Protein 8GHZ (pdb70)

InterPro domains:
  IPR003006 Immunoglobulin/major histocompatibility complex, conserved site [PS00290] (523-529)
  IPR003597 Immunoglobulin C1-set [PF07654] (150-220)
  IPR003597 Immunoglobulin C1-set [PF07654] (231-321)
  IPR003597 Immunoglobulin C1-set [PF07654] (344-417)
  IPR003597 Immunoglobulin C1-set [PF07654] (442-531)
  IPR003597 Immunoglobulin C1-set [SM00407] (152-224)
  IPR003597 Immunoglobulin C1-set [SM00407] (245-324)
  IPR003597 Immunoglobulin C1-set [SM00407] (454-535)
  IPR007110 Immunoglobulin-like domain [PS50835] (137-226)
  IPR007110 Immunoglobulin-like domain [PS50835] (228-332)
  IPR007110 Immunoglobulin-like domain [PS50835] (348-430)
  IPR007110 Immunoglobulin-like domain [PS50835] (439-539)
  IPR013783 Immunoglobulin-like fold [G3DSA:2.60.40.10] (39-135)
  IPR013783 Immunoglobulin-like fold [G3DSA:2.60.40.10] (136-224)
  IPR013783 Immunoglobulin-like fold [G3DSA:2.60.40.10] (225-335)
  IPR013783 Immunoglobulin-like fold [G3DSA:2.60.40.10] (342-429)
  IPR013783 Immunoglobulin-like fold [G3DSA:2.60.40.10] (433-546)
  IPR036179 Immunoglobulin-like domain superfamily [SSF48726] (45-145)
  IPR036179 Immunoglobulin-like domain superfamily [SSF48726] (137-225)
  IPR036179 Immunoglobulin-like domain superfamily [SSF48726] (227-331)

Secondary structure (DSSP, 8-state):
-EEEPPPHHHHTTTEEEEEEE----SS----EEEE-TT--B---EE-SSTTEEEEEEEHHHHHHT---EEEE--TTGGGS---EE------S------EEEPPPEEETTTTEEEEEEEE---SSS-EEEEEEESS--SSSSSTTTSEEEEE-----BTTB--EEEEEEEEHHHHTSS---EEEEEEETTT--B--EEEEEE-SSS--EEEEEE-B------/-EEEPPPHHHHTTTEEEEEEE----SS----EEEE-TT--B---EE-SSTTEEEEEEEHHHHHHT--EEEEE--TTGGGS--EEEE-----S-----EEEEEPP---TT-SEEEEEEEEEEE-SS--EEEEESSSSBTTTSS--SS-EEEE---B-SSS-EEEEEEEEEEHHHHHHS---EEEEEE-GGGTTTTS-EEEEE-STTT--EEEEEEEE-----/-EEEPPPHHHHTTTEEEEEEE----SS----EEEEETT--B---EE-SSTT-EEEEEEHHHHHHT--EEEEE--TTGGGS---EE------S-----EEEEEPP---SS-SEEEEEEEEE--SSS--EEEEESSSSBTTSSS-SS--EEEE---EEETTEEEEEEEEEEEHHHHTS---EEEEEEE-STTTTTTSEEEEEEE-S----EEEEEEEE--S--/-EEEPPPHHHHTTTEEEEEEE----SS----EEEE-TT--B---EE-SSTTEEEEEEEHHHHHHT--EEEEE--TTGGGS---EEE-----S------EEE---EEETTTTEEEEEEEEEEESSS-EEEEEESSSSBHHHHTTTTT-EEEE---EESSS-EEEEEEEEEEHHHHTT---EEEEEEEEGGGSSS-SEEEEEEESS-S---EEEEEEE-----/-EE-PPPHHHHTTTEEEEEEE----SS----EEEE-TT--B---EE-SSTTEEEEEEEHHHHHHT---EEEE--TTGGGS---EE------S-------EE-----BTTTTEEEEEEEEEEESSS-EEEEEESSSSBTTSSTTGGG-EEEE---EESSSSEEEEEEEEEEHHHHHT----EEEEEEESSTTSS-SEEEEEE-SSSS---EEEE--B-----/-EEEPPPHHHHTTTEEEEEEE----SS----EEEEETT--B---EE-SSTTEEEEEEEHHHHHHT--EEEEE--TTGGGS---EE------S-----EEEEEPP---SSSSEEEEEEEEE--SS---EEEEESSSSBGGGSS-STT-EEEE-----SSS--EEEEEEEEEHHHHHHS--EEEEEEE-GGGSSS-SEEEEEEE-S----EEEEEEEE-----/-EEEPPPHHHHTTTEEEEEEE----SS----EEEE-TT--B---EE-SSTTEEEEEEEHHHHHHT--EEEEE--TTGGGS-EEEEE-----S-----EEEEE-----SS-S-EEEEEEEEEESSS--EEEEEETTEESTTSTTGGGEEEEE---EESSS-EEEEEEEEE-HHHHHS---EEEEEEE-STTTTTTSEEEEEEETTTS--EEEEEEEE-----/-EEEPPPHHHHTTTEEEEEEE----SS----EEEE-TT--B---EE-SSTT-EEEEEEHHHHHHT--EEEEE--TTGGGS---EEE-----S------EEEPPPEEETTTTEEEEEEEE---SSS-EEEEEEETTEETTSS--STTEEEEE---B-SSS--BEEEEEEEEHHHHTSS--EEEEEEEETT-S--EEEEEEEE-SSS--EEEEEE-B------

Radius of gyration: 47.78 Å; Cα contacts (8 Å, |Δi|>4): 3757; chains: 8; bounding box: 56×152×125 Å

Nearest PDB structures (foldseek):
  8ghz-assembly1_C  TM=8.492E-01  e=2.720E-32  Oncorhynchus mykiss
  7xt6-assembly1_B  TM=6.521E-01  e=3.204E-11  Homo sapiens
  3qnx-assembly1_B  TM=4.287E-01  e=1.157E-07  Homo sapiens
  6rlm-assembly1_A  TM=4.606E-01  e=4.079E-07  Homo sapiens
  5t5f-assembly1_H  TM=4.538E-01  e=3.900E-06  Mus musculus

Structure (mmCIF, N/CA/C/O backbone):
data_8GHZ
#
_entry.id   8GHZ
#
_cell.length_a   1.00
_cell.length_b   1.00
_cell.length_c   1.00
_cell.angle_alpha   90.00
_cell.angle_beta   90.00
_cell.angle_gamma   90.00
#
_symmetry.space_group_name_H-M   'P 1'
#
loop_
_entity.id
_entity.type
_entity.pdbx_description
1 polymer 'Teleost immunoglobulin M protein'
2 branched beta-D-mannopyranose-(1-4)-2-acetamido-2-deoxy-beta-D-glucopyranose-(1-4)-2-acetamido-2-deoxy-beta-D-glucopyranose
#
loop_
_atom_site.group_PDB
_atom_site.id
_atom_site.type_symbol
_atom_site.label_atom_id
_atom_site.label_alt_id
_atom_site.label_comp_id
_atom_site.label_asym_id
_atom_site.label_entity_id
_atom_site.label_seq_id
_atom_site.pdbx_PDB_ins_code
_atom_site.Cartn_x
_atom_site.Cartn_y
_atom_site.Cartn_z
_atom_site.occupancy
_atom_site.B_iso_or_equiv
_atom_site.auth_seq_id
_atom_site.auth_comp_id
_atom_site.auth_asym_id
_atom_site.auth_atom_id
_atom_site.pdbx_PDB_model_num
ATOM 1 N N . THR A 1 14 ? 138.569 199.741 109.287 1.00 269.93 225 THR A N 1
ATOM 2 C CA . THR A 1 14 ? 138.737 198.415 108.704 1.00 270.26 225 THR A CA 1
ATOM 3 C C . THR A 1 14 ? 139.145 197.403 109.768 1.00 270.60 225 THR A C 1
ATOM 4 O O . THR A 1 14 ? 139.504 197.773 110.885 1.00 269.84 225 THR A O 1
ATOM 14 N N . ILE A 1 15 ? 139.087 196.121 109.412 1.00 277.54 226 ILE A N 1
ATOM 15 C CA . ILE A 1 15 ? 139.442 195.049 110.334 1.00 277.35 226 ILE A CA 1
ATOM 16 C C . ILE A 1 15 ? 139.671 193.774 109.532 1.00 277.36 226 ILE A C 1
ATOM 17 O O . ILE A 1 15 ? 138.886 193.441 108.638 1.00 277.87 226 ILE A O 1
ATOM 33 N N . ILE A 1 16 ? 140.746 193.055 109.848 1.00 263.75 227 ILE A N 1
ATOM 34 C CA . ILE A 1 16 ? 141.129 191.853 109.124 1.00 263.14 227 ILE A CA 1
ATOM 35 C C . ILE A 1 16 ? 141.029 190.666 110.074 1.00 263.24 227 ILE A C 1
ATOM 36 O O . ILE A 1 16 ? 141.062 190.814 111.299 1.00 262.85 227 ILE A O 1
ATOM 52 N N . GLU A 1 17 ? 140.904 189.474 109.491 1.00 257.50 228 GLU A N 1
ATOM 53 C CA . GLU A 1 17 ? 140.752 188.245 110.254 1.00 256.37 228 GLU A CA 1
ATOM 54 C C . GLU A 1 17 ? 141.834 187.257 109.831 1.00 255.25 228 GLU A C 1
ATOM 55 O O . GLU A 1 17 ? 141.966 186.965 108.630 1.00 254.41 228 GLU A O 1
ATOM 67 N N . PRO A 1 18 ? 142.617 186.716 110.766 1.00 238.63 229 PRO A N 1
ATOM 68 C CA . PRO A 1 18 ? 143.675 185.777 110.374 1.00 237.97 229 PRO A CA 1
ATOM 69 C C . PRO A 1 18 ? 143.102 184.510 109.757 1.00 236.76 229 PRO A C 1
ATOM 70 O O . PRO A 1 18 ? 142.007 184.061 110.103 1.00 235.53 229 PRO A O 1
ATOM 81 N N . SER A 1 19 ? 143.863 183.935 108.829 1.00 224.48 230 SER A N 1
ATOM 82 C CA . SER A 1 19 ? 143.431 182.717 108.159 1.00 224.43 230 SER A CA 1
ATOM 83 C C . SER A 1 19 ? 143.268 181.582 109.162 1.00 224.26 230 SER A C 1
ATOM 84 O O . SER A 1 19 ? 144.018 181.477 110.136 1.00 225.22 230 SER A O 1
ATOM 92 N N . LEU A 1 20 ? 142.276 180.730 108.918 1.00 201.51 231 LEU A N 1
ATOM 93 C CA . LEU A 1 20 ? 142.009 179.610 109.811 1.00 199.58 231 LEU A CA 1
ATOM 94 C C . LEU A 1 20 ? 143.189 178.645 109.826 1.00 199.22 231 LEU A C 1
ATOM 95 O O . LEU A 1 20 ? 143.715 178.271 108.774 1.00 197.45 231 LEU A O 1
ATOM 111 N N . GLU A 1 21 ? 143.601 178.239 111.029 1.00 193.17 232 GLU A N 1
ATOM 112 C CA . GLU A 1 21 ? 144.715 177.303 111.149 1.00 191.53 232 GLU A CA 1
ATOM 113 C C . GLU A 1 21 ? 144.319 175.912 110.672 1.00 191.62 232 GLU A C 1
ATOM 114 O O . GLU A 1 21 ? 145.100 175.238 109.987 1.00 194.03 232 GLU A O 1
ATOM 126 N N . ASP A 1 22 ? 143.113 175.460 111.023 1.00 188.89 233 ASP A N 1
ATOM 127 C CA . ASP A 1 22 ? 142.692 174.120 110.629 1.00 190.99 233 ASP A CA 1
ATOM 128 C C . ASP A 1 22 ? 142.675 173.996 109.112 1.00 192.50 233 ASP A C 1
ATOM 129 O O . ASP A 1 22 ? 143.162 173.008 108.550 1.00 190.60 233 ASP A O 1
ATOM 138 N N . MET A 1 23 ? 142.111 174.995 108.431 1.00 211.78 234 MET A N 1
ATOM 139 C CA . MET A 1 23 ? 142.112 174.987 106.974 1.00 211.79 234 MET A CA 1
ATOM 140 C C . MET A 1 23 ? 143.541 175.037 106.451 1.00 212.89 234 MET A C 1
ATOM 141 O O . MET A 1 23 ? 143.904 174.296 105.531 1.00 213.63 234 MET A O 1
ATOM 155 N N . LEU A 1 24 ? 144.375 175.891 107.052 1.00 214.11 235 LEU A N 1
ATOM 156 C CA . LEU A 1 24 ? 145.761 176.039 106.627 1.00 213.86 235 LEU A CA 1
ATOM 157 C C . LEU A 1 24 ? 146.576 174.774 106.848 1.00 213.88 235 LEU A C 1
ATOM 158 O O . LEU A 1 24 ? 147.683 174.668 106.309 1.00 213.55 235 LEU A O 1
ATOM 174 N N . MET A 1 25 ? 146.063 173.823 107.619 1.00 196.95 236 MET A N 1
ATOM 175 C CA . MET A 1 25 ? 146.638 172.480 107.658 1.00 195.58 236 MET A CA 1
ATOM 176 C C . MET A 1 25 ? 146.328 171.671 106.396 1.00 195.73 236 MET A C 1
ATOM 177 O O . MET A 1 25 ? 146.642 170.473 106.358 1.00 193.85 236 MET A O 1
ATOM 191 N N . ASN A 1 26 ? 145.726 172.294 105.383 1.00 207.47 237 ASN A N 1
ATOM 192 C CA . ASN A 1 26 ? 145.649 171.739 104.038 1.00 206.53 237 ASN A CA 1
ATOM 193 C C . ASN A 1 26 ? 146.455 172.554 103.033 1.00 206.00 237 ASN A C 1
ATOM 194 O O . ASN A 1 26 ? 146.300 172.362 101.823 1.00 204.74 237 ASN A O 1
ATOM 205 N N . LYS A 1 27 ? 147.303 173.465 103.511 1.00 212.20 238 LYS A N 1
ATOM 206 C CA . LYS A 1 27 ? 148.166 174.313 102.693 1.00 212.40 238 LYS A CA 1
ATOM 207 C C . LYS A 1 27 ? 147.398 175.351 101.882 1.00 212.61 238 LYS A C 1
ATOM 208 O O . LYS A 1 27 ? 147.918 175.866 100.888 1.00 213.09 238 LYS A O 1
ATOM 227 N N . LYS A 1 28 ? 146.171 175.677 102.280 1.00 214.07 239 LYS A N 1
ATOM 228 C CA . LYS A 1 28 ? 145.406 176.725 101.620 1.00 214.20 239 LYS A CA 1
ATOM 229 C C . LYS A 1 28 ? 144.558 177.431 102.666 1.00 214.08 239 LYS A C 1
ATOM 230 O O . LYS A 1 28 ? 144.281 176.883 103.736 1.00 215.22 239 LYS A O 1
ATOM 249 N N . ALA A 1 29 ? 144.145 178.655 102.352 1.00 221.40 240 ALA A N 1
ATOM 250 C CA . ALA A 1 29 ? 143.244 179.385 103.241 1.00 222.30 240 ALA A CA 1
ATOM 251 C C . ALA A 1 29 ? 142.834 180.685 102.563 1.00 223.08 240 ALA A C 1
ATOM 252 O O . ALA A 1 29 ? 143.284 181.007 101.459 1.00 223.52 240 ALA A O 1
ATOM 259 N N . GLN A 1 30 ? 141.986 181.445 103.256 1.00 245.38 241 GLN A N 1
ATOM 260 C CA . GLN A 1 30 ? 141.437 182.694 102.748 1.00 245.99 241 GLN A CA 1
ATOM 261 C C . GLN A 1 30 ? 141.565 183.776 103.810 1.00 246.83 241 GLN A C 1
ATOM 262 O O . GLN A 1 30 ? 141.180 183.572 104.966 1.00 247.55 241 GLN A O 1
ATOM 276 N N . LEU A 1 31 ? 142.132 184.911 103.412 1.00 250.19 242 LEU A N 1
ATOM 277 C CA . LEU A 1 31 ? 142.304 186.083 104.263 1.00 249.90 242 LEU A CA 1
ATOM 278 C C . LEU A 1 31 ? 141.250 187.111 103.871 1.00 250.44 242 LEU A C 1
ATOM 279 O O . LEU A 1 31 ? 141.262 187.621 102.742 1.00 250.25 242 LEU A O 1
ATOM 295 N N . VAL A 1 32 ? 140.274 187.319 104.753 1.00 259.48 243 VAL A N 1
ATOM 296 C CA . VAL A 1 32 ? 139.179 188.243 104.492 1.00 259.60 243 VAL A CA 1
ATOM 297 C C . VAL A 1 32 ? 139.531 189.602 105.085 1.00 259.82 243 VAL A C 1
ATOM 298 O O . VAL A 1 32 ? 140.178 189.705 106.133 1.00 259.64 243 VAL A O 1
ATOM 311 N N . CYS A 1 33 ? 139.093 190.656 104.401 1.00 274.23 244 CYS A N 1
ATOM 312 C CA . CYS A 1 33 ? 139.326 192.043 104.789 1.00 274.19 244 CYS A CA 1
ATOM 313 C C . CYS A 1 33 ? 137.976 192.740 104.888 1.00 274.80 244 CYS A C 1
ATOM 314 O O . CYS A 1 33 ? 137.277 192.893 103.878 1.00 274.79 244 CYS A O 1
ATOM 321 N N . ASP A 1 34 ? 137.606 193.133 106.103 1.00 281.22 245 ASP A N 1
ATOM 322 C CA . ASP A 1 34 ? 136.367 193.845 106.372 1.00 281.49 245 ASP A CA 1
ATOM 323 C C . ASP A 1 34 ? 136.650 195.331 106.562 1.00 281.37 245 ASP A C 1
ATOM 324 O O . ASP A 1 34 ? 137.737 195.725 106.992 1.00 280.99 245 ASP A O 1
ATOM 333 N N . VAL A 1 35 ? 135.655 196.152 106.237 1.00 279.33 246 VAL A N 1
ATOM 334 C CA . VAL A 1 35 ? 135.769 197.606 106.285 1.00 278.58 246 VAL A CA 1
ATOM 335 C C . VAL A 1 35 ? 134.889 198.114 107.418 1.00 277.98 246 VAL A C 1
ATOM 336 O O . VAL A 1 35 ? 133.726 197.709 107.541 1.00 277.75 246 VAL A O 1
ATOM 349 N N . ASN A 1 36 ? 135.446 199.002 108.246 1.00 274.27 247 ASN A N 1
ATOM 350 C CA . ASN A 1 36 ? 134.733 199.561 109.385 1.00 274.60 247 ASN A CA 1
ATOM 351 C C . ASN A 1 36 ? 134.336 201.018 109.203 1.00 275.68 247 ASN A C 1
ATOM 352 O O . ASN A 1 36 ? 133.466 201.497 109.936 1.00 275.85 247 ASN A O 1
ATOM 363 N N . GLU A 1 37 ? 134.943 201.730 108.254 1.00 288.53 248 GLU A N 1
ATOM 364 C CA . GLU A 1 37 ? 134.605 203.129 108.027 1.00 288.74 248 GLU A CA 1
ATOM 365 C C . GLU A 1 37 ? 133.258 203.210 107.322 1.00 289.39 248 GLU A C 1
ATOM 366 O O . GLU A 1 37 ? 133.178 203.618 106.158 1.00 289.21 248 GLU A O 1
ATOM 378 N N . LEU A 1 38 ? 132.195 202.814 108.021 1.00 293.11 249 LEU A N 1
ATOM 379 C CA . LEU A 1 38 ? 130.852 202.798 107.458 1.00 292.19 249 LEU A CA 1
ATOM 380 C C . LEU A 1 38 ? 130.092 204.100 107.673 1.00 292.52 249 LEU A C 1
ATOM 381 O O . LEU A 1 38 ? 129.001 204.256 107.114 1.00 292.59 249 LEU A O 1
ATOM 397 N N . VAL A 1 39 ? 130.627 205.032 108.464 1.00 297.35 250 VAL A N 1
ATOM 398 C CA . VAL A 1 39 ? 129.931 206.301 108.679 1.00 296.92 250 VAL A CA 1
ATOM 399 C C . VAL A 1 39 ? 129.725 207.044 107.365 1.00 297.04 250 VAL A C 1
ATOM 400 O O . VAL A 1 39 ? 128.592 207.475 107.096 1.00 296.91 250 VAL A O 1
ATOM 413 N N . PRO A 1 40 ? 130.741 207.231 106.516 1.00 301.24 251 PRO A N 1
ATOM 414 C CA . PRO A 1 40 ? 130.483 207.759 105.172 1.00 300.81 251 PRO A CA 1
ATOM 415 C C . PRO A 1 40 ? 130.179 206.641 104.188 1.00 300.76 251 PRO A C 1
ATOM 416 O O . PRO A 1 40 ? 130.129 205.469 104.575 1.00 300.94 251 PRO A O 1
ATOM 427 N N . GLY A 1 41 ? 129.976 206.981 102.921 1.00 293.79 252 GLY A N 1
ATOM 428 C CA . GLY A 1 41 ? 129.750 205.978 101.905 1.00 293.62 252 GLY A CA 1
ATOM 429 C C . GLY A 1 41 ? 130.998 205.150 101.658 1.00 293.78 252 GLY A C 1
ATOM 430 O O . GLY A 1 41 ? 132.056 205.352 102.255 1.00 293.69 252 GLY A O 1
ATOM 434 N N . PHE A 1 42 ? 130.861 204.184 100.752 1.00 288.56 253 PHE A N 1
ATOM 435 C CA . PHE A 1 42 ? 131.975 203.331 100.367 1.00 288.37 253 PHE A CA 1
ATOM 436 C C . PHE A 1 42 ? 131.940 203.107 98.863 1.00 288.69 253 PHE A C 1
ATOM 437 O O . PHE A 1 42 ? 130.873 203.127 98.245 1.00 288.81 253 PHE A O 1
ATOM 454 N N . LEU A 1 43 ? 133.120 202.890 98.277 1.00 294.19 254 LEU A N 1
ATOM 455 C CA . LEU A 1 43 ? 133.238 202.705 96.834 1.00 293.85 254 LEU A CA 1
ATOM 456 C C . LEU A 1 43 ? 133.732 201.311 96.468 1.00 293.97 254 LEU A C 1
ATOM 457 O O . LEU A 1 43 ? 133.015 200.575 95.782 1.00 293.49 254 LEU A O 1
ATOM 473 N N . SER A 1 44 ? 134.930 200.920 96.900 1.00 288.60 255 SER A N 1
ATOM 474 C CA . SER A 1 44 ? 135.468 199.621 96.520 1.00 287.34 255 SER A CA 1
ATOM 475 C C . SER A 1 44 ? 136.626 199.249 97.435 1.00 287.28 255 SER A C 1
ATOM 476 O O . SER A 1 44 ? 137.289 200.116 98.009 1.00 287.70 255 SER A O 1
ATOM 484 N N . VAL A 1 45 ? 136.852 197.944 97.558 1.00 276.82 256 VAL A N 1
ATOM 485 C CA . VAL A 1 45 ? 137.969 197.395 98.311 1.00 276.63 256 VAL A CA 1
ATOM 486 C C . VAL A 1 45 ? 139.089 197.063 97.334 1.00 275.64 256 VAL A C 1
ATOM 487 O O . VAL A 1 45 ? 138.883 196.965 96.121 1.00 275.27 256 VAL A O 1
ATOM 500 N N . LYS A 1 46 ? 140.299 196.884 97.863 1.00 262.09 257 LYS A N 1
ATOM 501 C CA . LYS A 1 46 ? 141.429 196.521 97.019 1.00 262.32 257 LYS A CA 1
ATOM 502 C C . LYS A 1 46 ? 142.423 195.711 97.839 1.00 262.83 257 LYS A C 1
ATOM 503 O O . LYS A 1 46 ? 142.634 195.989 99.022 1.00 262.88 257 LYS A O 1
ATOM 522 N N . TRP A 1 47 ? 143.033 194.715 97.198 1.00 261.87 258 TRP A N 1
ATOM 523 C CA . TRP A 1 47 ? 144.082 193.899 97.800 1.00 260.99 258 TRP A CA 1
ATOM 524 C C . TRP A 1 47 ? 145.341 194.007 96.952 1.00 260.56 258 TRP A C 1
ATOM 525 O O . TRP A 1 47 ? 145.344 193.596 95.787 1.00 260.18 258 TRP A O 1
ATOM 546 N N . GLU A 1 48 ? 146.403 194.556 97.534 1.00 254.49 259 GLU A N 1
ATOM 547 C CA . GLU A 1 48 ? 147.648 194.838 96.839 1.00 254.67 259 GLU A CA 1
ATOM 548 C C . GLU A 1 48 ? 148.804 194.123 97.536 1.00 255.30 259 GLU A C 1
ATOM 549 O O . GLU A 1 48 ? 148.649 193.513 98.602 1.00 255.40 259 GLU A O 1
ATOM 561 N N . ASN A 1 49 ? 149.989 194.289 96.954 1.00 271.21 260 ASN A N 1
ATOM 562 C CA . ASN A 1 49 ? 151.233 193.748 97.470 1.00 271.39 260 ASN A CA 1
ATOM 563 C C . ASN A 1 49 ? 151.972 194.823 98.266 1.00 272.78 260 ASN A C 1
ATOM 564 O O . ASN A 1 49 ? 151.546 195.977 98.352 1.00 272.79 260 ASN A O 1
ATOM 575 N N . ASP A 1 50 ? 153.102 194.431 98.858 1.00 285.87 261 ASP A N 1
ATOM 576 C CA . ASP A 1 50 ? 153.937 195.395 99.567 1.00 286.15 261 ASP A CA 1
ATOM 577 C C . ASP A 1 50 ? 154.417 196.501 98.635 1.00 285.93 261 ASP A C 1
ATOM 578 O O . ASP A 1 50 ? 154.414 197.680 99.007 1.00 285.17 261 ASP A O 1
ATOM 587 N N . ASN A 1 51 ? 154.832 196.144 97.421 1.00 277.69 262 ASN A N 1
ATOM 588 C CA . ASN A 1 51 ? 155.288 197.133 96.454 1.00 276.67 262 ASN A CA 1
ATOM 589 C C . ASN A 1 51 ? 154.145 197.911 95.814 1.00 276.33 262 ASN A C 1
ATOM 590 O O . ASN A 1 51 ? 154.407 198.799 94.996 1.00 275.96 262 ASN A O 1
ATOM 601 N N . GLY A 1 52 ? 152.895 197.605 96.158 1.00 272.69 263 GLY A N 1
ATOM 602 C CA . GLY A 1 52 ? 151.756 198.244 95.536 1.00 271.57 263 GLY A CA 1
ATOM 603 C C . GLY A 1 52 ? 151.309 197.629 94.229 1.00 271.57 263 GLY A C 1
ATOM 604 O O . GLY A 1 52 ? 150.392 198.167 93.595 1.00 271.39 263 GLY A O 1
ATOM 608 N N . LYS A 1 53 ? 151.919 196.527 93.804 1.00 264.67 264 LYS A N 1
ATOM 609 C CA . LYS A 1 53 ? 151.552 195.909 92.541 1.00 264.01 264 LYS A CA 1
ATOM 610 C C . LYS A 1 53 ? 150.131 195.355 92.602 1.00 263.96 264 LYS A C 1
ATOM 611 O O . LYS A 1 53 ? 149.567 195.117 93.674 1.00 263.93 264 LYS A O 1
ATOM 630 N N . THR A 1 54 ? 149.552 195.149 91.421 1.00 257.27 265 THR A N 1
ATOM 631 C CA . THR A 1 54 ? 148.186 194.649 91.308 1.00 256.92 265 THR A CA 1
ATOM 632 C C . THR A 1 54 ? 148.153 193.179 91.707 1.00 257.08 265 THR A C 1
ATOM 633 O O . THR A 1 54 ? 148.622 192.314 90.961 1.00 257.05 265 THR A O 1
ATOM 644 N N . LEU A 1 55 ? 147.601 192.894 92.883 1.00 248.31 266 LEU A N 1
ATOM 645 C CA . LEU A 1 55 ? 147.494 191.534 93.393 1.00 248.13 266 LEU A CA 1
ATOM 646 C C . LEU A 1 55 ? 146.066 191.042 93.192 1.00 247.87 266 LEU A C 1
ATOM 647 O O . LEU A 1 55 ? 145.120 191.638 93.720 1.00 247.57 266 LEU A O 1
ATOM 663 N N . THR A 1 56 ? 145.915 189.962 92.429 1.00 241.14 267 THR A N 1
ATOM 664 C CA . THR A 1 56 ? 144.589 189.448 92.114 1.00 240.97 267 THR A CA 1
ATOM 665 C C . THR A 1 56 ? 143.851 189.055 93.388 1.00 242.15 267 THR A C 1
ATOM 666 O O . THR A 1 56 ? 144.443 188.527 94.332 1.00 242.48 267 THR A O 1
ATOM 677 N N . SER A 1 57 ? 142.548 189.317 93.407 1.00 251.52 268 SER A N 1
ATOM 678 C CA . SER A 1 57 ? 141.720 189.042 94.572 1.00 251.46 268 SER A CA 1
ATOM 679 C C . SER A 1 57 ? 140.340 188.608 94.090 1.00 251.01 268 SER A C 1
ATOM 680 O O . SER A 1 57 ? 140.114 188.412 92.892 1.00 250.86 268 SER A O 1
ATOM 688 N N . ARG A 1 58 ? 139.415 188.456 95.034 1.00 246.87 269 ARG A N 1
ATOM 689 C CA . ARG A 1 58 ? 138.049 188.053 94.738 1.00 246.67 269 ARG A CA 1
ATOM 690 C C . ARG A 1 58 ? 137.113 188.877 95.612 1.00 246.41 269 ARG A C 1
ATOM 691 O O . ARG A 1 58 ? 137.550 189.616 96.498 1.00 246.07 269 ARG A O 1
ATOM 712 N N . LYS A 1 59 ? 135.814 188.747 95.358 1.00 246.23 270 LYS A N 1
ATOM 713 C CA . LYS A 1 59 ? 134.794 189.484 96.090 1.00 245.86 270 LYS A CA 1
ATOM 714 C C . LYS A 1 59 ? 133.880 188.517 96.828 1.00 246.16 270 LYS A C 1
ATOM 715 O O . LYS A 1 59 ? 133.499 187.472 96.291 1.00 245.24 270 LYS A O 1
ATOM 734 N N . GLY A 1 60 ? 133.535 188.874 98.056 1.00 253.21 271 GLY A N 1
ATOM 735 C CA . GLY A 1 60 ? 132.691 188.060 98.907 1.00 253.44 271 GLY A CA 1
ATOM 736 C C . GLY A 1 60 ? 131.226 188.406 98.764 1.00 253.65 271 GLY A C 1
ATOM 737 O O . GLY A 1 60 ? 130.773 188.891 97.722 1.00 253.43 271 GLY A O 1
ATOM 741 N N . VAL A 1 61 ? 130.470 188.149 99.833 1.00 259.36 272 VAL A N 1
ATOM 742 C CA . VAL A 1 61 ? 129.031 188.397 99.803 1.00 259.37 272 VAL A CA 1
ATOM 743 C C . VAL A 1 61 ? 128.752 189.881 99.597 1.00 259.83 272 VAL A C 1
ATOM 744 O O . VAL A 1 61 ? 127.903 190.264 98.783 1.00 259.17 272 VAL A O 1
ATOM 757 N N . THR A 1 62 ? 129.461 190.737 100.328 1.00 271.93 273 THR A N 1
ATOM 758 C CA . THR A 1 62 ? 129.273 192.178 100.254 1.00 271.89 273 THR A CA 1
ATOM 759 C C . THR 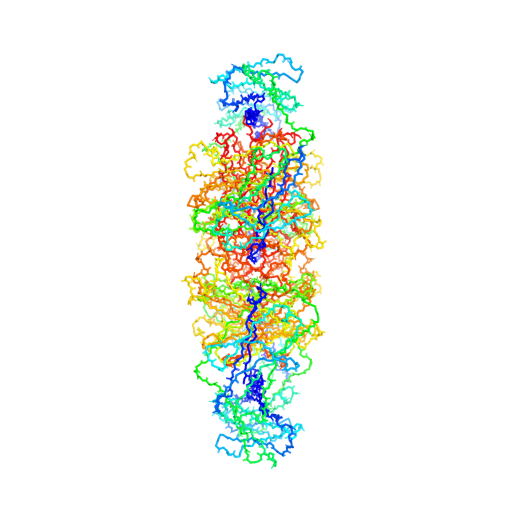A 1 62 ? 130.492 192.843 99.626 1.00 271.99 273 THR A C 1
ATOM 760 O O . THR A 1 62 ? 131.609 192.323 99.688 1.00 272.11 273 THR A O 1
ATOM 771 N N . ASP A 1 63 ? 130.259 194.007 99.014 1.00 275.46 274 ASP A N 1
ATOM 772 C CA . ASP A 1 63 ? 131.339 194.748 98.372 1.00 275.85 274 ASP A CA 1
ATOM 773 C C . ASP A 1 63 ? 132.387 195.228 99.367 1.00 276.55 274 ASP A C 1
ATOM 774 O O . ASP A 1 63 ? 133.541 195.443 98.979 1.00 276.61 274 ASP A O 1
ATOM 783 N N . LYS A 1 64 ? 132.017 195.399 100.635 1.00 278.32 275 LYS A N 1
ATOM 784 C CA . LYS A 1 64 ? 132.952 195.841 101.663 1.00 277.68 275 LYS A CA 1
ATOM 785 C C . LYS A 1 64 ? 133.847 194.722 102.179 1.00 277.51 275 LYS A C 1
ATOM 786 O O . LYS A 1 64 ? 134.655 194.966 103.083 1.00 276.95 275 LYS A O 1
ATOM 805 N N . ILE A 1 65 ? 133.729 193.514 101.636 1.00 275.88 276 ILE A N 1
ATOM 806 C CA . ILE A 1 65 ? 134.483 192.350 102.090 1.00 275.51 276 ILE A CA 1
ATOM 807 C C . ILE A 1 65 ? 135.367 191.895 100.935 1.00 274.99 276 ILE A C 1
ATOM 808 O O . ILE A 1 65 ? 134.874 191.661 99.825 1.00 274.23 276 ILE A O 1
ATOM 824 N N . ALA A 1 66 ? 136.675 191.809 101.180 1.00 267.65 277 ALA A N 1
ATOM 825 C CA . ALA A 1 66 ? 137.627 191.352 100.171 1.00 266.59 277 ALA A CA 1
ATOM 826 C C . ALA A 1 66 ? 138.253 190.040 100.625 1.00 266.46 277 ALA A C 1
ATOM 827 O O . ALA A 1 66 ? 138.846 189.977 101.701 1.00 267.03 277 ALA A O 1
ATOM 834 N N . ILE A 1 67 ? 138.160 189.009 99.793 1.00 251.18 278 ILE A N 1
ATOM 835 C CA . ILE A 1 67 ? 138.725 187.699 100.103 1.00 250.59 278 ILE A CA 1
ATOM 836 C C . ILE A 1 67 ? 139.968 187.487 99.252 1.00 250.23 278 ILE A C 1
ATOM 837 O O . ILE A 1 67 ? 139.987 187.841 98.067 1.00 250.64 278 ILE A O 1
ATOM 853 N N . LEU A 1 68 ? 141.009 186.909 99.855 1.00 247.88 279 LEU A N 1
ATOM 854 C CA . LEU A 1 68 ? 142.251 186.631 99.138 1.00 248.14 279 LEU A CA 1
ATOM 855 C C . LEU A 1 68 ? 142.719 185.227 99.489 1.00 248.15 279 LEU A C 1
ATOM 856 O O . LEU A 1 68 ? 142.899 184.912 100.667 1.00 248.83 279 LEU A O 1
ATOM 872 N N . ASP A 1 69 ? 142.925 184.387 98.477 1.00 236.84 280 ASP A N 1
ATOM 873 C CA . ASP A 1 69 ? 143.354 183.010 98.693 1.00 237.51 280 ASP A CA 1
ATOM 874 C C . ASP A 1 69 ? 144.871 182.952 98.827 1.00 237.51 280 ASP A C 1
ATOM 875 O O . ASP A 1 69 ? 145.596 183.452 97.960 1.00 236.21 280 ASP A O 1
ATOM 884 N N . ILE A 1 70 ? 145.345 182.342 99.914 1.00 231.21 281 ILE A N 1
ATOM 885 C CA . ILE A 1 70 ? 146.770 182.253 100.217 1.00 229.55 281 ILE A CA 1
ATOM 886 C C . ILE A 1 70 ? 147.156 180.806 100.487 1.00 228.61 281 ILE A C 1
ATOM 887 O O . ILE A 1 70 ? 146.442 180.076 101.186 1.00 227.76 281 ILE A O 1
ATOM 903 N N . THR A 1 71 ? 148.292 180.400 99.927 1.00 222.83 282 THR A N 1
ATOM 904 C CA . THR A 1 71 ? 148.862 179.079 100.137 1.00 222.80 282 THR A CA 1
ATOM 905 C C . THR A 1 71 ? 149.809 179.108 101.336 1.00 221.74 282 THR A C 1
ATOM 906 O O . THR A 1 71 ? 150.184 180.167 101.843 1.00 220.79 282 THR A O 1
ATOM 917 N N . TYR A 1 72 ? 150.199 177.915 101.792 1.00 215.86 283 TYR A N 1
ATOM 918 C CA . TYR A 1 72 ? 151.075 177.821 102.956 1.00 216.10 283 TYR A CA 1
ATOM 919 C C . TYR A 1 72 ? 152.431 178.466 102.703 1.00 216.89 283 TYR A C 1
ATOM 920 O O . TYR A 1 72 ? 153.053 178.983 103.637 1.00 217.11 283 TYR A O 1
ATOM 938 N N . GLU A 1 73 ? 152.911 178.438 101.458 1.00 222.02 284 GLU A N 1
ATOM 939 C CA . GLU A 1 73 ? 154.220 179.006 101.148 1.00 221.38 284 GLU A CA 1
ATOM 940 C C . GLU A 1 73 ? 154.317 180.451 101.623 1.00 221.49 284 GLU A C 1
ATOM 941 O O . GLU A 1 73 ? 155.176 180.797 102.442 1.00 221.07 284 GLU A O 1
ATOM 953 N N . ASP A 1 74 ? 153.432 181.312 101.116 1.00 221.96 285 ASP A N 1
ATOM 954 C CA . ASP A 1 74 ? 153.497 182.727 101.466 1.00 221.41 285 ASP A CA 1
ATOM 955 C C . ASP A 1 74 ? 153.248 182.934 102.953 1.00 220.94 285 ASP A C 1
ATOM 956 O O . ASP A 1 74 ? 153.959 183.705 103.609 1.00 220.38 285 ASP A O 1
ATOM 965 N N . TRP A 1 75 ? 152.238 182.256 103.502 1.00 210.70 286 TRP A N 1
ATOM 966 C CA . TRP A 1 75 ? 151.881 182.453 104.903 1.00 209.09 286 TRP A CA 1
ATOM 967 C C . TRP A 1 75 ? 153.059 182.143 105.818 1.00 209.17 286 TRP A C 1
ATOM 968 O O . TRP A 1 75 ? 153.357 182.903 106.747 1.00 207.09 286 TRP A O 1
ATOM 989 N N . SER A 1 76 ? 153.744 181.026 105.568 1.00 218.80 287 SER A N 1
ATOM 990 C CA . SER A 1 76 ? 154.895 180.664 106.389 1.00 218.39 287 SER A CA 1
ATOM 991 C C . SER A 1 76 ? 156.082 181.578 106.116 1.00 218.73 287 SER A C 1
ATOM 992 O O . SER A 1 76 ? 156.828 181.926 107.039 1.00 218.68 287 SER A O 1
ATOM 1000 N N . ASN A 1 77 ? 156.277 181.978 104.857 1.00 222.65 288 ASN A N 1
ATOM 1001 C CA . ASN A 1 77 ? 157.443 182.787 104.519 1.00 222.34 288 ASN A CA 1
ATOM 1002 C C . ASN A 1 77 ? 157.401 184.147 105.201 1.00 222.10 288 ASN A C 1
ATOM 1003 O O . ASN A 1 77 ? 158.451 184.757 105.432 1.00 221.31 288 ASN A O 1
ATOM 1014 N N . GLY A 1 78 ? 156.211 184.637 105.532 1.00 214.53 289 GLY A N 1
ATOM 1015 C CA . GLY A 1 78 ? 156.064 185.933 106.157 1.00 212.53 289 GLY A CA 1
ATOM 1016 C C . GLY A 1 78 ? 155.727 187.069 105.219 1.00 215.46 289 GLY A C 1
ATOM 1017 O O . GLY A 1 78 ? 155.804 188.230 105.635 1.00 215.30 289 GLY A O 1
ATOM 1021 N N . THR A 1 79 ? 155.361 186.777 103.973 1.00 232.60 290 THR A N 1
ATOM 1022 C CA . THR A 1 79 ? 155.007 187.835 103.036 1.00 232.62 290 THR A CA 1
ATOM 1023 C C . THR A 1 79 ? 153.836 188.647 103.574 1.00 233.37 290 THR A C 1
ATOM 1024 O O . THR A 1 79 ? 152.901 188.103 104.167 1.00 233.30 290 THR A O 1
ATOM 1035 N N . VAL A 1 80 ? 153.894 189.959 103.362 1.00 240.54 291 VAL A N 1
ATOM 1036 C CA . VAL A 1 80 ? 152.905 190.895 103.884 1.00 239.90 291 VAL A CA 1
ATOM 1037 C C . VAL A 1 80 ? 152.085 191.441 102.724 1.00 239.86 291 VAL A C 1
ATOM 1038 O O . VAL A 1 80 ? 152.643 191.895 101.717 1.00 239.50 291 VAL A O 1
ATOM 1051 N N . PHE A 1 81 ? 150.765 191.387 102.864 1.00 242.67 292 PHE A N 1
ATOM 1052 C CA . PHE A 1 81 ? 149.822 191.905 101.885 1.00 243.04 292 PHE A CA 1
ATOM 1053 C C . PHE A 1 81 ? 149.173 193.166 102.440 1.00 244.83 292 PHE A C 1
ATOM 1054 O O . PHE A 1 81 ? 149.222 193.433 103.644 1.00 244.41 292 PHE A O 1
ATOM 1071 N N . TYR A 1 82 ? 148.561 193.947 101.552 1.00 263.91 293 TYR A N 1
ATOM 1072 C CA . TYR A 1 82 ? 147.963 195.220 101.939 1.00 263.39 293 TYR A CA 1
ATOM 1073 C C . TYR A 1 82 ? 146.516 195.275 101.476 1.00 262.86 293 TYR A C 1
ATOM 1074 O O . TYR A 1 82 ? 146.223 194.982 100.316 1.00 262.48 293 TYR A O 1
ATOM 1092 N N . CYS A 1 83 ? 145.612 195.640 102.379 1.00 265.50 294 CYS A N 1
ATOM 1093 C CA . CYS A 1 83 ? 144.212 195.852 102.037 1.00 265.92 294 CYS A CA 1
ATOM 1094 C C . CYS A 1 83 ? 143.894 197.335 102.148 1.00 266.08 294 CYS A C 1
ATOM 1095 O O . CYS A 1 83 ? 144.178 197.959 103.177 1.00 265.77 294 CYS A O 1
ATOM 1102 N N . ALA A 1 84 ? 143.308 197.893 101.090 1.00 271.77 295 ALA A N 1
ATOM 1103 C CA . ALA A 1 84 ? 143.058 199.322 101.000 1.00 271.42 295 ALA A CA 1
ATOM 1104 C C . ALA A 1 84 ? 141.598 199.591 100.668 1.00 271.60 295 ALA A C 1
ATOM 1105 O O . ALA A 1 84 ? 140.923 198.781 100.020 1.00 271.41 295 ALA A O 1
ATOM 1112 N N . VAL A 1 85 ? 141.125 200.749 101.121 1.00 274.45 296 VAL A N 1
ATOM 1113 C CA . VAL A 1 85 ? 139.774 201.230 100.866 1.00 274.26 296 VAL A CA 1
ATOM 1114 C C . VAL A 1 85 ? 139.876 202.466 99.984 1.00 274.74 296 VAL A C 1
ATOM 1115 O O . VAL A 1 85 ? 140.711 203.346 100.229 1.00 274.20 296 VAL A O 1
ATOM 1128 N N . ASP A 1 86 ? 139.028 202.534 98.959 1.00 287.41 297 ASP A N 1
ATOM 1129 C CA . ASP A 1 86 ? 139.116 203.607 97.974 1.00 287.34 297 ASP A CA 1
ATOM 1130 C C . ASP A 1 86 ? 137.796 204.358 97.858 1.00 287.96 297 ASP A C 1
ATOM 1131 O O . ASP A 1 86 ? 137.300 204.584 96.749 1.00 287.62 297 ASP A O 1
ATOM 1140 N N . HIS A 1 87 ? 137.221 204.749 98.993 1.00 301.43 298 HIS A N 1
ATOM 1141 C CA . HIS A 1 87 ? 135.977 205.505 98.974 1.00 301.32 298 HIS A CA 1
ATOM 1142 C C . HIS A 1 87 ? 136.163 206.819 98.224 1.00 301.44 298 HIS A C 1
ATOM 1143 O O . HIS A 1 87 ? 137.212 207.462 98.310 1.00 302.04 298 HIS A O 1
ATOM 1157 N N . MET A 1 88 ? 135.126 207.215 97.481 1.00 297.95 299 MET A N 1
ATOM 1158 C CA . MET A 1 88 ? 135.204 208.431 96.677 1.00 297.71 299 MET A CA 1
ATOM 1159 C C . MET A 1 88 ? 135.474 209.665 97.531 1.00 297.93 299 MET A C 1
ATOM 1160 O O . MET A 1 88 ? 136.077 210.630 97.047 1.00 297.53 299 MET A O 1
ATOM 1174 N N . GLU A 1 89 ? 135.037 209.664 98.791 1.00 295.21 300 GLU A N 1
ATOM 1175 C CA . GLU A 1 89 ? 135.305 210.791 99.678 1.00 294.52 300 GLU A CA 1
ATOM 1176 C C . GLU A 1 89 ? 136.625 210.653 100.422 1.00 294.70 300 GLU A C 1
ATOM 1177 O O . GLU A 1 89 ? 137.262 211.667 100.729 1.00 294.27 300 GLU A O 1
ATOM 1189 N N . ASN A 1 90 ? 137.051 209.427 100.716 1.00 301.62 301 ASN A N 1
ATOM 1190 C CA . ASN A 1 90 ? 138.284 209.184 101.449 1.00 301.16 301 ASN A CA 1
ATOM 1191 C C . ASN A 1 90 ? 139.497 209.044 100.538 1.00 300.91 301 ASN A C 1
ATOM 1192 O O . ASN A 1 90 ? 140.590 208.742 101.028 1.00 300.83 301 ASN A O 1
ATOM 1203 N N . LEU A 1 91 ? 139.335 209.256 99.229 1.00 292.92 302 LEU A N 1
ATOM 1204 C CA . LEU A 1 91 ? 140.463 209.118 98.314 1.00 292.23 302 LEU A CA 1
ATOM 1205 C C . LEU A 1 91 ? 141.567 210.127 98.599 1.00 291.83 302 LEU A C 1
ATOM 1206 O O . LEU A 1 91 ? 142.695 209.941 98.130 1.00 291.69 302 LEU A O 1
ATOM 1222 N N . GLY A 1 92 ? 141.274 211.190 99.351 1.00 272.14 303 GLY A N 1
ATOM 1223 C CA . GLY A 1 92 ? 142.321 212.131 99.716 1.00 270.38 303 GLY A CA 1
ATOM 1224 C C . GLY A 1 92 ? 143.466 211.462 100.451 1.00 270.61 303 GLY A C 1
ATOM 1225 O O . GLY A 1 92 ? 144.634 211.791 100.233 1.00 269.76 303 GLY A O 1
ATOM 1229 N N . ASP A 1 93 ? 143.147 210.518 101.328 1.00 274.47 304 ASP A N 1
ATOM 1230 C CA . ASP A 1 93 ? 144.125 209.676 102.002 1.00 274.63 304 ASP A CA 1
ATOM 1231 C C . ASP A 1 93 ? 143.908 208.228 101.574 1.00 274.69 304 ASP A C 1
ATOM 1232 O O . ASP A 1 93 ? 142.980 207.910 100.827 1.00 275.00 304 ASP A O 1
ATOM 1241 N N . LEU A 1 94 ? 144.782 207.342 102.047 1.00 268.03 305 LEU A N 1
ATOM 1242 C CA . LEU A 1 94 ? 144.670 205.918 101.750 1.00 267.35 305 LEU A CA 1
ATOM 1243 C C . LEU A 1 94 ? 144.961 205.124 103.013 1.00 267.23 305 LEU A C 1
ATOM 1244 O O . LEU A 1 94 ? 146.085 205.162 103.524 1.00 266.76 305 LEU A O 1
ATOM 1260 N N . VAL A 1 95 ? 143.956 204.411 103.511 1.00 264.95 306 VAL A N 1
ATOM 1261 C CA . VAL A 1 95 ? 144.139 203.530 104.677 1.00 264.84 306 VAL A CA 1
ATOM 1262 C C . VAL A 1 95 ? 144.563 202.182 104.107 1.00 265.60 306 VAL A C 1
ATOM 1263 O O . VAL A 1 95 ? 143.765 201.263 103.904 1.00 266.12 306 VAL A O 1
ATOM 1276 N N . LYS A 1 96 ? 145.862 202.060 103.841 1.00 265.55 307 LYS A N 1
ATOM 1277 C CA . LYS A 1 96 ? 146.428 200.841 103.262 1.00 265.03 307 LYS A CA 1
ATOM 1278 C C . LYS A 1 96 ? 146.926 199.908 104.368 1.00 265.02 307 LYS A C 1
ATOM 1279 O O . LYS A 1 96 ? 148.123 199.689 104.559 1.00 264.73 307 LYS A O 1
ATOM 1298 N N . LYS A 1 97 ? 145.968 199.356 105.111 1.00 260.58 308 LYS A N 1
ATOM 1299 C CA . LYS A 1 97 ? 146.300 198.429 106.184 1.00 259.74 308 LYS A CA 1
ATOM 1300 C C . LYS A 1 97 ? 147.127 197.266 105.640 1.00 259.79 308 LYS A C 1
ATOM 1301 O O . LYS A 1 97 ? 147.167 197.007 104.434 1.00 260.06 308 LYS A O 1
ATOM 1320 N N . ALA A 1 98 ? 147.795 196.558 106.549 1.00 249.27 309 ALA A N 1
ATOM 1321 C CA . ALA A 1 98 ? 148.661 195.452 106.170 1.00 248.77 309 ALA A CA 1
ATOM 1322 C C . ALA A 1 98 ? 148.459 194.281 107.121 1.00 247.73 309 ALA A C 1
ATOM 1323 O O . ALA A 1 98 ? 147.838 194.403 108.180 1.00 247.03 309 ALA A O 1
ATOM 1330 N N . TYR A 1 99 ? 149.001 193.134 106.719 1.00 241.07 310 TYR A N 1
ATOM 1331 C CA . TYR A 1 99 ? 148.895 191.871 107.447 1.00 240.96 310 TYR A CA 1
ATOM 1332 C C . TYR A 1 99 ? 150.316 191.448 107.811 1.00 241.17 310 TYR A C 1
ATOM 1333 O O . TYR A 1 99 ? 151.006 190.810 107.012 1.00 241.85 310 TYR A O 1
ATOM 1351 N N . LYS A 1 100 ? 150.752 191.802 109.017 1.00 215.29 311 LYS A N 1
ATOM 1352 C CA . LYS A 1 100 ? 152.105 191.512 109.477 1.00 215.05 311 LYS A CA 1
ATOM 1353 C C . LYS A 1 100 ? 152.074 190.326 110.432 1.00 214.19 311 LYS A C 1
ATOM 1354 O O . LYS A 1 100 ? 151.380 190.363 111.454 1.00 213.28 311 LYS A O 1
ATOM 1373 N N . ARG A 1 101 ? 152.824 189.281 110.096 1.00 206.58 312 ARG A N 1
ATOM 1374 C CA . ARG A 1 101 ? 152.945 188.084 110.917 1.00 205.36 312 ARG A CA 1
ATOM 1375 C C . ARG A 1 101 ? 154.314 188.052 111.582 1.00 205.99 312 ARG A C 1
ATOM 1376 O O . ARG A 1 101 ? 155.340 188.194 110.908 1.00 205.49 312 ARG A O 1
ATOM 1397 N N . GLU A 1 102 ? 154.326 187.867 112.900 1.00 207.72 313 GLU A N 1
ATOM 1398 C CA . GLU A 1 102 ? 155.576 187.757 113.647 1.00 206.45 313 GLU A CA 1
ATOM 1399 C C . GLU A 1 102 ? 156.215 186.406 113.350 1.00 206.02 313 GLU A C 1
ATOM 1400 O O . GLU A 1 102 ? 155.668 185.360 113.712 1.00 207.03 313 GLU A O 1
ATOM 1412 N N . THR A 1 103 ? 157.372 186.421 112.689 1.00 194.01 314 THR A N 1
ATOM 1413 C CA . THR A 1 103 ? 158.054 185.204 112.269 1.00 192.88 314 THR A CA 1
ATOM 1414 C C . THR A 1 103 ? 159.504 185.257 112.726 1.00 192.18 314 THR A C 1
ATOM 1415 O O . THR A 1 103 ? 160.203 186.242 112.471 1.00 192.90 314 THR A O 1
ATOM 1426 N N . GLY A 1 104 ? 159.947 184.202 113.401 1.00 169.86 315 GLY A N 1
ATOM 1427 C CA . GLY A 1 104 ? 161.310 184.147 113.900 1.00 169.58 315 GLY A CA 1
ATOM 1428 C C . GLY A 1 104 ? 161.599 182.793 114.507 1.00 171.48 315 GLY A C 1
ATOM 1429 O O . GLY A 1 104 ? 160.703 181.966 114.698 1.00 172.76 315 GLY A O 1
ATOM 1433 N N . GLY A 1 105 ? 162.880 182.568 114.783 1.00 162.34 316 GLY A N 1
ATOM 1434 C CA . GLY A 1 105 ? 163.293 181.332 115.425 1.00 159.93 316 GLY A CA 1
ATOM 1435 C C . GLY A 1 105 ? 162.757 180.112 114.712 1.00 160.95 316 GLY A C 1
ATOM 1436 O O . GLY A 1 105 ? 162.693 180.058 113.478 1.00 161.11 316 GLY A O 1
ATOM 1440 N N . VAL A 1 106 ? 162.363 179.112 115.495 1.00 161.56 317 VAL A N 1
ATOM 1441 C CA . VAL A 1 106 ? 161.764 177.891 114.959 1.00 162.25 317 VAL A CA 1
ATOM 1442 C C . VAL A 1 106 ? 160.614 177.462 115.856 1.00 159.80 317 VAL A C 1
ATOM 1443 O O . VAL A 1 106 ? 160.544 177.843 117.032 1.00 158.48 317 VAL A O 1
ATOM 1456 N N . PRO A 1 107 ? 159.691 176.663 115.321 1.00 156.81 318 PRO A N 1
ATOM 1457 C CA . PRO A 1 107 ? 158.597 176.147 116.154 1.00 159.27 318 PRO A CA 1
ATOM 1458 C C . PRO A 1 107 ? 159.128 175.342 117.331 1.00 159.05 318 PRO A C 1
ATOM 1459 O O . PRO A 1 107 ? 160.109 174.606 117.212 1.00 157.20 318 PRO A O 1
ATOM 1470 N N . GLN A 1 108 ? 158.469 175.495 118.476 1.00 147.38 319 GLN A N 1
ATOM 1471 C CA . GLN A 1 108 ? 158.825 174.787 119.699 1.00 143.42 319 GLN A CA 1
ATOM 1472 C C . GLN A 1 108 ? 157.709 173.815 120.060 1.00 142.80 319 GLN A C 1
ATOM 1473 O O . GLN A 1 108 ? 156.565 174.229 120.277 1.00 138.19 319 GLN A O 1
ATOM 1487 N N . ARG A 1 109 ? 158.046 172.526 120.124 1.00 143.79 320 ARG A N 1
ATOM 1488 C CA . ARG A 1 109 ? 157.089 171.464 120.413 1.00 141.36 320 ARG A CA 1
ATOM 1489 C C . ARG A 1 109 ? 156.360 171.746 121.722 1.00 142.63 320 ARG A C 1
ATOM 1490 O O . ARG A 1 109 ? 156.965 171.643 122.797 1.00 141.50 320 ARG A O 1
ATOM 1511 N N . PRO A 1 110 ? 155.076 172.102 121.688 1.00 134.09 321 PRO A N 1
ATOM 1512 C CA . PRO A 1 110 ? 154.371 172.393 122.941 1.00 131.15 321 PRO A CA 1
ATOM 1513 C C . PRO A 1 110 ? 154.032 171.136 123.724 1.00 128.81 321 PRO A C 1
ATOM 1514 O O . PRO A 1 110 ? 153.712 170.090 123.156 1.00 132.19 321 PRO A O 1
ATOM 1525 N N . SER A 1 111 ? 154.108 171.256 125.046 1.00 116.66 322 SER A N 1
ATOM 1526 C CA . SER A 1 111 ? 153.676 170.215 125.968 1.00 115.92 322 SER A CA 1
ATOM 1527 C C . SER A 1 111 ? 152.309 170.589 126.524 1.00 113.84 322 SER A C 1
ATOM 1528 O O . SER A 1 111 ? 152.134 171.687 127.060 1.00 117.59 322 SER A O 1
ATOM 1536 N N . VAL A 1 112 ? 151.345 169.681 126.395 1.00 92.21 323 VAL A N 1
ATOM 1537 C CA . VAL A 1 112 ? 149.961 169.931 126.783 1.00 92.97 323 VAL A CA 1
ATOM 1538 C C . VAL A 1 112 ? 149.608 169.007 127.940 1.00 95.45 323 VAL A C 1
ATOM 1539 O O . VAL A 1 112 ? 149.886 167.803 127.892 1.00 90.45 323 VAL A O 1
ATOM 1552 N N . PHE A 1 113 ? 149.014 169.575 128.988 1.00 108.19 324 PHE A N 1
ATOM 1553 C CA . PHE A 1 113 ? 148.659 168.843 130.196 1.00 104.32 324 PHE A CA 1
ATOM 1554 C C . PHE A 1 113 ? 147.161 168.938 130.449 1.00 103.66 324 PHE A C 1
ATOM 1555 O O . PHE A 1 113 ? 146.554 169.997 130.262 1.00 107.84 324 PHE A O 1
ATOM 1572 N N . LEU A 1 114 ? 146.568 167.824 130.874 1.00 94.89 325 LEU A N 1
ATOM 1573 C CA . LEU A 1 114 ? 145.177 167.785 131.312 1.00 93.78 325 LEU A CA 1
ATOM 1574 C C . LEU A 1 114 ? 145.161 167.857 132.835 1.00 94.90 325 LEU A C 1
ATOM 1575 O O . LEU A 1 114 ? 145.574 166.910 133.511 1.00 102.05 325 LEU A O 1
ATOM 1591 N N . LEU A 1 115 ? 144.688 168.979 133.370 1.00 92.45 326 LEU A N 1
ATOM 1592 C CA . LEU A 1 115 ? 144.722 169.208 134.804 1.00 92.89 326 LEU A CA 1
ATOM 1593 C C . LEU A 1 115 ? 143.561 168.494 135.495 1.00 94.42 326 LEU A C 1
ATOM 1594 O O . LEU A 1 115 ? 142.627 167.999 134.860 1.00 93.35 326 LEU A O 1
ATOM 1610 N N . ALA A 1 116 ? 143.633 168.450 136.820 1.00 90.54 327 ALA A N 1
ATOM 1611 C CA . ALA A 1 116 ? 142.652 167.706 137.594 1.00 95.40 327 ALA A CA 1
ATOM 1612 C C . ALA A 1 116 ? 141.265 168.326 137.428 1.00 98.50 327 ALA A C 1
ATOM 1613 O O . ALA A 1 116 ? 141.141 169.552 137.331 1.00 100.49 327 ALA A O 1
ATOM 1620 N N . PRO A 1 117 ? 140.203 167.518 137.388 1.00 96.98 328 PRO A N 1
ATOM 1621 C CA . PRO A 1 117 ? 138.854 168.089 137.316 1.00 96.77 328 PRO A CA 1
ATOM 1622 C C . PRO A 1 117 ? 138.520 168.899 138.558 1.00 93.74 328 PRO A C 1
ATOM 1623 O O . PRO A 1 117 ? 139.022 168.637 139.653 1.00 93.26 328 PRO A O 1
ATOM 1634 N N . ALA A 1 118 ? 137.658 169.895 138.376 1.00 96.34 329 ALA A N 1
ATOM 1635 C CA . ALA A 1 118 ? 137.219 170.786 139.447 1.00 93.78 329 ALA A CA 1
ATOM 1636 C C . ALA A 1 118 ? 135.722 170.571 139.652 1.00 99.48 329 ALA A C 1
ATOM 1637 O O . ALA A 1 118 ? 134.897 171.269 139.058 1.00 102.13 329 ALA A O 1
ATOM 1644 N N . GLU A 1 119 ? 135.375 169.603 140.496 1.00 119.27 330 GLU A N 1
ATOM 1645 C CA . GLU A 1 119 ? 133.977 169.343 140.802 1.00 116.98 330 GLU A CA 1
ATOM 1646 C C . GLU A 1 119 ? 133.379 170.486 141.612 1.00 118.52 330 GLU A C 1
ATOM 1647 O O . GLU A 1 119 ? 134.068 171.169 142.373 1.00 121.32 330 GLU A O 1
ATOM 1659 N N . GLN A 1 120 ? 132.073 170.688 141.440 1.00 126.47 331 GLN A N 1
ATOM 1660 C CA . GLN A 1 120 ? 131.342 171.701 142.201 1.00 125.49 331 GLN A CA 1
ATOM 1661 C C . GLN A 1 120 ? 129.915 171.192 142.378 1.00 129.67 331 GLN A C 1
ATOM 1662 O O . GLN A 1 120 ? 129.077 171.370 141.490 1.00 132.19 331 GLN A O 1
ATOM 1676 N N . THR A 1 121 ? 129.648 170.566 143.524 1.00 132.82 332 THR A N 1
ATOM 1677 C CA . THR A 1 121 ? 128.326 170.014 143.789 1.00 135.16 332 THR A CA 1
ATOM 1678 C C . THR A 1 121 ? 127.291 171.086 144.104 1.00 133.93 332 THR A C 1
ATOM 1679 O O . THR A 1 121 ? 126.100 170.765 144.181 1.00 129.69 332 THR A O 1
ATOM 1690 N N . SER A 1 122 ? 127.708 172.339 144.291 1.00 129.79 333 SER A N 1
ATOM 1691 C CA . SER A 1 122 ? 126.745 173.398 144.572 1.00 129.25 333 SER A CA 1
ATOM 1692 C C . SER A 1 122 ? 125.759 173.564 143.424 1.00 130.08 333 SER A C 1
ATOM 1693 O O . SER A 1 122 ? 124.549 173.685 143.648 1.00 131.57 333 SER A O 1
ATOM 1701 N N . ASP A 1 123 ? 126.255 173.572 142.187 1.00 135.80 334 ASP A N 1
ATOM 1702 C CA . ASP A 1 123 ? 125.407 173.658 141.006 1.00 136.29 334 ASP A CA 1
ATOM 1703 C C . ASP A 1 123 ? 125.438 172.394 140.161 1.00 133.67 334 ASP A C 1
ATOM 1704 O O . ASP A 1 123 ? 124.828 172.369 139.087 1.00 133.62 334 ASP A O 1
ATOM 1713 N N . ASN A 1 124 ? 126.126 171.346 140.611 1.00 124.23 335 ASN A N 1
ATOM 1714 C CA . ASN A 1 124 ? 126.136 170.060 139.921 1.00 123.98 335 ASN A CA 1
ATOM 1715 C C . ASN A 1 124 ? 126.757 170.187 138.528 1.00 126.67 335 ASN A C 1
ATOM 1716 O O . ASN A 1 124 ? 126.150 169.850 137.510 1.00 129.62 335 ASN A O 1
ATOM 1727 N N . THR A 1 125 ? 127.993 170.685 138.499 1.00 120.47 336 THR A N 1
ATOM 1728 C CA . THR A 1 125 ? 128.731 170.841 137.254 1.00 121.24 336 THR A CA 1
ATOM 1729 C C . THR A 1 125 ? 130.198 170.519 137.493 1.00 121.19 336 THR A C 1
ATOM 1730 O O . THR A 1 125 ? 130.698 170.599 138.617 1.00 125.12 336 THR A O 1
ATOM 1741 N N . VAL A 1 126 ? 130.886 170.149 136.413 1.00 108.73 337 VAL A N 1
ATOM 1742 C CA . VAL A 1 126 ? 132.312 169.864 136.437 1.00 100.90 337 VAL A CA 1
ATOM 1743 C C . VAL A 1 126 ? 132.975 170.563 135.259 1.00 103.57 337 VAL A C 1
ATOM 1744 O O . VAL A 1 126 ? 132.347 170.822 134.223 1.00 107.65 337 VAL A O 1
ATOM 1757 N N . THR A 1 127 ? 134.267 170.851 135.428 1.00 97.69 338 THR A N 1
ATOM 1758 C CA . THR A 1 127 ? 135.079 171.548 134.440 1.00 100.54 338 THR A CA 1
ATOM 1759 C C . THR A 1 127 ? 136.404 170.819 134.271 1.00 98.23 338 THR A C 1
ATOM 1760 O O . THR A 1 127 ? 137.053 170.468 135.261 1.00 98.97 338 THR A O 1
ATOM 1771 N N . LEU A 1 128 ? 136.798 170.599 133.021 1.00 88.77 339 LEU A N 1
ATOM 1772 C CA . LEU A 1 128 ? 138.083 170.012 132.672 1.00 78.33 339 LEU A CA 1
ATOM 1773 C C . LEU A 1 128 ? 138.937 171.063 131.977 1.00 86.93 339 LEU A C 1
ATOM 1774 O O . LEU A 1 128 ? 138.431 171.849 131.170 1.00 97.34 339 LEU A O 1
ATOM 1790 N N . THR A 1 129 ? 140.231 171.071 132.289 1.00 85.66 340 THR A N 1
ATOM 1791 C CA . THR A 1 129 ? 141.152 172.085 131.798 1.00 87.35 340 THR A CA 1
ATOM 1792 C C . THR A 1 129 ? 142.250 171.453 130.955 1.00 88.87 340 THR A C 1
ATOM 1793 O O . THR A 1 129 ? 142.763 170.380 131.284 1.00 94.23 340 THR A O 1
ATOM 1804 N N . CYS A 1 130 ? 142.600 172.134 129.867 1.00 88.98 341 CYS A N 1
ATOM 1805 C CA . CYS A 1 130 ? 143.708 171.767 128.998 1.00 93.43 341 CYS A CA 1
ATOM 1806 C C . CYS A 1 130 ? 144.684 172.934 128.991 1.00 96.29 341 CYS A C 1
ATOM 1807 O O . CYS A 1 130 ? 144.281 174.077 128.751 1.00 100.26 341 CYS A O 1
ATOM 1814 N N . TYR A 1 131 ? 145.957 172.652 129.256 1.00 89.58 342 TYR A N 1
ATOM 1815 C CA . TYR A 1 131 ? 146.969 173.685 129.464 1.00 83.57 342 TYR A CA 1
ATOM 1816 C C . TYR A 1 131 ? 148.143 173.449 128.526 1.00 89.95 342 TYR A C 1
ATOM 1817 O O . TYR A 1 131 ? 148.864 172.459 128.676 1.00 90.96 342 TYR A O 1
ATOM 1835 N N . VAL A 1 132 ? 148.327 174.338 127.551 1.00 95.76 343 VAL A N 1
ATOM 1836 C CA . VAL A 1 132 ? 149.443 174.247 126.615 1.00 92.20 343 VAL A CA 1
ATOM 1837 C C . VAL A 1 132 ? 150.529 175.186 127.128 1.00 99.19 343 VAL A C 1
ATOM 1838 O O . VAL A 1 132 ? 150.306 176.399 127.272 1.00 99.13 343 VAL A O 1
ATOM 1851 N N . LYS A 1 133 ? 151.693 174.604 127.433 1.00 115.24 344 LYS A N 1
ATOM 1852 C CA . LYS A 1 133 ? 152.732 175.286 128.199 1.00 114.77 344 LYS A CA 1
ATOM 1853 C C . LYS A 1 133 ? 153.581 176.237 127.362 1.00 120.15 344 LYS A C 1
ATOM 1854 O O . LYS A 1 133 ? 153.610 177.440 127.628 1.00 119.98 344 LYS A O 1
ATOM 1873 N N . ASP A 1 134 ? 154.323 175.729 126.381 1.00 128.59 345 ASP A N 1
ATOM 1874 C CA . ASP A 1 134 ? 155.179 176.603 125.589 1.00 128.73 345 ASP A CA 1
ATOM 1875 C C . ASP A 1 134 ? 155.077 176.339 124.096 1.00 127.31 345 ASP A C 1
ATOM 1876 O O . ASP A 1 134 ? 154.931 175.196 123.659 1.00 131.11 345 ASP A O 1
ATOM 1885 N N . PHE A 1 135 ? 155.162 177.420 123.321 1.00 121.03 346 PHE A N 1
ATOM 1886 C CA . PHE A 1 135 ? 155.066 177.377 121.867 1.00 122.58 346 PHE A CA 1
ATOM 1887 C C . PHE A 1 135 ? 155.437 178.761 121.350 1.00 126.77 346 PHE A C 1
ATOM 1888 O O . PHE A 1 135 ? 154.824 179.753 121.754 1.00 130.44 346 PHE A O 1
ATOM 1905 N N . TYR A 1 136 ? 156.463 178.865 120.495 1.00 147.24 347 TYR A N 1
ATOM 1906 C CA . TYR A 1 136 ? 156.900 180.199 120.080 1.00 149.77 347 TYR A CA 1
ATOM 1907 C C . TYR A 1 136 ? 155.847 180.902 119.238 1.00 151.64 347 TYR A C 1
ATOM 1908 O O . TYR A 1 136 ? 155.361 181.972 119.646 1.00 155.46 347 TYR A O 1
ATOM 1926 N N . PRO A 1 137 ? 155.456 180.389 118.073 1.00 136.27 348 PRO A N 1
ATOM 1927 C CA . PRO A 1 137 ? 154.538 181.147 117.217 1.00 138.15 348 PRO A CA 1
ATOM 1928 C C . PRO A 1 137 ? 153.179 181.318 117.877 1.00 140.17 348 PRO A C 1
ATOM 1929 O O . PRO A 1 137 ? 152.630 180.386 118.466 1.00 139.29 348 PRO A O 1
ATOM 1940 N N . LYS A 1 138 ? 152.633 182.528 117.761 1.00 136.68 349 LYS A N 1
ATOM 1941 C CA . LYS A 1 138 ? 151.449 182.900 118.522 1.00 135.06 349 LYS A CA 1
ATOM 1942 C C . LYS A 1 138 ? 150.186 182.206 118.029 1.00 137.58 349 LYS A C 1
ATOM 1943 O O . LYS A 1 138 ? 149.153 182.290 118.702 1.00 137.84 349 LYS A O 1
ATOM 1962 N N . ASP A 1 139 ? 150.236 181.524 116.888 1.00 152.02 350 ASP A N 1
ATOM 1963 C CA . ASP A 1 139 ? 149.061 180.867 116.330 1.00 151.32 350 ASP A CA 1
ATOM 1964 C C . ASP A 1 139 ? 148.921 179.470 116.919 1.00 150.15 350 ASP A C 1
ATOM 1965 O O . ASP A 1 139 ? 149.866 178.676 116.883 1.00 149.17 350 ASP A O 1
ATOM 1974 N N . VAL A 1 140 ? 147.739 179.174 117.460 1.00 123.78 351 VAL A N 1
ATOM 1975 C CA . VAL A 1 140 ? 147.448 177.854 118.005 1.00 120.57 351 VAL A CA 1
ATOM 1976 C C . VAL A 1 140 ? 145.939 177.675 118.028 1.00 120.15 351 VAL A C 1
ATOM 1977 O O . VAL A 1 140 ? 145.187 178.651 118.084 1.00 120.38 351 VAL A O 1
ATOM 1990 N N . LEU A 1 141 ? 145.496 176.420 117.987 1.00 125.56 352 LEU A N 1
ATOM 1991 C CA . LEU A 1 141 ? 144.080 176.094 118.028 1.00 126.51 352 LEU A CA 1
ATOM 1992 C C . LEU A 1 141 ? 143.893 174.873 118.913 1.00 121.76 352 LEU A C 1
ATOM 1993 O O . LEU A 1 141 ? 144.746 173.985 118.951 1.00 125.56 352 LEU A O 1
ATOM 2009 N N . VAL A 1 142 ? 142.759 174.821 119.604 1.00 113.21 353 VAL A N 1
ATOM 2010 C CA . VAL A 1 142 ? 142.457 173.730 120.522 1.00 114.06 353 VAL A CA 1
ATOM 2011 C C . VAL A 1 142 ? 141.006 173.324 120.329 1.00 115.48 353 VAL A C 1
ATOM 2012 O O . VAL A 1 142 ? 140.121 174.177 120.211 1.00 121.39 353 VAL A O 1
ATOM 2025 N N . ALA A 1 143 ? 140.765 172.017 120.300 1.00 107.71 354 ALA A N 1
ATOM 2026 C CA . ALA A 1 143 ? 139.419 171.484 120.171 1.00 106.95 354 ALA A CA 1
ATOM 2027 C C . ALA A 1 143 ? 139.242 170.320 121.131 1.00 104.86 354 ALA A C 1
ATOM 2028 O O . ALA A 1 143 ? 140.206 169.644 121.501 1.00 110.68 354 ALA A O 1
ATOM 2035 N N . TRP A 1 144 ? 137.994 170.094 121.526 1.00 91.72 355 TRP A N 1
ATOM 2036 C CA . TRP A 1 144 ? 137.637 169.047 122.469 1.00 91.32 355 TRP A CA 1
ATOM 2037 C C . TRP A 1 144 ? 136.822 167.978 121.760 1.00 95.03 355 TRP A C 1
ATOM 2038 O O . TRP A 1 144 ? 135.957 168.289 120.936 1.00 105.66 355 TRP A O 1
ATOM 2059 N N . LEU A 1 145 ? 137.103 166.721 122.084 1.00 112.52 356 LEU A N 1
ATOM 2060 C CA . LEU A 1 145 ? 136.426 165.582 121.480 1.00 110.68 356 LEU A CA 1
ATOM 2061 C C . LEU A 1 145 ? 135.826 164.712 122.573 1.00 109.66 356 LEU A C 1
ATOM 2062 O O . LEU A 1 145 ? 136.451 164.492 123.614 1.00 114.86 356 LEU A O 1
ATOM 2078 N N . VAL A 1 146 ? 134.623 164.212 122.324 1.00 112.63 357 VAL A N 1
ATOM 2079 C CA . VAL A 1 146 ? 133.934 163.301 123.236 1.00 114.63 357 VAL A CA 1
ATOM 2080 C C . VAL A 1 146 ? 133.620 162.043 122.435 1.00 120.61 357 VAL A C 1
ATOM 2081 O O . VAL A 1 146 ? 132.604 161.962 121.740 1.00 125.38 357 VAL A O 1
ATOM 2094 N N . ASP A 1 147 ? 134.502 161.047 122.526 1.00 121.42 358 ASP A N 1
ATOM 2095 C CA . ASP A 1 147 ? 134.402 159.840 121.707 1.00 118.07 358 ASP A CA 1
ATOM 2096 C C . ASP A 1 147 ? 134.427 160.186 120.221 1.00 116.01 358 ASP A C 1
ATOM 2097 O O . ASP A 1 147 ? 133.694 159.607 119.418 1.00 116.04 358 ASP A O 1
ATOM 2106 N N . ASP A 1 148 ? 135.279 161.142 119.850 1.00 141.09 359 ASP A N 1
ATOM 2107 C CA . ASP A 1 148 ? 135.386 161.607 118.469 1.00 144.54 359 ASP A CA 1
ATOM 2108 C C . ASP A 1 148 ? 134.049 162.183 117.990 1.00 146.64 359 ASP A C 1
ATOM 2109 O O . ASP A 1 148 ? 133.372 161.642 117.116 1.00 146.78 359 ASP A O 1
ATOM 2118 N N . GLU A 1 149 ? 133.706 163.325 118.586 1.00 156.49 360 GLU A N 1
ATOM 2119 C CA . GLU A 1 149 ? 132.445 164.018 118.348 1.00 156.30 360 GLU A CA 1
ATOM 2120 C C . GLU A 1 149 ? 132.625 165.489 118.703 1.00 155.33 360 GLU A C 1
ATOM 2121 O O . GLU A 1 149 ? 131.941 166.005 119.595 1.00 158.41 360 GLU A O 1
ATOM 2133 N N . PRO A 1 150 ? 133.544 166.189 118.028 1.00 137.28 361 PRO A N 1
ATOM 2134 C CA . PRO A 1 150 ? 133.893 167.563 118.426 1.00 142.17 361 PRO A CA 1
ATOM 2135 C C . PRO A 1 150 ? 132.721 168.473 118.768 1.00 141.10 361 PRO A C 1
ATOM 2136 O O . PRO A 1 150 ? 132.622 168.964 119.898 1.00 131.45 361 PRO A O 1
ATOM 2147 N N . VAL A 1 151 ? 131.826 168.707 117.809 1.00 174.14 362 VAL A N 1
ATOM 2148 C CA . VAL A 1 151 ? 130.715 169.629 118.009 1.00 174.23 362 VAL A CA 1
ATOM 2149 C C . VAL A 1 151 ? 129.651 169.342 116.962 1.00 177.86 362 VAL A C 1
ATOM 2150 O O . VAL A 1 151 ? 129.957 168.905 115.850 1.00 180.76 362 VAL A O 1
ATOM 2163 N N . GLU A 1 152 ? 128.393 169.587 117.326 1.00 197.91 363 GLU A N 1
ATOM 2164 C CA . GLU A 1 152 ? 127.220 169.346 116.493 1.00 199.12 363 GLU A CA 1
ATOM 2165 C C . GLU A 1 152 ? 126.996 167.871 116.195 1.00 199.65 363 GLU A C 1
ATOM 2166 O O . GLU A 1 152 ? 126.141 167.540 115.363 1.00 199.88 363 GLU A O 1
ATOM 2178 N N . ARG A 1 153 ? 127.733 166.974 116.845 1.00 195.09 364 ARG A N 1
ATOM 2179 C CA . ARG A 1 153 ? 127.581 165.538 116.612 1.00 195.49 364 ARG A CA 1
ATOM 2180 C C . ARG A 1 153 ? 126.620 164.934 117.638 1.00 196.74 364 ARG A C 1
ATOM 2181 O O . ARG A 1 153 ? 126.943 164.008 118.381 1.00 194.26 364 ARG A O 1
ATOM 2202 N N . THR A 1 154 ? 125.412 165.491 117.663 1.00 213.16 365 THR A N 1
ATOM 2203 C CA . THR A 1 154 ? 124.312 165.034 118.506 1.00 211.59 365 THR A CA 1
ATOM 2204 C C . THR A 1 154 ? 124.594 165.197 119.996 1.00 209.58 365 THR A C 1
ATOM 2205 O O . THR A 1 154 ? 123.812 164.714 120.824 1.00 208.39 365 THR A O 1
ATOM 2216 N N . SER A 1 155 ? 125.683 165.862 120.365 1.00 189.51 366 SER A N 1
ATOM 2217 C CA . SER A 1 155 ? 126.024 166.039 121.773 1.00 188.33 366 SER A CA 1
ATOM 2218 C C . SER A 1 155 ? 126.237 167.494 122.158 1.00 188.14 366 SER A C 1
ATOM 2219 O O . SER A 1 155 ? 125.785 167.911 123.227 1.00 184.70 366 SER A O 1
ATOM 2227 N N . SER A 1 156 ? 126.902 168.280 121.315 1.00 186.05 367 SER A N 1
ATOM 2228 C CA . SER A 1 156 ? 127.256 169.658 121.657 1.00 184.61 367 SER A CA 1
ATOM 2229 C C . SER A 1 156 ? 126.125 170.615 121.275 1.00 183.63 367 SER A C 1
ATOM 2230 O O . SER A 1 156 ? 126.279 171.521 120.457 1.00 183.41 367 SER A O 1
ATOM 2238 N N . SER A 1 157 ? 124.966 170.392 121.891 1.00 172.97 368 SER A N 1
ATOM 2239 C CA . SER A 1 157 ? 123.808 171.262 121.733 1.00 174.83 368 SER A CA 1
ATOM 2240 C C . SER A 1 157 ? 123.450 171.988 123.019 1.00 173.78 368 SER A C 1
ATOM 2241 O O . SER A 1 157 ? 123.350 173.219 123.032 1.00 172.90 368 SER A O 1
ATOM 2249 N N . ALA A 1 158 ? 123.253 171.247 124.112 1.00 155.79 369 ALA A N 1
ATOM 2250 C CA . ALA A 1 158 ? 123.034 171.854 125.419 1.00 155.61 369 ALA A CA 1
ATOM 2251 C C . ALA A 1 158 ? 123.708 171.051 126.525 1.00 154.39 369 ALA A C 1
ATOM 2252 O O . ALA A 1 158 ? 123.371 171.228 127.702 1.00 155.46 369 ALA A O 1
ATOM 2259 N N . LEU A 1 159 ? 124.649 170.176 126.176 1.00 124.67 370 LEU A N 1
ATOM 2260 C CA . LEU A 1 159 ? 125.273 169.257 127.118 1.00 123.03 370 LEU A CA 1
ATOM 2261 C C . LEU A 1 159 ? 126.680 169.696 127.502 1.00 124.15 370 LEU A C 1
ATOM 2262 O O . LEU A 1 159 ? 127.023 169.717 128.686 1.00 124.49 370 LEU A O 1
ATOM 2278 N N . TYR A 1 160 ? 127.501 170.047 126.516 1.00 109.28 371 TYR A N 1
ATOM 2279 C CA . TYR A 1 160 ? 128.897 170.402 126.720 1.00 105.03 371 TYR A CA 1
ATOM 2280 C C . TYR A 1 160 ? 129.140 171.820 126.224 1.00 102.05 371 TYR A C 1
ATOM 2281 O O . TYR A 1 160 ? 128.636 172.209 125.167 1.00 104.30 371 TYR A O 1
ATOM 2299 N N . GLN A 1 161 ? 129.909 172.591 126.991 1.00 97.85 372 GLN A N 1
ATOM 2300 C CA . GLN A 1 161 ? 130.296 173.938 126.591 1.00 98.41 372 GLN A CA 1
ATOM 2301 C C . GLN A 1 161 ? 131.803 174.072 126.725 1.00 98.17 372 GLN A C 1
ATOM 2302 O O . GLN A 1 161 ? 132.402 173.464 127.609 1.00 100.87 372 GLN A O 1
ATOM 2316 N N . PHE A 1 162 ? 132.429 174.831 125.830 1.00 101.01 373 PHE A N 1
ATOM 2317 C CA . PHE A 1 162 ? 133.877 174.974 125.874 1.00 104.23 373 PHE A CA 1
ATOM 2318 C C . PHE A 1 162 ? 134.277 176.402 125.545 1.00 104.29 373 PHE A C 1
ATOM 2319 O O . PHE A 1 162 ? 133.623 177.081 124.750 1.00 109.07 373 PHE A O 1
ATOM 2336 N N . ASN A 1 163 ? 135.380 176.841 126.140 1.00 104.04 374 ASN A N 1
ATOM 2337 C CA . ASN A 1 163 ? 135.902 178.159 125.847 1.00 103.42 374 ASN A CA 1
ATOM 2338 C C . ASN A 1 163 ? 137.410 178.140 125.967 1.00 107.08 374 ASN A C 1
ATOM 2339 O O . ASN A 1 163 ? 137.983 177.138 126.372 1.00 108.92 374 ASN A O 1
ATOM 2349 N N . THR A 1 164 ? 138.057 179.235 125.627 1.00 104.10 375 THR A N 1
ATOM 2350 C CA . THR A 1 164 ? 139.507 179.357 125.634 1.00 99.72 375 THR A CA 1
ATOM 2351 C C . THR A 1 164 ? 139.896 180.739 126.133 1.00 97.27 375 THR A C 1
ATOM 2352 O O . THR A 1 164 ? 139.248 181.733 125.799 1.00 101.85 375 THR A O 1
ATOM 2363 N N . THR A 1 165 ? 140.958 180.794 126.931 1.00 95.83 376 THR A N 1
ATOM 2364 C CA . THR A 1 165 ? 141.435 182.045 127.497 1.00 95.84 376 THR A CA 1
ATOM 2365 C C . THR A 1 165 ? 142.357 182.744 126.500 1.00 100.13 376 THR A C 1
ATOM 2366 O O . THR A 1 165 ? 142.525 182.306 125.359 1.00 105.10 376 THR A O 1
ATOM 2377 N N . SER A 1 166 ? 142.966 183.847 126.926 1.00 109.78 377 SER A N 1
ATOM 2378 C CA . SER A 1 166 ? 143.898 184.592 126.096 1.00 114.01 377 SER A CA 1
ATOM 2379 C C . SER A 1 166 ? 145.300 183.999 126.236 1.00 114.74 377 SER A C 1
ATOM 2380 O O . SER A 1 166 ? 145.499 182.956 126.862 1.00 114.83 377 SER A O 1
ATOM 2388 N N . GLN A 1 167 ? 146.288 184.667 125.649 1.00 111.65 378 GLN A N 1
ATOM 2389 C CA . GLN A 1 167 ? 147.676 184.229 125.695 1.00 109.98 378 GLN A CA 1
ATOM 2390 C C . GLN A 1 167 ? 148.441 185.020 126.746 1.00 111.58 378 GLN A C 1
ATOM 2391 O O . GLN A 1 167 ? 148.335 186.249 126.805 1.00 114.42 378 GLN A O 1
ATOM 2405 N N . ILE A 1 168 ? 149.204 184.311 127.572 1.00 101.21 379 ILE A N 1
ATOM 2406 C CA . ILE A 1 168 ? 150.114 184.912 128.541 1.00 108.32 379 ILE A CA 1
ATOM 2407 C C . ILE A 1 168 ? 151.531 184.643 128.054 1.00 108.94 379 ILE A C 1
ATOM 2408 O O . ILE A 1 168 ? 151.910 183.487 127.834 1.00 107.26 379 ILE A O 1
ATOM 2424 N N . GLN A 1 169 ? 152.306 185.707 127.866 1.00 126.61 380 GLN A N 1
ATOM 2425 C CA . GLN A 1 169 ? 153.627 185.614 127.263 1.00 125.62 380 GLN A CA 1
ATOM 2426 C C . GLN A 1 169 ? 154.724 185.813 128.298 1.00 125.78 380 GLN A C 1
ATOM 2427 O O . GLN A 1 169 ? 154.650 186.715 129.137 1.00 124.01 380 GLN A O 1
ATOM 2441 N N . SER A 1 170 ? 155.744 184.960 128.223 1.00 138.68 381 SER A N 1
ATOM 2442 C CA . SER A 1 170 ? 156.934 185.053 129.055 1.00 140.82 381 SER A CA 1
ATOM 2443 C C . SER A 1 170 ? 158.143 185.004 128.135 1.00 143.70 381 SER A C 1
ATOM 2444 O O . SER A 1 170 ? 158.246 184.098 127.302 1.00 143.32 381 SER A O 1
ATOM 2452 N N . GLY A 1 171 ? 159.055 185.956 128.284 1.00 142.15 382 GLY A N 1
ATOM 2453 C CA . GLY A 1 171 ? 160.194 185.986 127.381 1.00 141.37 382 GLY A CA 1
ATOM 2454 C C . GLY A 1 171 ? 159.699 186.034 125.948 1.00 140.22 382 GLY A C 1
ATOM 2455 O O . GLY A 1 171 ? 159.050 186.996 125.520 1.00 139.03 382 GLY A O 1
ATOM 2459 N N . ARG A 1 172 ? 160.003 184.984 125.192 1.00 138.61 383 ARG A N 1
ATOM 2460 C CA . ARG A 1 172 ? 159.576 184.838 123.804 1.00 138.31 383 ARG A CA 1
ATOM 2461 C C . ARG A 1 172 ? 158.927 183.476 123.615 1.00 140.71 383 ARG A C 1
ATOM 2462 O O . ARG A 1 172 ? 159.293 182.688 122.741 1.00 142.03 383 ARG A O 1
ATOM 2483 N N . THR A 1 173 ? 157.941 183.191 124.460 1.00 132.79 384 THR A N 1
ATOM 2484 C CA . THR A 1 173 ? 157.145 181.978 124.371 1.00 131.13 384 THR A CA 1
ATOM 2485 C C . THR A 1 173 ? 155.739 182.329 124.842 1.00 131.25 384 THR A C 1
ATOM 2486 O O . THR A 1 173 ? 155.471 183.463 125.244 1.00 133.95 384 THR A O 1
ATOM 2497 N N . TYR A 1 174 ? 154.835 181.353 124.810 1.00 115.52 385 TYR A N 1
ATOM 2498 C CA . TYR A 1 174 ? 153.441 181.613 125.132 1.00 111.67 385 TYR A CA 1
ATOM 2499 C C . TYR A 1 174 ? 152.879 180.425 125.899 1.00 113.22 385 TYR A C 1
ATOM 2500 O O . TYR A 1 174 ? 153.577 179.445 126.165 1.00 119.57 385 TYR A O 1
ATOM 2518 N N . SER A 1 175 ? 151.601 180.520 126.256 1.00 108.72 386 SER A N 1
ATOM 2519 C CA . SER A 1 175 ? 150.882 179.433 126.905 1.00 109.61 386 SER A CA 1
ATOM 2520 C C . SER A 1 175 ? 149.422 179.835 126.990 1.00 109.57 386 SER A C 1
ATOM 2521 O O . SER A 1 175 ? 149.096 181.025 126.957 1.00 108.04 386 SER A O 1
ATOM 2529 N N . VAL A 1 176 ? 148.538 178.843 127.098 1.00 92.26 387 VAL A N 1
ATOM 2530 C CA . VAL A 1 176 ? 147.112 179.151 127.148 1.00 89.37 387 VAL A CA 1
ATOM 2531 C C . VAL A 1 176 ? 146.380 178.022 127.856 1.00 93.14 387 VAL A C 1
ATOM 2532 O O . VAL A 1 176 ? 146.824 176.868 127.855 1.00 102.19 387 VAL A O 1
ATOM 2545 N N . TYR A 1 177 ? 145.252 178.368 128.472 1.00 80.90 388 TYR A N 1
ATOM 2546 C CA . TYR A 1 177 ? 144.321 177.421 129.061 1.00 76.95 388 TYR A CA 1
ATOM 2547 C C . TYR A 1 177 ? 143.050 177.368 128.226 1.00 78.59 388 TYR A C 1
ATOM 2548 O O . TYR A 1 177 ? 142.680 178.341 127.564 1.00 88.48 388 TYR A O 1
ATOM 2566 N N . SER A 1 178 ? 142.382 176.219 128.266 1.00 92.81 389 SER A N 1
ATOM 2567 C CA . SER A 1 178 ? 141.068 176.056 127.664 1.00 94.76 389 SER A CA 1
ATOM 2568 C C . SER A 1 178 ? 140.246 175.152 128.566 1.00 100.03 389 SER A C 1
ATOM 2569 O O . SER A 1 178 ? 140.786 174.265 129.228 1.00 103.82 389 SER A O 1
ATOM 2577 N N . GLN A 1 179 ? 138.937 175.384 128.605 1.00 97.68 390 GLN A N 1
ATOM 2578 C CA . GLN A 1 179 ? 138.080 174.688 129.551 1.00 92.30 390 GLN A CA 1
ATOM 2579 C C . GLN A 1 179 ? 136.872 174.095 128.847 1.00 98.98 390 GLN A C 1
ATOM 2580 O O . GLN A 1 179 ? 136.373 174.639 127.856 1.00 111.21 390 GLN A O 1
ATOM 2594 N N . LEU A 1 180 ? 136.402 172.976 129.397 1.00 92.25 391 LEU A N 1
ATOM 2595 C CA . LEU A 1 180 ? 135.192 172.300 128.950 1.00 85.25 391 LEU A CA 1
ATOM 2596 C C . LEU A 1 180 ? 134.336 172.005 130.171 1.00 89.76 391 LEU A C 1
ATOM 2597 O O . LEU A 1 180 ? 134.802 171.371 131.120 1.00 94.18 391 LEU A O 1
ATOM 2613 N N . THR A 1 181 ? 133.082 172.439 130.133 1.00 100.86 392 THR A N 1
ATOM 2614 C CA . THR A 1 181 ? 132.172 172.372 131.264 1.00 102.43 392 THR A CA 1
ATOM 2615 C C . THR A 1 181 ? 130.952 171.545 130.893 1.00 104.61 392 THR A C 1
ATOM 2616 O O . THR A 1 181 ? 130.439 171.643 129.769 1.00 110.86 392 THR A O 1
ATOM 2627 N N . PHE A 1 182 ? 130.492 170.736 131.845 1.00 102.89 393 PHE A N 1
ATOM 2628 C CA . PHE A 1 182 ? 129.274 169.958 131.652 1.00 102.87 393 PHE A CA 1
ATOM 2629 C C . PHE A 1 182 ? 128.797 169.461 133.008 1.00 108.22 393 PHE A C 1
ATOM 2630 O O . PHE A 1 182 ? 129.534 169.489 133.992 1.00 116.64 393 PHE A O 1
ATOM 2647 N N . SER A 1 183 ? 127.559 168.978 133.044 1.00 112.41 394 SER A N 1
ATOM 2648 C CA . SER A 1 183 ? 126.982 168.539 134.306 1.00 112.43 394 SER A CA 1
ATOM 2649 C C . SER A 1 183 ? 127.700 167.298 134.822 1.00 105.23 394 SER A C 1
ATOM 2650 O O . SER A 1 183 ? 128.240 166.499 134.054 1.00 106.94 394 SER A O 1
ATOM 2658 N N . ASN A 1 184 ? 127.702 167.144 136.147 1.00 119.09 395 ASN A N 1
ATOM 2659 C CA . ASN A 1 184 ? 128.375 166.011 136.769 1.00 125.24 395 ASN A CA 1
ATOM 2660 C C . ASN A 1 184 ? 127.628 164.700 136.572 1.00 127.51 395 ASN A C 1
ATOM 2661 O O . ASN A 1 184 ? 128.213 163.637 136.802 1.00 130.35 395 ASN A O 1
ATOM 2672 N N . ASP A 1 185 ? 126.361 164.745 136.158 1.00 129.19 396 ASP A N 1
ATOM 2673 C CA . ASP A 1 185 ? 125.638 163.508 135.889 1.00 131.70 396 ASP A CA 1
ATOM 2674 C C . ASP A 1 185 ? 126.330 162.706 134.796 1.00 130.82 396 ASP A C 1
ATOM 2675 O O . ASP A 1 185 ? 126.463 161.481 134.901 1.00 128.43 396 ASP A O 1
ATOM 2684 N N . LEU A 1 186 ? 126.781 163.382 133.739 1.00 117.54 397 LEU A N 1
ATOM 2685 C CA . LEU A 1 186 ? 127.581 162.717 132.721 1.00 115.41 397 LEU A CA 1
ATOM 2686 C C . LEU A 1 186 ? 128.961 162.342 133.241 1.00 118.04 397 LEU A C 1
ATOM 2687 O O . LEU A 1 186 ? 129.575 161.407 132.719 1.00 121.41 397 LEU A O 1
ATOM 2703 N N . TRP A 1 187 ? 129.458 163.050 134.257 1.00 108.67 398 TRP A N 1
ATOM 2704 C CA . TRP A 1 187 ? 130.749 162.732 134.851 1.00 106.06 398 TRP A CA 1
ATOM 2705 C C . TRP A 1 187 ? 130.720 161.448 135.667 1.00 111.21 398 TRP A C 1
ATOM 2706 O O . TRP A 1 187 ? 131.786 160.958 136.053 1.00 110.54 398 TRP A O 1
ATOM 2727 N N . LYS A 1 188 ? 129.539 160.894 135.934 1.00 125.39 399 LYS A N 1
ATOM 2728 C CA . LYS A 1 188 ? 129.403 159.667 136.706 1.00 125.31 399 LYS A CA 1
ATOM 2729 C C . LYS A 1 188 ? 129.116 158.456 135.830 1.00 128.77 399 LYS A C 1
ATOM 2730 O O . LYS A 1 188 ? 128.753 157.398 136.354 1.00 129.82 399 LYS A O 1
ATOM 2749 N N . ASN A 1 189 ? 129.267 158.583 134.515 1.00 145.76 400 ASN A N 1
ATOM 2750 C CA . ASN A 1 189 ? 129.083 157.443 133.633 1.00 146.11 400 ASN A CA 1
ATOM 2751 C C . ASN A 1 189 ? 130.221 156.443 133.817 1.00 149.62 400 ASN A C 1
ATOM 2752 O O . ASN A 1 189 ? 131.275 156.752 134.379 1.00 148.99 400 ASN A O 1
ATOM 2763 N N . GLU A 1 190 ? 129.992 155.223 133.331 1.00 176.78 401 GLU A N 1
ATOM 2764 C CA . GLU A 1 190 ? 130.962 154.154 133.534 1.00 176.35 401 GLU A CA 1
ATOM 2765 C C . GLU A 1 190 ? 132.319 154.522 132.946 1.00 174.10 401 GLU A C 1
ATOM 2766 O O . GLU A 1 190 ? 133.342 154.473 133.639 1.00 172.73 401 GLU A O 1
ATOM 2778 N N . GLU A 1 191 ? 132.346 154.912 131.674 1.00 138.27 402 GLU A N 1
ATOM 2779 C CA . GLU A 1 191 ? 133.605 155.238 131.009 1.00 134.56 402 GLU A CA 1
ATOM 2780 C C . GLU A 1 191 ? 133.304 156.063 129.770 1.00 131.70 402 GLU A C 1
ATOM 2781 O O . GLU A 1 191 ? 132.560 155.612 128.893 1.00 132.83 402 GLU A O 1
ATOM 2793 N N . VAL A 1 192 ? 133.873 157.262 129.699 1.00 120.90 403 VAL A N 1
ATOM 2794 C CA . VAL A 1 192 ? 133.764 158.121 128.526 1.00 119.88 403 VAL A CA 1
ATOM 2795 C C . VAL A 1 192 ? 135.138 158.709 128.248 1.00 116.41 403 VAL A C 1
ATOM 2796 O O . VAL A 1 192 ? 135.884 159.035 129.177 1.00 122.42 403 VAL A O 1
ATOM 2809 N N . VAL A 1 193 ? 135.476 158.840 126.970 1.00 96.83 404 VAL A N 1
ATOM 2810 C CA . VAL A 1 193 ? 136.798 159.281 126.543 1.00 101.08 404 VAL A CA 1
ATOM 2811 C C . VAL A 1 193 ? 136.700 160.726 126.079 1.00 106.25 404 VAL A C 1
ATOM 2812 O O . VAL A 1 193 ? 135.973 161.033 125.127 1.00 109.09 404 VAL A O 1
ATOM 2825 N N . TYR A 1 194 ? 137.433 161.614 126.747 1.00 98.08 405 TYR A N 1
ATOM 2826 C CA . TYR A 1 194 ? 137.527 163.015 126.364 1.00 99.15 405 TYR A CA 1
ATOM 2827 C C . TYR A 1 194 ? 138.939 163.314 125.883 1.00 95.62 405 TYR A C 1
ATOM 2828 O O . TYR A 1 194 ? 139.913 162.791 126.432 1.00 98.02 405 TYR A O 1
ATOM 2846 N N . SER A 1 195 ? 139.047 164.159 124.860 1.00 96.91 406 SER A N 1
ATOM 2847 C CA . SER A 1 195 ? 140.328 164.469 124.244 1.00 97.49 406 SER A CA 1
ATOM 2848 C C . SER A 1 195 ? 140.453 165.969 124.027 1.00 93.81 406 SER A C 1
ATOM 2849 O O . SER A 1 195 ? 139.456 166.669 123.834 1.00 102.44 406 SER A O 1
ATOM 2857 N N . CYS A 1 196 ? 141.703 166.437 123.994 1.00 94.18 407 CYS A N 1
ATOM 2858 C CA . CYS A 1 196 ? 142.055 167.841 123.765 1.00 102.75 407 CYS A CA 1
ATOM 2859 C C . CYS A 1 196 ? 143.090 167.894 122.644 1.00 109.52 407 CYS A C 1
ATOM 2860 O O . CYS A 1 196 ? 144.294 167.835 122.902 1.00 118.34 407 CYS A O 1
ATOM 2867 N N . VAL A 1 197 ? 142.623 168.000 121.403 1.00 105.64 408 VAL A N 1
ATOM 2868 C CA . VAL A 1 197 ? 143.525 168.086 120.260 1.00 104.09 408 VAL A CA 1
ATOM 2869 C C . VAL A 1 197 ? 144.010 169.521 120.108 1.00 104.17 408 VAL A C 1
ATOM 2870 O O . VAL A 1 197 ? 143.243 170.475 120.288 1.00 110.23 408 VAL A O 1
ATOM 2883 N N . VAL A 1 198 ? 145.291 169.677 119.777 1.00 107.73 409 VAL A N 1
ATOM 2884 C CA . VAL A 1 198 ? 145.943 170.983 119.694 1.00 112.32 409 VAL A CA 1
ATOM 2885 C C . VAL A 1 198 ? 146.588 171.091 118.317 1.00 113.84 409 VAL A C 1
ATOM 2886 O O . VAL A 1 198 ? 147.636 170.487 118.064 1.00 114.78 409 VAL A O 1
ATOM 2899 N N . TYR A 1 199 ? 145.970 171.864 117.429 1.00 128.50 410 TYR A N 1
ATOM 2900 C CA . TYR A 1 199 ? 146.537 172.163 116.117 1.00 125.21 410 TYR A CA 1
ATOM 2901 C C . TYR A 1 199 ? 147.505 173.334 116.239 1.00 126.97 410 TYR A C 1
ATOM 2902 O O . TYR A 1 199 ? 147.093 174.466 116.516 1.00 132.92 410 TYR A O 1
ATOM 2920 N N . HIS A 1 200 ? 148.792 173.064 116.043 1.00 133.84 411 HIS A N 1
ATOM 2921 C CA . HIS A 1 200 ? 149.821 174.090 116.079 1.00 136.15 411 HIS A CA 1
ATOM 2922 C C . HIS A 1 200 ? 150.610 174.020 114.780 1.00 138.46 411 HIS A C 1
ATOM 2923 O O . HIS A 1 200 ? 150.689 172.966 114.145 1.00 138.67 411 HIS A O 1
ATOM 2937 N N . GLU A 1 201 ? 151.198 175.151 114.386 1.00 143.01 412 GLU A N 1
ATOM 2938 C CA . GLU A 1 201 ? 151.875 175.225 113.095 1.00 142.91 412 GLU A CA 1
ATOM 2939 C C . GLU A 1 201 ? 153.081 174.294 113.033 1.00 143.77 412 GLU A C 1
ATOM 2940 O O . GLU A 1 201 ? 153.737 174.194 111.991 1.00 147.38 412 GLU A O 1
ATOM 2952 N N . SER A 1 202 ? 153.387 173.612 114.136 1.00 135.52 413 SER A N 1
ATOM 2953 C CA . SER A 1 202 ? 154.409 172.577 114.158 1.00 136.00 413 SER A CA 1
ATOM 2954 C C . SER A 1 202 ? 153.841 171.196 113.848 1.00 140.57 413 SER A C 1
ATOM 2955 O O . SER A 1 202 ? 154.457 170.186 114.207 1.00 137.63 413 SER A O 1
ATOM 2963 N N . MET A 1 203 ? 152.682 171.136 113.190 1.00 159.26 414 MET A N 1
ATOM 2964 C CA . MET A 1 203 ? 152.037 169.876 112.824 1.00 156.53 414 MET A CA 1
ATOM 2965 C C . MET A 1 203 ? 151.991 168.926 114.018 1.00 155.09 414 MET A C 1
ATOM 2966 O O . MET A 1 203 ? 152.389 167.762 113.942 1.00 155.91 414 MET A O 1
ATOM 2980 N N . ILE A 1 204 ? 151.495 169.443 115.139 1.00 152.03 415 ILE A N 1
ATOM 2981 C CA . ILE A 1 204 ? 151.463 168.660 116.369 1.00 155.42 415 ILE A CA 1
ATOM 2982 C C . ILE A 1 204 ? 150.343 167.630 116.316 1.00 152.13 415 ILE A C 1
ATOM 2983 O O . ILE A 1 204 ? 150.589 166.418 116.344 1.00 150.38 415 ILE A O 1
ATOM 2999 N N . LYS A 1 205 ? 149.101 168.098 116.220 1.00 129.97 416 LYS A N 1
ATOM 3000 C CA . LYS A 1 205 ? 147.928 167.229 116.203 1.00 127.44 416 LYS A CA 1
ATOM 3001 C C . LYS A 1 205 ? 148.037 166.166 117.296 1.00 129.02 416 LYS A C 1
ATOM 3002 O O . LYS A 1 205 ? 147.827 164.973 117.069 1.00 129.81 416 LYS A O 1
ATOM 3021 N N . SER A 1 206 ? 148.381 166.617 118.499 1.00 133.62 417 SER A N 1
ATOM 3022 C CA . SER A 1 206 ? 148.586 165.730 119.637 1.00 135.55 417 SER A CA 1
ATOM 3023 C C . SER A 1 206 ? 147.292 165.622 120.434 1.00 133.49 417 SER A C 1
ATOM 3024 O O . SER A 1 206 ? 146.734 166.638 120.859 1.00 135.09 417 SER A O 1
ATOM 3032 N N . THR A 1 207 ? 146.822 164.395 120.636 1.00 129.22 418 THR A N 1
ATOM 3033 C CA . THR A 1 207 ? 145.608 164.128 121.393 1.00 129.83 418 THR A CA 1
ATOM 3034 C C . THR A 1 207 ? 145.968 163.553 122.756 1.00 126.75 418 THR A C 1
ATOM 3035 O O . THR A 1 207 ? 146.742 162.595 122.848 1.00 128.40 418 THR A O 1
ATOM 3046 N N . ASN A 1 208 ? 145.419 164.153 123.808 1.00 104.42 419 ASN A N 1
ATOM 3047 C CA . ASN A 1 208 ? 145.593 163.694 125.179 1.00 103.44 419 ASN A CA 1
ATOM 3048 C C . ASN A 1 208 ? 144.237 163.277 125.727 1.00 103.55 419 ASN A C 1
ATOM 3049 O O . ASN A 1 208 ? 143.272 164.041 125.643 1.00 116.76 419 ASN A O 1
ATOM 3060 N N . ILE A 1 209 ? 144.168 162.074 126.289 1.00 93.62 420 ILE A N 1
ATOM 3061 C CA . ILE A 1 209 ? 142.907 161.469 126.703 1.00 97.80 420 ILE A CA 1
ATOM 3062 C C . ILE A 1 209 ? 142.833 161.462 128.221 1.00 101.86 420 ILE A C 1
ATOM 3063 O O . ILE A 1 209 ? 143.833 161.215 128.899 1.00 114.96 420 ILE A O 1
ATOM 3079 N N . ILE A 1 210 ? 141.651 161.755 128.756 1.00 102.44 421 ILE A N 1
ATOM 3080 C CA . ILE A 1 210 ? 141.381 161.638 130.183 1.00 108.78 421 ILE A CA 1
ATOM 3081 C C . ILE A 1 210 ? 140.121 160.803 130.365 1.00 107.46 421 ILE A C 1
ATOM 3082 O O . ILE A 1 210 ? 139.129 161.001 129.654 1.00 113.61 421 ILE A O 1
ATOM 3098 N N . MET A 1 211 ? 140.162 159.862 131.308 1.00 106.35 422 MET A N 1
ATOM 3099 C CA . MET A 1 211 ? 139.045 158.956 131.530 1.00 107.09 422 MET A CA 1
ATOM 3100 C C . MET A 1 211 ? 138.812 158.757 133.021 1.00 111.11 422 MET A C 1
ATOM 3101 O O . MET A 1 211 ? 139.721 158.898 133.843 1.00 116.36 422 MET A O 1
ATOM 3115 N N . ARG A 1 212 ? 137.572 158.401 133.348 1.00 111.27 423 ARG A N 1
ATOM 3116 C CA . ARG A 1 212 ? 137.145 158.054 134.700 1.00 112.71 423 ARG A CA 1
ATOM 3117 C C . ARG A 1 212 ? 136.842 156.560 134.705 1.00 114.76 423 ARG A C 1
ATOM 3118 O O . ARG A 1 212 ? 135.882 156.118 134.064 1.00 116.47 423 ARG A O 1
ATOM 3139 N N . THR A 1 213 ? 137.653 155.783 135.420 1.00 126.36 424 THR A N 1
ATOM 3140 C CA . THR A 1 213 ? 137.560 154.331 135.411 1.00 128.72 424 THR A CA 1
ATOM 3141 C C . THR A 1 213 ? 137.304 153.802 136.816 1.00 126.60 424 THR A C 1
ATOM 3142 O O . THR A 1 213 ? 137.588 154.470 137.814 1.00 125.77 424 THR A O 1
ATOM 3153 N N . ILE A 1 214 ? 136.702 152.618 136.883 1.00 128.68 425 ILE A N 1
ATOM 3154 C CA . ILE A 1 214 ? 136.405 151.950 138.144 1.00 129.92 425 ILE A CA 1
ATOM 3155 C C . ILE A 1 214 ? 137.298 150.720 138.239 1.00 132.88 425 ILE A C 1
ATOM 3156 O O . ILE A 1 214 ? 137.334 149.897 137.317 1.00 135.03 425 ILE A O 1
ATOM 3172 N N . ASP A 1 215 ? 138.025 150.603 139.348 1.00 131.78 426 ASP A N 1
ATOM 3173 C CA . ASP A 1 215 ? 138.857 149.430 139.578 1.00 129.39 426 ASP A CA 1
ATOM 3174 C C . ASP A 1 215 ? 137.999 148.169 139.586 1.00 132.64 426 ASP A C 1
ATOM 3175 O O . ASP A 1 215 ? 136.879 148.162 140.103 1.00 136.57 426 ASP A O 1
ATOM 3184 N N . ARG A 1 216 ? 138.526 147.098 138.987 1.00 126.86 427 ARG A N 1
ATOM 3185 C CA . ARG A 1 216 ? 137.730 145.893 138.772 1.00 127.65 427 ARG A CA 1
ATOM 3186 C C . ARG A 1 216 ? 137.714 144.989 140.002 1.00 126.38 427 ARG A C 1
ATOM 3187 O O . ARG A 1 216 ? 136.641 144.634 140.501 1.00 126.27 427 ARG A O 1
ATOM 3208 N N . THR A 1 217 ? 138.889 144.602 140.504 1.00 131.88 428 THR A N 1
ATOM 3209 C CA . THR A 1 217 ? 138.934 143.702 141.654 1.00 135.05 428 THR A CA 1
ATOM 3210 C C . THR A 1 217 ? 138.249 144.330 142.860 1.00 134.67 428 THR A C 1
ATOM 3211 O O . THR A 1 217 ? 137.455 143.681 143.551 1.00 135.28 428 THR A O 1
ATOM 3222 N N . SER A 1 218 ? 138.545 145.597 143.114 1.00 133.40 429 SER A N 1
ATOM 3223 C CA . SER A 1 218 ? 137.879 146.320 144.188 1.00 134.59 429 SER A CA 1
ATOM 3224 C C . SER A 1 218 ? 137.296 147.536 143.529 1.00 133.43 429 SER A C 1
ATOM 3225 O O . SER A 1 218 ? 137.816 147.984 142.521 1.00 136.62 429 SER A O 1
ATOM 3233 N N . ASN A 1 219 ? 136.219 148.078 144.067 1.00 131.82 430 ASN A N 1
ATOM 3234 C CA . ASN A 1 219 ? 135.577 149.203 143.417 1.00 134.12 430 ASN A CA 1
ATOM 3235 C C . ASN A 1 219 ? 136.079 150.496 144.012 1.00 135.03 430 ASN A C 1
ATOM 3236 O O . ASN A 1 219 ? 135.740 150.833 145.142 1.00 136.34 430 ASN A O 1
ATOM 3247 N N . GLN A 1 220 ? 136.899 151.216 143.262 1.00 138.43 431 GLN A N 1
ATOM 3248 C CA . GLN A 1 220 ? 137.417 152.487 143.731 1.00 137.46 431 GLN A CA 1
ATOM 3249 C C . GLN A 1 220 ? 137.578 153.419 142.554 1.00 138.64 431 GLN A C 1
ATOM 3250 O O . GLN A 1 220 ? 137.999 152.996 141.483 1.00 137.71 431 GLN A O 1
ATOM 3264 N N . PRO A 1 221 ? 137.246 154.699 142.738 1.00 138.01 432 PRO A N 1
ATOM 3265 C CA . PRO A 1 221 ? 137.297 155.582 141.563 1.00 136.52 432 PRO A CA 1
ATOM 3266 C C . PRO A 1 221 ? 138.736 155.911 141.190 1.00 138.53 432 PRO A C 1
ATOM 3267 O O . PRO A 1 221 ? 139.554 156.225 142.057 1.00 138.68 432 PRO A O 1
ATOM 3278 N N . ASN A 1 222 ? 139.045 155.838 139.896 1.00 128.06 433 ASN A N 1
ATOM 3279 C CA . ASN A 1 222 ? 140.381 156.117 139.396 1.00 126.85 433 ASN A CA 1
ATOM 3280 C C . ASN A 1 222 ? 140.279 157.078 138.222 1.00 126.19 433 ASN A C 1
ATOM 3281 O O . ASN A 1 222 ? 139.317 157.041 137.448 1.00 127.94 433 ASN A O 1
ATOM 3292 N N . LEU A 1 223 ? 141.284 157.939 138.095 1.00 111.76 434 LEU A N 1
ATOM 3293 C CA . LEU A 1 223 ? 141.358 158.917 137.018 1.00 110.76 434 LEU A CA 1
ATOM 3294 C C . LEU A 1 223 ? 142.581 158.581 136.182 1.00 108.93 434 LEU A C 1
ATOM 3295 O O . LEU A 1 223 ? 143.707 158.618 136.688 1.00 111.31 434 LEU A O 1
ATOM 3311 N N . VAL A 1 224 ? 142.366 158.260 134.910 1.00 103.70 435 VAL A N 1
ATOM 3312 C CA . VAL A 1 224 ? 143.438 157.828 134.023 1.00 103.60 435 VAL A CA 1
ATOM 3313 C C . VAL A 1 224 ? 143.715 158.900 132.983 1.00 105.00 435 VAL A C 1
ATOM 3314 O O . VAL A 1 224 ? 142.791 159.539 132.469 1.00 107.83 435 VAL A O 1
ATOM 3327 N N . ASN A 1 225 ? 144.995 159.093 132.676 1.00 107.27 436 ASN A N 1
ATOM 3328 C CA . ASN A 1 225 ? 145.432 160.026 131.652 1.00 107.81 436 ASN A CA 1
ATOM 3329 C C . ASN A 1 225 ? 146.264 159.249 130.645 1.00 107.20 436 ASN A C 1
ATOM 3330 O O . ASN A 1 225 ? 147.041 158.367 131.023 1.00 116.03 436 ASN A O 1
ATOM 3341 N N . LEU A 1 226 ? 146.105 159.541 129.362 1.00 105.20 437 LEU A N 1
ATOM 3342 C CA . LEU A 1 226 ? 146.826 158.804 128.337 1.00 104.07 437 LEU A CA 1
ATOM 3343 C C . LEU A 1 226 ? 147.386 159.736 127.297 1.00 107.86 437 LEU A C 1
ATOM 3344 O O . LEU A 1 226 ? 147.026 160.903 127.258 1.00 120.10 437 LEU A O 1
ATOM 3360 N N . SER A 1 227 ? 148.268 159.228 126.449 1.00 94.74 438 SER A N 1
ATOM 3361 C CA . SER A 1 227 ? 148.893 160.052 125.431 1.00 97.78 438 SER A CA 1
ATOM 3362 C C . SER A 1 227 ? 149.351 159.213 124.263 1.00 98.26 438 SER A C 1
ATOM 3363 O O . SER A 1 227 ? 150.510 159.280 123.870 1.00 103.17 438 SER A O 1
ATOM 3371 N N . LEU A 1 228 ? 148.454 158.426 123.690 1.00 115.69 439 LEU A N 1
ATOM 3372 C CA . LEU A 1 228 ? 148.849 157.528 122.613 1.00 117.56 439 LEU A CA 1
ATOM 3373 C C . LEU A 1 228 ? 149.402 158.284 121.435 1.00 118.13 439 LEU A C 1
ATOM 3374 O O . LEU A 1 228 ? 148.725 159.134 120.869 1.00 124.74 439 LEU A O 1
ATOM 3390 N N . ASN A 1 229 ? 150.633 157.972 121.062 1.00 114.90 440 ASN A N 1
ATOM 3391 C CA . ASN A 1 229 ? 151.267 158.619 119.931 1.00 116.36 440 ASN A CA 1
ATOM 3392 C C . ASN A 1 229 ? 151.388 157.609 118.817 1.00 122.93 440 ASN A C 1
ATOM 3393 O O . ASN A 1 229 ? 152.053 157.849 117.813 1.00 122.51 440 ASN A O 1
ATOM 3404 N N . VAL A 1 230 ? 150.746 156.464 118.992 1.00 138.58 441 VAL A N 1
ATOM 3405 C CA . VAL A 1 230 ? 150.844 155.416 117.991 1.00 137.05 441 VAL A CA 1
ATOM 3406 C C . VAL A 1 230 ? 150.435 155.980 116.644 1.00 135.59 441 VAL A C 1
ATOM 3407 O O . VAL A 1 230 ? 149.327 156.483 116.495 1.00 136.63 441 VAL A O 1
ATOM 3420 N N . PRO A 1 231 ? 151.323 155.889 115.648 1.00 138.43 442 PRO A N 1
ATOM 3421 C CA . PRO A 1 231 ? 151.027 156.477 114.345 1.00 136.86 442 PRO A CA 1
ATOM 3422 C C . PRO A 1 231 ? 150.386 155.464 113.419 1.00 138.44 442 PRO A C 1
ATOM 3423 O O . PRO A 1 231 ? 150.601 155.522 112.218 1.00 139.12 442 PRO A O 1
ATOM 3434 N N . GLN A 1 232 ? 149.612 154.539 113.970 1.00 154.64 443 GLN A N 1
ATOM 3435 C CA . GLN A 1 232 ? 149.009 153.490 113.163 1.00 156.42 443 GLN A CA 1
ATOM 3436 C C . GLN A 1 232 ? 147.874 154.022 112.313 1.00 156.56 443 GLN A C 1
ATOM 3437 O O . GLN A 1 232 ? 146.913 154.576 112.841 1.00 155.84 443 GLN A O 1
ATOM 3451 N N . ARG A 1 233 ? 147.957 153.812 111.004 1.00 153.16 444 ARG A N 1
ATOM 3452 C CA . ARG A 1 233 ? 146.915 154.269 110.098 1.00 151.90 444 ARG A CA 1
ATOM 3453 C C . ARG A 1 233 ? 146.412 153.094 109.283 1.00 154.63 444 ARG A C 1
ATOM 3454 O O . ARG A 1 233 ? 147.195 152.232 108.890 1.00 152.83 444 ARG A O 1
ATOM 3475 N N . CYS A 1 234 ? 145.111 153.051 109.021 1.00 171.23 445 CYS A N 1
ATOM 3476 C CA . CYS A 1 234 ? 144.548 151.961 108.241 1.00 170.89 445 CYS A CA 1
ATOM 3477 C C . CYS A 1 234 ? 145.418 151.688 107.025 1.00 169.31 445 CYS A C 1
ATOM 3478 O O . CYS A 1 234 ? 145.907 152.617 106.383 1.00 170.96 445 CYS A O 1
ATOM 3486 N N . THR B 1 14 ? 143.133 210.840 126.593 1.00 258.76 225 THR B N 1
ATOM 3487 C CA . THR B 1 14 ? 143.020 210.842 128.047 1.00 259.79 225 THR B CA 1
ATOM 3488 C C . THR B 1 14 ? 142.629 209.455 128.549 1.00 260.20 225 THR B C 1
ATOM 3489 O O . THR B 1 14 ? 141.657 208.867 128.075 1.00 259.83 225 THR B O 1
ATOM 3499 N N . ILE B 1 15 ? 143.391 208.939 129.511 1.00 256.38 226 ILE B N 1
ATOM 3500 C CA . ILE B 1 15 ? 143.198 207.595 130.041 1.00 255.85 226 ILE B CA 1
ATOM 3501 C C . ILE B 1 15 ? 143.083 207.672 131.556 1.00 255.85 226 ILE B C 1
ATOM 3502 O O . ILE B 1 15 ? 143.778 208.463 132.204 1.00 255.83 226 ILE B O 1
ATOM 3518 N N . ILE B 1 16 ? 142.204 206.845 132.119 1.00 245.12 227 ILE B N 1
ATOM 3519 C CA . ILE B 1 16 ? 141.966 206.795 133.554 1.00 244.02 227 ILE B CA 1
ATOM 3520 C C . ILE B 1 16 ? 142.340 205.406 134.053 1.00 243.13 227 ILE B C 1
ATOM 3521 O O . ILE B 1 16 ? 142.396 204.438 133.289 1.00 242.38 227 ILE B O 1
ATOM 3537 N N . GLU B 1 17 ? 142.599 205.315 135.356 1.00 236.64 228 GLU B N 1
ATOM 3538 C CA . GLU B 1 17 ? 143.012 204.071 135.980 1.00 235.33 228 GLU B CA 1
ATOM 3539 C C . GLU B 1 17 ? 142.070 203.728 137.127 1.00 234.49 228 GLU B C 1
ATOM 3540 O O . GLU B 1 17 ? 141.860 204.565 138.016 1.00 233.79 228 GLU B O 1
ATOM 3552 N N . PRO B 1 18 ? 141.490 202.529 137.155 1.00 210.67 229 PRO B N 1
ATOM 3553 C CA . PRO B 1 18 ? 140.577 202.194 138.248 1.00 208.87 229 PRO B CA 1
ATOM 3554 C C . PRO B 1 18 ? 141.303 202.127 139.581 1.00 206.00 229 PRO B C 1
ATOM 3555 O O . PRO B 1 18 ? 142.483 201.775 139.657 1.00 205.59 229 PRO B O 1
ATOM 3566 N N . SER B 1 19 ? 140.580 202.474 140.641 1.00 177.81 230 SER B N 1
ATOM 3567 C CA . SER B 1 19 ? 141.169 202.460 141.972 1.00 177.76 230 SER B CA 1
ATOM 3568 C C . SER B 1 19 ? 141.614 201.050 142.337 1.00 176.22 230 SER B C 1
ATOM 3569 O O . SER B 1 19 ? 140.961 200.063 141.988 1.00 177.85 230 SER B O 1
ATOM 3577 N N . LEU B 1 20 ? 142.740 200.959 143.041 1.00 167.49 231 LEU B N 1
ATOM 3578 C CA . LEU B 1 20 ? 143.265 199.661 143.439 1.00 168.13 231 LEU B CA 1
ATOM 3579 C C . LEU B 1 20 ? 142.306 198.973 144.403 1.00 168.50 231 LEU B C 1
ATOM 3580 O O . LEU B 1 20 ? 141.785 199.587 145.338 1.00 168.00 231 LEU B O 1
ATOM 3596 N N . GLU B 1 21 ? 142.076 197.681 144.163 1.00 144.68 232 GLU B N 1
ATOM 3597 C CA . GLU B 1 21 ? 141.128 196.920 144.970 1.00 142.72 232 GLU B CA 1
ATOM 3598 C C . GLU B 1 21 ? 141.628 196.749 146.403 1.00 143.07 232 GLU B C 1
ATOM 3599 O O . GLU B 1 21 ? 140.875 196.966 147.362 1.00 141.47 232 GLU B O 1
ATOM 3611 N N . ASP B 1 22 ? 142.894 196.354 146.571 1.00 142.79 233 ASP B N 1
ATOM 3612 C CA . ASP B 1 22 ? 143.400 196.072 147.911 1.00 139.59 233 ASP B CA 1
ATOM 3613 C C . ASP B 1 22 ? 143.234 197.270 148.834 1.00 145.90 233 ASP B C 1
ATOM 3614 O O . ASP B 1 22 ? 142.995 197.099 150.035 1.00 148.33 233 ASP B O 1
ATOM 3623 N N . MET B 1 23 ? 143.359 198.484 148.299 1.00 172.40 234 MET B N 1
ATOM 3624 C CA . MET B 1 23 ? 143.261 199.670 149.141 1.00 172.69 234 MET B CA 1
ATOM 3625 C C . MET B 1 23 ? 141.807 199.983 149.456 1.00 171.54 234 MET B C 1
ATOM 3626 O O . MET B 1 23 ? 141.477 200.353 150.588 1.00 173.69 234 MET B O 1
ATOM 3640 N N . LEU B 1 24 ? 140.926 199.842 148.463 1.00 164.09 235 LEU B N 1
ATOM 3641 C CA . LEU B 1 24 ? 139.501 199.994 148.714 1.00 165.44 235 LEU B CA 1
ATOM 3642 C C . LEU B 1 24 ? 138.983 198.947 149.687 1.00 164.15 235 LEU B C 1
ATOM 3643 O O . LEU B 1 24 ? 137.883 199.107 150.226 1.00 165.25 235 LEU B O 1
ATOM 3659 N N . MET B 1 25 ? 139.745 197.881 149.925 1.00 149.54 236 MET B N 1
ATOM 3660 C CA . MET B 1 25 ? 139.485 196.998 151.055 1.00 147.60 236 MET B CA 1
ATOM 3661 C C . MET B 1 25 ? 139.923 197.610 152.383 1.00 151.33 236 MET B C 1
ATOM 3662 O O . MET B 1 25 ? 139.871 196.929 153.412 1.00 150.20 236 MET B O 1
ATOM 3676 N N . ASN B 1 26 ? 140.357 198.871 152.374 1.00 161.01 237 ASN B N 1
ATOM 3677 C CA . ASN B 1 26 ? 140.508 199.678 153.578 1.00 157.81 237 ASN B CA 1
ATOM 3678 C C . ASN B 1 26 ? 139.527 200.842 153.606 1.00 155.65 237 ASN B C 1
ATOM 3679 O O . ASN B 1 26 ? 139.679 201.753 154.427 1.00 152.14 237 ASN B O 1
ATOM 3690 N N . LYS B 1 27 ? 138.535 200.836 152.716 1.00 158.86 238 LYS B N 1
ATOM 3691 C CA . LYS B 1 27 ? 137.514 201.872 152.598 1.00 157.62 238 LYS B CA 1
ATOM 3692 C C . LYS B 1 27 ? 138.075 203.198 152.101 1.00 160.38 238 LYS B C 1
ATOM 3693 O O . LYS B 1 27 ? 137.452 204.246 152.294 1.00 161.98 238 LYS B O 1
ATOM 3712 N N . LYS B 1 28 ? 139.240 203.177 151.457 1.00 168.36 239 LYS B N 1
ATOM 3713 C CA . LYS B 1 28 ? 139.814 204.377 150.868 1.00 168.27 239 LYS B CA 1
ATOM 3714 C C . LYS B 1 28 ? 140.570 203.986 149.608 1.00 166.71 239 LYS B C 1
ATOM 3715 O O . LYS B 1 28 ? 140.979 202.835 149.441 1.00 166.82 239 LYS B O 1
ATOM 3734 N N . ALA B 1 29 ? 140.763 204.964 148.721 1.00 188.24 240 ALA B N 1
ATOM 3735 C CA . ALA B 1 29 ? 141.560 204.734 147.522 1.00 189.81 240 ALA B CA 1
ATOM 3736 C C . ALA B 1 29 ? 141.738 206.022 146.732 1.00 192.45 240 ALA B C 1
ATOM 3737 O O . ALA B 1 29 ? 141.195 207.068 147.104 1.00 194.43 240 ALA B O 1
ATOM 3744 N N . GLN B 1 30 ? 142.464 205.946 145.618 1.00 197.51 241 GLN B N 1
ATOM 3745 C CA . GLN B 1 30 ? 142.739 207.108 144.786 1.00 198.02 241 GLN B CA 1
ATOM 3746 C C . GLN B 1 30 ? 142.445 206.778 143.332 1.00 197.49 241 GLN B C 1
ATOM 3747 O O . GLN B 1 30 ? 142.960 205.794 142.793 1.00 197.47 241 GLN B O 1
ATOM 3761 N N . LEU B 1 31 ? 141.615 207.609 142.710 1.00 221.55 242 LEU B N 1
ATOM 3762 C CA . LEU B 1 31 ? 141.239 207.485 141.309 1.00 222.66 242 LEU B CA 1
ATOM 3763 C C . LEU B 1 31 ? 141.998 208.557 140.537 1.00 224.02 242 LEU B C 1
ATOM 3764 O O . LEU B 1 31 ? 141.731 209.754 140.699 1.00 224.92 242 LEU B O 1
ATOM 3780 N N . VAL B 1 32 ? 143.016 208.139 139.796 1.00 240.02 243 VAL B N 1
ATOM 3781 C CA . VAL B 1 32 ? 143.838 209.057 139.019 1.00 241.03 243 VAL B CA 1
ATOM 3782 C C . VAL B 1 32 ? 143.361 209.050 137.573 1.00 241.97 243 VAL B C 1
ATOM 3783 O O . VAL B 1 32 ? 142.951 208.009 137.044 1.00 242.29 243 VAL B O 1
ATOM 3796 N N . CYS B 1 33 ? 143.415 210.217 136.932 1.00 259.45 244 CYS B N 1
ATOM 3797 C CA . CYS B 1 33 ? 143.073 210.368 135.523 1.00 259.65 244 CYS B CA 1
ATOM 3798 C C . CYS B 1 33 ? 144.255 211.034 134.835 1.00 259.69 244 CYS B C 1
ATOM 3799 O O . CYS B 1 33 ? 144.638 212.155 135.196 1.00 259.94 244 CYS B O 1
ATOM 3806 N N . ASP B 1 34 ? 144.869 210.311 133.904 1.00 257.97 245 ASP B N 1
ATOM 3807 C CA . ASP B 1 34 ? 146.011 210.778 133.136 1.00 257.94 245 ASP B CA 1
ATOM 3808 C C . ASP B 1 34 ? 145.545 211.254 131.764 1.00 258.90 245 ASP B C 1
ATOM 3809 O O . ASP B 1 34 ? 144.520 210.803 131.246 1.00 259.09 245 ASP B O 1
ATOM 3818 N N . VAL B 1 35 ? 146.309 212.172 131.180 1.00 266.59 246 VAL B N 1
ATOM 3819 C CA . VAL B 1 35 ? 145.956 212.821 129.922 1.00 266.65 246 VAL B CA 1
ATOM 3820 C C . VAL B 1 35 ? 146.889 212.310 128.835 1.00 266.56 246 VAL B C 1
ATOM 3821 O O . VAL B 1 35 ? 148.110 212.254 129.028 1.00 265.60 246 VAL B O 1
ATOM 3834 N N . ASN B 1 36 ? 146.310 211.939 127.690 1.00 264.53 247 ASN B N 1
ATOM 3835 C CA . ASN B 1 36 ? 147.061 211.407 126.563 1.00 263.79 247 ASN B CA 1
ATOM 3836 C C . ASN B 1 36 ? 147.172 212.374 125.394 1.00 264.14 247 ASN B C 1
ATOM 3837 O O . ASN B 1 36 ? 148.030 212.172 124.530 1.00 264.27 247 ASN B O 1
ATOM 3848 N N . GLU B 1 37 ? 146.338 213.412 125.345 1.00 264.82 248 GLU B N 1
ATOM 3849 C CA . GLU B 1 37 ? 146.384 214.370 124.248 1.00 264.90 248 GLU B CA 1
ATOM 3850 C C . GLU B 1 37 ? 147.606 215.265 124.409 1.00 264.70 248 GLU B C 1
ATOM 3851 O O . GLU B 1 37 ? 147.480 216.464 124.675 1.00 264.60 248 GLU B O 1
ATOM 3863 N N . LEU B 1 38 ? 148.794 214.681 124.255 1.00 264.65 249 LEU B N 1
ATOM 3864 C CA . LEU B 1 38 ? 150.047 215.403 124.418 1.00 264.02 249 LEU B CA 1
ATOM 3865 C C . LEU B 1 38 ? 150.557 216.023 123.124 1.00 264.58 249 LEU B C 1
ATOM 3866 O O . LEU B 1 38 ? 151.534 216.779 123.165 1.00 263.88 249 LEU B O 1
ATOM 3882 N N . VAL B 1 39 ? 149.932 215.726 121.982 1.00 269.22 250 VAL B N 1
ATOM 3883 C CA . VAL B 1 39 ? 150.386 216.313 120.721 1.00 269.10 250 VAL B CA 1
ATOM 3884 C C . VAL B 1 39 ? 150.311 217.834 120.764 1.00 269.14 250 VAL B C 1
ATOM 3885 O O . VAL B 1 39 ? 151.306 218.490 120.415 1.00 268.21 250 VAL B O 1
ATOM 3898 N N . PRO B 1 40 ? 149.198 218.456 121.169 1.00 275.16 251 PRO B N 1
ATOM 3899 C CA . PRO B 1 40 ? 149.213 219.904 121.404 1.00 274.39 251 PRO B CA 1
ATOM 3900 C C . PRO B 1 40 ? 149.630 220.227 122.830 1.00 274.87 251 PRO B C 1
ATOM 3901 O O . PRO B 1 40 ? 149.948 219.319 123.604 1.00 275.27 251 PRO B O 1
ATOM 3912 N N . GLY B 1 41 ? 149.635 221.504 123.192 1.00 273.36 252 GLY B N 1
ATOM 3913 C CA . GLY B 1 41 ? 149.958 221.894 124.546 1.00 272.95 252 GLY B CA 1
ATOM 3914 C C . GLY B 1 41 ? 148.887 221.443 125.523 1.00 273.85 252 GLY B C 1
ATOM 3915 O O . GLY B 1 41 ? 147.872 220.845 125.164 1.00 274.58 252 GLY B O 1
ATOM 3919 N N . PHE B 1 42 ? 149.129 221.739 126.799 1.00 270.49 253 PHE B N 1
ATOM 3920 C CA . PHE B 1 42 ? 148.182 221.413 127.854 1.00 270.42 253 PHE B CA 1
ATOM 3921 C C . PHE B 1 42 ? 148.115 222.562 128.849 1.00 270.42 253 PHE B C 1
ATOM 3922 O O . PHE B 1 42 ? 149.091 223.293 129.038 1.00 269.90 253 PHE B O 1
ATOM 3939 N N . LEU B 1 43 ? 146.952 222.716 129.486 1.00 279.64 254 LEU B N 1
ATOM 3940 C CA . LEU B 1 43 ? 146.739 223.802 130.439 1.00 279.57 254 LEU B CA 1
ATOM 3941 C C . LEU B 1 43 ? 146.500 223.295 131.855 1.00 279.73 254 LEU B C 1
ATOM 3942 O O . LEU B 1 43 ? 147.284 223.613 132.754 1.00 279.45 254 LEU B O 1
ATOM 3958 N N . SER B 1 44 ? 145.444 222.516 132.087 1.00 276.27 255 SER B N 1
ATOM 3959 C CA . SER B 1 44 ? 145.135 222.062 133.437 1.00 275.53 255 SER B CA 1
ATOM 3960 C C . SER B 1 44 ? 144.150 220.903 133.384 1.00 275.12 255 SER B C 1
ATOM 3961 O O . SER B 1 44 ? 143.387 220.758 132.426 1.00 275.07 255 SER B O 1
ATOM 3969 N N . VAL B 1 45 ? 144.183 220.082 134.431 1.00 263.27 256 VAL B N 1
ATOM 3970 C CA . VAL B 1 45 ? 143.250 218.980 134.607 1.00 262.99 256 VAL B CA 1
ATOM 3971 C C . VAL B 1 45 ? 142.136 219.443 135.537 1.00 262.27 256 VAL B C 1
ATOM 3972 O O . VAL B 1 45 ? 142.265 220.438 136.256 1.00 261.46 256 VAL B O 1
ATOM 3985 N N . LYS B 1 46 ? 141.020 218.714 135.530 1.00 244.86 257 LYS B N 1
ATOM 3986 C CA . LYS B 1 46 ? 139.911 219.062 136.409 1.00 243.76 257 LYS B CA 1
ATOM 3987 C C . LYS B 1 46 ? 139.116 217.807 136.741 1.00 244.02 257 LYS B C 1
ATOM 3988 O O . LYS B 1 46 ? 138.961 216.924 135.895 1.00 244.26 257 LYS B O 1
ATOM 4007 N N . TRP B 1 47 ? 138.614 217.738 137.975 1.00 241.15 258 TRP B N 1
ATOM 4008 C CA . TRP B 1 47 ? 137.754 216.650 138.432 1.00 241.20 258 TRP B CA 1
ATOM 4009 C C . TRP B 1 47 ? 136.418 217.232 138.874 1.00 240.80 258 TRP B C 1
ATOM 4010 O O . TRP B 1 47 ? 136.369 218.032 139.814 1.00 239.77 258 TRP B O 1
ATOM 4031 N N . GLU B 1 48 ? 135.342 216.836 138.198 1.00 248.05 259 GLU B N 1
ATOM 4032 C CA . GLU B 1 48 ? 134.017 217.403 138.394 1.00 248.22 259 GLU B CA 1
ATOM 4033 C C . GLU B 1 48 ? 133.023 216.303 138.777 1.00 247.92 259 GLU B C 1
ATOM 4034 O O . GLU B 1 48 ? 133.319 215.099 138.700 1.00 247.58 259 GLU B O 1
ATOM 4046 N N . ASN B 1 49 ? 131.790 216.735 139.055 1.00 248.56 260 ASN B N 1
ATOM 4047 C CA . ASN B 1 49 ? 130.681 215.858 139.393 1.00 248.51 260 ASN B CA 1
ATOM 4048 C C . ASN B 1 49 ? 129.822 215.581 138.166 1.00 248.01 260 ASN B C 1
ATOM 4049 O O . ASN B 1 49 ? 130.031 216.130 137.081 1.00 247.53 260 ASN B O 1
ATOM 4060 N N . ASP B 1 50 ? 128.831 214.708 138.353 1.00 245.59 261 ASP B N 1
ATOM 4061 C CA . ASP B 1 50 ? 127.858 214.455 137.297 1.00 245.96 261 ASP B CA 1
ATOM 4062 C C . ASP B 1 50 ? 127.083 215.720 136.952 1.00 246.23 261 ASP B C 1
ATOM 4063 O O . ASP B 1 50 ? 126.869 216.025 135.772 1.00 245.52 261 ASP B O 1
ATOM 4072 N N . ASN B 1 51 ? 126.656 216.470 137.967 1.00 253.38 262 ASN B N 1
ATOM 4073 C CA . ASN B 1 51 ? 125.915 217.708 137.764 1.00 253.57 262 ASN B CA 1
ATOM 4074 C C . ASN B 1 51 ? 126.793 218.881 137.347 1.00 253.67 262 ASN B C 1
ATOM 4075 O O . ASN B 1 51 ? 126.262 219.974 137.124 1.00 253.61 262 ASN B O 1
ATOM 4086 N N . GLY B 1 52 ? 128.107 218.697 137.236 1.00 252.72 263 GLY B N 1
ATOM 4087 C CA . GLY B 1 52 ? 128.994 219.801 136.938 1.00 251.93 263 GLY B CA 1
ATOM 4088 C C . GLY B 1 52 ? 129.444 220.611 138.134 1.00 251.90 263 GLY B C 1
ATOM 4089 O O . GLY B 1 52 ? 130.085 221.653 137.947 1.00 252.32 263 GLY B O 1
ATOM 4093 N N . LYS B 1 53 ? 129.094 220.201 139.349 1.00 249.16 264 LYS B N 1
ATOM 4094 C CA . LYS B 1 53 ? 129.501 220.937 140.536 1.00 249.48 264 LYS B CA 1
ATOM 4095 C C . LYS B 1 53 ? 131.012 220.845 140.746 1.00 250.69 264 LYS B C 1
ATOM 4096 O O . LYS B 1 53 ? 131.696 219.973 140.203 1.00 250.99 264 LYS B O 1
ATOM 4115 N N . THR B 1 54 ? 131.530 221.779 141.541 1.00 252.08 265 THR B N 1
ATOM 4116 C CA . THR B 1 54 ? 132.958 221.860 141.842 1.00 251.47 265 THR B CA 1
ATOM 4117 C C . THR B 1 54 ? 133.361 220.728 142.782 1.00 250.79 265 THR B C 1
ATOM 4118 O O . THR B 1 54 ? 133.012 220.744 143.966 1.00 250.11 265 THR B O 1
ATOM 4129 N N . LEU B 1 55 ? 134.095 219.744 142.263 1.00 245.99 266 LEU B N 1
ATOM 4130 C CA . LEU B 1 55 ? 134.554 218.607 143.054 1.00 245.61 266 LEU B CA 1
ATOM 4131 C C . LEU B 1 55 ? 136.015 218.812 143.434 1.00 244.91 266 LEU B C 1
ATOM 4132 O O . LEU B 1 55 ? 136.878 218.924 142.556 1.00 244.25 266 LEU B O 1
ATOM 4148 N N . THR B 1 56 ? 136.288 218.861 144.736 1.00 234.14 267 THR B N 1
ATOM 4149 C CA . THR B 1 56 ? 137.650 219.079 145.203 1.00 233.54 267 THR B CA 1
ATOM 4150 C C . THR B 1 56 ? 138.549 217.948 144.718 1.00 233.99 267 THR B C 1
ATOM 4151 O O . THR B 1 56 ? 138.140 216.785 144.675 1.00 234.50 267 THR B O 1
ATOM 4162 N N . SER B 1 57 ? 139.783 218.288 144.359 1.00 226.76 268 SER B N 1
ATOM 4163 C CA . SER B 1 57 ? 140.710 217.308 143.807 1.00 226.14 268 SER B CA 1
ATOM 4164 C C . SER B 1 57 ? 142.115 217.633 144.301 1.00 225.34 268 SER B C 1
ATOM 4165 O O . SER B 1 57 ? 142.313 218.501 145.156 1.00 225.53 268 SER B O 1
ATOM 4173 N N . ARG B 1 58 ? 143.096 216.920 143.754 1.00 221.85 269 ARG B N 1
ATOM 4174 C CA . ARG B 1 58 ? 144.495 217.110 144.100 1.00 222.63 269 ARG B CA 1
ATOM 4175 C C . ARG B 1 58 ? 145.336 216.993 142.837 1.00 223.19 269 ARG B C 1
ATOM 4176 O O . ARG B 1 58 ? 144.843 216.627 141.767 1.00 223.45 269 ARG B O 1
ATOM 4197 N N . LYS B 1 59 ? 146.620 217.309 142.974 1.00 237.22 270 LYS B N 1
ATOM 4198 C CA . LYS B 1 59 ? 147.552 217.333 141.857 1.00 237.76 270 LYS B CA 1
ATOM 4199 C C . LYS B 1 59 ? 148.615 216.264 142.073 1.00 238.08 270 LYS B C 1
ATOM 4200 O O . LYS B 1 59 ? 149.120 216.094 143.187 1.00 236.99 270 LYS B O 1
ATOM 4219 N N . GLY B 1 60 ? 148.949 215.550 141.006 1.00 241.13 271 GLY B N 1
ATOM 4220 C CA . GLY B 1 60 ? 149.916 214.469 141.052 1.00 240.42 271 GLY B CA 1
ATOM 4221 C C . GLY B 1 60 ? 151.326 214.928 140.754 1.00 240.86 271 GLY B C 1
ATOM 4222 O O . GLY B 1 60 ? 151.689 216.088 140.967 1.00 240.97 271 GLY B O 1
ATOM 4226 N N . VAL B 1 61 ? 152.146 213.992 140.272 1.00 237.45 272 VAL B N 1
ATOM 4227 C CA . VAL B 1 61 ? 153.534 214.322 139.958 1.00 237.42 272 VAL B CA 1
ATOM 4228 C C . VAL B 1 61 ? 153.586 215.348 138.833 1.00 238.45 272 VAL B C 1
ATOM 4229 O O . VAL B 1 61 ? 154.325 216.337 138.901 1.00 237.85 272 VAL B O 1
ATOM 4242 N N . THR B 1 62 ? 152.800 215.127 137.782 1.00 256.69 273 THR B N 1
ATOM 4243 C CA . THR B 1 62 ? 152.759 216.005 136.623 1.00 256.76 273 THR B CA 1
ATOM 4244 C C . THR B 1 62 ? 151.405 216.700 136.545 1.00 257.06 273 THR B C 1
ATOM 4245 O O . THR B 1 62 ? 150.398 216.196 137.050 1.00 257.42 273 THR B O 1
ATOM 4256 N N . ASP B 1 63 ? 151.394 217.869 135.903 1.00 261.07 274 ASP B N 1
ATOM 4257 C CA . ASP B 1 63 ? 150.159 218.633 135.763 1.00 260.78 274 ASP B CA 1
ATOM 4258 C C . ASP B 1 63 ? 149.109 217.899 134.940 1.00 260.63 274 ASP B C 1
ATOM 4259 O O . ASP B 1 63 ? 147.914 218.170 135.100 1.00 260.10 274 ASP B O 1
ATOM 4268 N N . LYS B 1 64 ? 149.521 216.979 134.069 1.00 256.62 275 LYS B N 1
ATOM 4269 C CA . LYS B 1 64 ? 148.583 216.219 133.252 1.00 255.97 275 LYS B CA 1
ATOM 4270 C C . LYS B 1 64 ? 147.925 215.068 134.005 1.00 256.23 275 LYS B C 1
ATOM 4271 O O . LYS B 1 64 ? 147.134 214.332 133.405 1.00 255.26 275 LYS B O 1
ATOM 4290 N N . ILE B 1 65 ? 148.227 214.895 135.288 1.00 253.58 276 ILE B N 1
ATOM 4291 C CA . ILE B 1 65 ? 147.706 213.799 136.099 1.00 252.75 276 ILE B CA 1
ATOM 4292 C C . ILE B 1 65 ? 146.878 214.403 137.225 1.00 252.13 276 ILE B C 1
ATOM 4293 O O . ILE B 1 65 ? 147.387 215.225 137.997 1.00 250.86 276 ILE B O 1
ATOM 4309 N N . ALA B 1 66 ? 145.610 214.001 137.327 1.00 250.70 277 ALA B N 1
ATOM 4310 C CA . ALA B 1 66 ? 144.737 214.478 138.394 1.00 249.93 277 ALA B CA 1
ATOM 4311 C C . ALA B 1 66 ? 144.349 213.315 139.295 1.00 249.85 277 ALA B C 1
ATOM 4312 O O . ALA B 1 66 ? 143.808 212.315 138.819 1.00 250.44 277 ALA B O 1
ATOM 4319 N N . ILE B 1 67 ? 144.595 213.461 140.594 1.00 235.09 278 ILE B N 1
ATOM 4320 C CA . ILE B 1 67 ? 144.280 212.437 141.585 1.00 234.58 278 ILE B CA 1
ATOM 4321 C C . ILE B 1 67 ? 143.058 212.875 142.380 1.00 233.82 278 ILE B C 1
ATOM 4322 O O . ILE B 1 67 ? 142.922 214.054 142.727 1.00 233.54 278 ILE B O 1
ATOM 4338 N N . LEU B 1 68 ? 142.168 211.924 142.669 1.00 233.02 279 LEU B N 1
ATOM 4339 C CA . LEU B 1 68 ? 140.964 212.200 143.443 1.00 232.92 279 LEU B CA 1
ATOM 4340 C C . LEU B 1 68 ? 140.785 211.099 144.476 1.00 232.08 279 LEU B C 1
ATOM 4341 O O . LEU B 1 68 ? 140.745 209.921 144.120 1.00 232.30 279 LEU B O 1
ATOM 4357 N N . ASP B 1 69 ? 140.662 211.471 145.747 1.00 212.87 280 ASP B N 1
ATOM 4358 C CA . ASP B 1 69 ? 140.515 210.471 146.797 1.00 212.89 280 ASP B CA 1
ATOM 4359 C C . ASP B 1 69 ? 139.056 210.043 146.886 1.00 212.28 280 ASP B C 1
ATOM 4360 O O . ASP B 1 69 ? 138.159 210.883 147.000 1.00 211.50 280 ASP B O 1
ATOM 4369 N N . ILE B 1 70 ? 138.823 208.731 146.836 1.00 200.53 281 ILE B N 1
ATOM 4370 C CA . ILE B 1 70 ? 137.479 208.168 146.816 1.00 199.86 281 ILE B CA 1
ATOM 4371 C C . ILE B 1 70 ? 137.336 207.148 147.937 1.00 198.61 281 ILE B C 1
ATOM 4372 O O . ILE B 1 70 ? 138.221 206.307 148.140 1.00 197.88 281 ILE B O 1
ATOM 4388 N N . THR B 1 71 ? 136.221 207.225 148.657 1.00 183.46 282 THR B N 1
ATOM 4389 C CA . THR B 1 71 ? 135.894 206.286 149.717 1.00 182.94 282 THR B CA 1
ATOM 4390 C C . THR B 1 71 ? 135.056 205.136 149.160 1.00 183.19 282 THR B C 1
ATOM 4391 O O . THR B 1 71 ? 134.542 205.189 148.041 1.00 184.16 282 THR B O 1
ATOM 4402 N N . TYR B 1 72 ? 134.920 204.080 149.965 1.00 175.63 283 TYR B N 1
ATOM 4403 C CA . TYR B 1 72 ? 134.144 202.921 149.535 1.00 175.43 283 TYR B CA 1
ATOM 4404 C C . TYR B 1 72 ? 132.675 203.263 149.331 1.00 176.43 283 TYR B C 1
ATOM 4405 O O . TYR B 1 72 ? 132.011 202.654 148.485 1.00 177.00 283 TYR B O 1
ATOM 4423 N N . GLU B 1 73 ? 132.144 204.218 150.096 1.00 177.07 284 GLU B N 1
ATOM 4424 C CA . GLU B 1 73 ? 130.734 204.575 149.971 1.00 175.72 284 GLU B CA 1
ATOM 4425 C C . GLU B 1 73 ? 130.387 204.932 148.530 1.00 177.03 284 GLU B C 1
ATOM 4426 O O . GLU B 1 73 ? 129.524 204.302 147.907 1.00 176.88 284 GLU B O 1
ATOM 4438 N N . ASP B 1 74 ? 131.059 205.945 147.981 1.00 187.38 285 ASP B N 1
ATOM 4439 C CA . ASP B 1 74 ? 130.743 206.399 146.630 1.00 187.63 285 ASP B CA 1
ATOM 4440 C C . ASP B 1 74 ? 131.029 205.307 145.608 1.00 186.86 285 ASP B C 1
ATOM 4441 O O . ASP B 1 74 ? 130.221 205.053 144.707 1.00 187.19 285 ASP B O 1
ATOM 4450 N N . TRP B 1 75 ? 132.182 204.649 145.734 1.00 175.48 286 TRP B N 1
ATOM 4451 C CA . TRP B 1 75 ? 132.580 203.641 144.758 1.00 174.39 286 TRP B CA 1
ATOM 4452 C C . TRP B 1 75 ? 131.547 202.524 144.673 1.00 176.05 286 TRP B C 1
ATOM 4453 O O . TRP B 1 75 ? 131.171 202.092 143.577 1.00 176.80 286 TRP B O 1
ATOM 4474 N N . SER B 1 76 ? 131.077 202.041 145.824 1.00 186.06 287 SER B N 1
ATOM 4475 C CA . SER B 1 76 ? 130.073 200.983 145.829 1.00 186.72 287 SER B CA 1
ATOM 4476 C C . SER B 1 76 ? 128.718 201.506 145.369 1.00 188.28 287 SER B C 1
ATOM 4477 O O . SER B 1 76 ? 127.977 200.798 144.677 1.00 186.75 287 SER B O 1
ATOM 4485 N N . ASN B 1 77 ? 128.375 202.741 145.743 1.00 190.20 288 ASN B N 1
ATOM 4486 C CA . ASN B 1 77 ? 127.061 203.274 145.401 1.00 187.93 288 ASN B CA 1
ATOM 4487 C C . ASN B 1 77 ? 126.889 203.417 143.895 1.00 188.40 288 ASN B C 1
ATOM 4488 O O . ASN B 1 77 ? 125.758 203.388 143.395 1.00 187.85 288 ASN B O 1
ATOM 4499 N N . GLY B 1 78 ? 127.986 203.567 143.160 1.00 193.78 289 GLY B N 1
ATOM 4500 C CA . GLY B 1 78 ? 127.932 203.739 141.725 1.00 192.84 289 GLY B CA 1
ATOM 4501 C C . GLY B 1 78 ? 128.015 205.168 141.238 1.00 194.21 289 GLY B C 1
ATOM 4502 O O . GLY B 1 78 ? 127.759 205.413 140.054 1.00 193.67 289 GLY B O 1
ATOM 4506 N N . THR B 1 79 ? 128.359 206.117 142.106 1.00 196.00 290 THR B N 1
ATOM 4507 C CA . THR B 1 79 ? 128.482 207.504 141.680 1.00 195.47 290 THR B CA 1
ATOM 4508 C C . THR B 1 79 ? 129.535 207.626 140.585 1.00 196.33 290 THR B C 1
ATOM 4509 O O . THR B 1 79 ? 130.576 206.965 140.624 1.00 196.54 290 THR B O 1
ATOM 4520 N N . VAL B 1 80 ? 129.257 208.480 139.603 1.00 203.72 291 VAL B N 1
ATOM 4521 C CA . VAL B 1 80 ? 130.116 208.663 138.439 1.00 203.35 291 VAL B CA 1
ATOM 4522 C C . VAL B 1 80 ? 130.767 210.036 138.523 1.00 203.01 291 VAL B C 1
ATOM 4523 O O . VAL B 1 80 ? 130.084 211.044 138.739 1.00 201.36 291 VAL B O 1
ATOM 4536 N N . PHE B 1 81 ? 132.086 210.070 138.362 1.00 216.87 292 PHE B N 1
ATOM 4537 C CA . PHE B 1 81 ? 132.873 211.294 138.370 1.00 217.68 292 PHE B CA 1
ATOM 4538 C C . PHE B 1 81 ? 133.345 211.597 136.954 1.00 218.57 292 PHE B C 1
ATOM 4539 O O . PHE B 1 81 ? 133.350 210.722 136.080 1.00 217.86 292 PHE B O 1
ATOM 4556 N N . TYR B 1 82 ? 133.760 212.846 136.733 1.00 236.24 293 TYR B N 1
ATOM 4557 C CA . TYR B 1 82 ? 134.174 213.301 135.410 1.00 235.86 293 TYR B CA 1
ATOM 4558 C C . TYR B 1 82 ? 135.555 213.928 135.497 1.00 236.19 293 TYR B C 1
ATOM 4559 O O . TYR B 1 82 ? 135.797 214.772 136.360 1.00 236.56 293 TYR B O 1
ATOM 4577 N N . CYS B 1 83 ? 136.467 213.512 134.625 1.00 248.01 294 CYS B N 1
ATOM 4578 C CA . CYS B 1 83 ? 137.774 214.152 134.526 1.00 248.81 294 CYS B CA 1
ATOM 4579 C C . CYS B 1 83 ? 137.862 214.866 133.184 1.00 249.79 294 CYS B C 1
ATOM 4580 O O . CYS B 1 83 ? 137.617 214.260 132.137 1.00 250.32 294 CYS B O 1
ATOM 4587 N N . ALA B 1 84 ? 138.222 216.148 133.219 1.00 265.65 295 ALA B N 1
ATOM 4588 C CA . ALA B 1 84 ? 138.209 216.991 132.034 1.00 265.69 295 ALA B CA 1
ATOM 4589 C C . ALA B 1 84 ? 139.551 217.679 131.833 1.00 266.42 295 ALA B C 1
ATOM 4590 O O . ALA B 1 84 ? 140.292 217.942 132.788 1.00 266.71 295 ALA B O 1
ATOM 4597 N N . VAL B 1 85 ? 139.845 217.966 130.566 1.00 272.34 296 VAL B N 1
ATOM 4598 C CA . VAL B 1 85 ? 141.052 218.669 130.148 1.00 272.56 296 VAL B CA 1
ATOM 4599 C C . VAL B 1 85 ? 140.640 220.017 129.570 1.00 272.90 296 VAL B C 1
ATOM 4600 O O . VAL B 1 85 ? 139.684 220.100 128.790 1.00 272.03 296 VAL B O 1
ATOM 4613 N N . ASP B 1 86 ? 141.359 221.072 129.954 1.00 284.36 297 ASP B N 1
ATOM 4614 C CA . ASP B 1 86 ? 140.985 222.429 129.566 1.00 284.47 297 ASP B CA 1
ATOM 4615 C C . ASP B 1 86 ? 142.128 223.146 128.855 1.00 284.48 297 ASP B C 1
ATOM 4616 O O . ASP B 1 86 ? 142.456 224.287 129.195 1.00 284.46 297 ASP B O 1
ATOM 4625 N N . HIS B 1 87 ? 142.734 222.491 127.867 1.00 286.56 298 HIS B N 1
ATOM 4626 C CA . HIS B 1 87 ? 143.815 223.110 127.111 1.00 286.61 298 HIS B CA 1
ATOM 4627 C C . HIS B 1 87 ? 143.338 224.380 126.414 1.00 287.09 298 HIS B C 1
ATOM 4628 O O . HIS B 1 87 ? 142.209 224.454 125.920 1.00 287.42 298 HIS B O 1
ATOM 4642 N N . MET B 1 88 ? 144.215 225.389 126.383 1.00 288.82 299 MET B N 1
ATOM 4643 C CA . MET B 1 88 ? 143.885 226.661 125.746 1.00 288.69 299 MET B CA 1
ATOM 4644 C C . MET B 1 88 ? 143.410 226.472 124.310 1.00 288.76 299 MET B C 1
ATOM 4645 O O . MET B 1 88 ? 142.496 227.168 123.854 1.00 288.60 299 MET B O 1
ATOM 4659 N N . GLU B 1 89 ? 144.022 225.541 123.576 1.00 286.74 300 GLU B N 1
ATOM 4660 C CA . GLU B 1 89 ? 143.638 225.333 122.184 1.00 286.13 300 GLU B CA 1
ATOM 4661 C C . GLU B 1 89 ? 142.428 224.419 122.054 1.00 285.87 300 GLU B C 1
ATOM 4662 O O . GLU B 1 89 ? 141.643 224.570 121.111 1.00 284.65 300 GLU B O 1
ATOM 4674 N N . ASN B 1 90 ? 142.258 223.478 122.978 1.00 285.61 301 ASN B N 1
ATOM 4675 C CA . ASN B 1 90 ? 141.150 222.537 122.932 1.00 284.50 301 ASN B CA 1
ATOM 4676 C C . ASN B 1 90 ? 139.913 223.034 123.669 1.00 284.82 301 ASN B C 1
ATOM 4677 O O . ASN B 1 90 ? 138.937 222.285 123.776 1.00 284.52 301 ASN B O 1
ATOM 4688 N N . LEU B 1 91 ? 139.923 224.270 124.176 1.00 288.00 302 LEU B N 1
ATOM 4689 C CA . LEU B 1 91 ? 138.764 224.771 124.908 1.00 287.27 302 LEU B CA 1
ATOM 4690 C C . LEU B 1 91 ? 137.522 224.863 124.032 1.00 286.91 302 LEU B C 1
ATOM 4691 O O . LEU B 1 91 ? 136.411 224.964 124.563 1.00 286.93 302 LEU B O 1
ATOM 4707 N N . GLY B 1 92 ? 137.680 224.836 122.707 1.00 269.52 303 GLY B N 1
ATOM 4708 C CA . GLY B 1 92 ? 136.513 224.832 121.840 1.00 268.42 303 GLY B CA 1
ATOM 4709 C C . GLY B 1 92 ? 135.591 223.663 122.127 1.00 268.40 303 GLY B C 1
ATOM 4710 O O . GLY B 1 92 ? 134.366 223.802 122.099 1.00 267.96 303 GLY B O 1
ATOM 4714 N N . ASP B 1 93 ? 136.167 222.500 122.406 1.00 271.24 304 ASP B N 1
ATOM 4715 C CA . ASP B 1 93 ? 135.444 221.319 122.852 1.00 271.74 304 ASP B CA 1
ATOM 4716 C C . ASP B 1 93 ? 135.897 220.969 124.267 1.00 271.99 304 ASP B C 1
ATOM 4717 O O . ASP B 1 93 ? 136.783 221.610 124.835 1.00 272.31 304 ASP B O 1
ATOM 4726 N N . LEU B 1 94 ? 135.268 219.948 124.845 1.00 271.71 305 LEU B N 1
ATOM 4727 C CA . LEU B 1 94 ? 135.624 219.480 126.179 1.00 271.25 305 LEU B CA 1
ATOM 4728 C C . LEU B 1 94 ? 135.625 217.961 126.183 1.00 271.24 305 LEU B C 1
ATOM 4729 O O . LEU B 1 94 ? 134.575 217.341 125.993 1.00 271.40 305 LEU B O 1
ATOM 4745 N N . VAL B 1 95 ? 136.794 217.365 126.399 1.00 271.62 306 VAL B N 1
ATOM 4746 C CA . VAL B 1 95 ? 136.900 215.900 126.512 1.00 271.87 306 VAL B CA 1
ATOM 4747 C C . VAL B 1 95 ? 136.674 215.590 127.986 1.00 271.98 306 VAL B C 1
ATOM 4748 O O . VAL B 1 95 ? 137.601 215.431 128.784 1.00 272.26 306 VAL B O 1
ATOM 4761 N N . LYS B 1 96 ? 135.397 215.500 128.356 1.00 254.01 307 LYS B N 1
ATOM 4762 C CA . LYS B 1 96 ? 134.992 215.306 129.747 1.00 253.05 307 LYS B CA 1
ATOM 4763 C C . LYS B 1 96 ? 134.790 213.813 129.997 1.00 252.80 307 LYS B C 1
ATOM 4764 O O . LYS B 1 96 ? 133.670 213.303 130.061 1.00 252.36 307 LYS B O 1
ATOM 4783 N N . LYS B 1 97 ? 135.908 213.099 130.135 1.00 248.47 308 LYS B N 1
ATOM 4784 C CA . LYS B 1 97 ? 135.835 211.664 130.348 1.00 246.73 308 LYS B CA 1
ATOM 4785 C C . LYS B 1 97 ? 135.055 211.372 131.628 1.00 246.46 308 LYS B C 1
ATOM 4786 O O . LYS B 1 97 ? 134.897 212.229 132.502 1.00 246.57 308 LYS B O 1
ATOM 4805 N N . ALA B 1 98 ? 134.666 210.108 131.780 1.00 233.74 309 ALA B N 1
ATOM 4806 C CA . ALA B 1 98 ? 133.817 209.680 132.881 1.00 234.22 309 ALA B CA 1
ATOM 4807 C C . ALA B 1 98 ? 134.364 208.398 133.485 1.00 234.57 309 ALA B C 1
ATOM 4808 O O . ALA B 1 98 ? 135.042 207.617 132.813 1.00 234.41 309 ALA B O 1
ATOM 4815 N N . TYR B 1 99 ? 134.061 208.190 134.763 1.00 217.79 310 TYR B N 1
ATOM 4816 C CA . TYR B 1 99 ? 134.392 206.946 135.454 1.00 215.99 310 TYR B CA 1
ATOM 4817 C C . TYR B 1 99 ? 133.079 206.242 135.787 1.00 215.37 310 TYR B C 1
ATOM 4818 O O . TYR B 1 99 ? 132.453 206.507 136.814 1.00 213.89 310 TYR B O 1
ATOM 4836 N N . LYS B 1 100 ? 132.668 205.338 134.901 1.00 204.55 311 LYS B N 1
ATOM 4837 C CA . LYS B 1 100 ? 131.420 204.600 135.039 1.00 203.98 311 LYS B CA 1
ATOM 4838 C C . LYS B 1 100 ? 131.722 203.185 135.513 1.00 203.74 311 LYS B C 1
ATOM 4839 O O . LYS B 1 100 ? 132.514 202.472 134.887 1.00 202.20 311 LYS B O 1
ATOM 4858 N N . ARG B 1 101 ? 131.092 202.783 136.612 1.00 191.93 312 ARG B N 1
ATOM 4859 C CA . ARG B 1 101 ? 131.266 201.455 137.183 1.00 190.09 312 ARG B CA 1
ATOM 4860 C C . ARG B 1 101 ? 129.988 200.646 137.016 1.00 189.40 312 ARG B C 1
ATOM 4861 O O . ARG B 1 101 ? 128.908 201.093 137.417 1.00 189.93 312 ARG B O 1
ATOM 4882 N N . GLU B 1 102 ? 130.115 199.466 136.418 1.00 184.83 313 GLU B N 1
ATOM 4883 C CA . GLU B 1 102 ? 128.966 198.597 136.201 1.00 184.84 313 GLU B CA 1
ATOM 4884 C C . GLU B 1 102 ? 128.486 198.054 137.541 1.00 184.73 313 GLU B C 1
ATOM 4885 O O . GLU B 1 102 ? 129.247 197.396 138.258 1.00 185.39 313 GLU B O 1
ATOM 4897 N N . THR B 1 103 ? 127.231 198.326 137.882 1.00 182.93 314 THR B N 1
ATOM 4898 C CA . THR B 1 103 ? 126.673 197.934 139.169 1.00 183.00 314 THR B CA 1
ATOM 4899 C C . THR B 1 103 ? 125.424 197.081 138.950 1.00 182.67 314 THR B C 1
ATOM 4900 O O . THR B 1 103 ? 125.115 196.662 137.831 1.00 181.78 314 THR B O 1
ATOM 4911 N N . GLY B 1 104 ? 124.706 196.827 140.039 1.00 166.33 315 GLY B N 1
ATOM 4912 C CA . GLY B 1 104 ? 123.507 196.013 140.012 1.00 165.17 315 GLY B CA 1
ATOM 4913 C C . GLY B 1 104 ? 123.802 194.596 140.461 1.00 165.25 315 GLY B C 1
ATOM 4914 O O . GLY B 1 104 ? 124.932 194.235 140.805 1.00 165.77 315 GLY B O 1
ATOM 4918 N N . GLY B 1 105 ? 122.757 193.774 140.457 1.00 145.16 316 GLY B N 1
ATOM 4919 C CA . GLY B 1 105 ? 122.931 192.392 140.856 1.00 143.34 316 GLY B CA 1
ATOM 4920 C C . GLY B 1 105 ? 123.356 192.268 142.304 1.00 146.05 316 GLY B C 1
ATOM 4921 O O . GLY B 1 105 ? 123.590 193.277 142.976 1.00 145.94 316 GLY B O 1
ATOM 4925 N N . VAL B 1 106 ? 123.457 191.039 142.798 1.00 140.90 317 VAL B N 1
ATOM 4926 C CA . VAL B 1 106 ? 123.915 190.759 144.153 1.00 138.56 317 VAL B CA 1
ATOM 4927 C C . VAL B 1 106 ? 125.179 189.920 144.038 1.00 137.58 317 VAL B C 1
ATOM 4928 O O . VAL B 1 106 ? 125.168 188.900 143.347 1.00 135.93 317 VAL B O 1
ATOM 4941 N N . PRO B 1 107 ? 126.286 190.313 144.673 1.00 127.07 318 PRO B N 1
ATOM 4942 C CA . PRO B 1 107 ? 127.545 189.589 144.479 1.00 128.70 318 PRO B CA 1
ATOM 4943 C C . PRO B 1 107 ? 127.372 188.082 144.611 1.00 128.88 318 PRO B C 1
ATOM 4944 O O . PRO B 1 107 ? 126.570 187.594 145.409 1.00 129.60 318 PRO B O 1
ATOM 4955 N N . GLN B 1 108 ? 128.138 187.349 143.810 1.00 119.33 319 GLN B N 1
ATOM 4956 C CA . GLN B 1 108 ? 128.237 185.902 143.912 1.00 116.29 319 GLN B CA 1
ATOM 4957 C C . GLN B 1 108 ? 129.639 185.523 144.368 1.00 114.98 319 GLN B C 1
ATOM 4958 O O . GLN B 1 108 ? 130.631 186.075 143.882 1.00 116.09 319 GLN B O 1
ATOM 4972 N N . ARG B 1 109 ? 129.716 184.588 145.300 1.00 95.30 320 ARG B N 1
ATOM 4973 C CA . ARG B 1 109 ? 131.004 184.191 145.854 1.00 92.95 320 ARG B CA 1
ATOM 4974 C C . ARG B 1 109 ? 131.725 183.263 144.880 1.00 97.88 320 ARG B C 1
ATOM 4975 O O . ARG B 1 109 ? 131.149 182.258 144.453 1.00 101.99 320 ARG B O 1
ATOM 4996 N N . PRO B 1 110 ? 132.970 183.556 144.507 1.00 86.43 321 PRO B N 1
ATOM 4997 C CA . PRO B 1 110 ? 133.685 182.666 143.586 1.00 79.86 321 PRO B CA 1
ATOM 4998 C C . PRO B 1 110 ? 133.976 181.310 144.204 1.00 82.87 321 PRO B C 1
ATOM 4999 O O . PRO B 1 110 ? 134.062 181.157 145.424 1.00 85.50 321 PRO B O 1
ATOM 5010 N N . SER B 1 111 ? 134.124 180.316 143.332 1.00 101.28 322 SER B N 1
ATOM 5011 C CA . SER B 1 111 ? 134.569 178.981 143.716 1.00 103.35 322 SER B CA 1
ATOM 5012 C C . SER B 1 111 ? 136.019 178.831 143.269 1.00 101.12 322 SER B C 1
ATOM 5013 O O . SER B 1 111 ? 136.312 178.884 142.067 1.00 103.65 322 SER B O 1
ATOM 5021 N N . VAL B 1 112 ? 136.927 178.749 144.249 1.00 77.73 323 VAL B N 1
ATOM 5022 C CA . VAL B 1 112 ? 138.368 178.685 144.023 1.00 75.07 323 VAL B CA 1
ATOM 5023 C C . VAL B 1 112 ? 138.822 177.232 144.056 1.00 78.31 323 VAL B C 1
ATOM 5024 O O . VAL B 1 112 ? 138.404 176.459 144.926 1.00 85.46 323 VAL B O 1
ATOM 5037 N N . PHE B 1 113 ? 139.683 176.860 143.110 1.00 78.33 324 PHE B N 1
ATOM 5038 C CA . PHE B 1 113 ? 140.275 175.529 143.034 1.00 74.77 324 PHE B CA 1
ATOM 5039 C C . PHE B 1 113 ? 141.767 175.688 142.785 1.00 78.30 324 PHE B C 1
ATOM 5040 O O . PHE B 1 113 ? 142.164 176.332 141.811 1.00 88.93 324 PHE B O 1
ATOM 5057 N N . LEU B 1 114 ? 142.593 175.098 143.640 1.00 81.89 325 LEU B N 1
ATOM 5058 C CA . LEU B 1 114 ? 144.041 175.130 143.470 1.00 86.77 325 LEU B CA 1
ATOM 5059 C C . LEU B 1 114 ? 144.499 173.774 142.950 1.00 91.32 325 LEU B C 1
ATOM 5060 O O . LEU B 1 114 ? 144.369 172.765 143.650 1.00 93.35 325 LEU B O 1
ATOM 5076 N N . LEU B 1 115 ? 145.037 173.749 141.731 1.00 91.60 326 LEU B N 1
ATOM 5077 C CA . LEU B 1 115 ? 145.374 172.498 141.063 1.00 91.70 326 LEU B CA 1
ATOM 5078 C C . LEU B 1 115 ? 146.873 172.238 141.146 1.00 97.16 326 LEU B C 1
ATOM 5079 O O . LEU B 1 115 ? 147.682 173.132 140.881 1.00 94.72 326 LEU B O 1
ATOM 5095 N N . ALA B 1 116 ? 147.231 171.009 141.514 1.00 108.15 327 ALA B N 1
ATOM 5096 C CA . ALA B 1 116 ? 148.623 170.617 141.626 1.00 101.04 327 ALA B CA 1
ATOM 5097 C C . ALA B 1 116 ? 149.265 170.522 140.244 1.00 104.68 327 ALA B C 1
ATOM 5098 O O . ALA B 1 116 ? 148.574 170.345 139.238 1.00 103.23 327 ALA B O 1
ATOM 5105 N N . PRO B 1 117 ? 150.590 170.639 140.167 1.00 102.32 328 PRO B N 1
ATOM 5106 C CA . PRO B 1 117 ? 151.251 170.600 138.858 1.00 100.08 328 PRO B CA 1
ATOM 5107 C C . PRO B 1 117 ? 151.254 169.199 138.267 1.00 105.89 328 PRO B C 1
ATOM 5108 O O . PRO B 1 117 ? 151.392 168.202 138.980 1.00 106.43 328 PRO B O 1
ATOM 5119 N N . ALA B 1 118 ? 151.099 169.135 136.947 1.00 111.87 329 ALA B N 1
ATOM 5120 C CA . ALA B 1 118 ? 151.105 167.879 136.212 1.00 112.88 329 ALA B CA 1
ATOM 5121 C C . ALA B 1 118 ? 152.443 167.590 135.547 1.00 113.75 329 ALA B C 1
ATOM 5122 O O . ALA B 1 118 ? 152.560 166.593 134.829 1.00 111.66 329 ALA B O 1
ATOM 5129 N N . GLU B 1 119 ? 153.450 168.431 135.766 1.00 122.94 330 GLU B N 1
ATOM 5130 C CA . GLU B 1 119 ? 154.753 168.215 135.156 1.00 121.91 330 GLU B CA 1
ATOM 5131 C C . GLU B 1 119 ? 155.414 166.967 135.724 1.00 123.31 330 GLU B C 1
ATOM 5132 O O . GLU B 1 119 ? 155.356 166.704 136.928 1.00 117.32 330 GLU B O 1
ATOM 5144 N N . GLN B 1 120 ? 156.045 166.194 134.845 1.00 143.90 331 GLN B N 1
ATOM 5145 C CA . GLN B 1 120 ? 156.736 164.985 135.255 1.00 142.09 331 GLN B CA 1
ATOM 5146 C C . GLN B 1 120 ? 158.129 165.321 135.786 1.00 141.23 331 GLN B C 1
ATOM 5147 O O . GLN B 1 120 ? 158.591 166.464 135.731 1.00 142.97 331 GLN B O 1
ATOM 5161 N N . THR B 1 121 ? 158.804 164.295 136.308 1.00 137.51 332 THR B N 1
ATOM 5162 C CA . THR B 1 121 ? 160.128 164.500 136.886 1.00 138.77 332 THR B CA 1
ATOM 5163 C C . THR B 1 121 ? 161.108 165.025 135.845 1.00 140.65 332 THR B C 1
ATOM 5164 O O . THR B 1 121 ? 161.913 165.918 136.134 1.00 139.12 332 THR B O 1
ATOM 5175 N N . SER B 1 122 ? 161.055 164.483 134.627 1.00 148.84 333 SER B N 1
ATOM 5176 C CA . SER B 1 122 ? 161.983 164.903 133.584 1.00 147.72 333 SER B CA 1
ATOM 5177 C C . SER B 1 122 ? 161.810 166.368 133.211 1.00 146.91 333 SER B C 1
ATOM 5178 O O . SER B 1 122 ? 162.749 166.976 132.685 1.00 144.02 333 SER B O 1
ATOM 5186 N N . ASP B 1 123 ? 160.639 166.946 133.465 1.00 145.32 334 ASP B N 1
ATOM 5187 C CA . ASP B 1 123 ? 160.393 168.331 133.101 1.00 143.45 334 ASP B CA 1
ATOM 5188 C C . ASP B 1 123 ? 161.368 169.255 133.830 1.00 140.87 334 ASP B C 1
ATOM 5189 O O . ASP B 1 123 ? 162.043 168.870 134.787 1.00 140.33 334 ASP B O 1
ATOM 5198 N N . ASN B 1 124 ? 161.433 170.497 133.356 1.00 127.62 335 ASN B N 1
ATOM 5199 C CA . ASN B 1 124 ? 162.385 171.480 133.858 1.00 127.26 335 ASN B CA 1
ATOM 5200 C C . ASN B 1 124 ? 161.791 172.407 134.909 1.00 130.34 335 ASN B C 1
ATOM 5201 O O . ASN B 1 124 ? 162.466 172.728 135.892 1.00 130.95 335 ASN B O 1
ATOM 5212 N N . THR B 1 125 ? 160.548 172.847 134.729 1.00 114.92 336 THR B N 1
ATOM 5213 C CA . THR B 1 125 ? 159.905 173.784 135.639 1.00 108.73 336 THR B CA 1
ATOM 5214 C C . THR B 1 125 ? 158.548 173.239 136.062 1.00 107.72 336 THR B C 1
ATOM 5215 O O . THR B 1 125 ? 158.050 172.249 135.520 1.00 108.15 336 THR B O 1
ATOM 5226 N N . VAL B 1 126 ? 157.952 173.904 137.048 1.00 109.00 337 VAL B N 1
ATOM 5227 C CA . VAL B 1 126 ? 156.674 173.512 137.622 1.00 109.83 337 VAL B CA 1
ATOM 5228 C C . VAL B 1 126 ? 155.796 174.750 137.720 1.00 114.45 337 VAL B C 1
ATOM 5229 O O . VAL B 1 126 ? 156.288 175.855 137.986 1.00 114.77 337 VAL B O 1
ATOM 5242 N N . THR B 1 127 ? 154.494 174.565 137.498 1.00 106.68 338 THR B N 1
ATOM 5243 C CA . THR B 1 127 ? 153.521 175.646 137.552 1.00 102.10 338 THR B CA 1
ATOM 5244 C C . THR B 1 127 ? 152.346 175.252 138.435 1.00 101.19 338 THR B C 1
ATOM 5245 O O . THR B 1 127 ? 151.842 174.128 138.352 1.00 105.24 338 THR B O 1
ATOM 5256 N N . LEU B 1 128 ? 151.914 176.190 139.269 1.00 91.33 339 LEU B N 1
ATOM 5257 C CA . LEU B 1 128 ? 150.734 176.056 140.108 1.00 84.82 339 LEU B CA 1
ATOM 5258 C C . LEU B 1 128 ? 149.662 177.002 139.590 1.00 89.81 339 LEU B C 1
ATOM 5259 O O . LEU B 1 128 ? 149.951 178.162 139.277 1.00 96.99 339 LEU B O 1
ATOM 5275 N N . THR B 1 129 ? 148.429 176.509 139.498 1.00 92.68 340 THR B N 1
ATOM 5276 C CA . THR B 1 129 ? 147.325 177.273 138.933 1.00 96.09 340 THR B CA 1
ATOM 5277 C C . THR B 1 129 ? 146.174 177.357 139.925 1.00 91.86 340 THR B C 1
ATOM 5278 O O . THR B 1 129 ? 145.683 176.332 140.417 1.00 94.77 340 THR B O 1
ATOM 5289 N N . CYS B 1 130 ? 145.750 178.587 140.209 1.00 89.87 341 CYS B N 1
ATOM 5290 C CA . CYS B 1 130 ? 144.573 178.860 141.027 1.00 94.15 341 CYS B CA 1
ATOM 5291 C C . CYS B 1 130 ? 143.456 179.326 140.100 1.00 97.93 341 CYS B C 1
ATOM 5292 O O . CYS B 1 130 ? 143.582 180.362 139.447 1.00 101.28 341 CYS B O 1
ATOM 5299 N N . TYR B 1 131 ? 142.360 178.579 140.058 1.00 89.77 342 TYR B N 1
ATOM 5300 C CA . TYR B 1 131 ? 141.268 178.810 139.121 1.00 78.09 342 TYR B CA 1
ATOM 5301 C C . TYR B 1 131 ? 140.030 179.233 139.893 1.00 83.51 342 TYR B C 1
ATOM 5302 O O . TYR B 1 131 ? 139.611 178.533 140.816 1.00 95.45 342 TYR B O 1
ATOM 5320 N N . VAL B 1 132 ? 139.426 180.353 139.508 1.00 74.36 343 VAL B N 1
ATOM 5321 C CA . VAL B 1 132 ? 138.254 180.859 140.211 1.00 79.00 343 VAL B CA 1
ATOM 5322 C C . VAL B 1 132 ? 137.118 181.000 139.213 1.00 84.72 343 VAL B C 1
ATOM 5323 O O . VAL B 1 132 ? 137.320 181.483 138.092 1.00 93.37 343 VAL B O 1
ATOM 5336 N N . LYS B 1 133 ? 135.924 180.569 139.624 1.00 88.88 344 LYS B N 1
ATOM 5337 C CA . LYS B 1 133 ? 134.786 180.512 138.715 1.00 91.62 344 LYS B CA 1
ATOM 5338 C C . LYS B 1 133 ? 133.526 181.047 139.380 1.00 95.61 344 LYS B C 1
ATOM 5339 O O . LYS B 1 133 ? 133.356 180.956 140.598 1.00 107.19 344 LYS B O 1
ATOM 5358 N N . ASP B 1 134 ? 132.639 181.604 138.550 1.00 99.95 345 ASP B N 1
ATOM 5359 C CA . ASP B 1 134 ? 131.283 181.987 138.942 1.00 105.27 345 ASP B CA 1
ATOM 5360 C C . ASP B 1 134 ? 131.283 183.025 140.067 1.00 109.88 345 ASP B C 1
ATOM 5361 O O . ASP B 1 134 ? 130.815 182.780 141.180 1.00 116.25 345 ASP B O 1
ATOM 5370 N N . PHE B 1 135 ? 131.820 184.202 139.751 1.00 93.16 346 PHE B N 1
ATOM 5371 C CA . PHE B 1 135 ? 131.678 185.383 140.593 1.00 93.17 346 PHE B CA 1
ATOM 5372 C C . PHE B 1 135 ? 131.162 186.529 139.738 1.00 98.86 346 PHE B C 1
ATOM 5373 O O . PHE B 1 135 ? 131.722 186.811 138.675 1.00 108.73 346 PHE B O 1
ATOM 5390 N N . TYR B 1 136 ? 130.088 187.187 140.200 1.00 117.53 347 TYR B N 1
ATOM 5391 C CA . TYR B 1 136 ? 129.444 188.196 139.357 1.00 121.38 347 TYR B CA 1
ATOM 5392 C C . TYR B 1 136 ? 130.269 189.471 139.262 1.00 124.37 347 TYR B C 1
ATOM 5393 O O . TYR B 1 136 ? 130.605 189.889 138.140 1.00 135.63 347 TYR B O 1
ATOM 5411 N N . PRO B 1 137 ? 130.612 190.143 140.359 1.00 97.01 348 PRO B N 1
ATOM 5412 C CA . PRO B 1 137 ? 131.371 191.394 140.244 1.00 96.08 348 PRO B CA 1
ATOM 5413 C C . PRO B 1 137 ? 132.648 191.199 139.442 1.00 99.51 348 PRO B C 1
ATOM 5414 O O . PRO B 1 137 ? 133.449 190.304 139.719 1.00 102.40 348 PRO B O 1
ATOM 5425 N N . LYS B 1 138 ? 132.833 192.048 138.431 1.00 104.99 349 LYS B N 1
ATOM 5426 C CA . LYS B 1 138 ? 133.927 191.843 137.489 1.00 107.61 349 LYS B CA 1
ATOM 5427 C C . LYS B 1 138 ? 135.280 191.974 138.175 1.00 112.08 349 LYS B C 1
ATOM 5428 O O . LYS B 1 138 ? 136.198 191.190 137.908 1.00 111.22 349 LYS B O 1
ATOM 5447 N N . ASP B 1 139 ? 135.427 192.957 139.059 1.00 121.67 350 ASP B N 1
ATOM 5448 C CA . ASP B 1 139 ? 136.726 193.229 139.659 1.00 120.64 350 ASP B CA 1
ATOM 5449 C C . ASP B 1 139 ? 137.094 192.144 140.664 1.00 119.79 350 ASP B C 1
ATOM 5450 O O . ASP B 1 139 ? 136.292 191.774 141.526 1.00 119.05 350 ASP B O 1
ATOM 5459 N N . VAL B 1 140 ? 138.319 191.634 140.543 1.00 100.36 351 VAL B N 1
ATOM 5460 C CA . VAL B 1 140 ? 138.866 190.603 141.417 1.00 92.78 351 VAL B CA 1
ATOM 5461 C C . VAL B 1 140 ? 140.378 190.781 141.428 1.00 92.89 351 VAL B C 1
ATOM 5462 O O . VAL B 1 140 ? 140.938 191.524 140.620 1.00 99.19 351 VAL B O 1
ATOM 5475 N N . LEU B 1 141 ? 141.056 190.097 142.347 1.00 101.71 352 LEU B N 1
ATOM 5476 C CA . LEU B 1 141 ? 142.512 190.191 142.381 1.00 100.20 352 LEU B CA 1
ATOM 5477 C C . LEU B 1 141 ? 143.075 188.902 142.957 1.00 101.37 352 LEU B C 1
ATOM 5478 O O . LEU B 1 141 ? 142.563 188.397 143.955 1.00 109.59 352 LEU B O 1
ATOM 5494 N N . VAL B 1 142 ? 144.106 188.357 142.318 1.00 81.11 353 VAL B N 1
ATOM 5495 C CA . VAL B 1 142 ? 144.745 187.129 142.772 1.00 80.36 353 VAL B CA 1
ATOM 5496 C C . VAL B 1 142 ? 146.211 187.415 143.060 1.00 90.82 353 VAL B C 1
ATOM 5497 O O . VAL B 1 142 ? 146.925 187.954 142.208 1.00 101.12 353 VAL B O 1
ATOM 5510 N N . ALA B 1 143 ? 146.650 187.051 144.262 1.00 92.97 354 ALA B N 1
ATOM 5511 C CA . ALA B 1 143 ? 148.025 187.192 144.710 1.00 93.01 354 ALA B CA 1
ATOM 5512 C C . ALA B 1 143 ? 148.513 185.838 145.202 1.00 94.02 354 ALA B C 1
ATOM 5513 O O . ALA B 1 143 ? 147.737 184.888 145.334 1.00 103.96 354 ALA B O 1
ATOM 5520 N N . TRP B 1 144 ? 149.806 185.754 145.502 1.00 87.20 355 TRP B N 1
ATOM 5521 C CA . TRP B 1 144 ? 150.415 184.490 145.883 1.00 82.49 355 TRP B CA 1
ATOM 5522 C C . TRP B 1 144 ? 151.317 184.690 147.090 1.00 85.31 355 TRP B C 1
ATOM 5523 O O . TRP B 1 144 ? 151.883 185.766 147.292 1.00 96.33 355 TRP B O 1
ATOM 5544 N N . LEU B 1 145 ? 151.445 183.631 147.886 1.00 83.84 356 LEU B N 1
ATOM 5545 C CA . LEU B 1 145 ? 152.353 183.595 149.021 1.00 80.93 356 LEU B CA 1
ATOM 5546 C C . LEU B 1 145 ? 153.205 182.343 148.902 1.00 85.99 356 LEU B C 1
ATOM 5547 O O . LEU B 1 145 ? 152.697 181.274 148.540 1.00 100.01 356 LEU B O 1
ATOM 5563 N N . VAL B 1 146 ? 154.476 182.464 149.293 1.00 103.66 357 VAL B N 1
ATOM 5564 C CA . VAL B 1 146 ? 155.450 181.386 149.161 1.00 105.69 357 VAL B CA 1
ATOM 5565 C C . VAL B 1 146 ? 155.355 180.459 150.361 1.00 113.87 357 VAL B C 1
ATOM 5566 O O . VAL B 1 146 ? 155.020 179.280 150.219 1.00 126.07 357 VAL B O 1
ATOM 5579 N N . ASP B 1 147 ? 155.691 180.971 151.543 1.00 118.05 358 ASP B N 1
ATOM 5580 C CA . ASP B 1 147 ? 155.445 180.259 152.788 1.00 119.70 358 ASP B CA 1
ATOM 5581 C C . ASP B 1 147 ? 154.418 180.995 153.636 1.00 122.61 358 ASP B C 1
ATOM 5582 O O . ASP B 1 147 ? 153.372 180.436 153.975 1.00 125.74 358 ASP B O 1
ATOM 5591 N N . ASP B 1 148 ? 154.696 182.254 153.986 1.00 98.88 359 ASP B N 1
ATOM 5592 C CA . ASP B 1 148 ? 153.644 183.137 154.477 1.00 95.19 359 ASP B CA 1
ATOM 5593 C C . ASP B 1 148 ? 153.887 184.584 154.058 1.00 97.86 359 ASP B C 1
ATOM 5594 O O . ASP B 1 148 ? 153.289 185.490 154.649 1.00 100.64 359 ASP B O 1
ATOM 5603 N N . GLU B 1 149 ? 154.739 184.827 153.063 1.00 109.95 360 GLU B N 1
ATOM 5604 C CA . GLU B 1 149 ? 155.050 186.167 152.600 1.00 109.58 360 GLU B CA 1
ATOM 5605 C C . GLU B 1 149 ? 154.762 186.296 151.109 1.00 108.87 360 GLU B C 1
ATOM 5606 O O . GLU B 1 149 ? 154.889 185.321 150.363 1.00 113.49 360 GLU B O 1
ATOM 5618 N N . PRO B 1 150 ? 154.374 187.482 150.646 1.00 96.10 361 PRO B N 1
ATOM 5619 C CA . PRO B 1 150 ? 154.064 187.642 149.221 1.00 101.76 361 PRO B CA 1
ATOM 5620 C C . PRO B 1 150 ? 155.281 187.348 148.357 1.00 101.92 361 PRO B C 1
ATOM 5621 O O . PRO B 1 150 ? 156.416 187.655 148.724 1.00 107.34 361 PRO B O 1
ATOM 5632 N N . VAL B 1 151 ? 155.032 186.742 147.194 1.00 109.96 362 VAL B N 1
ATOM 5633 C CA . VAL B 1 151 ? 156.126 186.401 146.289 1.00 113.73 362 VAL B CA 1
ATOM 5634 C C . VAL B 1 151 ? 156.853 187.655 145.832 1.00 116.64 362 VAL B C 1
ATOM 5635 O O . VAL B 1 151 ? 158.073 187.639 145.629 1.00 119.89 362 VAL B O 1
ATOM 5648 N N . GLU B 1 152 ? 156.126 188.758 145.660 1.00 123.55 363 GLU B N 1
ATOM 5649 C CA . GLU B 1 152 ? 156.735 190.005 145.217 1.00 125.37 363 GLU B CA 1
ATOM 5650 C C . GLU B 1 152 ? 157.677 190.609 146.249 1.00 129.46 363 GLU B C 1
ATOM 5651 O O . GLU B 1 152 ? 158.408 191.546 145.911 1.00 133.15 363 GLU B O 1
ATOM 5663 N N . ARG B 1 153 ? 157.685 190.108 147.488 1.00 133.19 364 ARG B N 1
ATOM 5664 C CA . ARG B 1 153 ? 158.575 190.633 148.513 1.00 131.70 364 ARG B CA 1
ATOM 5665 C C . ARG B 1 153 ? 159.388 189.569 149.238 1.00 133.54 364 ARG B C 1
ATOM 5666 O O . ARG B 1 153 ? 160.218 189.924 150.081 1.00 132.26 364 ARG B O 1
ATOM 5687 N N . THR B 1 154 ? 159.182 188.289 148.946 1.00 147.88 365 THR B N 1
ATOM 5688 C CA . THR B 1 154 ? 159.943 187.248 149.620 1.00 146.75 365 THR B CA 1
ATOM 5689 C C . THR B 1 154 ? 161.413 187.344 149.225 1.00 148.17 365 THR B C 1
ATOM 5690 O O . THR B 1 154 ? 161.759 187.840 148.150 1.00 150.19 365 THR B O 1
ATOM 5701 N N . SER B 1 155 ? 162.288 186.871 150.115 1.00 155.24 366 SER B N 1
ATOM 5702 C CA . SER B 1 155 ? 163.717 186.874 149.815 1.00 155.93 366 SER B CA 1
ATOM 5703 C C . SER B 1 155 ? 164.014 186.151 148.505 1.00 155.54 366 SER B C 1
ATOM 5704 O O . SER B 1 155 ? 164.681 186.697 147.619 1.00 153.08 366 SER B O 1
ATOM 5712 N N . SER B 1 156 ? 163.527 184.920 148.365 1.00 151.14 367 SER B N 1
ATOM 5713 C CA . SER B 1 156 ? 163.616 184.184 147.103 1.00 147.87 367 SER B CA 1
ATOM 5714 C C . SER B 1 156 ? 162.556 184.717 146.148 1.00 148.73 367 SER B C 1
ATOM 5715 O O . SER B 1 156 ? 161.418 184.248 146.125 1.00 149.00 367 SER B O 1
ATOM 5723 N N . SER B 1 157 ? 162.942 185.692 145.320 1.00 141.64 368 SER B N 1
ATOM 5724 C CA . SER B 1 157 ? 162.016 186.313 144.380 1.00 138.86 368 SER B CA 1
ATOM 5725 C C . SER B 1 157 ? 162.583 186.398 142.969 1.00 138.36 368 SER B C 1
ATOM 5726 O O . SER B 1 157 ? 161.951 187.008 142.098 1.00 138.38 368 SER B O 1
ATOM 5734 N N . ALA B 1 158 ? 163.747 185.809 142.717 1.00 138.45 369 ALA B N 1
ATOM 5735 C CA . ALA B 1 158 ? 164.353 185.820 141.394 1.00 138.41 369 ALA B CA 1
ATOM 5736 C C . ALA B 1 158 ? 164.002 184.590 140.570 1.00 138.90 369 ALA B C 1
ATOM 5737 O O . ALA B 1 158 ? 164.474 184.471 139.434 1.00 142.99 369 ALA B O 1
ATOM 5744 N N . LEU B 1 159 ? 163.190 183.675 141.105 1.00 122.90 370 LEU B N 1
ATOM 5745 C CA . LEU B 1 159 ? 162.872 182.433 140.413 1.00 126.22 370 LEU B CA 1
ATOM 5746 C C . LEU B 1 159 ? 161.379 182.123 140.395 1.00 126.60 370 LEU B C 1
ATOM 5747 O O . LEU B 1 159 ? 160.997 181.003 140.036 1.00 129.33 370 LEU B O 1
ATOM 5763 N N . TYR B 1 160 ? 160.529 183.075 140.770 1.00 108.47 371 TYR B N 1
ATOM 5764 C CA . TYR B 1 160 ? 159.085 182.893 140.807 1.00 104.73 371 TYR B CA 1
ATOM 5765 C C . TYR B 1 160 ? 158.462 183.854 139.808 1.00 104.47 371 TYR B C 1
ATOM 5766 O O . TYR B 1 160 ? 158.838 185.029 139.762 1.00 108.68 371 TYR B O 1
ATOM 5784 N N . GLN B 1 161 ? 157.515 183.362 139.009 1.00 103.53 372 GLN B N 1
ATOM 5785 C CA . GLN B 1 161 ? 156.846 184.202 138.017 1.00 107.26 372 GLN B CA 1
ATOM 5786 C C . GLN B 1 161 ? 155.351 183.926 138.071 1.00 108.19 372 GLN B C 1
ATOM 5787 O O . GLN B 1 161 ? 154.905 182.851 137.664 1.00 108.68 372 GLN B O 1
ATOM 5801 N N . PHE B 1 162 ? 154.588 184.881 138.595 1.00 102.47 373 PHE B N 1
ATOM 5802 C CA . PHE B 1 162 ? 153.140 184.771 138.695 1.00 102.91 373 PHE B CA 1
ATOM 5803 C C . PHE B 1 162 ? 152.471 185.625 137.625 1.00 103.38 373 PHE B C 1
ATOM 5804 O O . PHE B 1 162 ? 152.960 186.701 137.272 1.00 102.14 373 PHE B O 1
ATOM 5821 N N . ASN B 1 163 ? 151.347 185.128 137.110 1.00 102.68 374 ASN B N 1
ATOM 5822 C CA . ASN B 1 163 ? 150.599 185.865 136.105 1.00 97.64 374 ASN B CA 1
ATOM 5823 C C . ASN B 1 163 ? 149.121 185.544 136.173 1.00 100.25 374 ASN B C 1
ATOM 5824 O O . ASN B 1 163 ? 148.731 184.565 136.797 1.00 102.93 374 ASN B O 1
ATOM 5834 N N . THR B 1 164 ? 148.300 186.361 135.541 1.00 104.18 375 THR B N 1
ATOM 5835 C CA . THR B 1 164 ? 146.852 186.197 135.521 1.00 100.95 375 THR B CA 1
ATOM 5836 C C . THR B 1 164 ? 146.345 186.383 134.099 1.00 101.89 375 THR B C 1
ATOM 5837 O O . THR B 1 164 ? 146.764 187.310 133.399 1.00 109.83 375 THR B O 1
ATOM 5848 N N . THR B 1 165 ? 145.441 185.502 133.677 1.00 95.18 376 THR B N 1
ATOM 5849 C CA . THR B 1 165 ? 144.903 185.535 132.326 1.00 94.13 376 THR B CA 1
ATOM 5850 C C . THR B 1 165 ? 143.720 186.500 132.253 1.00 95.63 376 THR B C 1
ATOM 5851 O O . THR B 1 165 ? 143.401 187.208 133.212 1.00 98.38 376 THR B O 1
ATOM 5862 N N . SER B 1 166 ? 143.057 186.535 131.100 1.00 118.35 377 SER B N 1
ATOM 5863 C CA . SER B 1 166 ? 141.863 187.341 130.915 1.00 117.17 377 SER B CA 1
ATOM 5864 C C . SER B 1 166 ? 140.643 186.643 131.513 1.00 116.36 377 SER B C 1
ATOM 5865 O O . SER B 1 166 ? 140.683 185.470 131.891 1.00 118.99 377 SER B O 1
ATOM 5873 N N . GLN B 1 167 ? 139.543 187.387 131.592 1.00 102.23 378 GLN B N 1
ATOM 5874 C CA . GLN B 1 167 ? 138.300 186.881 132.157 1.00 101.60 378 GLN B CA 1
ATOM 5875 C C . GLN B 1 167 ? 137.402 186.340 131.053 1.00 99.66 378 GLN B C 1
ATOM 5876 O O . GLN B 1 167 ? 137.164 187.019 130.050 1.00 110.02 378 GLN B O 1
ATOM 5890 N N . ILE B 1 168 ? 136.909 185.120 131.241 1.00 88.94 379 ILE B N 1
ATOM 5891 C CA . ILE B 1 168 ? 135.972 184.490 130.319 1.00 95.77 379 ILE B CA 1
ATOM 5892 C C . ILE B 1 168 ? 134.597 184.512 130.971 1.00 98.36 379 ILE B C 1
ATOM 5893 O O . ILE B 1 168 ? 134.429 184.037 132.101 1.00 103.91 379 ILE B O 1
ATOM 5909 N N . GLN B 1 169 ? 133.618 185.073 130.268 1.00 106.22 380 GLN B N 1
ATOM 5910 C CA . GLN B 1 169 ? 132.264 185.240 130.782 1.00 106.69 380 GLN B CA 1
ATOM 5911 C C . GLN B 1 169 ? 131.336 184.270 130.066 1.00 112.96 380 GLN B C 1
ATOM 5912 O O . GLN B 1 169 ? 131.251 184.283 128.833 1.00 117.39 380 GLN B O 1
ATOM 5926 N N . SER B 1 170 ? 130.643 183.433 130.838 1.00 117.75 381 SER B N 1
ATOM 5927 C CA . SER B 1 170 ? 129.671 182.497 130.281 1.00 119.81 381 SER B CA 1
ATOM 5928 C C . SER B 1 170 ? 128.266 183.092 130.297 1.00 122.94 381 SER B C 1
ATOM 5929 O O . SER B 1 170 ? 127.649 183.276 129.243 1.00 126.57 381 SER B O 1
ATOM 5937 N N . GLY B 1 171 ? 127.752 183.392 131.486 1.00 117.04 382 GLY B N 1
ATOM 5938 C CA . GLY B 1 171 ? 126.460 184.035 131.623 1.00 116.70 382 GLY B CA 1
ATOM 5939 C C . GLY B 1 171 ? 126.579 185.391 132.285 1.00 115.14 382 GLY B C 1
ATOM 5940 O O . GLY B 1 171 ? 127.160 186.319 131.716 1.00 114.59 382 GLY B O 1
ATOM 5944 N N . ARG B 1 172 ? 126.024 185.519 133.488 1.00 125.23 383 ARG B N 1
ATOM 5945 C CA . ARG B 1 172 ? 126.143 186.742 134.268 1.00 126.25 383 ARG B CA 1
ATOM 5946 C C . ARG B 1 172 ? 127.419 186.790 135.100 1.00 128.05 383 ARG B C 1
ATOM 5947 O O . ARG B 1 172 ? 127.739 187.847 135.653 1.00 126.80 383 ARG B O 1
ATOM 5968 N N . THR B 1 173 ? 128.160 185.689 135.188 1.00 120.72 384 THR B N 1
ATOM 5969 C CA . THR B 1 173 ? 129.320 185.569 136.059 1.00 117.31 384 THR B CA 1
ATOM 5970 C C . THR B 1 173 ? 130.605 185.581 135.233 1.00 119.66 384 THR B C 1
ATOM 5971 O O . THR B 1 173 ? 130.588 185.752 134.011 1.00 123.38 384 THR B O 1
ATOM 5982 N N . TYR B 1 174 ? 131.732 185.393 135.921 1.00 108.33 385 TYR B N 1
ATOM 5983 C CA . TYR B 1 174 ? 133.050 185.472 135.305 1.00 103.53 385 TYR B CA 1
ATOM 5984 C C . TYR B 1 174 ? 133.936 184.375 135.880 1.00 108.59 385 TYR B C 1
ATOM 5985 O O . TYR B 1 174 ? 133.605 183.742 136.884 1.00 109.64 385 TYR B O 1
ATOM 6003 N N . SER B 1 175 ? 135.091 184.171 135.251 1.00 95.84 386 SER B N 1
ATOM 6004 C CA . SER B 1 175 ? 136.054 183.198 135.746 1.00 86.20 386 SER B CA 1
ATOM 6005 C C . SER B 1 175 ? 137.434 183.571 135.232 1.00 87.06 386 SER B C 1
ATOM 6006 O O . SER B 1 175 ? 137.569 184.146 134.149 1.00 95.10 386 SER B O 1
ATOM 6014 N N . VAL B 1 176 ? 138.460 183.237 136.018 1.00 85.84 387 VAL B N 1
ATOM 6015 C CA . VAL B 1 176 ? 139.839 183.500 135.623 1.00 79.28 387 VAL B CA 1
ATOM 6016 C C . VAL B 1 176 ? 140.753 182.386 136.112 1.00 87.07 387 VAL B C 1
ATOM 6017 O O . VAL B 1 176 ? 140.404 181.589 136.989 1.00 99.96 387 VAL B O 1
ATOM 6030 N N . TYR B 1 177 ? 141.944 182.346 135.513 1.00 76.67 388 TYR B N 1
ATOM 6031 C CA . TYR B 1 177 ? 142.996 181.401 135.860 1.00 75.05 388 TYR B CA 1
ATOM 6032 C C . TYR B 1 177 ? 144.241 182.190 136.234 1.00 82.62 388 TYR B C 1
ATOM 6033 O O . TYR B 1 177 ? 144.714 183.010 135.440 1.00 92.39 388 TYR B O 1
ATOM 6051 N N . SER B 1 178 ? 144.773 181.949 137.427 1.00 83.10 389 SER B N 1
ATOM 6052 C CA . SER B 1 178 ? 146.025 182.540 137.863 1.00 74.66 389 SER B CA 1
ATOM 6053 C C . SER B 1 178 ? 147.093 181.457 137.863 1.00 80.28 389 SER B C 1
ATOM 6054 O O . SER B 1 178 ? 146.792 180.268 138.004 1.00 91.32 389 SER B O 1
ATOM 6062 N N . GLN B 1 179 ? 148.349 181.890 137.835 1.00 83.34 390 GLN B N 1
ATOM 6063 C CA . GLN B 1 179 ? 149.459 180.991 137.573 1.00 90.43 390 GLN B CA 1
ATOM 6064 C C . GLN B 1 179 ? 150.685 181.463 138.334 1.00 89.33 390 GLN B C 1
ATOM 6065 O O . GLN B 1 179 ? 150.849 182.658 138.589 1.00 89.66 390 GLN B O 1
ATOM 6079 N N . LEU B 1 180 ? 151.577 180.516 138.622 1.00 97.52 391 LEU B N 1
ATOM 6080 C CA . LEU B 1 180 ? 152.853 180.824 139.257 1.00 96.46 391 LEU B CA 1
ATOM 6081 C C . LEU B 1 180 ? 153.825 179.701 138.937 1.00 103.86 391 LEU B C 1
ATOM 6082 O O . LEU B 1 180 ? 153.534 178.535 139.203 1.00 103.20 391 LEU B O 1
ATOM 6098 N N . THR B 1 181 ? 154.987 180.063 138.400 1.00 100.08 392 THR B N 1
ATOM 6099 C CA . THR B 1 181 ? 155.939 179.105 137.858 1.00 91.10 392 THR B CA 1
ATOM 6100 C C . THR B 1 181 ? 157.294 179.287 138.522 1.00 95.85 392 THR B C 1
ATOM 6101 O O . THR B 1 181 ? 157.708 180.416 138.814 1.00 96.56 392 THR B O 1
ATOM 6112 N N . PHE B 1 182 ? 157.976 178.167 138.750 1.00 96.70 393 PHE B N 1
ATOM 6113 C CA . PHE B 1 182 ? 159.312 178.173 139.335 1.00 95.33 393 PHE B CA 1
ATOM 6114 C C . PHE B 1 182 ? 160.019 176.883 138.934 1.00 98.61 393 PHE B C 1
ATOM 6115 O O . PHE B 1 182 ? 159.457 176.036 138.237 1.00 105.78 393 PHE B O 1
ATOM 6132 N N . SER B 1 183 ? 161.286 176.771 139.323 1.00 101.79 394 SER B N 1
ATOM 6133 C CA . SER B 1 183 ? 162.100 175.638 138.903 1.00 103.35 394 SER B CA 1
ATOM 6134 C C . SER B 1 183 ? 161.627 174.347 139.563 1.00 101.94 394 SER B C 1
ATOM 6135 O O . SER B 1 183 ? 161.158 174.338 140.703 1.00 104.69 394 SER B O 1
ATOM 6143 N N . ASN B 1 184 ? 161.760 173.241 138.825 1.00 110.99 395 ASN B N 1
ATOM 6144 C CA . ASN B 1 184 ? 161.343 171.941 139.344 1.00 112.51 395 ASN B CA 1
ATOM 6145 C C . ASN B 1 184 ? 162.221 171.486 140.503 1.00 115.96 395 ASN B C 1
ATOM 6146 O O . ASN B 1 184 ? 161.732 170.832 141.435 1.00 119.76 395 ASN B O 1
ATOM 6157 N N . ASP B 1 185 ? 163.514 171.810 140.458 1.00 122.42 396 ASP B N 1
ATOM 6158 C CA . ASP B 1 185 ? 164.421 171.363 141.508 1.00 121.87 396 ASP B CA 1
ATOM 6159 C C . ASP B 1 185 ? 163.991 171.897 142.866 1.00 122.08 396 ASP B C 1
ATOM 6160 O O . ASP B 1 185 ? 163.999 171.163 143.859 1.00 120.78 396 ASP B O 1
ATOM 6169 N N . LEU B 1 186 ? 163.606 173.173 142.932 1.00 110.44 397 LEU B N 1
ATOM 6170 C CA . LEU B 1 186 ? 163.124 173.720 144.194 1.00 107.26 397 LEU B CA 1
ATOM 6171 C C . LEU B 1 186 ? 161.795 173.093 144.592 1.00 108.72 397 LEU B C 1
ATOM 6172 O O . LEU B 1 186 ? 161.535 172.901 145.784 1.00 111.70 397 LEU B O 1
ATOM 6188 N N . TRP B 1 187 ? 160.956 172.745 143.615 1.00 101.89 398 TRP B N 1
ATOM 6189 C CA . TRP B 1 187 ? 159.705 172.068 143.934 1.00 99.58 398 TRP B CA 1
ATOM 6190 C C . TRP B 1 187 ? 159.964 170.743 144.635 1.00 104.76 398 TRP B C 1
ATOM 6191 O O . TRP B 1 187 ? 159.294 170.412 145.620 1.00 105.42 398 TRP B O 1
ATOM 6212 N N . LYS B 1 188 ? 160.932 169.972 144.146 1.00 124.62 399 LYS B N 1
ATOM 6213 C CA . LYS B 1 188 ? 161.182 168.638 144.678 1.00 125.12 399 LYS B CA 1
ATOM 6214 C C . LYS B 1 188 ? 162.255 168.602 145.761 1.00 123.70 399 LYS B C 1
ATOM 6215 O O . LYS B 1 188 ? 162.527 167.523 146.298 1.00 126.62 399 LYS B O 1
ATOM 6234 N N . ASN B 1 189 ? 162.869 169.736 146.102 1.00 124.13 400 ASN B N 1
ATOM 6235 C CA . ASN B 1 189 ? 163.949 169.756 147.086 1.00 125.91 400 ASN B CA 1
ATOM 6236 C C . ASN B 1 189 ? 163.475 170.200 148.467 1.00 129.95 400 ASN B C 1
ATOM 6237 O O . ASN B 1 189 ? 163.604 169.450 149.438 1.00 131.90 400 ASN B O 1
ATOM 6248 N N . GLU B 1 190 ? 162.925 171.407 148.574 1.00 135.46 401 GLU B N 1
ATOM 6249 C CA . GLU B 1 190 ? 162.566 171.964 149.867 1.00 134.72 401 GLU B CA 1
ATOM 6250 C C . GLU B 1 190 ? 161.107 171.656 150.198 1.00 132.43 401 GLU B C 1
ATOM 6251 O O . GLU B 1 190 ? 160.390 171.005 149.435 1.00 135.29 401 GLU B O 1
ATOM 6263 N N . GLU B 1 191 ? 160.662 172.131 151.360 1.00 128.77 402 GLU B N 1
ATOM 6264 C CA . GLU B 1 191 ? 159.311 171.879 151.854 1.00 131.23 402 GLU B CA 1
ATOM 6265 C C . GLU B 1 191 ? 158.723 173.182 152.374 1.00 129.25 402 GLU B C 1
ATOM 6266 O O . GLU B 1 191 ? 159.151 173.691 153.414 1.00 131.65 402 GLU B O 1
ATOM 6278 N N . VAL B 1 192 ? 157.742 173.717 151.650 1.00 109.45 403 VAL B N 1
ATOM 6279 C CA . VAL B 1 192 ? 157.030 174.931 152.028 1.00 108.19 403 VAL B CA 1
ATOM 6280 C C . VAL B 1 192 ? 155.603 174.814 151.509 1.00 111.98 403 VAL B C 1
ATOM 6281 O O . VAL B 1 192 ? 155.276 173.917 150.730 1.00 115.44 403 VAL B O 1
ATOM 6294 N N . VAL B 1 193 ? 154.743 175.730 151.947 1.00 100.10 404 VAL B N 1
ATOM 6295 C CA . VAL B 1 193 ? 153.331 175.727 151.583 1.00 94.23 404 VAL B CA 1
ATOM 6296 C C . VAL B 1 193 ? 153.053 177.006 150.809 1.00 90.97 404 VAL B C 1
ATOM 6297 O O . VAL B 1 193 ? 153.280 178.108 151.322 1.00 86.99 404 VAL B O 1
ATOM 6310 N N . TYR B 1 194 ? 152.525 176.861 149.598 1.00 91.41 405 TYR B N 1
ATOM 6311 C CA . TYR B 1 194 ? 152.172 177.992 148.754 1.00 89.05 405 TYR B CA 1
ATOM 6312 C C . TYR B 1 194 ? 150.675 178.239 148.837 1.00 89.90 405 TYR B C 1
ATOM 6313 O O . TYR B 1 194 ? 149.882 177.303 148.961 1.00 97.01 405 TYR B O 1
ATOM 6331 N N . SER B 1 195 ? 150.290 179.513 148.761 1.00 83.95 406 SER B N 1
ATOM 6332 C CA . SER B 1 195 ? 148.881 179.869 148.900 1.00 78.52 406 SER B CA 1
ATOM 6333 C C . SER B 1 195 ? 148.461 180.895 147.862 1.00 86.01 406 SER B C 1
ATOM 6334 O O . SER B 1 195 ? 149.151 181.897 147.664 1.00 92.82 406 SER B O 1
ATOM 6342 N N . CYS B 1 196 ? 147.326 180.646 147.208 1.00 91.26 407 CYS B N 1
ATOM 6343 C CA . CYS B 1 196 ? 146.723 181.619 146.303 1.00 88.22 407 CYS B CA 1
ATOM 6344 C C . CYS B 1 196 ? 145.631 182.368 147.059 1.00 88.36 407 CYS B C 1
ATOM 6345 O O . CYS B 1 196 ? 144.741 181.744 147.659 1.00 100.22 407 CYS B O 1
ATOM 6352 N N . VAL B 1 197 ? 145.761 183.695 147.087 1.00 81.99 408 VAL B N 1
ATOM 6353 C CA . VAL B 1 197 ? 144.910 184.608 147.844 1.00 75.98 408 VAL B CA 1
ATOM 6354 C C . VAL B 1 197 ? 144.039 185.378 146.859 1.00 81.36 408 VAL B C 1
ATOM 6355 O O . VAL B 1 197 ? 144.555 186.031 145.945 1.00 90.31 408 VAL B O 1
ATOM 6368 N N . VAL B 1 198 ? 142.726 185.314 147.045 1.00 81.53 409 VAL B N 1
ATOM 6369 C CA . VAL B 1 198 ? 141.758 185.947 146.158 1.00 81.97 409 VAL B CA 1
ATOM 6370 C C . VAL B 1 198 ? 141.053 187.055 146.930 1.00 84.73 409 VAL B C 1
ATOM 6371 O O . VAL B 1 198 ? 140.488 186.814 148.006 1.00 88.36 409 VAL B O 1
ATOM 6384 N N . TYR B 1 199 ? 141.110 188.269 146.383 1.00 91.35 410 TYR B N 1
ATOM 6385 C CA . TYR B 1 199 ? 140.409 189.433 146.906 1.00 91.77 410 TYR B CA 1
ATOM 6386 C C . TYR B 1 199 ? 139.189 189.664 146.027 1.00 95.45 410 TYR B C 1
ATOM 6387 O O . TYR B 1 199 ? 139.323 189.838 144.806 1.00 107.18 410 TYR B O 1
ATOM 6405 N N . HIS B 1 200 ? 138.011 189.670 146.648 1.00 98.51 411 HIS B N 1
ATOM 6406 C CA . HIS B 1 200 ? 136.755 189.863 145.942 1.00 100.26 411 HIS B CA 1
ATOM 6407 C C . HIS B 1 200 ? 135.781 190.610 146.841 1.00 100.55 411 HIS B C 1
ATOM 6408 O O . HIS B 1 200 ? 135.921 190.628 148.066 1.00 101.75 411 HIS B O 1
ATOM 6422 N N . GLU B 1 201 ? 134.785 191.229 146.205 1.00 120.13 412 GLU B N 1
ATOM 6423 C CA . GLU B 1 201 ? 133.822 192.056 146.926 1.00 119.65 412 GLU B CA 1
ATOM 6424 C C . GLU B 1 201 ? 132.827 191.227 147.726 1.00 118.10 412 GLU B C 1
ATOM 6425 O O . GLU B 1 201 ? 132.332 191.690 148.760 1.00 118.26 412 GLU B O 1
ATOM 6437 N N . SER B 1 202 ? 132.520 190.009 147.277 1.00 118.59 413 SER B N 1
ATOM 6438 C CA . SER B 1 202 ? 131.557 189.181 147.993 1.00 116.78 413 SER B CA 1
ATOM 6439 C C . SER B 1 202 ? 131.952 188.934 149.441 1.00 115.15 413 SER B C 1
ATOM 6440 O O . SER B 1 202 ? 131.081 188.629 150.262 1.00 118.33 413 SER B O 1
ATOM 6448 N N . MET B 1 203 ? 133.231 189.055 149.778 1.00 109.82 414 MET B N 1
ATOM 6449 C CA . MET B 1 203 ? 133.726 188.733 151.111 1.00 112.55 414 MET B CA 1
ATOM 6450 C C . MET B 1 203 ? 134.080 189.999 151.883 1.00 115.72 414 MET B C 1
ATOM 6451 O O . MET B 1 203 ? 135.092 190.054 152.576 1.00 114.76 414 MET B O 1
ATOM 6465 N N . ILE B 1 204 ? 133.279 191.047 151.779 1.00 121.95 415 ILE B N 1
ATOM 6466 C CA . ILE B 1 204 ? 133.639 192.300 152.433 1.00 116.16 415 ILE B CA 1
ATOM 6467 C C . ILE B 1 204 ? 133.236 192.280 153.885 1.00 116.76 415 ILE B C 1
ATOM 6468 O O . ILE B 1 204 ? 133.841 192.954 154.708 1.00 121.78 415 ILE B O 1
ATOM 6484 N N . LYS B 1 205 ? 132.213 191.511 154.209 1.00 117.13 416 LYS B N 1
ATOM 6485 C CA . LYS B 1 205 ? 131.712 191.486 155.572 1.00 120.23 416 LYS B CA 1
ATOM 6486 C C . LYS B 1 205 ? 132.695 190.855 156.531 1.00 119.31 416 LYS B C 1
ATOM 6487 O O . LYS B 1 205 ? 132.766 191.252 157.686 1.00 118.89 416 LYS B O 1
ATOM 6506 N N . SER B 1 206 ? 133.440 189.863 156.066 1.00 119.81 417 SER B N 1
ATOM 6507 C CA . SER B 1 206 ? 134.400 189.181 156.920 1.00 119.34 417 SER B CA 1
ATOM 6508 C C . SER B 1 206 ? 135.612 188.714 156.157 1.00 119.56 417 SER B C 1
ATOM 6509 O O . SER B 1 206 ? 135.474 188.229 155.044 1.00 122.21 417 SER B O 1
ATOM 6517 N N . THR B 1 207 ? 136.793 188.846 156.744 1.00 106.14 418 THR B N 1
ATOM 6518 C CA . THR B 1 207 ? 138.032 188.367 156.120 1.00 103.77 418 THR B CA 1
ATOM 6519 C C . THR B 1 207 ? 138.502 189.245 154.982 1.00 104.53 418 THR B C 1
ATOM 6520 O O . THR B 1 207 ? 139.662 189.629 154.959 1.00 106.76 418 THR B O 1
ATOM 6531 N N . ASN B 1 208 ? 137.626 189.535 154.027 1.00 118.90 419 ASN B N 1
ATOM 6532 C CA . ASN B 1 208 ? 137.992 190.357 152.884 1.00 115.94 419 ASN B CA 1
ATOM 6533 C C . ASN B 1 208 ? 138.877 189.560 151.961 1.00 117.31 419 ASN B C 1
ATOM 6534 O O . ASN B 1 208 ? 139.360 190.083 150.972 1.00 117.91 419 ASN B O 1
ATOM 6545 N N . ILE B 1 209 ? 139.074 188.281 152.258 1.00 107.37 420 ILE B N 1
ATOM 6546 C CA . ILE B 1 209 ? 139.989 187.465 151.477 1.00 97.58 420 ILE B CA 1
ATOM 6547 C C . ILE B 1 209 ? 139.626 185.997 151.486 1.00 97.41 420 ILE B C 1
ATOM 6548 O O . ILE B 1 209 ? 138.927 185.536 152.373 1.00 99.90 420 ILE B O 1
ATOM 6564 N N . ILE B 1 210 ? 140.093 185.262 150.502 1.00 80.46 421 ILE B N 1
ATOM 6565 C CA . ILE B 1 210 ? 139.881 183.823 150.382 1.00 73.66 421 ILE B CA 1
ATOM 6566 C C . ILE B 1 210 ? 141.234 183.226 150.035 1.00 79.93 421 ILE B C 1
ATOM 6567 O O . ILE B 1 210 ? 142.012 183.843 149.306 1.00 93.91 421 ILE B O 1
ATOM 6583 N N . MET B 1 211 ? 141.547 182.057 150.582 1.00 84.19 422 MET B N 1
ATOM 6584 C CA . MET B 1 211 ? 142.866 181.489 150.348 1.00 77.13 422 MET B CA 1
ATOM 6585 C C . MET B 1 211 ? 142.795 179.985 150.160 1.00 78.76 422 MET B C 1
ATOM 6586 O O . MET B 1 211 ? 141.901 179.314 150.681 1.00 87.03 422 MET B O 1
ATOM 6600 N N . ARG B 1 212 ? 143.763 179.467 149.407 1.00 83.38 423 ARG B N 1
ATOM 6601 C CA . ARG B 1 212 ? 143.901 178.028 149.211 1.00 82.62 423 ARG B CA 1
ATOM 6602 C C . ARG B 1 212 ? 145.379 177.683 149.236 1.00 87.04 423 ARG B C 1
ATOM 6603 O O . ARG B 1 212 ? 146.181 178.351 148.580 1.00 89.98 423 ARG B O 1
ATOM 6624 N N . THR B 1 213 ? 145.728 176.627 149.969 1.00 83.88 424 THR B N 1
ATOM 6625 C CA . THR B 1 213 ? 147.114 176.264 150.221 1.00 87.05 424 THR B CA 1
ATOM 6626 C C . THR B 1 213 ? 147.425 174.891 149.641 1.00 88.64 424 THR B C 1
ATOM 6627 O O . THR B 1 213 ? 146.538 174.057 149.446 1.00 91.33 424 THR B O 1
ATOM 6638 N N . ILE B 1 214 ? 148.711 174.665 149.370 1.00 93.41 425 ILE B N 1
ATOM 6639 C CA . ILE B 1 214 ? 149.165 173.392 148.822 1.00 88.12 425 ILE B CA 1
ATOM 6640 C C . ILE B 1 214 ? 150.638 173.218 149.150 1.00 97.38 425 ILE B C 1
ATOM 6641 O O . ILE B 1 214 ? 151.366 174.194 149.352 1.00 108.28 425 ILE B O 1
ATOM 6657 N N . ASP B 1 215 ? 151.076 171.962 149.203 1.00 121.42 426 ASP B N 1
ATOM 6658 C CA . ASP B 1 215 ? 152.486 171.624 149.340 1.00 122.65 426 ASP B CA 1
ATOM 6659 C C . ASP B 1 215 ? 152.689 170.215 148.803 1.00 128.76 426 ASP B C 1
ATOM 6660 O O . ASP B 1 215 ? 151.758 169.408 148.761 1.00 136.40 426 ASP B O 1
ATOM 6669 N N . ARG B 1 216 ? 153.926 169.929 148.396 1.00 118.14 427 ARG B N 1
ATOM 6670 C CA . ARG B 1 216 ? 154.214 168.660 147.734 1.00 114.19 427 ARG B CA 1
ATOM 6671 C C . ARG B 1 216 ? 153.980 167.474 148.663 1.00 115.40 427 ARG B C 1
ATOM 6672 O O . ARG B 1 216 ? 153.241 166.543 148.326 1.00 121.66 427 ARG B O 1
ATOM 6693 N N . THR B 1 217 ? 154.609 167.488 149.837 1.00 134.49 428 THR B N 1
ATOM 6694 C CA . THR B 1 217 ? 154.621 166.322 150.714 1.00 138.45 428 THR B CA 1
ATOM 6695 C C . THR B 1 217 ? 153.283 166.023 151.379 1.00 138.60 428 THR B C 1
ATOM 6696 O O . THR B 1 217 ? 153.133 164.931 151.937 1.00 138.03 428 THR B O 1
ATOM 6707 N N . SER B 1 218 ? 152.311 166.936 151.343 1.00 137.40 429 SER B N 1
ATOM 6708 C CA . SER B 1 218 ? 151.051 166.731 152.049 1.00 136.52 429 SER B CA 1
ATOM 6709 C C . SER B 1 218 ? 149.877 166.476 151.109 1.00 139.07 429 SER B C 1
ATOM 6710 O O . SER B 1 218 ? 148.722 166.654 151.507 1.00 143.07 429 SER B O 1
ATOM 6718 N N . ASN B 1 219 ? 150.145 166.057 149.874 1.00 146.83 430 ASN B N 1
ATOM 6719 C CA . ASN B 1 219 ? 149.085 165.712 148.933 1.00 148.88 430 ASN B CA 1
ATOM 6720 C C . ASN B 1 219 ? 148.886 164.211 148.807 1.00 150.77 430 ASN B C 1
ATOM 6721 O O . ASN B 1 219 ? 147.749 163.756 148.640 1.00 149.43 430 ASN B O 1
ATOM 6732 N N . GLN B 1 220 ? 149.972 163.443 148.895 1.00 158.63 431 GLN B N 1
ATOM 6733 C CA . GLN B 1 220 ? 150.002 161.985 148.865 1.00 158.88 431 GLN B CA 1
ATOM 6734 C C . GLN B 1 220 ? 148.929 161.360 147.977 1.00 157.27 431 GLN B C 1
ATOM 6735 O O . GLN B 1 220 ? 148.159 160.513 148.446 1.00 158.43 431 GLN B O 1
ATOM 6749 N N . PRO B 1 221 ? 148.841 161.735 146.698 1.00 138.38 432 PRO B N 1
ATOM 6750 C CA . PRO B 1 221 ? 147.918 161.037 145.789 1.00 136.43 432 PRO B CA 1
ATOM 6751 C C . PRO B 1 221 ? 148.562 159.753 145.287 1.00 138.89 432 PRO B C 1
ATOM 6752 O O . PRO B 1 221 ? 149.607 159.798 144.634 1.00 137.87 432 PRO B O 1
ATOM 6763 N N . ASN B 1 222 ? 147.959 158.608 145.603 1.00 127.68 433 ASN B N 1
ATOM 6764 C CA . ASN B 1 222 ? 148.485 157.353 145.082 1.00 124.15 433 ASN B CA 1
ATOM 6765 C C . ASN B 1 222 ? 148.616 157.468 143.570 1.00 121.34 433 ASN B C 1
ATOM 6766 O O . ASN B 1 222 ? 147.681 157.895 142.889 1.00 123.03 433 ASN B O 1
ATOM 6777 N N . LEU B 1 223 ? 149.776 157.085 143.043 1.00 107.97 434 LEU B N 1
ATOM 6778 C CA . LEU B 1 223 ? 150.044 157.274 141.627 1.00 112.90 434 LEU B CA 1
ATOM 6779 C C . LEU B 1 223 ? 150.848 156.114 141.063 1.00 112.38 434 LEU B C 1
ATOM 6780 O O . LEU B 1 223 ? 151.586 155.436 141.780 1.00 118.61 434 LEU B O 1
ATOM 6796 N N . VAL B 1 224 ? 150.686 155.899 139.759 1.00 94.67 435 VAL B N 1
ATOM 6797 C CA . VAL B 1 224 ? 151.435 154.901 139.006 1.00 91.61 435 VAL B CA 1
ATOM 6798 C C . VAL B 1 224 ? 151.793 155.552 137.677 1.00 92.67 435 VAL B C 1
ATOM 6799 O O . VAL B 1 224 ? 150.912 156.063 136.980 1.00 96.35 435 VAL B O 1
ATOM 6812 N N . ASN B 1 225 ? 153.065 155.566 137.305 1.00 115.87 436 ASN B N 1
ATOM 6813 C CA . ASN B 1 225 ? 153.475 156.141 136.031 1.00 114.58 436 ASN B CA 1
ATOM 6814 C C . ASN B 1 225 ? 154.186 155.119 135.172 1.00 114.68 436 ASN B C 1
ATOM 6815 O O . ASN B 1 225 ? 155.116 154.472 135.632 1.00 126.10 436 ASN B O 1
ATOM 6826 N N . LEU B 1 226 ? 153.758 154.969 133.925 1.00 94.25 437 LEU B N 1
ATOM 6827 C CA . LEU B 1 226 ? 154.367 153.997 133.036 1.00 102.09 437 LEU B CA 1
ATOM 6828 C C . LEU B 1 226 ? 154.496 154.545 131.637 1.00 103.32 437 LEU B C 1
ATOM 6829 O O . LEU B 1 226 ? 153.541 155.079 131.095 1.00 108.35 437 LEU B O 1
ATOM 6845 N N . SER B 1 227 ? 155.673 154.408 131.045 1.00 103.82 438 SER B N 1
ATOM 6846 C CA . SER B 1 227 ? 155.889 154.858 129.687 1.00 101.85 438 SER B CA 1
ATOM 6847 C C . SER B 1 227 ? 156.450 153.731 128.868 1.00 102.73 438 SER B C 1
ATOM 6848 O O . SER B 1 227 ? 157.430 153.117 129.263 1.00 109.50 438 SER B O 1
ATOM 6856 N N . LEU B 1 228 ? 155.842 153.457 127.726 1.00 104.94 439 LEU B N 1
ATOM 6857 C CA . LEU B 1 228 ? 156.305 152.382 126.870 1.00 107.46 439 LEU B CA 1
ATOM 6858 C C . LEU B 1 228 ? 156.661 152.888 125.503 1.00 107.94 439 LEU B C 1
ATOM 6859 O O . LEU B 1 228 ? 155.807 153.403 124.793 1.00 114.75 439 LEU B O 1
ATOM 6875 N N . ASN B 1 229 ? 157.915 152.728 125.118 1.00 114.58 440 ASN B N 1
ATOM 6876 C CA . ASN B 1 229 ? 158.342 153.121 123.797 1.00 111.72 440 ASN B CA 1
ATOM 6877 C C . ASN B 1 229 ? 158.734 151.888 123.043 1.00 115.78 440 ASN B C 1
ATOM 6878 O O . ASN B 1 229 ? 159.647 151.194 123.447 1.00 124.52 440 ASN B O 1
ATOM 6889 N N . VAL B 1 230 ? 158.086 151.641 121.910 1.00 108.68 441 VAL B N 1
ATOM 6890 C CA . VAL B 1 230 ? 158.475 150.524 121.057 1.00 110.95 441 VAL B CA 1
ATOM 6891 C C . VAL B 1 230 ? 159.070 151.106 119.790 1.00 111.25 441 VAL B C 1
ATOM 6892 O O . VAL B 1 230 ? 158.348 151.416 118.854 1.00 113.11 441 VAL B O 1
ATOM 6905 N N . PRO B 1 231 ? 160.397 151.261 119.748 1.00 125.00 442 PRO B N 1
ATOM 6906 C CA . PRO B 1 231 ? 161.060 151.865 118.591 1.00 125.80 442 PRO B CA 1
ATOM 6907 C C . PRO B 1 231 ? 160.603 151.381 117.230 1.00 127.11 442 PRO B C 1
ATOM 6908 O O . PRO B 1 231 ? 160.630 152.166 116.289 1.00 129.53 442 PRO B O 1
ATOM 6919 N N . GLN B 1 232 ? 160.221 150.122 117.107 1.00 126.81 443 GLN B N 1
ATOM 6920 C CA . GLN B 1 232 ? 159.874 149.572 115.799 1.00 127.87 443 GLN B CA 1
ATOM 6921 C C . GLN B 1 232 ? 160.996 149.852 114.829 1.00 130.59 443 GLN B C 1
ATOM 6922 O O . GLN B 1 232 ? 160.796 149.831 113.617 1.00 130.52 443 GLN B O 1
ATOM 6936 N N . ARG B 1 233 ? 162.184 150.109 115.355 1.00 154.23 444 ARG B N 1
ATOM 6937 C CA . ARG B 1 233 ? 163.315 150.402 114.502 1.00 154.66 444 ARG B CA 1
ATOM 6938 C C . ARG B 1 233 ? 163.833 149.127 113.879 1.00 156.17 444 ARG B C 1
ATOM 6939 O O . ARG B 1 233 ? 164.472 148.319 114.549 1.00 153.00 444 ARG B O 1
ATOM 6960 N N . CYS B 1 234 ? 163.561 148.945 112.594 1.00 168.65 445 CYS B N 1
ATOM 6961 C CA . CYS B 1 234 ? 164.042 147.765 111.889 1.00 168.38 445 CYS B CA 1
ATOM 6962 C C . CYS B 1 234 ? 163.638 146.492 112.615 1.00 166.26 445 CYS B C 1
ATOM 6963 O O . CYS B 1 234 ? 162.902 145.669 112.072 1.00 166.40 445 CYS B O 1
ATOM 6971 N N . THR C 1 14 ? 137.297 196.909 190.335 1.00 225.56 225 THR C N 1
ATOM 6972 C CA . THR C 1 14 ? 137.318 197.414 188.967 1.00 226.24 225 THR C CA 1
ATOM 6973 C C . THR C 1 14 ? 138.138 196.495 188.066 1.00 225.17 225 THR C C 1
ATOM 6974 O O . THR C 1 14 ? 139.282 196.164 188.376 1.00 224.80 225 THR C O 1
ATOM 6984 N N . ILE C 1 15 ? 137.540 196.087 186.948 1.00 209.37 226 ILE C N 1
ATOM 6985 C CA . ILE C 1 15 ? 138.147 195.141 186.020 1.00 208.92 226 ILE C CA 1
ATOM 6986 C C . ILE C 1 15 ? 138.124 195.740 184.621 1.00 209.96 226 ILE C C 1
ATOM 6987 O O . ILE C 1 15 ? 137.157 196.408 184.238 1.00 210.18 226 ILE C O 1
ATOM 7003 N N . ILE C 1 16 ? 139.191 195.501 183.860 1.00 195.65 227 ILE C N 1
ATOM 7004 C CA . ILE C 1 16 ? 139.312 195.996 182.497 1.00 192.75 227 ILE C CA 1
ATOM 7005 C C . ILE C 1 16 ? 139.405 194.800 181.557 1.00 192.50 227 ILE C C 1
ATOM 7006 O O . ILE C 1 16 ? 139.786 193.696 181.953 1.00 193.05 227 ILE C O 1
ATOM 7022 N N . GLU C 1 17 ? 139.049 195.033 180.292 1.00 192.68 228 GLU C N 1
ATOM 7023 C CA . GLU C 1 17 ? 139.056 193.986 179.279 1.00 192.06 228 GLU C CA 1
ATOM 7024 C C . GLU C 1 17 ? 139.892 194.431 178.083 1.00 192.16 228 GLU C C 1
ATOM 7025 O O . GLU C 1 17 ? 139.654 195.521 177.536 1.00 190.31 228 GLU C O 1
ATOM 7037 N N . PRO C 1 18 ? 140.865 193.631 177.643 1.00 175.39 229 PRO C N 1
ATOM 7038 C CA . PRO C 1 18 ? 141.704 194.051 176.513 1.00 172.61 229 PRO C CA 1
ATOM 7039 C C . PRO C 1 18 ? 140.885 194.204 175.241 1.00 170.46 229 PRO C C 1
ATOM 7040 O O . PRO C 1 18 ? 139.886 193.513 175.031 1.00 170.74 229 PRO C O 1
ATOM 7051 N N . SER C 1 19 ? 141.320 195.127 174.386 1.00 142.50 230 SER C N 1
ATOM 7052 C CA . SER C 1 19 ? 140.613 195.367 173.137 1.00 141.01 230 SER C CA 1
ATOM 7053 C C . SER C 1 19 ? 140.611 194.109 172.277 1.00 142.41 230 SER C C 1
ATOM 7054 O O . SER C 1 19 ? 141.506 193.264 172.366 1.00 144.90 230 SER C O 1
ATOM 7062 N N . LEU C 1 20 ? 139.589 193.991 171.433 1.00 145.83 231 LEU C N 1
ATOM 7063 C CA . LEU C 1 20 ? 139.446 192.841 170.549 1.00 144.82 231 LEU C CA 1
ATOM 7064 C C . LEU C 1 20 ? 140.420 192.930 169.380 1.00 143.91 231 LEU C C 1
ATOM 7065 O O . LEU C 1 20 ? 140.353 193.867 168.578 1.00 148.00 231 LEU C O 1
ATOM 7081 N N . GLU C 1 21 ? 141.326 191.954 169.290 1.00 132.39 232 GLU C N 1
ATOM 7082 C CA . GLU C 1 21 ? 142.358 191.982 168.258 1.00 132.74 232 GLU C CA 1
ATOM 7083 C C . GLU C 1 21 ? 141.742 192.093 166.868 1.00 136.61 232 GLU C C 1
ATOM 7084 O O . GLU C 1 21 ? 142.253 192.819 166.003 1.00 137.93 232 GLU C O 1
ATOM 7096 N N . ASP C 1 22 ? 140.637 191.376 166.641 1.00 143.89 233 ASP C N 1
ATOM 7097 C CA . ASP C 1 22 ? 140.036 191.304 165.313 1.00 143.41 233 ASP C CA 1
ATOM 7098 C C . ASP C 1 22 ? 139.801 192.699 164.754 1.00 143.43 233 ASP C C 1
ATOM 7099 O O . ASP C 1 22 ? 140.132 192.983 163.597 1.00 140.93 233 ASP C O 1
ATOM 7108 N N . MET C 1 23 ? 139.232 193.587 165.564 1.00 152.37 234 MET C N 1
ATOM 7109 C CA . MET C 1 23 ? 138.895 194.916 165.086 1.00 150.72 234 MET C CA 1
ATOM 7110 C C . MET C 1 23 ? 140.051 195.887 165.251 1.00 151.58 234 MET C C 1
ATOM 7111 O O . MET C 1 23 ? 140.073 196.924 164.580 1.00 152.65 234 MET C O 1
ATOM 7125 N N . LEU C 1 24 ? 141.014 195.571 166.121 1.00 140.97 235 LEU C N 1
ATOM 7126 C CA . LEU C 1 24 ? 142.205 196.400 166.229 1.00 139.86 235 LEU C CA 1
ATOM 7127 C C . LEU C 1 24 ? 143.095 196.230 165.009 1.00 140.22 235 LEU C C 1
ATOM 7128 O O . LEU C 1 24 ? 143.937 197.092 164.740 1.00 141.51 235 LEU C O 1
ATOM 7144 N N . MET C 1 25 ? 142.922 195.133 164.267 1.00 132.27 236 MET C N 1
ATOM 7145 C CA . MET C 1 25 ? 143.631 194.969 163.004 1.00 132.14 236 MET C CA 1
ATOM 7146 C C . MET C 1 25 ? 143.181 195.991 161.969 1.00 135.53 236 MET C C 1
ATOM 7147 O O . MET C 1 25 ? 143.914 196.245 161.007 1.00 134.57 236 MET C O 1
ATOM 7161 N N . ASN C 1 26 ? 141.997 196.575 162.141 1.00 141.72 237 ASN C N 1
ATOM 7162 C CA . ASN C 1 26 ? 141.560 197.708 161.339 1.00 138.46 237 ASN C CA 1
ATOM 7163 C C . ASN C 1 26 ? 142.035 199.042 161.907 1.00 137.96 237 ASN C C 1
ATOM 7164 O O . ASN C 1 26 ? 141.514 200.091 161.516 1.00 135.04 237 ASN C O 1
ATOM 7175 N N . LYS C 1 27 ? 142.997 199.014 162.830 1.00 139.59 238 LYS C N 1
ATOM 7176 C CA . LYS C 1 27 ? 143.645 200.178 163.430 1.00 138.18 238 LYS C CA 1
ATOM 7177 C C . LYS C 1 27 ? 142.776 200.939 164.425 1.00 139.79 238 LYS C C 1
ATOM 7178 O O . LYS C 1 27 ? 143.151 202.045 164.833 1.00 141.74 238 LYS C O 1
ATOM 7197 N N . LYS C 1 28 ? 141.635 200.393 164.834 1.00 154.84 239 LYS C N 1
ATOM 7198 C CA . LYS C 1 28 ? 140.779 201.054 165.809 1.00 154.40 239 LYS C CA 1
ATOM 7199 C C . LYS C 1 28 ? 140.229 200.011 166.770 1.00 153.87 239 LYS C C 1
ATOM 7200 O O . LYS C 1 28 ? 140.143 198.826 166.442 1.00 158.74 239 LYS C O 1
ATOM 7219 N N . ALA C 1 29 ? 139.833 200.463 167.956 1.00 149.62 240 ALA C N 1
ATOM 7220 C CA . ALA C 1 29 ? 139.194 199.569 168.918 1.00 151.53 240 ALA C CA 1
ATOM 7221 C C . ALA C 1 29 ? 138.733 200.391 170.114 1.00 156.84 240 ALA C C 1
ATOM 7222 O O . ALA C 1 29 ? 138.988 201.597 170.203 1.00 155.81 240 ALA C O 1
ATOM 7229 N N . GLN C 1 30 ? 138.091 199.708 171.064 1.00 175.76 241 GLN C N 1
ATOM 7230 C CA . GLN C 1 30 ? 137.524 200.325 172.256 1.00 174.01 241 GLN C CA 1
ATOM 7231 C C . GLN C 1 30 ? 137.969 199.560 173.493 1.00 173.62 241 GLN C C 1
ATOM 7232 O O . GLN C 1 30 ? 137.809 198.338 173.567 1.00 173.27 241 GLN C O 1
ATOM 7246 N N . LEU C 1 31 ? 138.524 200.289 174.455 1.00 185.28 242 LEU C N 1
ATOM 7247 C CA . LEU C 1 31 ? 138.952 199.751 175.739 1.00 186.96 242 LEU C CA 1
ATOM 7248 C C . LEU C 1 31 ? 137.916 200.154 176.779 1.00 187.51 242 LEU C C 1
ATOM 7249 O O . LEU C 1 31 ? 137.752 201.347 177.072 1.00 187.71 242 LEU C O 1
ATOM 7265 N N . VAL C 1 32 ? 137.133 199.182 177.231 1.00 197.51 243 VAL C N 1
ATOM 7266 C CA . VAL C 1 32 ? 136.071 199.427 178.195 1.00 197.64 243 VAL C CA 1
ATOM 7267 C C . VAL C 1 32 ? 136.607 199.127 179.588 1.00 199.47 243 VAL C C 1
ATOM 7268 O O . VAL C 1 32 ? 137.438 198.233 179.785 1.00 198.92 243 VAL C O 1
ATOM 7281 N N . CYS C 1 33 ? 136.122 199.889 180.564 1.00 211.91 244 CYS C N 1
ATOM 7282 C CA . CYS C 1 33 ? 136.527 199.785 181.961 1.00 211.36 244 CYS C CA 1
ATOM 7283 C C . CYS C 1 33 ? 135.279 199.548 182.798 1.00 210.10 244 CYS C C 1
ATOM 7284 O O . CYS C 1 33 ? 134.387 200.407 182.849 1.00 209.77 244 CYS C O 1
ATOM 7291 N N . ASP C 1 34 ? 135.209 198.376 183.420 1.00 208.58 245 ASP C N 1
ATOM 7292 C CA . ASP C 1 34 ? 134.112 197.991 184.292 1.00 209.56 245 ASP C CA 1
ATOM 7293 C C . ASP C 1 34 ? 134.527 198.160 185.748 1.00 211.78 245 ASP C C 1
ATOM 7294 O O . ASP C 1 34 ? 135.707 198.054 186.093 1.00 211.20 245 ASP C O 1
ATOM 7303 N N . VAL C 1 35 ? 133.542 198.422 186.602 1.00 236.11 246 VAL C N 1
ATOM 7304 C CA . VAL C 1 35 ? 133.762 198.682 188.020 1.00 236.69 246 VAL C CA 1
ATOM 7305 C C . VAL C 1 35 ? 133.188 197.518 188.813 1.00 236.44 246 VAL C C 1
ATOM 7306 O O . VAL C 1 35 ? 132.052 197.091 188.570 1.00 235.92 246 VAL C O 1
ATOM 7319 N N . ASN C 1 36 ? 133.974 197.007 189.764 1.00 239.22 247 ASN C N 1
ATOM 7320 C CA . ASN C 1 36 ? 133.564 195.880 190.590 1.00 239.32 247 ASN C CA 1
ATOM 7321 C C . ASN C 1 36 ? 133.253 196.256 192.030 1.00 240.30 247 ASN C C 1
ATOM 7322 O O . ASN C 1 36 ? 132.591 195.476 192.721 1.00 240.40 247 ASN C O 1
ATOM 7333 N N . GLU C 1 37 ? 133.703 197.419 192.499 1.00 244.08 248 GLU C N 1
ATOM 7334 C CA . GLU C 1 37 ? 133.441 197.831 193.872 1.00 243.91 248 GLU C CA 1
ATOM 7335 C C . GLU C 1 37 ? 131.988 198.267 194.003 1.00 244.50 248 GLU C C 1
ATOM 7336 O O . GLU C 1 37 ? 131.702 199.449 194.224 1.00 243.01 248 GLU C O 1
ATOM 7348 N N . LEU C 1 38 ? 131.064 197.318 193.859 1.00 253.05 249 LEU C N 1
ATOM 7349 C CA . LEU C 1 38 ? 129.638 197.603 193.921 1.00 251.96 249 LEU C CA 1
ATOM 7350 C C . LEU C 1 38 ? 129.057 197.483 195.324 1.00 251.78 249 LEU C C 1
ATOM 7351 O O . LEU C 1 38 ? 127.892 197.844 195.524 1.00 251.42 249 LEU C O 1
ATOM 7367 N N . VAL C 1 39 ? 129.826 196.989 196.297 1.00 247.97 250 VAL C N 1
ATOM 7368 C CA . VAL C 1 39 ? 129.303 196.868 197.659 1.00 247.42 250 VAL C CA 1
ATOM 7369 C C . VAL C 1 39 ? 128.892 198.226 198.214 1.00 247.73 250 VAL C C 1
ATOM 7370 O O . VAL C 1 39 ? 127.768 198.344 198.730 1.00 246.89 250 VAL C O 1
ATOM 7383 N N . PRO C 1 40 ? 129.720 199.274 198.149 1.00 253.78 251 PRO C N 1
ATOM 7384 C CA . PRO C 1 40 ? 129.233 200.613 198.499 1.00 253.36 251 PRO C CA 1
ATOM 7385 C C . PRO C 1 40 ? 128.637 201.315 197.290 1.00 254.29 251 PRO C C 1
ATOM 7386 O O . PRO C 1 40 ? 128.569 200.729 196.204 1.00 254.83 251 PRO C O 1
ATOM 7397 N N . GLY C 1 41 ? 128.205 202.559 197.455 1.00 257.89 252 GLY C N 1
ATOM 7398 C CA . GLY C 1 41 ? 127.688 203.322 196.342 1.00 257.41 252 GLY C CA 1
ATOM 7399 C C . GLY C 1 41 ? 128.786 203.648 195.347 1.00 257.86 252 GLY C C 1
ATOM 7400 O O . GLY C 1 41 ? 129.957 203.307 195.518 1.00 258.48 252 GLY C O 1
ATOM 7404 N N . PHE C 1 42 ? 128.390 204.326 194.272 1.00 250.02 253 PHE C N 1
ATOM 7405 C CA . PHE C 1 42 ? 129.334 204.752 193.250 1.00 250.20 253 PHE C CA 1
ATOM 7406 C C . PHE C 1 42 ? 128.978 206.157 192.786 1.00 249.85 253 PHE C C 1
ATOM 7407 O O . PHE C 1 42 ? 127.813 206.560 192.819 1.00 249.13 253 PHE C O 1
ATOM 7424 N N . LEU C 1 43 ? 129.997 206.900 192.349 1.00 256.49 254 LEU C N 1
ATOM 7425 C CA . LEU C 1 43 ? 129.811 208.282 191.916 1.00 256.57 254 LEU C CA 1
ATOM 7426 C C . LEU C 1 43 ? 130.119 208.471 190.437 1.00 256.22 254 LEU C C 1
ATOM 7427 O O . LEU C 1 43 ? 129.228 208.865 189.677 1.00 255.02 254 LEU C O 1
ATOM 7443 N N . SER C 1 44 ? 131.348 208.205 189.997 1.00 252.80 255 SER C N 1
ATOM 7444 C CA . SER C 1 44 ? 131.706 208.433 188.604 1.00 251.82 255 SER C CA 1
ATOM 7445 C C . SER C 1 44 ? 132.995 207.696 188.270 1.00 252.08 255 SER C C 1
ATOM 7446 O O . SER C 1 44 ? 133.820 207.427 189.148 1.00 252.10 255 SER C O 1
ATOM 7454 N N . VAL C 1 45 ? 133.151 207.378 186.988 1.00 237.36 256 VAL C N 1
ATOM 7455 C CA . VAL C 1 45 ? 134.358 206.758 186.462 1.00 236.15 256 VAL C CA 1
ATOM 7456 C C . VAL C 1 45 ? 135.229 207.849 185.854 1.00 235.57 256 VAL C C 1
ATOM 7457 O O . VAL C 1 45 ? 134.775 208.963 185.578 1.00 235.12 256 VAL C O 1
ATOM 7470 N N . LYS C 1 46 ? 136.505 207.531 185.637 1.00 226.96 257 LYS C N 1
ATOM 7471 C CA . LYS C 1 46 ? 137.412 208.490 185.023 1.00 227.09 257 LYS C CA 1
ATOM 7472 C C . LYS C 1 46 ? 138.491 207.741 184.254 1.00 226.88 257 LYS C C 1
ATOM 7473 O O . LYS C 1 46 ? 138.955 206.685 184.693 1.00 225.81 257 LYS C O 1
ATOM 7492 N N . TRP C 1 47 ? 138.884 208.296 183.108 1.00 211.56 258 TRP C N 1
ATOM 7493 C CA . TRP C 1 47 ? 139.969 207.764 182.292 1.00 209.34 258 TRP C CA 1
ATOM 7494 C C . TRP C 1 47 ? 141.035 208.838 182.131 1.00 209.76 258 TRP C C 1
ATOM 7495 O O . TRP C 1 47 ? 140.770 209.896 181.550 1.00 209.05 258 TRP C O 1
ATOM 7516 N N . GLU C 1 48 ? 142.232 208.569 182.643 1.00 224.00 259 GLU C N 1
ATOM 7517 C CA . GLU C 1 48 ? 143.327 209.526 182.682 1.00 224.86 259 GLU C CA 1
ATOM 7518 C C . GLU C 1 48 ? 144.545 208.956 181.959 1.00 223.69 259 GLU C C 1
ATOM 7519 O O . GLU C 1 48 ? 144.571 207.793 181.537 1.00 223.10 259 GLU C O 1
ATOM 7531 N N . ASN C 1 49 ? 145.594 209.772 181.911 1.00 220.00 260 ASN C N 1
ATOM 7532 C CA . ASN C 1 49 ? 146.873 209.414 181.324 1.00 220.82 260 ASN C CA 1
ATOM 7533 C C . ASN C 1 49 ? 147.833 208.959 182.422 1.00 222.54 260 ASN C C 1
ATOM 7534 O O . ASN C 1 49 ? 147.516 208.981 183.613 1.00 221.92 260 ASN C O 1
ATOM 7545 N N . ASP C 1 50 ? 149.029 208.534 182.008 1.00 234.59 261 ASP C N 1
ATOM 7546 C CA . ASP C 1 50 ? 150.055 208.162 182.975 1.00 234.48 261 ASP C CA 1
ATOM 7547 C C . ASP C 1 50 ? 150.412 209.335 183.879 1.00 234.49 261 ASP C C 1
ATOM 7548 O O . ASP C 1 50 ? 150.564 209.166 185.095 1.00 233.99 261 ASP C O 1
ATOM 7557 N N . ASN C 1 51 ? 150.550 210.529 183.308 1.00 232.27 262 ASN C N 1
ATOM 7558 C CA . ASN C 1 51 ? 150.861 211.716 184.093 1.00 231.66 262 ASN C CA 1
ATOM 7559 C C . ASN C 1 51 ? 149.660 212.249 184.864 1.00 231.09 262 ASN C C 1
ATOM 7560 O O . ASN C 1 51 ? 149.802 213.241 185.586 1.00 230.82 262 ASN C O 1
ATOM 7571 N N . GLY C 1 52 ? 148.491 211.625 184.730 1.00 232.48 263 GLY C N 1
ATOM 7572 C CA . GLY C 1 52 ? 147.292 212.117 185.375 1.00 232.68 263 GLY C CA 1
ATOM 7573 C C . GLY C 1 52 ? 146.540 213.190 184.622 1.00 233.42 263 GLY C C 1
ATOM 7574 O O . GLY C 1 52 ? 145.568 213.731 185.162 1.00 233.10 263 GLY C O 1
ATOM 7578 N N . LYS C 1 53 ? 146.951 213.520 183.400 1.00 224.01 264 LYS C N 1
ATOM 7579 C CA . LYS C 1 53 ? 146.260 214.549 182.642 1.00 222.12 264 LYS C CA 1
ATOM 7580 C C . LYS C 1 53 ? 144.800 214.154 182.417 1.00 222.28 264 LYS C C 1
ATOM 7581 O O . LYS C 1 53 ? 144.373 213.034 182.707 1.00 221.84 264 LYS C O 1
ATOM 7600 N N . THR C 1 54 ? 144.031 215.101 181.885 1.00 225.79 265 THR C N 1
ATOM 7601 C CA . THR C 1 54 ? 142.630 214.864 181.558 1.00 225.76 265 THR C CA 1
ATOM 7602 C C . THR C 1 54 ? 142.558 214.191 180.193 1.00 226.53 265 THR C C 1
ATOM 7603 O O . THR C 1 54 ? 142.801 214.829 179.164 1.00 226.78 265 THR C O 1
ATOM 7614 N N . LEU C 1 55 ? 142.223 212.904 180.182 1.00 219.17 266 LEU C N 1
ATOM 7615 C CA . LEU C 1 55 ? 142.139 212.122 178.956 1.00 218.59 266 LEU C CA 1
ATOM 7616 C C . LEU C 1 55 ? 140.674 211.948 178.575 1.00 218.23 266 LEU C C 1
ATOM 7617 O O . LEU C 1 55 ? 139.889 211.389 179.348 1.00 218.06 266 LEU C O 1
ATOM 7633 N N . THR C 1 56 ? 140.312 212.429 177.388 1.00 207.92 267 THR C N 1
ATOM 7634 C CA . THR C 1 56 ? 138.925 212.368 176.947 1.00 207.73 267 THR C CA 1
ATOM 7635 C C . THR C 1 56 ? 138.451 210.921 176.891 1.00 208.61 267 THR C C 1
ATOM 7636 O O . THR C 1 56 ? 139.201 210.018 176.513 1.00 209.00 267 THR C O 1
ATOM 7647 N N . SER C 1 57 ? 137.194 210.705 177.269 1.00 206.31 268 SER C N 1
ATOM 7648 C CA . SER C 1 57 ? 136.625 209.367 177.337 1.00 206.18 268 SER C CA 1
ATOM 7649 C C . SER C 1 57 ? 135.161 209.447 176.918 1.00 205.74 268 SER C C 1
ATOM 7650 O O . SER C 1 57 ? 134.690 210.474 176.419 1.00 204.62 268 SER C O 1
ATOM 7658 N N . ARG C 1 58 ? 134.436 208.349 177.124 1.00 210.85 269 ARG C N 1
ATOM 7659 C CA . ARG C 1 58 ? 133.019 208.273 176.803 1.00 210.62 269 ARG C CA 1
ATOM 7660 C C . ARG C 1 58 ? 132.315 207.467 177.886 1.00 210.20 269 ARG C C 1
ATOM 7661 O O . ARG C 1 58 ? 132.943 206.956 178.819 1.00 210.28 269 ARG C O 1
ATOM 7682 N N . LYS C 1 59 ? 130.996 207.356 177.757 1.00 213.09 270 LYS C N 1
ATOM 7683 C CA . LYS C 1 59 ? 130.158 206.677 178.733 1.00 213.93 270 LYS C CA 1
ATOM 7684 C C . LYS C 1 59 ? 129.421 205.530 178.057 1.00 212.76 270 LYS C C 1
ATOM 7685 O O . LYS C 1 59 ? 128.932 205.671 176.931 1.00 211.56 270 LYS C O 1
ATOM 7704 N N . GLY C 1 60 ? 129.344 204.400 178.747 1.00 207.86 271 GLY C N 1
ATOM 7705 C CA . GLY C 1 60 ? 128.709 203.201 178.231 1.00 208.19 271 GLY C CA 1
ATOM 7706 C C . GLY C 1 60 ? 127.243 203.123 178.590 1.00 208.63 271 GLY C C 1
ATOM 7707 O O . GLY C 1 60 ? 126.572 204.139 178.795 1.00 209.01 271 GLY C O 1
ATOM 7711 N N . VAL C 1 61 ? 126.726 201.895 178.645 1.00 221.74 272 VAL C N 1
ATOM 7712 C CA . VAL C 1 61 ? 125.314 201.706 178.969 1.00 222.67 272 VAL C CA 1
ATOM 7713 C C . VAL C 1 61 ? 125.035 202.208 180.380 1.00 223.88 272 VAL C C 1
ATOM 7714 O O . VAL C 1 61 ? 124.049 202.913 180.627 1.00 224.02 272 VAL C O 1
ATOM 7727 N N . THR C 1 62 ? 125.900 201.851 181.323 1.00 226.53 273 THR C N 1
ATOM 7728 C CA . THR C 1 62 ? 125.772 202.235 182.720 1.00 225.29 273 THR C CA 1
ATOM 7729 C C . THR C 1 62 ? 126.898 203.191 183.092 1.00 225.23 273 THR C C 1
ATOM 7730 O O . THR C 1 62 ? 127.966 203.201 182.474 1.00 225.75 273 THR C O 1
ATOM 7741 N N . ASP C 1 63 ? 126.646 204.003 184.120 1.00 230.54 274 ASP C N 1
ATOM 7742 C CA . ASP C 1 63 ? 127.645 204.968 184.563 1.00 231.15 274 ASP C CA 1
ATOM 7743 C C . ASP C 1 63 ? 128.916 204.293 185.058 1.00 231.49 274 ASP C C 1
ATOM 7744 O O . ASP C 1 63 ? 129.981 204.921 185.053 1.00 231.82 274 ASP C O 1
ATOM 7753 N N . LYS C 1 64 ? 128.832 203.035 185.484 1.00 233.76 275 LYS C N 1
ATOM 7754 C CA . LYS C 1 64 ? 129.994 202.293 185.955 1.00 233.98 275 LYS C CA 1
ATOM 7755 C C . LYS C 1 64 ? 130.856 201.750 184.821 1.00 233.97 275 LYS C C 1
ATOM 7756 O O . LYS C 1 64 ? 131.851 201.069 185.095 1.00 232.89 275 LYS C O 1
ATOM 7775 N N . ILE C 1 65 ? 130.510 202.037 183.567 1.00 221.45 276 ILE C N 1
ATOM 7776 C CA . ILE C 1 65 ? 131.214 201.523 182.396 1.00 219.25 276 ILE C CA 1
ATOM 7777 C C . ILE C 1 65 ? 131.802 202.715 181.650 1.00 218.37 276 ILE C C 1
ATOM 7778 O O . ILE C 1 65 ? 131.068 203.636 181.272 1.00 217.94 276 ILE C O 1
ATOM 7794 N N . ALA C 1 66 ? 133.119 202.699 181.433 1.00 213.78 277 ALA C N 1
ATOM 7795 C CA . ALA C 1 66 ? 133.807 203.767 180.709 1.00 213.58 277 ALA C CA 1
ATOM 7796 C C . ALA C 1 66 ? 134.406 203.232 179.415 1.00 214.01 277 ALA C C 1
ATOM 7797 O O . ALA C 1 66 ? 135.177 202.273 179.442 1.00 213.82 277 ALA C O 1
ATOM 7804 N N . ILE C 1 67 ? 134.087 203.865 178.288 1.00 206.84 278 ILE C N 1
ATOM 7805 C CA . ILE C 1 67 ? 134.612 203.463 176.985 1.00 206.14 278 ILE C CA 1
ATOM 7806 C C . ILE C 1 67 ? 135.677 204.459 176.548 1.00 205.36 278 ILE C C 1
ATOM 7807 O O . ILE C 1 67 ? 135.520 205.671 176.732 1.00 205.12 278 ILE C O 1
ATOM 7823 N N . LEU C 1 68 ? 136.762 203.944 175.966 1.00 197.58 279 LEU C N 1
ATOM 7824 C CA . LEU C 1 68 ? 137.840 204.788 175.462 1.00 196.76 279 LEU C CA 1
ATOM 7825 C C . LEU C 1 68 ? 138.256 204.270 174.093 1.00 196.77 279 LEU C C 1
ATOM 7826 O O . LEU C 1 68 ? 138.548 203.083 173.950 1.00 196.02 279 LEU C O 1
ATOM 7842 N N . ASP C 1 69 ? 138.250 205.137 173.084 1.00 186.46 280 ASP C N 1
ATOM 7843 C CA . ASP C 1 69 ? 138.629 204.737 171.732 1.00 184.71 280 ASP C CA 1
ATOM 7844 C C . ASP C 1 69 ? 140.143 204.821 171.562 1.00 184.17 280 ASP C C 1
ATOM 7845 O O . ASP C 1 69 ? 140.745 205.862 171.844 1.00 183.85 280 ASP C O 1
ATOM 7854 N N . ILE C 1 70 ? 140.756 203.727 171.101 1.00 166.74 281 ILE C N 1
ATOM 7855 C CA . ILE C 1 70 ? 142.204 203.651 170.934 1.00 166.67 281 ILE C CA 1
ATOM 7856 C C . ILE C 1 70 ? 142.542 203.197 169.522 1.00 164.95 281 ILE C C 1
ATOM 7857 O O . ILE C 1 70 ? 141.929 202.263 168.989 1.00 163.63 281 ILE C O 1
ATOM 7873 N N . THR C 1 71 ? 143.522 203.866 168.923 1.00 155.10 282 THR C N 1
ATOM 7874 C CA . THR C 1 71 ? 144.051 203.515 167.617 1.00 155.67 282 THR C CA 1
ATOM 7875 C C . THR C 1 71 ? 145.226 202.551 167.781 1.00 155.21 282 THR C C 1
ATOM 7876 O O . THR C 1 71 ? 145.753 202.353 168.877 1.00 155.80 282 THR C O 1
ATOM 7887 N N . TYR C 1 72 ? 145.640 201.945 166.666 1.00 142.73 283 TYR C N 1
ATOM 7888 C CA . TYR C 1 72 ? 146.746 200.993 166.719 1.00 141.62 283 TYR C CA 1
ATOM 7889 C C . TYR C 1 72 ? 148.044 201.652 167.163 1.00 143.32 283 TYR C C 1
ATOM 7890 O O . TYR C 1 72 ? 148.889 200.995 167.782 1.00 145.80 283 TYR C O 1
ATOM 7908 N N . GLU C 1 73 ? 148.232 202.935 166.850 1.00 154.87 284 GLU C N 1
ATOM 7909 C CA . GLU C 1 73 ? 149.469 203.618 167.215 1.00 155.49 284 GLU C CA 1
ATOM 7910 C C . GLU C 1 73 ? 149.753 203.474 168.706 1.00 157.45 284 GLU C C 1
ATOM 7911 O O . GLU C 1 73 ? 150.799 202.953 169.108 1.00 157.45 284 GLU C O 1
ATOM 7923 N N . ASP C 1 74 ? 148.824 203.936 169.544 1.00 163.32 285 ASP C N 1
ATOM 7924 C CA . ASP C 1 74 ? 149.048 203.907 170.985 1.00 162.80 285 ASP C CA 1
ATOM 7925 C C . ASP C 1 74 ? 149.178 202.475 171.489 1.00 163.06 285 ASP C C 1
ATOM 7926 O O . ASP C 1 74 ? 150.074 202.161 172.281 1.00 163.72 285 ASP C O 1
ATOM 7935 N N . TRP C 1 75 ? 148.287 201.591 171.038 1.00 145.88 286 TRP C N 1
ATOM 7936 C CA . TRP C 1 75 ? 148.287 200.217 171.529 1.00 143.91 286 TRP C CA 1
ATOM 7937 C C . TRP C 1 75 ? 149.621 199.534 171.254 1.00 143.02 286 TRP C C 1
ATOM 7938 O O . TRP C 1 75 ? 150.184 198.868 172.131 1.00 141.63 286 TRP C O 1
ATOM 7959 N N . SER C 1 76 ? 150.144 199.687 170.037 1.00 151.56 287 SER C N 1
ATOM 7960 C CA . SER C 1 76 ? 151.422 199.069 169.700 1.00 150.86 287 SER C CA 1
ATOM 7961 C C . SER C 1 76 ? 152.580 199.767 170.401 1.00 151.00 287 SER C C 1
ATOM 7962 O O . SER C 1 76 ? 153.538 199.112 170.828 1.00 151.29 287 SER C O 1
ATOM 7970 N N . ASN C 1 77 ? 152.514 201.094 170.528 1.00 162.04 288 ASN C N 1
ATOM 7971 C CA . ASN C 1 77 ? 153.624 201.833 171.119 1.00 163.15 288 ASN C CA 1
ATOM 7972 C C . ASN C 1 77 ? 153.827 201.473 172.585 1.00 164.28 288 ASN C C 1
ATOM 7973 O O . ASN C 1 77 ? 154.942 201.598 173.103 1.00 164.29 288 ASN C O 1
ATOM 7984 N N . GLY C 1 78 ? 152.777 201.023 173.263 1.00 160.46 289 GLY C N 1
ATOM 7985 C CA . GLY C 1 78 ? 152.859 200.684 174.667 1.00 159.94 289 GLY C CA 1
ATOM 7986 C C . GLY C 1 78 ? 152.392 201.757 175.624 1.00 161.07 289 GLY C C 1
ATOM 7987 O O . GLY C 1 78 ? 152.639 201.631 176.829 1.00 161.32 289 GLY C O 1
ATOM 7991 N N . THR C 1 79 ? 151.733 202.805 175.135 1.00 181.63 290 THR C N 1
ATOM 7992 C CA . THR C 1 79 ? 151.241 203.848 176.023 1.00 182.62 290 THR C CA 1
ATOM 7993 C C . THR C 1 79 ? 150.278 203.256 177.044 1.00 182.59 290 THR C C 1
ATOM 7994 O O . THR C 1 79 ? 149.473 202.376 176.727 1.00 181.42 290 THR C O 1
ATOM 8005 N N . VAL C 1 80 ? 150.365 203.744 178.279 1.00 190.19 291 VAL C N 1
ATOM 8006 C CA . VAL C 1 80 ? 149.587 203.221 179.396 1.00 190.17 291 VAL C CA 1
ATOM 8007 C C . VAL C 1 80 ? 148.552 204.257 179.810 1.00 191.40 291 VAL C C 1
ATOM 8008 O O . VAL C 1 80 ? 148.884 205.431 180.020 1.00 190.63 291 VAL C O 1
ATOM 8021 N N . PHE C 1 81 ? 147.301 203.822 179.918 1.00 195.61 292 PHE C N 1
ATOM 8022 C CA . PHE C 1 81 ? 146.190 204.644 180.370 1.00 195.44 292 PHE C CA 1
ATOM 8023 C C . PHE C 1 81 ? 145.768 204.172 181.755 1.00 196.80 292 PHE C C 1
ATOM 8024 O O . PHE C 1 81 ? 146.107 203.065 182.181 1.00 196.65 292 PHE C O 1
ATOM 8041 N N . TYR C 1 82 ? 145.021 205.018 182.465 1.00 210.88 293 TYR C N 1
ATOM 8042 C CA . TYR C 1 82 ? 144.607 204.713 183.829 1.00 210.53 293 TYR C CA 1
ATOM 8043 C C . TYR C 1 82 ? 143.103 204.886 183.962 1.00 210.44 293 TYR C C 1
ATOM 8044 O O . TYR C 1 82 ? 142.556 205.906 183.538 1.00 209.31 293 TYR C O 1
ATOM 8062 N N . CYS C 1 83 ? 142.432 203.894 184.537 1.00 217.98 294 CYS C N 1
ATOM 8063 C CA . CYS C 1 83 ? 141.010 203.991 184.837 1.00 218.28 294 CYS C CA 1
ATOM 8064 C C . CYS C 1 83 ? 140.834 204.063 186.346 1.00 219.28 294 CYS C C 1
ATOM 8065 O O . CYS C 1 83 ? 141.353 203.213 187.078 1.00 218.27 294 CYS C O 1
ATOM 8072 N N . ALA C 1 84 ? 140.102 205.077 186.806 1.00 236.53 295 ALA C N 1
ATOM 8073 C CA . ALA C 1 84 ? 139.951 205.352 188.226 1.00 236.15 295 ALA C CA 1
ATOM 8074 C C . ALA C 1 84 ? 138.479 205.475 188.591 1.00 236.13 295 ALA C C 1
ATOM 8075 O O . ALA C 1 84 ? 137.639 205.857 187.768 1.00 235.84 295 ALA C O 1
ATOM 8082 N N . VAL C 1 85 ? 138.185 205.150 189.848 1.00 239.88 296 VAL C N 1
ATOM 8083 C CA . VAL C 1 85 ? 136.850 205.256 190.421 1.00 240.55 296 VAL C CA 1
ATOM 8084 C C . VAL C 1 85 ? 136.879 206.341 191.488 1.00 241.13 296 VAL C C 1
ATOM 8085 O O . VAL C 1 85 ? 137.807 206.396 192.304 1.00 240.55 296 VAL C O 1
ATOM 8098 N N . ASP C 1 86 ? 135.864 207.204 191.482 1.00 250.40 297 ASP C N 1
ATOM 8099 C CA . ASP C 1 86 ? 135.845 208.362 192.369 1.00 250.19 297 ASP C CA 1
ATOM 8100 C C . ASP C 1 86 ? 134.585 208.386 193.226 1.00 250.94 297 ASP C C 1
ATOM 8101 O O . ASP C 1 86 ? 133.912 209.418 193.319 1.00 250.11 297 ASP C O 1
ATOM 8110 N N . HIS C 1 87 ? 134.259 207.259 193.854 1.00 269.69 298 HIS C N 1
ATOM 8111 C CA . HIS C 1 87 ? 133.093 207.203 194.724 1.00 270.02 298 HIS C CA 1
ATOM 8112 C C . HIS C 1 87 ? 133.232 208.198 195.872 1.00 270.80 298 HIS C C 1
ATOM 8113 O O . HIS C 1 87 ? 134.323 208.409 196.407 1.00 270.86 298 HIS C O 1
ATOM 8127 N N . MET C 1 88 ? 132.107 208.813 196.246 1.00 279.75 299 MET C N 1
ATOM 8128 C CA . MET C 1 88 ? 132.122 209.823 197.299 1.00 279.41 299 MET C CA 1
ATOM 8129 C C . MET C 1 88 ? 132.637 209.267 198.622 1.00 279.20 299 MET C C 1
ATOM 8130 O O . MET C 1 88 ? 133.207 210.015 199.425 1.00 278.14 299 MET C O 1
ATOM 8144 N N . GLU C 1 89 ? 132.449 207.972 198.874 1.00 272.84 300 GLU C N 1
ATOM 8145 C CA . GLU C 1 89 ? 132.969 207.364 200.095 1.00 271.56 300 GLU C CA 1
ATOM 8146 C C . GLU C 1 89 ? 134.393 206.854 199.935 1.00 271.18 300 GLU C C 1
ATOM 8147 O O . GLU C 1 89 ? 135.156 206.855 200.908 1.00 270.95 300 GLU C O 1
ATOM 8159 N N . ASN C 1 90 ? 134.769 206.424 198.734 1.00 264.15 301 ASN C N 1
ATOM 8160 C CA . ASN C 1 90 ? 136.099 205.893 198.474 1.00 262.96 301 ASN C CA 1
ATOM 8161 C C . ASN C 1 90 ? 137.092 206.968 198.049 1.00 263.28 301 ASN C C 1
ATOM 8162 O O . ASN C 1 90 ? 138.232 206.638 197.710 1.00 262.93 301 ASN C O 1
ATOM 8173 N N . LEU C 1 91 ? 136.691 208.243 198.060 1.00 267.72 302 LEU C N 1
ATOM 8174 C CA . LEU C 1 91 ? 137.598 209.305 197.641 1.00 267.36 302 LEU C CA 1
ATOM 8175 C C . LEU C 1 91 ? 138.817 209.415 198.548 1.00 267.33 302 LEU C C 1
ATOM 8176 O O . LEU C 1 91 ? 139.809 210.041 198.158 1.00 267.13 302 LEU C O 1
ATOM 8192 N N . GLY C 1 92 ? 138.768 208.828 199.746 1.00 261.12 303 GLY C N 1
ATOM 8193 C CA . GLY C 1 92 ? 139.941 208.839 200.605 1.00 260.28 303 GLY C CA 1
ATOM 8194 C C . GLY C 1 92 ? 141.149 208.215 199.935 1.00 260.58 303 GLY C C 1
ATOM 8195 O O . GLY C 1 92 ? 142.274 208.697 200.086 1.00 260.09 303 GLY C O 1
ATOM 8199 N N . ASP C 1 93 ? 140.934 207.137 199.190 1.00 254.38 304 ASP C N 1
ATOM 8200 C CA . ASP C 1 93 ? 141.953 206.512 198.360 1.00 253.43 304 ASP C CA 1
ATOM 8201 C C . ASP C 1 93 ? 141.533 206.615 196.896 1.00 253.09 304 ASP C C 1
ATOM 8202 O O . ASP C 1 93 ? 140.447 207.100 196.570 1.00 253.54 304 ASP C O 1
ATOM 8211 N N . LEU C 1 94 ? 142.413 206.162 196.006 1.00 234.37 305 LEU C N 1
ATOM 8212 C CA . LEU C 1 94 ? 142.135 206.158 194.574 1.00 233.36 305 LEU C CA 1
ATOM 8213 C C . LEU C 1 94 ? 142.634 204.850 193.983 1.00 233.40 305 LEU C C 1
ATOM 8214 O O . LEU C 1 94 ? 143.840 204.586 193.994 1.00 233.25 305 LEU C O 1
ATOM 8230 N N . VAL C 1 95 ? 141.715 204.038 193.469 1.00 238.24 306 VAL C N 1
ATOM 8231 C CA . VAL C 1 95 ? 142.089 202.782 192.797 1.00 238.68 306 VAL C CA 1
ATOM 8232 C C . VAL C 1 95 ? 142.323 203.149 191.337 1.00 237.72 306 VAL C C 1
ATOM 8233 O O . VAL C 1 95 ? 141.458 203.015 190.469 1.00 237.76 306 VAL C O 1
ATOM 8246 N N . LYS C 1 96 ? 143.536 203.628 191.061 1.00 224.82 307 LYS C N 1
ATOM 8247 C CA . LYS C 1 96 ? 143.904 204.114 189.731 1.00 224.85 307 LYS C CA 1
ATOM 8248 C C . LYS C 1 96 ? 144.581 202.979 188.965 1.00 225.08 307 LYS C C 1
ATOM 8249 O O . LYS C 1 96 ? 145.802 202.935 188.798 1.00 224.77 307 LYS C O 1
ATOM 8268 N N . LYS C 1 97 ? 143.763 202.040 188.494 1.00 205.76 308 LYS C N 1
ATOM 8269 C CA . LYS C 1 97 ? 144.286 200.895 187.764 1.00 202.97 308 LYS C CA 1
ATOM 8270 C C . LYS C 1 97 ? 145.035 201.344 186.509 1.00 201.93 308 LYS C C 1
ATOM 8271 O O . LYS C 1 97 ? 144.957 202.496 186.077 1.00 201.74 308 LYS C O 1
ATOM 8290 N N . ALA C 1 98 ? 145.761 200.397 185.919 1.00 196.19 309 ALA C N 1
ATOM 8291 C CA . ALA C 1 98 ? 146.604 200.652 184.761 1.00 196.12 309 ALA C CA 1
ATOM 8292 C C . ALA C 1 98 ? 146.395 199.545 183.739 1.00 196.41 309 ALA C C 1
ATOM 8293 O O . ALA C 1 98 ? 146.023 198.422 184.088 1.00 197.25 309 ALA C O 1
ATOM 8300 N N . TYR C 1 99 ? 146.638 199.873 182.473 1.00 182.16 310 TYR C N 1
ATOM 8301 C CA . TYR C 1 99 ? 146.592 198.906 181.379 1.00 181.39 310 TYR C CA 1
ATOM 8302 C C . TYR C 1 99 ? 148.009 198.725 180.845 1.00 180.70 310 TYR C C 1
ATOM 8303 O O . TYR C 1 99 ? 148.470 199.502 180.003 1.00 179.76 310 TYR C O 1
ATOM 8321 N N . LYS C 1 100 ? 148.694 197.697 181.339 1.00 171.12 311 LYS C N 1
ATOM 8322 C CA . LYS C 1 100 ? 150.074 197.410 180.968 1.00 169.94 311 LYS C CA 1
ATOM 8323 C C . LYS C 1 100 ? 150.090 196.265 179.963 1.00 169.44 311 LYS C C 1
ATOM 8324 O O . LYS C 1 100 ? 149.637 195.158 180.273 1.00 169.94 311 LYS C O 1
ATOM 8343 N N . ARG C 1 101 ? 150.608 196.532 178.766 1.00 148.23 312 ARG C N 1
ATOM 8344 C CA . ARG C 1 101 ? 150.731 195.525 177.716 1.00 147.07 312 ARG C CA 1
ATOM 8345 C C . ARG C 1 101 ? 152.202 195.380 177.348 1.00 148.54 312 ARG C C 1
ATOM 8346 O O . ARG C 1 101 ? 152.801 196.308 176.795 1.00 149.33 312 ARG C O 1
ATOM 8367 N N . GLU C 1 102 ? 152.781 194.223 177.665 1.00 165.11 313 GLU C N 1
ATOM 8368 C CA . GLU C 1 102 ? 154.188 193.983 177.377 1.00 164.66 313 GLU C CA 1
ATOM 8369 C C . GLU C 1 102 ? 154.481 194.285 175.913 1.00 166.11 313 GLU C C 1
ATOM 8370 O O . GLU C 1 102 ? 153.727 193.890 175.020 1.00 167.35 313 GLU C O 1
ATOM 8382 N N . THR C 1 103 ? 155.586 194.988 175.668 1.00 168.04 314 THR C N 1
ATOM 8383 C CA . THR C 1 103 ? 155.945 195.417 174.320 1.00 168.77 314 THR C CA 1
ATOM 8384 C C . THR C 1 103 ? 157.043 194.555 173.707 1.00 168.54 314 THR C C 1
ATOM 8385 O O . THR C 1 103 ? 156.890 194.069 172.583 1.00 165.79 314 THR C O 1
ATOM 8396 N N . GLY C 1 104 ? 158.147 194.350 174.420 1.00 163.84 315 GLY C N 1
ATOM 8397 C CA . GLY C 1 104 ? 159.178 193.465 173.923 1.00 162.71 315 GLY C CA 1
ATOM 8398 C C . GLY C 1 104 ? 159.773 193.927 172.600 1.00 162.88 315 GLY C C 1
ATOM 8399 O O . GLY C 1 104 ? 159.729 195.102 172.227 1.00 163.10 315 GLY C O 1
ATOM 8403 N N . GLY C 1 105 ? 160.338 192.957 171.883 1.00 155.48 316 GLY C N 1
ATOM 8404 C CA . GLY C 1 105 ? 161.057 193.236 170.656 1.00 155.68 316 GLY C CA 1
ATOM 8405 C C . GLY C 1 105 ? 160.374 192.721 169.405 1.00 154.12 316 GLY C C 1
ATOM 8406 O O . GLY C 1 105 ? 159.147 192.597 169.359 1.00 153.83 316 GLY C O 1
ATOM 8410 N N . VAL C 1 106 ? 161.172 192.424 168.384 1.00 140.82 317 VAL C N 1
ATOM 8411 C CA . VAL C 1 106 ? 160.685 191.972 167.082 1.00 140.65 317 VAL C CA 1
ATOM 8412 C C . VAL C 1 106 ? 159.683 190.834 167.252 1.00 138.71 317 VAL C C 1
ATOM 8413 O O . VAL C 1 106 ? 159.917 189.923 168.058 1.00 136.33 317 VAL C O 1
ATOM 8426 N N . PRO C 1 107 ? 158.568 190.838 166.527 1.00 127.94 318 PRO C N 1
ATOM 8427 C CA . PRO C 1 107 ? 157.635 189.710 166.587 1.00 129.23 318 PRO C CA 1
ATOM 8428 C C . PRO C 1 107 ? 158.165 188.510 165.813 1.00 125.38 318 PRO C C 1
ATOM 8429 O O . PRO C 1 107 ? 159.193 188.570 165.139 1.00 122.73 318 PRO C O 1
ATOM 8440 N N . GLN C 1 108 ? 157.435 187.403 165.926 1.00 110.43 319 GLN C N 1
ATOM 8441 C CA . GLN C 1 108 ? 157.741 186.187 165.188 1.00 109.16 319 GLN C CA 1
ATOM 8442 C C . GLN C 1 108 ? 156.486 185.651 164.518 1.00 110.38 319 GLN C C 1
ATOM 8443 O O . GLN C 1 108 ? 155.391 185.715 165.082 1.00 110.56 319 GLN C O 1
ATOM 8457 N N . ARG C 1 109 ? 156.660 185.122 163.314 1.00 100.01 320 ARG C N 1
ATOM 8458 C CA . ARG C 1 109 ? 155.541 184.629 162.524 1.00 96.04 320 ARG C CA 1
ATOM 8459 C C . ARG C 1 109 ? 155.220 183.192 162.922 1.00 96.09 320 ARG C C 1
ATOM 8460 O O . ARG C 1 109 ? 156.103 182.332 162.845 1.00 97.59 320 ARG C O 1
ATOM 8481 N N . PRO C 1 110 ? 153.996 182.887 163.347 1.00 79.04 321 PRO C N 1
ATOM 8482 C CA . PRO C 1 110 ? 153.667 181.500 163.692 1.00 82.13 321 PRO C CA 1
ATOM 8483 C C . PRO C 1 110 ? 153.697 180.593 162.474 1.00 82.48 321 PRO C C 1
ATOM 8484 O O . PRO C 1 110 ? 153.520 181.026 161.334 1.00 90.24 321 PRO C O 1
ATOM 8495 N N . SER C 1 111 ? 153.929 179.306 162.732 1.00 82.60 322 SER C N 1
ATOM 8496 C CA . SER C 1 111 ? 153.817 178.269 161.708 1.00 83.53 322 SER C CA 1
ATOM 8497 C C . SER C 1 111 ? 152.579 177.430 162.004 1.00 84.81 322 SER C C 1
ATOM 8498 O O . SER C 1 111 ? 152.575 176.633 162.947 1.00 98.81 322 SER C O 1
ATOM 8506 N N . VAL C 1 112 ? 151.534 177.609 161.201 1.00 82.09 323 VAL C N 1
ATOM 8507 C CA . VAL C 1 112 ? 150.254 176.950 161.436 1.00 77.13 323 VAL C CA 1
ATOM 8508 C C . VAL C 1 112 ? 150.266 175.550 160.835 1.00 86.03 323 VAL C C 1
ATOM 8509 O O . VAL C 1 112 ? 150.831 175.322 159.760 1.00 88.85 323 VAL C O 1
ATOM 8522 N N . PHE C 1 113 ? 149.638 174.604 161.535 1.00 93.00 324 PHE C N 1
ATOM 8523 C CA . PHE C 1 113 ? 149.427 173.248 161.045 1.00 85.20 324 PHE C CA 1
ATOM 8524 C C . PHE C 1 113 ? 147.962 172.896 161.249 1.00 90.33 324 PHE C C 1
ATOM 8525 O O . PHE C 1 113 ? 147.435 173.047 162.356 1.00 98.73 324 PHE C O 1
ATOM 8542 N N . LEU C 1 114 ? 147.306 172.427 160.193 1.00 81.96 325 LEU C N 1
ATOM 8543 C CA . LEU C 1 114 ? 145.919 171.977 160.281 1.00 81.36 325 LEU C CA 1
ATOM 8544 C C . LEU C 1 114 ? 145.883 170.453 160.306 1.00 73.70 325 LEU C C 1
ATOM 8545 O O . LEU C 1 114 ? 146.072 169.799 159.278 1.00 80.09 325 LEU C O 1
ATOM 8561 N N . LEU C 1 115 ? 145.640 169.891 161.486 1.00 80.32 326 LEU C N 1
ATOM 8562 C CA . LEU C 1 115 ? 145.647 168.453 161.681 1.00 84.10 326 LEU C CA 1
ATOM 8563 C C . LEU C 1 115 ? 144.232 167.927 161.483 1.00 89.05 326 LEU C C 1
ATOM 8564 O O . LEU C 1 115 ? 143.260 168.484 162.018 1.00 93.41 326 LEU C O 1
ATOM 8580 N N . ALA C 1 116 ? 144.131 166.831 160.751 1.00 99.15 327 ALA C N 1
ATOM 8581 C CA . ALA C 1 116 ? 142.854 166.272 160.343 1.00 97.17 327 ALA C CA 1
ATOM 8582 C C . ALA C 1 116 ? 142.355 165.285 161.381 1.00 97.90 327 ALA C C 1
ATOM 8583 O O . ALA C 1 116 ? 143.065 164.931 162.324 1.00 101.57 327 ALA C O 1
ATOM 8590 N N . PRO C 1 117 ? 141.121 164.813 161.238 1.00 93.47 328 PRO C N 1
ATOM 8591 C CA . PRO C 1 117 ? 140.547 163.947 162.268 1.00 93.45 328 PRO C CA 1
ATOM 8592 C C . PRO C 1 117 ? 141.254 162.606 162.320 1.00 94.45 328 PRO C C 1
ATOM 8593 O O . PRO C 1 117 ? 141.873 162.154 161.354 1.00 94.48 328 PRO C O 1
ATOM 8604 N N . ALA C 1 118 ? 141.151 161.966 163.481 1.00 101.11 329 ALA C N 1
ATOM 8605 C CA . ALA C 1 118 ? 141.763 160.668 163.691 1.00 101.49 329 ALA C CA 1
ATOM 8606 C C . ALA C 1 118 ? 140.763 159.632 164.174 1.00 105.10 329 ALA C C 1
ATOM 8607 O O . ALA C 1 118 ? 141.159 158.493 164.444 1.00 112.05 329 ALA C O 1
ATOM 8615 N N . GLU C 1 119 ? 139.485 159.986 164.287 1.00 108.76 330 GLU C N 1
ATOM 8616 C CA . GLU C 1 119 ? 138.496 159.049 164.791 1.00 111.39 330 GLU C CA 1
ATOM 8617 C C . GLU C 1 119 ? 138.145 158.083 163.664 1.00 115.54 330 GLU C C 1
ATOM 8618 O O . GLU C 1 119 ? 138.630 158.207 162.536 1.00 112.56 330 GLU C O 1
ATOM 8630 N N . GLN C 1 120 ? 137.295 157.106 163.953 1.00 132.13 331 GLN C N 1
ATOM 8631 C CA . GLN C 1 120 ? 136.974 156.074 162.981 1.00 131.84 331 GLN C CA 1
ATOM 8632 C C . GLN C 1 120 ? 135.497 156.125 162.615 1.00 133.27 331 GLN C C 1
ATOM 8633 O O . GLN C 1 120 ? 134.709 156.882 163.187 1.00 134.62 331 GLN C O 1
ATOM 8647 N N . THR C 1 121 ? 135.141 155.293 161.635 1.00 128.02 332 THR C N 1
ATOM 8648 C CA . THR C 1 121 ? 133.800 155.295 161.060 1.00 129.32 332 THR C CA 1
ATOM 8649 C C . THR C 1 121 ? 132.705 155.228 162.116 1.00 129.51 332 THR C C 1
ATOM 8650 O O . THR C 1 121 ? 131.569 155.634 161.846 1.00 130.23 332 THR C O 1
ATOM 8661 N N . SER C 1 122 ? 133.018 154.724 163.310 1.00 114.95 333 SER C N 1
ATOM 8662 C CA . SER C 1 122 ? 132.005 154.530 164.341 1.00 115.02 333 SER C CA 1
ATOM 8663 C C . SER C 1 122 ? 131.723 155.804 165.130 1.00 118.83 333 SER C C 1
ATOM 8664 O O . SER C 1 122 ? 130.561 156.199 165.271 1.00 120.42 333 SER C O 1
ATOM 8672 N N . ASP C 1 123 ? 132.763 156.444 165.670 1.00 120.97 334 ASP C N 1
ATOM 8673 C CA . ASP C 1 123 ? 132.578 157.591 166.555 1.00 120.97 334 ASP C CA 1
ATOM 8674 C C . ASP C 1 123 ? 131.467 158.507 166.058 1.00 120.32 334 ASP C C 1
ATOM 8675 O O . ASP C 1 123 ? 131.349 158.781 164.862 1.00 122.62 334 ASP C O 1
ATOM 8684 N N . ASN C 1 124 ? 130.651 158.979 167.004 1.00 112.36 335 ASN C N 1
ATOM 8685 C CA . ASN C 1 124 ? 129.576 159.915 166.686 1.00 113.52 335 ASN C CA 1
ATOM 8686 C C . ASN C 1 124 ? 130.088 161.277 166.237 1.00 113.44 335 ASN C C 1
ATOM 8687 O O . ASN C 1 124 ? 129.423 161.947 165.439 1.00 116.72 335 ASN C O 1
ATOM 8698 N N . THR C 1 125 ? 131.248 161.709 166.725 1.00 99.98 336 THR C N 1
ATOM 8699 C CA . THR C 1 125 ? 131.731 163.057 166.467 1.00 100.50 336 THR C CA 1
ATOM 8700 C C . THR C 1 125 ? 133.126 163.028 165.864 1.00 103.77 336 THR C C 1
ATOM 8701 O O . THR C 1 125 ? 133.870 162.053 165.990 1.00 104.07 336 THR C O 1
ATOM 8712 N N . VAL C 1 126 ? 133.463 164.132 165.196 1.00 93.84 337 VAL C N 1
ATOM 8713 C CA . VAL C 1 126 ? 134.750 164.340 164.557 1.00 84.58 337 VAL C CA 1
ATOM 8714 C C . VAL C 1 126 ? 135.285 165.695 165.004 1.00 88.90 337 VAL C C 1
ATOM 8715 O O . VAL C 1 126 ? 134.525 166.608 165.353 1.00 93.27 337 VAL C O 1
ATOM 8728 N N . THR C 1 127 ? 136.613 165.827 164.943 1.00 95.57 338 THR C N 1
ATOM 8729 C CA . THR C 1 127 ? 137.320 166.994 165.464 1.00 96.14 338 THR C CA 1
ATOM 8730 C C . THR C 1 127 ? 138.469 167.378 164.541 1.00 94.13 338 THR C C 1
ATOM 8731 O O . THR C 1 127 ? 139.349 166.556 164.267 1.00 94.65 338 THR C O 1
ATOM 8742 N N . LEU C 1 128 ? 138.457 168.622 164.069 1.00 78.32 339 LEU C N 1
ATOM 8743 C CA . LEU C 1 128 ? 139.561 169.222 163.327 1.00 79.68 339 LEU C CA 1
ATOM 8744 C C . LEU C 1 128 ? 140.410 170.042 164.292 1.00 80.28 339 LEU C C 1
ATOM 8745 O O . LEU C 1 128 ? 139.863 170.802 165.100 1.00 82.88 339 LEU C O 1
ATOM 8761 N N . THR C 1 129 ? 141.735 169.891 164.218 1.00 85.76 340 THR C N 1
ATOM 8762 C CA . THR C 1 129 ? 142.644 170.591 165.118 1.00 78.86 340 THR C CA 1
ATOM 8763 C C . THR C 1 129 ? 143.508 171.576 164.342 1.00 87.34 340 THR C C 1
ATOM 8764 O O . THR C 1 129 ? 143.965 171.274 163.243 1.00 99.82 340 THR C O 1
ATOM 8775 N N . CYS C 1 130 ? 143.679 172.775 164.885 1.00 87.12 341 CYS C N 1
ATOM 8776 C CA . CYS C 1 130 ? 144.474 173.829 164.258 1.00 83.22 341 CYS C CA 1
ATOM 8777 C C . CYS C 1 130 ? 145.543 174.251 165.265 1.00 90.00 341 CYS C C 1
ATOM 8778 O O . CYS C 1 130 ? 145.244 174.976 166.221 1.00 102.33 341 CYS C O 1
ATOM 8785 N N . TYR C 1 131 ? 146.747 173.697 165.122 1.00 75.46 342 TYR C N 1
ATOM 8786 C CA . TYR C 1 131 ? 147.866 173.991 166.013 1.00 65.84 342 TYR C CA 1
ATOM 8787 C C . TYR C 1 131 ? 148.673 175.163 165.460 1.00 79.10 342 TYR C C 1
ATOM 8788 O O . TYR C 1 131 ? 149.184 175.087 164.340 1.00 85.30 342 TYR C O 1
ATOM 8806 N N . VAL C 1 132 ? 148.815 176.232 166.242 1.00 84.71 343 VAL C N 1
ATOM 8807 C CA . VAL C 1 132 ? 149.566 177.412 165.819 1.00 74.34 343 VAL C CA 1
ATOM 8808 C C . VAL C 1 132 ? 150.701 177.639 166.810 1.00 75.41 343 VAL C C 1
ATOM 8809 O O . VAL C 1 132 ? 150.460 177.827 168.011 1.00 85.36 343 VAL C O 1
ATOM 8822 N N . LYS C 1 133 ? 151.936 177.621 166.304 1.00 85.10 344 LYS C N 1
ATOM 8823 C CA . LYS C 1 133 ? 153.133 177.565 167.129 1.00 90.56 344 LYS C CA 1
ATOM 8824 C C . LYS C 1 133 ? 154.086 178.714 166.820 1.00 93.82 344 LYS C C 1
ATOM 8825 O O . LYS C 1 133 ? 154.144 179.221 165.692 1.00 102.20 344 LYS C O 1
ATOM 8844 N N . ASP C 1 134 ? 154.853 179.085 167.849 1.00 104.76 345 ASP C N 1
ATOM 8845 C CA . ASP C 1 134 ? 155.980 180.017 167.760 1.00 103.11 345 ASP C CA 1
ATOM 8846 C C . ASP C 1 134 ? 155.565 181.386 167.217 1.00 104.77 345 ASP C C 1
ATOM 8847 O O . ASP C 1 134 ? 156.090 181.878 166.217 1.00 115.16 345 ASP C O 1
ATOM 8856 N N . PHE C 1 135 ? 154.609 181.997 167.908 1.00 84.53 346 PHE C N 1
ATOM 8857 C CA . PHE C 1 135 ? 154.249 183.398 167.717 1.00 88.06 346 PHE C CA 1
ATOM 8858 C C . PHE C 1 135 ? 154.644 184.131 168.992 1.00 90.17 346 PHE C C 1
ATOM 8859 O O . PHE C 1 135 ? 154.071 183.878 170.056 1.00 100.10 346 PHE C O 1
ATOM 8876 N N . TYR C 1 136 ? 155.630 185.023 168.902 1.00 118.61 347 TYR C N 1
ATOM 8877 C CA . TYR C 1 136 ? 156.112 185.669 170.121 1.00 123.76 347 TYR C CA 1
ATOM 8878 C C . TYR C 1 136 ? 155.046 186.521 170.795 1.00 129.54 347 TYR C C 1
ATOM 8879 O O . TYR C 1 136 ? 154.784 186.307 171.991 1.00 134.21 347 TYR C O 1
ATOM 8897 N N . PRO C 1 137 ? 154.413 187.487 170.128 1.00 108.20 348 PRO C N 1
ATOM 8898 C CA . PRO C 1 137 ? 153.370 188.269 170.803 1.00 105.19 348 PRO C CA 1
ATOM 8899 C C . PRO C 1 137 ? 152.260 187.359 171.303 1.00 112.56 348 PRO C C 1
ATOM 8900 O O . PRO C 1 137 ? 151.853 186.418 170.620 1.00 121.97 348 PRO C O 1
ATOM 8911 N N . LYS C 1 138 ? 151.764 187.645 172.503 1.00 115.26 349 LYS C N 1
ATOM 8912 C CA . LYS C 1 138 ? 150.825 186.735 173.145 1.00 116.78 349 LYS C CA 1
ATOM 8913 C C . LYS C 1 138 ? 149.389 186.951 172.685 1.00 122.22 349 LYS C C 1
ATOM 8914 O O . LYS C 1 138 ? 148.501 186.212 173.123 1.00 126.64 349 LYS C O 1
ATOM 8933 N N . ASP C 1 139 ? 149.139 187.926 171.816 1.00 118.16 350 ASP C N 1
ATOM 8934 C CA . ASP C 1 139 ? 147.798 188.216 171.328 1.00 118.98 350 ASP C CA 1
ATOM 8935 C C . ASP C 1 139 ? 147.594 187.487 170.007 1.00 117.67 350 ASP C C 1
ATOM 8936 O O . ASP C 1 139 ? 148.272 187.784 169.018 1.00 118.40 350 ASP C O 1
ATOM 8945 N N . VAL C 1 140 ? 146.662 186.536 169.994 1.00 90.58 351 VAL C N 1
ATOM 8946 C CA . VAL C 1 140 ? 146.352 185.756 168.803 1.00 87.41 351 VAL C CA 1
ATOM 8947 C C . VAL C 1 140 ? 144.886 185.360 168.862 1.00 89.31 351 VAL C C 1
ATOM 8948 O O . VAL C 1 140 ? 144.312 185.205 169.942 1.00 88.84 351 VAL C O 1
ATOM 8961 N N . LEU C 1 141 ? 144.275 185.200 167.689 1.00 104.92 352 LEU C N 1
ATOM 8962 C CA . LEU C 1 141 ? 142.894 184.747 167.614 1.00 96.21 352 LEU C CA 1
ATOM 8963 C C . LEU C 1 141 ? 142.770 183.695 166.524 1.00 94.93 352 LEU C C 1
ATOM 8964 O O . LEU C 1 141 ? 143.489 183.730 165.524 1.00 101.69 352 LEU C O 1
ATOM 8980 N N . VAL C 1 142 ? 141.857 182.750 166.728 1.00 81.17 353 VAL C N 1
ATOM 8981 C CA . VAL C 1 142 ? 141.632 181.665 165.783 1.00 84.28 353 VAL C CA 1
ATOM 8982 C C . VAL C 1 142 ? 140.141 181.576 165.500 1.00 84.71 353 VAL C C 1
ATOM 8983 O O . VAL C 1 142 ? 139.328 181.539 166.430 1.00 92.32 353 VAL C O 1
ATOM 8996 N N . ALA C 1 143 ? 139.789 181.540 164.223 1.00 85.32 354 ALA C N 1
ATOM 8997 C CA . ALA C 1 143 ? 138.427 181.323 163.765 1.00 80.88 354 ALA C CA 1
ATOM 8998 C C . ALA C 1 143 ? 138.393 180.129 162.816 1.00 84.15 354 ALA C C 1
ATOM 8999 O O . ALA C 1 143 ? 139.429 179.586 162.424 1.00 87.22 354 ALA C O 1
ATOM 9006 N N . TRP C 1 144 ? 137.185 179.770 162.393 1.00 78.37 355 TRP C N 1
ATOM 9007 C CA . TRP C 1 144 ? 136.990 178.686 161.446 1.00 78.10 355 TRP C CA 1
ATOM 9008 C C . TRP C 1 144 ? 135.943 179.093 160.425 1.00 83.28 355 TRP C C 1
ATOM 9009 O O . TRP C 1 144 ? 135.016 179.848 160.728 1.00 86.69 355 TRP C O 1
ATOM 9030 N N . LEU C 1 145 ? 136.104 178.584 159.207 1.00 85.57 356 LEU C N 1
ATOM 9031 C CA . LEU C 1 145 ? 135.141 178.772 158.133 1.00 84.04 356 LEU C CA 1
ATOM 9032 C C . LEU C 1 145 ? 134.710 177.403 157.635 1.00 85.57 356 LEU C C 1
ATOM 9033 O O . LEU C 1 145 ? 135.558 176.543 157.360 1.00 93.67 356 LEU C O 1
ATOM 9049 N N . VAL C 1 146 ? 133.397 177.212 157.513 1.00 102.06 357 VAL C N 1
ATOM 9050 C CA . VAL C 1 146 ? 132.857 175.913 157.120 1.00 104.40 357 VAL C CA 1
ATOM 9051 C C . VAL C 1 146 ? 133.067 175.675 155.630 1.00 111.36 357 VAL C C 1
ATOM 9052 O O . VAL C 1 146 ? 133.721 174.705 155.232 1.00 118.81 357 VAL C O 1
ATOM 9065 N N . ASP C 1 147 ? 132.502 176.537 154.784 1.00 111.74 358 ASP C N 1
ATOM 9066 C CA . ASP C 1 147 ? 132.756 176.483 153.351 1.00 113.11 358 ASP C CA 1
ATOM 9067 C C . ASP C 1 147 ? 133.489 177.727 152.865 1.00 113.91 358 ASP C C 1
ATOM 9068 O O . ASP C 1 147 ? 134.569 177.619 152.279 1.00 121.86 358 ASP C O 1
ATOM 9077 N N . ASP C 1 148 ? 132.927 178.912 153.090 1.00 105.77 359 ASP C N 1
ATOM 9078 C CA . ASP C 1 148 ? 133.655 180.147 152.835 1.00 108.64 359 ASP C CA 1
ATOM 9079 C C . ASP C 1 148 ? 133.272 181.246 153.818 1.00 112.38 359 ASP C C 1
ATOM 9080 O O . ASP C 1 148 ? 133.860 182.332 153.793 1.00 110.34 359 ASP C O 1
ATOM 9089 N N . GLU C 1 149 ? 132.294 180.986 154.679 1.00 121.96 360 GLU C N 1
ATOM 9090 C CA . GLU C 1 149 ? 131.770 181.973 155.607 1.00 121.87 360 GLU C CA 1
ATOM 9091 C C . GLU C 1 149 ? 131.970 181.526 157.049 1.00 111.57 360 GLU C C 1
ATOM 9092 O O . GLU C 1 149 ? 132.150 180.333 157.321 1.00 113.17 360 GLU C O 1
ATOM 9104 N N . PRO C 1 150 ? 131.947 182.459 158.000 1.00 93.04 361 PRO C N 1
ATOM 9105 C CA . PRO C 1 150 ? 132.238 182.099 159.392 1.00 102.32 361 PRO C CA 1
ATOM 9106 C C . PRO C 1 150 ? 131.295 181.022 159.905 1.00 108.29 361 PRO C C 1
ATOM 9107 O O . PRO C 1 150 ? 130.092 181.046 159.644 1.00 111.31 361 PRO C O 1
ATOM 9118 N N . VAL C 1 151 ? 131.860 180.069 160.649 1.00 105.98 362 VAL C N 1
ATOM 9119 C CA . VAL C 1 151 ? 131.059 178.970 161.174 1.00 99.32 362 VAL C CA 1
ATOM 9120 C C . VAL C 1 151 ? 130.045 179.481 162.186 1.00 104.82 362 VAL C C 1
ATOM 9121 O O . VAL C 1 151 ? 129.000 178.854 162.400 1.00 109.78 362 VAL C O 1
ATOM 9134 N N . GLU C 1 152 ? 130.328 180.618 162.826 1.00 124.40 363 GLU C N 1
ATOM 9135 C CA . GLU C 1 152 ? 129.422 181.136 163.846 1.00 123.41 363 GLU C CA 1
ATOM 9136 C C . GLU C 1 152 ? 128.048 181.440 163.264 1.00 125.43 363 GLU C C 1
ATOM 9137 O O . GLU C 1 152 ? 127.024 181.158 163.896 1.00 127.02 363 GLU C O 1
ATOM 9149 N N . ARG C 1 153 ? 128.003 182.018 162.065 1.00 135.05 364 ARG C N 1
ATOM 9150 C CA . ARG C 1 153 ? 126.750 182.349 161.391 1.00 137.02 364 ARG C CA 1
ATOM 9151 C C . ARG C 1 153 ? 126.719 181.657 160.033 1.00 136.23 364 ARG C C 1
ATOM 9152 O O . ARG C 1 153 ? 127.482 182.010 159.128 1.00 134.68 364 ARG C O 1
ATOM 9173 N N . THR C 1 154 ? 125.849 180.667 159.898 1.00 143.83 365 THR C N 1
ATOM 9174 C CA . THR C 1 154 ? 125.668 179.939 158.645 1.00 145.61 365 THR C CA 1
ATOM 9175 C C . THR C 1 154 ? 124.418 179.077 158.792 1.00 144.64 365 THR C C 1
ATOM 9176 O O . THR C 1 154 ? 123.683 179.186 159.782 1.00 139.94 365 THR C O 1
ATOM 9187 N N . SER C 1 155 ? 124.174 178.216 157.802 1.00 151.87 366 SER C N 1
ATOM 9188 C CA . SER C 1 155 ? 123.010 177.338 157.849 1.00 150.53 366 SER C CA 1
ATOM 9189 C C . SER C 1 155 ? 123.056 176.376 159.029 1.00 151.17 366 SER C C 1
ATOM 9190 O O . SER C 1 155 ? 122.008 175.867 159.439 1.00 151.11 366 SER C O 1
ATOM 9198 N N . SER C 1 156 ? 124.238 176.118 159.582 1.00 153.92 367 SER C N 1
ATOM 9199 C CA . SER C 1 156 ? 124.371 175.169 160.679 1.00 151.49 367 SER C CA 1
ATOM 9200 C C . SER C 1 156 ? 123.755 175.743 161.948 1.00 153.73 367 SER C C 1
ATOM 9201 O O . SER C 1 156 ? 124.243 176.742 162.487 1.00 152.43 367 SER C O 1
ATOM 9209 N N . SER C 1 157 ? 122.686 175.107 162.428 1.00 175.86 368 SER C N 1
ATOM 9210 C CA . SER C 1 157 ? 122.008 175.534 163.651 1.00 176.58 368 SER C CA 1
ATOM 9211 C C . SER C 1 157 ? 122.701 174.873 164.840 1.00 173.70 368 SER C C 1
ATOM 9212 O O . SER C 1 157 ? 122.228 173.893 165.418 1.00 173.28 368 SER C O 1
ATOM 9220 N N . ALA C 1 158 ? 123.857 175.429 165.201 1.00 140.49 369 ALA C N 1
ATOM 9221 C CA . ALA C 1 158 ? 124.681 174.938 166.300 1.00 139.15 369 ALA C CA 1
ATOM 9222 C C . ALA C 1 158 ? 125.241 173.545 166.041 1.00 138.11 369 ALA C C 1
ATOM 9223 O O . ALA C 1 158 ? 125.705 172.882 166.974 1.00 139.49 369 ALA C O 1
ATOM 9230 N N . LEU C 1 159 ? 125.206 173.074 164.793 1.00 118.23 370 LEU C N 1
ATOM 9231 C CA . LEU C 1 159 ? 125.793 171.779 164.476 1.00 117.53 370 LEU C CA 1
ATOM 9232 C C . LEU C 1 159 ? 127.311 171.793 164.590 1.00 118.10 370 LEU C C 1
ATOM 9233 O O . LEU C 1 159 ? 127.923 170.724 164.687 1.00 120.67 370 LEU C O 1
ATOM 9249 N N . TYR C 1 160 ? 127.925 172.973 164.578 1.00 100.25 371 TYR C N 1
ATOM 9250 C CA . TYR C 1 160 ? 129.370 173.136 164.657 1.00 95.90 371 TYR C CA 1
ATOM 9251 C C . TYR C 1 160 ? 129.714 173.852 165.953 1.00 97.84 371 TYR C C 1
ATOM 9252 O O . TYR C 1 160 ? 129.108 174.879 166.274 1.00 98.70 371 TYR C O 1
ATOM 9270 N N . GLN C 1 161 ? 130.678 173.313 166.696 1.00 105.94 372 GLN C N 1
ATOM 9271 C CA . GLN C 1 161 ? 131.139 173.942 167.927 1.00 100.46 372 GLN C CA 1
ATOM 9272 C C . GLN C 1 161 ? 132.656 174.017 167.914 1.00 101.85 372 GLN C C 1
ATOM 9273 O O . GLN C 1 161 ? 133.318 173.213 167.265 1.00 103.34 372 GLN C O 1
ATOM 9287 N N . PHE C 1 162 ? 133.207 175.027 168.581 1.00 97.30 373 PHE C N 1
ATOM 9288 C CA . PHE C 1 162 ? 134.648 175.219 168.540 1.00 99.84 373 PHE C CA 1
ATOM 9289 C C . PHE C 1 162 ? 135.126 175.829 169.845 1.00 98.79 373 PHE C C 1
ATOM 9290 O O . PHE C 1 162 ? 134.410 176.599 170.490 1.00 100.54 373 PHE C O 1
ATOM 9307 N N . ASN C 1 163 ? 136.350 175.478 170.239 1.00 104.18 374 ASN C N 1
ATOM 9308 C CA . ASN C 1 163 ? 136.943 176.024 171.452 1.00 101.20 374 ASN C CA 1
ATOM 9309 C C . ASN C 1 163 ? 138.446 176.074 171.332 1.00 102.02 374 ASN C C 1
ATOM 9310 O O . ASN C 1 163 ? 139.036 175.246 170.653 1.00 106.52 374 ASN C O 1
ATOM 9320 N N . THR C 1 164 ? 139.072 177.015 172.003 1.00 104.06 375 THR C N 1
ATOM 9321 C CA . THR C 1 164 ? 140.511 177.214 171.989 1.00 103.70 375 THR C CA 1
ATOM 9322 C C . THR C 1 164 ? 141.075 176.907 173.369 1.00 100.50 375 THR C C 1
ATOM 9323 O O . THR C 1 164 ? 140.436 177.166 174.392 1.00 101.60 375 THR C O 1
ATOM 9334 N N . THR C 1 165 ? 142.282 176.357 173.388 1.00 85.81 376 THR C N 1
ATOM 9335 C CA . THR C 1 165 ? 142.933 175.967 174.628 1.00 89.53 376 THR C CA 1
ATOM 9336 C C . THR C 1 165 ? 143.703 177.161 175.184 1.00 93.70 376 THR C C 1
ATOM 9337 O O . THR C 1 165 ? 143.596 178.284 174.686 1.00 95.24 376 THR C O 1
ATOM 9348 N N . SER C 1 166 ? 144.491 176.928 176.226 1.00 102.78 377 SER C N 1
ATOM 9349 C CA . SER C 1 166 ? 145.321 177.980 176.782 1.00 99.91 377 SER C CA 1
ATOM 9350 C C . SER C 1 166 ? 146.681 177.956 176.096 1.00 104.68 377 SER C C 1
ATOM 9351 O O . SER C 1 166 ? 146.997 177.054 175.317 1.00 111.12 377 SER C O 1
ATOM 9359 N N . GLN C 1 167 ? 147.494 178.959 176.392 1.00 96.28 378 GLN C N 1
ATOM 9360 C CA . GLN C 1 167 ? 148.762 179.117 175.704 1.00 95.69 378 GLN C CA 1
ATOM 9361 C C . GLN C 1 167 ? 149.893 178.413 176.438 1.00 95.35 378 GLN C C 1
ATOM 9362 O O . GLN C 1 167 ? 149.909 178.326 177.667 1.00 102.87 378 GLN C O 1
ATOM 9376 N N . ILE C 1 168 ? 150.843 177.911 175.658 1.00 90.79 379 ILE C N 1
ATOM 9377 C CA . ILE C 1 168 ? 152.024 177.239 176.174 1.00 91.89 379 ILE C CA 1
ATOM 9378 C C . ILE C 1 168 ? 153.168 178.206 175.941 1.00 98.42 379 ILE C C 1
ATOM 9379 O O . ILE C 1 168 ? 153.150 178.976 174.973 1.00 111.22 379 ILE C O 1
ATOM 9395 N N . GLN C 1 169 ? 154.190 178.129 176.789 1.00 99.06 380 GLN C N 1
ATOM 9396 C CA . GLN C 1 169 ? 155.377 178.950 176.633 1.00 101.75 380 GLN C CA 1
ATOM 9397 C C . GLN C 1 169 ? 156.641 178.105 176.572 1.00 104.07 380 GLN C C 1
ATOM 9398 O O . GLN C 1 169 ? 156.704 176.997 177.110 1.00 107.48 380 GLN C O 1
ATOM 9412 N N . SER C 1 170 ? 157.643 178.658 175.897 1.00 105.22 381 SER C N 1
ATOM 9413 C CA . SER C 1 170 ? 158.979 178.098 175.767 1.00 106.97 381 SER C CA 1
ATOM 9414 C C . SER C 1 170 ? 159.844 179.203 175.188 1.00 108.89 381 SER C C 1
ATOM 9415 O O . SER C 1 170 ? 159.398 179.920 174.288 1.00 117.48 381 SER C O 1
ATOM 9423 N N . GLY C 1 171 ? 161.069 179.341 175.689 1.00 106.02 382 GLY C N 1
ATOM 9424 C CA . GLY C 1 171 ? 161.843 180.458 175.186 1.00 109.35 382 GLY C CA 1
ATOM 9425 C C . GLY C 1 171 ? 161.052 181.713 175.483 1.00 110.66 382 GLY C C 1
ATOM 9426 O O . GLY C 1 171 ? 160.448 181.853 176.553 1.00 107.01 382 GLY C O 1
ATOM 9430 N N . ARG C 1 172 ? 161.045 182.643 174.534 1.00 124.56 383 ARG C N 1
ATOM 9431 C CA . ARG C 1 172 ? 160.196 183.818 174.644 1.00 123.11 383 ARG C CA 1
ATOM 9432 C C . ARG C 1 172 ? 158.975 183.702 173.742 1.00 124.67 383 ARG C C 1
ATOM 9433 O O . ARG C 1 172 ? 158.221 184.669 173.604 1.00 129.16 383 ARG C O 1
ATOM 9454 N N . THR C 1 173 ? 158.759 182.533 173.141 1.00 108.12 384 THR C N 1
ATOM 9455 C CA . THR C 1 173 ? 157.681 182.317 172.190 1.00 105.64 384 THR C CA 1
ATOM 9456 C C . THR C 1 173 ? 156.456 181.777 172.925 1.00 107.27 384 THR C C 1
ATOM 9457 O O . THR C 1 173 ? 156.409 181.742 174.156 1.00 110.09 384 THR C O 1
ATOM 9468 N N . TYR C 1 174 ? 155.450 181.341 172.173 1.00 100.47 385 TYR C N 1
ATOM 9469 C CA . TYR C 1 174 ? 154.290 180.680 172.753 1.00 90.12 385 TYR C CA 1
ATOM 9470 C C . TYR C 1 174 ? 153.756 179.670 171.744 1.00 94.61 385 TYR C C 1
ATOM 9471 O O . TYR C 1 174 ? 154.371 179.417 170.704 1.00 106.54 385 TYR C O 1
ATOM 9489 N N . SER C 1 175 ? 152.605 179.087 172.062 1.00 84.22 386 SER C N 1
ATOM 9490 C CA . SER C 1 175 ? 151.934 178.156 171.159 1.00 81.54 386 SER C CA 1
ATOM 9491 C C . SER C 1 175 ? 150.534 177.903 171.694 1.00 88.01 386 SER C C 1
ATOM 9492 O O . SER C 1 175 ? 150.251 178.164 172.864 1.00 93.31 386 SER C O 1
ATOM 9500 N N . VAL C 1 176 ? 149.649 177.411 170.826 1.00 80.18 387 VAL C N 1
ATOM 9501 C CA . VAL C 1 176 ? 148.265 177.168 171.221 1.00 73.83 387 VAL C CA 1
ATOM 9502 C C . VAL C 1 176 ? 147.606 176.244 170.206 1.00 74.95 387 VAL C C 1
ATOM 9503 O O . VAL C 1 176 ? 148.082 176.088 169.079 1.00 83.62 387 VAL C O 1
ATOM 9516 N N . TYR C 1 177 ? 146.528 175.587 170.631 1.00 77.21 388 TYR C N 1
ATOM 9517 C CA . TYR C 1 177 ? 145.713 174.731 169.786 1.00 75.88 388 TYR C CA 1
ATOM 9518 C C . TYR C 1 177 ? 144.311 175.313 169.672 1.00 78.54 388 TYR C C 1
ATOM 9519 O O . TYR C 1 177 ? 143.900 176.163 170.465 1.00 86.93 388 TYR C O 1
ATOM 9537 N N . SER C 1 178 ? 143.573 174.837 168.672 1.00 88.42 389 SER C N 1
ATOM 9538 C CA . SER C 1 178 ? 142.168 175.187 168.523 1.00 84.05 389 SER C CA 1
ATOM 9539 C C . SER C 1 178 ? 141.446 173.984 167.938 1.00 92.28 389 SER C C 1
ATOM 9540 O O . SER C 1 178 ? 142.022 173.237 167.149 1.00 97.01 389 SER C O 1
ATOM 9548 N N . GLN C 1 179 ? 140.194 173.778 168.341 1.00 95.99 390 GLN C N 1
ATOM 9549 C CA . GLN C 1 179 ? 139.462 172.593 167.920 1.00 91.88 390 GLN C CA 1
ATOM 9550 C C . GLN C 1 179 ? 138.076 172.965 167.425 1.00 92.25 390 GLN C C 1
ATOM 9551 O O . GLN C 1 179 ? 137.415 173.843 167.991 1.00 99.57 390 GLN C O 1
ATOM 9565 N N . LEU C 1 180 ? 137.644 172.269 166.373 1.00 85.56 391 LEU C N 1
ATOM 9566 C CA . LEU C 1 180 ? 136.291 172.365 165.840 1.00 78.74 391 LEU C CA 1
ATOM 9567 C C . LEU C 1 180 ? 135.681 170.973 165.807 1.00 84.77 391 LEU C C 1
ATOM 9568 O O . LEU C 1 180 ? 136.249 170.058 165.208 1.00 86.75 391 LEU C O 1
ATOM 9584 N N . THR C 1 181 ? 134.516 170.825 166.426 1.00 89.26 392 THR C N 1
ATOM 9585 C CA . THR C 1 181 ? 133.861 169.542 166.609 1.00 92.49 392 THR C CA 1
ATOM 9586 C C . THR C 1 181 ? 132.485 169.573 165.964 1.00 89.17 392 THR C C 1
ATOM 9587 O O . THR C 1 181 ? 131.777 170.591 166.023 1.00 89.28 392 THR C O 1
ATOM 9598 N N . PHE C 1 182 ? 132.114 168.446 165.358 1.00 92.28 393 PHE C N 1
ATOM 9599 C CA . PHE C 1 182 ? 130.789 168.293 164.765 1.00 89.24 393 PHE C CA 1
ATOM 9600 C C . PHE C 1 182 ? 130.567 166.817 164.476 1.00 91.80 393 PHE C C 1
ATOM 9601 O O . PHE C 1 182 ? 131.513 166.033 164.447 1.00 96.37 393 PHE C O 1
ATOM 9618 N N . SER C 1 183 ? 129.312 166.448 164.232 1.00 99.04 394 SER C N 1
ATOM 9619 C CA . SER C 1 183 ? 129.000 165.045 163.993 1.00 100.06 394 SER C CA 1
ATOM 9620 C C . SER C 1 183 ? 129.637 164.566 162.696 1.00 92.13 394 SER C C 1
ATOM 9621 O O . SER C 1 183 ? 129.725 165.309 161.716 1.00 100.80 394 SER C O 1
ATOM 9629 N N . ASN C 1 184 ? 130.086 163.309 162.696 1.00 103.63 395 ASN C N 1
ATOM 9630 C CA . ASN C 1 184 ? 130.733 162.739 161.520 1.00 109.11 395 ASN C CA 1
ATOM 9631 C C . ASN C 1 184 ? 129.766 162.489 160.372 1.00 112.30 395 ASN C C 1
ATOM 9632 O O . ASN C 1 184 ? 130.221 162.255 159.248 1.00 119.71 395 ASN C O 1
ATOM 9643 N N . ASP C 1 185 ? 128.456 162.520 160.619 1.00 113.03 396 ASP C N 1
ATOM 9644 C CA . ASP C 1 185 ? 127.502 162.422 159.519 1.00 116.79 396 ASP C CA 1
ATOM 9645 C C . ASP C 1 185 ? 127.713 163.555 158.524 1.00 118.01 396 ASP C C 1
ATOM 9646 O O . ASP C 1 185 ? 127.729 163.338 157.307 1.00 111.54 396 ASP C O 1
ATOM 9655 N N . LEU C 1 186 ? 127.877 164.778 159.029 1.00 107.76 397 LEU C N 1
ATOM 9656 C CA . LEU C 1 186 ? 128.238 165.896 158.167 1.00 94.54 397 LEU C CA 1
ATOM 9657 C C . LEU C 1 186 ? 129.608 165.685 157.536 1.00 98.64 397 LEU C C 1
ATOM 9658 O O . LEU C 1 186 ? 129.820 166.022 156.367 1.00 110.05 397 LEU C O 1
ATOM 9674 N N . TRP C 1 187 ? 130.549 165.122 158.295 1.00 91.67 398 TRP C N 1
ATOM 9675 C CA . TRP C 1 187 ? 131.915 164.981 157.799 1.00 91.23 398 TRP C CA 1
ATOM 9676 C C . TRP C 1 187 ? 131.968 164.163 156.517 1.00 96.94 398 TRP C C 1
ATOM 9677 O O . TRP C 1 187 ? 132.686 164.520 155.577 1.00 100.76 398 TRP C O 1
ATOM 9698 N N . LYS C 1 188 ? 131.218 163.066 156.454 1.00 101.58 399 LYS C N 1
ATOM 9699 C CA . LYS C 1 188 ? 131.305 162.135 155.339 1.00 101.50 399 LYS C CA 1
ATOM 9700 C C . LYS C 1 188 ? 130.195 162.319 154.311 1.00 104.57 399 LYS C C 1
ATOM 9701 O O . LYS C 1 188 ? 130.101 161.521 153.374 1.00 109.24 399 LYS C O 1
ATOM 9720 N N . ASN C 1 189 ? 129.353 163.342 154.457 1.00 113.80 400 ASN C N 1
ATOM 9721 C CA . ASN C 1 189 ? 128.259 163.573 153.517 1.00 115.12 400 ASN C CA 1
ATOM 9722 C C . ASN C 1 189 ? 128.085 165.059 153.236 1.00 118.04 400 ASN C C 1
ATOM 9723 O O . ASN C 1 189 ? 126.959 165.557 153.135 1.00 119.22 400 ASN C O 1
ATOM 9734 N N . GLU C 1 190 ? 129.188 165.795 153.105 1.00 124.34 401 GLU C N 1
ATOM 9735 C CA . GLU C 1 190 ? 129.113 167.237 152.898 1.00 123.74 401 GLU C CA 1
ATOM 9736 C C . GLU C 1 190 ? 129.763 167.686 151.600 1.00 129.43 401 GLU C C 1
ATOM 9737 O O . GLU C 1 190 ? 129.145 168.433 150.833 1.00 133.85 401 GLU C O 1
ATOM 9749 N N . GLU C 1 191 ? 130.995 167.260 151.328 1.00 127.89 402 GLU C N 1
ATOM 9750 C CA . GLU C 1 191 ? 131.739 167.722 150.158 1.00 126.70 402 GLU C CA 1
ATOM 9751 C C . GLU C 1 191 ? 131.909 169.243 150.187 1.00 127.33 402 GLU C C 1
ATOM 9752 O O . GLU C 1 191 ? 131.468 169.964 149.291 1.00 129.20 402 GLU C O 1
ATOM 9764 N N . VAL C 1 192 ? 132.561 169.721 151.245 1.00 108.76 403 VAL C N 1
ATOM 9765 C CA . VAL C 1 192 ? 132.854 171.134 151.428 1.00 105.45 403 VAL C CA 1
ATOM 9766 C C . VAL C 1 192 ? 134.336 171.287 151.754 1.00 102.96 403 VAL C C 1
ATOM 9767 O O . VAL C 1 192 ? 135.092 170.319 151.771 1.00 107.14 403 VAL C O 1
ATOM 9780 N N . VAL C 1 193 ? 134.745 172.527 152.009 1.00 92.60 404 VAL C N 1
ATOM 9781 C CA . VAL C 1 193 ? 136.132 172.858 152.314 1.00 95.96 404 VAL C CA 1
ATOM 9782 C C . VAL C 1 193 ? 136.143 173.667 153.602 1.00 92.23 404 VAL C C 1
ATOM 9783 O O . VAL C 1 193 ? 135.579 174.765 153.653 1.00 93.36 404 VAL C O 1
ATOM 9796 N N . TYR C 1 194 ? 136.799 173.138 154.630 1.00 87.33 405 TYR C N 1
ATOM 9797 C CA . TYR C 1 194 ? 136.938 173.832 155.903 1.00 83.59 405 TYR C CA 1
ATOM 9798 C C . TYR C 1 194 ? 138.270 174.562 155.969 1.00 85.40 405 TYR C C 1
ATOM 9799 O O . TYR C 1 194 ? 139.229 174.210 155.281 1.00 93.68 405 TYR C O 1
ATOM 9817 N N . SER C 1 195 ? 138.325 175.591 156.813 1.00 74.17 406 SER C N 1
ATOM 9818 C CA . SER C 1 195 ? 139.557 176.359 156.934 1.00 75.06 406 SER C CA 1
ATOM 9819 C C . SER C 1 195 ? 139.696 176.939 158.334 1.00 77.62 406 SER C C 1
ATOM 9820 O O . SER C 1 195 ? 138.709 177.314 158.971 1.00 79.04 406 SER C O 1
ATOM 9828 N N . CYS C 1 196 ? 140.944 177.008 158.796 1.00 92.99 407 CYS C N 1
ATOM 9829 C CA . CYS C 1 196 ? 141.309 177.602 160.075 1.00 92.53 407 CYS C CA 1
ATOM 9830 C C . CYS C 1 196 ? 142.004 178.928 159.795 1.00 96.30 407 CYS C C 1
ATOM 9831 O O . CYS C 1 196 ? 143.018 178.960 159.081 1.00 100.87 407 CYS C O 1
ATOM 9838 N N . VAL C 1 197 ? 141.415 180.013 160.311 1.00 86.00 408 VAL C N 1
ATOM 9839 C CA . VAL C 1 197 ? 141.906 181.375 160.145 1.00 76.51 408 VAL C CA 1
ATOM 9840 C C . VAL C 1 197 ? 142.641 181.782 161.415 1.00 78.07 408 VAL C C 1
ATOM 9841 O O . VAL C 1 197 ? 142.126 181.600 162.522 1.00 97.64 408 VAL C O 1
ATOM 9854 N N . VAL C 1 198 ? 143.836 182.345 161.259 1.00 74.94 409 VAL C N 1
ATOM 9855 C CA . VAL C 1 198 ? 144.725 182.680 162.366 1.00 83.91 409 VAL C CA 1
ATOM 9856 C C . VAL C 1 198 ? 145.022 184.171 162.274 1.00 80.66 409 VAL C C 1
ATOM 9857 O O . VAL C 1 198 ? 145.842 184.600 161.449 1.00 81.07 409 VAL C O 1
ATOM 9870 N N . TYR C 1 199 ? 144.279 184.959 163.045 1.00 98.39 410 TYR C N 1
ATOM 9871 C CA . TYR C 1 199 ? 144.518 186.388 163.202 1.00 96.20 410 TYR C CA 1
ATOM 9872 C C . TYR C 1 199 ? 145.708 186.610 164.125 1.00 93.73 410 TYR C C 1
ATOM 9873 O O . TYR C 1 199 ? 145.694 186.166 165.281 1.00 104.59 410 TYR C O 1
ATOM 9891 N N . HIS C 1 200 ? 146.719 187.312 163.632 1.00 97.19 411 HIS C N 1
ATOM 9892 C CA . HIS C 1 200 ? 147.894 187.640 164.425 1.00 98.56 411 HIS C CA 1
ATOM 9893 C C . HIS C 1 200 ? 148.479 188.931 163.887 1.00 102.98 411 HIS C C 1
ATOM 9894 O O . HIS C 1 200 ? 148.127 189.391 162.800 1.00 108.91 411 HIS C O 1
ATOM 9908 N N . GLU C 1 201 ? 149.402 189.507 164.646 1.00 108.55 412 GLU C N 1
ATOM 9909 C CA . GLU C 1 201 ? 149.962 190.799 164.291 1.00 109.17 412 GLU C CA 1
ATOM 9910 C C . GLU C 1 201 ? 151.333 190.643 163.654 1.00 106.76 412 GLU C C 1
ATOM 9911 O O . GLU C 1 201 ? 152.048 191.632 163.507 1.00 107.62 412 GLU C O 1
ATOM 9923 N N . SER C 1 202 ? 151.726 189.415 163.308 1.00 95.51 413 SER C N 1
ATOM 9924 C CA . SER C 1 202 ? 152.994 189.260 162.607 1.00 95.06 413 SER C CA 1
ATOM 9925 C C . SER C 1 202 ? 152.893 189.612 161.112 1.00 99.77 413 SER C C 1
ATOM 9926 O O . SER C 1 202 ? 153.921 189.853 160.473 1.00 104.91 413 SER C O 1
ATOM 9934 N N . MET C 1 203 ? 151.668 189.656 160.592 1.00 108.39 414 MET C N 1
ATOM 9935 C CA . MET C 1 203 ? 151.446 189.945 159.176 1.00 112.70 414 MET C CA 1
ATOM 9936 C C . MET C 1 203 ? 150.602 191.190 158.998 1.00 110.12 414 MET C C 1
ATOM 9937 O O . MET C 1 203 ? 149.717 191.231 158.156 1.00 112.68 414 MET C O 1
ATOM 9951 N N . ILE C 1 204 ? 150.875 192.209 159.792 1.00 105.66 415 ILE C N 1
ATOM 9952 C CA . ILE C 1 204 ? 150.103 193.437 159.725 1.00 101.82 415 ILE C CA 1
ATOM 9953 C C . ILE C 1 204 ? 150.394 194.204 158.449 1.00 103.39 415 ILE C C 1
ATOM 9954 O O . ILE C 1 204 ? 149.666 195.148 158.117 1.00 104.92 415 ILE C O 1
ATOM 9970 N N . LYS C 1 205 ? 151.437 193.818 157.723 1.00 115.53 416 LYS C N 1
ATOM 9971 C CA . LYS C 1 205 ? 151.775 194.484 156.467 1.00 119.11 416 LYS C CA 1
ATOM 9972 C C . LYS C 1 205 ? 150.994 193.935 155.285 1.00 121.74 416 LYS C C 1
ATOM 9973 O O . LYS C 1 205 ? 150.981 194.580 154.243 1.00 125.31 416 LYS C O 1
ATOM 9992 N N . SER C 1 206 ? 150.344 192.775 155.430 1.00 111.58 417 SER C N 1
ATOM 9993 C CA . SER C 1 206 ? 149.583 192.205 154.318 1.00 107.68 417 SER C CA 1
ATOM 9994 C C . SER C 1 206 ? 148.648 191.115 154.823 1.00 110.05 417 SER C C 1
ATOM 9995 O O . SER C 1 206 ? 149.084 190.200 155.526 1.00 115.51 417 SER C O 1
ATOM 10003 N N . THR C 1 207 ? 147.370 191.222 154.457 1.00 101.86 418 THR C N 1
ATOM 10004 C CA . THR C 1 207 ? 146.337 190.237 154.761 1.00 98.85 418 THR C CA 1
ATOM 10005 C C . THR C 1 207 ? 145.975 190.182 156.243 1.00 94.62 418 THR C C 1
ATOM 10006 O O . THR C 1 207 ? 144.789 190.121 156.584 1.00 99.32 418 THR C O 1
ATOM 10017 N N . ASN C 1 208 ? 146.957 190.158 157.136 1.00 104.43 419 ASN C N 1
ATOM 10018 C CA . ASN C 1 208 ? 146.697 190.114 158.573 1.00 108.41 419 ASN C CA 1
ATOM 10019 C C . ASN C 1 208 ? 146.053 188.807 158.965 1.00 106.02 419 ASN C C 1
ATOM 10020 O O . ASN C 1 208 ? 145.392 188.744 159.992 1.00 107.50 419 ASN C O 1
ATOM 10031 N N . ILE C 1 209 ? 146.264 187.752 158.188 1.00 85.16 420 ILE C N 1
ATOM 10032 C CA . ILE C 1 209 ? 145.585 186.485 158.431 1.00 85.51 420 ILE C CA 1
ATOM 10033 C C . ILE C 1 209 ? 146.415 185.359 157.844 1.00 88.06 420 ILE C C 1
ATOM 10034 O O . ILE C 1 209 ? 147.001 185.501 156.772 1.00 85.59 420 ILE C O 1
ATOM 10050 N N . ILE C 1 210 ? 146.439 184.224 158.537 1.00 94.57 421 ILE C N 1
ATOM 10051 C CA . ILE C 1 210 ? 147.098 183.019 158.043 1.00 84.98 421 ILE C CA 1
ATOM 10052 C C . ILE C 1 210 ? 146.032 181.936 157.981 1.00 94.49 421 ILE C C 1
ATOM 10053 O O . ILE C 1 210 ? 145.331 181.700 158.966 1.00 106.20 421 ILE C O 1
ATOM 10069 N N . MET C 1 211 ? 145.907 181.276 156.834 1.00 88.91 422 MET C N 1
ATOM 10070 C CA . MET C 1 211 ? 144.860 180.282 156.643 1.00 88.92 422 MET C CA 1
ATOM 10071 C C . MET C 1 211 ? 145.434 178.912 156.323 1.00 83.51 422 MET C C 1
ATOM 10072 O O . MET C 1 211 ? 146.453 178.797 155.636 1.00 89.34 422 MET C O 1
ATOM 10086 N N . ARG C 1 212 ? 144.767 177.876 156.829 1.00 84.85 423 ARG C N 1
ATOM 10087 C CA . ARG C 1 212 ? 145.029 176.506 156.399 1.00 88.63 423 ARG C CA 1
ATOM 10088 C C . ARG C 1 212 ? 143.707 175.812 156.114 1.00 93.66 423 ARG C C 1
ATOM 10089 O O . ARG C 1 212 ? 142.768 175.912 156.903 1.00 102.73 423 ARG C O 1
ATOM 10110 N N . THR C 1 213 ? 143.641 175.086 154.999 1.00 77.58 424 THR C N 1
ATOM 10111 C CA . THR C 1 213 ? 142.378 174.553 154.510 1.00 78.16 424 THR C CA 1
ATOM 10112 C C . THR C 1 213 ? 142.462 173.052 154.279 1.00 80.43 424 THR C C 1
ATOM 10113 O O . THR C 1 213 ? 143.523 172.509 153.962 1.00 90.27 424 THR C O 1
ATOM 10124 N N . ILE C 1 214 ? 141.317 172.393 154.442 1.00 86.18 425 ILE C N 1
ATOM 10125 C CA . ILE C 1 214 ? 141.119 171.000 154.056 1.00 90.21 425 ILE C CA 1
ATOM 10126 C C . ILE C 1 214 ? 139.956 170.967 153.077 1.00 95.88 425 ILE C C 1
ATOM 10127 O O . ILE C 1 214 ? 138.847 171.410 153.406 1.00 96.57 425 ILE C O 1
ATOM 10143 N N . ASP C 1 215 ? 140.203 170.426 151.886 1.00 119.05 426 ASP C N 1
ATOM 10144 C CA . ASP C 1 215 ? 139.236 170.406 150.797 1.00 115.83 426 ASP C CA 1
ATOM 10145 C C . ASP C 1 215 ? 138.653 169.009 150.636 1.00 117.39 426 ASP C C 1
ATOM 10146 O O . ASP C 1 215 ? 139.395 168.025 150.559 1.00 121.25 426 ASP C O 1
ATOM 10155 N N . ARG C 1 216 ? 137.322 168.931 150.586 1.00 111.24 427 ARG C N 1
ATOM 10156 C CA . ARG C 1 216 ? 136.603 167.672 150.435 1.00 112.86 427 ARG C CA 1
ATOM 10157 C C . ARG C 1 216 ? 135.696 167.664 149.211 1.00 110.19 427 ARG C C 1
ATOM 10158 O O . ARG C 1 216 ? 134.917 166.719 149.038 1.00 110.63 427 ARG C O 1
ATOM 10179 N N . THR C 1 217 ? 135.770 168.688 148.357 1.00 121.46 428 THR C N 1
ATOM 10180 C CA . THR C 1 217 ? 134.844 168.812 147.236 1.00 122.14 428 THR C CA 1
ATOM 10181 C C . THR C 1 217 ? 134.966 167.673 146.233 1.00 128.29 428 THR C C 1
ATOM 10182 O O . THR C 1 217 ? 134.074 167.518 145.391 1.00 127.11 428 THR C O 1
ATOM 10193 N N . SER C 1 218 ? 136.031 166.879 146.293 1.00 151.43 429 SER C N 1
ATOM 10194 C CA . SER C 1 218 ? 136.195 165.750 145.391 1.00 148.91 429 SER C CA 1
ATOM 10195 C C . SER C 1 218 ? 136.891 164.634 146.155 1.00 150.19 429 SER C C 1
ATOM 10196 O O . SER C 1 218 ? 137.366 164.827 147.277 1.00 151.00 429 SER C O 1
ATOM 10204 N N . ASN C 1 219 ? 136.950 163.451 145.534 1.00 165.93 430 ASN C N 1
ATOM 10205 C CA . ASN C 1 219 ? 137.625 162.324 146.177 1.00 168.58 430 ASN C CA 1
ATOM 10206 C C . ASN C 1 219 ? 138.184 161.389 145.100 1.00 168.69 430 ASN C C 1
ATOM 10207 O O . ASN C 1 219 ? 137.621 160.336 144.793 1.00 169.19 430 ASN C O 1
ATOM 10218 N N . GLN C 1 220 ? 139.313 161.787 144.517 1.00 153.90 431 GLN C N 1
ATOM 10219 C CA . GLN C 1 220 ? 139.995 160.931 143.557 1.00 149.26 431 GLN C CA 1
ATOM 10220 C C . GLN C 1 220 ? 141.279 160.444 144.218 1.00 150.04 431 GLN C C 1
ATOM 10221 O O . GLN C 1 220 ? 142.352 161.023 144.007 1.00 152.25 431 GLN C O 1
ATOM 10235 N N . PRO C 1 221 ? 141.214 159.384 145.028 1.00 156.68 432 PRO C N 1
ATOM 10236 C CA . PRO C 1 221 ? 142.412 158.959 145.765 1.00 160.24 432 PRO C CA 1
ATOM 10237 C C . PRO C 1 221 ? 143.482 158.317 144.901 1.00 160.14 432 PRO C C 1
ATOM 10238 O O . PRO C 1 221 ? 144.632 158.227 145.347 1.00 157.71 432 PRO C O 1
ATOM 10249 N N . ASN C 1 222 ? 143.121 157.854 143.706 1.00 126.01 433 ASN C N 1
ATOM 10250 C CA . ASN C 1 222 ? 144.069 157.145 142.860 1.00 118.59 433 ASN C CA 1
ATOM 10251 C C . ASN C 1 222 ? 144.239 157.796 141.516 1.00 118.29 433 ASN C C 1
ATOM 10252 O O . ASN C 1 222 ? 143.263 158.211 140.907 1.00 123.10 433 ASN C O 1
ATOM 10263 N N . LEU C 1 223 ? 145.473 157.868 141.041 1.00 107.21 434 LEU C N 1
ATOM 10264 C CA . LEU C 1 223 ? 145.756 158.470 139.755 1.00 107.38 434 LEU C CA 1
ATOM 10265 C C . LEU C 1 223 ? 146.700 157.576 138.989 1.00 108.67 434 LEU C C 1
ATOM 10266 O O . LEU C 1 223 ? 147.498 156.875 139.591 1.00 118.04 434 LEU C O 1
ATOM 10282 N N . VAL C 1 224 ? 146.612 157.578 137.668 1.00 94.72 435 VAL C N 1
ATOM 10283 C CA . VAL C 1 224 ? 147.510 156.775 136.846 1.00 96.94 435 VAL C CA 1
ATOM 10284 C C . VAL C 1 224 ? 147.809 157.533 135.561 1.00 99.74 435 VAL C C 1
ATOM 10285 O O . VAL C 1 224 ? 146.894 158.056 134.917 1.00 106.92 435 VAL C O 1
ATOM 10298 N N . ASN C 1 225 ? 149.083 157.602 135.192 1.00 108.51 436 ASN C N 1
ATOM 10299 C CA . ASN C 1 225 ? 149.508 158.244 133.959 1.00 109.38 436 ASN C CA 1
ATOM 10300 C C . ASN C 1 225 ? 150.089 157.186 133.034 1.00 110.41 436 ASN C C 1
ATOM 10301 O O . ASN C 1 225 ? 150.704 156.217 133.486 1.00 121.76 436 ASN C O 1
ATOM 10312 N N . LEU C 1 226 ? 149.894 157.373 131.732 1.00 98.80 437 LEU C N 1
ATOM 10313 C CA . LEU C 1 226 ? 150.347 156.384 130.769 1.00 99.00 437 LEU C CA 1
ATOM 10314 C C . LEU C 1 226 ? 150.707 157.077 129.465 1.00 100.26 437 LEU C C 1
ATOM 10315 O O . LEU C 1 226 ? 150.040 158.030 129.055 1.00 107.44 437 LEU C O 1
ATOM 10331 N N . SER C 1 227 ? 151.764 156.592 128.821 1.00 105.02 438 SER C N 1
ATOM 10332 C CA . SER C 1 227 ? 152.222 157.116 127.544 1.00 107.11 438 SER C CA 1
ATOM 10333 C C . SER C 1 227 ? 152.661 155.940 126.688 1.00 110.52 438 SER C C 1
ATOM 10334 O O . SER C 1 227 ? 153.198 154.955 127.200 1.00 120.09 438 SER C O 1
ATOM 10342 N N . LEU C 1 228 ? 152.433 156.040 125.379 1.00 112.41 439 LEU C N 1
ATOM 10343 C CA . LEU C 1 228 ? 152.744 154.921 124.492 1.00 114.93 439 LEU C CA 1
ATOM 10344 C C . LEU C 1 228 ? 153.059 155.451 123.097 1.00 118.88 439 LEU C C 1
ATOM 10345 O O . LEU C 1 228 ? 152.144 155.697 122.307 1.00 123.46 439 LEU C O 1
ATOM 10361 N N . ASN C 1 229 ? 154.343 155.620 122.802 1.00 129.15 440 ASN C N 1
ATOM 10362 C CA . ASN C 1 229 ? 154.788 156.009 121.472 1.00 129.95 440 ASN C CA 1
ATOM 10363 C C . ASN C 1 229 ? 155.258 154.749 120.753 1.00 128.73 440 ASN C C 1
ATOM 10364 O O . ASN C 1 229 ? 156.139 154.045 121.257 1.00 132.14 440 ASN C O 1
ATOM 10375 N N . VAL C 1 230 ? 154.681 154.460 119.590 1.00 127.83 441 VAL C N 1
ATOM 10376 C CA . VAL C 1 230 ? 155.123 153.311 118.798 1.00 132.31 441 VAL C CA 1
ATOM 10377 C C . VAL C 1 230 ? 155.562 153.821 117.428 1.00 132.64 441 VAL C C 1
ATOM 10378 O O . VAL C 1 230 ? 154.948 153.482 116.407 1.00 129.75 441 VAL C O 1
ATOM 10391 N N . PRO C 1 231 ? 156.615 154.640 117.414 1.00 151.39 442 PRO C N 1
ATOM 10392 C CA . PRO C 1 231 ? 156.997 155.226 116.133 1.00 150.60 442 PRO C CA 1
ATOM 10393 C C . PRO C 1 231 ? 157.064 154.150 115.085 1.00 152.58 442 PRO C C 1
ATOM 10394 O O . PRO C 1 231 ? 157.820 153.204 115.250 1.00 152.70 442 PRO C O 1
ATOM 10405 N N . GLN C 1 232 ? 156.282 154.288 114.025 1.00 168.95 443 GLN C N 1
ATOM 10406 C CA . GLN C 1 232 ? 156.271 153.291 112.966 1.00 169.43 443 GLN C CA 1
ATOM 10407 C C . GLN C 1 232 ? 157.310 153.639 111.914 1.00 170.72 443 GLN C C 1
ATOM 10408 O O . GLN C 1 232 ? 157.345 153.017 110.854 1.00 169.00 443 GLN C O 1
ATOM 10422 N N . ARG C 1 233 ? 158.151 154.632 112.192 1.00 173.74 444 ARG C N 1
ATOM 10423 C CA . ARG C 1 233 ? 159.248 154.962 111.286 1.00 172.41 444 ARG C CA 1
ATOM 10424 C C . ARG C 1 233 ? 160.510 155.049 112.116 1.00 171.77 444 ARG C C 1
ATOM 10425 O O . ARG C 1 233 ? 160.551 155.790 113.096 1.00 169.52 444 ARG C O 1
ATOM 10446 N N . CYS C 1 234 ? 161.530 154.275 111.759 1.00 167.51 445 CYS C N 1
ATOM 10447 C CA . CYS C 1 234 ? 162.751 154.242 112.554 1.00 168.02 445 CYS C CA 1
ATOM 10448 C C . CYS C 1 234 ? 163.209 155.644 112.921 1.00 166.60 445 CYS C C 1
ATOM 10449 O O . CYS C 1 234 ? 164.160 155.812 113.681 1.00 164.57 445 CYS C O 1
ATOM 10457 N N . THR D 1 14 ? 147.162 182.427 201.472 1.00 222.29 225 THR D N 1
ATOM 10458 C CA . THR D 1 14 ? 147.306 180.986 201.643 1.00 223.54 225 THR D CA 1
ATOM 10459 C C . THR D 1 14 ? 146.889 180.248 200.376 1.00 223.94 225 THR D C 1
ATOM 10460 O O . THR D 1 14 ? 145.804 180.477 199.842 1.00 224.03 225 THR D O 1
ATOM 10470 N N . ILE D 1 15 ? 147.759 179.360 199.902 1.00 222.47 226 ILE D N 1
ATOM 10471 C CA . ILE D 1 15 ? 147.547 178.625 198.662 1.00 221.60 226 ILE D CA 1
ATOM 10472 C C . ILE D 1 15 ? 147.701 177.138 198.949 1.00 220.37 226 ILE D C 1
ATOM 10473 O O . ILE D 1 15 ? 148.555 176.735 199.747 1.00 220.35 226 ILE D O 1
ATOM 10489 N N . ILE D 1 16 ? 146.872 176.325 198.297 1.00 204.39 227 ILE D N 1
ATOM 10490 C CA . ILE D 1 16 ? 146.869 174.882 198.485 1.00 204.25 227 ILE D CA 1
ATOM 10491 C C . ILE D 1 16 ? 147.240 174.224 197.161 1.00 204.98 227 ILE D C 1
ATOM 10492 O O . ILE D 1 16 ? 147.081 174.806 196.085 1.00 204.91 227 ILE D O 1
ATOM 10508 N N . GLU D 1 17 ? 147.743 172.992 197.251 1.00 203.36 228 GLU D N 1
ATOM 10509 C CA . GLU D 1 17 ? 148.164 172.233 196.084 1.00 202.30 228 GLU D CA 1
ATOM 10510 C C . GLU D 1 17 ? 147.451 170.886 196.093 1.00 200.22 228 GLU D C 1
ATOM 10511 O O . GLU D 1 17 ? 147.522 170.157 197.098 1.00 199.12 228 GLU D O 1
ATOM 10523 N N . PRO D 1 18 ? 146.759 170.513 195.015 1.00 178.34 229 PRO D N 1
ATOM 10524 C CA . PRO D 1 18 ? 146.067 169.219 195.007 1.00 176.67 229 PRO D CA 1
ATOM 10525 C C . PRO D 1 18 ? 147.053 168.064 195.087 1.00 175.44 229 PRO D C 1
ATOM 10526 O O . PRO D 1 18 ? 148.180 168.142 194.593 1.00 174.75 229 PRO D O 1
ATOM 10537 N N . SER D 1 19 ? 146.615 166.979 195.721 1.00 158.19 230 SER D N 1
ATOM 10538 C CA . SER D 1 19 ? 147.469 165.809 195.862 1.00 157.35 230 SER D CA 1
ATOM 10539 C C . SER D 1 19 ? 147.821 165.248 194.490 1.00 157.22 230 SER D C 1
ATOM 10540 O O . SER D 1 19 ? 147.008 165.273 193.563 1.00 160.26 230 SER D O 1
ATOM 10548 N N . LEU D 1 20 ? 149.045 164.743 194.364 1.00 147.90 231 LEU D N 1
ATOM 10549 C CA . LEU D 1 20 ? 149.493 164.195 193.092 1.00 148.00 231 LEU D CA 1
ATOM 10550 C C . LEU D 1 20 ? 148.665 162.973 192.718 1.00 145.35 231 LEU D C 1
ATOM 10551 O O . LEU D 1 20 ? 148.424 162.090 193.546 1.00 143.29 231 LEU D O 1
ATOM 10567 N N . GLU D 1 21 ? 148.228 162.928 191.459 1.00 127.53 232 GLU D N 1
ATOM 10568 C CA . GLU D 1 21 ? 147.436 161.798 190.989 1.00 124.88 232 GLU D CA 1
ATOM 10569 C C . GLU D 1 21 ? 148.284 160.534 190.908 1.00 125.26 232 GLU D C 1
ATOM 10570 O O . GLU D 1 21 ? 147.828 159.446 191.282 1.00 133.41 232 GLU D O 1
ATOM 10582 N N . ASP D 1 22 ? 149.527 160.659 190.436 1.00 135.04 233 ASP D N 1
ATOM 10583 C CA . ASP D 1 22 ? 150.379 159.484 190.286 1.00 136.87 233 ASP D CA 1
ATOM 10584 C C . ASP D 1 22 ? 150.598 158.800 191.629 1.00 144.18 233 ASP D C 1
ATOM 10585 O O . ASP D 1 22 ? 150.501 157.572 191.738 1.00 144.58 233 ASP D O 1
ATOM 10594 N N . MET D 1 23 ? 150.897 159.583 192.668 1.00 166.25 234 MET D N 1
ATOM 10595 C CA . MET D 1 23 ? 151.053 159.004 193.998 1.00 166.99 234 MET D CA 1
ATOM 10596 C C . MET D 1 23 ? 149.751 158.369 194.461 1.00 166.23 234 MET D C 1
ATOM 10597 O O . MET D 1 23 ? 149.749 157.260 195.006 1.00 165.31 234 MET D O 1
ATOM 10611 N N . LEU D 1 24 ? 148.629 159.059 194.248 1.00 151.08 235 LEU D N 1
ATOM 10612 C CA . LEU D 1 24 ? 147.336 158.547 194.679 1.00 148.09 235 LEU D CA 1
ATOM 10613 C C . LEU D 1 24 ? 146.935 157.282 193.935 1.00 145.84 235 LEU D C 1
ATOM 10614 O O . LEU D 1 24 ? 145.998 156.603 194.366 1.00 146.29 235 LEU D O 1
ATOM 10630 N N . MET D 1 25 ? 147.609 156.956 192.838 1.00 136.01 236 MET D N 1
ATOM 10631 C CA . MET D 1 25 ? 147.483 155.615 192.271 1.00 130.34 236 MET D CA 1
ATOM 10632 C C . MET D 1 25 ? 148.224 154.561 193.094 1.00 136.20 236 MET D C 1
ATOM 10633 O O . MET D 1 25 ? 148.307 153.405 192.660 1.00 134.53 236 MET D O 1
ATOM 10647 N N . ASN D 1 26 ? 148.764 154.945 194.252 1.00 145.89 237 ASN D N 1
ATOM 10648 C CA . ASN D 1 26 ? 149.205 154.010 195.279 1.00 141.70 237 ASN D CA 1
ATOM 10649 C C . ASN D 1 26 ? 148.364 154.113 196.545 1.00 138.13 237 ASN D C 1
ATOM 10650 O O . ASN D 1 26 ? 148.749 153.563 197.581 1.00 133.30 237 ASN D O 1
ATOM 10661 N N . LYS D 1 27 ? 147.232 154.815 196.484 1.00 138.34 238 LYS D N 1
ATOM 10662 C CA . LYS D 1 27 ? 146.321 155.014 197.607 1.00 133.45 238 LYS D CA 1
ATOM 10663 C C . LYS D 1 27 ? 146.922 155.885 198.703 1.00 135.69 238 LYS D C 1
ATOM 10664 O O . LYS D 1 27 ? 146.466 155.841 199.850 1.00 136.15 238 LYS D O 1
ATOM 10683 N N . LYS D 1 28 ? 147.940 156.680 198.378 1.00 149.69 239 LYS D N 1
ATOM 10684 C CA . LYS D 1 28 ? 148.528 157.607 199.335 1.00 149.99 239 LYS D CA 1
ATOM 10685 C C . LYS D 1 28 ? 148.973 158.860 198.597 1.00 149.91 239 LYS D C 1
ATOM 10686 O O . LYS D 1 28 ? 149.191 158.846 197.383 1.00 152.22 239 LYS D O 1
ATOM 10705 N N . ALA D 1 29 ? 149.111 159.945 199.350 1.00 165.71 240 ALA D N 1
ATOM 10706 C CA . ALA D 1 29 ? 149.606 161.213 198.824 1.00 167.01 240 ALA D CA 1
ATOM 10707 C C . ALA D 1 29 ? 149.768 162.166 200.002 1.00 170.35 240 ALA D C 1
ATOM 10708 O O . ALA D 1 29 ? 149.578 161.786 201.161 1.00 172.61 240 ALA D O 1
ATOM 10715 N N . GLN D 1 30 ? 150.123 163.413 199.697 1.00 191.20 241 GLN D N 1
ATOM 10716 C CA . GLN D 1 30 ? 150.325 164.429 200.725 1.00 192.98 241 GLN D CA 1
ATOM 10717 C C . GLN D 1 30 ? 149.742 165.750 200.251 1.00 192.19 241 GLN D C 1
ATOM 10718 O O . GLN D 1 30 ? 150.154 166.276 199.213 1.00 192.73 241 GLN D O 1
ATOM 10732 N N . LEU D 1 31 ? 148.786 166.282 201.011 1.00 192.73 242 LEU D N 1
ATOM 10733 C CA . LEU D 1 31 ? 148.180 167.579 200.733 1.00 193.14 242 LEU D CA 1
ATOM 10734 C C . LEU D 1 31 ? 148.953 168.644 201.503 1.00 192.90 242 LEU D C 1
ATOM 10735 O O . LEU D 1 31 ? 148.971 168.635 202.740 1.00 193.09 242 LEU D O 1
ATOM 10751 N N . VAL D 1 32 ? 149.640 169.521 200.775 1.00 209.63 243 VAL D N 1
ATOM 10752 C CA . VAL D 1 32 ? 150.465 170.561 201.379 1.00 210.95 243 VAL D CA 1
ATOM 10753 C C . VAL D 1 32 ? 149.688 171.868 201.384 1.00 212.48 243 VAL D C 1
ATOM 10754 O O . VAL D 1 32 ? 148.926 172.161 200.454 1.00 212.84 243 VAL D O 1
ATOM 10767 N N . CYS D 1 33 ? 149.882 172.655 202.439 1.00 224.03 244 CYS D N 1
ATOM 10768 C CA . CYS D 1 33 ? 149.221 173.940 202.633 1.00 223.72 244 CYS D CA 1
ATOM 10769 C C . CYS D 1 33 ? 150.303 174.993 202.819 1.00 223.45 244 CYS D C 1
ATOM 10770 O O . CYS D 1 33 ? 151.042 174.964 203.812 1.00 223.50 244 CYS D O 1
ATOM 10777 N N . ASP D 1 34 ? 150.409 175.898 201.852 1.00 230.73 245 ASP D N 1
ATOM 10778 C CA . ASP D 1 34 ? 151.360 176.997 201.885 1.00 232.07 245 ASP D CA 1
ATOM 10779 C C . ASP D 1 34 ? 150.641 178.281 202.282 1.00 232.63 245 ASP D C 1
ATOM 10780 O O . ASP D 1 34 ? 149.444 178.446 202.034 1.00 232.47 245 ASP D O 1
ATOM 10789 N N . VAL D 1 35 ? 151.386 179.190 202.904 1.00 239.61 246 VAL D N 1
ATOM 10790 C CA . VAL D 1 35 ? 150.849 180.442 203.423 1.00 239.67 246 VAL D CA 1
ATOM 10791 C C . VAL D 1 35 ? 151.395 181.585 202.581 1.00 239.26 246 VAL D C 1
ATOM 10792 O O . VAL D 1 35 ? 152.601 181.646 202.312 1.00 238.46 246 VAL D O 1
ATOM 10805 N N . ASN D 1 36 ? 150.505 182.490 202.166 1.00 235.76 247 ASN D N 1
ATOM 10806 C CA . ASN D 1 36 ? 150.879 183.627 201.339 1.00 235.49 247 ASN D CA 1
ATOM 10807 C C . ASN D 1 36 ? 150.851 184.955 202.080 1.00 236.49 247 ASN D C 1
ATOM 10808 O O . ASN D 1 36 ? 151.451 185.921 201.598 1.00 236.99 247 ASN D O 1
ATOM 10819 N N . GLU D 1 37 ? 150.181 185.030 203.229 1.00 238.95 248 GLU D N 1
ATOM 10820 C CA . GLU D 1 37 ? 150.121 186.273 203.987 1.00 239.43 248 GLU D CA 1
ATOM 10821 C C . GLU D 1 37 ? 151.458 186.504 204.677 1.00 239.93 248 GLU D C 1
ATOM 10822 O O . GLU D 1 37 ? 151.550 186.451 205.908 1.00 239.76 248 GLU D O 1
ATOM 10834 N N . LEU D 1 38 ? 152.502 186.753 203.888 1.00 244.86 249 LEU D N 1
ATOM 10835 C CA . LEU D 1 38 ? 153.846 186.950 204.413 1.00 244.00 249 LEU D CA 1
ATOM 10836 C C . LEU D 1 38 ? 154.164 188.405 204.728 1.00 244.87 249 LEU D C 1
ATOM 10837 O O . LEU D 1 38 ? 155.215 188.675 205.318 1.00 244.35 249 LEU D O 1
ATOM 10853 N N . VAL D 1 39 ? 153.295 189.347 204.353 1.00 255.13 250 VAL D N 1
ATOM 10854 C CA . VAL D 1 39 ? 153.562 190.754 204.650 1.00 254.93 250 VAL D CA 1
ATOM 10855 C C . VAL D 1 39 ? 153.680 190.987 206.151 1.00 255.44 250 VAL D C 1
ATOM 10856 O O . VAL D 1 39 ? 154.659 191.619 206.581 1.00 254.32 250 VAL D O 1
ATOM 10869 N N . PRO D 1 40 ? 152.750 190.523 206.994 1.00 264.52 251 PRO D N 1
ATOM 10870 C CA . PRO D 1 40 ? 152.983 190.577 208.441 1.00 263.62 251 PRO D CA 1
ATOM 10871 C C . PRO D 1 40 ? 153.709 189.336 208.933 1.00 263.64 251 PRO D C 1
ATOM 10872 O O . PRO D 1 40 ? 154.067 188.466 208.133 1.00 264.24 251 PRO D O 1
ATOM 10883 N N . GLY D 1 41 ? 153.933 189.238 210.239 1.00 260.58 252 GLY D N 1
ATOM 10884 C CA . GLY D 1 41 ? 154.558 188.062 210.802 1.00 260.09 252 GLY D CA 1
ATOM 10885 C C . GLY D 1 41 ? 153.652 186.849 210.691 1.00 260.93 252 GLY D C 1
ATOM 10886 O O . GLY D 1 41 ? 152.525 186.907 210.199 1.00 261.68 252 GLY D O 1
ATOM 10890 N N . PHE D 1 42 ? 154.170 185.717 211.162 1.00 258.89 253 PHE D N 1
ATOM 10891 C CA . PHE D 1 42 ? 153.414 184.474 211.167 1.00 259.21 253 PHE D CA 1
ATOM 10892 C C . PHE D 1 42 ? 153.676 183.728 212.467 1.00 258.94 253 PHE D C 1
ATOM 10893 O O . PHE D 1 42 ? 154.745 183.859 213.068 1.00 258.36 253 PHE D O 1
ATOM 10910 N N . LEU D 1 43 ? 152.687 182.940 212.897 1.00 262.83 254 LEU D N 1
ATOM 10911 C CA . LEU D 1 43 ? 152.786 182.196 214.149 1.00 262.30 254 LEU D CA 1
ATOM 10912 C C . LEU D 1 43 ? 152.785 180.689 213.931 1.00 262.55 254 LEU D C 1
ATOM 10913 O O . LEU D 1 43 ? 153.765 180.023 214.282 1.00 262.67 254 LEU D O 1
ATOM 10929 N N . SER D 1 44 ? 151.721 180.126 213.362 1.00 257.11 255 SER D N 1
ATOM 10930 C CA . SER D 1 44 ? 151.640 178.682 213.192 1.00 256.18 255 SER D CA 1
ATOM 10931 C C . SER D 1 44 ? 150.545 178.341 212.192 1.00 256.11 255 SER D C 1
ATOM 10932 O O . SER D 1 44 ? 149.595 179.105 212.003 1.00 255.93 255 SER D O 1
ATOM 10940 N N . VAL D 1 45 ? 150.695 177.181 211.559 1.00 239.88 256 VAL D N 1
ATOM 10941 C CA . VAL D 1 45 ? 149.701 176.645 210.644 1.00 238.88 256 VAL D CA 1
ATOM 10942 C C . VAL D 1 45 ? 148.852 175.634 211.403 1.00 238.03 256 VAL D C 1
ATOM 10943 O O . VAL D 1 45 ? 149.224 175.152 212.477 1.00 237.42 256 VAL D O 1
ATOM 10956 N N . LYS D 1 46 ? 147.690 175.303 210.843 1.00 226.46 257 LYS D N 1
ATOM 10957 C CA . LYS D 1 46 ? 146.821 174.315 211.467 1.00 226.42 257 LYS D CA 1
ATOM 10958 C C . LYS D 1 46 ? 146.010 173.615 210.388 1.00 227.22 257 LYS D C 1
ATOM 10959 O O . LYS D 1 46 ? 145.586 174.244 209.416 1.00 227.48 257 LYS D O 1
ATOM 10978 N N . TRP D 1 47 ? 145.794 172.313 210.572 1.00 219.64 258 TRP D N 1
ATOM 10979 C CA . TRP D 1 47 ? 144.959 171.512 209.684 1.00 218.10 258 TRP D CA 1
ATOM 10980 C C . TRP D 1 47 ? 143.834 170.891 210.499 1.00 217.72 258 TRP D C 1
ATOM 10981 O O . TRP D 1 47 ? 144.089 170.085 211.401 1.00 217.44 258 TRP D O 1
ATOM 11002 N N . GLU D 1 48 ? 142.598 171.262 210.182 1.00 213.17 259 GLU D N 1
ATOM 11003 C CA . GLU D 1 48 ? 141.415 170.865 210.929 1.00 212.54 259 GLU D CA 1
ATOM 11004 C C . GLU D 1 48 ? 140.433 170.147 210.006 1.00 211.96 259 GLU D C 1
ATOM 11005 O O . GLU D 1 48 ? 140.626 170.057 208.785 1.00 212.25 259 GLU D O 1
ATOM 11017 N N . ASN D 1 49 ? 139.327 169.717 210.606 1.00 205.82 260 ASN D N 1
ATOM 11018 C CA . ASN D 1 49 ? 138.228 169.058 209.924 1.00 206.56 260 ASN D CA 1
ATOM 11019 C C . ASN D 1 49 ? 137.133 170.077 209.610 1.00 208.13 260 ASN D C 1
ATOM 11020 O O . ASN D 1 49 ? 137.215 171.253 209.972 1.00 208.13 260 ASN D O 1
ATOM 11031 N N . ASP D 1 50 ? 136.089 169.612 208.919 1.00 222.97 261 ASP D N 1
ATOM 11032 C CA . ASP D 1 50 ? 134.944 170.473 208.645 1.00 223.58 261 ASP D CA 1
ATOM 11033 C C . ASP D 1 50 ? 134.297 170.960 209.936 1.00 224.39 261 ASP D C 1
ATOM 11034 O O . ASP D 1 50 ? 133.932 172.136 210.049 1.00 223.68 261 ASP D O 1
ATOM 11043 N N . ASN D 1 51 ? 134.148 170.075 210.919 1.00 223.77 262 ASN D N 1
ATOM 11044 C CA . ASN D 1 51 ? 133.562 170.454 212.198 1.00 222.55 262 ASN D CA 1
ATOM 11045 C C . ASN D 1 51 ? 134.519 171.249 213.077 1.00 221.98 262 ASN D C 1
ATOM 11046 O O . ASN D 1 51 ? 134.128 171.655 214.177 1.00 220.95 262 ASN D O 1
ATOM 11057 N N . GLY D 1 52 ? 135.752 171.482 212.630 1.00 218.27 263 GLY D N 1
ATOM 11058 C CA . GLY D 1 52 ? 136.741 172.158 213.440 1.00 216.86 263 GLY D CA 1
ATOM 11059 C C . GLY D 1 52 ? 137.497 171.271 214.403 1.00 217.22 263 GLY D C 1
ATOM 11060 O O . GLY D 1 52 ? 138.304 171.786 215.188 1.00 217.63 263 GLY D O 1
ATOM 11064 N N . LYS D 1 53 ? 137.270 169.961 214.372 1.00 210.94 264 LYS D N 1
ATOM 11065 C CA . LYS D 1 53 ? 137.943 169.063 215.294 1.00 210.41 264 LYS D CA 1
ATOM 11066 C C . LYS D 1 53 ? 139.443 169.024 215.014 1.00 211.25 264 LYS D C 1
ATOM 11067 O O . LYS D 1 53 ? 139.915 169.384 213.932 1.00 211.25 264 LYS D O 1
ATOM 11086 N N . THR D 1 54 ? 140.194 168.577 216.017 1.00 224.38 265 THR D N 1
ATOM 11087 C CA . THR D 1 54 ? 141.648 168.507 215.919 1.00 225.11 265 THR D CA 1
ATOM 11088 C C . THR D 1 54 ? 142.034 167.378 214.971 1.00 224.78 265 THR D C 1
ATOM 11089 O O . THR D 1 54 ? 141.917 166.198 215.317 1.00 224.97 265 THR D O 1
ATOM 11100 N N . LEU D 1 55 ? 142.494 167.737 213.776 1.00 211.47 266 LEU D N 1
ATOM 11101 C CA . LEU D 1 55 ? 142.903 166.770 212.766 1.00 210.71 266 LEU D CA 1
ATOM 11102 C C . LEU D 1 55 ? 144.425 166.691 212.746 1.00 210.52 266 LEU D C 1
ATOM 11103 O O . LEU D 1 55 ? 145.100 167.696 212.499 1.00 209.30 266 LEU D O 1
ATOM 11119 N N . THR D 1 56 ? 144.958 165.500 213.009 1.00 204.54 267 THR D N 1
ATOM 11120 C CA . THR D 1 56 ? 146.402 165.328 213.083 1.00 203.57 267 THR D CA 1
ATOM 11121 C C . THR D 1 56 ? 147.051 165.700 211.756 1.00 203.09 267 THR D C 1
ATOM 11122 O O . THR D 1 56 ? 146.512 165.423 210.681 1.00 203.54 267 THR D O 1
ATOM 11133 N N . SER D 1 57 ? 148.220 166.330 211.838 1.00 207.92 268 SER D N 1
ATOM 11134 C CA . SER D 1 57 ? 148.937 166.803 210.664 1.00 208.72 268 SER D CA 1
ATOM 11135 C C . SER D 1 57 ? 150.432 166.651 210.907 1.00 207.81 268 SER D C 1
ATOM 11136 O O . SER D 1 57 ? 150.868 166.127 211.937 1.00 207.17 268 SER D O 1
ATOM 11144 N N . ARG D 1 58 ? 151.222 167.115 209.943 1.00 209.33 269 ARG D N 1
ATOM 11145 C CA . ARG D 1 58 ? 152.673 167.063 210.011 1.00 209.57 269 ARG D CA 1
ATOM 11146 C C . ARG D 1 58 ? 153.229 168.427 209.627 1.00 210.28 269 ARG D C 1
ATOM 11147 O O . ARG D 1 58 ? 152.496 169.322 209.197 1.00 209.61 269 ARG D O 1
ATOM 11168 N N . LYS D 1 59 ? 154.540 168.585 209.786 1.00 219.56 270 LYS D N 1
ATOM 11169 C CA . LYS D 1 59 ? 155.217 169.843 209.505 1.00 219.71 270 LYS D CA 1
ATOM 11170 C C . LYS D 1 59 ? 156.281 169.638 208.436 1.00 219.40 270 LYS D C 1
ATOM 11171 O O . LYS D 1 59 ? 157.017 168.647 208.458 1.00 218.40 270 LYS D O 1
ATOM 11190 N N . GLY D 1 60 ? 156.367 170.587 207.513 1.00 221.05 271 GLY D N 1
ATOM 11191 C CA . GLY D 1 60 ? 157.284 170.514 206.393 1.00 221.31 271 GLY D CA 1
ATOM 11192 C C . GLY D 1 60 ? 158.617 171.161 206.694 1.00 221.92 271 GLY D C 1
ATOM 11193 O O . GLY D 1 60 ? 159.040 171.265 207.850 1.00 221.73 271 GLY D O 1
ATOM 11197 N N . VAL D 1 61 ? 159.292 171.604 205.633 1.00 221.56 272 VAL D N 1
ATOM 11198 C CA . VAL D 1 61 ? 160.608 172.218 205.791 1.00 221.50 272 VAL D CA 1
ATOM 11199 C C . VAL D 1 61 ? 160.502 173.503 206.604 1.00 221.50 272 VAL D C 1
ATOM 11200 O O . VAL D 1 61 ? 161.293 173.745 207.524 1.00 221.44 272 VAL D O 1
ATOM 11213 N N . THR D 1 62 ? 159.523 174.342 206.280 1.00 226.52 273 THR D N 1
ATOM 11214 C CA . THR D 1 62 ? 159.323 175.623 206.938 1.00 225.92 273 THR D CA 1
ATOM 11215 C C . THR D 1 62 ? 158.037 175.609 207.753 1.00 225.85 273 THR D C 1
ATOM 11216 O O . THR D 1 62 ? 157.106 174.847 207.480 1.00 227.01 273 THR D O 1
ATOM 11227 N N . ASP D 1 63 ? 157.999 176.473 208.770 1.00 227.76 274 ASP D N 1
ATOM 11228 C CA . ASP D 1 63 ? 156.831 176.557 209.639 1.00 228.88 274 ASP D CA 1
ATOM 11229 C C . ASP D 1 63 ? 155.580 176.990 208.885 1.00 230.33 274 ASP D C 1
ATOM 11230 O O . ASP D 1 63 ? 154.467 176.684 209.327 1.00 230.83 274 ASP D O 1
ATOM 11239 N N . LYS D 1 64 ? 155.736 177.691 207.764 1.00 236.73 275 LYS D N 1
ATOM 11240 C CA . LYS D 1 64 ? 154.603 178.133 206.961 1.00 237.11 275 LYS D CA 1
ATOM 11241 C C . LYS D 1 64 ? 154.030 177.036 206.069 1.00 237.23 275 LYS D C 1
ATOM 11242 O O . LYS D 1 64 ? 153.098 177.311 205.306 1.00 237.33 275 LYS D O 1
ATOM 11261 N N . ILE D 1 65 ? 154.552 175.814 206.145 1.00 230.05 276 ILE D N 1
ATOM 11262 C CA . ILE D 1 65 ? 154.130 174.709 205.290 1.00 228.76 276 ILE D CA 1
ATOM 11263 C C . ILE D 1 65 ? 153.522 173.634 206.179 1.00 228.32 276 ILE D C 1
ATOM 11264 O O . ILE D 1 65 ? 154.173 173.161 207.120 1.00 228.37 276 ILE D O 1
ATOM 11280 N N . ALA D 1 66 ? 152.282 173.247 205.886 1.00 226.48 277 ALA D N 1
ATOM 11281 C CA . ALA D 1 66 ? 151.590 172.201 206.631 1.00 226.41 277 ALA D CA 1
ATOM 11282 C C . ALA D 1 66 ? 151.347 171.004 205.723 1.00 225.72 277 ALA D C 1
ATOM 11283 O O . ALA D 1 66 ? 150.751 171.147 204.655 1.00 225.82 277 ALA D O 1
ATOM 11290 N N . ILE D 1 67 ? 151.784 169.825 206.151 1.00 213.99 278 ILE D N 1
ATOM 11291 C CA . ILE D 1 67 ? 151.605 168.597 205.384 1.00 213.67 278 ILE D CA 1
ATOM 11292 C C . ILE D 1 67 ? 150.505 167.776 206.040 1.00 214.30 278 ILE D C 1
ATOM 11293 O O . ILE D 1 67 ? 150.442 167.679 207.271 1.00 214.66 278 ILE D O 1
ATOM 11309 N N . LEU D 1 68 ? 149.636 167.186 205.218 1.00 210.09 279 LEU D N 1
ATOM 11310 C CA . LEU D 1 68 ? 148.546 166.354 205.717 1.00 209.18 279 LEU D CA 1
ATOM 11311 C C . LEU D 1 68 ? 148.444 165.105 204.857 1.00 208.51 279 LEU D C 1
ATOM 11312 O O . LEU D 1 68 ? 148.309 165.203 203.634 1.00 208.79 279 LEU D O 1
ATOM 11328 N N . ASP D 1 69 ? 148.512 163.935 205.486 1.00 186.51 280 ASP D N 1
ATOM 11329 C CA . ASP D 1 69 ? 148.425 162.680 204.753 1.00 186.08 280 ASP D CA 1
ATOM 11330 C C . ASP D 1 69 ? 146.963 162.301 204.548 1.00 185.74 280 ASP D C 1
ATOM 11331 O O . ASP D 1 69 ? 146.185 162.252 205.506 1.00 185.21 280 ASP D O 1
ATOM 11340 N N . ILE D 1 70 ? 146.592 162.032 203.297 1.00 182.51 281 ILE D N 1
ATOM 11341 C CA . ILE D 1 70 ? 145.221 161.699 202.931 1.00 182.54 281 ILE D CA 1
ATOM 11342 C C . ILE D 1 70 ? 145.221 160.384 202.164 1.00 182.08 281 ILE D C 1
ATOM 11343 O O . ILE D 1 70 ? 146.047 160.184 201.267 1.00 180.61 281 ILE D O 1
ATOM 11359 N N . THR D 1 71 ? 144.300 159.494 202.520 1.00 175.35 282 THR D N 1
ATOM 11360 C CA . THR D 1 71 ? 144.144 158.218 201.842 1.00 174.97 282 THR D CA 1
ATOM 11361 C C . THR D 1 71 ? 143.128 158.348 200.708 1.00 175.02 282 THR D C 1
ATOM 11362 O O . THR D 1 71 ? 142.393 159.333 200.607 1.00 175.44 282 THR D O 1
ATOM 11373 N N . TYR D 1 72 ? 143.090 157.332 199.843 1.00 155.55 283 TYR D N 1
ATOM 11374 C CA . TYR D 1 72 ? 142.167 157.372 198.713 1.00 153.55 283 TYR D CA 1
ATOM 11375 C C . TYR D 1 72 ? 140.714 157.385 199.165 1.00 152.72 283 TYR D C 1
ATOM 11376 O O . TYR D 1 72 ? 139.863 157.979 198.493 1.00 152.45 283 TYR D O 1
ATOM 11394 N N . GLU D 1 73 ? 140.405 156.735 200.289 1.00 167.88 284 GLU D N 1
ATOM 11395 C CA . GLU D 1 73 ? 139.029 156.700 200.774 1.00 169.78 284 GLU D CA 1
ATOM 11396 C C . GLU D 1 73 ? 138.462 158.109 200.905 1.00 170.21 284 GLU D C 1
ATOM 11397 O O . GLU D 1 73 ? 137.450 158.449 200.283 1.00 167.48 284 GLU D O 1
ATOM 11409 N N . ASP D 1 74 ? 139.112 158.946 201.716 1.00 175.17 285 ASP D N 1
ATOM 11410 C CA . ASP D 1 74 ? 138.600 160.292 201.957 1.00 174.26 285 ASP D CA 1
ATOM 11411 C C . ASP D 1 74 ? 138.597 161.111 200.674 1.00 172.59 285 ASP D C 1
ATOM 11412 O O . ASP D 1 74 ? 137.620 161.803 200.365 1.00 173.22 285 ASP D O 1
ATOM 11421 N N . TRP D 1 75 ? 139.689 161.046 199.911 1.00 151.30 286 TRP D N 1
ATOM 11422 C CA . TRP D 1 75 ? 139.802 161.859 198.705 1.00 151.80 286 TRP D CA 1
ATOM 11423 C C . TRP D 1 75 ? 138.670 161.557 197.731 1.00 153.06 286 TRP D C 1
ATOM 11424 O O . TRP D 1 75 ? 138.053 162.473 197.175 1.00 150.80 286 TRP D O 1
ATOM 11445 N N . SER D 1 76 ? 138.382 160.273 197.511 1.00 155.18 287 SER D N 1
ATOM 11446 C CA . SER D 1 76 ? 137.299 159.908 196.604 1.00 154.77 287 SER D CA 1
ATOM 11447 C C . SER D 1 76 ? 135.938 160.228 197.210 1.00 156.72 287 SER D C 1
ATOM 11448 O O . SER D 1 76 ? 135.018 160.644 196.497 1.00 155.85 287 SER D O 1
ATOM 11456 N N . ASN D 1 77 ? 135.790 160.039 198.523 1.00 171.36 288 ASN D N 1
ATOM 11457 C CA . ASN D 1 77 ? 134.494 160.252 199.158 1.00 171.74 288 ASN D CA 1
ATOM 11458 C C . ASN D 1 77 ? 134.059 161.709 199.086 1.00 171.93 288 ASN D C 1
ATOM 11459 O O . ASN D 1 77 ? 132.858 161.999 199.126 1.00 170.20 288 ASN D O 1
ATOM 11470 N N . GLY D 1 78 ? 135.006 162.635 198.972 1.00 176.18 289 GLY D N 1
ATOM 11471 C CA . GLY D 1 78 ? 134.692 164.046 198.935 1.00 174.96 289 GLY D CA 1
ATOM 11472 C C . GLY D 1 78 ? 134.832 164.776 200.252 1.00 178.33 289 GLY D C 1
ATOM 11473 O O . GLY D 1 78 ? 134.364 165.915 200.358 1.00 179.12 289 GLY D O 1
ATOM 11477 N N . THR D 1 79 ? 135.455 164.161 201.256 1.00 186.18 290 THR D N 1
ATOM 11478 C CA . THR D 1 79 ? 135.639 164.827 202.538 1.00 185.64 290 THR D CA 1
ATOM 11479 C C . THR D 1 79 ? 136.430 166.116 202.357 1.00 185.66 290 THR D C 1
ATOM 11480 O O . THR D 1 79 ? 137.370 166.182 201.560 1.00 184.74 290 THR D O 1
ATOM 11491 N N . VAL D 1 80 ? 136.043 167.145 203.106 1.00 190.67 291 VAL D N 1
ATOM 11492 C CA . VAL D 1 80 ? 136.630 168.476 203.000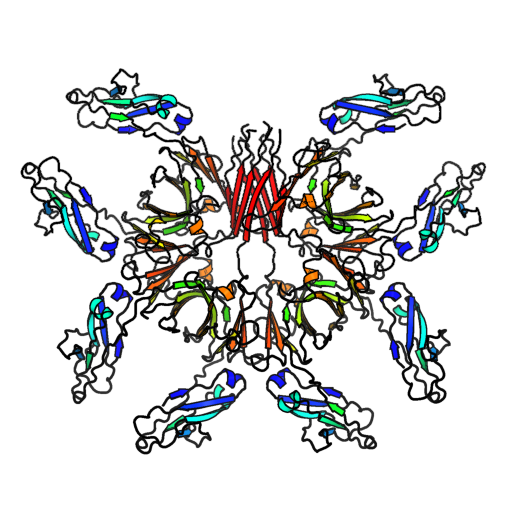 1.00 190.28 291 VAL D CA 1
ATOM 11493 C C . VAL D 1 80 ? 137.454 168.755 204.249 1.00 190.95 291 VAL D C 1
ATOM 11494 O O . VAL D 1 80 ? 136.973 168.573 205.374 1.00 190.54 291 VAL D O 1
ATOM 11507 N N . PHE D 1 81 ? 138.694 169.188 204.047 1.00 198.66 292 PHE D N 1
ATOM 11508 C CA . PHE D 1 81 ? 139.609 169.553 205.117 1.00 200.01 292 PHE D CA 1
ATOM 11509 C C . PHE D 1 81 ? 139.774 171.066 205.131 1.00 199.74 292 PHE D C 1
ATOM 11510 O O . PHE D 1 81 ? 139.467 171.751 204.152 1.00 197.98 292 PHE D O 1
ATOM 11527 N N . TYR D 1 82 ? 140.263 171.592 206.254 1.00 207.50 293 TYR D N 1
ATOM 11528 C CA . TYR D 1 82 ? 140.414 173.035 206.415 1.00 205.95 293 TYR D CA 1
ATOM 11529 C C . TYR D 1 82 ? 141.828 173.361 206.870 1.00 206.77 293 TYR D C 1
ATOM 11530 O O . TYR D 1 82 ? 142.329 172.756 207.818 1.00 206.17 293 TYR D O 1
ATOM 11548 N N . CYS D 1 83 ? 142.478 174.304 206.194 1.00 222.16 294 CYS D N 1
ATOM 11549 C CA . CYS D 1 83 ? 143.787 174.792 206.608 1.00 222.81 294 CYS D CA 1
ATOM 11550 C C . CYS D 1 83 ? 143.655 176.230 207.090 1.00 223.35 294 CYS D C 1
ATOM 11551 O O . CYS D 1 83 ? 143.094 177.076 206.386 1.00 223.10 294 CYS D O 1
ATOM 11558 N N . ALA D 1 84 ? 144.171 176.500 208.290 1.00 224.45 295 ALA D N 1
ATOM 11559 C CA . ALA D 1 84 ? 144.014 177.795 208.935 1.00 223.83 295 ALA D CA 1
ATOM 11560 C C . ALA D 1 84 ? 145.363 178.355 209.363 1.00 224.41 295 ALA D C 1
ATOM 11561 O O . ALA D 1 84 ? 146.308 177.612 209.654 1.00 223.47 295 ALA D O 1
ATOM 11568 N N . VAL D 1 85 ? 145.430 179.685 209.401 1.00 240.72 296 VAL D N 1
ATOM 11569 C CA . VAL D 1 85 ? 146.604 180.430 209.839 1.00 241.16 296 VAL D CA 1
ATOM 11570 C C . VAL D 1 85 ? 146.246 181.171 211.120 1.00 242.17 296 VAL D C 1
ATOM 11571 O O . VAL D 1 85 ? 145.172 181.777 211.216 1.00 241.68 296 VAL D O 1
ATOM 11584 N N . ASP D 1 86 ? 147.145 181.124 212.105 1.00 250.24 297 ASP D N 1
ATOM 11585 C CA . ASP D 1 86 ? 146.860 181.689 213.420 1.00 249.81 297 ASP D CA 1
ATOM 11586 C C . ASP D 1 86 ? 147.912 182.712 213.836 1.00 249.84 297 ASP D C 1
ATOM 11587 O O . ASP D 1 86 ? 148.428 182.657 214.957 1.00 249.44 297 ASP D O 1
ATOM 11596 N N . HIS D 1 87 ? 148.231 183.651 212.948 1.00 263.54 298 HIS D N 1
ATOM 11597 C CA . HIS D 1 87 ? 149.200 184.690 213.272 1.00 263.74 298 HIS D CA 1
ATOM 11598 C C . HIS D 1 87 ? 148.732 185.522 214.462 1.00 265.09 298 HIS D C 1
ATOM 11599 O O . HIS D 1 87 ? 147.541 185.810 214.613 1.00 265.51 298 HIS D O 1
ATOM 11613 N N . MET D 1 88 ? 149.689 185.903 215.314 1.00 273.28 299 MET D N 1
ATOM 11614 C CA . MET D 1 88 ? 149.375 186.709 216.491 1.00 273.63 299 MET D CA 1
ATOM 11615 C C . MET D 1 88 ? 148.591 187.964 216.126 1.00 273.13 299 MET D C 1
ATOM 11616 O O . MET D 1 88 ? 147.673 188.364 216.851 1.00 272.44 299 MET D O 1
ATOM 11630 N N . GLU D 1 89 ? 148.940 188.605 215.010 1.00 265.25 300 GLU D N 1
ATOM 11631 C CA . GLU D 1 89 ? 148.253 189.832 214.623 1.00 264.45 300 GLU D CA 1
ATOM 11632 C C . GLU D 1 89 ? 146.956 189.552 213.879 1.00 264.77 300 GLU D C 1
ATOM 11633 O O . GLU D 1 89 ? 146.008 190.339 213.976 1.00 263.70 300 GLU D O 1
ATOM 11645 N N . ASN D 1 90 ? 146.891 188.448 213.141 1.00 271.70 301 ASN D N 1
ATOM 11646 C CA . ASN D 1 90 ? 145.708 188.099 212.368 1.00 270.82 301 ASN D CA 1
ATOM 11647 C C . ASN D 1 90 ? 144.716 187.247 213.148 1.00 270.64 301 ASN D C 1
ATOM 11648 O O . ASN D 1 90 ? 143.714 186.812 212.571 1.00 270.85 301 ASN D O 1
ATOM 11659 N N . LEU D 1 91 ? 144.961 186.997 214.437 1.00 263.33 302 LEU D N 1
ATOM 11660 C CA . LEU D 1 91 ? 144.045 186.167 215.212 1.00 263.00 302 LEU D CA 1
ATOM 11661 C C . LEU D 1 91 ? 142.662 186.791 215.335 1.00 262.97 302 LEU D C 1
ATOM 11662 O O . LEU D 1 91 ? 141.708 186.087 215.684 1.00 262.72 302 LEU D O 1
ATOM 11678 N N . GLY D 1 92 ? 142.528 188.091 215.062 1.00 249.97 303 GLY D N 1
ATOM 11679 C CA . GLY D 1 92 ? 141.209 188.703 215.090 1.00 248.65 303 GLY D CA 1
ATOM 11680 C C . GLY D 1 92 ? 140.239 188.020 214.146 1.00 249.37 303 GLY D C 1
ATOM 11681 O O . GLY D 1 92 ? 139.064 187.838 214.472 1.00 249.12 303 GLY D O 1
ATOM 11685 N N . ASP D 1 93 ? 140.717 187.635 212.969 1.00 249.94 304 ASP D N 1
ATOM 11686 C CA . ASP D 1 93 ? 139.965 186.832 212.016 1.00 250.13 304 ASP D CA 1
ATOM 11687 C C . ASP D 1 93 ? 140.672 185.492 211.832 1.00 249.21 304 ASP D C 1
ATOM 11688 O O . ASP D 1 93 ? 141.746 185.250 212.386 1.00 249.74 304 ASP D O 1
ATOM 11697 N N . LEU D 1 94 ? 140.052 184.609 211.052 1.00 229.03 305 LEU D N 1
ATOM 11698 C CA . LEU D 1 94 ? 140.633 183.305 210.751 1.00 228.34 305 LEU D CA 1
ATOM 11699 C C . LEU D 1 94 ? 140.407 183.000 209.280 1.00 228.94 305 LEU D C 1
ATOM 11700 O O . LEU D 1 94 ? 139.260 182.845 208.849 1.00 228.73 305 LEU D O 1
ATOM 11716 N N . VAL D 1 95 ? 141.490 182.914 208.514 1.00 236.56 306 VAL D N 1
ATOM 11717 C CA . VAL D 1 95 ? 141.400 182.536 207.094 1.00 236.88 306 VAL D CA 1
ATOM 11718 C C . VAL D 1 95 ? 141.500 181.016 207.063 1.00 236.15 306 VAL D C 1
ATOM 11719 O O . VAL D 1 95 ? 142.542 180.423 206.776 1.00 235.00 306 VAL D O 1
ATOM 11732 N N . LYS D 1 96 ? 140.379 180.367 207.371 1.00 219.69 307 LYS D N 1
ATOM 11733 C CA . LYS D 1 96 ? 140.324 178.910 207.476 1.00 218.02 307 LYS D CA 1
ATOM 11734 C C . LYS D 1 96 ? 139.976 178.346 206.104 1.00 217.59 307 LYS D C 1
ATOM 11735 O O . LYS D 1 96 ? 138.812 178.105 205.783 1.00 217.25 307 LYS D O 1
ATOM 11754 N N . LYS D 1 97 ? 141.002 178.133 205.281 1.00 205.36 308 LYS D N 1
ATOM 11755 C CA . LYS D 1 97 ? 140.789 177.684 203.913 1.00 204.30 308 LYS D CA 1
ATOM 11756 C C . LYS D 1 97 ? 140.061 176.339 203.904 1.00 204.65 308 LYS D C 1
ATOM 11757 O O . LYS D 1 97 ? 139.924 175.669 204.929 1.00 205.01 308 LYS D O 1
ATOM 11776 N N . ALA D 1 98 ? 139.587 175.946 202.721 1.00 194.55 309 ALA D N 1
ATOM 11777 C CA . ALA D 1 98 ? 138.955 174.648 202.541 1.00 195.48 309 ALA D CA 1
ATOM 11778 C C . ALA D 1 98 ? 139.452 173.991 201.261 1.00 194.68 309 ALA D C 1
ATOM 11779 O O . ALA D 1 98 ? 139.827 174.666 200.299 1.00 192.37 309 ALA D O 1
ATOM 11786 N N . TYR D 1 99 ? 139.449 172.659 201.267 1.00 184.30 310 TYR D N 1
ATOM 11787 C CA . TYR D 1 99 ? 139.741 171.834 200.098 1.00 181.38 310 TYR D CA 1
ATOM 11788 C C . TYR D 1 99 ? 138.473 171.063 199.750 1.00 181.38 310 TYR D C 1
ATOM 11789 O O . TYR D 1 99 ? 138.117 170.105 200.445 1.00 182.08 310 TYR D O 1
ATOM 11807 N N . LYS D 1 100 ? 137.797 171.466 198.675 1.00 183.22 311 LYS D N 1
ATOM 11808 C CA . LYS D 1 100 ? 136.606 170.773 198.197 1.00 183.53 311 LYS D CA 1
ATOM 11809 C C . LYS D 1 100 ? 136.829 170.255 196.784 1.00 181.94 311 LYS D C 1
ATOM 11810 O O . LYS D 1 100 ? 137.076 171.039 195.861 1.00 181.83 311 LYS D O 1
ATOM 11829 N N . ARG D 1 101 ? 136.741 168.937 196.624 1.00 158.72 312 ARG D N 1
ATOM 11830 C CA . ARG D 1 101 ? 136.829 168.278 195.327 1.00 158.01 312 ARG D CA 1
ATOM 11831 C C . ARG D 1 101 ? 135.425 167.858 194.909 1.00 160.21 312 ARG D C 1
ATOM 11832 O O . ARG D 1 101 ? 134.768 167.092 195.621 1.00 159.89 312 ARG D O 1
ATOM 11853 N N . GLU D 1 102 ? 134.966 168.355 193.763 1.00 172.86 313 GLU D N 1
ATOM 11854 C CA . GLU D 1 102 ? 133.655 167.957 193.269 1.00 171.78 313 GLU D CA 1
ATOM 11855 C C . GLU D 1 102 ? 133.658 166.489 192.859 1.00 170.53 313 GLU D C 1
ATOM 11856 O O . GLU D 1 102 ? 134.666 165.949 192.396 1.00 169.57 313 GLU D O 1
ATOM 11868 N N . THR D 1 103 ? 132.499 165.837 193.036 1.00 166.96 314 THR D N 1
ATOM 11869 C CA . THR D 1 103 ? 132.381 164.409 192.755 1.00 166.35 314 THR D CA 1
ATOM 11870 C C . THR D 1 103 ? 130.994 164.045 192.237 1.00 166.88 314 THR D C 1
ATOM 11871 O O . THR D 1 103 ? 130.551 162.904 192.410 1.00 168.04 314 THR D O 1
ATOM 11882 N N . GLY D 1 104 ? 130.300 164.986 191.603 1.00 157.39 315 GLY D N 1
ATOM 11883 C CA . GLY D 1 104 ? 128.941 164.743 191.161 1.00 156.71 315 GLY D CA 1
ATOM 11884 C C . GLY D 1 104 ? 128.831 164.060 189.813 1.00 156.67 315 GLY D C 1
ATOM 11885 O O . GLY D 1 104 ? 128.634 164.723 188.791 1.00 156.05 315 GLY D O 1
ATOM 11889 N N . GLY D 1 105 ? 128.953 162.740 189.796 1.00 157.05 316 GLY D N 1
ATOM 11890 C CA . GLY D 1 105 ? 128.753 161.989 188.576 1.00 157.62 316 GLY D CA 1
ATOM 11891 C C . GLY D 1 105 ? 129.444 160.640 188.647 1.00 158.78 316 GLY D C 1
ATOM 11892 O O . GLY D 1 105 ? 129.964 160.238 189.687 1.00 157.93 316 GLY D O 1
ATOM 11896 N N . VAL D 1 106 ? 129.430 159.956 187.508 1.00 144.15 317 VAL D N 1
ATOM 11897 C CA . VAL D 1 106 ? 130.128 158.684 187.339 1.00 141.56 317 VAL D CA 1
ATOM 11898 C C . VAL D 1 106 ? 131.249 158.909 186.330 1.00 141.37 317 VAL D C 1
ATOM 11899 O O . VAL D 1 106 ? 131.060 159.669 185.369 1.00 138.63 317 VAL D O 1
ATOM 11912 N N . PRO D 1 107 ? 132.418 158.290 186.492 1.00 129.73 318 PRO D N 1
ATOM 11913 C CA . PRO D 1 107 ? 133.531 158.599 185.590 1.00 130.75 318 PRO D CA 1
ATOM 11914 C C . PRO D 1 107 ? 133.199 158.256 184.146 1.00 126.34 318 PRO D C 1
ATOM 11915 O O . PRO D 1 107 ? 132.165 157.664 183.829 1.00 125.60 318 PRO D O 1
ATOM 11926 N N . GLN D 1 108 ? 134.108 158.648 183.257 1.00 107.20 319 GLN D N 1
ATOM 11927 C CA . GLN D 1 108 ? 134.023 158.312 181.845 1.00 102.18 319 GLN D CA 1
ATOM 11928 C C . GLN D 1 108 ? 135.420 158.014 181.323 1.00 106.78 319 GLN D C 1
ATOM 11929 O O . GLN D 1 108 ? 136.381 158.695 181.687 1.00 111.01 319 GLN D O 1
ATOM 11943 N N . ARG D 1 109 ? 135.530 156.997 180.479 1.00 106.83 320 ARG D N 1
ATOM 11944 C CA . ARG D 1 109 ? 136.828 156.620 179.935 1.00 106.67 320 ARG D CA 1
ATOM 11945 C C . ARG D 1 109 ? 137.197 157.547 178.781 1.00 111.50 320 ARG D C 1
ATOM 11946 O O . ARG D 1 109 ? 136.457 157.608 177.793 1.00 117.93 320 ARG D O 1
ATOM 11967 N N . PRO D 1 110 ? 138.306 158.280 178.858 1.00 86.80 321 PRO D N 1
ATOM 11968 C CA . PRO D 1 110 ? 138.721 159.096 177.712 1.00 83.59 321 PRO D CA 1
ATOM 11969 C C . PRO D 1 110 ? 139.087 158.239 176.513 1.00 90.59 321 PRO D C 1
ATOM 11970 O O . PRO D 1 110 ? 139.551 157.104 176.646 1.00 96.27 321 PRO D O 1
ATOM 11981 N N . SER D 1 111 ? 138.866 158.799 175.326 1.00 99.21 322 SER D N 1
ATOM 11982 C CA . SER D 1 111 ? 139.297 158.191 174.068 1.00 103.70 322 SER D CA 1
ATOM 11983 C C . SER D 1 111 ? 140.542 158.933 173.591 1.00 99.59 322 SER D C 1
ATOM 11984 O O . SER D 1 111 ? 140.450 160.025 173.025 1.00 101.23 322 SER D O 1
ATOM 11992 N N . VAL D 1 112 ? 141.707 158.337 173.825 1.00 81.08 323 VAL D N 1
ATOM 11993 C CA . VAL D 1 112 ? 142.978 158.970 173.492 1.00 77.97 323 VAL D CA 1
ATOM 11994 C C . VAL D 1 112 ? 143.273 158.773 172.012 1.00 82.23 323 VAL D C 1
ATOM 11995 O O . VAL D 1 112 ? 143.057 157.689 171.457 1.00 88.11 323 VAL D O 1
ATOM 12008 N N . PHE D 1 113 ? 143.774 159.825 171.367 1.00 81.28 324 PHE D N 1
ATOM 12009 C CA . PHE D 1 113 ? 144.121 159.806 169.954 1.00 78.44 324 PHE D CA 1
ATOM 12010 C C . PHE D 1 113 ? 145.523 160.368 169.777 1.00 82.31 324 PHE D C 1
ATOM 12011 O O . PHE D 1 113 ? 145.934 161.273 170.507 1.00 88.30 324 PHE D O 1
ATOM 12028 N N . LEU D 1 114 ? 146.269 159.807 168.833 1.00 89.63 325 LEU D N 1
ATOM 12029 C CA . LEU D 1 114 ? 147.635 160.239 168.547 1.00 89.78 325 LEU D CA 1
ATOM 12030 C C . LEU D 1 114 ? 147.651 160.814 167.133 1.00 94.78 325 LEU D C 1
ATOM 12031 O O . LEU D 1 114 ? 147.646 160.068 166.150 1.00 104.44 325 LEU D O 1
ATOM 12047 N N . LEU D 1 115 ? 147.673 162.141 167.038 1.00 90.64 326 LEU D N 1
ATOM 12048 C CA . LEU D 1 115 ? 147.482 162.838 165.776 1.00 84.13 326 LEU D CA 1
ATOM 12049 C C . LEU D 1 115 ? 148.763 162.825 164.946 1.00 94.02 326 LEU D C 1
ATOM 12050 O O . LEU D 1 115 ? 149.807 162.315 165.361 1.00 101.68 326 LEU D O 1
ATOM 12066 N N . ALA D 1 116 ? 148.676 163.403 163.751 1.00 101.00 327 ALA D N 1
ATOM 12067 C CA . ALA D 1 116 ? 149.777 163.356 162.806 1.00 105.50 327 ALA D CA 1
ATOM 12068 C C . ALA D 1 116 ? 150.954 164.193 163.306 1.00 107.26 327 ALA D C 1
ATOM 12069 O O . ALA D 1 116 ? 150.766 165.181 164.019 1.00 106.32 327 ALA D O 1
ATOM 12076 N N . PRO D 1 117 ? 152.180 163.816 162.946 1.00 101.29 328 PRO D N 1
ATOM 12077 C CA . PRO D 1 117 ? 153.339 164.622 163.341 1.00 98.98 328 PRO D CA 1
ATOM 12078 C C . PRO D 1 117 ? 153.347 165.976 162.653 1.00 100.92 328 PRO D C 1
ATOM 12079 O O . PRO D 1 117 ? 152.862 166.136 161.530 1.00 103.81 328 PRO D O 1
ATOM 12090 N N . ALA D 1 118 ? 153.915 166.958 163.347 1.00 102.17 329 ALA D N 1
ATOM 12091 C CA . ALA D 1 118 ? 154.012 168.334 162.863 1.00 93.24 329 ALA D CA 1
ATOM 12092 C C . ALA D 1 118 ? 155.490 168.676 162.694 1.00 102.64 329 ALA D C 1
ATOM 12093 O O . ALA D 1 118 ? 156.157 169.077 163.654 1.00 105.26 329 ALA D O 1
ATOM 12100 N N . GLU D 1 119 ? 156.014 168.382 161.505 1.00 123.93 330 GLU D N 1
ATOM 12101 C CA . GLU D 1 119 ? 157.405 168.621 161.148 1.00 121.43 330 GLU D CA 1
ATOM 12102 C C . GLU D 1 119 ? 157.582 170.029 160.591 1.00 119.29 330 GLU D C 1
ATOM 12103 O O . GLU D 1 119 ? 156.677 170.585 159.964 1.00 119.35 330 GLU D O 1
ATOM 12115 N N . GLN D 1 120 ? 158.764 170.605 160.821 1.00 126.12 331 GLN D N 1
ATOM 12116 C CA . GLN D 1 120 ? 159.114 171.888 160.213 1.00 123.33 331 GLN D CA 1
ATOM 12117 C C . GLN D 1 120 ? 160.624 171.898 159.983 1.00 128.32 331 GLN D C 1
ATOM 12118 O O . GLN D 1 120 ? 161.403 172.078 160.929 1.00 130.69 331 GLN D O 1
ATOM 12132 N N . THR D 1 121 ? 161.019 171.595 158.742 1.00 147.18 332 THR D N 1
ATOM 12133 C CA . THR D 1 121 ? 162.423 171.617 158.351 1.00 148.00 332 THR D CA 1
ATOM 12134 C C . THR D 1 121 ? 163.012 173.022 158.384 1.00 144.12 332 THR D C 1
ATOM 12135 O O . THR D 1 121 ? 164.239 173.164 158.391 1.00 138.99 332 THR D O 1
ATOM 12146 N N . SER D 1 122 ? 162.170 174.059 158.398 1.00 141.33 333 SER D N 1
ATOM 12147 C CA . SER D 1 122 ? 162.683 175.424 158.455 1.00 141.69 333 SER D CA 1
ATOM 12148 C C . SER D 1 122 ? 163.539 175.624 159.696 1.00 141.43 333 SER D C 1
ATOM 12149 O O . SER D 1 122 ? 164.538 176.351 159.665 1.00 139.95 333 SER D O 1
ATOM 12157 N N . ASP D 1 123 ? 163.156 174.985 160.797 1.00 137.38 334 ASP D N 1
ATOM 12158 C CA . ASP D 1 123 ? 163.900 175.031 162.043 1.00 134.84 334 ASP D CA 1
ATOM 12159 C C . ASP D 1 123 ? 164.379 173.648 162.447 1.00 132.09 334 ASP D C 1
ATOM 12160 O O . ASP D 1 123 ? 165.032 173.510 163.488 1.00 129.35 334 ASP D O 1
ATOM 12169 N N . ASN D 1 124 ? 164.069 172.623 161.654 1.00 129.18 335 ASN D N 1
ATOM 12170 C CA . ASN D 1 124 ? 164.502 171.257 161.918 1.00 126.31 335 ASN D CA 1
ATOM 12171 C C . ASN D 1 124 ? 163.945 170.770 163.255 1.00 131.24 335 ASN D C 1
ATOM 12172 O O . ASN D 1 124 ? 164.684 170.430 164.181 1.00 134.11 335 ASN D O 1
ATOM 12183 N N . THR D 1 125 ? 162.616 170.742 163.344 1.00 125.03 336 THR D N 1
ATOM 12184 C CA . THR D 1 125 ? 161.979 170.321 164.586 1.00 119.87 336 THR D CA 1
ATOM 12185 C C . THR D 1 125 ? 160.656 169.635 164.283 1.00 116.89 336 THR D C 1
ATOM 12186 O O . THR D 1 125 ? 159.936 170.041 163.371 1.00 123.40 336 THR D O 1
ATOM 12197 N N . VAL D 1 126 ? 160.322 168.624 165.081 1.00 100.81 337 VAL D N 1
ATOM 12198 C CA . VAL D 1 126 ? 159.064 167.902 164.952 1.00 104.04 337 VAL D CA 1
ATOM 12199 C C . VAL D 1 126 ? 158.371 167.854 166.304 1.00 106.94 337 VAL D C 1
ATOM 12200 O O . VAL D 1 126 ? 159.023 167.729 167.351 1.00 110.43 337 VAL D O 1
ATOM 12213 N N . THR D 1 127 ? 157.039 167.951 166.278 1.00 92.37 338 THR D N 1
ATOM 12214 C CA . THR D 1 127 ? 156.228 167.880 167.488 1.00 86.29 338 THR D CA 1
ATOM 12215 C C . THR D 1 127 ? 155.074 166.907 167.279 1.00 82.82 338 THR D C 1
ATOM 12216 O O . THR D 1 127 ? 154.384 166.958 166.254 1.00 84.39 338 THR D O 1
ATOM 12227 N N . LEU D 1 128 ? 154.898 166.007 168.246 1.00 90.42 339 LEU D N 1
ATOM 12228 C CA . LEU D 1 128 ? 153.856 164.987 168.255 1.00 89.88 339 LEU D CA 1
ATOM 12229 C C . LEU D 1 128 ? 152.805 165.339 169.300 1.00 92.95 339 LEU D C 1
ATOM 12230 O O . LEU D 1 128 ? 153.149 165.686 170.437 1.00 96.91 339 LEU D O 1
ATOM 12246 N N . THR D 1 129 ? 151.533 165.247 168.912 1.00 92.67 340 THR D N 1
ATOM 12247 C CA . THR D 1 129 ? 150.406 165.653 169.744 1.00 91.88 340 THR D CA 1
ATOM 12248 C C . THR D 1 129 ? 149.587 164.440 170.175 1.00 94.67 340 THR D C 1
ATOM 12249 O O . THR D 1 129 ? 149.169 163.639 169.335 1.00 99.74 340 THR D O 1
ATOM 12260 N N . CYS D 1 130 ? 149.367 164.312 171.483 1.00 94.03 341 CYS D N 1
ATOM 12261 C CA . CYS D 1 130 ? 148.511 163.289 172.075 1.00 86.69 341 CYS D CA 1
ATOM 12262 C C . CYS D 1 130 ? 147.275 163.983 172.647 1.00 90.08 341 CYS D C 1
ATOM 12263 O O . CYS D 1 130 ? 147.390 164.820 173.551 1.00 98.20 341 CYS D O 1
ATOM 12270 N N . TYR D 1 131 ? 146.109 163.669 172.085 1.00 80.50 342 TYR D N 1
ATOM 12271 C CA . TYR D 1 131 ? 144.850 164.345 172.374 1.00 76.93 342 TYR D CA 1
ATOM 12272 C C . TYR D 1 131 ? 143.955 163.446 173.218 1.00 79.62 342 TYR D C 1
ATOM 12273 O O . TYR D 1 131 ? 143.756 162.275 172.884 1.00 86.15 342 TYR D O 1
ATOM 12291 N N . VAL D 1 132 ? 143.418 163.990 174.309 1.00 69.80 343 VAL D N 1
ATOM 12292 C CA . VAL D 1 132 ? 142.540 163.260 175.217 1.00 74.63 343 VAL D CA 1
ATOM 12293 C C . VAL D 1 132 ? 141.145 163.849 175.075 1.00 84.45 343 VAL D C 1
ATOM 12294 O O . VAL D 1 132 ? 140.947 165.056 175.272 1.00 86.31 343 VAL D O 1
ATOM 12307 N N . LYS D 1 133 ? 140.181 162.988 174.759 1.00 90.88 344 LYS D N 1
ATOM 12308 C CA . LYS D 1 133 ? 138.808 163.385 174.482 1.00 80.80 344 LYS D CA 1
ATOM 12309 C C . LYS D 1 133 ? 137.989 163.372 175.775 1.00 91.22 344 LYS D C 1
ATOM 12310 O O . LYS D 1 133 ? 138.539 163.353 176.878 1.00 105.61 344 LYS D O 1
ATOM 12329 N N . ASP D 1 134 ? 136.666 163.391 175.643 1.00 100.93 345 ASP D N 1
ATOM 12330 C CA . ASP D 1 134 ? 135.759 163.550 176.773 1.00 100.83 345 ASP D CA 1
ATOM 12331 C C . ASP D 1 134 ? 136.045 162.558 177.892 1.00 106.93 345 ASP D C 1
ATOM 12332 O O . ASP D 1 134 ? 136.045 161.343 177.677 1.00 114.96 345 ASP D O 1
ATOM 12341 N N . PHE D 1 135 ? 136.281 163.089 179.091 1.00 87.98 346 PHE D N 1
ATOM 12342 C CA . PHE D 1 135 ? 136.351 162.297 180.311 1.00 88.38 346 PHE D CA 1
ATOM 12343 C C . PHE D 1 135 ? 135.851 163.166 181.455 1.00 89.75 346 PHE D C 1
ATOM 12344 O O . PHE D 1 135 ? 136.176 164.354 181.520 1.00 98.27 346 PHE D O 1
ATOM 12361 N N . TYR D 1 136 ? 135.052 162.578 182.347 1.00 118.52 347 TYR D N 1
ATOM 12362 C CA . TYR D 1 136 ? 134.338 163.389 183.328 1.00 120.58 347 TYR D CA 1
ATOM 12363 C C . TYR D 1 136 ? 135.271 163.964 184.388 1.00 127.69 347 TYR D C 1
ATOM 12364 O O . TYR D 1 136 ? 135.444 165.187 184.446 1.00 138.03 347 TYR D O 1
ATOM 12382 N N . PRO D 1 137 ? 135.881 163.148 185.248 1.00 101.28 348 PRO D N 1
ATOM 12383 C CA . PRO D 1 137 ? 136.671 163.723 186.343 1.00 96.02 348 PRO D CA 1
ATOM 12384 C C . PRO D 1 137 ? 137.899 164.445 185.812 1.00 98.74 348 PRO D C 1
ATOM 12385 O O . PRO D 1 137 ? 138.578 163.971 184.899 1.00 96.32 348 PRO D O 1
ATOM 12396 N N . LYS D 1 138 ? 138.178 165.610 186.399 1.00 99.06 349 LYS D N 1
ATOM 12397 C CA . LYS D 1 138 ? 139.247 166.460 185.887 1.00 96.15 349 LYS D CA 1
ATOM 12398 C C . LYS D 1 138 ? 140.605 165.781 186.005 1.00 104.93 349 LYS D C 1
ATOM 12399 O O . LYS D 1 138 ? 141.411 165.824 185.068 1.00 110.70 349 LYS D O 1
ATOM 12418 N N . ASP D 1 139 ? 140.881 165.159 187.148 1.00 110.40 350 ASP D N 1
ATOM 12419 C CA . ASP D 1 139 ? 142.218 164.653 187.432 1.00 108.15 350 ASP D CA 1
ATOM 12420 C C . ASP D 1 139 ? 142.685 163.701 186.339 1.00 105.39 350 ASP D C 1
ATOM 12421 O O . ASP D 1 139 ? 142.096 162.637 186.129 1.00 106.44 350 ASP D O 1
ATOM 12430 N N . VAL D 1 140 ? 143.754 164.096 185.645 1.00 86.22 351 VAL D N 1
ATOM 12431 C CA . VAL D 1 140 ? 144.360 163.302 184.583 1.00 87.69 351 VAL D CA 1
ATOM 12432 C C . VAL D 1 140 ? 145.834 163.672 184.526 1.00 94.78 351 VAL D C 1
ATOM 12433 O O . VAL D 1 140 ? 146.248 164.718 185.027 1.00 100.98 351 VAL D O 1
ATOM 12446 N N . LEU D 1 141 ? 146.637 162.806 183.912 1.00 89.89 352 LEU D N 1
ATOM 12447 C CA . LEU D 1 141 ? 148.065 163.086 183.805 1.00 84.18 352 LEU D CA 1
ATOM 12448 C C . LEU D 1 141 ? 148.623 162.396 182.572 1.00 85.26 352 LEU D C 1
ATOM 12449 O O . LEU D 1 141 ? 148.323 161.229 182.333 1.00 90.71 352 LEU D O 1
ATOM 12465 N N . VAL D 1 142 ? 149.424 163.107 181.784 1.00 86.62 353 VAL D N 1
ATOM 12466 C CA . VAL D 1 142 ? 149.957 162.571 180.537 1.00 87.29 353 VAL D CA 1
ATOM 12467 C C . VAL D 1 142 ? 151.476 162.567 180.612 1.00 92.09 353 VAL D C 1
ATOM 12468 O O . VAL D 1 142 ? 152.093 163.603 180.883 1.00 101.13 353 VAL D O 1
ATOM 12481 N N . ALA D 1 143 ? 152.073 161.402 180.367 1.00 88.06 354 ALA D N 1
ATOM 12482 C CA . ALA D 1 143 ? 153.517 161.239 180.327 1.00 85.05 354 ALA D CA 1
ATOM 12483 C C . ALA D 1 143 ? 153.898 160.570 179.015 1.00 90.78 354 ALA D C 1
ATOM 12484 O O . ALA D 1 143 ? 153.049 160.024 178.309 1.00 94.95 354 ALA D O 1
ATOM 12491 N N . TRP D 1 144 ? 155.181 160.637 178.676 1.00 93.43 355 TRP D N 1
ATOM 12492 C CA . TRP D 1 144 ? 155.662 160.150 177.393 1.00 89.92 355 TRP D CA 1
ATOM 12493 C C . TRP D 1 144 ? 156.756 159.111 177.588 1.00 86.51 355 TRP D C 1
ATOM 12494 O O . TRP D 1 144 ? 157.540 159.181 178.538 1.00 97.33 355 TRP D O 1
ATOM 12515 N N . LEU D 1 145 ? 156.799 158.145 176.674 1.00 91.98 356 LEU D N 1
ATOM 12516 C CA . LEU D 1 145 ? 157.833 157.127 176.639 1.00 98.28 356 LEU D CA 1
ATOM 12517 C C . LEU D 1 145 ? 158.503 157.160 175.274 1.00 104.58 356 LEU D C 1
ATOM 12518 O O . LEU D 1 145 ? 157.823 157.256 174.240 1.00 108.47 356 LEU D O 1
ATOM 12534 N N . VAL D 1 146 ? 159.831 157.037 175.284 1.00 125.08 357 VAL D N 1
ATOM 12535 C CA . VAL D 1 146 ? 160.607 157.083 174.046 1.00 125.33 357 VAL D CA 1
ATOM 12536 C C . VAL D 1 146 ? 160.591 155.728 173.349 1.00 126.47 357 VAL D C 1
ATOM 12537 O O . VAL D 1 146 ? 160.111 155.607 172.217 1.00 128.57 357 VAL D O 1
ATOM 12550 N N . ASP D 1 147 ? 161.140 154.696 173.992 1.00 145.55 358 ASP D N 1
ATOM 12551 C CA . ASP D 1 147 ? 160.996 153.329 173.505 1.00 149.62 358 ASP D CA 1
ATOM 12552 C C . ASP D 1 147 ? 160.228 152.468 174.497 1.00 151.90 358 ASP D C 1
ATOM 12553 O O . ASP D 1 147 ? 159.194 151.895 174.139 1.00 158.55 358 ASP D O 1
ATOM 12562 N N . ASP D 1 148 ? 160.701 152.362 175.732 1.00 116.02 359 ASP D N 1
ATOM 12563 C CA . ASP D 1 148 ? 159.926 151.712 176.779 1.00 117.19 359 ASP D CA 1
ATOM 12564 C C . ASP D 1 148 ? 160.130 152.347 178.146 1.00 116.26 359 ASP D C 1
ATOM 12565 O O . ASP D 1 148 ? 159.574 151.840 179.123 1.00 118.59 359 ASP D O 1
ATOM 12574 N N . GLU D 1 149 ? 160.894 153.428 178.252 1.00 121.77 360 GLU D N 1
ATOM 12575 C CA . GLU D 1 149 ? 161.167 154.112 179.503 1.00 124.86 360 GLU D CA 1
ATOM 12576 C C . GLU D 1 149 ? 160.827 155.586 179.359 1.00 126.57 360 GLU D C 1
ATOM 12577 O O . GLU D 1 149 ? 160.879 156.131 178.252 1.00 128.95 360 GLU D O 1
ATOM 12589 N N . PRO D 1 150 ? 160.476 156.258 180.455 1.00 112.82 361 PRO D N 1
ATOM 12590 C CA . PRO D 1 150 ? 160.012 157.644 180.339 1.00 113.19 361 PRO D CA 1
ATOM 12591 C C . PRO D 1 150 ? 161.075 158.529 179.708 1.00 115.56 361 PRO D C 1
ATOM 12592 O O . PRO D 1 150 ? 162.274 158.344 179.920 1.00 122.35 361 PRO D O 1
ATOM 12603 N N . VAL D 1 151 ? 160.615 159.501 178.918 1.00 121.19 362 VAL D N 1
ATOM 12604 C CA . VAL D 1 151 ? 161.535 160.370 178.192 1.00 123.62 362 VAL D CA 1
ATOM 12605 C C . VAL D 1 151 ? 162.464 161.103 179.148 1.00 127.48 362 VAL D C 1
ATOM 12606 O O . VAL D 1 151 ? 163.588 161.462 178.778 1.00 131.95 362 VAL D O 1
ATOM 12619 N N . GLU D 1 152 ? 162.030 161.321 180.386 1.00 137.97 363 GLU D N 1
ATOM 12620 C CA . GLU D 1 152 ? 162.812 162.073 181.360 1.00 138.99 363 GLU D CA 1
ATOM 12621 C C . GLU D 1 152 ? 163.973 161.277 181.950 1.00 143.52 363 GLU D C 1
ATOM 12622 O O . GLU D 1 152 ? 164.537 161.707 182.961 1.00 143.05 363 GLU D O 1
ATOM 12634 N N . ARG D 1 153 ? 164.341 160.142 181.360 1.00 153.56 364 ARG D N 1
ATOM 12635 C CA . ARG D 1 153 ? 165.466 159.346 181.840 1.00 150.99 364 ARG D CA 1
ATOM 12636 C C . ARG D 1 153 ? 166.621 159.262 180.857 1.00 151.16 364 ARG D C 1
ATOM 12637 O O . ARG D 1 153 ? 167.780 159.337 181.272 1.00 151.10 364 ARG D O 1
ATOM 12658 N N . THR D 1 154 ? 166.345 159.106 179.562 1.00 152.62 365 THR D N 1
ATOM 12659 C CA . THR D 1 154 ? 167.417 158.822 178.606 1.00 156.16 365 THR D CA 1
ATOM 12660 C C . THR D 1 154 ? 168.160 160.089 178.187 1.00 155.70 365 THR D C 1
ATOM 12661 O O . THR D 1 154 ? 169.338 160.267 178.510 1.00 149.91 365 THR D O 1
ATOM 12672 N N . SER D 1 155 ? 167.479 160.984 177.460 1.00 146.40 366 SER D N 1
ATOM 12673 C CA . SER D 1 155 ? 168.141 162.158 176.899 1.00 142.01 366 SER D CA 1
ATOM 12674 C C . SER D 1 155 ? 167.300 163.426 177.017 1.00 142.21 366 SER D C 1
ATOM 12675 O O . SER D 1 155 ? 167.515 164.371 176.247 1.00 139.50 366 SER D O 1
ATOM 12683 N N . SER D 1 156 ? 166.352 163.478 177.954 1.00 157.70 367 SER D N 1
ATOM 12684 C CA . SER D 1 156 ? 165.477 164.642 178.053 1.00 159.67 367 SER D CA 1
ATOM 12685 C C . SER D 1 156 ? 166.261 165.927 178.274 1.00 160.87 367 SER D C 1
ATOM 12686 O O . SER D 1 156 ? 165.801 167.006 177.884 1.00 158.99 367 SER D O 1
ATOM 12694 N N . SER D 1 157 ? 167.437 165.835 178.896 1.00 162.39 368 SER D N 1
ATOM 12695 C CA . SER D 1 157 ? 168.171 167.041 179.262 1.00 161.89 368 SER D CA 1
ATOM 12696 C C . SER D 1 157 ? 168.414 167.947 178.063 1.00 158.21 368 SER D C 1
ATOM 12697 O O . SER D 1 157 ? 168.439 169.174 178.211 1.00 159.49 368 SER D O 1
ATOM 12705 N N . ALA D 1 158 ? 168.592 167.374 176.877 1.00 136.10 369 ALA D N 1
ATOM 12706 C CA . ALA D 1 158 ? 168.906 168.152 175.685 1.00 140.54 369 ALA D CA 1
ATOM 12707 C C . ALA D 1 158 ? 167.938 167.940 174.533 1.00 139.31 369 ALA D C 1
ATOM 12708 O O . ALA D 1 158 ? 167.612 168.899 173.830 1.00 142.69 369 ALA D O 1
ATOM 12715 N N . LEU D 1 159 ? 167.465 166.714 174.317 1.00 123.50 370 LEU D N 1
ATOM 12716 C CA . LEU D 1 159 ? 166.775 166.387 173.075 1.00 126.90 370 LEU D CA 1
ATOM 12717 C C . LEU D 1 159 ? 165.267 166.615 173.144 1.00 126.81 370 LEU D C 1
ATOM 12718 O O . LEU D 1 159 ? 164.698 167.256 172.255 1.00 128.45 370 LEU D O 1
ATOM 12734 N N . TYR D 1 160 ? 164.610 166.111 174.182 1.00 107.13 371 TYR D N 1
ATOM 12735 C CA . TYR D 1 160 ? 163.157 166.019 174.223 1.00 100.85 371 TYR D CA 1
ATOM 12736 C C . TYR D 1 160 ? 162.580 167.037 175.195 1.00 99.46 371 TYR D C 1
ATOM 12737 O O . TYR D 1 160 ? 163.125 167.246 176.283 1.00 104.02 371 TYR D O 1
ATOM 12755 N N . GLN D 1 161 ? 161.475 167.672 174.800 1.00 94.79 372 GLN D N 1
ATOM 12756 C CA . GLN D 1 161 ? 160.728 168.518 175.720 1.00 94.76 372 GLN D CA 1
ATOM 12757 C C . GLN D 1 161 ? 159.242 168.245 175.558 1.00 100.62 372 GLN D C 1
ATOM 12758 O O . GLN D 1 161 ? 158.735 168.206 174.439 1.00 105.95 372 GLN D O 1
ATOM 12772 N N . PHE D 1 162 ? 158.536 168.103 176.675 1.00 101.66 373 PHE D N 1
ATOM 12773 C CA . PHE D 1 162 ? 157.129 167.734 176.654 1.00 96.11 373 PHE D CA 1
ATOM 12774 C C . PHE D 1 162 ? 156.324 168.699 177.507 1.00 99.43 373 PHE D C 1
ATOM 12775 O O . PHE D 1 162 ? 156.848 169.304 178.446 1.00 104.51 373 PHE D O 1
ATOM 12792 N N . ASN D 1 163 ? 155.044 168.830 177.179 1.00 82.69 374 ASN D N 1
ATOM 12793 C CA . ASN D 1 163 ? 154.174 169.702 177.946 1.00 78.55 374 ASN D CA 1
ATOM 12794 C C . ASN D 1 163 ? 152.727 169.321 177.762 1.00 81.00 374 ASN D C 1
ATOM 12795 O O . ASN D 1 163 ? 152.408 168.532 176.885 1.00 86.13 374 ASN D O 1
ATOM 12805 N N . THR D 1 164 ? 151.853 169.859 178.590 1.00 85.26 375 THR D N 1
ATOM 12806 C CA . THR D 1 164 ? 150.420 169.605 178.527 1.00 89.18 375 THR D CA 1
ATOM 12807 C C . THR D 1 164 ? 149.669 170.895 178.819 1.00 90.35 375 THR D C 1
ATOM 12808 O O . THR D 1 164 ? 150.101 171.698 179.649 1.00 102.58 375 THR D O 1
ATOM 12819 N N . THR D 1 165 ? 148.544 171.087 178.135 1.00 86.51 376 THR D N 1
ATOM 12820 C CA . THR D 1 165 ? 147.734 172.285 178.297 1.00 90.29 376 THR D CA 1
ATOM 12821 C C . THR D 1 165 ? 146.740 172.089 179.441 1.00 89.80 376 THR D C 1
ATOM 12822 O O . THR D 1 165 ? 146.808 171.116 180.196 1.00 97.02 376 THR D O 1
ATOM 12833 N N . SER D 1 166 ? 145.802 173.021 179.576 1.00 102.67 377 SER D N 1
ATOM 12834 C CA . SER D 1 166 ? 144.743 172.932 180.565 1.00 104.48 377 SER D CA 1
ATOM 12835 C C . SER D 1 166 ? 143.497 172.326 179.927 1.00 105.70 377 SER D C 1
ATOM 12836 O O . SER D 1 166 ? 143.458 172.031 178.731 1.00 113.14 377 SER D O 1
ATOM 12844 N N . GLN D 1 167 ? 142.462 172.144 180.738 1.00 94.85 378 GLN D N 1
ATOM 12845 C CA . GLN D 1 167 ? 141.260 171.453 180.302 1.00 94.02 378 GLN D CA 1
ATOM 12846 C C . GLN D 1 167 ? 140.267 172.424 179.678 1.00 96.05 378 GLN D C 1
ATOM 12847 O O . GLN D 1 167 ? 140.185 173.594 180.059 1.00 101.64 378 GLN D O 1
ATOM 12861 N N . ILE D 1 168 ? 139.513 171.921 178.704 1.00 95.49 379 ILE D N 1
ATOM 12862 C CA . ILE D 1 168 ? 138.395 172.638 178.106 1.00 96.11 379 ILE D CA 1
ATOM 12863 C C . ILE D 1 168 ? 137.143 171.799 178.314 1.00 97.10 379 ILE D C 1
ATOM 12864 O O . ILE D 1 168 ? 137.112 170.619 177.947 1.00 97.88 379 ILE D O 1
ATOM 12880 N N . GLN D 1 169 ? 136.118 172.405 178.904 1.00 107.08 380 GLN D N 1
ATOM 12881 C CA . GLN D 1 169 ? 134.896 171.704 179.283 1.00 106.03 380 GLN D CA 1
ATOM 12882 C C . GLN D 1 169 ? 133.804 172.015 178.268 1.00 108.34 380 GLN D C 1
ATOM 12883 O O . GLN D 1 169 ? 133.364 173.163 178.152 1.00 108.97 380 GLN D O 1
ATOM 12897 N N . SER D 1 170 ? 133.370 170.993 177.530 1.00 121.71 381 SER D N 1
ATOM 12898 C CA . SER D 1 170 ? 132.253 171.160 176.601 1.00 125.40 381 SER D CA 1
ATOM 12899 C C . SER D 1 170 ? 130.924 171.076 177.346 1.00 125.45 381 SER D C 1
ATOM 12900 O O . SER D 1 170 ? 130.187 172.061 177.442 1.00 126.72 381 SER D O 1
ATOM 12908 N N . GLY D 1 171 ? 130.608 169.898 177.878 1.00 111.64 382 GLY D N 1
ATOM 12909 C CA . GLY D 1 171 ? 129.447 169.725 178.727 1.00 108.45 382 GLY D CA 1
ATOM 12910 C C . GLY D 1 171 ? 129.862 169.326 180.127 1.00 112.47 382 GLY D C 1
ATOM 12911 O O . GLY D 1 171 ? 130.392 170.147 180.881 1.00 113.12 382 GLY D O 1
ATOM 12915 N N . ARG D 1 172 ? 129.621 168.068 180.489 1.00 136.86 383 ARG D N 1
ATOM 12916 C CA . ARG D 1 172 ? 130.085 167.535 181.760 1.00 136.16 383 ARG D CA 1
ATOM 12917 C C . ARG D 1 172 ? 131.496 166.963 181.679 1.00 136.85 383 ARG D C 1
ATOM 12918 O O . ARG D 1 172 ? 132.112 166.727 182.723 1.00 138.75 383 ARG D O 1
ATOM 12939 N N . THR D 1 173 ? 132.028 166.759 180.475 1.00 114.47 384 THR D N 1
ATOM 12940 C CA . THR D 1 173 ? 133.284 166.055 180.282 1.00 113.67 384 THR D CA 1
ATOM 12941 C C . THR D 1 173 ? 134.406 167.041 179.965 1.00 116.45 384 THR D C 1
ATOM 12942 O O . THR D 1 173 ? 134.194 168.249 179.840 1.00 114.90 384 THR D O 1
ATOM 12953 N N . TYR D 1 174 ? 135.621 166.509 179.823 1.00 104.21 385 TYR D N 1
ATOM 12954 C CA . TYR D 1 174 ? 136.809 167.331 179.646 1.00 95.51 385 TYR D CA 1
ATOM 12955 C C . TYR D 1 174 ? 137.678 166.749 178.539 1.00 100.23 385 TYR D C 1
ATOM 12956 O O . TYR D 1 174 ? 137.616 165.557 178.231 1.00 99.35 385 TYR D O 1
ATOM 12974 N N . SER D 1 175 ? 138.502 167.615 177.951 1.00 98.22 386 SER D N 1
ATOM 12975 C CA . SER D 1 175 ? 139.474 167.230 176.937 1.00 91.60 386 SER D CA 1
ATOM 12976 C C . SER D 1 175 ? 140.754 168.012 177.183 1.00 90.79 386 SER D C 1
ATOM 12977 O O . SER D 1 175 ? 140.734 169.081 177.796 1.00 96.04 386 SER D O 1
ATOM 12985 N N . VAL D 1 176 ? 141.878 167.478 176.705 1.00 86.73 387 VAL D N 1
ATOM 12986 C CA . VAL D 1 176 ? 143.159 168.149 176.909 1.00 80.07 387 VAL D CA 1
ATOM 12987 C C . VAL D 1 176 ? 144.130 167.716 175.823 1.00 89.50 387 VAL D C 1
ATOM 12988 O O . VAL D 1 176 ? 144.030 166.616 175.277 1.00 98.33 387 VAL D O 1
ATOM 13001 N N . TYR D 1 177 ? 145.071 168.597 175.502 1.00 82.70 388 TYR D N 1
ATOM 13002 C CA . TYR D 1 177 ? 146.098 168.338 174.506 1.00 77.81 388 TYR D CA 1
ATOM 13003 C C . TYR D 1 177 ? 147.456 168.273 175.188 1.00 81.64 388 TYR D C 1
ATOM 13004 O O . TYR D 1 177 ? 147.719 169.023 176.133 1.00 89.71 388 TYR D O 1
ATOM 13022 N N . SER D 1 178 ? 148.319 167.376 174.714 1.00 70.80 389 SER D N 1
ATOM 13023 C CA . SER D 1 178 ? 149.671 167.263 175.236 1.00 70.18 389 SER D CA 1
ATOM 13024 C C . SER D 1 178 ? 150.615 167.073 174.062 1.00 76.83 389 SER D C 1
ATOM 13025 O O . SER D 1 178 ? 150.225 166.536 173.027 1.00 92.91 389 SER D O 1
ATOM 13033 N N . GLN D 1 179 ? 151.850 167.541 174.209 1.00 79.82 390 GLN D N 1
ATOM 13034 C CA . GLN D 1 179 ? 152.774 167.542 173.087 1.00 83.75 390 GLN D CA 1
ATOM 13035 C C . GLN D 1 179 ? 154.163 167.131 173.543 1.00 82.71 390 GLN D C 1
ATOM 13036 O O . GLN D 1 179 ? 154.532 167.271 174.715 1.00 83.18 390 GLN D O 1
ATOM 13050 N N . LEU D 1 180 ? 154.938 166.651 172.571 1.00 89.55 391 LEU D N 1
ATOM 13051 C CA . LEU D 1 180 ? 156.350 166.341 172.746 1.00 89.79 391 LEU D CA 1
ATOM 13052 C C . LEU D 1 180 ? 157.096 166.857 171.526 1.00 94.40 391 LEU D C 1
ATOM 13053 O O . LEU D 1 180 ? 156.679 166.604 170.396 1.00 100.12 391 LEU D O 1
ATOM 13069 N N . THR D 1 181 ? 158.207 167.551 171.750 1.00 95.42 392 THR D N 1
ATOM 13070 C CA . THR D 1 181 ? 158.948 168.220 170.693 1.00 94.06 392 THR D CA 1
ATOM 13071 C C . THR D 1 181 ? 160.413 167.823 170.763 1.00 99.03 392 THR D C 1
ATOM 13072 O O . THR D 1 181 ? 160.999 167.760 171.853 1.00 103.55 392 THR D O 1
ATOM 13083 N N . PHE D 1 182 ? 160.995 167.551 169.597 1.00 100.22 393 PHE D N 1
ATOM 13084 C CA . PHE D 1 182 ? 162.420 167.252 169.508 1.00 95.37 393 PHE D CA 1
ATOM 13085 C C . PHE D 1 182 ? 162.899 167.591 168.102 1.00 97.91 393 PHE D C 1
ATOM 13086 O O . PHE D 1 182 ? 162.141 168.096 167.271 1.00 103.19 393 PHE D O 1
ATOM 13103 N N . SER D 1 183 ? 164.184 167.351 167.857 1.00 111.88 394 SER D N 1
ATOM 13104 C CA . SER D 1 183 ? 164.787 167.719 166.585 1.00 112.70 394 SER D CA 1
ATOM 13105 C C . SER D 1 183 ? 164.321 166.786 165.474 1.00 113.98 394 SER D C 1
ATOM 13106 O O . SER D 1 183 ? 164.018 165.613 165.701 1.00 119.08 394 SER D O 1
ATOM 13114 N N . ASN D 1 184 ? 164.274 167.323 164.252 1.00 122.85 395 ASN D N 1
ATOM 13115 C CA . ASN D 1 184 ? 163.864 166.516 163.108 1.00 126.22 395 ASN D CA 1
ATOM 13116 C C . ASN D 1 184 ? 164.953 165.518 162.732 1.00 125.34 395 ASN D C 1
ATOM 13117 O O . ASN D 1 184 ? 164.663 164.436 162.194 1.00 129.13 395 ASN D O 1
ATOM 13128 N N . ASP D 1 185 ? 166.210 165.851 163.032 1.00 126.37 396 ASP D N 1
ATOM 13129 C CA . ASP D 1 185 ? 167.291 164.918 162.757 1.00 128.26 396 ASP D CA 1
ATOM 13130 C C . ASP D 1 185 ? 167.073 163.626 163.524 1.00 127.42 396 ASP D C 1
ATOM 13131 O O . ASP D 1 185 ? 167.293 162.534 162.989 1.00 129.91 396 ASP D O 1
ATOM 13140 N N . LEU D 1 186 ? 166.640 163.723 164.784 1.00 115.42 397 LEU D N 1
ATOM 13141 C CA . LEU D 1 186 ? 166.289 162.500 165.489 1.00 116.07 397 LEU D CA 1
ATOM 13142 C C . LEU D 1 186 ? 165.068 161.855 164.854 1.00 117.56 397 LEU D C 1
ATOM 13143 O O . LEU D 1 186 ? 164.914 160.630 164.910 1.00 118.03 397 LEU D O 1
ATOM 13159 N N . TRP D 1 187 ? 164.187 162.663 164.254 1.00 115.24 398 TRP D N 1
ATOM 13160 C CA . TRP D 1 187 ? 163.022 162.107 163.580 1.00 112.20 398 TRP D CA 1
ATOM 13161 C C . TRP D 1 187 ? 163.462 161.115 162.516 1.00 117.79 398 TRP D C 1
ATOM 13162 O O . TRP D 1 187 ? 162.835 160.067 162.327 1.00 119.37 398 TRP D O 1
ATOM 13183 N N . LYS D 1 188 ? 164.553 161.438 161.812 1.00 132.67 399 LYS D N 1
ATOM 13184 C CA . LYS D 1 188 ? 165.024 160.595 160.715 1.00 131.09 399 LYS D CA 1
ATOM 13185 C C . LYS D 1 188 ? 165.676 159.299 161.178 1.00 131.52 399 LYS D C 1
ATOM 13186 O O . LYS D 1 188 ? 165.895 158.417 160.342 1.00 131.84 399 LYS D O 1
ATOM 13205 N N . ASN D 1 189 ? 166.010 159.161 162.464 1.00 143.09 400 ASN D N 1
ATOM 13206 C CA . ASN D 1 189 ? 166.498 157.875 162.954 1.00 142.03 400 ASN D CA 1
ATOM 13207 C C . ASN D 1 189 ? 165.591 156.748 162.480 1.00 144.20 400 ASN D C 1
ATOM 13208 O O . ASN D 1 189 ? 166.060 155.701 162.021 1.00 145.47 400 ASN D O 1
ATOM 13219 N N . GLU D 1 190 ? 164.280 156.952 162.589 1.00 163.19 401 GLU D N 1
ATOM 13220 C CA . GLU D 1 190 ? 163.284 156.021 162.067 1.00 162.97 401 GLU D CA 1
ATOM 13221 C C . GLU D 1 190 ? 163.397 154.647 162.718 1.00 161.74 401 GLU D C 1
ATOM 13222 O O . GLU D 1 190 ? 163.032 153.633 162.118 1.00 160.06 401 GLU D O 1
ATOM 13234 N N . GLU D 1 191 ? 163.904 154.602 163.950 1.00 153.43 402 GLU D N 1
ATOM 13235 C CA . GLU D 1 191 ? 164.084 153.348 164.670 1.00 151.48 402 GLU D CA 1
ATOM 13236 C C . GLU D 1 191 ? 163.559 153.463 166.094 1.00 151.29 402 GLU D C 1
ATOM 13237 O O . GLU D 1 191 ? 164.089 152.833 167.012 1.00 152.25 402 GLU D O 1
ATOM 13249 N N . VAL D 1 192 ? 162.514 154.264 166.292 1.00 138.64 403 VAL D N 1
ATOM 13250 C CA . VAL D 1 192 ? 162.026 154.583 167.628 1.00 136.45 403 VAL D CA 1
ATOM 13251 C C . VAL D 1 192 ? 160.515 154.754 167.580 1.00 138.07 403 VAL D C 1
ATOM 13252 O O . VAL D 1 192 ? 160.006 155.664 166.917 1.00 139.90 403 VAL D O 1
ATOM 13265 N N . VAL D 1 193 ? 159.790 153.887 168.275 1.00 130.04 404 VAL D N 1
ATOM 13266 C CA . VAL D 1 193 ? 158.354 154.057 168.458 1.00 129.91 404 VAL D CA 1
ATOM 13267 C C . VAL D 1 193 ? 158.143 154.827 169.753 1.00 125.18 404 VAL D C 1
ATOM 13268 O O . VAL D 1 193 ? 158.627 154.417 170.813 1.00 117.68 404 VAL D O 1
ATOM 13281 N N . TYR D 1 194 ? 157.403 155.929 169.678 1.00 111.13 405 TYR D N 1
ATOM 13282 C CA . TYR D 1 194 ? 157.073 156.716 170.858 1.00 107.86 405 TYR D CA 1
ATOM 13283 C C . TYR D 1 194 ? 155.697 156.327 171.372 1.00 108.44 405 TYR D C 1
ATOM 13284 O O . TYR D 1 194 ? 154.935 155.635 170.695 1.00 115.11 405 TYR D O 1
ATOM 13302 N N . SER D 1 195 ? 155.350 156.826 172.560 1.00 88.71 406 SER D N 1
ATOM 13303 C CA . SER D 1 195 ? 154.043 156.473 173.104 1.00 89.83 406 SER D CA 1
ATOM 13304 C C . SER D 1 195 ? 153.644 157.399 174.240 1.00 91.82 406 SER D C 1
ATOM 13305 O O . SER D 1 195 ? 154.435 157.648 175.151 1.00 92.82 406 SER D O 1
ATOM 13313 N N . CYS D 1 196 ? 152.405 157.884 174.194 1.00 97.68 407 CYS D N 1
ATOM 13314 C CA . CYS D 1 196 ? 151.849 158.696 175.269 1.00 90.43 407 CYS D CA 1
ATOM 13315 C C . CYS D 1 196 ? 151.005 157.816 176.183 1.00 93.03 407 CYS D C 1
ATOM 13316 O O . CYS D 1 196 ? 150.195 157.007 175.709 1.00 100.47 407 CYS D O 1
ATOM 13323 N N . VAL D 1 197 ? 151.230 157.958 177.488 1.00 88.55 408 VAL D N 1
ATOM 13324 C CA . VAL D 1 197 ? 150.552 157.196 178.528 1.00 89.85 408 VAL D CA 1
ATOM 13325 C C . VAL D 1 197 ? 149.735 158.164 179.373 1.00 85.85 408 VAL D C 1
ATOM 13326 O O . VAL D 1 197 ? 150.243 159.208 179.797 1.00 94.49 408 VAL D O 1
ATOM 13339 N N . VAL D 1 198 ? 148.472 157.821 179.608 1.00 81.99 409 VAL D N 1
ATOM 13340 C CA . VAL D 1 198 ? 147.524 158.684 180.300 1.00 83.56 409 VAL D CA 1
ATOM 13341 C C . VAL D 1 198 ? 147.069 157.997 181.580 1.00 87.12 409 VAL D C 1
ATOM 13342 O O . VAL D 1 198 ? 146.627 156.843 181.548 1.00 90.85 409 VAL D O 1
ATOM 13355 N N . TYR D 1 199 ? 147.183 158.710 182.695 1.00 93.26 410 TYR D N 1
ATOM 13356 C CA . TYR D 1 199 ? 146.679 158.296 183.993 1.00 91.97 410 TYR D CA 1
ATOM 13357 C C . TYR D 1 199 ? 145.338 158.977 184.214 1.00 99.19 410 TYR D C 1
ATOM 13358 O O . TYR D 1 199 ? 145.192 160.179 183.956 1.00 110.43 410 TYR D O 1
ATOM 13376 N N . HIS D 1 200 ? 144.380 158.216 184.735 1.00 101.06 411 HIS D N 1
ATOM 13377 C CA . HIS D 1 200 ? 143.037 158.716 184.980 1.00 99.73 411 HIS D CA 1
ATOM 13378 C C . HIS D 1 200 ? 142.376 157.812 186.007 1.00 103.20 411 HIS D C 1
ATOM 13379 O O . HIS D 1 200 ? 142.767 156.656 186.184 1.00 109.85 411 HIS D O 1
ATOM 13393 N N . GLU D 1 201 ? 141.362 158.352 186.682 1.00 112.54 412 GLU D N 1
ATOM 13394 C CA . GLU D 1 201 ? 140.722 157.635 187.776 1.00 110.57 412 GLU D CA 1
ATOM 13395 C C . GLU D 1 201 ? 139.746 156.564 187.312 1.00 108.01 412 GLU D C 1
ATOM 13396 O O . GLU D 1 201 ? 139.302 155.761 188.138 1.00 108.89 412 GLU D O 1
ATOM 13408 N N . SER D 1 202 ? 139.401 156.525 186.029 1.00 113.77 413 SER D N 1
ATOM 13409 C CA . SER D 1 202 ? 138.429 155.569 185.523 1.00 115.41 413 SER D CA 1
ATOM 13410 C C . SER D 1 202 ? 139.066 154.237 185.154 1.00 112.84 413 SER D C 1
ATOM 13411 O O . SER D 1 202 ? 138.401 153.390 184.549 1.00 111.13 413 SER D O 1
ATOM 13419 N N . MET D 1 203 ? 140.340 154.035 185.503 1.00 111.21 414 MET D N 1
ATOM 13420 C CA . MET D 1 203 ? 141.047 152.795 185.209 1.00 114.04 414 MET D CA 1
ATOM 13421 C C . MET D 1 203 ? 141.642 152.178 186.471 1.00 118.78 414 MET D C 1
ATOM 13422 O O . MET D 1 203 ? 142.569 151.367 186.381 1.00 123.38 414 MET D O 1
ATOM 13436 N N . ILE D 1 204 ? 141.128 152.549 187.646 1.00 114.62 415 ILE D N 1
ATOM 13437 C CA . ILE D 1 204 ? 141.686 152.065 188.907 1.00 109.13 415 ILE D CA 1
ATOM 13438 C C . ILE D 1 204 ? 141.550 150.555 189.047 1.00 113.95 415 ILE D C 1
ATOM 13439 O O . ILE D 1 204 ? 142.395 149.908 189.676 1.00 117.77 415 ILE D O 1
ATOM 13455 N N . LYS D 1 205 ? 140.498 149.964 188.477 1.00 121.91 416 LYS D N 1
ATOM 13456 C CA . LYS D 1 205 ? 140.283 148.530 188.658 1.00 124.28 416 LYS D CA 1
ATOM 13457 C C . LYS D 1 205 ? 141.384 147.714 187.993 1.00 121.43 416 LYS D C 1
ATOM 13458 O O . LYS D 1 205 ? 141.881 146.743 188.575 1.00 121.78 416 LYS D O 1
ATOM 13477 N N . SER D 1 206 ? 141.778 148.090 186.781 1.00 102.01 417 SER D N 1
ATOM 13478 C CA . SER D 1 206 ? 142.819 147.418 186.026 1.00 103.79 417 SER D CA 1
ATOM 13479 C C . SER D 1 206 ? 144.074 148.289 186.083 1.00 103.37 417 SER D C 1
ATOM 13480 O O . SER D 1 206 ? 144.234 149.099 187.007 1.00 106.50 417 SER D O 1
ATOM 13488 N N . THR D 1 207 ? 144.973 148.113 185.117 1.00 102.07 418 THR D N 1
ATOM 13489 C CA . THR D 1 207 ? 146.133 148.988 185.052 1.00 101.88 418 THR D CA 1
ATOM 13490 C C . THR D 1 207 ? 145.645 150.428 185.058 1.00 106.28 418 THR D C 1
ATOM 13491 O O . THR D 1 207 ? 144.680 150.773 184.373 1.00 111.82 418 THR D O 1
ATOM 13502 N N . ASN D 1 208 ? 146.313 151.273 185.832 1.00 103.25 419 ASN D N 1
ATOM 13503 C CA . ASN D 1 208 ? 145.843 152.639 186.005 1.00 96.02 419 ASN D CA 1
ATOM 13504 C C . ASN D 1 208 ? 146.159 153.549 184.828 1.00 102.21 419 ASN D C 1
ATOM 13505 O O . ASN D 1 208 ? 145.942 154.760 184.942 1.00 107.06 419 ASN D O 1
ATOM 13516 N N . ILE D 1 209 ? 146.651 153.024 183.706 1.00 103.97 420 ILE D N 1
ATOM 13517 C CA . ILE D 1 209 ? 147.064 153.862 182.592 1.00 100.41 420 ILE D CA 1
ATOM 13518 C C . ILE D 1 209 ? 146.430 153.378 181.294 1.00 97.63 420 ILE D C 1
ATOM 13519 O O . ILE D 1 209 ? 145.883 152.279 181.204 1.00 103.73 420 ILE D O 1
ATOM 13535 N N . ILE D 1 210 ? 146.521 154.237 180.282 1.00 83.35 421 ILE D N 1
ATOM 13536 C CA . ILE D 1 210 ? 146.111 153.939 178.915 1.00 86.27 421 ILE D CA 1
ATOM 13537 C C . ILE D 1 210 ? 147.279 154.343 178.029 1.00 88.68 421 ILE D C 1
ATOM 13538 O O . ILE D 1 210 ? 147.870 155.405 178.235 1.00 96.05 421 ILE D O 1
ATOM 13554 N N . MET D 1 211 ? 147.612 153.522 177.040 1.00 89.79 422 MET D N 1
ATOM 13555 C CA . MET D 1 211 ? 148.771 153.801 176.203 1.00 86.85 422 MET D CA 1
ATOM 13556 C C . MET D 1 211 ? 148.401 153.905 174.731 1.00 91.75 422 MET D C 1
ATOM 13557 O O . MET D 1 211 ? 147.516 153.198 174.242 1.00 100.84 422 MET D O 1
ATOM 13571 N N . ARG D 1 212 ? 149.099 154.797 174.030 1.00 88.69 423 ARG D N 1
ATOM 13572 C CA . ARG D 1 212 ? 149.014 154.882 172.579 1.00 86.94 423 ARG D CA 1
ATOM 13573 C C . ARG D 1 212 ? 150.425 155.087 172.055 1.00 90.21 423 ARG D C 1
ATOM 13574 O O . ARG D 1 212 ? 151.270 155.650 172.751 1.00 99.65 423 ARG D O 1
ATOM 13595 N N . THR D 1 213 ? 150.676 154.649 170.821 1.00 100.58 424 THR D N 1
ATOM 13596 C CA . THR D 1 213 ? 152.023 154.702 170.268 1.00 102.69 424 THR D CA 1
ATOM 13597 C C . THR D 1 213 ? 152.006 155.161 168.818 1.00 98.68 424 THR D C 1
ATOM 13598 O O . THR D 1 213 ? 150.998 155.054 168.116 1.00 103.93 424 THR D O 1
ATOM 13609 N N . ILE D 1 214 ? 153.157 155.680 168.381 1.00 97.45 425 ILE D N 1
ATOM 13610 C CA . ILE D 1 214 ? 153.354 156.130 167.008 1.00 99.04 425 ILE D CA 1
ATOM 13611 C C . ILE D 1 214 ? 154.737 155.689 166.547 1.00 105.93 425 ILE D C 1
ATOM 13612 O O . ILE D 1 214 ? 155.647 155.473 167.352 1.00 112.78 425 ILE D O 1
ATOM 13628 N N . ASP D 1 215 ? 154.899 155.614 165.226 1.00 147.01 426 ASP D N 1
ATOM 13629 C CA . ASP D 1 215 ? 156.185 155.340 164.601 1.00 148.11 426 ASP D CA 1
ATOM 13630 C C . ASP D 1 215 ? 156.372 156.243 163.392 1.00 147.95 426 ASP D C 1
ATOM 13631 O O . ASP D 1 215 ? 155.406 156.642 162.737 1.00 151.27 426 ASP D O 1
ATOM 13640 N N . ARG D 1 216 ? 157.636 156.561 163.104 1.00 143.13 427 ARG D N 1
ATOM 13641 C CA . ARG D 1 216 ? 157.956 157.439 161.982 1.00 144.33 427 ARG D CA 1
ATOM 13642 C C . ARG D 1 216 ? 157.362 156.953 160.666 1.00 146.62 427 ARG D C 1
ATOM 13643 O O . ARG D 1 216 ? 157.038 157.770 159.797 1.00 146.23 427 ARG D O 1
ATOM 13664 N N . THR D 1 217 ? 157.208 155.642 160.493 1.00 164.38 428 THR D N 1
ATOM 13665 C CA . THR D 1 217 ? 156.729 155.073 159.236 1.00 165.27 428 THR D CA 1
ATOM 13666 C C . THR D 1 217 ? 155.274 154.644 159.380 1.00 164.97 428 THR D C 1
ATOM 13667 O O . THR D 1 217 ? 154.973 153.662 160.065 1.00 164.50 428 THR D O 1
ATOM 13678 N N . SER D 1 218 ? 154.375 155.381 158.730 1.00 163.26 429 SER D N 1
ATOM 13679 C CA . SER D 1 218 ? 152.952 155.073 158.785 1.00 163.27 429 SER D CA 1
ATOM 13680 C C . SER D 1 218 ? 152.160 156.020 157.892 1.00 163.66 429 SER D C 1
ATOM 13681 O O . SER D 1 218 ? 152.582 157.156 157.653 1.00 164.11 429 SER D O 1
ATOM 13689 N N . ASN D 1 219 ? 151.025 155.558 157.385 1.00 160.50 430 ASN D N 1
ATOM 13690 C CA . ASN D 1 219 ? 150.182 156.413 156.566 1.00 160.19 430 ASN D CA 1
ATOM 13691 C C . ASN D 1 219 ? 150.977 157.041 155.441 1.00 158.29 430 ASN D C 1
ATOM 13692 O O . ASN D 1 219 ? 150.900 158.249 155.223 1.00 155.95 430 ASN D O 1
ATOM 13703 N N . GLN D 1 220 ? 151.741 156.228 154.724 1.00 161.52 431 GLN D N 1
ATOM 13704 C CA . GLN D 1 220 ? 152.524 156.730 153.610 1.00 160.52 431 GLN D CA 1
ATOM 13705 C C . GLN D 1 220 ? 151.902 156.243 152.313 1.00 160.20 431 GLN D C 1
ATOM 13706 O O . GLN D 1 220 ? 151.439 155.108 152.238 1.00 159.09 431 GLN D O 1
ATOM 13720 N N . PRO D 1 221 ? 151.879 157.097 151.282 1.00 144.50 432 PRO D N 1
ATOM 13721 C CA . PRO D 1 221 ? 151.236 156.716 150.021 1.00 143.79 432 PRO D CA 1
ATOM 13722 C C . PRO D 1 221 ? 152.019 155.664 149.254 1.00 145.19 432 PRO D C 1
ATOM 13723 O O . PRO D 1 221 ? 153.104 155.293 149.693 1.00 146.09 432 PRO D O 1
ATOM 13734 N N . ASN D 1 222 ? 151.489 155.203 148.126 1.00 139.59 433 ASN D N 1
ATOM 13735 C CA . ASN D 1 222 ? 152.160 154.198 147.315 1.00 138.33 433 ASN D CA 1
ATOM 13736 C C . ASN D 1 222 ? 152.411 154.772 145.930 1.00 136.25 433 ASN D C 1
ATOM 13737 O O . ASN D 1 222 ? 151.479 155.258 145.281 1.00 139.09 433 ASN D O 1
ATOM 13748 N N . LEU D 1 223 ? 153.661 154.714 145.478 1.00 127.19 434 LEU D N 1
ATOM 13749 C CA . LEU D 1 223 ? 154.040 155.272 144.189 1.00 126.11 434 LEU D CA 1
ATOM 13750 C C . LEU D 1 223 ? 154.895 154.270 143.430 1.00 128.58 434 LEU D C 1
ATOM 13751 O O . LEU D 1 223 ? 155.809 153.665 143.997 1.00 131.33 434 LEU D O 1
ATOM 13767 N N . VAL D 1 224 ? 154.629 154.150 142.128 1.00 112.20 435 VAL D N 1
ATOM 13768 C CA . VAL D 1 224 ? 155.381 153.246 141.272 1.00 110.92 435 VAL D CA 1
ATOM 13769 C C . VAL D 1 224 ? 155.696 153.941 139.961 1.00 109.64 435 VAL D C 1
ATOM 13770 O O . VAL D 1 224 ? 154.790 154.373 139.270 1.00 112.94 435 VAL D O 1
ATOM 13783 N N . ASN D 1 225 ? 156.973 154.059 139.615 1.00 114.43 436 ASN D N 1
ATOM 13784 C CA . ASN D 1 225 ? 157.378 154.717 138.377 1.00 113.12 436 ASN D CA 1
ATOM 13785 C C . ASN D 1 225 ? 158.216 153.786 137.536 1.00 115.29 436 ASN D C 1
ATOM 13786 O O . ASN D 1 225 ? 159.143 153.169 138.043 1.00 121.34 436 ASN D O 1
ATOM 13797 N N . LEU D 1 226 ? 157.904 153.681 136.251 1.00 113.03 437 LEU D N 1
ATOM 13798 C CA . LEU D 1 226 ? 158.646 152.794 135.370 1.00 114.43 437 LEU D CA 1
ATOM 13799 C C . LEU D 1 226 ? 158.743 153.320 133.960 1.00 115.22 437 LEU D C 1
ATOM 13800 O O . LEU D 1 226 ? 157.889 154.075 133.522 1.00 119.37 437 LEU D O 1
ATOM 13816 N N . SER D 1 227 ? 159.785 152.923 133.247 1.00 112.75 438 SER D N 1
ATOM 13817 C CA . SER D 1 227 ? 159.963 153.339 131.869 1.00 111.96 438 SER D CA 1
ATOM 13818 C C . SER D 1 227 ? 160.520 152.169 131.117 1.00 114.97 438 SER D C 1
ATOM 13819 O O . SER D 1 227 ? 161.487 151.566 131.564 1.00 122.95 438 SER D O 1
ATOM 13827 N N . LEU D 1 228 ? 159.939 151.841 129.973 1.00 112.28 439 LEU D N 1
ATOM 13828 C CA . LEU D 1 228 ? 160.359 150.656 129.249 1.00 114.94 439 LEU D CA 1
ATOM 13829 C C . LEU D 1 228 ? 160.514 150.922 127.778 1.00 111.12 439 LEU D C 1
ATOM 13830 O O . LEU D 1 228 ? 159.706 151.630 127.198 1.00 117.40 439 LEU D O 1
ATOM 13846 N N . ASN D 1 229 ? 161.552 150.367 127.165 1.00 115.10 440 ASN D N 1
ATOM 13847 C CA . ASN D 1 229 ? 161.785 150.562 125.741 1.00 116.43 440 ASN D CA 1
ATOM 13848 C C . ASN D 1 229 ? 162.023 149.249 125.035 1.00 117.02 440 ASN D C 1
ATOM 13849 O O . ASN D 1 229 ? 163.145 148.766 124.985 1.00 123.74 440 ASN D O 1
ATOM 13860 N N . VAL D 1 230 ? 160.962 148.656 124.507 1.00 114.80 441 VAL D N 1
ATOM 13861 C CA . VAL D 1 230 ? 161.079 147.378 123.825 1.00 115.12 441 VAL D CA 1
ATOM 13862 C C . VAL D 1 230 ? 161.323 147.596 122.346 1.00 114.73 441 VAL D C 1
ATOM 13863 O O . VAL D 1 230 ? 160.432 148.003 121.620 1.00 116.46 441 VAL D O 1
ATOM 13876 N N . PRO D 1 231 ? 162.536 147.317 121.872 1.00 118.32 442 PRO D N 1
ATOM 13877 C CA . PRO D 1 231 ? 162.779 147.621 120.464 1.00 120.75 442 PRO D CA 1
ATOM 13878 C C . PRO D 1 231 ? 162.320 146.511 119.535 1.00 122.02 442 PRO D C 1
ATOM 13879 O O . PRO D 1 231 ? 163.084 145.594 119.258 1.00 123.69 442 PRO D O 1
ATOM 13890 N N . GLN D 1 232 ? 161.092 146.596 119.047 1.00 119.88 443 GLN D N 1
ATOM 13891 C CA . GLN D 1 232 ? 160.585 145.591 118.127 1.00 121.42 443 GLN D CA 1
ATOM 13892 C C . GLN D 1 232 ? 161.257 145.697 116.789 1.00 125.51 443 GLN D C 1
ATOM 13893 O O . GLN D 1 232 ? 161.939 146.677 116.515 1.00 122.31 443 GLN D O 1
ATOM 13907 N N . ARG D 1 233 ? 161.058 144.697 115.938 1.00 150.13 444 ARG D N 1
ATOM 13908 C CA . ARG D 1 233 ? 161.695 144.684 114.631 1.00 149.02 444 ARG D CA 1
ATOM 13909 C C . ARG D 1 233 ? 160.742 144.153 113.580 1.00 149.51 444 ARG D C 1
ATOM 13910 O O . ARG D 1 233 ? 160.751 142.965 113.270 1.00 149.88 444 ARG D O 1
ATOM 13931 N N . CYS D 1 234 ? 159.907 145.011 113.015 1.00 157.78 445 CYS D N 1
ATOM 13932 C CA . CYS D 1 234 ? 159.009 144.555 111.974 1.00 158.69 445 CYS D CA 1
ATOM 13933 C C . CYS D 1 234 ? 159.749 143.626 111.025 1.00 157.26 445 CYS D C 1
ATOM 13934 O O . CYS D 1 234 ? 160.782 143.993 110.469 1.00 154.96 445 CYS D O 1
ATOM 13942 N N . THR E 1 14 ? 154.210 118.407 201.288 1.00 222.32 225 THR E N 1
ATOM 13943 C CA . THR E 1 14 ? 153.964 119.830 201.488 1.00 224.04 225 THR E CA 1
ATOM 13944 C C . THR E 1 14 ? 154.489 120.638 200.305 1.00 224.62 225 THR E C 1
ATOM 13945 O O . THR E 1 14 ? 155.644 120.494 199.905 1.00 223.98 225 THR E O 1
ATOM 13955 N N . ILE E 1 15 ? 153.629 121.490 199.752 1.00 225.27 226 ILE E N 1
ATOM 13956 C CA . ILE E 1 15 ? 153.941 122.286 198.572 1.00 224.24 226 ILE E CA 1
ATOM 13957 C C . ILE E 1 15 ? 153.649 123.751 198.871 1.00 222.45 226 ILE E C 1
ATOM 13958 O O . ILE E 1 15 ? 152.716 124.071 199.616 1.00 222.10 226 ILE E O 1
ATOM 13974 N N . ILE E 1 16 ? 154.467 124.638 198.306 1.00 201.10 227 ILE E N 1
ATOM 13975 C CA . ILE E 1 16 ? 154.364 126.071 198.536 1.00 201.60 227 ILE E CA 1
ATOM 13976 C C . ILE E 1 16 ? 153.997 126.737 197.215 1.00 202.30 227 ILE E C 1
ATOM 13977 O O . ILE E 1 16 ? 154.218 126.188 196.133 1.00 201.78 227 ILE E O 1
ATOM 13993 N N . GLU E 1 17 ? 153.431 127.940 197.314 1.00 192.86 228 GLU E N 1
ATOM 13994 C CA . GLU E 1 17 ? 152.976 128.692 196.158 1.00 191.39 228 GLU E CA 1
ATOM 13995 C C . GLU E 1 17 ? 153.655 130.056 196.136 1.00 189.94 228 GLU E C 1
ATOM 13996 O O . GLU E 1 17 ? 153.585 130.789 197.132 1.00 188.46 228 GLU E O 1
ATOM 14008 N N . PRO E 1 18 ? 154.314 130.437 195.040 1.00 175.25 229 PRO E N 1
ATOM 14009 C CA . PRO E 1 18 ? 154.980 131.743 195.007 1.00 173.38 229 PRO E CA 1
ATOM 14010 C C . PRO E 1 18 ? 153.982 132.887 195.099 1.00 171.70 229 PRO E C 1
ATOM 14011 O O . PRO E 1 18 ? 152.846 132.792 194.632 1.00 170.21 229 PRO E O 1
ATOM 14022 N N . SER E 1 19 ? 154.425 133.981 195.714 1.00 154.65 230 SER E N 1
ATOM 14023 C CA . SER E 1 19 ? 153.571 135.151 195.860 1.00 153.59 230 SER E CA 1
ATOM 14024 C C . SER E 1 19 ? 153.194 135.703 194.492 1.00 153.41 230 SER E C 1
ATOM 14025 O O . SER E 1 19 ? 153.993 135.681 193.552 1.00 157.40 230 SER E O 1
ATOM 14033 N N . LEU E 1 20 ? 151.965 136.199 194.381 1.00 147.80 231 LEU E N 1
ATOM 14034 C CA . LEU E 1 20 ? 151.490 136.735 193.114 1.00 148.86 231 LEU E CA 1
ATOM 14035 C C . LEU E 1 20 ? 152.307 137.965 192.735 1.00 147.14 231 LEU E C 1
ATOM 14036 O O . LEU E 1 20 ? 152.536 138.853 193.560 1.00 145.02 231 LEU E O 1
ATOM 14052 N N . GLU E 1 21 ? 152.746 138.013 191.476 1.00 129.23 232 GLU E N 1
ATOM 14053 C CA . GLU E 1 21 ? 153.536 139.147 191.007 1.00 126.33 232 GLU E CA 1
ATOM 14054 C C . GLU E 1 21 ? 152.691 140.413 190.930 1.00 127.07 232 GLU E C 1
ATOM 14055 O O . GLU E 1 21 ? 153.153 141.500 191.301 1.00 135.50 232 GLU E O 1
ATOM 14067 N N . ASP E 1 22 ? 151.446 140.294 190.464 1.00 134.55 233 ASP E N 1
ATOM 14068 C CA . ASP E 1 22 ? 150.600 141.474 190.315 1.00 138.23 233 ASP E CA 1
ATOM 14069 C C . ASP E 1 22 ? 150.398 142.163 191.657 1.00 143.23 233 ASP E C 1
ATOM 14070 O O . ASP E 1 22 ? 150.497 143.391 191.761 1.00 143.48 233 ASP E O 1
ATOM 14079 N N . MET E 1 23 ? 150.108 141.384 192.701 1.00 163.14 234 MET E N 1
ATOM 14080 C CA . MET E 1 23 ? 149.955 141.964 194.030 1.00 164.58 234 MET E CA 1
ATOM 14081 C C . MET E 1 23 ? 151.256 142.610 194.482 1.00 165.37 234 MET E C 1
ATOM 14082 O O . MET E 1 23 ? 151.252 143.722 195.022 1.00 166.87 234 MET E O 1
ATOM 14096 N N . LEU E 1 24 ? 152.382 141.927 194.267 1.00 150.05 235 LEU E N 1
ATOM 14097 C CA . LEU E 1 24 ? 153.673 142.458 194.681 1.00 147.69 235 LEU E CA 1
ATOM 14098 C C . LEU E 1 24 ? 154.054 143.716 193.915 1.00 145.40 235 LEU E C 1
ATOM 14099 O O . LEU E 1 24 ? 154.988 144.411 194.328 1.00 145.22 235 LEU E O 1
ATOM 14115 N N . MET E 1 25 ? 153.367 144.019 192.819 1.00 137.28 236 MET E N 1
ATOM 14116 C CA . MET E 1 25 ? 153.474 145.356 192.236 1.00 133.70 236 MET E CA 1
ATOM 14117 C C . MET E 1 25 ? 152.729 146.409 193.056 1.00 141.58 236 MET E C 1
ATOM 14118 O O . MET E 1 25 ? 152.638 147.563 192.617 1.00 138.47 236 MET E O 1
ATOM 14132 N N . ASN E 1 26 ? 152.198 146.027 194.218 1.00 155.53 237 ASN E N 1
ATOM 14133 C CA . ASN E 1 26 ? 151.757 146.963 195.245 1.00 149.49 237 ASN E CA 1
ATOM 14134 C C . ASN E 1 26 ? 152.602 146.862 196.509 1.00 145.55 237 ASN E C 1
ATOM 14135 O O . ASN E 1 26 ? 152.215 147.406 197.547 1.00 141.28 237 ASN E O 1
ATOM 14146 N N . LYS E 1 27 ? 153.737 146.165 196.445 1.00 143.90 238 LYS E N 1
ATOM 14147 C CA . LYS E 1 27 ? 154.649 145.969 197.567 1.00 141.69 238 LYS E CA 1
ATOM 14148 C C . LYS E 1 27 ? 154.046 145.101 198.664 1.00 142.69 238 LYS E C 1
ATOM 14149 O O . LYS E 1 27 ? 154.498 145.150 199.812 1.00 142.62 238 LYS E O 1
ATOM 14168 N N . LYS E 1 28 ? 153.033 144.302 198.337 1.00 158.22 239 LYS E N 1
ATOM 14169 C CA . LYS E 1 28 ? 152.436 143.387 199.298 1.00 158.49 239 LYS E CA 1
ATOM 14170 C C . LYS E 1 28 ? 151.999 142.121 198.577 1.00 157.45 239 LYS E C 1
ATOM 14171 O O . LYS E 1 28 ? 151.788 142.117 197.362 1.00 159.22 239 LYS E O 1
ATOM 14190 N N . ALA E 1 29 ? 151.858 141.047 199.344 1.00 165.69 240 ALA E N 1
ATOM 14191 C CA . ALA E 1 29 ? 151.364 139.772 198.832 1.00 167.10 240 ALA E CA 1
ATOM 14192 C C . ALA E 1 29 ? 151.203 138.829 200.019 1.00 170.14 240 ALA E C 1
ATOM 14193 O O . ALA E 1 29 ? 151.399 139.217 201.174 1.00 171.74 240 ALA E O 1
ATOM 14200 N N . GLN E 1 30 ? 150.841 137.581 199.725 1.00 183.49 241 GLN E N 1
ATOM 14201 C CA . GLN E 1 30 ? 150.638 136.572 200.758 1.00 184.90 241 GLN E CA 1
ATOM 14202 C C . GLN E 1 30 ? 151.212 135.244 200.289 1.00 182.97 241 GLN E C 1
ATOM 14203 O O . GLN E 1 30 ? 150.809 134.727 199.243 1.00 182.47 241 GLN E O 1
ATOM 14217 N N . LEU E 1 31 ? 152.150 134.698 201.061 1.00 186.80 242 LEU E N 1
ATOM 14218 C CA . LEU E 1 31 ? 152.754 133.401 200.783 1.00 187.16 242 LEU E CA 1
ATOM 14219 C C . LEU E 1 31 ? 151.986 132.328 201.547 1.00 187.86 242 LEU E C 1
ATOM 14220 O O . LEU E 1 31 ? 151.989 132.313 202.785 1.00 189.01 242 LEU E O 1
ATOM 14236 N N . VAL E 1 32 ? 151.264 131.485 200.813 1.00 201.04 243 VAL E N 1
ATOM 14237 C CA . VAL E 1 32 ? 150.461 130.422 201.404 1.00 202.22 243 VAL E CA 1
ATOM 14238 C C . VAL E 1 32 ? 151.294 129.150 201.469 1.00 203.64 243 VAL E C 1
ATOM 14239 O O . VAL E 1 32 ? 152.117 128.870 200.591 1.00 203.73 243 VAL E O 1
ATOM 14252 N N . CYS E 1 33 ? 151.077 128.372 202.526 1.00 219.41 244 CYS E N 1
ATOM 14253 C CA . CYS E 1 33 ? 151.725 127.080 202.725 1.00 219.60 244 CYS E CA 1
ATOM 14254 C C . CYS E 1 33 ? 150.638 126.038 202.941 1.00 219.97 244 CYS E C 1
ATOM 14255 O O . CYS E 1 33 ? 149.932 126.073 203.957 1.00 220.11 244 CYS E O 1
ATOM 14262 N N . ASP E 1 34 ? 150.491 125.136 201.978 1.00 228.31 245 ASP E N 1
ATOM 14263 C CA . ASP E 1 34 ? 149.544 124.036 202.047 1.00 228.62 245 ASP E CA 1
ATOM 14264 C C . ASP E 1 34 ? 150.289 122.751 202.385 1.00 228.99 245 ASP E C 1
ATOM 14265 O O . ASP E 1 34 ? 151.474 122.600 202.077 1.00 228.78 245 ASP E O 1
ATOM 14274 N N . VAL E 1 35 ? 149.582 121.823 203.024 1.00 236.06 246 VAL E N 1
ATOM 14275 C CA . VAL E 1 35 ? 150.158 120.570 203.499 1.00 236.26 246 VAL E CA 1
ATOM 14276 C C . VAL E 1 35 ? 149.601 119.434 202.656 1.00 235.44 246 VAL E C 1
ATOM 14277 O O . VAL E 1 35 ? 148.388 119.359 202.423 1.00 233.83 246 VAL E O 1
ATOM 14290 N N . ASN E 1 36 ? 150.491 118.548 202.201 1.00 233.52 247 ASN E N 1
ATOM 14291 C CA . ASN E 1 36 ? 150.111 117.419 201.365 1.00 233.34 247 ASN E CA 1
ATOM 14292 C C . ASN E 1 36 ? 150.165 116.082 202.088 1.00 234.32 247 ASN E C 1
ATOM 14293 O O . ASN E 1 36 ? 149.567 115.116 201.603 1.00 235.51 247 ASN E O 1
ATOM 14304 N N . GLU E 1 37 ? 150.855 115.999 203.224 1.00 232.44 248 GLU E N 1
ATOM 14305 C CA . GLU E 1 37 ? 150.939 114.747 203.966 1.00 232.65 248 GLU E CA 1
ATOM 14306 C C . GLU E 1 37 ? 149.613 114.497 204.671 1.00 233.23 248 GLU E C 1
ATOM 14307 O O . GLU E 1 37 ? 149.536 114.535 205.903 1.00 233.20 248 GLU E O 1
ATOM 14319 N N . LEU E 1 38 ? 148.562 114.247 203.891 1.00 243.70 249 LEU E N 1
ATOM 14320 C CA . LEU E 1 38 ? 147.225 114.035 204.426 1.00 243.37 249 LEU E CA 1
ATOM 14321 C C . LEU E 1 38 ? 146.923 112.576 204.738 1.00 243.97 249 LEU E C 1
ATOM 14322 O O . LEU E 1 38 ? 145.878 112.293 205.334 1.00 243.78 249 LEU E O 1
ATOM 14338 N N . VAL E 1 39 ? 147.798 111.644 204.353 1.00 248.07 250 VAL E N 1
ATOM 14339 C CA . VAL E 1 39 ? 147.548 110.233 204.648 1.00 248.13 250 VAL E CA 1
ATOM 14340 C C . VAL E 1 39 ? 147.435 109.996 206.149 1.00 248.51 250 VAL E C 1
ATOM 14341 O O . VAL E 1 39 ? 146.463 109.354 206.580 1.00 247.36 250 VAL E O 1
ATOM 14354 N N . PRO E 1 40 ? 148.361 110.469 206.991 1.00 252.96 251 PRO E N 1
ATOM 14355 C CA . PRO E 1 40 ? 148.129 110.412 208.438 1.00 251.86 251 PRO E CA 1
ATOM 14356 C C . PRO E 1 40 ? 147.394 111.647 208.933 1.00 251.91 251 PRO E C 1
ATOM 14357 O O . PRO E 1 40 ? 147.031 112.516 208.134 1.00 252.26 251 PRO E O 1
ATOM 14368 N N . GLY E 1 41 ? 147.168 111.739 210.238 1.00 252.45 252 GLY E N 1
ATOM 14369 C CA . GLY E 1 41 ? 146.537 112.909 210.806 1.00 252.19 252 GLY E CA 1
ATOM 14370 C C . GLY E 1 41 ? 147.436 114.128 210.700 1.00 253.18 252 GLY E C 1
ATOM 14371 O O . GLY E 1 41 ? 148.563 114.078 210.206 1.00 253.70 252 GLY E O 1
ATOM 14375 N N . PHE E 1 42 ? 146.914 115.255 211.179 1.00 254.46 253 PHE E N 1
ATOM 14376 C CA . PHE E 1 42 ? 147.665 116.500 211.194 1.00 254.70 253 PHE E CA 1
ATOM 14377 C C . PHE E 1 42 ? 147.399 117.234 212.499 1.00 255.01 253 PHE E C 1
ATOM 14378 O O . PHE E 1 42 ? 146.328 117.098 213.096 1.00 254.70 253 PHE E O 1
ATOM 14395 N N . LEU E 1 43 ? 148.387 118.018 212.940 1.00 263.81 254 LEU E N 1
ATOM 14396 C CA . LEU E 1 43 ? 148.283 118.748 214.200 1.00 263.54 254 LEU E CA 1
ATOM 14397 C C . LEU E 1 43 ? 148.291 120.257 213.998 1.00 263.52 254 LEU E C 1
ATOM 14398 O O . LEU E 1 43 ? 147.314 120.922 214.359 1.00 263.53 254 LEU E O 1
ATOM 14414 N N . SER E 1 44 ? 149.356 120.824 213.434 1.00 254.76 255 SER E N 1
ATOM 14415 C CA . SER E 1 44 ? 149.435 122.270 213.280 1.00 253.70 255 SER E CA 1
ATOM 14416 C C . SER E 1 44 ? 150.525 122.626 212.279 1.00 253.51 255 SER E C 1
ATOM 14417 O O . SER E 1 44 ? 151.477 121.868 212.077 1.00 253.31 255 SER E O 1
ATOM 14425 N N . VAL E 1 45 ? 150.366 123.793 211.660 1.00 237.39 256 VAL E N 1
ATOM 14426 C CA . VAL E 1 45 ? 151.348 124.345 210.741 1.00 236.27 256 VAL E CA 1
ATOM 14427 C C . VAL E 1 45 ? 152.200 125.356 211.497 1.00 235.79 256 VAL E C 1
ATOM 14428 O O . VAL E 1 45 ? 151.839 125.829 212.578 1.00 235.16 256 VAL E O 1
ATOM 14441 N N . LYS E 1 46 ? 153.354 125.696 210.923 1.00 226.96 257 LYS E N 1
ATOM 14442 C CA . LYS E 1 46 ? 154.226 126.688 211.538 1.00 226.65 257 LYS E CA 1
ATOM 14443 C C . LYS E 1 46 ? 155.021 127.390 210.447 1.00 227.12 257 LYS E C 1
ATOM 14444 O O . LYS E 1 46 ? 155.429 126.762 209.468 1.00 228.06 257 LYS E O 1
ATOM 14463 N N . TRP E 1 47 ? 155.238 128.692 210.627 1.00 213.58 258 TRP E N 1
ATOM 14464 C CA . TRP E 1 47 ? 156.063 129.491 209.727 1.00 212.76 258 TRP E CA 1
ATOM 14465 C C . TRP E 1 47 ? 157.198 130.116 210.526 1.00 212.38 258 TRP E C 1
ATOM 14466 O O . TRP E 1 47 ? 156.954 130.926 211.427 1.00 212.04 258 TRP E O 1
ATOM 14487 N N . GLU E 1 48 ? 158.431 129.743 210.196 1.00 213.80 259 GLU E N 1
ATOM 14488 C CA . GLU E 1 48 ? 159.622 130.143 210.926 1.00 213.51 259 GLU E CA 1
ATOM 14489 C C . GLU E 1 48 ? 160.594 130.854 209.987 1.00 213.58 259 GLU E C 1
ATOM 14490 O O . GLU E 1 48 ? 160.388 130.936 208.768 1.00 215.04 259 GLU E O 1
ATOM 14502 N N . ASN E 1 49 ? 161.707 131.288 210.571 1.00 205.95 260 ASN E N 1
ATOM 14503 C CA . ASN E 1 49 ? 162.799 131.942 209.874 1.00 206.63 260 ASN E CA 1
ATOM 14504 C C . ASN E 1 49 ? 163.889 130.921 209.552 1.00 208.60 260 ASN E C 1
ATOM 14505 O O . ASN E 1 49 ? 163.809 129.747 209.919 1.00 208.42 260 ASN E O 1
ATOM 14516 N N . ASP E 1 50 ? 164.925 131.381 208.847 1.00 221.07 261 ASP E N 1
ATOM 14517 C CA . ASP E 1 50 ? 166.066 130.517 208.564 1.00 220.86 261 ASP E CA 1
ATOM 14518 C C . ASP E 1 50 ? 166.724 130.033 209.850 1.00 221.22 261 ASP E C 1
ATOM 14519 O O . ASP E 1 50 ? 167.087 128.856 209.964 1.00 220.23 261 ASP E O 1
ATOM 14528 N N . ASN E 1 51 ? 166.885 130.921 210.829 1.00 215.20 262 ASN E N 1
ATOM 14529 C CA . ASN E 1 51 ? 167.483 130.544 212.103 1.00 213.44 262 ASN E CA 1
ATOM 14530 C C . ASN E 1 51 ? 166.532 129.757 212.996 1.00 213.06 262 ASN E C 1
ATOM 14531 O O . ASN E 1 51 ? 166.933 129.352 214.092 1.00 211.77 262 ASN E O 1
ATOM 14542 N N . GLY E 1 52 ? 165.292 129.532 212.563 1.00 213.38 263 GLY E N 1
ATOM 14543 C CA . GLY E 1 52 ? 164.308 128.862 213.385 1.00 211.75 263 GLY E CA 1
ATOM 14544 C C . GLY E 1 52 ? 163.569 129.753 214.357 1.00 212.43 263 GLY E C 1
ATOM 14545 O O . GLY E 1 52 ? 162.768 129.242 215.151 1.00 211.76 263 GLY E O 1
ATOM 14549 N N . LYS E 1 53 ? 163.804 131.061 214.326 1.00 209.36 264 LYS E N 1
ATOM 14550 C CA . LYS E 1 53 ? 163.146 131.960 215.259 1.00 208.76 264 LYS E CA 1
ATOM 14551 C C . LYS E 1 53 ? 161.644 132.009 214.995 1.00 209.13 264 LYS E C 1
ATOM 14552 O O . LYS E 1 53 ? 161.159 131.658 213.915 1.00 208.79 264 LYS E O 1
ATOM 14571 N N . THR E 1 54 ? 160.905 132.452 216.009 1.00 222.85 265 THR E N 1
ATOM 14572 C CA . THR E 1 54 ? 159.450 132.534 215.924 1.00 223.44 265 THR E CA 1
ATOM 14573 C C . THR E 1 54 ? 159.061 133.672 214.990 1.00 223.03 265 THR E C 1
ATOM 14574 O O . THR E 1 54 ? 159.184 134.849 215.347 1.00 222.36 265 THR E O 1
ATOM 14585 N N . LEU E 1 55 ? 158.591 133.327 213.795 1.00 210.03 266 LEU E N 1
ATOM 14586 C CA . LEU E 1 55 ? 158.171 134.304 212.799 1.00 208.90 266 LEU E CA 1
ATOM 14587 C C . LEU E 1 55 ? 156.649 134.377 212.797 1.00 209.77 266 LEU E C 1
ATOM 14588 O O . LEU E 1 55 ? 155.977 133.372 212.541 1.00 208.30 266 LEU E O 1
ATOM 14604 N N . THR E 1 56 ? 156.111 135.561 213.084 1.00 211.85 267 THR E N 1
ATOM 14605 C CA . THR E 1 56 ? 154.666 135.715 213.176 1.00 210.87 267 THR E CA 1
ATOM 14606 C C . THR E 1 56 ? 154.006 135.362 211.849 1.00 209.34 267 THR E C 1
ATOM 14607 O O . THR E 1 56 ? 154.549 135.613 210.770 1.00 208.98 267 THR E O 1
ATOM 14618 N N . SER E 1 57 ? 152.820 134.774 211.938 1.00 204.94 268 SER E N 1
ATOM 14619 C CA . SER E 1 57 ? 152.076 134.353 210.758 1.00 205.24 268 SER E CA 1
ATOM 14620 C C . SER E 1 57 ? 150.588 134.421 211.085 1.00 204.11 268 SER E C 1
ATOM 14621 O O . SER E 1 57 ? 150.179 135.080 212.047 1.00 203.17 268 SER E O 1
ATOM 14629 N N . ARG E 1 58 ? 149.779 133.740 210.280 1.00 204.39 269 ARG E N 1
ATOM 14630 C CA . ARG E 1 58 ? 148.346 133.628 210.514 1.00 204.69 269 ARG E CA 1
ATOM 14631 C C . ARG E 1 58 ? 147.867 132.375 209.793 1.00 205.78 269 ARG E C 1
ATOM 14632 O O . ARG E 1 58 ? 148.657 131.651 209.181 1.00 205.14 269 ARG E O 1
ATOM 14653 N N . LYS E 1 59 ? 146.564 132.119 209.868 1.00 214.49 270 LYS E N 1
ATOM 14654 C CA . LYS E 1 59 ? 145.994 130.893 209.335 1.00 214.40 270 LYS E CA 1
ATOM 14655 C C . LYS E 1 59 ? 144.823 131.232 208.423 1.00 213.98 270 LYS E C 1
ATOM 14656 O O . LYS E 1 59 ? 144.190 132.283 208.554 1.00 212.39 270 LYS E O 1
ATOM 14675 N N . GLY E 1 60 ? 144.541 130.329 207.495 1.00 215.26 271 GLY E N 1
ATOM 14676 C CA . GLY E 1 60 ? 143.525 130.537 206.475 1.00 215.24 271 GLY E CA 1
ATOM 14677 C C . GLY E 1 60 ? 142.222 129.835 206.792 1.00 215.27 271 GLY E C 1
ATOM 14678 O O . GLY E 1 60 ? 141.816 129.727 207.955 1.00 214.97 271 GLY E O 1
ATOM 14682 N N . VAL E 1 61 ? 141.558 129.351 205.740 1.00 214.46 272 VAL E N 1
ATOM 14683 C CA . VAL E 1 61 ? 140.255 128.713 205.902 1.00 214.37 272 VAL E CA 1
ATOM 14684 C C . VAL E 1 61 ? 140.384 127.423 206.703 1.00 214.98 272 VAL E C 1
ATOM 14685 O O . VAL E 1 61 ? 139.597 127.162 207.621 1.00 214.46 272 VAL E O 1
ATOM 14698 N N . THR E 1 62 ? 141.374 126.600 206.372 1.00 222.43 273 THR E N 1
ATOM 14699 C CA . THR E 1 62 ? 141.583 125.315 207.019 1.00 221.27 273 THR E CA 1
ATOM 14700 C C . THR E 1 62 ? 142.860 125.343 207.847 1.00 220.55 273 THR E C 1
ATOM 14701 O O . THR E 1 62 ? 143.781 126.124 207.591 1.00 220.94 273 THR E O 1
ATOM 14712 N N . ASP E 1 63 ? 142.902 124.470 208.855 1.00 226.15 274 ASP E N 1
ATOM 14713 C CA . ASP E 1 63 ? 144.065 124.401 209.731 1.00 228.13 274 ASP E CA 1
ATOM 14714 C C . ASP E 1 63 ? 145.330 123.998 208.985 1.00 228.88 274 ASP E C 1
ATOM 14715 O O . ASP E 1 63 ? 146.433 124.317 209.442 1.00 228.91 274 ASP E O 1
ATOM 14724 N N . LYS E 1 64 ? 145.198 123.307 207.855 1.00 229.03 275 LYS E N 1
ATOM 14725 C CA . LYS E 1 64 ? 146.342 122.891 207.053 1.00 228.82 275 LYS E CA 1
ATOM 14726 C C . LYS E 1 64 ? 146.908 124.003 206.175 1.00 229.13 275 LYS E C 1
ATOM 14727 O O . LYS E 1 64 ? 147.842 123.742 205.409 1.00 228.94 275 LYS E O 1
ATOM 14746 N N . ILE E 1 65 ? 146.381 125.222 206.263 1.00 220.10 276 ILE E N 1
ATOM 14747 C CA . ILE E 1 65 ? 146.800 126.335 205.415 1.00 218.28 276 ILE E CA 1
ATOM 14748 C C . ILE E 1 65 ? 147.420 127.400 206.306 1.00 217.46 276 ILE E C 1
ATOM 14749 O O . ILE E 1 65 ? 146.780 127.871 207.254 1.00 216.60 276 ILE E O 1
ATOM 14765 N N . ALA E 1 66 ? 148.660 127.780 206.004 1.00 220.57 277 ALA E N 1
ATOM 14766 C CA . ALA E 1 66 ? 149.365 128.822 206.742 1.00 220.59 277 ALA E CA 1
ATOM 14767 C C . ALA E 1 66 ? 149.610 130.012 205.824 1.00 220.22 277 ALA E C 1
ATOM 14768 O O . ALA E 1 66 ? 150.190 129.857 204.749 1.00 220.17 277 ALA E O 1
ATOM 14775 N N . ILE E 1 67 ? 149.190 131.198 206.251 1.00 210.15 278 ILE E N 1
ATOM 14776 C CA . ILE E 1 67 ? 149.372 132.417 205.473 1.00 209.45 278 ILE E CA 1
ATOM 14777 C C . ILE E 1 67 ? 150.493 133.226 206.107 1.00 209.60 278 ILE E C 1
ATOM 14778 O O . ILE E 1 67 ? 150.576 133.328 207.337 1.00 209.82 278 ILE E O 1
ATOM 14794 N N . LEU E 1 68 ? 151.357 133.800 205.270 1.00 204.95 279 LEU E N 1
ATOM 14795 C CA . LEU E 1 68 ? 152.461 134.623 205.754 1.00 204.15 279 LEU E CA 1
ATOM 14796 C C . LEU E 1 68 ? 152.554 135.870 204.890 1.00 203.03 279 LEU E C 1
ATOM 14797 O O . LEU E 1 68 ? 152.679 135.769 203.668 1.00 203.46 279 LEU E O 1
ATOM 14813 N N . ASP E 1 69 ? 152.490 137.041 205.515 1.00 180.53 280 ASP E N 1
ATOM 14814 C CA . ASP E 1 69 ? 152.564 138.299 204.785 1.00 180.95 280 ASP E CA 1
ATOM 14815 C C . ASP E 1 69 ? 154.022 138.682 204.569 1.00 180.56 280 ASP E C 1
ATOM 14816 O O . ASP E 1 69 ? 154.805 138.734 205.522 1.00 179.87 280 ASP E O 1
ATOM 14825 N N . ILE E 1 70 ? 154.380 138.949 203.315 1.00 179.22 281 ILE E N 1
ATOM 14826 C CA . ILE E 1 70 ? 155.743 139.299 202.937 1.00 180.23 281 ILE E CA 1
ATOM 14827 C C . ILE E 1 70 ? 155.718 140.608 202.162 1.00 179.48 281 ILE E C 1
ATOM 14828 O O . ILE E 1 70 ? 154.848 140.819 201.309 1.00 177.20 281 ILE E O 1
ATOM 14844 N N . THR E 1 71 ? 156.672 141.485 202.459 1.00 173.82 282 THR E N 1
ATOM 14845 C CA . THR E 1 71 ? 156.763 142.775 201.796 1.00 173.58 282 THR E CA 1
ATOM 14846 C C . THR E 1 71 ? 157.712 142.677 200.603 1.00 173.45 282 THR E C 1
ATOM 14847 O O . THR E 1 71 ? 158.259 141.617 200.294 1.00 174.43 282 THR E O 1
ATOM 14858 N N . TYR E 1 72 ? 157.912 143.805 199.921 1.00 157.45 283 TYR E N 1
ATOM 14859 C CA . TYR E 1 72 ? 158.742 143.803 198.720 1.00 156.44 283 TYR E CA 1
ATOM 14860 C C . TYR E 1 72 ? 160.214 143.633 199.073 1.00 155.60 283 TYR E C 1
ATOM 14861 O O . TYR E 1 72 ? 160.937 142.874 198.416 1.00 155.32 283 TYR E O 1
ATOM 14879 N N . GLU E 1 73 ? 160.682 144.363 200.087 1.00 163.32 284 GLU E N 1
ATOM 14880 C CA . GLU E 1 73 ? 162.097 144.336 200.442 1.00 165.47 284 GLU E CA 1
ATOM 14881 C C . GLU E 1 73 ? 162.584 142.909 200.655 1.00 166.55 284 GLU E C 1
ATOM 14882 O O . GLU E 1 73 ? 163.490 142.441 199.959 1.00 165.24 284 GLU E O 1
ATOM 14894 N N . ASP E 1 74 ? 162.017 142.213 201.644 1.00 172.00 285 ASP E N 1
ATOM 14895 C CA . ASP E 1 74 ? 162.453 140.851 201.940 1.00 171.35 285 ASP E CA 1
ATOM 14896 C C . ASP E 1 74 ? 162.431 139.982 200.688 1.00 170.27 285 ASP E C 1
ATOM 14897 O O . ASP E 1 74 ? 163.382 139.244 200.408 1.00 170.58 285 ASP E O 1
ATOM 14906 N N . TRP E 1 75 ? 161.343 140.062 199.920 1.00 147.78 286 TRP E N 1
ATOM 14907 C CA . TRP E 1 75 ? 161.191 139.217 198.740 1.00 147.83 286 TRP E CA 1
ATOM 14908 C C . TRP E 1 75 ? 162.317 139.446 197.740 1.00 148.80 286 TRP E C 1
ATOM 14909 O O . TRP E 1 75 ? 162.893 138.492 197.205 1.00 145.13 286 TRP E O 1
ATOM 14930 N N . SER E 1 76 ? 162.647 140.711 197.475 1.00 156.01 287 SER E N 1
ATOM 14931 C CA . SER E 1 76 ? 163.716 141.011 196.527 1.00 155.87 287 SER E CA 1
ATOM 14932 C C . SER E 1 76 ? 165.085 140.651 197.090 1.00 155.93 287 SER E C 1
ATOM 14933 O O . SER E 1 76 ? 165.964 140.191 196.351 1.00 155.63 287 SER E O 1
ATOM 14941 N N . ASN E 1 77 ? 165.287 140.852 198.392 1.00 166.35 288 ASN E N 1
ATOM 14942 C CA . ASN E 1 77 ? 166.596 140.608 198.987 1.00 167.18 288 ASN E CA 1
ATOM 14943 C C . ASN E 1 77 ? 166.988 139.139 198.913 1.00 167.92 288 ASN E C 1
ATOM 14944 O O . ASN E 1 77 ? 168.181 138.816 198.922 1.00 166.76 288 ASN E O 1
ATOM 14955 N N . GLY E 1 78 ? 166.012 138.240 198.834 1.00 167.33 289 GLY E N 1
ATOM 14956 C CA . GLY E 1 78 ? 166.287 136.821 198.796 1.00 166.30 289 GLY E CA 1
ATOM 14957 C C . GLY E 1 78 ? 166.161 136.101 200.119 1.00 168.62 289 GLY E C 1
ATOM 14958 O O . GLY E 1 78 ? 166.604 134.951 200.218 1.00 168.94 289 GLY E O 1
ATOM 14962 N N . THR E 1 79 ? 165.581 136.734 201.135 1.00 176.02 290 THR E N 1
ATOM 14963 C CA . THR E 1 79 ? 165.411 136.073 202.421 1.00 176.06 290 THR E CA 1
ATOM 14964 C C . THR E 1 79 ? 164.582 134.806 202.254 1.00 176.70 290 THR E C 1
ATOM 14965 O O . THR E 1 79 ? 163.620 134.770 201.482 1.00 177.08 290 THR E O 1
ATOM 14976 N N . VAL E 1 80 ? 164.962 133.762 202.985 1.00 188.46 291 VAL E N 1
ATOM 14977 C CA . VAL E 1 80 ? 164.337 132.448 202.882 1.00 188.94 291 VAL E CA 1
ATOM 14978 C C . VAL E 1 80 ? 163.544 132.181 204.153 1.00 188.61 291 VAL E C 1
ATOM 14979 O O . VAL E 1 80 ? 164.060 132.348 205.265 1.00 188.46 291 VAL E O 1
ATOM 14992 N N . PHE E 1 81 ? 162.291 131.771 203.984 1.00 191.83 292 PHE E N 1
ATOM 14993 C CA . PHE E 1 81 ? 161.396 131.425 205.078 1.00 192.98 292 PHE E CA 1
ATOM 14994 C C . PHE E 1 81 ? 161.208 129.915 205.099 1.00 192.69 292 PHE E C 1
ATOM 14995 O O . PHE E 1 81 ? 161.482 129.224 204.115 1.00 190.98 292 PHE E O 1
ATOM 15012 N N . TYR E 1 82 ? 160.736 129.399 206.234 1.00 204.55 293 TYR E N 1
ATOM 15013 C CA . TYR E 1 82 ? 160.571 127.959 206.402 1.00 202.57 293 TYR E CA 1
ATOM 15014 C C . TYR E 1 82 ? 159.161 127.644 206.874 1.00 202.74 293 TYR E C 1
ATOM 15015 O O . TYR E 1 82 ? 158.673 128.257 207.823 1.00 203.02 293 TYR E O 1
ATOM 15033 N N . CYS E 1 83 ? 158.503 126.699 206.210 1.00 207.64 294 CYS E N 1
ATOM 15034 C CA . CYS E 1 83 ? 157.197 126.218 206.639 1.00 208.76 294 CYS E CA 1
ATOM 15035 C C . CYS E 1 83 ? 157.341 124.784 207.124 1.00 209.99 294 CYS E C 1
ATOM 15036 O O . CYS E 1 83 ? 157.897 123.938 206.415 1.00 209.79 294 CYS E O 1
ATOM 15043 N N . ALA E 1 84 ? 156.842 124.515 208.330 1.00 223.27 295 ALA E N 1
ATOM 15044 C CA . ALA E 1 84 ? 157.018 123.224 208.976 1.00 222.52 295 ALA E CA 1
ATOM 15045 C C . ALA E 1 84 ? 155.676 122.655 209.415 1.00 223.36 295 ALA E C 1
ATOM 15046 O O . ALA E 1 84 ? 154.729 123.392 209.715 1.00 222.89 295 ALA E O 1
ATOM 15053 N N . VAL E 1 85 ? 155.619 121.325 209.451 1.00 238.87 296 VAL E N 1
ATOM 15054 C CA . VAL E 1 85 ? 154.450 120.574 209.891 1.00 239.10 296 VAL E CA 1
ATOM 15055 C C . VAL E 1 85 ? 154.817 119.837 211.171 1.00 240.57 296 VAL E C 1
ATOM 15056 O O . VAL E 1 85 ? 155.895 119.239 211.265 1.00 240.73 296 VAL E O 1
ATOM 15069 N N . ASP E 1 86 ? 153.920 119.878 212.157 1.00 249.46 297 ASP E N 1
ATOM 15070 C CA . ASP E 1 86 ? 154.212 119.317 213.472 1.00 249.02 297 ASP E CA 1
ATOM 15071 C C . ASP E 1 86 ? 153.165 118.289 213.884 1.00 248.78 297 ASP E C 1
ATOM 15072 O O . ASP E 1 86 ? 152.647 118.339 215.004 1.00 248.43 297 ASP E O 1
ATOM 15081 N N . HIS E 1 87 ? 152.852 117.352 212.991 1.00 262.01 298 HIS E N 1
ATOM 15082 C CA . HIS E 1 87 ? 151.888 116.308 213.312 1.00 262.38 298 HIS E CA 1
ATOM 15083 C C . HIS E 1 87 ? 152.365 115.487 214.506 1.00 263.38 298 HIS E C 1
ATOM 15084 O O . HIS E 1 87 ? 153.557 115.201 214.649 1.00 263.55 298 HIS E O 1
ATOM 15098 N N . MET E 1 88 ? 151.417 115.109 215.370 1.00 269.54 299 MET E N 1
ATOM 15099 C CA . MET E 1 88 ? 151.758 114.331 216.559 1.00 269.37 299 MET E CA 1
ATOM 15100 C C . MET E 1 88 ? 152.515 113.056 216.209 1.00 269.03 299 MET E C 1
ATOM 15101 O O . MET E 1 88 ? 153.370 112.612 216.984 1.00 268.18 299 MET E O 1
ATOM 15115 N N . GLU E 1 89 ? 152.218 112.450 215.061 1.00 258.82 300 GLU E N 1
ATOM 15116 C CA . GLU E 1 89 ? 152.874 111.207 214.674 1.00 257.52 300 GLU E CA 1
ATOM 15117 C C . GLU E 1 89 ? 154.179 111.450 213.932 1.00 257.47 300 GLU E C 1
ATOM 15118 O O . GLU E 1 89 ? 155.124 110.667 214.082 1.00 256.49 300 GLU E O 1
ATOM 15130 N N . ASN E 1 90 ? 154.254 112.519 213.145 1.00 258.44 301 ASN E N 1
ATOM 15131 C CA . ASN E 1 90 ? 155.432 112.827 212.349 1.00 257.64 301 ASN E CA 1
ATOM 15132 C C . ASN E 1 90 ? 156.447 113.678 213.102 1.00 257.56 301 ASN E C 1
ATOM 15133 O O . ASN E 1 90 ? 157.450 114.088 212.511 1.00 257.60 301 ASN E O 1
ATOM 15144 N N . LEU E 1 91 ? 156.214 113.951 214.389 1.00 252.61 302 LEU E N 1
ATOM 15145 C CA . LEU E 1 91 ? 157.143 114.780 215.149 1.00 252.65 302 LEU E CA 1
ATOM 15146 C C . LEU E 1 91 ? 158.520 114.141 215.268 1.00 252.40 302 LEU E C 1
ATOM 15147 O O . LEU E 1 91 ? 159.485 114.837 215.605 1.00 252.24 302 LEU E O 1
ATOM 15163 N N . GLY E 1 92 ? 158.636 112.838 215.006 1.00 238.10 303 GLY E N 1
ATOM 15164 C CA . GLY E 1 92 ? 159.947 112.209 215.026 1.00 236.70 303 GLY E CA 1
ATOM 15165 C C . GLY E 1 92 ? 160.914 112.874 214.066 1.00 237.41 303 GLY E C 1
ATOM 15166 O O . GLY E 1 92 ? 162.098 113.037 214.374 1.00 236.80 303 GLY E O 1
ATOM 15170 N N . ASP E 1 93 ? 160.427 113.263 212.895 1.00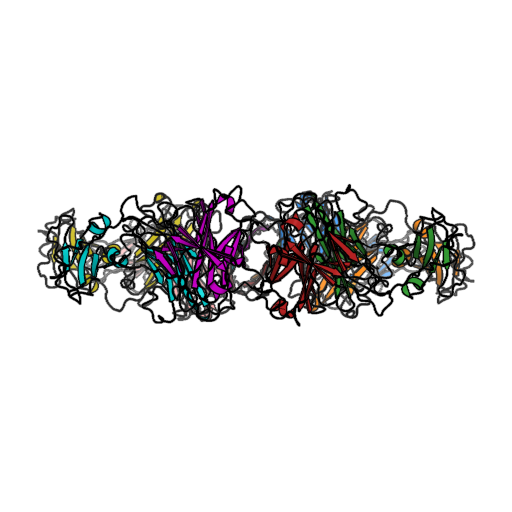 240.93 304 ASP E N 1
ATOM 15171 C CA . ASP E 1 93 ? 161.178 114.052 211.929 1.00 241.11 304 ASP E CA 1
ATOM 15172 C C . ASP E 1 93 ? 160.489 115.402 211.754 1.00 240.91 304 ASP E C 1
ATOM 15173 O O . ASP E 1 93 ? 159.426 115.660 212.323 1.00 241.05 304 ASP E O 1
ATOM 15182 N N . LEU E 1 94 ? 161.109 116.277 210.965 1.00 233.73 305 LEU E N 1
ATOM 15183 C CA . LEU E 1 94 ? 160.546 117.591 210.678 1.00 233.25 305 LEU E CA 1
ATOM 15184 C C . LEU E 1 94 ? 160.748 117.907 209.206 1.00 233.84 305 LEU E C 1
ATOM 15185 O O . LEU E 1 94 ? 161.888 118.039 208.750 1.00 233.94 305 LEU E O 1
ATOM 15201 N N . VAL E 1 95 ? 159.649 118.026 208.467 1.00 240.08 306 VAL E N 1
ATOM 15202 C CA . VAL E 1 95 ? 159.713 118.422 207.049 1.00 240.02 306 VAL E CA 1
ATOM 15203 C C . VAL E 1 95 ? 159.656 119.944 207.045 1.00 239.03 306 VAL E C 1
ATOM 15204 O O . VAL E 1 95 ? 158.610 120.572 206.869 1.00 238.12 306 VAL E O 1
ATOM 15217 N N . LYS E 1 96 ? 160.822 120.556 207.245 1.00 219.20 307 LYS E N 1
ATOM 15218 C CA . LYS E 1 96 ? 160.950 122.011 207.299 1.00 217.81 307 LYS E CA 1
ATOM 15219 C C . LYS E 1 96 ? 161.141 122.533 205.880 1.00 217.57 307 LYS E C 1
ATOM 15220 O O . LYS E 1 96 ? 162.263 122.687 205.395 1.00 217.10 307 LYS E O 1
ATOM 15239 N N . LYS E 1 97 ? 160.027 122.807 205.203 1.00 203.04 308 LYS E N 1
ATOM 15240 C CA . LYS E 1 97 ? 160.083 123.346 203.852 1.00 201.60 308 LYS E CA 1
ATOM 15241 C C . LYS E 1 97 ? 160.838 124.672 203.836 1.00 201.60 308 LYS E C 1
ATOM 15242 O O . LYS E 1 97 ? 161.036 125.320 204.866 1.00 201.61 308 LYS E O 1
ATOM 15261 N N . ALA E 1 98 ? 161.266 125.074 202.639 1.00 187.92 309 ALA E N 1
ATOM 15262 C CA . ALA E 1 98 ? 162.003 126.315 202.457 1.00 188.18 309 ALA E CA 1
ATOM 15263 C C . ALA E 1 98 ? 161.558 126.993 201.169 1.00 187.02 309 ALA E C 1
ATOM 15264 O O . ALA E 1 98 ? 161.232 126.331 200.181 1.00 184.84 309 ALA E O 1
ATOM 15271 N N . TYR E 1 99 ? 161.548 128.324 201.195 1.00 178.94 310 TYR E N 1
ATOM 15272 C CA . TYR E 1 99 ? 161.175 129.151 200.048 1.00 176.66 310 TYR E CA 1
ATOM 15273 C C . TYR E 1 99 ? 162.433 129.865 199.556 1.00 177.10 310 TYR E C 1
ATOM 15274 O O . TYR E 1 99 ? 162.796 130.930 200.057 1.00 177.80 310 TYR E O 1
ATOM 15292 N N . LYS E 1 100 ? 163.096 129.269 198.569 1.00 186.50 311 LYS E N 1
ATOM 15293 C CA . LYS E 1 100 ? 164.336 129.800 198.018 1.00 187.17 311 LYS E CA 1
ATOM 15294 C C . LYS E 1 100 ? 164.035 130.469 196.681 1.00 187.12 311 LYS E C 1
ATOM 15295 O O . LYS E 1 100 ? 163.526 129.821 195.761 1.00 188.74 311 LYS E O 1
ATOM 15314 N N . ARG E 1 101 ? 164.349 131.760 196.576 1.00 159.08 312 ARG E N 1
ATOM 15315 C CA . ARG E 1 101 ? 164.138 132.533 195.355 1.00 158.37 312 ARG E CA 1
ATOM 15316 C C . ARG E 1 101 ? 165.490 132.966 194.803 1.00 159.90 312 ARG E C 1
ATOM 15317 O O . ARG E 1 101 ? 166.179 133.791 195.412 1.00 158.97 312 ARG E O 1
ATOM 15338 N N . GLU E 1 102 ? 165.867 132.404 193.656 1.00 173.00 313 GLU E N 1
ATOM 15339 C CA . GLU E 1 102 ? 167.124 132.760 193.010 1.00 173.21 313 GLU E CA 1
ATOM 15340 C C . GLU E 1 102 ? 167.232 134.270 192.837 1.00 171.14 313 GLU E C 1
ATOM 15341 O O . GLU E 1 102 ? 166.281 134.929 192.408 1.00 168.43 313 GLU E O 1
ATOM 15353 N N . THR E 1 103 ? 168.401 134.814 193.175 1.00 171.37 314 THR E N 1
ATOM 15354 C CA . THR E 1 103 ? 168.645 136.251 193.134 1.00 170.75 314 THR E CA 1
ATOM 15355 C C . THR E 1 103 ? 169.514 136.645 191.946 1.00 170.63 314 THR E C 1
ATOM 15356 O O . THR E 1 103 ? 169.087 137.434 191.098 1.00 172.39 314 THR E O 1
ATOM 15367 N N . GLY E 1 104 ? 170.728 136.110 191.864 1.00 161.13 315 GLY E N 1
ATOM 15368 C CA . GLY E 1 104 ? 171.627 136.379 190.758 1.00 161.62 315 GLY E CA 1
ATOM 15369 C C . GLY E 1 104 ? 171.979 137.850 190.629 1.00 162.90 315 GLY E C 1
ATOM 15370 O O . GLY E 1 104 ? 171.934 138.625 191.591 1.00 163.39 315 GLY E O 1
ATOM 15374 N N . GLY E 1 105 ? 172.335 138.243 189.407 1.00 157.48 316 GLY E N 1
ATOM 15375 C CA . GLY E 1 105 ? 172.850 139.574 189.147 1.00 157.69 316 GLY E CA 1
ATOM 15376 C C . GLY E 1 105 ? 171.805 140.655 188.961 1.00 156.76 316 GLY E C 1
ATOM 15377 O O . GLY E 1 105 ? 170.853 140.760 189.740 1.00 156.09 316 GLY E O 1
ATOM 15381 N N . VAL E 1 106 ? 171.983 141.467 187.922 1.00 140.73 317 VAL E N 1
ATOM 15382 C CA . VAL E 1 106 ? 171.103 142.599 187.638 1.00 139.86 317 VAL E CA 1
ATOM 15383 C C . VAL E 1 106 ? 170.038 142.146 186.647 1.00 138.93 317 VAL E C 1
ATOM 15384 O O . VAL E 1 106 ? 170.320 141.298 185.789 1.00 138.41 317 VAL E O 1
ATOM 15397 N N . PRO E 1 107 ? 168.810 142.673 186.712 1.00 123.70 318 PRO E N 1
ATOM 15398 C CA . PRO E 1 107 ? 167.769 142.180 185.803 1.00 123.89 318 PRO E CA 1
ATOM 15399 C C . PRO E 1 107 ? 168.047 142.500 184.345 1.00 122.12 318 PRO E C 1
ATOM 15400 O O . PRO E 1 107 ? 169.082 143.082 184.006 1.00 123.12 318 PRO E O 1
ATOM 15411 N N . GLN E 1 108 ? 167.116 142.115 183.476 1.00 112.43 319 GLN E N 1
ATOM 15412 C CA . GLN E 1 108 ? 167.151 142.467 182.067 1.00 108.20 319 GLN E CA 1
ATOM 15413 C C . GLN E 1 108 ? 165.740 142.818 181.624 1.00 109.67 319 GLN E C 1
ATOM 15414 O O . GLN E 1 108 ? 164.761 142.351 182.210 1.00 113.56 319 GLN E O 1
ATOM 15428 N N . ARG E 1 109 ? 165.640 143.644 180.587 1.00 110.65 320 ARG E N 1
ATOM 15429 C CA . ARG E 1 109 ? 164.301 143.931 180.097 1.00 111.78 320 ARG E CA 1
ATOM 15430 C C . ARG E 1 109 ? 163.938 142.994 178.947 1.00 115.41 320 ARG E C 1
ATOM 15431 O O . ARG E 1 109 ? 164.815 142.552 178.198 1.00 118.72 320 ARG E O 1
ATOM 15452 N N . PRO E 1 110 ? 162.659 142.667 178.773 1.00 89.06 321 PRO E N 1
ATOM 15453 C CA . PRO E 1 110 ? 162.250 141.883 177.604 1.00 84.39 321 PRO E CA 1
ATOM 15454 C C . PRO E 1 110 ? 161.919 142.752 176.403 1.00 88.97 321 PRO E C 1
ATOM 15455 O O . PRO E 1 110 ? 161.555 143.923 176.520 1.00 93.36 321 PRO E O 1
ATOM 15466 N N . SER E 1 111 ? 162.057 142.150 175.226 1.00 96.06 322 SER E N 1
ATOM 15467 C CA . SER E 1 111 ? 161.607 142.740 173.970 1.00 102.85 322 SER E CA 1
ATOM 15468 C C . SER E 1 111 ? 160.360 141.982 173.530 1.00 98.50 322 SER E C 1
ATOM 15469 O O . SER E 1 111 ? 160.452 140.838 173.072 1.00 99.70 322 SER E O 1
ATOM 15477 N N . VAL E 1 112 ? 159.202 142.614 173.671 1.00 79.13 323 VAL E N 1
ATOM 15478 C CA . VAL E 1 112 ? 157.920 141.981 173.383 1.00 74.92 323 VAL E CA 1
ATOM 15479 C C . VAL E 1 112 ? 157.585 142.169 171.911 1.00 83.54 323 VAL E C 1
ATOM 15480 O O . VAL E 1 112 ? 157.781 143.252 171.348 1.00 89.22 323 VAL E O 1
ATOM 15493 N N . PHE E 1 113 ? 157.076 141.109 171.284 1.00 84.62 324 PHE E N 1
ATOM 15494 C CA . PHE E 1 113 ? 156.691 141.137 169.881 1.00 80.90 324 PHE E CA 1
ATOM 15495 C C . PHE E 1 113 ? 155.295 140.554 169.716 1.00 84.68 324 PHE E C 1
ATOM 15496 O O . PHE E 1 113 ? 154.893 139.646 170.446 1.00 90.33 324 PHE E O 1
ATOM 15513 N N . LEU E 1 114 ? 154.563 141.089 168.742 1.00 90.41 325 LEU E N 1
ATOM 15514 C CA . LEU E 1 114 ? 153.203 140.657 168.425 1.00 90.66 325 LEU E CA 1
ATOM 15515 C C . LEU E 1 114 ? 153.233 140.047 167.027 1.00 95.01 325 LEU E C 1
ATOM 15516 O O . LEU E 1 114 ? 153.275 140.769 166.027 1.00 102.38 325 LEU E O 1
ATOM 15532 N N . LEU E 1 115 ? 153.211 138.719 166.959 1.00 93.47 326 LEU E N 1
ATOM 15533 C CA . LEU E 1 115 ? 153.426 138.019 165.702 1.00 89.75 326 LEU E CA 1
ATOM 15534 C C . LEU E 1 115 ? 152.148 138.010 164.866 1.00 97.40 326 LEU E C 1
ATOM 15535 O O . LEU E 1 115 ? 151.106 138.537 165.261 1.00 104.31 326 LEU E O 1
ATOM 15551 N N . ALA E 1 116 ? 152.235 137.394 163.690 1.00 107.30 327 ALA E N 1
ATOM 15552 C CA . ALA E 1 116 ? 151.128 137.416 162.750 1.00 111.42 327 ALA E CA 1
ATOM 15553 C C . ALA E 1 116 ? 149.970 136.555 163.254 1.00 114.26 327 ALA E C 1
ATOM 15554 O O . ALA E 1 116 ? 150.175 135.607 164.016 1.00 113.37 327 ALA E O 1
ATOM 15561 N N . PRO E 1 117 ? 148.742 136.867 162.848 1.00 108.58 328 PRO E N 1
ATOM 15562 C CA . PRO E 1 117 ? 147.604 136.025 163.224 1.00 102.53 328 PRO E CA 1
ATOM 15563 C C . PRO E 1 117 ? 147.596 134.715 162.451 1.00 102.56 328 PRO E C 1
ATOM 15564 O O . PRO E 1 117 ? 148.178 134.589 161.372 1.00 103.59 328 PRO E O 1
ATOM 15575 N N . ALA E 1 118 ? 146.913 133.728 163.027 1.00 99.35 329 ALA E N 1
ATOM 15576 C CA . ALA E 1 118 ? 146.801 132.390 162.447 1.00 96.24 329 ALA E CA 1
ATOM 15577 C C . ALA E 1 118 ? 145.321 132.029 162.364 1.00 101.90 329 ALA E C 1
ATOM 15578 O O . ALA E 1 118 ? 144.721 131.622 163.363 1.00 103.61 329 ALA E O 1
ATOM 15585 N N . GLU E 1 119 ? 144.738 132.170 161.178 1.00 107.28 330 GLU E N 1
ATOM 15586 C CA . GLU E 1 119 ? 143.319 131.928 160.964 1.00 107.48 330 GLU E CA 1
ATOM 15587 C C . GLU E 1 119 ? 143.078 130.522 160.427 1.00 108.30 330 GLU E C 1
ATOM 15588 O O . GLU E 1 119 ? 143.966 129.885 159.857 1.00 106.83 330 GLU E O 1
ATOM 15600 N N . GLN E 1 120 ? 141.848 130.048 160.617 1.00 121.21 331 GLN E N 1
ATOM 15601 C CA . GLN E 1 120 ? 141.401 128.767 160.073 1.00 120.38 331 GLN E CA 1
ATOM 15602 C C . GLN E 1 120 ? 139.956 128.916 159.623 1.00 127.20 331 GLN E C 1
ATOM 15603 O O . GLN E 1 120 ? 139.048 128.963 160.457 1.00 132.40 331 GLN E O 1
ATOM 15617 N N . THR E 1 121 ? 139.742 128.985 158.308 1.00 133.88 332 THR E N 1
ATOM 15618 C CA . THR E 1 121 ? 138.379 128.968 157.789 1.00 133.02 332 THR E CA 1
ATOM 15619 C C . THR E 1 121 ? 137.707 127.626 158.039 1.00 131.28 332 THR E C 1
ATOM 15620 O O . THR E 1 121 ? 136.483 127.567 158.200 1.00 130.31 332 THR E O 1
ATOM 15631 N N . SER E 1 122 ? 138.484 126.541 158.073 1.00 130.03 333 SER E N 1
ATOM 15632 C CA . SER E 1 122 ? 137.907 125.228 158.338 1.00 131.45 333 SER E CA 1
ATOM 15633 C C . SER E 1 122 ? 137.261 125.179 159.716 1.00 130.89 333 SER E C 1
ATOM 15634 O O . SER E 1 122 ? 136.162 124.636 159.877 1.00 132.72 333 SER E O 1
ATOM 15642 N N . ASP E 1 123 ? 137.929 125.741 160.722 1.00 130.02 334 ASP E N 1
ATOM 15643 C CA . ASP E 1 123 ? 137.421 125.753 162.086 1.00 129.79 334 ASP E CA 1
ATOM 15644 C C . ASP E 1 123 ? 136.812 127.091 162.482 1.00 129.85 334 ASP E C 1
ATOM 15645 O O . ASP E 1 123 ? 136.166 127.171 163.532 1.00 127.61 334 ASP E O 1
ATOM 15654 N N . ASN E 1 124 ? 136.997 128.135 161.676 1.00 125.48 335 ASN E N 1
ATOM 15655 C CA . ASN E 1 124 ? 136.428 129.451 161.953 1.00 120.09 335 ASN E CA 1
ATOM 15656 C C . ASN E 1 124 ? 136.925 129.983 163.299 1.00 123.12 335 ASN E C 1
ATOM 15657 O O . ASN E 1 124 ? 136.156 130.213 164.234 1.00 125.11 335 ASN E O 1
ATOM 15668 N N . THR E 1 125 ? 138.240 130.173 163.382 1.00 123.24 336 THR E N 1
ATOM 15669 C CA . THR E 1 125 ? 138.859 130.697 164.591 1.00 118.92 336 THR E CA 1
ATOM 15670 C C . THR E 1 125 ? 140.170 131.381 164.233 1.00 116.87 336 THR E C 1
ATOM 15671 O O . THR E 1 125 ? 140.778 131.104 163.197 1.00 121.78 336 THR E O 1
ATOM 15682 N N . VAL E 1 126 ? 140.599 132.284 165.116 1.00 101.09 337 VAL E N 1
ATOM 15683 C CA . VAL E 1 126 ? 141.850 133.013 164.970 1.00 101.90 337 VAL E CA 1
ATOM 15684 C C . VAL E 1 126 ? 142.569 133.007 166.312 1.00 104.32 337 VAL E C 1
ATOM 15685 O O . VAL E 1 126 ? 141.963 132.799 167.365 1.00 103.88 337 VAL E O 1
ATOM 15698 N N . THR E 1 127 ? 143.880 133.236 166.265 1.00 95.70 338 THR E N 1
ATOM 15699 C CA . THR E 1 127 ? 144.685 133.270 167.478 1.00 92.29 338 THR E CA 1
ATOM 15700 C C . THR E 1 127 ? 145.808 134.284 167.321 1.00 86.76 338 THR E C 1
ATOM 15701 O O . THR E 1 127 ? 146.498 134.295 166.298 1.00 83.64 338 THR E O 1
ATOM 15712 N N . LEU E 1 128 ? 145.981 135.127 168.336 1.00 95.86 339 LEU E N 1
ATOM 15713 C CA . LEU E 1 128 ? 147.009 136.157 168.364 1.00 92.39 339 LEU E CA 1
ATOM 15714 C C . LEU E 1 128 ? 148.065 135.803 169.400 1.00 94.21 339 LEU E C 1
ATOM 15715 O O . LEU E 1 128 ? 147.737 135.389 170.516 1.00 95.86 339 LEU E O 1
ATOM 15731 N N . THR E 1 129 ? 149.330 135.970 169.028 1.00 94.56 340 THR E N 1
ATOM 15732 C CA . THR E 1 129 ? 150.460 135.589 169.862 1.00 96.90 340 THR E CA 1
ATOM 15733 C C . THR E 1 129 ? 151.234 136.822 170.309 1.00 97.71 340 THR E C 1
ATOM 15734 O O . THR E 1 129 ? 151.477 137.735 169.516 1.00 102.10 340 THR E O 1
ATOM 15745 N N . CYS E 1 130 ? 151.639 136.829 171.579 1.00 89.83 341 CYS E N 1
ATOM 15746 C CA . CYS E 1 130 ? 152.492 137.870 172.148 1.00 86.84 341 CYS E CA 1
ATOM 15747 C C . CYS E 1 130 ? 153.726 137.159 172.684 1.00 90.54 341 CYS E C 1
ATOM 15748 O O . CYS E 1 130 ? 153.635 136.375 173.634 1.00 96.41 341 CYS E O 1
ATOM 15755 N N . TYR E 1 131 ? 154.874 137.432 172.070 1.00 88.17 342 TYR E N 1
ATOM 15756 C CA . TYR E 1 131 ? 156.139 136.789 172.403 1.00 80.95 342 TYR E CA 1
ATOM 15757 C C . TYR E 1 131 ? 157.036 137.720 173.209 1.00 84.11 342 TYR E C 1
ATOM 15758 O O . TYR E 1 131 ? 157.315 138.843 172.778 1.00 88.66 342 TYR E O 1
ATOM 15776 N N . VAL E 1 132 ? 157.489 137.250 174.374 1.00 69.32 343 VAL E N 1
ATOM 15777 C CA . VAL E 1 132 ? 158.440 137.980 175.208 1.00 78.42 343 VAL E CA 1
ATOM 15778 C C . VAL E 1 132 ? 159.803 137.323 175.043 1.00 87.36 343 VAL E C 1
ATOM 15779 O O . VAL E 1 132 ? 159.905 136.091 174.998 1.00 89.28 343 VAL E O 1
ATOM 15792 N N . LYS E 1 133 ? 160.855 138.136 174.966 1.00 93.16 344 LYS E N 1
ATOM 15793 C CA . LYS E 1 133 ? 162.177 137.658 174.576 1.00 81.99 344 LYS E CA 1
ATOM 15794 C C . LYS E 1 133 ? 163.234 138.105 175.576 1.00 92.43 344 LYS E C 1
ATOM 15795 O O . LYS E 1 133 ? 163.415 139.306 175.798 1.00 107.49 344 LYS E O 1
ATOM 15814 N N . ASP E 1 134 ? 163.931 137.135 176.170 1.00 95.09 345 ASP E N 1
ATOM 15815 C CA . ASP E 1 134 ? 165.202 137.351 176.863 1.00 92.66 345 ASP E CA 1
ATOM 15816 C C . ASP E 1 134 ? 165.068 138.370 178.001 1.00 101.32 345 ASP E C 1
ATOM 15817 O O . ASP E 1 134 ? 165.619 139.471 177.964 1.00 111.57 345 ASP E O 1
ATOM 15826 N N . PHE E 1 135 ? 164.315 137.966 179.019 1.00 91.73 346 PHE E N 1
ATOM 15827 C CA . PHE E 1 135 ? 164.285 138.672 180.294 1.00 93.91 346 PHE E CA 1
ATOM 15828 C C . PHE E 1 135 ? 164.864 137.771 181.377 1.00 89.33 346 PHE E C 1
ATOM 15829 O O . PHE E 1 135 ? 164.543 136.583 181.437 1.00 101.83 346 PHE E O 1
ATOM 15846 N N . TYR E 1 136 ? 165.685 138.342 182.259 1.00 113.31 347 TYR E N 1
ATOM 15847 C CA . TYR E 1 136 ? 166.406 137.500 183.209 1.00 120.80 347 TYR E CA 1
ATOM 15848 C C . TYR E 1 136 ? 165.515 137.006 184.344 1.00 129.23 347 TYR E C 1
ATOM 15849 O O . TYR E 1 136 ? 165.379 135.789 184.521 1.00 141.86 347 TYR E O 1
ATOM 15867 N N . PRO E 1 137 ? 164.912 137.884 185.145 1.00 100.06 348 PRO E N 1
ATOM 15868 C CA . PRO E 1 137 ? 164.089 137.391 186.256 1.00 94.22 348 PRO E CA 1
ATOM 15869 C C . PRO E 1 137 ? 162.965 136.501 185.749 1.00 100.62 348 PRO E C 1
ATOM 15870 O O . PRO E 1 137 ? 162.313 136.802 184.747 1.00 97.47 348 PRO E O 1
ATOM 15881 N N . LYS E 1 138 ? 162.738 135.395 186.455 1.00 96.60 349 LYS E N 1
ATOM 15882 C CA . LYS E 1 138 ? 161.783 134.397 185.994 1.00 93.81 349 LYS E CA 1
ATOM 15883 C C . LYS E 1 138 ? 160.338 134.816 186.211 1.00 98.49 349 LYS E C 1
ATOM 15884 O O . LYS E 1 138 ? 159.437 134.164 185.674 1.00 101.70 349 LYS E O 1
ATOM 15903 N N . ASP E 1 139 ? 160.092 135.878 186.972 1.00 108.11 350 ASP E N 1
ATOM 15904 C CA . ASP E 1 139 ? 158.737 136.296 187.301 1.00 104.71 350 ASP E CA 1
ATOM 15905 C C . ASP E 1 139 ? 158.243 137.276 186.246 1.00 101.84 350 ASP E C 1
ATOM 15906 O O . ASP E 1 139 ? 158.848 138.333 186.036 1.00 106.06 350 ASP E O 1
ATOM 15915 N N . VAL E 1 140 ? 157.141 136.921 185.588 1.00 83.68 351 VAL E N 1
ATOM 15916 C CA . VAL E 1 140 ? 156.548 137.747 184.546 1.00 87.19 351 VAL E CA 1
ATOM 15917 C C . VAL E 1 140 ? 155.087 137.353 184.449 1.00 92.34 351 VAL E C 1
ATOM 15918 O O . VAL E 1 140 ? 154.726 136.202 184.705 1.00 99.05 351 VAL E O 1
ATOM 15931 N N . LEU E 1 141 ? 154.241 138.309 184.079 1.00 90.50 352 LEU E N 1
ATOM 15932 C CA . LEU E 1 141 ? 152.821 138.031 183.910 1.00 84.45 352 LEU E CA 1
ATOM 15933 C C . LEU E 1 141 ? 152.326 138.649 182.613 1.00 88.69 352 LEU E C 1
ATOM 15934 O O . LEU E 1 141 ? 152.738 139.751 182.250 1.00 92.70 352 LEU E O 1
ATOM 15950 N N . VAL E 1 142 ? 151.454 137.933 181.909 1.00 89.74 353 VAL E N 1
ATOM 15951 C CA . VAL E 1 142 ? 150.921 138.380 180.628 1.00 89.12 353 VAL E CA 1
ATOM 15952 C C . VAL E 1 142 ? 149.403 138.423 180.722 1.00 93.92 353 VAL E C 1
ATOM 15953 O O . VAL E 1 142 ? 148.769 137.429 181.093 1.00 101.26 353 VAL E O 1
ATOM 15966 N N . ALA E 1 143 ? 148.826 139.573 180.382 1.00 91.35 354 ALA E N 1
ATOM 15967 C CA . ALA E 1 143 ? 147.387 139.791 180.422 1.00 89.23 354 ALA E CA 1
ATOM 15968 C C . ALA E 1 143 ? 146.949 140.447 179.122 1.00 94.71 354 ALA E C 1
ATOM 15969 O O . ALA E 1 143 ? 147.756 141.060 178.427 1.00 96.40 354 ALA E O 1
ATOM 15976 N N . TRP E 1 144 ? 145.685 140.268 178.757 1.00 96.24 355 TRP E N 1
ATOM 15977 C CA . TRP E 1 144 ? 145.189 140.770 177.485 1.00 89.93 355 TRP E CA 1
ATOM 15978 C C . TRP E 1 144 ? 144.096 141.807 177.704 1.00 87.38 355 TRP E C 1
ATOM 15979 O O . TRP E 1 144 ? 143.342 141.743 178.679 1.00 96.57 355 TRP E O 1
ATOM 16000 N N . LEU E 1 145 ? 144.019 142.763 176.779 1.00 85.81 356 LEU E N 1
ATOM 16001 C CA . LEU E 1 145 ? 142.956 143.753 176.754 1.00 91.54 356 LEU E CA 1
ATOM 16002 C C . LEU E 1 145 ? 142.323 143.767 175.372 1.00 96.79 356 LEU E C 1
ATOM 16003 O O . LEU E 1 145 ? 143.009 143.613 174.353 1.00 103.09 356 LEU E O 1
ATOM 16019 N N . VAL E 1 146 ? 141.010 144.002 175.351 1.00 116.78 357 VAL E N 1
ATOM 16020 C CA . VAL E 1 146 ? 140.229 144.011 174.120 1.00 114.91 357 VAL E CA 1
ATOM 16021 C C . VAL E 1 146 ? 140.301 145.388 173.478 1.00 117.77 357 VAL E C 1
ATOM 16022 O O . VAL E 1 146 ? 140.857 145.545 172.387 1.00 119.43 357 VAL E O 1
ATOM 16035 N N . ASP E 1 147 ? 139.732 146.394 174.141 1.00 136.36 358 ASP E N 1
ATOM 16036 C CA . ASP E 1 147 ? 139.873 147.781 173.719 1.00 139.58 358 ASP E CA 1
ATOM 16037 C C . ASP E 1 147 ? 140.670 148.591 174.731 1.00 142.62 358 ASP E C 1
ATOM 16038 O O . ASP E 1 147 ? 141.685 149.201 174.382 1.00 148.66 358 ASP E O 1
ATOM 16047 N N . ASP E 1 148 ? 140.230 148.610 175.986 1.00 118.80 359 ASP E N 1
ATOM 16048 C CA . ASP E 1 148 ? 141.044 149.200 177.041 1.00 118.30 359 ASP E CA 1
ATOM 16049 C C . ASP E 1 148 ? 140.837 148.505 178.382 1.00 118.81 359 ASP E C 1
ATOM 16050 O O . ASP E 1 148 ? 141.400 148.964 179.383 1.00 120.77 359 ASP E O 1
ATOM 16059 N N . GLU E 1 149 ? 140.066 147.422 178.440 1.00 119.45 360 GLU E N 1
ATOM 16060 C CA . GLU E 1 149 ? 139.740 146.738 179.677 1.00 120.66 360 GLU E CA 1
ATOM 16061 C C . GLU E 1 149 ? 140.145 145.272 179.585 1.00 121.68 360 GLU E C 1
ATOM 16062 O O . GLU E 1 149 ? 140.205 144.710 178.488 1.00 124.01 360 GLU E O 1
ATOM 16074 N N . PRO E 1 150 ? 140.429 144.628 180.716 1.00 110.53 361 PRO E N 1
ATOM 16075 C CA . PRO E 1 150 ? 140.908 143.243 180.665 1.00 109.50 361 PRO E CA 1
ATOM 16076 C C . PRO E 1 150 ? 139.903 142.333 179.977 1.00 111.20 361 PRO E C 1
ATOM 16077 O O . PRO E 1 150 ? 138.689 142.510 180.089 1.00 120.51 361 PRO E O 1
ATOM 16088 N N . VAL E 1 151 ? 140.431 141.347 179.250 1.00 110.07 362 VAL E N 1
ATOM 16089 C CA . VAL E 1 151 ? 139.573 140.452 178.482 1.00 111.92 362 VAL E CA 1
ATOM 16090 C C . VAL E 1 151 ? 138.676 139.647 179.412 1.00 118.16 362 VAL E C 1
ATOM 16091 O O . VAL E 1 151 ? 137.518 139.360 179.087 1.00 121.36 362 VAL E O 1
ATOM 16104 N N . GLU E 1 152 ? 139.192 139.272 180.584 1.00 129.47 363 GLU E N 1
ATOM 16105 C CA . GLU E 1 152 ? 138.430 138.417 181.485 1.00 129.25 363 GLU E CA 1
ATOM 16106 C C . GLU E 1 152 ? 137.173 139.100 182.002 1.00 133.47 363 GLU E C 1
ATOM 16107 O O . GLU E 1 152 ? 136.280 138.417 182.516 1.00 134.58 363 GLU E O 1
ATOM 16119 N N . ARG E 1 153 ? 137.076 140.423 181.881 1.00 147.57 364 ARG E N 1
ATOM 16120 C CA . ARG E 1 153 ? 135.936 141.188 182.385 1.00 147.00 364 ARG E CA 1
ATOM 16121 C C . ARG E 1 153 ? 135.342 141.970 181.217 1.00 146.84 364 ARG E C 1
ATOM 16122 O O . ARG E 1 153 ? 135.653 143.144 181.010 1.00 146.28 364 ARG E O 1
ATOM 16143 N N . THR E 1 154 ? 134.477 141.306 180.454 1.00 149.07 365 THR E N 1
ATOM 16144 C CA . THR E 1 154 ? 133.764 141.930 179.348 1.00 150.30 365 THR E CA 1
ATOM 16145 C C . THR E 1 154 ? 132.455 141.186 179.138 1.00 151.04 365 THR E C 1
ATOM 16146 O O . THR E 1 154 ? 132.275 140.062 179.613 1.00 149.69 365 THR E O 1
ATOM 16157 N N . SER E 1 155 ? 131.536 141.829 178.416 1.00 157.78 366 SER E N 1
ATOM 16158 C CA . SER E 1 155 ? 130.309 141.145 178.026 1.00 158.20 366 SER E CA 1
ATOM 16159 C C . SER E 1 155 ? 130.601 139.963 177.111 1.00 156.76 366 SER E C 1
ATOM 16160 O O . SER E 1 155 ? 129.818 139.008 177.060 1.00 156.73 366 SER E O 1
ATOM 16168 N N . SER E 1 156 ? 131.718 140.008 176.386 1.00 139.48 367 SER E N 1
ATOM 16169 C CA . SER E 1 156 ? 132.125 138.938 175.487 1.00 138.60 367 SER E CA 1
ATOM 16170 C C . SER E 1 156 ? 133.192 138.035 176.095 1.00 139.16 367 SER E C 1
ATOM 16171 O O . SER E 1 156 ? 133.775 137.215 175.379 1.00 139.59 367 SER E O 1
ATOM 16179 N N . SER E 1 157 ? 133.460 138.167 177.396 1.00 138.45 368 SER E N 1
ATOM 16180 C CA . SER E 1 157 ? 134.504 137.367 178.027 1.00 137.99 368 SER E CA 1
ATOM 16181 C C . SER E 1 157 ? 134.238 135.872 177.913 1.00 139.90 368 SER E C 1
ATOM 16182 O O . SER E 1 157 ? 135.178 135.077 178.021 1.00 141.27 368 SER E O 1
ATOM 16190 N N . ALA E 1 158 ? 132.984 135.471 177.701 1.00 123.44 369 ALA E N 1
ATOM 16191 C CA . ALA E 1 158 ? 132.681 134.053 177.548 1.00 119.70 369 ALA E CA 1
ATOM 16192 C C . ALA E 1 158 ? 133.369 133.469 176.320 1.00 116.37 369 ALA E C 1
ATOM 16193 O O . ALA E 1 158 ? 133.808 132.313 176.338 1.00 117.16 369 ALA E O 1
ATOM 16200 N N . LEU E 1 159 ? 133.471 134.250 175.244 1.00 109.80 370 LEU E N 1
ATOM 16201 C CA . LEU E 1 159 ? 134.030 133.783 173.982 1.00 112.27 370 LEU E CA 1
ATOM 16202 C C . LEU E 1 159 ? 135.438 134.318 173.732 1.00 111.96 370 LEU E C 1
ATOM 16203 O O . LEU E 1 159 ? 135.805 134.592 172.586 1.00 113.87 370 LEU E O 1
ATOM 16219 N N . TYR E 1 160 ? 136.231 134.471 174.791 1.00 105.74 371 TYR E N 1
ATOM 16220 C CA . TYR E 1 160 ? 137.636 134.850 174.697 1.00 99.65 371 TYR E CA 1
ATOM 16221 C C . TYR E 1 160 ? 138.438 133.890 175.561 1.00 100.87 371 TYR E C 1
ATOM 16222 O O . TYR E 1 160 ? 138.147 133.741 176.751 1.00 105.81 371 TYR E O 1
ATOM 16240 N N . GLN E 1 161 ? 139.440 133.241 174.972 1.00 94.13 372 GLN E N 1
ATOM 16241 C CA . GLN E 1 161 ? 140.297 132.318 175.707 1.00 96.45 372 GLN E CA 1
ATOM 16242 C C . GLN E 1 161 ? 141.744 132.763 175.577 1.00 101.44 372 GLN E C 1
ATOM 16243 O O . GLN E 1 161 ? 142.179 133.151 174.498 1.00 107.59 372 GLN E O 1
ATOM 16257 N N . PHE E 1 162 ? 142.487 132.742 176.678 1.00 98.35 373 PHE E N 1
ATOM 16258 C CA . PHE E 1 162 ? 143.875 133.178 176.650 1.00 95.27 373 PHE E CA 1
ATOM 16259 C C . PHE E 1 162 ? 144.712 132.246 177.508 1.00 97.12 373 PHE E C 1
ATOM 16260 O O . PHE E 1 162 ? 144.216 131.662 178.474 1.00 100.31 373 PHE E O 1
ATOM 16277 N N . ASN E 1 163 ? 145.982 132.105 177.154 1.00 82.54 374 ASN E N 1
ATOM 16278 C CA . ASN E 1 163 ? 146.858 131.247 177.925 1.00 78.24 374 ASN E CA 1
ATOM 16279 C C . ASN E 1 163 ? 148.310 131.597 177.737 1.00 78.75 374 ASN E C 1
ATOM 16280 O O . ASN E 1 163 ? 148.654 132.286 176.793 1.00 81.07 374 ASN E O 1
ATOM 16290 N N . THR E 1 164 ? 149.157 131.137 178.636 1.00 88.82 375 THR E N 1
ATOM 16291 C CA . THR E 1 164 ? 150.594 131.371 178.593 1.00 92.30 375 THR E CA 1
ATOM 16292 C C . THR E 1 164 ? 151.325 130.054 178.803 1.00 91.20 375 THR E C 1
ATOM 16293 O O . THR E 1 164 ? 150.911 129.231 179.625 1.00 98.34 375 THR E O 1
ATOM 16304 N N . THR E 1 165 ? 152.412 129.857 178.062 1.00 86.90 376 THR E N 1
ATOM 16305 C CA . THR E 1 165 ? 153.175 128.620 178.132 1.00 89.80 376 THR E CA 1
ATOM 16306 C C . THR E 1 165 ? 154.241 128.710 179.224 1.00 89.26 376 THR E C 1
ATOM 16307 O O . THR E 1 165 ? 154.328 129.686 179.972 1.00 94.06 376 THR E O 1
ATOM 16318 N N . SER E 1 166 ? 155.064 127.669 179.318 1.00 106.63 377 SER E N 1
ATOM 16319 C CA . SER E 1 166 ? 156.155 127.631 180.278 1.00 104.97 377 SER E CA 1
ATOM 16320 C C . SER E 1 166 ? 157.301 128.529 179.813 1.00 106.58 377 SER E C 1
ATOM 16321 O O . SER E 1 166 ? 157.214 129.218 178.795 1.00 112.32 377 SER E O 1
ATOM 16329 N N . GLN E 1 167 ? 158.395 128.516 180.570 1.00 96.30 378 GLN E N 1
ATOM 16330 C CA . GLN E 1 167 ? 159.562 129.344 180.298 1.00 91.84 378 GLN E CA 1
ATOM 16331 C C . GLN E 1 167 ? 160.687 128.484 179.742 1.00 94.56 378 GLN E C 1
ATOM 16332 O O . GLN E 1 167 ? 161.054 127.472 180.346 1.00 101.33 378 GLN E O 1
ATOM 16346 N N . ILE E 1 168 ? 161.230 128.888 178.597 1.00 93.02 379 ILE E N 1
ATOM 16347 C CA . ILE E 1 168 ? 162.381 128.228 177.991 1.00 95.16 379 ILE E CA 1
ATOM 16348 C C . ILE E 1 168 ? 163.615 129.078 178.264 1.00 95.18 379 ILE E C 1
ATOM 16349 O O . ILE E 1 168 ? 163.675 130.247 177.866 1.00 93.46 379 ILE E O 1
ATOM 16365 N N . GLN E 1 169 ? 164.597 128.495 178.948 1.00 106.05 380 GLN E N 1
ATOM 16366 C CA . GLN E 1 169 ? 165.812 129.199 179.345 1.00 106.91 380 GLN E CA 1
ATOM 16367 C C . GLN E 1 169 ? 166.925 128.850 178.365 1.00 108.00 380 GLN E C 1
ATOM 16368 O O . GLN E 1 169 ? 167.421 127.719 178.358 1.00 110.94 380 GLN E O 1
ATOM 16382 N N . SER E 1 170 ? 167.317 129.818 177.536 1.00 123.16 381 SER E N 1
ATOM 16383 C CA . SER E 1 170 ? 168.396 129.587 176.582 1.00 126.12 381 SER E CA 1
ATOM 16384 C C . SER E 1 170 ? 169.760 129.680 177.255 1.00 125.95 381 SER E C 1
ATOM 16385 O O . SER E 1 170 ? 170.531 128.715 177.263 1.00 128.69 381 SER E O 1
ATOM 16393 N N . GLY E 1 171 ? 170.069 130.841 177.825 1.00 112.20 382 GLY E N 1
ATOM 16394 C CA . GLY E 1 171 ? 171.323 131.057 178.520 1.00 109.53 382 GLY E CA 1
ATOM 16395 C C . GLY E 1 171 ? 171.100 131.524 179.942 1.00 114.64 382 GLY E C 1
ATOM 16396 O O . GLY E 1 171 ? 170.763 130.732 180.826 1.00 114.31 382 GLY E O 1
ATOM 16400 N N . ARG E 1 172 ? 171.295 132.822 180.166 1.00 132.72 383 ARG E N 1
ATOM 16401 C CA . ARG E 1 172 ? 170.973 133.448 181.439 1.00 131.14 383 ARG E CA 1
ATOM 16402 C C . ARG E 1 172 ? 169.586 134.077 181.444 1.00 129.93 383 ARG E C 1
ATOM 16403 O O . ARG E 1 172 ? 169.032 134.312 182.524 1.00 130.04 383 ARG E O 1
ATOM 16424 N N . THR E 1 173 ? 169.006 134.333 180.273 1.00 112.84 384 THR E N 1
ATOM 16425 C CA . THR E 1 173 ? 167.705 134.971 180.164 1.00 110.57 384 THR E CA 1
ATOM 16426 C C . THR E 1 173 ? 166.619 133.926 179.910 1.00 113.37 384 THR E C 1
ATOM 16427 O O . THR E 1 173 ? 166.880 132.725 179.807 1.00 111.07 384 THR E O 1
ATOM 16438 N N . TYR E 1 174 ? 165.379 134.403 179.800 1.00 100.90 385 TYR E N 1
ATOM 16439 C CA . TYR E 1 174 ? 164.208 133.550 179.670 1.00 91.14 385 TYR E CA 1
ATOM 16440 C C . TYR E 1 174 ? 163.283 134.119 178.605 1.00 97.82 385 TYR E C 1
ATOM 16441 O O . TYR E 1 174 ? 163.320 135.313 178.296 1.00 98.14 385 TYR E O 1
ATOM 16459 N N . SER E 1 175 ? 162.425 133.248 178.075 1.00 99.56 386 SER E N 1
ATOM 16460 C CA . SER E 1 175 ? 161.410 133.628 177.103 1.00 94.13 386 SER E CA 1
ATOM 16461 C C . SER E 1 175 ? 160.189 132.746 177.310 1.00 93.99 386 SER E C 1
ATOM 16462 O O . SER E 1 175 ? 160.285 131.638 177.841 1.00 102.71 386 SER E O 1
ATOM 16470 N N . VAL E 1 176 ? 159.032 133.247 176.879 1.00 79.23 387 VAL E N 1
ATOM 16471 C CA . VAL E 1 176 ? 157.783 132.502 176.997 1.00 75.53 387 VAL E CA 1
ATOM 16472 C C . VAL E 1 176 ? 156.796 133.061 175.986 1.00 80.93 387 VAL E C 1
ATOM 16473 O O . VAL E 1 176 ? 156.860 134.237 175.621 1.00 89.71 387 VAL E O 1
ATOM 16486 N N . TYR E 1 177 ? 155.885 132.208 175.526 1.00 79.08 388 TYR E N 1
ATOM 16487 C CA . TYR E 1 177 ? 154.857 132.582 174.569 1.00 74.60 388 TYR E CA 1
ATOM 16488 C C . TYR E 1 177 ? 153.498 132.620 175.255 1.00 76.89 388 TYR E C 1
ATOM 16489 O O . TYR E 1 177 ? 153.217 131.824 176.155 1.00 85.52 388 TYR E O 1
ATOM 16507 N N . SER E 1 178 ? 152.657 133.556 174.821 1.00 71.26 389 SER E N 1
ATOM 16508 C CA . SER E 1 178 ? 151.288 133.655 175.300 1.00 73.85 389 SER E CA 1
ATOM 16509 C C . SER E 1 178 ? 150.379 133.962 174.121 1.00 79.30 389 SER E C 1
ATOM 16510 O O . SER E 1 178 ? 150.787 134.624 173.164 1.00 90.08 389 SER E O 1
ATOM 16518 N N . GLN E 1 179 ? 149.139 133.481 174.197 1.00 83.23 390 GLN E N 1
ATOM 16519 C CA . GLN E 1 179 ? 148.222 133.576 173.072 1.00 82.81 390 GLN E CA 1
ATOM 16520 C C . GLN E 1 179 ? 146.822 133.931 173.548 1.00 81.79 390 GLN E C 1
ATOM 16521 O O . GLN E 1 179 ? 146.477 133.797 174.730 1.00 82.49 390 GLN E O 1
ATOM 16535 N N . LEU E 1 180 ? 146.001 134.316 172.569 1.00 87.42 391 LEU E N 1
ATOM 16536 C CA . LEU E 1 180 ? 144.587 134.618 172.741 1.00 88.23 391 LEU E CA 1
ATOM 16537 C C . LEU E 1 180 ? 143.836 134.074 171.535 1.00 94.82 391 LEU E C 1
ATOM 16538 O O . LEU E 1 180 ? 144.230 134.323 170.394 1.00 102.12 391 LEU E O 1
ATOM 16554 N N . THR E 1 181 ? 142.759 133.338 171.793 1.00 100.59 392 THR E N 1
ATOM 16555 C CA . THR E 1 181 ? 141.967 132.663 170.779 1.00 97.91 392 THR E CA 1
ATOM 16556 C C . THR E 1 181 ? 140.503 133.056 170.916 1.00 103.47 392 THR E C 1
ATOM 16557 O O . THR E 1 181 ? 139.974 133.153 172.032 1.00 107.92 392 THR E O 1
ATOM 16568 N N . PHE E 1 182 ? 139.861 133.276 169.771 1.00 100.57 393 PHE E N 1
ATOM 16569 C CA . PHE E 1 182 ? 138.439 133.584 169.704 1.00 99.51 393 PHE E CA 1
ATOM 16570 C C . PHE E 1 182 ? 137.963 133.284 168.287 1.00 96.97 393 PHE E C 1
ATOM 16571 O O . PHE E 1 182 ? 138.744 132.883 167.421 1.00 98.32 393 PHE E O 1
ATOM 16588 N N . SER E 1 183 ? 136.668 133.480 168.056 1.00 111.75 394 SER E N 1
ATOM 16589 C CA . SER E 1 183 ? 136.068 133.123 166.779 1.00 112.72 394 SER E CA 1
ATOM 16590 C C . SER E 1 183 ? 136.540 134.067 165.677 1.00 113.41 394 SER E C 1
ATOM 16591 O O . SER E 1 183 ? 137.077 135.147 165.933 1.00 119.83 394 SER E O 1
ATOM 16599 N N . ASN E 1 184 ? 136.327 133.645 164.429 1.00 121.39 395 ASN E N 1
ATOM 16600 C CA . ASN E 1 184 ? 136.789 134.419 163.285 1.00 125.88 395 ASN E CA 1
ATOM 16601 C C . ASN E 1 184 ? 135.822 135.534 162.912 1.00 126.60 395 ASN E C 1
ATOM 16602 O O . ASN E 1 184 ? 136.209 136.459 162.181 1.00 127.72 395 ASN E O 1
ATOM 16613 N N . ASP E 1 185 ? 134.599 135.508 163.447 1.00 133.32 396 ASP E N 1
ATOM 16614 C CA . ASP E 1 185 ? 133.627 136.518 163.058 1.00 132.98 396 ASP E CA 1
ATOM 16615 C C . ASP E 1 185 ? 133.942 137.819 163.772 1.00 131.68 396 ASP E C 1
ATOM 16616 O O . ASP E 1 185 ? 133.837 138.897 163.178 1.00 133.66 396 ASP E O 1
ATOM 16625 N N . LEU E 1 186 ? 134.323 137.739 165.049 1.00 119.66 397 LEU E N 1
ATOM 16626 C CA . LEU E 1 186 ? 134.746 138.948 165.737 1.00 121.15 397 LEU E CA 1
ATOM 16627 C C . LEU E 1 186 ? 135.935 139.540 165.000 1.00 125.35 397 LEU E C 1
ATOM 16628 O O . LEU E 1 186 ? 136.069 140.762 164.881 1.00 128.00 397 LEU E O 1
ATOM 16644 N N . TRP E 1 187 ? 136.817 138.670 164.505 1.00 114.35 398 TRP E N 1
ATOM 16645 C CA . TRP E 1 187 ? 138.033 139.131 163.855 1.00 111.50 398 TRP E CA 1
ATOM 16646 C C . TRP E 1 187 ? 137.697 139.924 162.602 1.00 116.61 398 TRP E C 1
ATOM 16647 O O . TRP E 1 187 ? 138.113 141.078 162.452 1.00 119.37 398 TRP E O 1
ATOM 16668 N N . LYS E 1 188 ? 136.931 139.318 161.689 1.00 133.47 399 LYS E N 1
ATOM 16669 C CA . LYS E 1 188 ? 136.622 139.998 160.434 1.00 134.61 399 LYS E CA 1
ATOM 16670 C C . LYS E 1 188 ? 135.752 141.232 160.651 1.00 134.89 399 LYS E C 1
ATOM 16671 O O . LYS E 1 188 ? 136.030 142.304 160.101 1.00 134.11 399 LYS E O 1
ATOM 16690 N N . ASN E 1 189 ? 134.698 141.103 161.452 1.00 143.87 400 ASN E N 1
ATOM 16691 C CA . ASN E 1 189 ? 133.667 142.139 161.541 1.00 145.60 400 ASN E CA 1
ATOM 16692 C C . ASN E 1 189 ? 133.797 142.962 162.822 1.00 143.82 400 ASN E C 1
ATOM 16693 O O . ASN E 1 189 ? 132.888 142.995 163.648 1.00 145.41 400 ASN E O 1
ATOM 16704 N N . GLU E 1 190 ? 134.906 143.682 162.959 1.00 146.05 401 GLU E N 1
ATOM 16705 C CA . GLU E 1 190 ? 135.094 144.594 164.083 1.00 150.22 401 GLU E CA 1
ATOM 16706 C C . GLU E 1 190 ? 136.197 145.586 163.739 1.00 151.33 401 GLU E C 1
ATOM 16707 O O . GLU E 1 190 ? 136.826 145.515 162.679 1.00 147.11 401 GLU E O 1
ATOM 16719 N N . GLU E 1 191 ? 136.420 146.522 164.664 1.00 154.06 402 GLU E N 1
ATOM 16720 C CA . GLU E 1 191 ? 137.481 147.516 164.576 1.00 152.73 402 GLU E CA 1
ATOM 16721 C C . GLU E 1 191 ? 138.156 147.662 165.933 1.00 152.66 402 GLU E C 1
ATOM 16722 O O . GLU E 1 191 ? 138.586 148.758 166.309 1.00 152.83 402 GLU E O 1
ATOM 16734 N N . VAL E 1 192 ? 138.248 146.562 166.670 1.00 140.86 403 VAL E N 1
ATOM 16735 C CA . VAL E 1 192 ? 138.878 146.529 167.982 1.00 140.51 403 VAL E CA 1
ATOM 16736 C C . VAL E 1 192 ? 140.382 146.355 167.821 1.00 140.48 403 VAL E C 1
ATOM 16737 O O . VAL E 1 192 ? 140.857 145.683 166.898 1.00 140.29 403 VAL E O 1
ATOM 16750 N N . VAL E 1 193 ? 141.141 146.966 168.726 1.00 129.19 404 VAL E N 1
ATOM 16751 C CA . VAL E 1 193 ? 142.592 146.827 168.760 1.00 130.73 404 VAL E CA 1
ATOM 16752 C C . VAL E 1 193 ? 142.948 146.026 170.005 1.00 128.32 404 VAL E C 1
ATOM 16753 O O . VAL E 1 193 ? 142.760 146.492 171.135 1.00 122.38 404 VAL E O 1
ATOM 16766 N N . TYR E 1 194 ? 143.483 144.828 169.793 1.00 111.82 405 TYR E N 1
ATOM 16767 C CA . TYR E 1 194 ? 143.831 143.909 170.867 1.00 105.96 405 TYR E CA 1
ATOM 16768 C C . TYR E 1 194 ? 145.230 144.228 171.369 1.00 109.52 405 TYR E C 1
ATOM 16769 O O . TYR E 1 194 ? 146.113 144.577 170.582 1.00 112.99 405 TYR E O 1
ATOM 16787 N N . SER E 1 195 ? 145.435 144.110 172.681 1.00 93.10 406 SER E N 1
ATOM 16788 C CA . SER E 1 195 ? 146.719 144.492 173.253 1.00 88.34 406 SER E CA 1
ATOM 16789 C C . SER E 1 195 ? 147.162 143.494 174.309 1.00 92.19 406 SER E C 1
ATOM 16790 O O . SER E 1 195 ? 146.353 143.023 175.111 1.00 96.78 406 SER E O 1
ATOM 16798 N N . CYS E 1 196 ? 148.455 143.172 174.296 1.00 99.10 407 CYS E N 1
ATOM 16799 C CA . CYS E 1 196 ? 149.061 142.276 175.271 1.00 97.22 407 CYS E CA 1
ATOM 16800 C C . CYS E 1 196 ? 149.909 143.099 176.230 1.00 98.99 407 CYS E C 1
ATOM 16801 O O . CYS E 1 196 ? 150.719 143.926 175.800 1.00 106.06 407 CYS E O 1
ATOM 16808 N N . VAL E 1 197 ? 149.708 142.873 177.525 1.00 90.62 408 VAL E N 1
ATOM 16809 C CA . VAL E 1 197 ? 150.353 143.614 178.597 1.00 86.56 408 VAL E CA 1
ATOM 16810 C C . VAL E 1 197 ? 151.262 142.654 179.343 1.00 88.87 408 VAL E C 1
ATOM 16811 O O . VAL E 1 197 ? 150.876 141.514 179.624 1.00 101.41 408 VAL E O 1
ATOM 16824 N N . VAL E 1 198 ? 152.460 143.121 179.681 1.00 86.37 409 VAL E N 1
ATOM 16825 C CA . VAL E 1 198 ? 153.492 142.289 180.288 1.00 87.07 409 VAL E CA 1
ATOM 16826 C C . VAL E 1 198 ? 153.978 142.979 181.553 1.00 91.75 409 VAL E C 1
ATOM 16827 O O . VAL E 1 198 ? 154.618 144.035 181.478 1.00 97.52 409 VAL E O 1
ATOM 16840 N N . TYR E 1 199 ? 153.630 142.414 182.707 1.00 89.85 410 TYR E N 1
ATOM 16841 C CA . TYR E 1 199 ? 154.194 142.834 183.980 1.00 87.99 410 TYR E CA 1
ATOM 16842 C C . TYR E 1 199 ? 155.531 142.140 184.188 1.00 94.32 410 TYR E C 1
ATOM 16843 O O . TYR E 1 199 ? 155.660 140.933 183.949 1.00 104.73 410 TYR E O 1
ATOM 16861 N N . HIS E 1 200 ? 156.502 142.893 184.700 1.00 103.86 411 HIS E N 1
ATOM 16862 C CA . HIS E 1 200 ? 157.839 142.376 184.952 1.00 104.90 411 HIS E CA 1
ATOM 16863 C C . HIS E 1 200 ? 158.512 143.249 186.002 1.00 107.59 411 HIS E C 1
ATOM 16864 O O . HIS E 1 200 ? 158.137 144.405 186.208 1.00 114.50 411 HIS E O 1
ATOM 16878 N N . GLU E 1 201 ? 159.520 142.674 186.659 1.00 108.23 412 GLU E N 1
ATOM 16879 C CA . GLU E 1 201 ? 160.159 143.339 187.791 1.00 106.01 412 GLU E CA 1
ATOM 16880 C C . GLU E 1 201 ? 161.089 144.466 187.357 1.00 102.79 412 GLU E C 1
ATOM 16881 O O . GLU E 1 201 ? 161.147 145.510 188.015 1.00 107.32 412 GLU E O 1
ATOM 16893 N N . SER E 1 202 ? 161.831 144.276 186.267 1.00 118.42 413 SER E N 1
ATOM 16894 C CA . SER E 1 202 ? 162.784 145.294 185.836 1.00 122.20 413 SER E CA 1
ATOM 16895 C C . SER E 1 202 ? 162.082 146.611 185.528 1.00 119.15 413 SER E C 1
ATOM 16896 O O . SER E 1 202 ? 162.537 147.683 185.941 1.00 121.27 413 SER E O 1
ATOM 16904 N N . MET E 1 203 ? 160.971 146.548 184.800 1.00 116.70 414 MET E N 1
ATOM 16905 C CA . MET E 1 203 ? 160.189 147.734 184.458 1.00 116.80 414 MET E CA 1
ATOM 16906 C C . MET E 1 203 ? 159.249 148.028 185.624 1.00 121.21 414 MET E C 1
ATOM 16907 O O . MET E 1 203 ? 158.047 147.754 185.584 1.00 124.30 414 MET E O 1
ATOM 16921 N N . ILE E 1 204 ? 159.819 148.584 186.695 1.00 122.64 415 ILE E N 1
ATOM 16922 C CA . ILE E 1 204 ? 159.073 148.832 187.927 1.00 123.80 415 ILE E CA 1
ATOM 16923 C C . ILE E 1 204 ? 159.152 150.294 188.347 1.00 123.62 415 ILE E C 1
ATOM 16924 O O . ILE E 1 204 ? 158.257 150.797 189.034 1.00 126.96 415 ILE E O 1
ATOM 16940 N N . LYS E 1 205 ? 160.219 150.987 187.950 1.00 124.99 416 LYS E N 1
ATOM 16941 C CA . LYS E 1 205 ? 160.452 152.329 188.476 1.00 125.83 416 LYS E CA 1
ATOM 16942 C C . LYS E 1 205 ? 159.353 153.295 188.052 1.00 123.63 416 LYS E C 1
ATOM 16943 O O . LYS E 1 205 ? 158.784 154.008 188.886 1.00 123.53 416 LYS E O 1
ATOM 16962 N N . SER E 1 206 ? 159.034 153.332 186.759 1.00 117.43 417 SER E N 1
ATOM 16963 C CA . SER E 1 206 ? 158.020 154.255 186.257 1.00 122.33 417 SER E CA 1
ATOM 16964 C C . SER E 1 206 ? 156.646 153.598 186.168 1.00 121.27 417 SER E C 1
ATOM 16965 O O . SER E 1 206 ? 155.701 154.019 186.843 1.00 124.25 417 SER E O 1
ATOM 16973 N N . THR E 1 207 ? 156.528 152.563 185.345 1.00 109.55 418 THR E N 1
ATOM 16974 C CA . THR E 1 207 ? 155.310 151.781 185.219 1.00 109.80 418 THR E CA 1
ATOM 16975 C C . THR E 1 207 ? 155.677 150.312 185.341 1.00 113.04 418 THR E C 1
ATOM 16976 O O . THR E 1 207 ? 156.815 149.914 185.085 1.00 119.69 418 THR E O 1
ATOM 16987 N N . ASN E 1 208 ? 154.705 149.508 185.747 1.00 105.38 419 ASN E N 1
ATOM 16988 C CA . ASN E 1 208 ? 154.946 148.101 186.022 1.00 99.23 419 ASN E CA 1
ATOM 16989 C C . ASN E 1 208 ? 154.759 147.211 184.802 1.00 106.07 419 ASN E C 1
ATOM 16990 O O . ASN E 1 208 ? 154.958 145.997 184.911 1.00 114.64 419 ASN E O 1
ATOM 17001 N N . ILE E 1 209 ? 154.391 147.768 183.647 1.00 98.70 420 ILE E N 1
ATOM 17002 C CA . ILE E 1 209 ? 153.926 146.974 182.517 1.00 97.58 420 ILE E CA 1
ATOM 17003 C C . ILE E 1 209 ? 154.545 147.481 181.221 1.00 97.58 420 ILE E C 1
ATOM 17004 O O . ILE E 1 209 ? 155.111 148.572 181.151 1.00 103.87 420 ILE E O 1
ATOM 17020 N N . ILE E 1 210 ? 154.419 146.652 180.186 1.00 88.08 421 ILE E N 1
ATOM 17021 C CA . ILE E 1 210 ? 154.727 147.020 178.810 1.00 87.50 421 ILE E CA 1
ATOM 17022 C C . ILE E 1 210 ? 153.546 146.581 177.957 1.00 88.23 421 ILE E C 1
ATOM 17023 O O . ILE E 1 210 ? 152.831 145.638 178.308 1.00 97.53 421 ILE E O 1
ATOM 17039 N N . MET E 1 211 ? 153.342 147.256 176.825 1.00 79.49 422 MET E N 1
ATOM 17040 C CA . MET E 1 211 ? 152.156 147.026 176.008 1.00 81.42 422 MET E CA 1
ATOM 17041 C C . MET E 1 211 ? 152.519 146.936 174.532 1.00 91.57 422 MET E C 1
ATOM 17042 O O . MET E 1 211 ? 153.541 147.461 174.085 1.00 99.77 422 MET E O 1
ATOM 17056 N N . ARG E 1 212 ? 151.651 146.259 173.779 1.00 92.49 423 ARG E N 1
ATOM 17057 C CA . ARG E 1 212 ? 151.733 146.186 172.326 1.00 86.91 423 ARG E CA 1
ATOM 17058 C C . ARG E 1 212 ? 150.315 146.171 171.769 1.00 92.44 423 ARG E C 1
ATOM 17059 O O . ARG E 1 212 ? 149.340 146.034 172.510 1.00 99.82 423 ARG E O 1
ATOM 17080 N N . THR E 1 213 ? 150.197 146.304 170.447 1.00 100.67 424 THR E N 1
ATOM 17081 C CA . THR E 1 213 ? 148.888 146.396 169.811 1.00 97.61 424 THR E CA 1
ATOM 17082 C C . THR E 1 213 ? 148.930 145.758 168.430 1.00 96.44 424 THR E C 1
ATOM 17083 O O . THR E 1 213 ? 149.990 145.626 167.814 1.00 102.65 424 THR E O 1
ATOM 17094 N N . ILE E 1 214 ? 147.750 145.359 167.953 1.00 96.86 425 ILE E N 1
ATOM 17095 C CA . ILE E 1 214 ? 147.608 144.733 166.642 1.00 103.23 425 ILE E CA 1
ATOM 17096 C C . ILE E 1 214 ? 146.184 144.966 166.164 1.00 106.43 425 ILE E C 1
ATOM 17097 O O . ILE E 1 214 ? 145.265 145.135 166.969 1.00 111.01 425 ILE E O 1
ATOM 17113 N N . ASP E 1 215 ? 146.001 144.974 164.844 1.00 143.59 426 ASP E N 1
ATOM 17114 C CA . ASP E 1 215 ? 144.696 145.212 164.243 1.00 145.52 426 ASP E CA 1
ATOM 17115 C C . ASP E 1 215 ? 144.635 144.503 162.899 1.00 147.98 426 ASP E C 1
ATOM 17116 O O . ASP E 1 215 ? 145.653 144.339 162.221 1.00 152.34 426 ASP E O 1
ATOM 17125 N N . ARG E 1 216 ? 143.425 144.081 162.520 1.00 142.78 427 ARG E N 1
ATOM 17126 C CA . ARG E 1 216 ? 143.264 143.268 161.317 1.00 145.89 427 ARG E CA 1
ATOM 17127 C C . ARG E 1 216 ? 143.860 143.940 160.088 1.00 148.05 427 ARG E C 1
ATOM 17128 O O . ARG E 1 216 ? 144.472 143.274 159.244 1.00 148.54 427 ARG E O 1
ATOM 17149 N N . THR E 1 217 ? 143.696 145.256 159.964 1.00 154.81 428 THR E N 1
ATOM 17150 C CA . THR E 1 217 ? 144.160 145.986 158.785 1.00 156.07 428 THR E CA 1
ATOM 17151 C C . THR E 1 217 ? 145.475 146.683 159.118 1.00 154.96 428 THR E C 1
ATOM 17152 O O . THR E 1 217 ? 145.535 147.895 159.326 1.00 152.94 428 THR E O 1
ATOM 17163 N N . SER E 1 218 ? 146.550 145.896 159.166 1.00 158.46 429 SER E N 1
ATOM 17164 C CA . SER E 1 218 ? 147.877 146.421 159.471 1.00 161.14 429 SER E CA 1
ATOM 17165 C C . SER E 1 218 ? 148.801 146.288 158.266 1.00 162.29 429 SER E C 1
ATOM 17166 O O . SER E 1 218 ? 149.144 147.293 157.638 1.00 160.50 429 SER E O 1
ATOM 17174 N N . ASN E 1 219 ? 149.215 145.070 157.921 1.00 169.44 430 ASN E N 1
ATOM 17175 C CA . ASN E 1 219 ? 150.145 144.826 156.823 1.00 169.08 430 ASN E CA 1
ATOM 17176 C C . ASN E 1 219 ? 149.404 144.122 155.695 1.00 167.57 430 ASN E C 1
ATOM 17177 O O . ASN E 1 219 ? 149.034 142.950 155.829 1.00 165.21 430 ASN E O 1
ATOM 17188 N N . GLN E 1 220 ? 149.192 144.823 154.590 1.00 164.35 431 GLN E N 1
ATOM 17189 C CA . GLN E 1 220 ? 148.509 144.263 153.435 1.00 162.87 431 GLN E CA 1
ATOM 17190 C C . GLN E 1 220 ? 149.271 144.647 152.179 1.00 162.30 431 GLN E C 1
ATOM 17191 O O . GLN E 1 220 ? 150.109 145.555 152.205 1.00 161.28 431 GLN E O 1
ATOM 17205 N N . PRO E 1 221 ? 149.001 143.974 151.060 1.00 146.04 432 PRO E N 1
ATOM 17206 C CA . PRO E 1 221 ? 149.715 144.287 149.820 1.00 144.73 432 PRO E CA 1
ATOM 17207 C C . PRO E 1 221 ? 148.926 145.251 148.952 1.00 145.46 432 PRO E C 1
ATOM 17208 O O . PRO E 1 221 ? 147.720 145.422 149.158 1.00 147.06 432 PRO E O 1
ATOM 17219 N N . ASN E 1 222 ? 149.578 145.886 147.985 1.00 139.99 433 ASN E N 1
ATOM 17220 C CA . ASN E 1 222 ? 148.881 146.769 147.065 1.00 137.77 433 ASN E CA 1
ATOM 17221 C C . ASN E 1 222 ? 148.435 145.977 145.844 1.00 135.17 433 ASN E C 1
ATOM 17222 O O . ASN E 1 222 ? 149.106 145.035 145.416 1.00 138.96 433 ASN E O 1
ATOM 17233 N N . LEU E 1 223 ? 147.299 146.373 145.277 1.00 123.91 434 LEU E N 1
ATOM 17234 C CA . LEU E 1 223 ? 146.779 145.721 144.083 1.00 123.93 434 LEU E CA 1
ATOM 17235 C C . LEU E 1 223 ? 146.076 146.747 143.211 1.00 125.33 434 LEU E C 1
ATOM 17236 O O . LEU E 1 223 ? 145.231 147.501 143.701 1.00 128.73 434 LEU E O 1
ATOM 17252 N N . VAL E 1 224 ? 146.426 146.773 141.928 1.00 106.14 435 VAL E N 1
ATOM 17253 C CA . VAL E 1 224 ? 145.806 147.667 140.960 1.00 100.40 435 VAL E CA 1
ATOM 17254 C C . VAL E 1 224 ? 145.366 146.826 139.772 1.00 103.23 435 VAL E C 1
ATOM 17255 O O . VAL E 1 224 ? 146.176 146.093 139.194 1.00 115.34 435 VAL E O 1
ATOM 17268 N N . ASN E 1 225 ? 144.087 146.890 139.429 1.00 112.96 436 ASN E N 1
ATOM 17269 C CA . ASN E 1 225 ? 143.560 146.100 138.330 1.00 117.03 436 ASN E CA 1
ATOM 17270 C C . ASN E 1 225 ? 142.662 146.970 137.499 1.00 120.21 436 ASN E C 1
ATOM 17271 O O . ASN E 1 225 ? 141.622 147.404 137.977 1.00 123.94 436 ASN E O 1
ATOM 17282 N N . LEU E 1 226 ? 143.042 147.228 136.256 1.00 114.58 437 LEU E N 1
ATOM 17283 C CA . LEU E 1 226 ? 142.269 148.128 135.419 1.00 114.52 437 LEU E CA 1
ATOM 17284 C C . LEU E 1 226 ? 142.183 147.647 133.993 1.00 114.41 437 LEU E C 1
ATOM 17285 O O . LEU E 1 226 ? 143.006 146.857 133.556 1.00 119.44 437 LEU E O 1
ATOM 17301 N N . SER E 1 227 ? 141.181 148.117 133.266 1.00 112.86 438 SER E N 1
ATOM 17302 C CA . SER E 1 227 ? 141.005 147.729 131.881 1.00 114.48 438 SER E CA 1
ATOM 17303 C C . SER E 1 227 ? 140.545 148.934 131.113 1.00 116.28 438 SER E C 1
ATOM 17304 O O . SER E 1 227 ? 139.840 149.770 131.662 1.00 122.93 438 SER E O 1
ATOM 17312 N N . LEU E 1 228 ? 140.928 149.041 129.850 1.00 108.21 439 LEU E N 1
ATOM 17313 C CA . LEU E 1 228 ? 140.592 150.222 129.076 1.00 109.20 439 LEU E CA 1
ATOM 17314 C C . LEU E 1 228 ? 140.312 149.881 127.639 1.00 108.45 439 LEU E C 1
ATOM 17315 O O . LEU E 1 228 ? 140.866 148.926 127.115 1.00 117.00 439 LEU E O 1
ATOM 17331 N N . ASN E 1 229 ? 139.458 150.658 126.993 1.00 113.28 440 ASN E N 1
ATOM 17332 C CA . ASN E 1 229 ? 139.171 150.449 125.584 1.00 114.71 440 ASN E CA 1
ATOM 17333 C C . ASN E 1 229 ? 138.961 151.796 124.948 1.00 114.00 440 ASN E C 1
ATOM 17334 O O . ASN E 1 229 ? 137.946 152.436 125.185 1.00 120.45 440 ASN E O 1
ATOM 17345 N N . VAL E 1 230 ? 139.883 152.218 124.097 1.00 120.95 441 VAL E N 1
ATOM 17346 C CA . VAL E 1 230 ? 139.796 153.538 123.495 1.00 123.16 441 VAL E CA 1
ATOM 17347 C C . VAL E 1 230 ? 139.744 153.470 121.974 1.00 122.73 441 VAL E C 1
ATOM 17348 O O . VAL E 1 230 ? 140.764 153.297 121.322 1.00 124.47 441 VAL E O 1
ATOM 17361 N N . PRO E 1 231 ? 138.528 153.548 121.428 1.00 120.65 442 PRO E N 1
ATOM 17362 C CA . PRO E 1 231 ? 138.389 153.403 119.982 1.00 121.20 442 PRO E CA 1
ATOM 17363 C C . PRO E 1 231 ? 138.865 154.605 119.224 1.00 122.89 442 PRO E C 1
ATOM 17364 O O . PRO E 1 231 ? 138.128 155.572 119.078 1.00 126.32 442 PRO E O 1
ATOM 17375 N N . GLN E 1 232 ? 140.087 154.558 118.727 1.00 125.98 443 GLN E N 1
ATOM 17376 C CA . GLN E 1 232 ? 140.573 155.647 117.920 1.00 129.48 443 GLN E CA 1
ATOM 17377 C C . GLN E 1 232 ? 139.916 155.535 116.567 1.00 132.48 443 GLN E C 1
ATOM 17378 O O . GLN E 1 232 ? 139.019 154.719 116.377 1.00 130.52 443 GLN E O 1
ATOM 17392 N N . ARG E 1 233 ? 140.353 156.342 115.611 1.00 144.15 444 ARG E N 1
ATOM 17393 C CA . ARG E 1 233 ? 139.721 156.336 114.305 1.00 144.22 444 ARG E CA 1
ATOM 17394 C C . ARG E 1 233 ? 140.662 156.855 113.243 1.00 144.82 444 ARG E C 1
ATOM 17395 O O . ARG E 1 233 ? 141.382 157.823 113.470 1.00 145.56 444 ARG E O 1
ATOM 17416 N N . CYS E 1 234 ? 140.656 156.217 112.081 1.00 147.31 445 CYS E N 1
ATOM 17417 C CA . CYS E 1 234 ? 141.537 156.625 110.995 1.00 147.96 445 CYS E CA 1
ATOM 17418 C C . CYS E 1 234 ? 140.880 156.366 109.652 1.00 147.39 445 CYS E C 1
ATOM 17419 O O . CYS E 1 234 ? 140.555 155.226 109.324 1.00 146.47 445 CYS E O 1
ATOM 17427 N N . THR F 1 14 ? 163.624 104.055 190.110 1.00 222.45 225 THR F N 1
ATOM 17428 C CA . THR F 1 14 ? 163.558 103.535 188.750 1.00 223.02 225 THR F CA 1
ATOM 17429 C C . THR F 1 14 ? 162.731 104.457 187.857 1.00 222.14 225 THR F C 1
ATOM 17430 O O . THR F 1 14 ? 161.603 104.817 188.193 1.00 221.62 225 THR F O 1
ATOM 17440 N N . ILE F 1 15 ? 163.308 104.836 186.719 1.00 212.04 226 ILE F N 1
ATOM 17441 C CA . ILE F 1 15 ? 162.702 105.784 185.792 1.00 212.08 226 ILE F CA 1
ATOM 17442 C C . ILE F 1 15 ? 162.675 105.163 184.403 1.00 212.95 226 ILE F C 1
ATOM 17443 O O . ILE F 1 15 ? 163.602 104.441 184.019 1.00 212.84 226 ILE F O 1
ATOM 17459 N N . ILE F 1 16 ? 161.611 105.444 183.652 1.00 199.64 227 ILE F N 1
ATOM 17460 C CA . ILE F 1 16 ? 161.434 104.915 182.308 1.00 197.32 227 ILE F CA 1
ATOM 17461 C C . ILE F 1 16 ? 161.437 106.088 181.335 1.00 197.08 227 ILE F C 1
ATOM 17462 O O . ILE F 1 16 ? 161.141 107.229 181.698 1.00 196.51 227 ILE F O 1
ATOM 17478 N N . GLU F 1 17 ? 161.778 105.793 180.079 1.00 199.62 228 GLU F N 1
ATOM 17479 C CA . GLU F 1 17 ? 161.865 106.805 179.036 1.00 199.35 228 GLU F CA 1
ATOM 17480 C C . GLU F 1 17 ? 160.974 106.382 177.873 1.00 199.29 228 GLU F C 1
ATOM 17481 O O . GLU F 1 17 ? 161.121 105.259 177.360 1.00 197.51 228 GLU F O 1
ATOM 17493 N N . PRO F 1 18 ? 160.048 107.232 177.424 1.00 174.95 229 PRO F N 1
ATOM 17494 C CA . PRO F 1 18 ? 159.185 106.840 176.305 1.00 171.00 229 PRO F CA 1
ATOM 17495 C C . PRO F 1 18 ? 159.990 106.645 175.030 1.00 168.69 229 PRO F C 1
ATOM 17496 O O . PRO F 1 18 ? 161.001 107.312 174.797 1.00 168.66 229 PRO F O 1
ATOM 17507 N N . SER F 1 19 ? 159.531 105.713 174.199 1.00 143.85 230 SER F N 1
ATOM 17508 C CA . SER F 1 19 ? 160.216 105.440 172.944 1.00 144.02 230 SER F CA 1
ATOM 17509 C C . SER F 1 19 ? 160.198 106.674 172.050 1.00 145.71 230 SER F C 1
ATOM 17510 O O . SER F 1 19 ? 159.218 107.423 172.017 1.00 146.83 230 SER F O 1
ATOM 17518 N N . LEU F 1 20 ? 161.292 106.883 171.323 1.00 147.03 231 LEU F N 1
ATOM 17519 C CA . LEU F 1 20 ? 161.388 108.033 170.433 1.00 145.38 231 LEU F CA 1
ATOM 17520 C C . LEU F 1 20 ? 160.362 107.923 169.312 1.00 144.26 231 LEU F C 1
ATOM 17521 O O . LEU F 1 20 ? 160.196 106.860 168.706 1.00 148.62 231 LEU F O 1
ATOM 17537 N N . GLU F 1 21 ? 159.674 109.032 169.036 1.00 129.67 232 GLU F N 1
ATOM 17538 C CA . GLU F 1 21 ? 158.657 109.035 167.988 1.00 130.23 232 GLU F CA 1
ATOM 17539 C C . GLU F 1 21 ? 159.278 108.877 166.605 1.00 136.02 232 GLU F C 1
ATOM 17540 O O . GLU F 1 21 ? 158.724 108.177 165.746 1.00 137.84 232 GLU F O 1
ATOM 17552 N N . ASP F 1 22 ? 160.424 109.519 166.369 1.00 140.06 233 ASP F N 1
ATOM 17553 C CA . ASP F 1 22 ? 161.027 109.474 165.041 1.00 137.07 233 ASP F CA 1
ATOM 17554 C C . ASP F 1 22 ? 161.320 108.034 164.639 1.00 135.58 233 ASP F C 1
ATOM 17555 O O . ASP F 1 22 ? 161.119 107.653 163.480 1.00 134.12 233 ASP F O 1
ATOM 17564 N N . MET F 1 23 ? 161.765 107.210 165.588 1.00 143.27 234 MET F N 1
ATOM 17565 C CA . MET F 1 23 ? 162.075 105.824 165.258 1.00 144.68 234 MET F CA 1
ATOM 17566 C C . MET F 1 23 ? 160.803 104.997 165.144 1.00 143.75 234 MET F C 1
ATOM 17567 O O . MET F 1 23 ? 160.693 104.138 164.263 1.00 144.06 234 MET F O 1
ATOM 17581 N N . LEU F 1 24 ? 159.831 105.246 166.024 1.00 137.99 235 LEU F N 1
ATOM 17582 C CA . LEU F 1 24 ? 158.554 104.549 165.947 1.00 135.50 235 LEU F CA 1
ATOM 17583 C C . LEU F 1 24 ? 157.798 104.871 164.669 1.00 138.17 235 LEU F C 1
ATOM 17584 O O . LEU F 1 24 ? 156.846 104.156 164.336 1.00 141.73 235 LEU F O 1
ATOM 17600 N N . MET F 1 25 ? 158.192 105.916 163.951 1.00 130.47 236 MET F N 1
ATOM 17601 C CA . MET F 1 25 ? 157.719 106.100 162.582 1.00 129.81 236 MET F CA 1
ATOM 17602 C C . MET F 1 25 ? 158.389 105.136 161.599 1.00 131.13 236 MET F C 1
ATOM 17603 O O . MET F 1 25 ? 158.187 105.260 160.384 1.00 123.25 236 MET F O 1
ATOM 17617 N N . ASN F 1 26 ? 159.180 104.191 162.108 1.00 144.31 237 ASN F N 1
ATOM 17618 C CA . ASN F 1 26 ? 159.628 103.033 161.346 1.00 139.92 237 ASN F CA 1
ATOM 17619 C C . ASN F 1 26 ? 159.037 101.737 161.885 1.00 140.09 237 ASN F C 1
ATOM 17620 O O . ASN F 1 26 ? 159.488 100.652 161.503 1.00 135.85 237 ASN F O 1
ATOM 17631 N N . LYS F 1 27 ? 158.047 101.830 162.773 1.00 144.18 238 LYS F N 1
ATOM 17632 C CA . LYS F 1 27 ? 157.362 100.691 163.379 1.00 142.10 238 LYS F CA 1
ATOM 17633 C C . LYS F 1 27 ? 158.254 99.884 164.315 1.00 144.68 238 LYS F C 1
ATOM 17634 O O . LYS F 1 27 ? 157.959 98.719 164.599 1.00 148.69 238 LYS F O 1
ATOM 17653 N N . LYS F 1 28 ? 159.340 100.474 164.808 1.00 151.76 239 LYS F N 1
ATOM 17654 C CA . LYS F 1 28 ? 160.198 99.818 165.783 1.00 150.41 239 LYS F CA 1
ATOM 17655 C C . LYS F 1 28 ? 160.742 100.878 166.727 1.00 149.62 239 LYS F C 1
ATOM 17656 O O . LYS F 1 28 ? 160.789 102.064 166.391 1.00 154.99 239 LYS F O 1
ATOM 17675 N N . ALA F 1 29 ? 161.165 100.444 167.909 1.00 150.89 240 ALA F N 1
ATOM 17676 C CA . ALA F 1 29 ? 161.785 101.359 168.863 1.00 152.94 240 ALA F CA 1
ATOM 17677 C C . ALA F 1 29 ? 162.296 100.552 170.049 1.00 156.39 240 ALA F C 1
ATOM 17678 O O . ALA F 1 29 ? 162.067 99.341 170.149 1.00 155.23 240 ALA F O 1
ATOM 17685 N N . GLN F 1 30 ? 162.905 101.263 170.997 1.00 171.62 241 GLN F N 1
ATOM 17686 C CA . GLN F 1 30 ? 163.540 100.675 172.168 1.00 170.58 241 GLN F CA 1
ATOM 17687 C C . GLN F 1 30 ? 163.011 101.366 173.413 1.00 171.34 241 GLN F C 1
ATOM 17688 O O . GLN F 1 30 ? 163.053 102.596 173.514 1.00 170.67 241 GLN F O 1
ATOM 17702 N N . LEU F 1 31 ? 162.520 100.568 174.354 1.00 186.76 242 LEU F N 1
ATOM 17703 C CA . LEU F 1 31 ? 162.011 101.041 175.633 1.00 187.45 242 LEU F CA 1
ATOM 17704 C C . LEU F 1 31 ? 163.064 100.723 176.686 1.00 187.93 242 LEU F C 1
ATOM 17705 O O . LEU F 1 31 ? 163.308 99.549 176.994 1.00 187.43 242 LEU F O 1
ATOM 17721 N N . VAL F 1 32 ? 163.753 101.756 177.161 1.00 202.77 243 VAL F N 1
ATOM 17722 C CA . VAL F 1 32 ? 164.825 101.589 178.131 1.00 203.24 243 VAL F CA 1
ATOM 17723 C C . VAL F 1 32 ? 164.265 101.819 179.527 1.00 204.14 243 VAL F C 1
ATOM 17724 O O . VAL F 1 32 ? 163.372 102.648 179.741 1.00 203.53 243 VAL F O 1
ATOM 17737 N N . CYS F 1 33 ? 164.801 101.071 180.486 1.00 213.48 244 CYS F N 1
ATOM 17738 C CA . CYS F 1 33 ? 164.411 101.141 181.889 1.00 213.18 244 CYS F CA 1
ATOM 17739 C C . CYS F 1 33 ? 165.663 101.410 182.710 1.00 212.59 244 CYS F C 1
ATOM 17740 O O . CYS F 1 33 ? 166.576 100.572 182.753 1.00 212.37 244 CYS F O 1
ATOM 17747 N N . ASP F 1 34 ? 165.712 102.584 183.330 1.00 215.53 245 ASP F N 1
ATOM 17748 C CA . ASP F 1 34 ? 166.808 102.993 184.191 1.00 216.57 245 ASP F CA 1
ATOM 17749 C C . ASP F 1 34 ? 166.400 102.830 185.650 1.00 218.63 245 ASP F C 1
ATOM 17750 O O . ASP F 1 34 ? 165.220 102.924 185.997 1.00 218.19 245 ASP F O 1
ATOM 17759 N N . VAL F 1 35 ? 167.392 102.587 186.502 1.00 233.41 246 VAL F N 1
ATOM 17760 C CA . VAL F 1 35 ? 167.177 102.332 187.921 1.00 233.54 246 VAL F CA 1
ATOM 17761 C C . VAL F 1 35 ? 167.734 103.510 188.706 1.00 232.82 246 VAL F C 1
ATOM 17762 O O . VAL F 1 35 ? 168.863 103.952 188.458 1.00 232.19 246 VAL F O 1
ATOM 17775 N N . ASN F 1 36 ? 166.942 104.015 189.655 1.00 237.47 247 ASN F N 1
ATOM 17776 C CA . ASN F 1 36 ? 167.337 105.152 190.473 1.00 237.91 247 ASN F CA 1
ATOM 17777 C C . ASN F 1 36 ? 167.662 104.785 191.912 1.00 239.25 247 ASN F C 1
ATOM 17778 O O . ASN F 1 36 ? 168.314 105.578 192.598 1.00 239.50 247 ASN F O 1
ATOM 17789 N N . GLU F 1 37 ? 167.233 103.616 192.385 1.00 244.10 248 GLU F N 1
ATOM 17790 C CA . GLU F 1 37 ? 167.513 103.209 193.756 1.00 244.28 248 GLU F CA 1
ATOM 17791 C C . GLU F 1 37 ? 168.973 102.789 193.865 1.00 244.30 248 GLU F C 1
ATOM 17792 O O . GLU F 1 37 ? 169.276 101.611 194.083 1.00 243.26 248 GLU F O 1
ATOM 17804 N N . LEU F 1 38 ? 169.884 103.748 193.706 1.00 248.15 249 LEU F N 1
ATOM 17805 C CA . LEU F 1 38 ? 171.314 103.479 193.748 1.00 246.89 249 LEU F CA 1
ATOM 17806 C C . LEU F 1 38 ? 171.912 103.609 195.143 1.00 247.02 249 LEU F C 1
ATOM 17807 O O . LEU F 1 38 ? 173.083 103.261 195.328 1.00 246.74 249 LEU F O 1
ATOM 17823 N N . VAL F 1 39 ? 171.150 104.097 196.124 1.00 246.55 250 VAL F N 1
ATOM 17824 C CA . VAL F 1 39 ? 171.687 104.223 197.479 1.00 246.36 250 VAL F CA 1
ATOM 17825 C C . VAL F 1 39 ? 172.116 102.869 198.030 1.00 246.35 250 VAL F C 1
ATOM 17826 O O . VAL F 1 39 ? 173.247 102.761 198.533 1.00 245.52 250 VAL F O 1
ATOM 17839 N N . PRO F 1 40 ? 171.296 101.814 197.975 1.00 250.41 251 PRO F N 1
ATOM 17840 C CA . PRO F 1 40 ? 171.798 100.479 198.317 1.00 249.81 251 PRO F CA 1
ATOM 17841 C C . PRO F 1 40 ? 172.388 99.782 197.103 1.00 250.80 251 PRO F C 1
ATOM 17842 O O . PRO F 1 40 ? 172.441 100.367 196.016 1.00 251.37 251 PRO F O 1
ATOM 17853 N N . GLY F 1 41 ? 172.832 98.541 197.266 1.00 252.12 252 GLY F N 1
ATOM 17854 C CA . GLY F 1 41 ? 173.346 97.780 196.149 1.00 251.47 252 GLY F CA 1
ATOM 17855 C C . GLY F 1 41 ? 172.244 97.439 195.163 1.00 251.56 252 GLY F C 1
ATOM 17856 O O . GLY F 1 41 ? 171.071 97.771 195.340 1.00 252.20 252 GLY F O 1
ATOM 17860 N N . PHE F 1 42 ? 172.640 96.759 194.089 1.00 242.85 253 PHE F N 1
ATOM 17861 C CA . PHE F 1 42 ? 171.696 96.320 193.073 1.00 243.08 253 PHE F CA 1
ATOM 17862 C C . PHE F 1 42 ? 172.061 94.916 192.616 1.00 242.83 253 PHE F C 1
ATOM 17863 O O . PHE F 1 42 ? 173.230 94.523 192.647 1.00 242.29 253 PHE F O 1
ATOM 17880 N N . LEU F 1 43 ? 171.047 94.160 192.188 1.00 247.95 254 LEU F N 1
ATOM 17881 C CA . LEU F 1 43 ? 171.245 92.778 191.761 1.00 248.25 254 LEU F CA 1
ATOM 17882 C C . LEU F 1 43 ? 170.933 92.577 190.283 1.00 248.10 254 LEU F C 1
ATOM 17883 O O . LEU F 1 43 ? 171.825 92.186 189.524 1.00 247.34 254 LEU F O 1
ATOM 17899 N N . SER F 1 44 ? 169.701 92.831 189.846 1.00 249.73 255 SER F N 1
ATOM 17900 C CA . SER F 1 44 ? 169.342 92.591 188.455 1.00 249.02 255 SER F CA 1
ATOM 17901 C C . SER F 1 44 ? 168.046 93.315 188.118 1.00 249.20 255 SER F C 1
ATOM 17902 O O . SER F 1 44 ? 167.220 93.583 188.995 1.00 249.19 255 SER F O 1
ATOM 17910 N N . VAL F 1 45 ? 167.887 93.625 186.834 1.00 237.97 256 VAL F N 1
ATOM 17911 C CA . VAL F 1 45 ? 166.676 94.232 186.305 1.00 237.07 256 VAL F CA 1
ATOM 17912 C C . VAL F 1 45 ? 165.810 93.133 185.702 1.00 236.19 256 VAL F C 1
ATOM 17913 O O . VAL F 1 45 ? 166.271 92.021 185.430 1.00 235.70 256 VAL F O 1
ATOM 17926 N N . LYS F 1 46 ? 164.532 93.443 185.487 1.00 222.94 257 LYS F N 1
ATOM 17927 C CA . LYS F 1 46 ? 163.626 92.478 184.878 1.00 222.73 257 LYS F CA 1
ATOM 17928 C C . LYS F 1 46 ? 162.540 93.227 184.119 1.00 222.48 257 LYS F C 1
ATOM 17929 O O . LYS F 1 46 ? 162.078 94.280 184.563 1.00 221.95 257 LYS F O 1
ATOM 17948 N N . TRP F 1 47 ? 162.140 92.675 182.974 1.00 211.20 258 TRP F N 1
ATOM 17949 C CA . TRP F 1 47 ? 161.046 93.208 182.170 1.00 209.33 258 TRP F CA 1
ATOM 17950 C C . TRP F 1 47 ? 159.985 92.128 182.007 1.00 209.56 258 TRP F C 1
ATOM 17951 O O . TRP F 1 47 ? 160.255 91.079 181.412 1.00 208.99 258 TRP F O 1
ATOM 17972 N N . GLU F 1 48 ? 158.789 92.381 182.529 1.00 220.64 259 GLU F N 1
ATOM 17973 C CA . GLU F 1 48 ? 157.708 91.408 182.567 1.00 221.59 259 GLU F CA 1
ATOM 17974 C C . GLU F 1 48 ? 156.480 91.969 181.855 1.00 220.96 259 GLU F C 1
ATOM 17975 O O . GLU F 1 48 ? 156.435 93.139 181.456 1.00 220.28 259 GLU F O 1
ATOM 17987 N N . ASN F 1 49 ? 155.439 91.142 181.807 1.00 221.87 260 ASN F N 1
ATOM 17988 C CA . ASN F 1 49 ? 154.155 91.492 181.226 1.00 222.42 260 ASN F CA 1
ATOM 17989 C C . ASN F 1 49 ? 153.193 91.938 182.327 1.00 223.42 260 ASN F C 1
ATOM 17990 O O . ASN F 1 49 ? 153.510 91.912 183.519 1.00 222.52 260 ASN F O 1
ATOM 18001 N N . ASP F 1 50 ? 151.995 92.358 181.914 1.00 235.46 261 ASP F N 1
ATOM 18002 C CA . ASP F 1 50 ? 150.962 92.716 182.880 1.00 235.44 261 ASP F CA 1
ATOM 18003 C C . ASP F 1 50 ? 150.612 91.536 183.776 1.00 235.15 261 ASP F C 1
ATOM 18004 O O . ASP F 1 50 ? 150.446 91.697 184.991 1.00 234.33 261 ASP F O 1
ATOM 18013 N N . ASN F 1 51 ? 150.495 90.342 183.199 1.00 229.15 262 ASN F N 1
ATOM 18014 C CA . ASN F 1 51 ? 150.188 89.147 183.973 1.00 228.69 262 ASN F CA 1
ATOM 18015 C C . ASN F 1 51 ? 151.382 88.631 184.765 1.00 227.96 262 ASN F C 1
ATOM 18016 O O . ASN F 1 51 ? 151.243 87.634 185.482 1.00 227.66 262 ASN F O 1
ATOM 18027 N N . GLY F 1 52 ? 152.543 89.275 184.656 1.00 227.57 263 GLY F N 1
ATOM 18028 C CA . GLY F 1 52 ? 153.745 88.804 185.308 1.00 227.56 263 GLY F CA 1
ATOM 18029 C C . GLY F 1 52 ? 154.518 87.753 184.545 1.00 227.94 263 GLY F C 1
ATOM 18030 O O . GLY F 1 52 ? 155.525 87.253 185.062 1.00 228.40 263 GLY F O 1
ATOM 18034 N N . LYS F 1 53 ? 154.088 87.401 183.337 1.00 215.72 264 LYS F N 1
ATOM 18035 C CA . LYS F 1 53 ? 154.770 86.372 182.570 1.00 214.83 264 LYS F CA 1
ATOM 18036 C C . LYS F 1 53 ? 156.195 86.816 182.244 1.00 215.30 264 LYS F C 1
ATOM 18037 O O . LYS F 1 53 ? 156.537 88.000 182.305 1.00 215.50 264 LYS F O 1
ATOM 18056 N N . THR F 1 54 ? 157.033 85.843 181.894 1.00 223.03 265 THR F N 1
ATOM 18057 C CA . THR F 1 54 ? 158.421 86.123 181.537 1.00 222.88 265 THR F CA 1
ATOM 18058 C C . THR F 1 54 ? 158.470 86.768 180.158 1.00 223.18 265 THR F C 1
ATOM 18059 O O . THR F 1 54 ? 158.207 86.110 179.146 1.00 223.98 265 THR F O 1
ATOM 18070 N N . LEU F 1 55 ? 158.820 88.050 180.114 1.00 213.62 266 LEU F N 1
ATOM 18071 C CA . LEU F 1 55 ? 158.883 88.815 178.876 1.00 213.72 266 LEU F CA 1
ATOM 18072 C C . LEU F 1 55 ? 160.343 89.006 178.488 1.00 213.85 266 LEU F C 1
ATOM 18073 O O . LEU F 1 55 ? 161.121 89.588 179.252 1.00 212.79 266 LEU F O 1
ATOM 18089 N N . THR F 1 56 ? 160.708 88.516 177.306 1.00 214.35 267 THR F N 1
ATOM 18090 C CA . THR F 1 56 ? 162.094 88.587 176.862 1.00 214.15 267 THR F CA 1
ATOM 18091 C C . THR F 1 56 ? 162.555 90.037 176.794 1.00 214.70 267 THR F C 1
ATOM 18092 O O . THR F 1 56 ? 161.796 90.932 176.412 1.00 215.14 267 THR F O 1
ATOM 18103 N N . SER F 1 57 ? 163.811 90.265 177.167 1.00 208.67 268 SER F N 1
ATOM 18104 C CA . SER F 1 57 ? 164.374 91.607 177.225 1.00 208.43 268 SER F CA 1
ATOM 18105 C C . SER F 1 57 ? 165.837 91.529 176.805 1.00 207.74 268 SER F C 1
ATOM 18106 O O . SER F 1 57 ? 166.306 90.507 176.295 1.00 207.02 268 SER F O 1
ATOM 18114 N N . ARG F 1 58 ? 166.565 92.623 177.023 1.00 206.59 269 ARG F N 1
ATOM 18115 C CA . ARG F 1 58 ? 167.981 92.697 176.699 1.00 206.18 269 ARG F CA 1
ATOM 18116 C C . ARG F 1 58 ? 168.690 93.499 177.782 1.00 205.65 269 ARG F C 1
ATOM 18117 O O . ARG F 1 58 ? 168.068 93.992 178.728 1.00 205.96 269 ARG F O 1
ATOM 18138 N N . LYS F 1 59 ? 170.005 93.629 177.637 1.00 208.56 270 LYS F N 1
ATOM 18139 C CA . LYS F 1 59 ? 170.850 94.298 178.614 1.00 209.65 270 LYS F CA 1
ATOM 18140 C C . LYS F 1 59 ? 171.572 95.455 177.936 1.00 208.73 270 LYS F C 1
ATOM 18141 O O . LYS F 1 59 ? 172.057 95.322 176.808 1.00 207.40 270 LYS F O 1
ATOM 18160 N N . GLY F 1 60 ? 171.640 96.587 178.627 1.00 204.79 271 GLY F N 1
ATOM 18161 C CA . GLY F 1 60 ? 172.251 97.797 178.107 1.00 205.33 271 GLY F CA 1
ATOM 18162 C C . GLY F 1 60 ? 173.720 97.912 178.447 1.00 205.44 271 GLY F C 1
ATOM 18163 O O . GLY F 1 60 ? 174.420 96.914 178.645 1.00 205.21 271 GLY F O 1
ATOM 18167 N N . VAL F 1 61 ? 174.207 99.153 178.492 1.00 208.08 272 VAL F N 1
ATOM 18168 C CA . VAL F 1 61 ? 175.617 99.379 178.797 1.00 208.37 272 VAL F CA 1
ATOM 18169 C C . VAL F 1 61 ? 175.926 98.893 180.207 1.00 209.40 272 VAL F C 1
ATOM 18170 O O . VAL F 1 61 ? 176.927 98.207 180.445 1.00 208.80 272 VAL F O 1
ATOM 18183 N N . THR F 1 62 ? 175.068 99.243 181.161 1.00 222.74 273 THR F N 1
ATOM 18184 C CA . THR F 1 62 ? 175.218 98.865 182.557 1.00 222.10 273 THR F CA 1
ATOM 18185 C C . THR F 1 62 ? 174.104 97.899 182.943 1.00 222.71 273 THR F C 1
ATOM 18186 O O . THR F 1 62 ? 173.032 97.876 182.333 1.00 223.62 273 THR F O 1
ATOM 18197 N N . ASP F 1 63 ? 174.372 97.093 183.971 1.00 227.90 274 ASP F N 1
ATOM 18198 C CA . ASP F 1 63 ? 173.384 96.121 184.425 1.00 228.26 274 ASP F CA 1
ATOM 18199 C C . ASP F 1 63 ? 172.109 96.785 184.925 1.00 228.66 274 ASP F C 1
ATOM 18200 O O . ASP F 1 63 ? 171.050 96.148 184.924 1.00 229.25 274 ASP F O 1
ATOM 18209 N N . LYS F 1 64 ? 172.184 98.044 185.352 1.00 228.07 275 LYS F N 1
ATOM 18210 C CA . LYS F 1 64 ? 171.014 98.773 185.827 1.00 227.97 275 LYS F CA 1
ATOM 18211 C C . LYS F 1 64 ? 170.141 99.308 184.696 1.00 228.49 275 LYS F C 1
ATOM 18212 O O . LYS F 1 64 ? 169.136 99.969 184.976 1.00 227.45 275 LYS F O 1
ATOM 18231 N N . ILE F 1 65 ? 170.489 99.033 183.441 1.00 218.84 276 ILE F N 1
ATOM 18232 C CA . ILE F 1 65 ? 169.772 99.535 182.272 1.00 216.57 276 ILE F CA 1
ATOM 18233 C C . ILE F 1 65 ? 169.203 98.334 181.528 1.00 215.67 276 ILE F C 1
ATOM 18234 O O . ILE F 1 65 ? 169.953 97.425 181.149 1.00 214.75 276 ILE F O 1
ATOM 18250 N N . ALA F 1 66 ? 167.886 98.326 181.316 1.00 212.85 277 ALA F N 1
ATOM 18251 C CA . ALA F 1 66 ? 167.213 97.247 180.598 1.00 213.07 277 ALA F CA 1
ATOM 18252 C C . ALA F 1 66 ? 166.608 97.767 179.301 1.00 213.36 277 ALA F C 1
ATOM 18253 O O . ALA F 1 66 ? 165.836 98.725 179.320 1.00 212.39 277 ALA F O 1
ATOM 18260 N N . ILE F 1 67 ? 166.935 97.126 178.180 1.00 208.61 278 ILE F N 1
ATOM 18261 C CA . ILE F 1 67 ? 166.403 97.503 176.873 1.00 207.41 278 ILE F CA 1
ATOM 18262 C C . ILE F 1 67 ? 165.351 96.486 176.456 1.00 206.49 278 ILE F C 1
ATOM 18263 O O . ILE F 1 67 ? 165.526 95.278 176.658 1.00 206.64 278 ILE F O 1
ATOM 18279 N N . LEU F 1 68 ? 164.257 96.976 175.872 1.00 200.95 279 LEU F N 1
ATOM 18280 C CA . LEU F 1 68 ? 163.184 96.115 175.391 1.00 200.49 279 LEU F CA 1
ATOM 18281 C C . LEU F 1 68 ? 162.751 96.597 174.015 1.00 199.99 279 LEU F C 1
ATOM 18282 O O . LEU F 1 68 ? 162.417 97.771 173.850 1.00 199.31 279 LEU F O 1
ATOM 18298 N N . ASP F 1 69 ? 162.746 95.702 173.032 1.00 174.28 280 ASP F N 1
ATOM 18299 C CA . ASP F 1 69 ? 162.373 96.094 171.679 1.00 171.71 280 ASP F CA 1
ATOM 18300 C C . ASP F 1 69 ? 160.856 96.093 171.559 1.00 170.00 280 ASP F C 1
ATOM 18301 O O . ASP F 1 69 ? 160.204 95.092 171.875 1.00 169.66 280 ASP F O 1
ATOM 18310 N N . ILE F 1 70 ? 160.289 97.210 171.102 1.00 155.23 281 ILE F N 1
ATOM 18311 C CA . ILE F 1 70 ? 158.842 97.359 171.001 1.00 156.09 281 ILE F CA 1
ATOM 18312 C C . ILE F 1 70 ? 158.469 97.795 169.592 1.00 154.91 281 ILE F C 1
ATOM 18313 O O . ILE F 1 70 ? 159.088 98.706 169.029 1.00 152.97 281 ILE F O 1
ATOM 18329 N N . THR F 1 71 ? 157.454 97.144 169.030 1.00 153.99 282 THR F N 1
ATOM 18330 C CA . THR F 1 71 ? 156.915 97.474 167.721 1.00 155.56 282 THR F CA 1
ATOM 18331 C C . THR F 1 71 ? 155.751 98.454 167.863 1.00 155.97 282 THR F C 1
ATOM 18332 O O . THR F 1 71 ? 155.222 98.682 168.953 1.00 156.70 282 THR F O 1
ATOM 18343 N N . TYR F 1 72 ? 155.349 99.041 166.733 1.00 144.83 283 TYR F N 1
ATOM 18344 C CA . TYR F 1 72 ? 154.240 99.989 166.751 1.00 142.91 283 TYR F CA 1
ATOM 18345 C C . TYR F 1 72 ? 152.933 99.328 167.167 1.00 145.25 283 TYR F C 1
ATOM 18346 O O . TYR F 1 72 ? 152.076 99.982 167.772 1.00 146.04 283 TYR F O 1
ATOM 18364 N N . GLU F 1 73 ? 152.753 98.046 166.843 1.00 160.48 284 GLU F N 1
ATOM 18365 C CA . GLU F 1 73 ? 151.511 97.359 167.181 1.00 161.72 284 GLU F CA 1
ATOM 18366 C C . GLU F 1 73 ? 151.197 97.501 168.666 1.00 163.22 284 GLU F C 1
ATOM 18367 O O . GLU F 1 73 ? 150.140 98.015 169.048 1.00 161.59 284 GLU F O 1
ATOM 18379 N N . ASP F 1 74 ? 152.115 97.047 169.521 1.00 166.82 285 ASP F N 1
ATOM 18380 C CA . ASP F 1 74 ? 151.867 97.084 170.958 1.00 165.55 285 ASP F CA 1
ATOM 18381 C C . ASP F 1 74 ? 151.720 98.518 171.448 1.00 165.03 285 ASP F C 1
ATOM 18382 O O . ASP F 1 74 ? 150.815 98.826 172.233 1.00 165.40 285 ASP F O 1
ATOM 18391 N N . TRP F 1 75 ? 152.604 99.409 170.998 1.00 148.69 286 TRP F N 1
ATOM 18392 C CA . TRP F 1 75 ? 152.589 100.786 171.478 1.00 146.54 286 TRP F CA 1
ATOM 18393 C C . TRP F 1 75 ? 151.246 101.449 171.201 1.00 146.40 286 TRP F C 1
ATOM 18394 O O . TRP F 1 75 ? 150.672 102.108 172.075 1.00 143.77 286 TRP F O 1
ATOM 18415 N N . SER F 1 76 ? 150.726 101.282 169.983 1.00 149.63 287 SER F N 1
ATOM 18416 C CA . SER F 1 76 ? 149.439 101.879 169.645 1.00 149.12 287 SER F CA 1
ATOM 18417 C C . SER F 1 76 ? 148.291 101.162 170.344 1.00 149.34 287 SER F C 1
ATOM 18418 O O . SER F 1 76 ? 147.323 101.801 170.771 1.00 148.61 287 SER F O 1
ATOM 18426 N N . ASN F 1 77 ? 148.379 99.836 170.471 1.00 169.15 288 ASN F N 1
ATOM 18427 C CA . ASN F 1 77 ? 147.279 99.081 171.061 1.00 170.47 288 ASN F CA 1
ATOM 18428 C C . ASN F 1 77 ? 147.070 99.446 172.524 1.00 171.28 288 ASN F C 1
ATOM 18429 O O . ASN F 1 77 ? 145.958 99.305 173.045 1.00 170.65 288 ASN F O 1
ATOM 18440 N N . GLY F 1 78 ? 148.114 99.917 173.198 1.00 163.85 289 GLY F N 1
ATOM 18441 C CA . GLY F 1 78 ? 148.029 100.263 174.600 1.00 162.54 289 GLY F CA 1
ATOM 18442 C C . GLY F 1 78 ? 148.514 99.201 175.560 1.00 163.34 289 GLY F C 1
ATOM 18443 O O . GLY F 1 78 ? 148.270 99.328 176.765 1.00 161.78 289 GLY F O 1
ATOM 18447 N N . THR F 1 79 ? 149.188 98.162 175.072 1.00 179.13 290 THR F N 1
ATOM 18448 C CA . THR F 1 79 ? 149.702 97.131 175.961 1.00 178.89 290 THR F CA 1
ATOM 18449 C C . THR F 1 79 ? 150.669 97.737 176.970 1.00 179.40 290 THR F C 1
ATOM 18450 O O . THR F 1 79 ? 151.416 98.672 176.667 1.00 179.72 290 THR F O 1
ATOM 18461 N N . VAL F 1 80 ? 150.649 97.193 178.183 1.00 192.35 291 VAL F N 1
ATOM 18462 C CA . VAL F 1 80 ? 151.512 97.655 179.260 1.00 193.69 291 VAL F CA 1
ATOM 18463 C C . VAL F 1 80 ? 152.594 96.617 179.531 1.00 194.73 291 VAL F C 1
ATOM 18464 O O . VAL F 1 80 ? 152.452 95.427 179.232 1.00 193.38 291 VAL F O 1
ATOM 18477 N N . PHE F 1 81 ? 153.694 97.092 180.111 1.00 199.16 292 PHE F N 1
ATOM 18478 C CA . PHE F 1 81 ? 154.862 96.278 180.417 1.00 199.46 292 PHE F CA 1
ATOM 18479 C C . PHE F 1 81 ? 155.401 96.758 181.754 1.00 200.32 292 PHE F C 1
ATOM 18480 O O . PHE F 1 81 ? 155.357 97.956 182.046 1.00 199.88 292 PHE F O 1
ATOM 18497 N N . TYR F 1 82 ? 155.910 95.832 182.565 1.00 210.99 293 TYR F N 1
ATOM 18498 C CA . TYR F 1 82 ? 156.332 96.145 183.927 1.00 210.45 293 TYR F CA 1
ATOM 18499 C C . TYR F 1 82 ? 157.832 95.942 184.080 1.00 210.18 293 TYR F C 1
ATOM 18500 O O . TYR F 1 82 ? 158.334 94.835 183.871 1.00 209.25 293 TYR F O 1
ATOM 18518 N N . CYS F 1 83 ? 158.543 96.997 184.464 1.00 217.69 294 CYS F N 1
ATOM 18519 C CA . CYS F 1 83 ? 159.970 96.901 184.741 1.00 218.72 294 CYS F CA 1
ATOM 18520 C C . CYS F 1 83 ? 160.163 96.828 186.248 1.00 218.57 294 CYS F C 1
ATOM 18521 O O . CYS F 1 83 ? 159.647 97.674 186.986 1.00 217.55 294 CYS F O 1
ATOM 18528 N N . ALA F 1 84 ? 160.905 95.819 186.700 1.00 228.76 295 ALA F N 1
ATOM 18529 C CA . ALA F 1 84 ? 161.069 95.547 188.118 1.00 228.45 295 ALA F CA 1
ATOM 18530 C C . ALA F 1 84 ? 162.544 95.443 188.474 1.00 228.80 295 ALA F C 1
ATOM 18531 O O . ALA F 1 84 ? 163.385 95.074 187.645 1.00 228.17 295 ALA F O 1
ATOM 18538 N N . VAL F 1 85 ? 162.840 95.772 189.729 1.00 236.41 296 VAL F N 1
ATOM 18539 C CA . VAL F 1 85 ? 164.181 95.687 190.295 1.00 236.92 296 VAL F CA 1
ATOM 18540 C C . VAL F 1 85 ? 164.172 94.605 191.365 1.00 236.96 296 VAL F C 1
ATOM 18541 O O . VAL F 1 85 ? 163.247 94.538 192.184 1.00 236.22 296 VAL F O 1
ATOM 18554 N N . ASP F 1 86 ? 165.200 93.758 191.359 1.00 246.82 297 ASP F N 1
ATOM 18555 C CA . ASP F 1 86 ? 165.237 92.603 192.250 1.00 246.81 297 ASP F CA 1
ATOM 18556 C C . ASP F 1 86 ? 166.499 92.603 193.103 1.00 247.41 297 ASP F C 1
ATOM 18557 O O . ASP F 1 86 ? 167.189 91.583 193.200 1.00 246.69 297 ASP F O 1
ATOM 18566 N N . HIS F 1 87 ? 166.806 93.739 193.725 1.00 260.87 298 HIS F N 1
ATOM 18567 C CA . HIS F 1 87 ? 167.972 93.822 194.593 1.00 261.34 298 HIS F CA 1
ATOM 18568 C C . HIS F 1 87 ? 167.851 92.832 195.747 1.00 261.52 298 HIS F C 1
ATOM 18569 O O . HIS F 1 87 ? 166.765 92.616 196.292 1.00 261.45 298 HIS F O 1
ATOM 18583 N N . MET F 1 88 ? 168.983 92.225 196.114 1.00 261.05 299 MET F N 1
ATOM 18584 C CA . MET F 1 88 ? 168.994 91.258 197.208 1.00 260.75 299 MET F CA 1
ATOM 18585 C C . MET F 1 88 ? 168.390 91.828 198.485 1.00 260.78 299 MET F C 1
ATOM 18586 O O . MET F 1 88 ? 167.745 91.097 199.245 1.00 260.22 299 MET F O 1
ATOM 18600 N N . GLU F 1 89 ? 168.587 93.119 198.744 1.00 264.36 300 GLU F N 1
ATOM 18601 C CA . GLU F 1 89 ? 168.076 93.727 199.966 1.00 264.23 300 GLU F CA 1
ATOM 18602 C C . GLU F 1 89 ? 166.630 94.177 199.825 1.00 264.11 300 GLU F C 1
ATOM 18603 O O . GLU F 1 89 ? 165.868 94.105 200.797 1.00 263.98 300 GLU F O 1
ATOM 18615 N N . ASN F 1 90 ? 166.235 94.630 198.639 1.00 259.28 301 ASN F N 1
ATOM 18616 C CA . ASN F 1 90 ? 164.893 95.144 198.404 1.00 258.55 301 ASN F CA 1
ATOM 18617 C C . ASN F 1 90 ? 163.909 94.061 197.981 1.00 259.20 301 ASN F C 1
ATOM 18618 O O . ASN F 1 90 ? 162.761 94.384 197.663 1.00 259.42 301 ASN F O 1
ATOM 18629 N N . LEU F 1 91 ? 164.324 92.791 197.969 1.00 264.70 302 LEU F N 1
ATOM 18630 C CA . LEU F 1 91 ? 163.422 91.723 197.553 1.00 264.57 302 LEU F CA 1
ATOM 18631 C C . LEU F 1 91 ? 162.219 91.588 198.477 1.00 264.39 302 LEU F C 1
ATOM 18632 O O . LEU F 1 91 ? 161.229 90.955 198.095 1.00 263.81 302 LEU F O 1
ATOM 18648 N N . GLY F 1 92 ? 162.280 92.161 199.681 1.00 265.67 303 GLY F N 1
ATOM 18649 C CA . GLY F 1 92 ? 161.118 92.132 200.555 1.00 265.22 303 GLY F CA 1
ATOM 18650 C C . GLY F 1 92 ? 159.897 92.750 199.904 1.00 265.63 303 GLY F C 1
ATOM 18651 O O . GLY F 1 92 ? 158.778 92.257 200.064 1.00 265.60 303 GLY F O 1
ATOM 18655 N N . ASP F 1 93 ? 160.095 93.834 199.164 1.00 257.00 304 ASP F N 1
ATOM 18656 C CA . ASP F 1 93 ? 159.064 94.457 198.347 1.00 255.99 304 ASP F CA 1
ATOM 18657 C C . ASP F 1 93 ? 159.470 94.358 196.880 1.00 255.46 304 ASP F C 1
ATOM 18658 O O . ASP F 1 93 ? 160.552 93.871 196.543 1.00 256.08 304 ASP F O 1
ATOM 18667 N N . LEU F 1 94 ? 158.584 94.815 195.998 1.00 227.82 305 LEU F N 1
ATOM 18668 C CA . LEU F 1 94 ? 158.853 94.820 194.565 1.00 226.19 305 LEU F CA 1
ATOM 18669 C C . LEU F 1 94 ? 158.360 96.131 193.977 1.00 226.08 305 LEU F C 1
ATOM 18670 O O . LEU F 1 94 ? 157.156 96.406 193.998 1.00 225.93 305 LEU F O 1
ATOM 18686 N N . VAL F 1 95 ? 159.282 96.935 193.456 1.00 229.12 306 VAL F N 1
ATOM 18687 C CA . VAL F 1 95 ? 158.916 98.191 192.782 1.00 228.95 306 VAL F CA 1
ATOM 18688 C C . VAL F 1 95 ? 158.664 97.817 191.327 1.00 228.89 306 VAL F C 1
ATOM 18689 O O . VAL F 1 95 ? 159.523 97.935 190.450 1.00 228.34 306 VAL F O 1
ATOM 18702 N N . LYS F 1 96 ? 157.443 97.350 191.064 1.00 221.61 307 LYS F N 1
ATOM 18703 C CA . LYS F 1 96 ? 157.063 96.856 189.742 1.00 221.39 307 LYS F CA 1
ATOM 18704 C C . LYS F 1 96 ? 156.397 97.991 188.967 1.00 221.16 307 LYS F C 1
ATOM 18705 O O . LYS F 1 96 ? 155.177 98.048 188.799 1.00 220.66 307 LYS F O 1
ATOM 18724 N N . LYS F 1 97 ? 157.228 98.914 188.487 1.00 199.67 308 LYS F N 1
ATOM 18725 C CA . LYS F 1 97 ? 156.724 100.057 187.742 1.00 196.90 308 LYS F CA 1
ATOM 18726 C C . LYS F 1 97 ? 155.982 99.602 186.486 1.00 195.88 308 LYS F C 1
ATOM 18727 O O . LYS F 1 97 ? 156.046 98.443 186.069 1.00 194.63 308 LYS F O 1
ATOM 18746 N N . ALA F 1 98 ? 155.271 100.55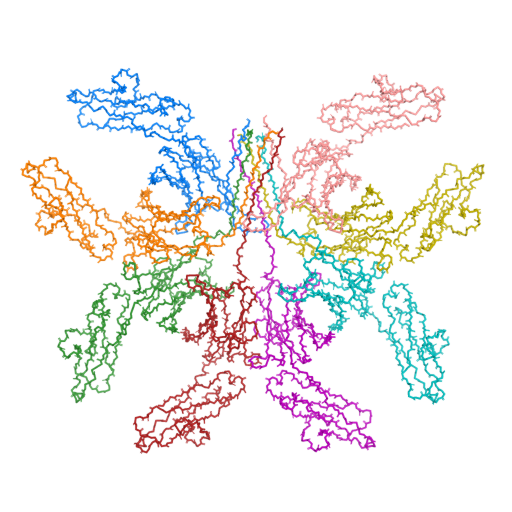0 185.879 1.00 193.46 309 ALA F N 1
ATOM 18747 C CA . ALA F 1 98 ? 154.441 100.291 184.713 1.00 192.97 309 ALA F CA 1
ATOM 18748 C C . ALA F 1 98 ? 154.663 101.394 183.691 1.00 193.11 309 ALA F C 1
ATOM 18749 O O . ALA F 1 98 ? 155.032 102.519 184.039 1.00 192.52 309 ALA F O 1
ATOM 18756 N N . TYR F 1 99 ? 154.433 101.062 182.424 1.00 182.09 310 TYR F N 1
ATOM 18757 C CA . TYR F 1 99 ? 154.484 102.026 181.327 1.00 181.03 310 TYR F CA 1
ATOM 18758 C C . TYR F 1 99 ? 153.059 102.182 180.803 1.00 179.74 310 TYR F C 1
ATOM 18759 O O . TYR F 1 99 ? 152.601 101.408 179.961 1.00 178.98 310 TYR F O 1
ATOM 18777 N N . LYS F 1 100 ? 152.363 103.194 181.311 1.00 168.25 311 LYS F N 1
ATOM 18778 C CA . LYS F 1 100 ? 150.977 103.461 180.954 1.00 168.86 311 LYS F CA 1
ATOM 18779 C C . LYS F 1 100 ? 150.927 104.628 179.977 1.00 168.60 311 LYS F C 1
ATOM 18780 O O . LYS F 1 100 ? 151.326 105.746 180.319 1.00 168.58 311 LYS F O 1
ATOM 18799 N N . ARG F 1 101 ? 150.439 104.365 178.769 1.00 151.08 312 ARG F N 1
ATOM 18800 C CA . ARG F 1 101 ? 150.268 105.383 177.739 1.00 148.08 312 ARG F CA 1
ATOM 18801 C C . ARG F 1 101 ? 148.776 105.558 177.493 1.00 148.69 312 ARG F C 1
ATOM 18802 O O . ARG F 1 101 ? 148.112 104.641 176.997 1.00 149.36 312 ARG F O 1
ATOM 18823 N N . GLU F 1 102 ? 148.251 106.730 177.845 1.00 159.26 313 GLU F N 1
ATOM 18824 C CA . GLU F 1 102 ? 146.832 106.996 177.659 1.00 159.64 313 GLU F CA 1
ATOM 18825 C C . GLU F 1 102 ? 146.440 106.743 176.210 1.00 160.78 313 GLU F C 1
ATOM 18826 O O . GLU F 1 102 ? 147.146 107.142 175.280 1.00 161.34 313 GLU F O 1
ATOM 18838 N N . THR F 1 103 ? 145.305 106.075 176.022 1.00 161.41 314 THR F N 1
ATOM 18839 C CA . THR F 1 103 ? 144.765 105.836 174.693 1.00 160.97 314 THR F CA 1
ATOM 18840 C C . THR F 1 103 ? 143.261 106.055 174.709 1.00 160.75 314 THR F C 1
ATOM 18841 O O . THR F 1 103 ? 142.606 105.921 175.746 1.00 160.14 314 THR F O 1
ATOM 18852 N N . GLY F 1 104 ? 142.725 106.395 173.545 1.00 150.44 315 GLY F N 1
ATOM 18853 C CA . GLY F 1 104 ? 141.299 106.605 173.398 1.00 151.18 315 GLY F CA 1
ATOM 18854 C C . GLY F 1 104 ? 141.032 107.529 172.224 1.00 152.10 315 GLY F C 1
ATOM 18855 O O . GLY F 1 104 ? 141.892 107.728 171.369 1.00 149.22 315 GLY F O 1
ATOM 18859 N N . GLY F 1 105 ? 139.827 108.095 172.219 1.00 152.23 316 GLY F N 1
ATOM 18860 C CA . GLY F 1 105 ? 139.446 109.040 171.189 1.00 149.22 316 GLY F CA 1
ATOM 18861 C C . GLY F 1 105 ? 139.829 108.583 169.797 1.00 147.77 316 GLY F C 1
ATOM 18862 O O . GLY F 1 105 ? 139.958 107.382 169.540 1.00 148.43 316 GLY F O 1
ATOM 18866 N N . VAL F 1 106 ? 140.011 109.536 168.890 1.00 131.39 317 VAL F N 1
ATOM 18867 C CA . VAL F 1 106 ? 140.406 109.244 167.516 1.00 131.12 317 VAL F CA 1
ATOM 18868 C C . VAL F 1 106 ? 141.357 110.349 167.074 1.00 129.10 317 VAL F C 1
ATOM 18869 O O . VAL F 1 106 ? 141.072 111.531 167.313 1.00 124.27 317 VAL F O 1
ATOM 18882 N N . PRO F 1 107 ? 142.494 110.025 166.453 1.00 123.37 318 PRO F N 1
ATOM 18883 C CA . PRO F 1 107 ? 143.483 111.062 166.144 1.00 124.27 318 PRO F CA 1
ATOM 18884 C C . PRO F 1 107 ? 142.848 112.270 165.472 1.00 121.38 318 PRO F C 1
ATOM 18885 O O . PRO F 1 107 ? 141.881 112.152 164.717 1.00 121.72 318 PRO F O 1
ATOM 18896 N N . GLN F 1 108 ? 143.402 113.442 165.763 1.00 107.13 319 GLN F N 1
ATOM 18897 C CA . GLN F 1 108 ? 143.059 114.674 165.069 1.00 108.04 319 GLN F CA 1
ATOM 18898 C C . GLN F 1 108 ? 144.314 115.250 164.434 1.00 109.85 319 GLN F C 1
ATOM 18899 O O . GLN F 1 108 ? 145.343 115.392 165.103 1.00 108.90 319 GLN F O 1
ATOM 18913 N N . ARG F 1 109 ? 144.226 115.579 163.156 1.00 101.65 320 ARG F N 1
ATOM 18914 C CA . ARG F 1 109 ? 145.385 116.097 162.443 1.00 95.86 320 ARG F CA 1
ATOM 18915 C C . ARG F 1 109 ? 145.648 117.537 162.871 1.00 95.99 320 ARG F C 1
ATOM 18916 O O . ARG F 1 109 ? 144.721 118.354 162.874 1.00 94.49 320 ARG F O 1
ATOM 18937 N N . PRO F 1 110 ? 146.878 117.889 163.237 1.00 81.54 321 PRO F N 1
ATOM 18938 C CA . PRO F 1 110 ? 147.155 119.264 163.664 1.00 80.86 321 PRO F CA 1
ATOM 18939 C C . PRO F 1 110 ? 147.193 120.226 162.488 1.00 82.69 321 PRO F C 1
ATOM 18940 O O . PRO F 1 110 ? 147.233 119.839 161.320 1.00 91.38 321 PRO F O 1
ATOM 18951 N N . SER F 1 111 ? 147.176 121.511 162.825 1.00 86.72 322 SER F N 1
ATOM 18952 C CA . SER F 1 111 ? 147.409 122.585 161.871 1.00 82.55 322 SER F CA 1
ATOM 18953 C C . SER F 1 111 ? 148.715 123.278 162.229 1.00 85.01 322 SER F C 1
ATOM 18954 O O . SER F 1 111 ? 148.960 123.579 163.403 1.00 97.49 322 SER F O 1
ATOM 18962 N N . VAL F 1 112 ? 149.555 123.508 161.225 1.00 82.16 323 VAL F N 1
ATOM 18963 C CA . VAL F 1 112 ? 150.890 124.063 161.408 1.00 76.80 323 VAL F CA 1
ATOM 18964 C C . VAL F 1 112 ? 150.910 125.467 160.82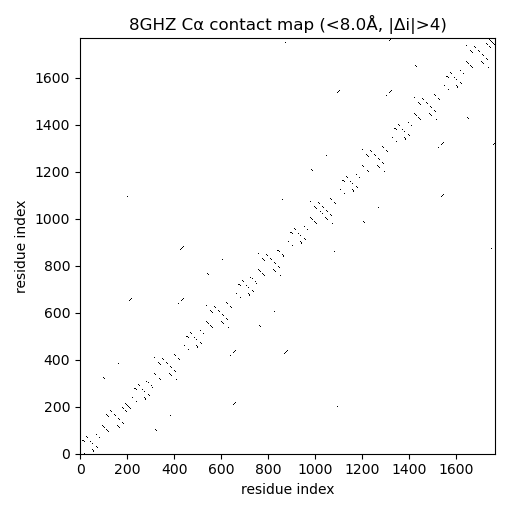3 1.00 84.54 323 VAL F C 1
ATOM 18965 O O . VAL F 1 112 ? 150.479 125.677 159.683 1.00 89.68 323 VAL F O 1
ATOM 18978 N N . PHE F 1 113 ? 151.404 126.426 161.602 1.00 91.69 324 PHE F N 1
ATOM 18979 C CA . PHE F 1 113 ? 151.584 127.800 161.151 1.00 85.39 324 PHE F CA 1
ATOM 18980 C C . PHE F 1 113 ? 153.045 128.181 161.322 1.00 89.99 324 PHE F C 1
ATOM 18981 O O . PHE F 1 113 ? 153.600 128.039 162.414 1.00 100.91 324 PHE F O 1
ATOM 18998 N N . LEU F 1 114 ? 153.668 128.670 160.255 1.00 76.57 325 LEU F N 1
ATOM 18999 C CA . LEU F 1 114 ? 155.059 129.106 160.300 1.00 78.63 325 LEU F CA 1
ATOM 19000 C C . LEU F 1 114 ? 155.087 130.629 160.299 1.00 78.03 325 LEU F C 1
ATOM 19001 O O . LEU F 1 114 ? 154.794 131.262 159.280 1.00 83.89 325 LEU F O 1
ATOM 19017 N N . LEU F 1 115 ? 155.438 131.209 161.444 1.00 78.67 326 LEU F N 1
ATOM 19018 C CA . LEU F 1 115 ? 155.410 132.648 161.648 1.00 81.31 326 LEU F CA 1
ATOM 19019 C C . LEU F 1 115 ? 156.800 133.228 161.420 1.00 83.33 326 LEU F C 1
ATOM 19020 O O . LEU F 1 115 ? 157.787 132.778 162.030 1.00 82.17 326 LEU F O 1
ATOM 19036 N N . ALA F 1 116 ? 156.852 134.238 160.550 1.00 100.89 327 ALA F N 1
ATOM 19037 C CA . ALA F 1 116 ? 158.075 134.921 160.179 1.00 97.59 327 ALA F CA 1
ATOM 19038 C C . ALA F 1 116 ? 158.576 135.784 161.332 1.00 99.49 327 ALA F C 1
ATOM 19039 O O . ALA F 1 116 ? 157.807 136.160 162.219 1.00 105.32 327 ALA F O 1
ATOM 19046 N N A PRO F 1 117 ? 159.867 136.110 161.344 0.76 93.80 328 PRO F N 1
ATOM 19047 N N B PRO F 1 117 ? 159.867 136.110 161.344 0.24 94.66 328 PRO F N 1
ATOM 19048 C CA A PRO F 1 117 ? 160.404 136.916 162.445 0.76 95.80 328 PRO F CA 1
ATOM 19049 C CA B PRO F 1 117 ? 160.404 136.916 162.445 0.24 95.76 328 PRO F CA 1
ATOM 19050 C C A PRO F 1 117 ? 159.754 138.289 162.499 0.76 96.31 328 PRO F C 1
ATOM 19051 C C B PRO F 1 117 ? 159.754 138.289 162.499 0.24 96.50 328 PRO F C 1
ATOM 19052 O O A PRO F 1 117 ? 159.450 138.895 161.469 0.76 96.13 328 PRO F O 1
ATOM 19053 O O B PRO F 1 117 ? 159.450 138.895 161.469 0.24 96.09 328 PRO F O 1
ATOM 19074 N N . ALA F 1 118 ? 159.543 138.777 163.719 1.00 107.65 329 ALA F N 1
ATOM 19075 C CA . ALA F 1 118 ? 158.972 140.095 163.943 1.00 106.11 329 ALA F CA 1
ATOM 19076 C C . ALA F 1 118 ? 160.036 141.152 164.193 1.00 107.94 329 ALA F C 1
ATOM 19077 O O . ALA F 1 118 ? 159.702 142.336 164.291 1.00 113.13 329 ALA F O 1
ATOM 19085 N N . GLU F 1 119 ? 161.300 140.752 164.293 1.00 114.14 330 GLU F N 1
ATOM 19086 C CA . GLU F 1 119 ? 162.370 141.674 164.625 1.00 113.20 330 GLU F CA 1
ATOM 19087 C C . GLU F 1 119 ? 162.676 142.586 163.440 1.00 117.77 330 GLU F C 1
ATOM 19088 O O . GLU F 1 119 ? 162.187 142.396 162.323 1.00 120.74 330 GLU F O 1
ATOM 19100 N N . GLN F 1 120 ? 163.503 143.591 163.702 1.00 129.63 331 GLN F N 1
ATOM 19101 C CA . GLN F 1 120 ? 163.830 144.632 162.742 1.00 130.63 331 GLN F CA 1
ATOM 19102 C C . GLN F 1 120 ? 165.333 144.640 162.501 1.00 134.44 331 GLN F C 1
ATOM 19103 O O . GLN F 1 120 ? 166.098 143.935 163.162 1.00 137.87 331 GLN F O 1
ATOM 19117 N N . THR F 1 121 ? 165.757 145.452 161.535 1.00 126.08 332 THR F N 1
ATOM 19118 C CA . THR F 1 121 ? 167.147 145.448 161.095 1.00 123.99 332 THR F CA 1
ATOM 19119 C C . THR F 1 121 ? 168.121 145.930 162.163 1.00 122.61 332 THR F C 1
ATOM 19120 O O . THR F 1 121 ? 169.327 145.958 161.896 1.00 122.85 332 THR F O 1
ATOM 19131 N N . SER F 1 122 ? 167.650 146.305 163.352 1.00 126.58 333 SER F N 1
ATOM 19132 C CA . SER F 1 122 ? 168.530 146.822 164.394 1.00 126.35 333 SER F CA 1
ATOM 19133 C C . SER F 1 122 ? 169.119 145.703 165.248 1.00 126.31 333 SER F C 1
ATOM 19134 O O . SER F 1 122 ? 170.342 145.553 165.328 1.00 127.68 333 SER F O 1
ATOM 19142 N N . ASP F 1 123 ? 168.263 144.913 165.887 1.00 131.47 334 ASP F N 1
ATOM 19143 C CA . ASP F 1 123 ? 168.741 143.867 166.778 1.00 132.83 334 ASP F CA 1
ATOM 19144 C C . ASP F 1 123 ? 169.509 142.808 165.996 1.00 129.27 334 ASP F C 1
ATOM 19145 O O . ASP F 1 123 ? 169.298 142.610 164.797 1.00 129.22 334 ASP F O 1
ATOM 19154 N N . ASN F 1 124 ? 170.410 142.123 166.695 1.00 111.32 335 ASN F N 1
ATOM 19155 C CA . ASN F 1 124 ? 171.395 141.252 166.073 1.00 115.46 335 ASN F CA 1
ATOM 19156 C C . ASN F 1 124 ? 171.006 139.781 166.125 1.00 113.91 335 ASN F C 1
ATOM 19157 O O . ASN F 1 124 ? 171.848 138.921 165.853 1.00 116.61 335 ASN F O 1
ATOM 19168 N N . THR F 1 125 ? 169.759 139.471 166.469 1.00 98.54 336 THR F N 1
ATOM 19169 C CA . THR F 1 125 ? 169.284 138.096 166.475 1.00 97.76 336 THR F CA 1
ATOM 19170 C C . THR F 1 125 ? 167.879 138.050 165.894 1.00 101.51 336 THR F C 1
ATOM 19171 O O . THR F 1 125 ? 167.109 139.006 166.011 1.00 103.39 336 THR F O 1
ATOM 19182 N N . VAL F 1 126 ? 167.557 136.923 165.261 1.00 93.94 337 VAL F N 1
ATOM 19183 C CA . VAL F 1 126 ? 166.279 136.714 164.602 1.00 86.50 337 VAL F CA 1
ATOM 19184 C C . VAL F 1 126 ? 165.748 135.347 165.010 1.00 90.69 337 VAL F C 1
ATOM 19185 O O . VAL F 1 126 ? 166.507 134.432 165.348 1.00 92.42 337 VAL F O 1
ATOM 19198 N N . THR F 1 127 ? 164.422 135.209 164.939 1.00 96.64 338 THR F N 1
ATOM 19199 C CA . THR F 1 127 ? 163.729 134.010 165.389 1.00 98.76 338 THR F CA 1
ATOM 19200 C C . THR F 1 127 ? 162.590 133.656 164.442 1.00 95.86 338 THR F C 1
ATOM 19201 O O . THR F 1 127 ? 161.825 134.528 164.021 1.00 97.54 338 THR F O 1
ATOM 19212 N N . LEU F 1 128 ? 162.487 132.369 164.120 1.00 76.79 339 LEU F N 1
ATOM 19213 C CA . LEU F 1 128 ? 161.380 131.800 163.362 1.00 77.05 339 LEU F CA 1
ATOM 19214 C C . LEU F 1 128 ? 160.516 130.987 164.314 1.00 79.50 339 LEU F C 1
ATOM 19215 O O . LEU F 1 128 ? 161.046 130.312 165.204 1.00 80.92 339 LEU F O 1
ATOM 19231 N N . THR F 1 129 ? 159.191 131.022 164.121 1.00 89.91 340 THR F N 1
ATOM 19232 C CA . THR F 1 129 ? 158.276 130.352 165.038 1.00 79.44 340 THR F CA 1
ATOM 19233 C C . THR F 1 129 ? 157.415 129.341 164.294 1.00 87.70 340 THR F C 1
ATOM 19234 O O . THR F 1 129 ? 156.963 129.599 163.181 1.00 99.40 340 THR F O 1
ATOM 19245 N N . CYS F 1 130 ? 157.221 128.174 164.901 1.00 88.22 341 CYS F N 1
ATOM 19246 C CA . CYS F 1 130 ? 156.379 127.113 164.356 1.00 84.20 341 CYS F CA 1
ATOM 19247 C C . CYS F 1 130 ? 155.314 126.804 165.403 1.00 94.20 341 CYS F C 1
ATOM 19248 O O . CYS F 1 130 ? 155.636 126.327 166.495 1.00 107.72 341 CYS F O 1
ATOM 19255 N N . TYR F 1 131 ? 154.054 127.077 165.076 1.00 77.87 342 TYR F N 1
ATOM 19256 C CA . TYR F 1 131 ? 152.917 126.875 165.971 1.00 71.37 342 TYR F CA 1
ATOM 19257 C C . TYR F 1 131 ? 152.102 125.679 165.494 1.00 85.39 342 TYR F C 1
ATOM 19258 O O . TYR F 1 131 ? 151.430 125.758 164.459 1.00 90.14 342 TYR F O 1
ATOM 19276 N N . VAL F 1 132 ? 152.194 124.561 166.218 1.00 83.80 343 VAL F N 1
ATOM 19277 C CA . VAL F 1 132 ? 151.417 123.362 165.909 1.00 68.16 343 VAL F CA 1
ATOM 19278 C C . VAL F 1 132 ? 150.214 123.324 166.839 1.00 71.36 343 VAL F C 1
ATOM 19279 O O . VAL F 1 132 ? 150.359 123.522 168.050 1.00 90.20 343 VAL F O 1
ATOM 19292 N N . LYS F 1 133 ? 149.023 123.086 166.287 1.00 82.38 344 LYS F N 1
ATOM 19293 C CA . LYS F 1 133 ? 147.808 123.213 167.082 1.00 90.93 344 LYS F CA 1
ATOM 19294 C C . LYS F 1 133 ? 146.809 122.094 166.815 1.00 94.96 344 LYS F C 1
ATOM 19295 O O . LYS F 1 133 ? 146.697 121.581 165.698 1.00 104.79 344 LYS F O 1
ATOM 19314 N N . ASP F 1 134 ? 146.081 121.734 167.876 1.00 99.89 345 ASP F N 1
ATOM 19315 C CA . ASP F 1 134 ? 145.021 120.720 167.866 1.00 100.38 345 ASP F CA 1
ATOM 19316 C C . ASP F 1 134 ? 145.482 119.325 167.430 1.00 98.78 345 ASP F C 1
ATOM 19317 O O . ASP F 1 134 ? 144.980 118.758 166.459 1.00 109.91 345 ASP F O 1
ATOM 19326 N N . PHE F 1 135 ? 146.444 118.769 168.164 1.00 82.56 346 PHE F N 1
ATOM 19327 C CA . PHE F 1 135 ? 146.875 117.387 167.959 1.00 84.24 346 PHE F CA 1
ATOM 19328 C C . PHE F 1 135 ? 146.440 116.582 169.180 1.00 94.32 346 PHE F C 1
ATOM 19329 O O . PHE F 1 135 ? 146.936 116.811 170.288 1.00 106.30 346 PHE F O 1
ATOM 19346 N N . TYR F 1 136 ? 145.504 115.646 168.981 1.00 118.55 347 TYR F N 1
ATOM 19347 C CA . TYR F 1 136 ? 144.945 114.924 170.124 1.00 122.55 347 TYR F CA 1
ATOM 19348 C C . TYR F 1 136 ? 145.897 113.886 170.701 1.00 125.10 347 TYR F C 1
ATOM 19349 O O . TYR F 1 136 ? 146.084 113.867 171.931 1.00 129.79 347 TYR F O 1
ATOM 19367 N N . PRO F 1 137 ? 146.505 112.999 169.913 1.00 98.60 348 PRO F N 1
ATOM 19368 C CA . PRO F 1 137 ? 147.332 111.933 170.505 1.00 96.25 348 PRO F CA 1
ATOM 19369 C C . PRO F 1 137 ? 148.361 112.420 171.507 1.00 101.80 348 PRO F C 1
ATOM 19370 O O . PRO F 1 137 ? 148.770 111.645 172.381 1.00 105.15 348 PRO F O 1
ATOM 19381 N N . LYS F 1 138 ? 148.798 113.675 171.415 1.00 110.32 349 LYS F N 1
ATOM 19382 C CA . LYS F 1 138 ? 149.695 114.261 172.411 1.00 108.43 349 LYS F CA 1
ATOM 19383 C C . LYS F 1 138 ? 151.069 113.593 172.359 1.00 111.55 349 LYS F C 1
ATOM 19384 O O . LYS F 1 138 ? 151.648 113.229 173.382 1.00 113.50 349 LYS F O 1
ATOM 19403 N N . ASP F 1 139 ? 151.589 113.439 171.142 1.00 116.01 350 ASP F N 1
ATOM 19404 C CA . ASP F 1 139 ? 152.938 112.920 170.931 1.00 113.62 350 ASP F CA 1
ATOM 19405 C C . ASP F 1 139 ? 153.427 113.510 169.612 1.00 116.66 350 ASP F C 1
ATOM 19406 O O . ASP F 1 139 ? 153.096 112.996 168.541 1.00 124.04 350 ASP F O 1
ATOM 19415 N N . VAL F 1 140 ? 154.217 114.578 169.701 1.00 91.26 351 VAL F N 1
ATOM 19416 C CA . VAL F 1 140 ? 154.682 115.314 168.536 1.00 95.35 351 VAL F CA 1
ATOM 19417 C C . VAL F 1 140 ? 156.179 115.541 168.657 1.00 94.97 351 VAL F C 1
ATOM 19418 O O . VAL F 1 140 ? 156.759 115.474 169.743 1.00 91.36 351 VAL F O 1
ATOM 19431 N N . LEU F 1 141 ? 156.805 115.809 167.515 1.00 105.18 352 LEU F N 1
ATOM 19432 C CA . LEU F 1 141 ? 158.210 116.191 167.490 1.00 96.52 352 LEU F CA 1
ATOM 19433 C C . LEU F 1 141 ? 158.397 117.256 166.424 1.00 95.20 352 LEU F C 1
ATOM 19434 O O . LEU F 1 141 ? 157.805 117.169 165.350 1.00 100.95 352 LEU F O 1
ATOM 19450 N N . VAL F 1 142 ? 159.192 118.276 166.723 1.00 85.50 353 VAL F N 1
ATOM 19451 C CA . VAL F 1 142 ? 159.397 119.388 165.805 1.00 89.58 353 VAL F CA 1
ATOM 19452 C C . VAL F 1 142 ? 160.881 119.502 165.501 1.00 92.05 353 VAL F C 1
ATOM 19453 O O . VAL F 1 142 ? 161.707 119.573 166.418 1.00 99.48 353 VAL F O 1
ATOM 19466 N N . ALA F 1 143 ? 161.213 119.519 164.215 1.00 82.04 354 ALA F N 1
ATOM 19467 C CA . ALA F 1 143 ? 162.571 119.720 163.740 1.00 76.81 354 ALA F CA 1
ATOM 19468 C C . ALA F 1 143 ? 162.598 120.895 162.773 1.00 83.55 354 ALA F C 1
ATOM 19469 O O . ALA F 1 143 ? 161.559 121.384 162.319 1.00 87.95 354 ALA F O 1
ATOM 19476 N N . TRP F 1 144 ? 163.809 121.311 162.416 1.00 79.42 355 TRP F N 1
ATOM 19477 C CA . TRP F 1 144 ? 164.010 122.405 161.482 1.00 79.28 355 TRP F CA 1
ATOM 19478 C C . TRP F 1 144 ? 165.017 121.992 160.421 1.00 84.01 355 TRP F C 1
ATOM 19479 O O . TRP F 1 144 ? 165.933 121.207 160.681 1.00 86.73 355 TRP F O 1
ATOM 19500 N N . LEU F 1 145 ? 164.833 122.529 159.218 1.00 88.46 356 LEU F N 1
ATOM 19501 C CA . LEU F 1 145 ? 165.732 122.287 158.098 1.00 80.35 356 LEU F CA 1
ATOM 19502 C C . LEU F 1 145 ? 166.172 123.632 157.546 1.00 83.93 356 LEU F C 1
ATOM 19503 O O . LEU F 1 145 ? 165.333 124.505 157.299 1.00 90.88 356 LEU F O 1
ATOM 19519 N N . VAL F 1 146 ? 167.479 123.797 157.352 1.00 97.06 357 VAL F N 1
ATOM 19520 C CA . VAL F 1 146 ? 168.004 125.053 156.823 1.00 103.85 357 VAL F CA 1
ATOM 19521 C C . VAL F 1 146 ? 167.938 125.065 155.303 1.00 112.13 357 VAL F C 1
ATOM 19522 O O . VAL F 1 146 ? 167.292 125.929 154.699 1.00 118.51 357 VAL F O 1
ATOM 19535 N N . ASP F 1 147 ? 168.618 124.117 154.658 1.00 107.74 358 ASP F N 1
ATOM 19536 C CA . ASP F 1 147 ? 168.419 123.847 153.231 1.00 104.40 358 ASP F CA 1
ATOM 19537 C C . ASP F 1 147 ? 168.337 122.331 153.070 1.00 103.03 358 ASP F C 1
ATOM 19538 O O . ASP F 1 147 ? 169.343 121.670 152.801 1.00 107.13 358 ASP F O 1
ATOM 19547 N N . ASP F 1 148 ? 167.128 121.793 153.224 1.00 115.79 359 ASP F N 1
ATOM 19548 C CA . ASP F 1 148 ? 166.892 120.360 153.100 1.00 115.05 359 ASP F CA 1
ATOM 19549 C C . ASP F 1 148 ? 167.963 119.558 153.830 1.00 120.83 359 ASP F C 1
ATOM 19550 O O . ASP F 1 148 ? 168.405 118.515 153.340 1.00 124.14 359 ASP F O 1
ATOM 19559 N N . GLU F 1 149 ? 168.381 120.034 155.005 1.00 121.30 360 GLU F N 1
ATOM 19560 C CA . GLU F 1 149 ? 169.412 119.372 155.783 1.00 117.87 360 GLU F CA 1
ATOM 19561 C C . GLU F 1 149 ? 169.110 119.572 157.262 1.00 113.91 360 GLU F C 1
ATOM 19562 O O . GLU F 1 149 ? 168.804 120.704 157.666 1.00 117.29 360 GLU F O 1
ATOM 19574 N N . PRO F 1 150 ? 169.178 118.523 158.082 1.00 99.76 361 PRO F N 1
ATOM 19575 C CA . PRO F 1 150 ? 168.942 118.704 159.517 1.00 105.51 361 PRO F CA 1
ATOM 19576 C C . PRO F 1 150 ? 169.863 119.762 160.103 1.00 111.07 361 PRO F C 1
ATOM 19577 O O . PRO F 1 150 ? 171.052 119.824 159.785 1.00 117.37 361 PRO F O 1
ATOM 19588 N N . VAL F 1 151 ? 169.297 120.602 160.971 1.00 103.04 362 VAL F N 1
ATOM 19589 C CA . VAL F 1 151 ? 170.076 121.678 161.575 1.00 99.70 362 VAL F CA 1
ATOM 19590 C C . VAL F 1 151 ? 171.183 121.112 162.452 1.00 110.28 362 VAL F C 1
ATOM 19591 O O . VAL F 1 151 ? 172.216 121.761 162.659 1.00 111.58 362 VAL F O 1
ATOM 19604 N N . GLU F 1 152 ? 170.992 119.907 162.985 1.00 138.60 363 GLU F N 1
ATOM 19605 C CA . GLU F 1 152 ? 171.959 119.303 163.890 1.00 137.61 363 GLU F CA 1
ATOM 19606 C C . GLU F 1 152 ? 173.038 118.508 163.167 1.00 140.01 363 GLU F C 1
ATOM 19607 O O . GLU F 1 152 ? 173.977 118.040 163.819 1.00 140.67 363 GLU F O 1
ATOM 19619 N N . ARG F 1 153 ? 172.930 118.344 161.847 1.00 143.34 364 ARG F N 1
ATOM 19620 C CA . ARG F 1 153 ? 173.894 117.568 161.074 1.00 142.94 364 ARG F CA 1
ATOM 19621 C C . ARG F 1 153 ? 174.383 118.340 159.854 1.00 142.61 364 ARG F C 1
ATOM 19622 O O . ARG F 1 153 ? 174.732 117.738 158.835 1.00 144.46 364 ARG F O 1
ATOM 19643 N N . THR F 1 154 ? 174.414 119.665 159.936 1.00 143.06 365 THR F N 1
ATOM 19644 C CA . THR F 1 154 ? 174.915 120.506 158.862 1.00 145.45 365 THR F CA 1
ATOM 19645 C C . THR F 1 154 ? 176.287 121.056 159.248 1.00 144.62 365 THR F C 1
ATOM 19646 O O . THR F 1 154 ? 176.869 120.676 160.270 1.00 141.96 365 THR F O 1
ATOM 19657 N N . SER F 1 155 ? 176.806 121.961 158.421 1.00 147.50 366 SER F N 1
ATOM 19658 C CA . SER F 1 155 ? 178.148 122.493 158.620 1.00 146.65 366 SER F CA 1
ATOM 19659 C C . SER F 1 155 ? 178.188 123.646 159.613 1.00 147.02 366 SER F C 1
ATOM 19660 O O . SER F 1 155 ? 179.274 124.172 159.879 1.00 147.48 366 SER F O 1
ATOM 19668 N N . SER F 1 156 ? 177.043 124.052 160.163 1.00 146.24 367 SER F N 1
ATOM 19669 C CA . SER F 1 156 ? 176.981 125.111 161.175 1.00 146.17 367 SER F CA 1
ATOM 19670 C C . SER F 1 156 ? 175.990 124.659 162.246 1.00 145.10 367 SER F C 1
ATOM 19671 O O . SER F 1 156 ? 174.782 124.874 162.117 1.00 143.83 367 SER F O 1
ATOM 19679 N N . SER F 1 157 ? 176.507 124.035 163.302 1.00 152.11 368 SER F N 1
ATOM 19680 C CA . SER F 1 157 ? 175.683 123.573 164.411 1.00 151.14 368 SER F CA 1
ATOM 19681 C C . SER F 1 157 ? 175.637 124.583 165.550 1.00 150.70 368 SER F C 1
ATOM 19682 O O . SER F 1 157 ? 174.555 124.917 166.039 1.00 152.61 368 SER F O 1
ATOM 19690 N N . ALA F 1 158 ? 176.798 125.078 165.982 1.00 135.75 369 ALA F N 1
ATOM 19691 C CA . ALA F 1 158 ? 176.832 126.089 167.030 1.00 135.62 369 ALA F CA 1
ATOM 19692 C C . ALA F 1 158 ? 176.143 127.374 166.597 1.00 132.97 369 ALA F C 1
ATOM 19693 O O . ALA F 1 158 ? 175.735 128.167 167.452 1.00 131.30 369 ALA F O 1
ATOM 19700 N N . LEU F 1 159 ? 176.011 127.596 165.291 1.00 109.07 370 LEU F N 1
ATOM 19701 C CA . LEU F 1 159 ? 175.403 128.808 164.763 1.00 107.47 370 LEU F CA 1
ATOM 19702 C C . LEU F 1 159 ? 173.881 128.807 164.844 1.00 111.28 370 LEU F C 1
ATOM 19703 O O . LEU F 1 159 ? 173.268 129.840 164.556 1.00 110.18 370 LEU F O 1
ATOM 19719 N N . TYR F 1 160 ? 173.256 127.690 165.219 1.00 104.58 371 TYR F N 1
ATOM 19720 C CA . TYR F 1 160 ? 171.802 127.590 165.268 1.00 94.80 371 TYR F CA 1
ATOM 19721 C C . TYR F 1 160 ? 171.377 126.938 166.576 1.00 99.28 371 TYR F C 1
ATOM 19722 O O . TYR F 1 160 ? 171.952 125.923 166.979 1.00 104.66 371 TYR F O 1
ATOM 19740 N N . GLN F 1 161 ? 170.373 127.519 167.234 1.00 102.05 372 GLN F N 1
ATOM 19741 C CA . GLN F 1 161 ? 169.837 126.988 168.480 1.00 101.83 372 GLN F CA 1
ATOM 19742 C C . GLN F 1 161 ? 168.325 126.881 168.359 1.00 102.25 372 GLN F C 1
ATOM 19743 O O . GLN F 1 161 ? 167.697 127.653 167.630 1.00 99.39 372 GLN F O 1
ATOM 19757 N N . PHE F 1 162 ? 167.734 125.919 169.071 1.00 101.48 373 PHE F N 1
ATOM 19758 C CA . PHE F 1 162 ? 166.289 125.750 168.966 1.00 102.01 373 PHE F CA 1
ATOM 19759 C C . PHE F 1 162 ? 165.662 124.850 170.026 1.00 102.42 373 PHE F C 1
ATOM 19760 O O . PHE F 1 162 ? 166.084 123.702 170.193 1.00 104.50 373 PHE F O 1
ATOM 19777 N N . ASN F 1 163 ? 164.633 125.369 170.697 1.00 111.40 374 ASN F N 1
ATOM 19778 C CA . ASN F 1 163 ? 163.928 124.609 171.714 1.00 111.32 374 ASN F CA 1
ATOM 19779 C C . ASN F 1 163 ? 162.438 124.835 171.610 1.00 112.11 374 ASN F C 1
ATOM 19780 O O . ASN F 1 163 ? 162.007 125.936 171.298 1.00 114.30 374 ASN F O 1
ATOM 19790 N N . THR F 1 164 ? 161.647 123.804 171.853 1.00 103.66 375 THR F N 1
ATOM 19791 C CA . THR F 1 164 ? 160.195 123.887 171.836 1.00 102.74 375 THR F CA 1
ATOM 19792 C C . THR F 1 164 ? 159.661 123.969 173.260 1.00 92.29 375 THR F C 1
ATOM 19793 O O . THR F 1 164 ? 160.297 123.513 174.212 1.00 93.67 375 THR F O 1
ATOM 19804 N N . THR F 1 165 ? 158.476 124.556 173.390 1.00 85.78 376 THR F N 1
ATOM 19805 C CA . THR F 1 165 ? 157.856 124.781 174.686 1.00 90.41 376 THR F CA 1
ATOM 19806 C C . THR F 1 165 ? 157.057 123.549 175.106 1.00 96.57 376 THR F C 1
ATOM 19807 O O . THR F 1 165 ? 157.155 122.478 174.503 1.00 102.41 376 THR F O 1
ATOM 19818 N N . SER F 1 166 ? 156.256 123.697 176.154 1.00 99.34 377 SER F N 1
ATOM 19819 C CA . SER F 1 166 ? 155.440 122.620 176.692 1.00 101.22 377 SER F CA 1
ATOM 19820 C C . SER F 1 166 ? 154.008 122.727 176.183 1.00 105.54 377 SER F C 1
ATOM 19821 O O . SER F 1 166 ? 153.539 123.796 175.786 1.00 109.97 377 SER F O 1
ATOM 19829 N N . GLN F 1 167 ? 153.315 121.592 176.204 1.00 96.97 378 GLN F N 1
ATOM 19830 C CA . GLN F 1 167 ? 151.951 121.541 175.702 1.00 94.83 378 GLN F CA 1
ATOM 19831 C C . GLN F 1 167 ? 151.029 122.404 176.552 1.00 94.39 378 GLN F C 1
ATOM 19832 O O . GLN F 1 167 ? 151.217 122.552 177.762 1.00 103.30 378 GLN F O 1
ATOM 19846 N N . ILE F 1 168 ? 150.023 122.981 175.900 1.00 83.71 379 ILE F N 1
ATOM 19847 C CA . ILE F 1 168 ? 148.948 123.702 176.569 1.00 91.10 379 ILE F CA 1
ATOM 19848 C C . ILE F 1 168 ? 147.630 123.093 176.117 1.00 93.72 379 ILE F C 1
ATOM 19849 O O . ILE F 1 168 ? 147.361 123.009 174.915 1.00 107.12 379 ILE F O 1
ATOM 19865 N N . GLN F 1 169 ? 146.813 122.669 177.076 1.00 106.90 380 GLN F N 1
ATOM 19866 C CA . GLN F 1 169 ? 145.587 121.936 176.801 1.00 106.36 380 GLN F CA 1
ATOM 19867 C C . GLN F 1 169 ? 144.375 122.820 177.052 1.00 111.39 380 GLN F C 1
ATOM 19868 O O . GLN F 1 169 ? 144.305 123.521 178.065 1.00 120.07 380 GLN F O 1
ATOM 19882 N N . SER F 1 170 ? 143.420 122.779 176.124 1.00 108.87 381 SER F N 1
ATOM 19883 C CA . SER F 1 170 ? 142.164 123.507 176.251 1.00 115.57 381 SER F CA 1
ATOM 19884 C C . SER F 1 170 ? 140.980 122.581 176.474 1.00 120.74 381 SER F C 1
ATOM 19885 O O . SER F 1 170 ? 140.233 122.751 177.443 1.00 125.28 381 SER F O 1
ATOM 19893 N N . GLY F 1 171 ? 140.789 121.600 175.597 1.00 111.94 382 GLY F N 1
ATOM 19894 C CA . GLY F 1 171 ? 139.773 120.585 175.791 1.00 111.55 382 GLY F CA 1
ATOM 19895 C C . GLY F 1 171 ? 140.391 119.205 175.826 1.00 114.70 382 GLY F C 1
ATOM 19896 O O . GLY F 1 171 ? 141.074 118.849 176.790 1.00 115.90 382 GLY F O 1
ATOM 19900 N N . ARG F 1 172 ? 140.159 118.417 174.780 1.00 124.09 383 ARG F N 1
ATOM 19901 C CA . ARG F 1 172 ? 140.857 117.155 174.586 1.00 123.19 383 ARG F CA 1
ATOM 19902 C C . ARG F 1 172 ? 142.073 117.293 173.681 1.00 125.31 383 ARG F C 1
ATOM 19903 O O . ARG F 1 172 ? 142.772 116.302 173.451 1.00 128.30 383 ARG F O 1
ATOM 19924 N N . THR F 1 173 ? 142.345 118.491 173.173 1.00 109.74 384 THR F N 1
ATOM 19925 C CA . THR F 1 173 ? 143.422 118.728 172.228 1.00 106.15 384 THR F CA 1
ATOM 19926 C C . THR F 1 173 ? 144.618 119.355 172.944 1.00 108.23 384 THR F C 1
ATOM 19927 O O . THR F 1 173 ? 144.634 119.499 174.169 1.00 111.05 384 THR F O 1
ATOM 19938 N N . TYR F 1 174 ? 145.636 119.730 172.175 1.00 95.12 385 TYR F N 1
ATOM 19939 C CA . TYR F 1 174 ? 146.834 120.357 172.720 1.00 86.61 385 TYR F CA 1
ATOM 19940 C C . TYR F 1 174 ? 147.362 121.357 171.699 1.00 91.16 385 TYR F C 1
ATOM 19941 O O . TYR F 1 174 ? 146.706 121.655 170.697 1.00 97.94 385 TYR F O 1
ATOM 19959 N N . SER F 1 175 ? 148.556 121.884 171.959 1.00 78.76 386 SER F N 1
ATOM 19960 C CA . SER F 1 175 ? 149.213 122.817 171.054 1.00 73.17 386 SER F CA 1
ATOM 19961 C C . SER F 1 175 ? 150.608 123.098 171.589 1.00 81.55 386 SER F C 1
ATOM 19962 O O . SER F 1 175 ? 150.847 123.007 172.796 1.00 89.71 386 SER F O 1
ATOM 19970 N N . VAL F 1 176 ? 151.525 123.440 170.682 1.00 81.71 387 VAL F N 1
ATOM 19971 C CA . VAL F 1 176 ? 152.911 123.712 171.042 1.00 73.67 387 VAL F CA 1
ATOM 19972 C C . VAL F 1 176 ? 153.468 124.823 170.161 1.00 80.99 387 VAL F C 1
ATOM 19973 O O . VAL F 1 176 ? 152.946 125.133 169.084 1.00 85.50 387 VAL F O 1
ATOM 19986 N N . TYR F 1 177 ? 154.605 125.353 170.611 1.00 81.53 388 TYR F N 1
ATOM 19987 C CA . TYR F 1 177 ? 155.411 126.329 169.896 1.00 76.50 388 TYR F CA 1
ATOM 19988 C C . TYR F 1 177 ? 156.839 125.818 169.804 1.00 75.25 388 TYR F C 1
ATOM 19989 O O . TYR F 1 177 ? 157.335 125.163 170.724 1.00 86.62 388 TYR F O 1
ATOM 20007 N N . SER F 1 178 ? 157.492 126.123 168.691 1.00 79.14 389 SER F N 1
ATOM 20008 C CA . SER F 1 178 ? 158.895 125.808 168.473 1.00 79.04 389 SER F CA 1
ATOM 20009 C C . SER F 1 178 ? 159.576 127.035 167.893 1.00 86.68 389 SER F C 1
ATOM 20010 O O . SER F 1 178 ? 158.973 127.769 167.111 1.00 96.07 389 SER F O 1
ATOM 20018 N N . GLN F 1 179 ? 160.820 127.272 168.289 1.00 90.59 390 GLN F N 1
ATOM 20019 C CA . GLN F 1 179 ? 161.532 128.466 167.865 1.00 90.38 390 GLN F CA 1
ATOM 20020 C C . GLN F 1 179 ? 162.906 128.087 167.343 1.00 91.98 390 GLN F C 1
ATOM 20021 O O . GLN F 1 179 ? 163.562 127.194 167.883 1.00 98.47 390 GLN F O 1
ATOM 20035 N N . LEU F 1 180 ? 163.334 128.776 166.289 1.00 85.87 391 LEU F N 1
ATOM 20036 C CA . LEU F 1 180 ? 164.682 128.627 165.757 1.00 78.01 391 LEU F CA 1
ATOM 20037 C C . LEU F 1 180 ? 165.319 130.005 165.716 1.00 85.83 391 LEU F C 1
ATOM 20038 O O . LEU F 1 180 ? 164.766 130.923 165.106 1.00 88.00 391 LEU F O 1
ATOM 20054 N N . THR F 1 181 ? 166.482 130.146 166.343 1.00 85.16 392 THR F N 1
ATOM 20055 C CA . THR F 1 181 ? 167.116 131.442 166.523 1.00 87.05 392 THR F CA 1
ATOM 20056 C C . THR F 1 181 ? 168.491 131.445 165.877 1.00 84.76 392 THR F C 1
ATOM 20057 O O . THR F 1 181 ? 169.219 130.450 165.939 1.00 82.88 392 THR F O 1
ATOM 20068 N N . PHE F 1 182 ? 168.843 132.567 165.256 1.00 90.69 393 PHE F N 1
ATOM 20069 C CA . PHE F 1 182 ? 170.172 132.709 164.673 1.00 85.50 393 PHE F CA 1
ATOM 20070 C C . PHE F 1 182 ? 170.485 134.190 164.520 1.00 88.05 393 PHE F C 1
ATOM 20071 O O . PHE F 1 182 ? 169.669 135.052 164.842 1.00 92.50 393 PHE F O 1
ATOM 20088 N N . SER F 1 183 ? 171.710 134.477 164.090 1.00 97.90 394 SER F N 1
ATOM 20089 C CA . SER F 1 183 ? 172.138 135.862 163.976 1.00 98.80 394 SER F CA 1
ATOM 20090 C C . SER F 1 183 ? 171.386 136.562 162.848 1.00 91.69 394 SER F C 1
ATOM 20091 O O . SER F 1 183 ? 170.889 135.935 161.910 1.00 92.80 394 SER F O 1
ATOM 20099 N N . ASN F 1 184 ? 171.307 137.890 162.951 1.00 96.06 395 ASN F N 1
ATOM 20100 C CA . ASN F 1 184 ? 170.632 138.671 161.923 1.00 94.57 395 ASN F CA 1
ATOM 20101 C C . ASN F 1 184 ? 171.458 138.780 160.650 1.00 99.46 395 ASN F C 1
ATOM 20102 O O . ASN F 1 184 ? 170.897 139.049 159.584 1.00 104.01 395 ASN F O 1
ATOM 20113 N N . ASP F 1 185 ? 172.776 138.585 160.738 1.00 117.69 396 ASP F N 1
ATOM 20114 C CA . ASP F 1 185 ? 173.610 138.635 159.543 1.00 118.33 396 ASP F CA 1
ATOM 20115 C C . ASP F 1 185 ? 173.236 137.530 158.564 1.00 119.10 396 ASP F C 1
ATOM 20116 O O . ASP F 1 185 ? 173.135 137.767 157.355 1.00 115.79 396 ASP F O 1
ATOM 20125 N N . LEU F 1 186 ? 173.026 136.314 159.070 1.00 105.69 397 LEU F N 1
ATOM 20126 C CA . LEU F 1 186 ? 172.642 135.208 158.201 1.00 93.56 397 LEU F CA 1
ATOM 20127 C C . LEU F 1 186 ? 171.291 135.464 157.548 1.00 97.95 397 LEU F C 1
ATOM 20128 O O . LEU F 1 186 ? 171.103 135.183 156.360 1.00 107.65 397 LEU F O 1
ATOM 20144 N N . TRP F 1 187 ? 170.345 136.027 158.299 1.00 90.38 398 TRP F N 1
ATOM 20145 C CA . TRP F 1 187 ? 168.996 136.206 157.779 1.00 89.39 398 TRP F CA 1
ATOM 20146 C C . TRP F 1 187 ? 168.970 137.058 156.518 1.00 97.58 398 TRP F C 1
ATOM 20147 O O . TRP F 1 187 ? 168.003 136.982 155.753 1.00 101.64 398 TRP F O 1
ATOM 20168 N N . LYS F 1 188 ? 170.005 137.861 156.280 1.00 102.29 399 LYS F N 1
ATOM 20169 C CA . LYS F 1 188 ? 170.029 138.784 155.156 1.00 98.96 399 LYS F CA 1
ATOM 20170 C C . LYS F 1 188 ? 170.879 138.308 153.985 1.00 105.80 399 LYS F C 1
ATOM 20171 O O . LYS F 1 188 ? 170.822 138.927 152.918 1.00 111.67 399 LYS F O 1
ATOM 20190 N N . ASN F 1 189 ? 171.660 137.237 154.143 1.00 120.97 400 ASN F N 1
ATOM 20191 C CA . ASN F 1 189 ? 172.677 136.894 153.153 1.00 121.39 400 ASN F CA 1
ATOM 20192 C C . ASN F 1 189 ? 172.425 135.563 152.455 1.00 124.79 400 ASN F C 1
ATOM 20193 O O . ASN F 1 189 ? 172.335 135.540 151.224 1.00 133.17 400 ASN F O 1
ATOM 20204 N N . GLU F 1 190 ? 172.311 134.451 153.187 1.00 127.91 401 GLU F N 1
ATOM 20205 C CA . GLU F 1 190 ? 172.496 133.150 152.545 1.00 132.74 401 GLU F CA 1
ATOM 20206 C C . GLU F 1 190 ? 171.444 132.872 151.478 1.00 134.72 401 GLU F C 1
ATOM 20207 O O . GLU F 1 190 ? 171.734 132.178 150.496 1.00 134.28 401 GLU F O 1
ATOM 20219 N N . GLU F 1 191 ? 170.227 133.390 151.640 1.00 124.56 402 GLU F N 1
ATOM 20220 C CA . GLU F 1 191 ? 169.144 133.151 150.685 1.00 125.36 402 GLU F CA 1
ATOM 20221 C C . GLU F 1 191 ? 168.857 131.651 150.555 1.00 124.55 402 GLU F C 1
ATOM 20222 O O . GLU F 1 191 ? 169.056 131.031 149.509 1.00 124.93 402 GLU F O 1
ATOM 20234 N N . VAL F 1 192 ? 168.382 131.085 151.662 1.00 101.73 403 VAL F N 1
ATOM 20235 C CA . VAL F 1 192 ? 168.091 129.657 151.747 1.00 93.71 403 VAL F CA 1
ATOM 20236 C C . VAL F 1 192 ? 166.602 129.461 151.997 1.00 92.82 403 VAL F C 1
ATOM 20237 O O . VAL F 1 192 ? 165.841 130.431 152.074 1.00 98.82 403 VAL F O 1
ATOM 20250 N N . VAL F 1 193 ? 166.177 128.207 152.118 1.00 86.65 404 VAL F N 1
ATOM 20251 C CA . VAL F 1 193 ? 164.771 127.849 152.282 1.00 87.64 404 VAL F CA 1
ATOM 20252 C C . VAL F 1 193 ? 164.654 127.140 153.624 1.00 87.89 404 VAL F C 1
ATOM 20253 O O . VAL F 1 193 ? 164.990 125.957 153.743 1.00 86.93 404 VAL F O 1
ATOM 20266 N N . TYR F 1 194 ? 164.162 127.852 154.633 1.00 91.10 405 TYR F N 1
ATOM 20267 C CA . TYR F 1 194 ? 163.966 127.247 155.944 1.00 87.23 405 TYR F CA 1
ATOM 20268 C C . TYR F 1 194 ? 162.644 126.496 155.995 1.00 90.45 405 TYR F C 1
ATOM 20269 O O . TYR F 1 194 ? 161.688 126.842 155.304 1.00 99.33 405 TYR F O 1
ATOM 20287 N N . SER F 1 195 ? 162.602 125.438 156.801 1.00 74.27 406 SER F N 1
ATOM 20288 C CA . SER F 1 195 ? 161.361 124.688 156.934 1.00 78.41 406 SER F CA 1
ATOM 20289 C C . SER F 1 195 ? 161.236 124.112 158.337 1.00 79.23 406 SER F C 1
ATOM 20290 O O . SER F 1 195 ? 162.233 123.850 159.015 1.00 80.32 406 SER F O 1
ATOM 20298 N N . CYS F 1 196 ? 159.986 123.892 158.740 1.00 93.21 407 CYS F N 1
ATOM 20299 C CA . CYS F 1 196 ? 159.624 123.311 160.026 1.00 90.67 407 CYS F CA 1
ATOM 20300 C C . CYS F 1 196 ? 158.923 121.991 159.754 1.00 92.53 407 CYS F C 1
ATOM 20301 O O . CYS F 1 196 ? 157.925 121.959 159.018 1.00 96.48 407 CYS F O 1
ATOM 20308 N N . VAL F 1 197 ? 159.466 120.913 160.321 1.00 85.78 408 VAL F N 1
ATOM 20309 C CA . VAL F 1 197 ? 158.973 119.552 160.134 1.00 77.81 408 VAL F CA 1
ATOM 20310 C C . VAL F 1 197 ? 158.302 119.105 161.424 1.00 82.45 408 VAL F C 1
ATOM 20311 O O . VAL F 1 197 ? 158.888 119.223 162.506 1.00 97.61 408 VAL F O 1
ATOM 20324 N N . VAL F 1 198 ? 157.081 118.590 161.314 1.00 77.55 409 VAL F N 1
ATOM 20325 C CA . VAL F 1 198 ? 156.288 118.161 162.458 1.00 80.13 409 VAL F CA 1
ATOM 20326 C C . VAL F 1 198 ? 155.986 116.679 162.292 1.00 75.15 409 VAL F C 1
ATOM 20327 O O . VAL F 1 198 ? 155.277 116.285 161.356 1.00 81.01 409 VAL F O 1
ATOM 20340 N N . TYR F 1 199 ? 156.542 115.863 163.185 1.00 89.03 410 TYR F N 1
ATOM 20341 C CA . TYR F 1 199 ? 156.276 114.435 163.248 1.00 91.07 410 TYR F CA 1
ATOM 20342 C C . TYR F 1 199 ? 155.090 114.194 164.170 1.00 91.45 410 TYR F C 1
ATOM 20343 O O . TYR F 1 199 ? 155.107 114.612 165.336 1.00 101.05 410 TYR F O 1
ATOM 20361 N N . HIS F 1 200 ? 154.083 113.497 163.647 1.00 97.93 411 HIS F N 1
ATOM 20362 C CA . HIS F 1 200 ? 152.888 113.140 164.394 1.00 97.18 411 HIS F CA 1
ATOM 20363 C C . HIS F 1 200 ? 152.295 111.882 163.779 1.00 102.97 411 HIS F C 1
ATOM 20364 O O . HIS F 1 200 ? 152.579 111.537 162.630 1.00 109.98 411 HIS F O 1
ATOM 20378 N N . GLU F 1 201 ? 151.463 111.198 164.558 1.00 113.90 412 GLU F N 1
ATOM 20379 C CA . GLU F 1 201 ? 150.910 109.911 164.158 1.00 113.89 412 GLU F CA 1
ATOM 20380 C C . GLU F 1 201 ? 149.555 110.027 163.475 1.00 112.05 412 GLU F C 1
ATOM 20381 O O . GLU F 1 201 ? 148.972 109.000 163.114 1.00 116.69 412 GLU F O 1
ATOM 20393 N N . SER F 1 202 ? 149.037 111.241 163.289 1.00 93.18 413 SER F N 1
ATOM 20394 C CA . SER F 1 202 ? 147.735 111.397 162.657 1.00 98.09 413 SER F CA 1
ATOM 20395 C C . SER F 1 202 ? 147.753 111.018 161.183 1.00 102.20 413 SER F C 1
ATOM 20396 O O . SER F 1 202 ? 146.684 110.808 160.600 1.00 105.65 413 SER F O 1
ATOM 20404 N N . MET F 1 203 ? 148.928 110.931 160.568 1.00 111.20 414 MET F N 1
ATOM 20405 C CA . MET F 1 203 ? 149.042 110.633 159.143 1.00 115.33 414 MET F CA 1
ATOM 20406 C C . MET F 1 203 ? 150.126 109.586 158.906 1.00 108.68 414 MET F C 1
ATOM 20407 O O . MET F 1 203 ? 151.017 109.753 158.073 1.00 109.30 414 MET F O 1
ATOM 20421 N N . ILE F 1 204 ? 150.061 108.485 159.656 1.00 106.75 415 ILE F N 1
ATOM 20422 C CA . ILE F 1 204 ? 150.987 107.386 159.415 1.00 103.62 415 ILE F CA 1
ATOM 20423 C C . ILE F 1 204 ? 150.743 106.772 158.043 1.00 111.28 415 ILE F C 1
ATOM 20424 O O . ILE F 1 204 ? 151.687 106.326 157.380 1.00 117.81 415 ILE F O 1
ATOM 20440 N N . LYS F 1 205 ? 149.486 106.726 157.598 1.00 124.91 416 LYS F N 1
ATOM 20441 C CA . LYS F 1 205 ? 149.178 106.112 156.309 1.00 127.96 416 LYS F CA 1
ATOM 20442 C C . LYS F 1 205 ? 149.926 106.811 155.180 1.00 128.43 416 LYS F C 1
ATOM 20443 O O . LYS F 1 205 ? 150.547 106.160 154.332 1.00 129.18 416 LYS F O 1
ATOM 20462 N N . SER F 1 206 ? 149.874 108.137 155.155 1.00 111.17 417 SER F N 1
ATOM 20463 C CA . SER F 1 206 ? 150.569 108.937 154.158 1.00 109.22 417 SER F CA 1
ATOM 20464 C C . SER F 1 206 ? 151.956 109.292 154.696 1.00 109.05 417 SER F C 1
ATOM 20465 O O . SER F 1 206 ? 152.456 108.649 155.622 1.00 113.66 417 SER F O 1
ATOM 20473 N N . THR F 1 207 ? 152.602 110.300 154.114 1.00 107.69 418 THR F N 1
ATOM 20474 C CA . THR F 1 207 ? 153.859 110.791 154.661 1.00 105.29 418 THR F CA 1
ATOM 20475 C C . THR F 1 207 ? 153.701 111.093 156.145 1.00 106.68 418 THR F C 1
ATOM 20476 O O . THR F 1 207 ? 152.717 111.702 156.571 1.00 116.42 418 THR F O 1
ATOM 20487 N N . ASN F 1 208 ? 154.680 110.659 156.932 1.00 101.07 419 ASN F N 1
ATOM 20488 C CA . ASN F 1 208 ? 154.590 110.706 158.385 1.00 106.10 419 ASN F CA 1
ATOM 20489 C C . ASN F 1 208 ? 154.876 112.084 158.966 1.00 106.47 419 ASN F C 1
ATOM 20490 O O . ASN F 1 208 ? 155.076 112.189 160.180 1.00 107.00 419 ASN F O 1
ATOM 20501 N N . ILE F 1 209 ? 154.899 113.139 158.149 1.00 84.54 420 ILE F N 1
ATOM 20502 C CA . ILE F 1 209 ? 155.321 114.457 158.602 1.00 84.23 420 ILE F CA 1
ATOM 20503 C C . ILE F 1 209 ? 154.470 115.533 157.944 1.00 85.78 420 ILE F C 1
ATOM 20504 O O . ILE F 1 209 ? 153.816 115.309 156.924 1.00 83.56 420 ILE F O 1
ATOM 20520 N N . ILE F 1 210 ? 154.490 116.715 158.553 1.00 93.00 421 ILE F N 1
ATOM 20521 C CA . ILE F 1 210 ? 153.889 117.921 157.994 1.00 85.48 421 ILE F CA 1
ATOM 20522 C C . ILE F 1 210 ? 154.969 118.991 157.945 1.00 93.57 421 ILE F C 1
ATOM 20523 O O . ILE F 1 210 ? 155.653 119.225 158.944 1.00 104.15 421 ILE F O 1
ATOM 20539 N N . MET F 1 211 ? 155.114 119.653 156.802 1.00 90.27 422 MET F N 1
ATOM 20540 C CA . MET F 1 211 ? 156.155 120.655 156.632 1.00 90.53 422 MET F CA 1
ATOM 20541 C C . MET F 1 211 ? 155.547 122.007 156.302 1.00 82.70 422 MET F C 1
ATOM 20542 O O . MET F 1 211 ? 154.532 122.092 155.605 1.00 85.22 422 MET F O 1
ATOM 20556 N N . ARG F 1 212 ? 156.176 123.061 156.815 1.00 78.90 423 ARG F N 1
ATOM 20557 C CA . ARG F 1 212 ? 155.887 124.425 156.384 1.00 82.11 423 ARG F CA 1
ATOM 20558 C C . ARG F 1 212 ? 157.200 125.137 156.109 1.00 89.25 423 ARG F C 1
ATOM 20559 O O . ARG F 1 212 ? 158.127 125.059 156.917 1.00 100.63 423 ARG F O 1
ATOM 20580 N N . THR F 1 213 ? 157.274 125.851 154.988 1.00 74.25 424 THR F N 1
ATOM 20581 C CA . THR F 1 213 ? 158.538 126.389 154.510 1.00 76.90 424 THR F CA 1
ATOM 20582 C C . THR F 1 213 ? 158.445 127.886 154.258 1.00 81.36 424 THR F C 1
ATOM 20583 O O . THR F 1 213 ? 157.388 128.416 153.905 1.00 91.36 424 THR F O 1
ATOM 20594 N N . ILE F 1 214 ? 159.579 128.556 154.448 1.00 82.34 425 ILE F N 1
ATOM 20595 C CA . ILE F 1 214 ? 159.785 129.944 154.056 1.00 84.78 425 ILE F CA 1
ATOM 20596 C C . ILE F 1 214 ? 160.926 129.961 153.049 1.00 93.16 425 ILE F C 1
ATOM 20597 O O . ILE F 1 214 ? 162.037 129.496 153.348 1.00 92.62 425 ILE F O 1
ATOM 20613 N N . ASP F 1 215 ? 160.651 130.505 151.867 1.00 123.87 426 ASP F N 1
ATOM 20614 C CA . ASP F 1 215 ? 161.587 130.532 150.752 1.00 121.66 426 ASP F CA 1
ATOM 20615 C C . ASP F 1 215 ? 162.232 131.906 150.651 1.00 122.26 426 ASP F C 1
ATOM 20616 O O . ASP F 1 215 ? 161.539 132.928 150.681 1.00 125.81 426 ASP F O 1
ATOM 20625 N N . ARG F 1 216 ? 163.562 131.927 150.532 1.00 109.38 427 ARG F N 1
ATOM 20626 C CA . ARG F 1 216 ? 164.308 133.177 150.472 1.00 108.91 427 ARG F CA 1
ATOM 20627 C C . ARG F 1 216 ? 165.397 133.110 149.408 1.00 107.87 427 ARG F C 1
ATOM 20628 O O . ARG F 1 216 ? 166.454 133.733 149.556 1.00 109.61 427 ARG F O 1
ATOM 20649 N N . THR F 1 217 ? 165.153 132.371 148.328 1.00 117.77 428 THR F N 1
ATOM 20650 C CA . THR F 1 217 ? 166.114 132.221 147.243 1.00 120.76 428 THR F CA 1
ATOM 20651 C C . THR F 1 217 ? 165.970 133.302 146.180 1.00 126.24 428 THR F C 1
ATOM 20652 O O . THR F 1 217 ? 166.727 133.298 145.206 1.00 123.22 428 THR F O 1
ATOM 20663 N N . SER F 1 218 ? 165.023 134.219 146.348 1.00 146.64 429 SER F N 1
ATOM 20664 C CA . SER F 1 218 ? 164.846 135.337 145.433 1.00 142.56 429 SER F CA 1
ATOM 20665 C C . SER F 1 218 ? 164.134 136.444 146.192 1.00 143.60 429 SER F C 1
ATOM 20666 O O . SER F 1 218 ? 163.608 136.231 147.287 1.00 142.80 429 SER F O 1
ATOM 20674 N N . ASN F 1 219 ? 164.121 137.637 145.599 1.00 157.83 430 ASN F N 1
ATOM 20675 C CA . ASN F 1 219 ? 163.439 138.770 146.225 1.00 158.96 430 ASN F CA 1
ATOM 20676 C C . ASN F 1 219 ? 162.897 139.678 145.120 1.00 159.60 430 ASN F C 1
ATOM 20677 O O . ASN F 1 219 ? 163.563 140.624 144.694 1.00 160.17 430 ASN F O 1
ATOM 20688 N N . GLN F 1 220 ? 161.680 139.375 144.667 1.00 147.18 431 GLN F N 1
ATOM 20689 C CA . GLN F 1 220 ? 160.983 140.152 143.645 1.00 142.45 431 GLN F CA 1
ATOM 20690 C C . GLN F 1 220 ? 159.710 140.672 144.301 1.00 143.18 431 GLN F C 1
ATOM 20691 O O . GLN F 1 220 ? 158.616 140.135 144.071 1.00 142.31 431 GLN F O 1
ATOM 20705 N N . PRO F 1 221 ? 159.811 141.717 145.127 1.00 151.86 432 PRO F N 1
ATOM 20706 C CA . PRO F 1 221 ? 158.636 142.170 145.886 1.00 153.06 432 PRO F CA 1
ATOM 20707 C C . PRO F 1 221 ? 157.546 142.795 145.033 1.00 151.09 432 PRO F C 1
ATOM 20708 O O . PRO F 1 221 ? 156.421 142.950 145.526 1.00 148.62 432 PRO F O 1
ATOM 20719 N N . ASN F 1 222 ? 157.830 143.155 143.783 1.00 121.73 433 ASN F N 1
ATOM 20720 C CA . ASN F 1 222 ? 156.867 143.834 142.930 1.00 117.38 433 ASN F CA 1
ATOM 20721 C C . ASN F 1 222 ? 156.831 143.164 141.566 1.00 116.94 433 ASN F C 1
ATOM 20722 O O . ASN F 1 222 ? 157.876 142.838 140.998 1.00 121.90 433 ASN F O 1
ATOM 20733 N N . LEU F 1 223 ? 155.622 142.994 141.032 1.00 115.92 434 LEU F N 1
ATOM 20734 C CA . LEU F 1 223 ? 155.413 142.361 139.737 1.00 120.07 434 LEU F CA 1
ATOM 20735 C C . LEU F 1 223 ? 154.310 143.094 138.995 1.00 117.71 434 LEU F C 1
ATOM 20736 O O . LEU F 1 223 ? 153.243 143.343 139.560 1.00 124.94 434 LEU F O 1
ATOM 20752 N N . VAL F 1 224 ? 154.580 143.452 137.741 1.00 100.44 435 VAL F N 1
ATOM 20753 C CA . VAL F 1 224 ? 153.634 144.194 136.928 1.00 99.47 435 VAL F CA 1
ATOM 20754 C C . VAL F 1 224 ? 153.301 143.428 135.672 1.00 103.23 435 VAL F C 1
ATOM 20755 O O . VAL F 1 224 ? 154.184 142.850 135.055 1.00 111.88 435 VAL F O 1
ATOM 20768 N N . ASN F 1 225 ? 152.030 143.403 135.295 1.00 103.02 436 ASN F N 1
ATOM 20769 C CA . ASN F 1 225 ? 151.602 142.699 134.098 1.00 106.85 436 ASN F CA 1
ATOM 20770 C C . ASN F 1 225 ? 150.885 143.663 133.197 1.00 105.27 436 ASN F C 1
ATOM 20771 O O . ASN F 1 225 ? 149.989 144.365 133.644 1.00 111.41 436 ASN F O 1
ATOM 20782 N N . LEU F 1 226 ? 151.307 143.743 131.939 1.00 102.85 437 LEU F N 1
ATOM 20783 C CA . LEU F 1 226 ? 150.685 144.644 130.983 1.00 103.57 437 LEU F CA 1
ATOM 20784 C C . LEU F 1 226 ? 150.308 143.922 129.730 1.00 106.34 437 LEU F C 1
ATOM 20785 O O . LEU F 1 226 ? 150.876 142.891 129.418 1.00 116.30 437 LEU F O 1
ATOM 20801 N N . SER F 1 227 ? 149.341 144.451 129.005 1.00 113.27 438 SER F N 1
ATOM 20802 C CA . SER F 1 227 ? 148.971 143.864 127.733 1.00 113.72 438 SER F CA 1
ATOM 20803 C C . SER F 1 227 ? 148.374 144.902 126.821 1.00 114.71 438 SER F C 1
ATOM 20804 O O . SER F 1 227 ? 147.510 145.658 127.238 1.00 124.34 438 SER F O 1
ATOM 20812 N N . LEU F 1 228 ? 148.825 144.943 125.575 1.00 107.36 439 LEU F N 1
ATOM 20813 C CA . LEU F 1 228 ? 148.330 145.924 124.628 1.00 110.63 439 LEU F CA 1
ATOM 20814 C C . LEU F 1 228 ? 147.777 145.218 123.430 1.00 114.74 439 LEU F C 1
ATOM 20815 O O . LEU F 1 228 ? 148.193 144.113 123.115 1.00 122.94 439 LEU F O 1
ATOM 20831 N N . ASN F 1 229 ? 146.836 145.849 122.754 1.00 123.89 440 ASN F N 1
ATOM 20832 C CA . ASN F 1 229 ? 146.268 145.271 121.560 1.00 124.42 440 ASN F CA 1
ATOM 20833 C C . ASN F 1 229 ? 145.670 146.388 120.764 1.00 126.52 440 ASN F C 1
ATOM 20834 O O . ASN F 1 229 ? 144.700 146.993 121.195 1.00 131.19 440 ASN F O 1
ATOM 20845 N N . VAL F 1 230 ? 146.284 146.707 119.632 1.00 129.29 441 VAL F N 1
ATOM 20846 C CA . VAL F 1 230 ? 145.768 147.761 118.774 1.00 134.50 441 VAL F CA 1
ATOM 20847 C C . VAL F 1 230 ? 145.311 147.114 117.487 1.00 134.20 441 VAL F C 1
ATOM 20848 O O . VAL F 1 230 ? 145.941 147.253 116.442 1.00 131.70 441 VAL F O 1
ATOM 20861 N N . PRO F 1 231 ? 144.186 146.404 117.559 1.00 149.10 442 PRO F N 1
ATOM 20862 C CA . PRO F 1 231 ? 143.750 145.687 116.366 1.00 149.67 442 PRO F CA 1
ATOM 20863 C C . PRO F 1 231 ? 143.691 146.628 115.192 1.00 151.01 442 PRO F C 1
ATOM 20864 O O . PRO F 1 231 ? 143.271 147.768 115.358 1.00 150.86 442 PRO F O 1
ATOM 20875 N N . GLN F 1 232 ? 144.110 146.166 114.024 1.00 163.59 443 GLN F N 1
ATOM 20876 C CA . GLN F 1 232 ? 144.131 147.011 112.843 1.00 164.28 443 GLN F CA 1
ATOM 20877 C C . GLN F 1 232 ? 142.997 146.648 111.911 1.00 164.87 443 GLN F C 1
ATOM 20878 O O . GLN F 1 232 ? 143.107 146.836 110.699 1.00 164.49 443 GLN F O 1
ATOM 20892 N N . ARG F 1 233 ? 141.909 146.116 112.463 1.00 165.59 444 ARG F N 1
ATOM 20893 C CA . ARG F 1 233 ? 140.777 145.696 111.646 1.00 166.05 444 ARG F CA 1
ATOM 20894 C C . ARG F 1 233 ? 139.482 146.284 112.174 1.00 165.96 444 ARG F C 1
ATOM 20895 O O . ARG F 1 233 ? 139.006 145.888 113.236 1.00 164.52 444 ARG F O 1
ATOM 20916 N N . CYS F 1 234 ? 138.902 147.223 111.435 1.00 167.89 445 CYS F N 1
ATOM 20917 C CA . CYS F 1 234 ? 137.679 147.880 111.882 1.00 168.28 445 CYS F CA 1
ATOM 20918 C C . CYS F 1 234 ? 136.680 146.876 112.436 1.00 167.57 445 CYS F C 1
ATOM 20919 O O . CYS F 1 234 ? 135.841 147.221 113.267 1.00 166.31 445 CYS F O 1
ATOM 20927 N N . THR G 1 14 ? 157.745 90.102 126.600 1.00 252.02 225 THR G N 1
ATOM 20928 C CA . THR G 1 14 ? 157.874 90.136 128.051 1.00 252.98 225 THR G CA 1
ATOM 20929 C C . THR G 1 14 ? 158.263 91.537 128.515 1.00 253.29 225 THR G C 1
ATOM 20930 O O . THR G 1 14 ? 159.225 92.120 128.015 1.00 252.26 225 THR G O 1
ATOM 20940 N N . ILE G 1 15 ? 157.510 92.071 129.474 1.00 248.52 226 ILE G N 1
ATOM 20941 C CA . ILE G 1 15 ? 157.696 93.429 129.968 1.00 247.85 226 ILE G CA 1
ATOM 20942 C C . ILE G 1 15 ? 157.830 93.393 131.483 1.00 247.68 226 ILE G C 1
ATOM 20943 O O . ILE G 1 15 ? 157.153 92.609 132.158 1.00 247.05 226 ILE G O 1
ATOM 20959 N N . ILE G 1 16 ? 158.706 94.245 132.015 1.00 237.74 227 ILE G N 1
ATOM 20960 C CA . ILE G 1 16 ? 158.951 94.338 133.447 1.00 236.52 227 ILE G CA 1
ATOM 20961 C C . ILE G 1 16 ? 158.564 95.735 133.915 1.00 235.27 227 ILE G C 1
ATOM 20962 O O . ILE G 1 16 ? 158.517 96.690 133.135 1.00 234.37 227 ILE G O 1
ATOM 20978 N N . GLU G 1 17 ? 158.284 95.845 135.213 1.00 222.40 228 GLU G N 1
ATOM 20979 C CA . GLU G 1 17 ? 157.871 97.099 135.826 1.00 220.89 228 GLU G CA 1
ATOM 20980 C C . GLU G 1 17 ? 158.798 97.401 136.998 1.00 219.81 228 GLU G C 1
ATOM 20981 O O . GLU G 1 17 ? 158.978 96.541 137.878 1.00 218.93 228 GLU G O 1
ATOM 20993 N N . PRO G 1 18 ? 159.400 98.587 137.058 1.00 195.65 229 PRO G N 1
ATOM 20994 C CA . PRO G 1 18 ? 160.316 98.878 138.162 1.00 194.11 229 PRO G CA 1
ATOM 20995 C C . PRO G 1 18 ? 159.592 98.916 139.498 1.00 192.32 229 PRO G C 1
ATOM 20996 O O . PRO G 1 18 ? 158.419 99.286 139.588 1.00 191.43 229 PRO G O 1
ATOM 21007 N N . SER G 1 19 ? 160.313 98.523 140.544 1.00 177.23 230 SER G N 1
ATOM 21008 C CA . SER G 1 19 ? 159.733 98.502 141.879 1.00 176.71 230 SER G CA 1
ATOM 21009 C C . SER G 1 19 ? 159.315 99.903 142.306 1.00 175.06 230 SER G C 1
ATOM 21010 O O . SER G 1 19 ? 159.978 100.894 141.987 1.00 176.78 230 SER G O 1
ATOM 21018 N N . LEU G 1 20 ? 158.202 99.979 143.031 1.00 160.90 231 LEU G N 1
ATOM 21019 C CA . LEU G 1 20 ? 157.696 101.262 143.499 1.00 160.90 231 LEU G CA 1
ATOM 21020 C C . LEU G 1 20 ? 158.680 101.890 144.478 1.00 161.26 231 LEU G C 1
ATOM 21021 O O . LEU G 1 20 ? 159.244 101.212 145.341 1.00 160.19 231 LEU G O 1
ATOM 21037 N N . GLU G 1 21 ? 158.886 103.201 144.339 1.00 150.70 232 GLU G N 1
ATOM 21038 C CA . GLU G 1 21 ? 159.832 103.901 145.200 1.00 149.23 232 GLU G CA 1
ATOM 21039 C C . GLU G 1 21 ? 159.240 104.145 146.583 1.00 149.11 232 GLU G C 1
ATOM 21040 O O . GLU G 1 21 ? 159.907 103.911 147.600 1.00 147.40 232 GLU G O 1
ATOM 21052 N N . ASP G 1 22 ? 158.014 104.675 146.635 1.00 148.87 233 ASP G N 1
ATOM 21053 C CA . ASP G 1 22 ? 157.367 104.999 147.900 1.00 145.96 233 ASP G CA 1
ATOM 21054 C C . ASP G 1 22 ? 157.583 103.856 148.879 1.00 149.71 233 ASP G C 1
ATOM 21055 O O . ASP G 1 22 ? 157.869 104.082 150.059 1.00 151.32 233 ASP G O 1
ATOM 21064 N N . MET G 1 23 ? 157.446 102.620 148.392 1.00 170.49 234 MET G N 1
ATOM 21065 C CA . MET G 1 23 ? 157.600 101.465 149.261 1.00 171.13 234 MET G CA 1
ATOM 21066 C C . MET G 1 23 ? 159.063 101.107 149.455 1.00 169.73 234 MET G C 1
ATOM 21067 O O . MET G 1 23 ? 159.407 100.482 150.464 1.00 170.39 234 MET G O 1
ATOM 21081 N N . LEU G 1 24 ? 159.932 101.497 148.518 1.00 163.64 235 LEU G N 1
ATOM 21082 C CA . LEU G 1 24 ? 161.362 101.309 148.711 1.00 164.97 235 LEU G CA 1
ATOM 21083 C C . LEU G 1 24 ? 161.895 102.214 149.806 1.00 164.68 235 LEU G C 1
ATOM 21084 O O . LEU G 1 24 ? 163.014 101.998 150.284 1.00 165.94 235 LEU G O 1
ATOM 21100 N N . MET G 1 25 ? 161.119 103.218 150.206 1.00 154.86 236 MET G N 1
ATOM 21101 C CA . MET G 1 25 ? 161.448 104.049 151.355 1.00 153.72 236 MET G CA 1
ATOM 21102 C C . MET G 1 25 ? 161.047 103.384 152.665 1.00 156.45 236 MET G C 1
ATOM 21103 O O . MET G 1 25 ? 161.144 104.011 153.725 1.00 155.67 236 MET G O 1
ATOM 21117 N N . ASN G 1 26 ? 160.595 102.132 152.600 1.00 154.62 237 ASN G N 1
ATOM 21118 C CA . ASN G 1 26 ? 160.461 101.262 153.760 1.00 149.87 237 ASN G CA 1
ATOM 21119 C C . ASN G 1 26 ? 161.436 100.093 153.706 1.00 149.23 237 ASN G C 1
ATOM 21120 O O . ASN G 1 26 ? 161.295 99.143 154.483 1.00 147.91 237 ASN G O 1
ATOM 21131 N N . LYS G 1 27 ? 162.410 100.139 152.797 1.00 156.78 238 LYS G N 1
ATOM 21132 C CA . LYS G 1 27 ? 163.427 99.106 152.623 1.00 156.86 238 LYS G CA 1
ATOM 21133 C C . LYS G 1 27 ? 162.854 97.795 152.099 1.00 158.67 238 LYS G C 1
ATOM 21134 O O . LYS G 1 27 ? 163.472 96.739 152.264 1.00 158.91 238 LYS G O 1
ATOM 21153 N N . LYS G 1 28 ? 161.683 97.835 151.467 1.00 171.76 239 LYS G N 1
ATOM 21154 C CA . LYS G 1 28 ? 161.099 96.645 150.869 1.00 171.57 239 LYS G CA 1
ATOM 21155 C C . LYS G 1 28 ? 160.349 97.046 149.608 1.00 170.34 239 LYS G C 1
ATOM 21156 O O . LYS G 1 28 ? 159.949 98.201 149.442 1.00 170.39 239 LYS G O 1
ATOM 21175 N N . ALA G 1 29 ? 160.153 96.071 148.719 1.00 187.02 240 ALA G N 1
ATOM 21176 C CA . ALA G 1 29 ? 159.368 96.297 147.512 1.00 188.13 240 ALA G CA 1
ATOM 21177 C C . ALA G 1 29 ? 159.198 94.999 146.734 1.00 190.99 240 ALA G C 1
ATOM 21178 O O . ALA G 1 29 ? 159.741 93.959 147.122 1.00 193.74 240 ALA G O 1
ATOM 21185 N N . GLN G 1 30 ? 158.483 95.058 145.612 1.00 195.77 241 GLN G N 1
ATOM 21186 C CA . GLN G 1 30 ? 158.222 93.883 144.793 1.00 195.86 241 GLN G CA 1
ATOM 21187 C C . GLN G 1 30 ? 158.520 94.203 143.337 1.00 195.51 241 GLN G C 1
ATOM 21188 O O . GLN G 1 30 ? 157.997 95.177 142.788 1.00 195.73 241 GLN G O 1
ATOM 21202 N N . LEU G 1 31 ? 159.360 93.374 142.726 1.00 216.08 242 LEU G N 1
ATOM 21203 C CA . LEU G 1 31 ? 159.745 93.486 141.324 1.00 217.08 242 LEU G CA 1
ATOM 21204 C C . LEU G 1 31 ? 159.000 92.399 140.559 1.00 218.00 242 LEU G C 1
ATOM 21205 O O . LEU G 1 31 ? 159.283 91.207 140.719 1.00 219.71 242 LEU G O 1
ATOM 21221 N N . VAL G 1 32 ? 157.970 92.800 139.826 1.00 230.11 243 VAL G N 1
ATOM 21222 C CA . VAL G 1 32 ? 157.139 91.868 139.075 1.00 231.16 243 VAL G CA 1
ATOM 21223 C C . VAL G 1 32 ? 157.559 91.908 137.613 1.00 232.31 243 VAL G C 1
ATOM 21224 O O . VAL G 1 32 ? 157.899 92.973 137.083 1.00 232.55 243 VAL G O 1
ATOM 21237 N N . CYS G 1 33 ? 157.553 90.746 136.961 1.00 250.69 244 CYS G N 1
ATOM 21238 C CA . CYS G 1 33 ? 157.822 90.638 135.532 1.00 251.00 244 CYS G CA 1
ATOM 21239 C C . CYS G 1 33 ? 156.609 90.004 134.865 1.00 251.25 244 CYS G C 1
ATOM 21240 O O . CYS G 1 33 ? 156.180 88.909 135.257 1.00 251.25 244 CYS G O 1
ATOM 21247 N N . ASP G 1 34 ? 156.036 90.719 133.904 1.00 252.12 245 ASP G N 1
ATOM 21248 C CA . ASP G 1 34 ? 154.872 90.283 133.150 1.00 252.23 245 ASP G CA 1
ATOM 21249 C C . ASP G 1 34 ? 155.323 89.792 131.779 1.00 253.20 245 ASP G C 1
ATOM 21250 O O . ASP G 1 34 ? 156.355 90.222 131.257 1.00 252.95 245 ASP G O 1
ATOM 21259 N N . VAL G 1 35 ? 154.542 88.886 131.197 1.00 263.00 246 VAL G N 1
ATOM 21260 C CA . VAL G 1 35 ? 154.890 88.227 129.943 1.00 262.62 246 VAL G CA 1
ATOM 21261 C C . VAL G 1 35 ? 153.967 88.745 128.850 1.00 262.18 246 VAL G C 1
ATOM 21262 O O . VAL G 1 35 ? 152.747 88.820 129.039 1.00 261.19 246 VAL G O 1
ATOM 21275 N N . ASN G 1 36 ? 154.557 89.100 127.705 1.00 264.60 247 ASN G N 1
ATOM 21276 C CA . ASN G 1 36 ? 153.819 89.632 126.569 1.00 264.82 247 ASN G CA 1
ATOM 21277 C C . ASN G 1 36 ? 153.706 88.660 125.405 1.00 265.39 247 ASN G C 1
ATOM 21278 O O . ASN G 1 36 ? 152.855 88.865 124.535 1.00 265.99 247 ASN G O 1
ATOM 21289 N N . GLU G 1 37 ? 154.530 87.614 125.367 1.00 264.38 248 GLU G N 1
ATOM 21290 C CA . GLU G 1 37 ? 154.483 86.649 124.276 1.00 264.47 248 GLU G CA 1
ATOM 21291 C C . GLU G 1 37 ? 153.253 85.765 124.431 1.00 264.74 248 GLU G C 1
ATOM 21292 O O . GLU G 1 37 ? 153.366 84.565 124.702 1.00 263.64 248 GLU G O 1
ATOM 21304 N N . LEU G 1 38 ? 152.071 86.358 124.268 1.00 281.07 249 LEU G N 1
ATOM 21305 C CA . LEU G 1 38 ? 150.811 85.647 124.426 1.00 280.52 249 LEU G CA 1
ATOM 21306 C C . LEU G 1 38 ? 150.303 85.029 123.131 1.00 281.02 249 LEU G C 1
ATOM 21307 O O . LEU G 1 38 ? 149.318 84.283 123.168 1.00 280.60 249 LEU G O 1
ATOM 21323 N N . VAL G 1 39 ? 150.937 85.316 121.991 1.00 283.64 250 VAL G N 1
ATOM 21324 C CA . VAL G 1 39 ? 150.482 84.733 120.729 1.00 283.25 250 VAL G CA 1
ATOM 21325 C C . VAL G 1 39 ? 150.541 83.211 120.774 1.00 283.06 250 VAL G C 1
ATOM 21326 O O . VAL G 1 39 ? 149.540 82.565 120.421 1.00 282.74 250 VAL G O 1
ATOM 21339 N N . PRO G 1 40 ? 151.645 82.578 121.185 1.00 279.41 251 PRO G N 1
ATOM 21340 C CA . PRO G 1 40 ? 151.611 81.131 121.425 1.00 278.85 251 PRO G CA 1
ATOM 21341 C C . PRO G 1 40 ? 151.189 80.821 122.852 1.00 278.96 251 PRO G C 1
ATOM 21342 O O . PRO G 1 40 ? 150.883 81.736 123.622 1.00 279.27 251 PRO G O 1
ATOM 21353 N N . GLY G 1 41 ? 151.167 79.545 123.218 1.00 273.29 252 GLY G N 1
ATOM 21354 C CA . GLY G 1 41 ? 150.846 79.164 124.575 1.00 272.82 252 GLY G CA 1
ATOM 21355 C C . GLY G 1 41 ? 151.933 79.603 125.541 1.00 273.82 252 GLY G C 1
ATOM 21356 O O . GLY G 1 41 ? 152.951 80.189 125.170 1.00 274.54 252 GLY G O 1
ATOM 21360 N N . PHE G 1 42 ? 151.702 79.311 126.819 1.00 271.04 253 PHE G N 1
ATOM 21361 C CA . PHE G 1 42 ? 152.666 79.623 127.862 1.00 270.95 253 PHE G CA 1
ATOM 21362 C C . PHE G 1 42 ? 152.733 78.466 128.848 1.00 270.93 253 PHE G C 1
ATOM 21363 O O . PHE G 1 42 ? 151.751 77.745 129.046 1.00 270.26 253 PHE G O 1
ATOM 21380 N N . LEU G 1 43 ? 153.903 78.294 129.468 1.00 278.92 254 LEU G N 1
ATOM 21381 C CA . LEU G 1 43 ? 154.119 77.195 130.404 1.00 279.13 254 LEU G CA 1
ATOM 21382 C C . LEU G 1 43 ? 154.382 77.685 131.822 1.00 279.66 254 LEU G C 1
ATOM 21383 O O . LEU G 1 43 ? 153.608 77.362 132.729 1.00 279.68 254 LEU G O 1
ATOM 21399 N N . SER G 1 44 ? 155.446 78.454 132.049 1.00 279.37 255 SER G N 1
ATOM 21400 C CA . SER G 1 44 ? 155.773 78.889 133.400 1.00 278.52 255 SER G CA 1
ATOM 21401 C C . SER G 1 44 ? 156.764 80.043 133.353 1.00 277.95 255 SER G C 1
ATOM 21402 O O . SER G 1 44 ? 157.519 80.196 132.389 1.00 278.07 255 SER G O 1
ATOM 21410 N N . VAL G 1 45 ? 156.745 80.849 134.411 1.00 263.90 256 VAL G N 1
ATOM 21411 C CA . VAL G 1 45 ? 157.683 81.946 134.595 1.00 263.65 256 VAL G CA 1
ATOM 21412 C C . VAL G 1 45 ? 158.801 81.469 135.512 1.00 263.07 256 VAL G C 1
ATOM 21413 O O . VAL G 1 45 ? 158.675 80.466 136.220 1.00 262.50 256 VAL G O 1
ATOM 21426 N N . LYS G 1 46 ? 159.919 82.196 135.508 1.00 247.49 257 LYS G N 1
ATOM 21427 C CA . LYS G 1 46 ? 161.033 81.836 136.374 1.00 246.53 257 LYS G CA 1
ATOM 21428 C C . LYS G 1 46 ? 161.829 83.089 136.714 1.00 246.47 257 LYS G C 1
ATOM 21429 O O . LYS G 1 46 ? 161.975 83.983 135.878 1.00 246.67 257 LYS G O 1
ATOM 21448 N N . TRP G 1 47 ? 162.341 83.143 137.944 1.00 241.43 258 TRP G N 1
ATOM 21449 C CA . TRP G 1 47 ? 163.203 84.228 138.404 1.00 241.65 258 TRP G CA 1
ATOM 21450 C C . TRP G 1 47 ? 164.543 83.648 138.838 1.00 241.21 258 TRP G C 1
ATOM 21451 O O . TRP G 1 47 ? 164.598 82.846 139.776 1.00 240.11 258 TRP G O 1
ATOM 21472 N N . GLU G 1 48 ? 165.614 84.050 138.159 1.00 246.01 259 GLU G N 1
ATOM 21473 C CA . GLU G 1 48 ? 166.947 83.504 138.362 1.00 246.17 259 GLU G CA 1
ATOM 21474 C C . GLU G 1 48 ? 167.915 84.630 138.728 1.00 245.67 259 GLU G C 1
ATOM 21475 O O . GLU G 1 48 ? 167.585 85.824 138.657 1.00 245.21 259 GLU G O 1
ATOM 21487 N N . ASN G 1 49 ? 169.159 84.234 139.005 1.00 241.74 260 ASN G N 1
ATOM 21488 C CA . ASN G 1 49 ? 170.247 85.144 139.323 1.00 240.88 260 ASN G CA 1
ATOM 21489 C C . ASN G 1 49 ? 171.094 85.411 138.085 1.00 240.57 260 ASN G C 1
ATOM 21490 O O . ASN G 1 49 ? 170.876 84.851 137.008 1.00 240.65 260 ASN G O 1
ATOM 21501 N N . ASP G 1 50 ? 172.083 86.292 138.250 1.00 238.87 261 ASP G N 1
ATOM 21502 C CA . ASP G 1 50 ? 173.037 86.536 137.176 1.00 239.67 261 ASP G CA 1
ATOM 21503 C C . ASP G 1 50 ? 173.791 85.261 136.821 1.00 239.96 261 ASP G C 1
ATOM 21504 O O . ASP G 1 50 ? 173.987 84.955 135.639 1.00 239.16 261 ASP G O 1
ATOM 21513 N N . ASN G 1 51 ? 174.220 84.505 137.830 1.00 242.07 262 ASN G N 1
ATOM 21514 C CA . ASN G 1 51 ? 174.927 83.250 137.611 1.00 242.37 262 ASN G CA 1
ATOM 21515 C C . ASN G 1 51 ? 174.004 82.105 137.212 1.00 242.35 262 ASN G C 1
ATOM 21516 O O . ASN G 1 51 ? 174.495 80.996 136.973 1.00 241.78 262 ASN G O 1
ATOM 21527 N N . GLY G 1 52 ? 172.694 82.334 137.134 1.00 247.86 263 GLY G N 1
ATOM 21528 C CA . GLY G 1 52 ? 171.759 81.268 136.847 1.00 247.36 263 GLY G CA 1
ATOM 21529 C C . GLY G 1 52 ? 171.313 80.456 138.043 1.00 247.35 263 GLY G C 1
ATOM 21530 O O . GLY G 1 52 ? 170.604 79.459 137.860 1.00 247.55 263 GLY G O 1
ATOM 21534 N N . LYS G 1 53 ? 171.714 80.831 139.254 1.00 246.22 264 LYS G N 1
ATOM 21535 C CA . LYS G 1 53 ? 171.334 80.074 140.436 1.00 246.24 264 LYS G CA 1
ATOM 21536 C C . LYS G 1 53 ? 169.830 80.170 140.687 1.00 246.96 264 LYS G C 1
ATOM 21537 O O . LYS G 1 53 ? 169.139 81.057 140.181 1.00 247.94 264 LYS G O 1
ATOM 21556 N N . THR G 1 54 ? 169.327 79.223 141.477 1.00 244.33 265 THR G N 1
ATOM 21557 C CA . THR G 1 54 ? 167.905 79.139 141.805 1.00 244.01 265 THR G CA 1
ATOM 21558 C C . THR G 1 54 ? 167.519 80.265 142.758 1.00 243.42 265 THR G C 1
ATOM 21559 O O . THR G 1 54 ? 167.882 80.238 143.938 1.00 242.51 265 THR G O 1
ATOM 21570 N N . LEU G 1 55 ? 166.784 81.256 142.255 1.00 239.37 266 LEU G N 1
ATOM 21571 C CA . LEU G 1 55 ? 166.336 82.387 143.059 1.00 239.16 266 LEU G CA 1
ATOM 21572 C C . LEU G 1 55 ? 164.874 82.186 143.439 1.00 238.61 266 LEU G C 1
ATOM 21573 O O . LEU G 1 55 ? 164.008 82.091 142.563 1.00 237.15 266 LEU G O 1
ATOM 21589 N N . THR G 1 56 ? 164.604 82.122 144.741 1.00 230.52 267 THR G N 1
ATOM 21590 C CA . THR G 1 56 ? 163.243 81.898 145.211 1.00 230.28 267 THR G CA 1
ATOM 21591 C C . THR G 1 56 ? 162.338 83.032 144.745 1.00 230.49 267 THR G C 1
ATOM 21592 O O . THR G 1 56 ? 162.742 84.197 144.713 1.00 230.38 267 THR G O 1
ATOM 21603 N N . SER G 1 57 ? 161.102 82.690 144.388 1.00 226.50 268 SER G N 1
ATOM 21604 C CA . SER G 1 57 ? 160.160 83.667 143.862 1.00 225.70 268 SER G CA 1
ATOM 21605 C C . SER G 1 57 ? 158.758 83.323 144.344 1.00 224.99 268 SER G C 1
ATOM 21606 O O . SER G 1 57 ? 158.553 82.382 145.117 1.00 224.49 268 SER G O 1
ATOM 21614 N N . ARG G 1 58 ? 157.786 84.103 143.878 1.00 221.61 269 ARG G N 1
ATOM 21615 C CA . ARG G 1 58 ? 156.383 83.928 144.217 1.00 221.28 269 ARG G CA 1
ATOM 21616 C C . ARG G 1 58 ? 155.556 83.982 142.940 1.00 221.61 269 ARG G C 1
ATOM 21617 O O . ARG G 1 58 ? 156.050 84.335 141.866 1.00 221.94 269 ARG G O 1
ATOM 21638 N N . LYS G 1 59 ? 154.281 83.628 143.068 1.00 235.59 270 LYS G N 1
ATOM 21639 C CA . LYS G 1 59 ? 153.351 83.617 141.949 1.00 236.72 270 LYS G CA 1
ATOM 21640 C C . LYS G 1 59 ? 152.283 84.681 142.166 1.00 236.65 270 LYS G C 1
ATOM 21641 O O . LYS G 1 59 ? 151.771 84.844 143.278 1.00 235.06 270 LYS G O 1
ATOM 21660 N N . GLY G 1 60 ? 151.952 85.399 141.100 1.00 237.53 271 GLY G N 1
ATOM 21661 C CA . GLY G 1 60 ? 150.979 86.474 141.145 1.00 237.14 271 GLY G CA 1
ATOM 21662 C C . GLY G 1 60 ? 149.575 86.008 140.833 1.00 237.86 271 GLY G C 1
ATOM 21663 O O . GLY G 1 60 ? 149.219 84.844 141.038 1.00 237.69 271 GLY G O 1
ATOM 21667 N N . VAL G 1 61 ? 148.754 86.940 140.347 1.00 238.83 272 VAL G N 1
ATOM 21668 C CA . VAL G 1 61 ? 147.369 86.607 140.024 1.00 238.84 272 VAL G CA 1
ATOM 21669 C C . VAL G 1 61 ? 147.326 85.588 138.892 1.00 239.71 272 VAL G C 1
ATOM 21670 O O . VAL G 1 61 ? 146.591 84.595 138.953 1.00 238.15 272 VAL G O 1
ATOM 21683 N N . THR G 1 62 ? 148.114 85.819 137.845 1.00 258.83 273 THR G N 1
ATOM 21684 C CA . THR G 1 62 ? 148.160 84.949 136.680 1.00 258.72 273 THR G CA 1
ATOM 21685 C C . THR G 1 62 ? 149.516 84.259 136.597 1.00 259.04 273 THR G C 1
ATOM 21686 O O . THR G 1 62 ? 150.522 84.762 137.105 1.00 259.18 273 THR G O 1
ATOM 21697 N N . ASP G 1 63 ? 149.530 83.094 135.946 1.00 264.36 274 ASP G N 1
ATOM 21698 C CA . ASP G 1 63 ? 150.765 82.335 135.795 1.00 263.94 274 ASP G CA 1
ATOM 21699 C C . ASP G 1 63 ? 151.809 83.078 134.972 1.00 263.74 274 ASP G C 1
ATOM 21700 O O . ASP G 1 63 ? 153.006 82.811 135.124 1.00 263.50 274 ASP G O 1
ATOM 21709 N N . LYS G 1 64 ? 151.389 84.003 134.110 1.00 254.66 275 LYS G N 1
ATOM 21710 C CA . LYS G 1 64 ? 152.317 84.775 133.294 1.00 254.16 275 LYS G CA 1
ATOM 21711 C C . LYS G 1 64 ? 152.974 85.922 134.053 1.00 254.35 275 LYS G C 1
ATOM 21712 O O . LYS G 1 64 ? 153.753 86.671 133.453 1.00 253.84 275 LYS G O 1
ATOM 21731 N N . ILE G 1 65 ? 152.683 86.081 135.341 1.00 246.84 276 ILE G N 1
ATOM 21732 C CA . ILE G 1 65 ? 153.204 87.174 136.156 1.00 245.66 276 ILE G CA 1
ATOM 21733 C C . ILE G 1 65 ? 154.048 86.567 137.269 1.00 245.39 276 ILE G C 1
ATOM 21734 O O . ILE G 1 65 ? 153.553 85.736 138.040 1.00 244.34 276 ILE G O 1
ATOM 21750 N N . ALA G 1 66 ? 155.315 86.977 137.359 1.00 247.88 277 ALA G N 1
ATOM 21751 C CA . ALA G 1 66 ? 156.205 86.497 138.411 1.00 247.57 277 ALA G CA 1
ATOM 21752 C C . ALA G 1 66 ? 156.596 87.655 139.318 1.00 247.47 277 ALA G C 1
ATOM 21753 O O . ALA G 1 66 ? 157.129 88.660 138.846 1.00 247.95 277 ALA G O 1
ATOM 21760 N N . ILE G 1 67 ? 156.365 87.497 140.620 1.00 237.63 278 ILE G N 1
ATOM 21761 C CA . ILE G 1 67 ? 156.679 88.518 141.615 1.00 237.54 278 ILE G CA 1
ATOM 21762 C C . ILE G 1 67 ? 157.912 88.090 142.400 1.00 236.79 278 ILE G C 1
ATOM 21763 O O . ILE G 1 67 ? 158.065 86.910 142.737 1.00 236.67 278 ILE G O 1
ATOM 21779 N N . LEU G 1 68 ? 158.792 89.050 142.691 1.00 232.53 279 LEU G N 1
ATOM 21780 C CA . LEU G 1 68 ? 160.007 88.784 143.452 1.00 232.10 279 LEU G CA 1
ATOM 21781 C C . LEU G 1 68 ? 160.181 89.876 144.497 1.00 230.85 279 LEU G C 1
ATOM 21782 O O . LEU G 1 68 ? 160.185 91.060 144.156 1.00 230.88 279 LEU G O 1
ATOM 21798 N N . ASP G 1 69 ? 160.340 89.491 145.760 1.00 203.94 280 ASP G N 1
ATOM 21799 C CA . ASP G 1 69 ? 160.479 90.479 146.823 1.00 203.47 280 ASP G CA 1
ATOM 21800 C C . ASP G 1 69 ? 161.924 90.959 146.882 1.00 202.58 280 ASP G C 1
ATOM 21801 O O . ASP G 1 69 ? 162.854 90.149 146.952 1.00 201.23 280 ASP G O 1
ATOM 21810 N N . ILE G 1 70 ? 162.109 92.279 146.857 1.00 195.91 281 ILE G N 1
ATOM 21811 C CA . ILE G 1 70 ? 163.431 92.894 146.810 1.00 195.36 281 ILE G CA 1
ATOM 21812 C C . ILE G 1 70 ? 163.566 93.889 147.955 1.00 194.60 281 ILE G C 1
ATOM 21813 O O . ILE G 1 70 ? 162.666 94.705 148.188 1.00 194.71 281 ILE G O 1
ATOM 21829 N N . THR G 1 71 ? 164.693 93.827 148.658 1.00 181.10 282 THR G N 1
ATOM 21830 C CA . THR G 1 71 ? 164.996 94.762 149.729 1.00 180.08 282 THR G CA 1
ATOM 21831 C C . THR G 1 71 ? 165.803 95.934 149.172 1.00 180.86 282 THR G C 1
ATOM 21832 O O . THR G 1 71 ? 166.275 95.911 148.034 1.00 182.41 282 THR G O 1
ATOM 21843 N N . TYR G 1 72 ? 165.969 96.973 149.994 1.00 176.82 283 TYR G N 1
ATOM 21844 C CA . TYR G 1 72 ? 166.664 98.161 149.514 1.00 176.39 283 TYR G CA 1
ATOM 21845 C C . TYR G 1 72 ? 168.176 97.975 149.486 1.00 175.66 283 TYR G C 1
ATOM 21846 O O . TYR G 1 72 ? 168.855 98.621 148.681 1.00 176.16 283 TYR G O 1
ATOM 21864 N N . GLU G 1 73 ? 168.716 97.092 150.326 1.00 175.89 284 GLU G N 1
ATOM 21865 C CA . GLU G 1 73 ? 170.146 96.803 150.270 1.00 175.03 284 GLU G CA 1
ATOM 21866 C C . GLU G 1 73 ? 170.536 96.340 148.872 1.00 177.52 284 GLU G C 1
ATOM 21867 O O . GLU G 1 73 ? 171.367 96.964 148.198 1.00 178.14 284 GLU G O 1
ATOM 21879 N N . ASP G 1 74 ? 169.931 95.242 148.416 1.00 188.73 285 ASP G N 1
ATOM 21880 C CA . ASP G 1 74 ? 170.283 94.688 147.116 1.00 189.20 285 ASP G CA 1
ATOM 21881 C C . ASP G 1 74 ? 169.939 95.669 146.003 1.00 189.05 285 ASP G C 1
ATOM 21882 O O . ASP G 1 74 ? 170.729 95.870 145.074 1.00 189.47 285 ASP G O 1
ATOM 21891 N N . TRP G 1 75 ? 168.759 96.288 146.081 1.00 173.78 286 TRP G N 1
ATOM 21892 C CA . TRP G 1 75 ? 168.334 97.209 145.033 1.00 171.75 286 TRP G CA 1
ATOM 21893 C C . TRP G 1 75 ? 169.352 98.327 144.857 1.00 173.26 286 TRP G C 1
ATOM 21894 O O . TRP G 1 75 ? 169.698 98.694 143.728 1.00 171.84 286 TRP G O 1
ATOM 21915 N N . SER G 1 76 ? 169.839 98.883 145.968 1.00 186.52 287 SER G N 1
ATOM 21916 C CA . SER G 1 76 ? 170.835 99.946 145.896 1.00 186.20 287 SER G CA 1
ATOM 21917 C C . SER G 1 76 ? 172.177 99.412 145.413 1.00 186.55 287 SER G C 1
ATOM 21918 O O . SER G 1 76 ? 172.902 100.108 144.692 1.00 184.44 287 SER G O 1
ATOM 21926 N N . ASN G 1 77 ? 172.528 98.181 145.796 1.00 188.84 288 ASN G N 1
ATOM 21927 C CA . ASN G 1 77 ? 173.842 97.658 145.437 1.00 187.41 288 ASN G CA 1
ATOM 21928 C C . ASN G 1 77 ? 174.000 97.523 143.927 1.00 187.94 288 ASN G C 1
ATOM 21929 O O . ASN G 1 77 ? 175.123 97.587 143.414 1.00 187.17 288 ASN G O 1
ATOM 21940 N N . GLY G 1 78 ? 172.901 97.341 143.202 1.00 194.86 289 GLY G N 1
ATOM 21941 C CA . GLY G 1 78 ? 172.940 97.221 141.760 1.00 193.79 289 GLY G CA 1
ATOM 21942 C C . GLY G 1 78 ? 172.953 95.816 141.200 1.00 195.02 289 GLY G C 1
ATOM 21943 O O . GLY G 1 78 ? 173.191 95.656 139.998 1.00 194.54 289 GLY G O 1
ATOM 21947 N N . THR G 1 79 ? 172.709 94.796 142.020 1.00 203.71 290 THR G N 1
ATOM 21948 C CA . THR G 1 79 ? 172.669 93.433 141.505 1.00 203.70 290 THR G CA 1
ATOM 21949 C C . THR G 1 79 ? 171.576 93.304 140.452 1.00 203.57 290 THR G C 1
ATOM 21950 O O . THR G 1 79 ? 170.509 93.913 140.564 1.00 203.44 290 THR G O 1
ATOM 21961 N N . VAL G 1 80 ? 171.847 92.506 139.424 1.00 209.47 291 VAL G N 1
ATOM 21962 C CA . VAL G 1 80 ? 170.942 92.333 138.293 1.00 209.52 291 VAL G CA 1
ATOM 21963 C C . VAL G 1 80 ? 170.322 90.946 138.375 1.00 209.96 291 VAL G C 1
ATOM 21964 O O . VAL G 1 80 ? 171.032 89.948 138.548 1.00 209.56 291 VAL G O 1
ATOM 21977 N N . PHE G 1 81 ? 168.999 90.889 138.260 1.00 217.78 292 PHE G N 1
ATOM 21978 C CA . PHE G 1 81 ? 168.231 89.654 138.290 1.00 217.82 292 PHE G CA 1
ATOM 21979 C C . PHE G 1 81 ? 167.733 89.338 136.887 1.00 218.83 292 PHE G C 1
ATOM 21980 O O . PHE G 1 81 ? 167.722 90.198 136.002 1.00 218.33 292 PHE G O 1
ATOM 21997 N N . TYR G 1 82 ? 167.316 88.089 136.687 1.00 233.13 293 TYR G N 1
ATOM 21998 C CA . TYR G 1 82 ? 166.861 87.636 135.378 1.00 232.16 293 TYR G CA 1
ATOM 21999 C C . TYR G 1 82 ? 165.481 87.010 135.492 1.00 232.36 293 TYR G C 1
ATOM 22000 O O . TYR G 1 82 ? 165.257 86.155 136.349 1.00 232.82 293 TYR G O 1
ATOM 22018 N N . CYS G 1 83 ? 164.551 87.448 134.651 1.00 246.64 294 CYS G N 1
ATOM 22019 C CA . CYS G 1 83 ? 163.234 86.824 134.577 1.00 247.99 294 CYS G CA 1
ATOM 22020 C C . CYS G 1 83 ? 163.104 86.142 133.223 1.00 249.62 294 CYS G C 1
ATOM 22021 O O . CYS G 1 83 ? 163.332 86.768 132.183 1.00 249.97 294 CYS G O 1
ATOM 22028 N N . ALA G 1 84 ? 162.735 84.861 133.238 1.00 268.28 295 ALA G N 1
ATOM 22029 C CA . ALA G 1 84 ? 162.722 84.044 132.034 1.00 268.02 295 ALA G CA 1
ATOM 22030 C C . ALA G 1 84 ? 161.375 83.362 131.844 1.00 268.51 295 ALA G C 1
ATOM 22031 O O . ALA G 1 84 ? 160.646 83.090 132.805 1.00 268.94 295 ALA G O 1
ATOM 22038 N N . VAL G 1 85 ? 161.063 83.090 130.578 1.00 270.77 296 VAL G N 1
ATOM 22039 C CA . VAL G 1 85 ? 159.853 82.388 130.169 1.00 271.08 296 VAL G CA 1
ATOM 22040 C C . VAL G 1 85 ? 160.264 81.045 129.580 1.00 271.35 296 VAL G C 1
ATOM 22041 O O . VAL G 1 85 ? 161.212 80.971 128.788 1.00 270.68 296 VAL G O 1
ATOM 22054 N N . ASP G 1 86 ? 159.555 79.985 129.966 1.00 277.34 297 ASP G N 1
ATOM 22055 C CA . ASP G 1 86 ? 159.937 78.632 129.571 1.00 277.19 297 ASP G CA 1
ATOM 22056 C C . ASP G 1 86 ? 158.796 77.908 128.866 1.00 277.15 297 ASP G C 1
ATOM 22057 O O . ASP G 1 86 ? 158.466 76.771 129.219 1.00 276.64 297 ASP G O 1
ATOM 22066 N N . HIS G 1 87 ? 158.189 78.553 127.873 1.00 282.84 298 HIS G N 1
ATOM 22067 C CA . HIS G 1 87 ? 157.109 77.924 127.124 1.00 282.49 298 HIS G CA 1
ATOM 22068 C C . HIS G 1 87 ? 157.587 76.636 126.461 1.00 282.93 298 HIS G C 1
ATOM 22069 O O . HIS G 1 87 ? 158.724 76.541 125.990 1.00 283.54 298 HIS G O 1
ATOM 22083 N N . MET G 1 88 ? 156.701 75.636 126.432 1.00 281.01 299 MET G N 1
ATOM 22084 C CA . MET G 1 88 ? 157.041 74.346 125.837 1.00 280.67 299 MET G CA 1
ATOM 22085 C C . MET G 1 88 ? 157.490 74.481 124.386 1.00 280.93 299 MET G C 1
ATOM 22086 O O . MET G 1 88 ? 158.354 73.721 123.934 1.00 280.54 299 MET G O 1
ATOM 22100 N N . GLU G 1 89 ? 156.920 75.425 123.639 1.00 284.27 300 GLU G N 1
ATOM 22101 C CA . GLU G 1 89 ? 157.308 75.614 122.246 1.00 283.81 300 GLU G CA 1
ATOM 22102 C C . GLU G 1 89 ? 158.506 76.538 122.092 1.00 283.48 300 GLU G C 1
ATOM 22103 O O . GLU G 1 89 ? 159.287 76.374 121.148 1.00 281.77 300 GLU G O 1
ATOM 22115 N N . ASN G 1 90 ? 158.671 77.499 122.996 1.00 283.40 301 ASN G N 1
ATOM 22116 C CA . ASN G 1 90 ? 159.768 78.453 122.933 1.00 282.13 301 ASN G CA 1
ATOM 22117 C C . ASN G 1 90 ? 161.007 77.978 123.681 1.00 282.13 301 ASN G C 1
ATOM 22118 O O . ASN G 1 90 ? 161.977 78.735 123.784 1.00 281.86 301 ASN G O 1
ATOM 22129 N N . LEU G 1 91 ? 161.003 76.747 124.200 1.00 280.97 302 LEU G N 1
ATOM 22130 C CA . LEU G 1 91 ? 162.159 76.257 124.942 1.00 279.99 302 LEU G CA 1
ATOM 22131 C C . LEU G 1 91 ? 163.406 76.166 124.074 1.00 279.29 302 LEU G C 1
ATOM 22132 O O . LEU G 1 91 ? 164.515 76.070 124.612 1.00 279.18 302 LEU G O 1
ATOM 22148 N N . GLY G 1 92 ? 163.256 76.187 122.748 1.00 260.46 303 GLY G N 1
ATOM 22149 C CA . GLY G 1 92 ? 164.427 76.194 121.887 1.00 259.48 303 GLY G CA 1
ATOM 22150 C C . GLY G 1 92 ? 165.344 77.366 122.179 1.00 259.77 303 GLY G C 1
ATOM 22151 O O . GLY G 1 92 ? 166.570 77.232 122.154 1.00 259.43 303 GLY G O 1
ATOM 22155 N N . ASP G 1 93 ? 164.763 78.527 122.457 1.00 260.12 304 ASP G N 1
ATOM 22156 C CA . ASP G 1 93 ? 165.485 79.709 122.907 1.00 260.35 304 ASP G CA 1
ATOM 22157 C C . ASP G 1 93 ? 165.031 80.057 124.322 1.00 260.72 304 ASP G C 1
ATOM 22158 O O . ASP G 1 93 ? 164.139 79.420 124.887 1.00 260.78 304 ASP G O 1
ATOM 22167 N N . LEU G 1 94 ? 165.663 81.075 124.902 1.00 268.06 305 LEU G N 1
ATOM 22168 C CA . LEU G 1 94 ? 165.311 81.543 126.238 1.00 267.62 305 LEU G CA 1
ATOM 22169 C C . LEU G 1 94 ? 165.310 83.062 126.244 1.00 267.62 305 LEU G C 1
ATOM 22170 O O . LEU G 1 94 ? 166.359 83.683 126.047 1.00 267.81 305 LEU G O 1
ATOM 22186 N N . VAL G 1 95 ? 164.143 83.658 126.468 1.00 268.50 306 VAL G N 1
ATOM 22187 C CA . VAL G 1 95 ? 164.037 85.123 126.584 1.00 268.91 306 VAL G CA 1
ATOM 22188 C C . VAL G 1 95 ? 164.272 85.438 128.056 1.00 269.05 306 VAL G C 1
ATOM 22189 O O . VAL G 1 95 ? 163.350 85.596 128.860 1.00 268.96 306 VAL G O 1
ATOM 22202 N N . LYS G 1 96 ? 165.552 85.532 128.418 1.00 255.15 307 LYS G N 1
ATOM 22203 C CA . LYS G 1 96 ? 165.966 85.738 129.805 1.00 254.70 307 LYS G CA 1
ATOM 22204 C C . LYS G 1 96 ? 166.164 87.234 130.043 1.00 254.34 307 LYS G C 1
ATOM 22205 O O . LYS G 1 96 ? 167.284 87.747 130.099 1.00 253.77 307 LYS G O 1
ATOM 22224 N N . LYS G 1 97 ? 165.045 87.945 130.182 1.00 247.68 308 LYS G N 1
ATOM 22225 C CA . LYS G 1 97 ? 165.110 89.385 130.376 1.00 246.00 308 LYS G CA 1
ATOM 22226 C C . LYS G 1 97 ? 165.887 89.711 131.652 1.00 245.53 308 LYS G C 1
ATOM 22227 O O . LYS G 1 97 ? 166.046 88.877 132.549 1.00 245.45 308 LYS G O 1
ATOM 22246 N N . ALA G 1 98 ? 166.277 90.981 131.767 1.00 230.43 309 ALA G N 1
ATOM 22247 C CA . ALA G 1 98 ? 167.112 91.451 132.862 1.00 230.45 309 ALA G CA 1
ATOM 22248 C C . ALA G 1 98 ? 166.569 92.765 133.403 1.00 230.81 309 ALA G C 1
ATOM 22249 O O . ALA G 1 98 ? 165.915 93.529 132.687 1.00 230.69 309 ALA G O 1
ATOM 22256 N N . TYR G 1 99 ? 166.849 93.017 134.679 1.00 212.27 310 TYR G N 1
ATOM 22257 C CA . TYR G 1 99 ? 166.527 94.278 135.345 1.00 210.76 310 TYR G CA 1
ATOM 22258 C C . TYR G 1 99 ? 167.843 94.969 135.698 1.00 210.02 310 TYR G C 1
ATOM 22259 O O . TYR G 1 99 ? 168.447 94.697 136.738 1.00 209.08 310 TYR G O 1
ATOM 22277 N N . LYS G 1 100 ? 168.284 95.867 134.821 1.00 200.15 311 LYS G N 1
ATOM 22278 C CA . LYS G 1 100 ? 169.545 96.582 134.981 1.00 199.78 311 LYS G CA 1
ATOM 22279 C C . LYS G 1 100 ? 169.257 97.999 135.465 1.00 199.75 311 LYS G C 1
ATOM 22280 O O . LYS G 1 100 ? 168.516 98.742 134.813 1.00 198.79 311 LYS G O 1
ATOM 22299 N N . ARG G 1 101 ? 169.843 98.368 136.602 1.00 187.02 312 ARG G N 1
ATOM 22300 C CA . ARG G 1 101 ? 169.693 99.698 137.177 1.00 186.18 312 ARG G CA 1
ATOM 22301 C C . ARG G 1 101 ? 170.973 100.498 136.981 1.00 186.07 312 ARG G C 1
ATOM 22302 O O . ARG G 1 101 ? 172.065 100.027 137.317 1.00 185.35 312 ARG G O 1
ATOM 22323 N N . GLU G 1 102 ? 170.832 101.706 136.440 1.00 188.28 313 GLU G N 1
ATOM 22324 C CA . GLU G 1 102 ? 171.966 102.599 136.226 1.00 188.03 313 GLU G CA 1
ATOM 22325 C C . GLU G 1 102 ? 172.445 103.155 137.562 1.00 188.12 313 GLU G C 1
ATOM 22326 O O . GLU G 1 102 ? 171.754 103.964 138.190 1.00 188.99 313 GLU G O 1
ATOM 22338 N N . THR G 1 103 ? 173.627 102.722 138.002 1.00 180.37 314 THR G N 1
ATOM 22339 C CA . THR G 1 103 ? 174.215 103.143 139.276 1.00 179.27 314 THR G CA 1
ATOM 22340 C C . THR G 1 103 ? 175.648 103.579 138.982 1.00 179.17 314 THR G C 1
ATOM 22341 O O . THR G 1 103 ? 176.576 102.768 139.052 1.00 178.03 314 THR G O 1
ATOM 22352 N N . GLY G 1 104 ? 175.826 104.857 138.654 1.00 168.13 315 GLY G N 1
ATOM 22353 C CA . GLY G 1 104 ? 177.125 105.355 138.246 1.00 166.81 315 GLY G CA 1
ATOM 22354 C C . GLY G 1 104 ? 177.528 106.689 138.841 1.00 165.95 315 GLY G C 1
ATOM 22355 O O . GLY G 1 104 ? 178.016 107.562 138.117 1.00 164.61 315 GLY G O 1
ATOM 22359 N N . GLY G 1 105 ? 177.337 106.872 140.139 1.00 150.88 316 GLY G N 1
ATOM 22360 C CA . GLY G 1 105 ? 177.822 108.073 140.789 1.00 147.77 316 GLY G CA 1
ATOM 22361 C C . GLY G 1 105 ? 177.072 108.365 142.066 1.00 149.06 316 GLY G C 1
ATOM 22362 O O . GLY G 1 105 ? 176.050 107.754 142.379 1.00 149.79 316 GLY G O 1
ATOM 22366 N N . VAL G 1 106 ? 177.611 109.324 142.808 1.00 138.70 317 VAL G N 1
ATOM 22367 C CA . VAL G 1 106 ? 177.009 109.747 144.078 1.00 137.99 317 VAL G CA 1
ATOM 22368 C C . VAL G 1 106 ? 175.738 110.540 143.793 1.00 136.99 317 VAL G C 1
ATOM 22369 O O . VAL G 1 106 ? 175.740 111.401 142.895 1.00 134.96 317 VAL G O 1
ATOM 22382 N N . PRO G 1 107 ? 174.640 110.296 144.510 1.00 125.47 318 PRO G N 1
ATOM 22383 C CA . PRO G 1 107 ? 173.414 111.058 144.250 1.00 126.25 318 PRO G CA 1
ATOM 22384 C C . PRO G 1 107 ? 173.592 112.537 144.556 1.00 124.32 318 PRO G C 1
ATOM 22385 O O . PRO G 1 107 ? 174.366 112.927 145.433 1.00 121.79 318 PRO G O 1
ATOM 22396 N N . GLN G 1 108 ? 172.859 113.362 143.812 1.00 118.33 319 GLN G N 1
ATOM 22397 C CA . GLN G 1 108 ? 172.862 114.808 143.983 1.00 114.95 319 GLN G CA 1
ATOM 22398 C C . GLN G 1 108 ? 171.460 115.263 144.362 1.00 114.43 319 GLN G C 1
ATOM 22399 O O . GLN G 1 108 ? 170.484 114.891 143.703 1.00 116.25 319 GLN G O 1
ATOM 22413 N N . ARG G 1 109 ? 171.364 116.059 145.417 1.00 101.37 320 ARG G N 1
ATOM 22414 C CA . ARG G 1 109 ? 170.064 116.511 145.893 1.00 97.59 320 ARG G CA 1
ATOM 22415 C C . ARG G 1 109 ? 169.466 117.518 144.913 1.00 102.03 320 ARG G C 1
ATOM 22416 O O . ARG G 1 109 ? 170.165 118.439 144.479 1.00 106.22 320 ARG G O 1
ATOM 22437 N N . PRO G 1 110 ? 168.196 117.384 144.545 1.00 87.87 321 PRO G N 1
ATOM 22438 C CA . PRO G 1 110 ? 167.575 118.360 143.645 1.00 75.95 321 PRO G CA 1
ATOM 22439 C C . PRO G 1 110 ? 167.256 119.666 144.357 1.00 79.86 321 PRO G C 1
ATOM 22440 O O . PRO G 1 110 ? 167.350 119.790 145.578 1.00 87.55 321 PRO G O 1
ATOM 22451 N N . SER G 1 111 ? 166.871 120.652 143.553 1.00 93.75 322 SER G N 1
ATOM 22452 C CA . SER G 1 111 ? 166.349 121.920 144.045 1.00 99.85 322 SER G CA 1
ATOM 22453 C C . SER G 1 111 ? 164.957 122.104 143.458 1.00 97.77 322 SER G C 1
ATOM 22454 O O . SER G 1 111 ? 164.794 122.122 142.233 1.00 98.92 322 SER G O 1
ATOM 22462 N N . VAL G 1 112 ? 163.952 122.142 144.329 1.00 79.52 323 VAL G N 1
ATOM 22463 C CA . VAL G 1 112 ? 162.551 122.176 143.923 1.00 80.09 323 VAL G CA 1
ATOM 22464 C C . VAL G 1 112 ? 162.026 123.595 144.079 1.00 77.26 323 VAL G C 1
ATOM 22465 O O . VAL G 1 112 ? 162.264 124.245 145.104 1.00 84.06 323 VAL G O 1
ATOM 22478 N N . PHE G 1 113 ? 161.319 124.079 143.060 1.00 79.05 324 PHE G N 1
ATOM 22479 C CA . PHE G 1 113 ? 160.696 125.397 143.075 1.00 79.82 324 PHE G CA 1
ATOM 22480 C C . PHE G 1 113 ? 159.200 125.244 142.841 1.00 81.48 324 PHE G C 1
ATOM 22481 O O . PHE G 1 113 ? 158.784 124.555 141.906 1.00 87.64 324 PHE G O 1
ATOM 22498 N N . LEU G 1 114 ? 158.397 125.895 143.675 1.00 84.05 325 LEU G N 1
ATOM 22499 C CA . LEU G 1 114 ? 156.946 125.887 143.532 1.00 82.95 325 LEU G CA 1
ATOM 22500 C C . LEU G 1 114 ? 156.507 127.228 142.961 1.00 90.46 325 LEU G C 1
ATOM 22501 O O . LEU G 1 114 ? 156.782 128.276 143.554 1.00 97.73 325 LEU G O 1
ATOM 22517 N N . LEU G 1 115 ? 155.826 127.196 141.818 1.00 87.36 326 LEU G N 1
ATOM 22518 C CA . LEU G 1 115 ? 155.477 128.399 141.076 1.00 84.86 326 LEU G CA 1
ATOM 22519 C C . LEU G 1 115 ? 153.978 128.645 141.164 1.00 90.25 326 LEU G C 1
ATOM 22520 O O . LEU G 1 115 ? 153.180 127.731 140.932 1.00 89.87 326 LEU G O 1
ATOM 22536 N N . ALA G 1 116 ? 153.603 129.877 141.498 1.00 99.54 327 ALA G N 1
ATOM 22537 C CA . ALA G 1 116 ? 152.203 130.231 141.633 1.00 95.70 327 ALA G CA 1
ATOM 22538 C C . ALA G 1 116 ? 151.541 130.320 140.260 1.00 96.26 327 ALA G C 1
ATOM 22539 O O . ALA G 1 116 ? 152.220 130.461 139.241 1.00 94.26 327 ALA G O 1
ATOM 22546 N N . PRO G 1 117 ? 150.213 130.238 140.206 1.00 97.14 328 PRO G N 1
ATOM 22547 C CA . PRO G 1 117 ? 149.530 130.317 138.912 1.00 95.51 328 PRO G CA 1
ATOM 22548 C C . PRO G 1 117 ? 149.711 131.680 138.266 1.00 102.48 328 PRO G C 1
ATOM 22549 O O . PRO G 1 117 ? 149.856 132.702 138.941 1.00 107.97 328 PRO G O 1
ATOM 22560 N N . ALA G 1 118 ? 149.698 131.683 136.934 1.00 109.19 329 ALA G N 1
ATOM 22561 C CA . ALA G 1 118 ? 149.806 132.912 136.162 1.00 111.53 329 ALA G CA 1
ATOM 22562 C C . ALA G 1 118 ? 148.477 133.366 135.576 1.00 115.69 329 ALA G C 1
ATOM 22563 O O . ALA G 1 118 ? 148.419 134.445 134.978 1.00 118.31 329 ALA G O 1
ATOM 22570 N N . GLU G 1 119 ? 147.416 132.577 135.727 1.00 121.87 330 GLU G N 1
ATOM 22571 C CA . GLU G 1 119 ? 146.108 132.992 135.243 1.00 118.83 330 GLU G CA 1
ATOM 22572 C C . GLU G 1 119 ? 145.653 134.243 135.982 1.00 120.13 330 GLU G C 1
ATOM 22573 O O . GLU G 1 119 ? 145.810 134.357 137.200 1.00 118.19 330 GLU G O 1
ATOM 22585 N N . GLN G 1 120 ? 145.084 135.189 135.234 1.00 142.45 331 GLN G N 1
ATOM 22586 C CA . GLN G 1 120 ? 144.693 136.466 135.832 1.00 143.11 331 GLN G CA 1
ATOM 22587 C C . GLN G 1 120 ? 143.311 136.356 136.471 1.00 143.36 331 GLN G C 1
ATOM 22588 O O . GLN G 1 120 ? 143.168 136.466 137.692 1.00 146.39 331 GLN G O 1
ATOM 22602 N N . THR G 1 121 ? 142.281 136.141 135.657 1.00 137.85 332 THR G N 1
ATOM 22603 C CA . THR G 1 121 ? 140.918 136.009 136.153 1.00 138.85 332 THR G CA 1
ATOM 22604 C C . THR G 1 121 ? 140.022 135.617 134.990 1.00 139.91 332 THR G C 1
ATOM 22605 O O . THR G 1 121 ? 140.322 135.921 133.832 1.00 140.76 332 THR G O 1
ATOM 22616 N N . SER G 1 122 ? 138.920 134.941 135.310 1.00 139.54 333 SER G N 1
ATOM 22617 C CA . SER G 1 122 ? 137.946 134.492 134.323 1.00 139.80 333 SER G CA 1
ATOM 22618 C C . SER G 1 122 ? 138.505 133.422 133.396 1.00 139.38 333 SER G C 1
ATOM 22619 O O . SER G 1 122 ? 137.928 133.156 132.337 1.00 138.78 333 SER G O 1
ATOM 22627 N N . ASP G 1 123 ? 139.621 132.798 133.769 1.00 145.73 334 ASP G N 1
ATOM 22628 C CA . ASP G 1 123 ? 140.240 131.787 132.925 1.00 147.84 334 ASP G CA 1
ATOM 22629 C C . ASP G 1 123 ? 139.615 130.409 133.095 1.00 146.61 334 ASP G C 1
ATOM 22630 O O . ASP G 1 123 ? 139.922 129.510 132.307 1.00 146.69 334 ASP G O 1
ATOM 22639 N N . ASN G 1 124 ? 138.765 130.219 134.103 1.00 131.76 335 ASN G N 1
ATOM 22640 C CA . ASN G 1 124 ? 138.017 128.993 134.358 1.00 132.87 335 ASN G CA 1
ATOM 22641 C C . ASN G 1 124 ? 138.920 127.867 134.856 1.00 134.51 335 ASN G C 1
ATOM 22642 O O . ASN G 1 124 ? 138.420 126.785 135.182 1.00 136.84 335 ASN G O 1
ATOM 22653 N N . THR G 1 125 ? 140.226 128.092 134.969 1.00 119.14 336 THR G N 1
ATOM 22654 C CA . THR G 1 125 ? 141.130 127.045 135.421 1.00 114.66 336 THR G CA 1
ATOM 22655 C C . THR G 1 125 ? 142.389 127.688 135.981 1.00 112.96 336 THR G C 1
ATOM 22656 O O . THR G 1 125 ? 142.799 128.766 135.546 1.00 113.48 336 THR G O 1
ATOM 22667 N N . VAL G 1 126 ? 142.991 127.009 136.952 1.00 104.91 337 VAL G N 1
ATOM 22668 C CA . VAL G 1 126 ? 144.214 127.462 137.602 1.00 104.54 337 VAL G CA 1
ATOM 22669 C C . VAL G 1 126 ? 145.157 126.274 137.724 1.00 111.89 337 VAL G C 1
ATOM 22670 O O . VAL G 1 126 ? 144.727 125.151 138.019 1.00 112.95 337 VAL G O 1
ATOM 22683 N N . THR G 1 127 ? 146.446 126.530 137.495 1.00 101.51 338 THR G N 1
ATOM 22684 C CA . THR G 1 127 ? 147.483 125.510 137.507 1.00 94.87 338 THR G CA 1
ATOM 22685 C C . THR G 1 127 ? 148.579 125.871 138.502 1.00 93.94 338 THR G C 1
ATOM 22686 O O . THR G 1 127 ? 148.986 127.032 138.601 1.00 98.51 338 THR G O 1
ATOM 22697 N N . LEU G 1 128 ? 149.048 124.862 139.231 1.00 85.94 339 LEU G N 1
ATOM 22698 C CA . LEU G 1 128 ? 150.171 124.965 140.150 1.00 80.70 339 LEU G CA 1
ATOM 22699 C C . LEU G 1 128 ? 151.280 124.057 139.646 1.00 84.91 339 LEU G C 1
ATOM 22700 O O . LEU G 1 128 ? 151.032 122.886 139.333 1.00 90.50 339 LEU G O 1
ATOM 22716 N N . THR G 1 129 ? 152.493 124.597 139.560 1.00 91.12 340 THR G N 1
ATOM 22717 C CA . THR G 1 129 ? 153.639 123.893 139.006 1.00 91.62 340 THR G CA 1
ATOM 22718 C C . THR G 1 129 ? 154.697 123.668 140.076 1.00 90.22 340 THR G C 1
ATOM 22719 O O . THR G 1 129 ? 154.966 124.553 140.895 1.00 98.45 340 THR G O 1
ATOM 22730 N N . CYS G 1 130 ? 155.312 122.487 140.043 1.00 84.23 341 CYS G N 1
ATOM 22731 C CA . CYS G 1 130 ? 156.441 122.159 140.907 1.00 90.83 341 CYS G CA 1
ATOM 22732 C C . CYS G 1 130 ? 157.555 121.706 139.973 1.00 94.39 341 CYS G C 1
ATOM 22733 O O . CYS G 1 130 ? 157.406 120.703 139.274 1.00 96.80 341 CYS G O 1
ATOM 22740 N N . TYR G 1 131 ? 158.675 122.423 139.979 1.00 87.68 342 TYR G N 1
ATOM 22741 C CA . TYR G 1 131 ? 159.803 122.153 139.094 1.00 76.77 342 TYR G CA 1
ATOM 22742 C C . TYR G 1 131 ? 160.990 121.629 139.888 1.00 82.96 342 TYR G C 1
ATOM 22743 O O . TYR G 1 131 ? 161.526 122.340 140.744 1.00 94.45 342 TYR G O 1
ATOM 22761 N N . VAL G 1 132 ? 161.395 120.383 139.613 1.00 72.51 343 VAL G N 1
ATOM 22762 C CA . VAL G 1 132 ? 162.589 119.819 140.232 1.00 74.69 343 VAL G CA 1
ATOM 22763 C C . VAL G 1 132 ? 163.774 120.021 139.299 1.00 83.81 343 VAL G C 1
ATOM 22764 O O . VAL G 1 132 ? 163.662 119.807 138.081 1.00 91.08 343 VAL G O 1
ATOM 22777 N N . LYS G 1 133 ? 164.931 120.349 139.885 1.00 91.71 344 LYS G N 1
ATOM 22778 C CA . LYS G 1 133 ? 166.133 120.733 139.153 1.00 85.08 344 LYS G CA 1
ATOM 22779 C C . LYS G 1 133 ? 167.341 119.929 139.622 1.00 97.03 344 LYS G C 1
ATOM 22780 O O . LYS G 1 133 ? 167.632 119.891 140.822 1.00 112.65 344 LYS G O 1
ATOM 22799 N N . ASP G 1 134 ? 168.041 119.296 138.676 1.00 94.96 345 ASP G N 1
ATOM 22800 C CA . ASP G 1 134 ? 169.406 118.797 138.856 1.00 100.23 345 ASP G CA 1
ATOM 22801 C C . ASP G 1 134 ? 169.500 117.777 139.997 1.00 106.93 345 ASP G C 1
ATOM 22802 O O . ASP G 1 134 ? 170.146 117.996 141.022 1.00 114.34 345 ASP G O 1
ATOM 22811 N N . PHE G 1 135 ? 168.833 116.645 139.784 1.00 93.49 346 PHE G N 1
ATOM 22812 C CA . PHE G 1 135 ? 169.030 115.447 140.591 1.00 94.71 346 PHE G CA 1
ATOM 22813 C C . PHE G 1 135 ? 169.673 114.372 139.727 1.00 100.73 346 PHE G C 1
ATOM 22814 O O . PHE G 1 135 ? 169.234 114.140 138.597 1.00 111.07 346 PHE G O 1
ATOM 22831 N N . TYR G 1 136 ? 170.719 113.718 140.254 1.00 123.02 347 TYR G N 1
ATOM 22832 C CA . TYR G 1 136 ? 171.447 112.752 139.431 1.00 126.97 347 TYR G CA 1
ATOM 22833 C C . TYR G 1 136 ? 170.635 111.486 139.196 1.00 130.11 347 TYR G C 1
ATOM 22834 O O . TYR G 1 136 ? 170.326 111.176 138.032 1.00 139.55 347 TYR G O 1
ATOM 22852 N N . PRO G 1 137 ? 170.271 110.707 140.217 1.00 96.01 348 PRO G N 1
ATOM 22853 C CA . PRO G 1 137 ? 169.535 109.465 139.953 1.00 94.13 348 PRO G CA 1
ATOM 22854 C C . PRO G 1 137 ? 168.250 109.737 139.186 1.00 95.53 348 PRO G C 1
ATOM 22855 O O . PRO G 1 137 ? 167.537 110.706 139.451 1.00 91.13 348 PRO G O 1
ATOM 22866 N N . LYS G 1 138 ? 167.960 108.863 138.222 1.00 110.18 349 LYS G N 1
ATOM 22867 C CA . LYS G 1 138 ? 166.834 109.091 137.327 1.00 112.36 349 LYS G CA 1
ATOM 22868 C C . LYS G 1 138 ? 165.493 108.855 138.010 1.00 114.78 349 LYS G C 1
ATOM 22869 O O . LYS G 1 138 ? 164.477 109.379 137.543 1.00 115.63 349 LYS G O 1
ATOM 22888 N N . ASP G 1 139 ? 165.463 108.091 139.098 1.00 129.77 350 ASP G N 1
ATOM 22889 C CA . ASP G 1 139 ? 164.210 107.705 139.736 1.00 128.76 350 ASP G CA 1
ATOM 22890 C C . ASP G 1 139 ? 163.789 108.786 140.726 1.00 125.88 350 ASP G C 1
ATOM 22891 O O . ASP G 1 139 ? 164.554 109.148 141.625 1.00 125.25 350 ASP G O 1
ATOM 22900 N N . VAL G 1 140 ? 162.569 109.294 140.555 1.00 99.24 351 VAL G N 1
ATOM 22901 C CA . VAL G 1 140 ? 162.017 110.322 141.427 1.00 92.56 351 VAL G CA 1
ATOM 22902 C C . VAL G 1 140 ? 160.506 110.261 141.296 1.00 90.87 351 VAL G C 1
ATOM 22903 O O . VAL G 1 140 ? 159.979 109.873 140.251 1.00 98.96 351 VAL G O 1
ATOM 22916 N N . LEU G 1 141 ? 159.804 110.645 142.359 1.00 86.64 352 LEU G N 1
ATOM 22917 C CA . LEU G 1 141 ? 158.347 110.661 142.334 1.00 89.64 352 LEU G CA 1
ATOM 22918 C C . LEU G 1 141 ? 157.846 111.988 142.881 1.00 90.71 352 LEU G C 1
ATOM 22919 O O . LEU G 1 141 ? 158.461 112.576 143.768 1.00 98.98 352 LEU G O 1
ATOM 22935 N N . VAL G 1 142 ? 156.739 112.476 142.326 1.00 82.08 353 VAL G N 1
ATOM 22936 C CA . VAL G 1 142 ? 156.141 113.731 142.763 1.00 80.99 353 VAL G CA 1
ATOM 22937 C C . VAL G 1 142 ? 154.675 113.491 143.090 1.00 90.35 353 VAL G C 1
ATOM 22938 O O . VAL G 1 142 ? 153.940 112.909 142.285 1.00 98.98 353 VAL G O 1
ATOM 22951 N N . ALA G 1 143 ? 154.255 113.940 144.270 1.00 93.08 354 ALA G N 1
ATOM 22952 C CA . ALA G 1 143 ? 152.887 113.818 144.746 1.00 93.36 354 ALA G CA 1
ATOM 22953 C C . ALA G 1 143 ? 152.423 115.178 145.245 1.00 96.66 354 ALA G C 1
ATOM 22954 O O . ALA G 1 143 ? 153.223 116.092 145.452 1.00 105.77 354 ALA G O 1
ATOM 22961 N N . TRP G 1 144 ? 151.115 115.310 145.444 1.00 86.08 355 TRP G N 1
ATOM 22962 C CA . TRP G 1 144 ? 150.512 116.581 145.816 1.00 82.57 355 TRP G CA 1
ATOM 22963 C C . TRP G 1 144 ? 149.592 116.389 147.008 1.00 81.18 355 TRP G C 1
ATOM 22964 O O . TRP G 1 144 ? 148.918 115.361 147.122 1.00 92.26 355 TRP G O 1
ATOM 22985 N N . LEU G 1 145 ? 149.565 117.382 147.895 1.00 81.40 356 LEU G N 1
ATOM 22986 C CA . LEU G 1 145 ? 148.760 117.322 149.103 1.00 82.68 356 LEU G CA 1
ATOM 22987 C C . LEU G 1 145 ? 147.918 118.583 149.202 1.00 84.63 356 LEU G C 1
ATOM 22988 O O . LEU G 1 145 ? 148.397 119.688 148.912 1.00 94.52 356 LEU G O 1
ATOM 23004 N N . VAL G 1 146 ? 146.673 118.401 149.639 1.00 95.09 357 VAL G N 1
ATOM 23005 C CA . VAL G 1 146 ? 145.720 119.478 149.879 1.00 95.18 357 VAL G CA 1
ATOM 23006 C C . VAL G 1 146 ? 145.358 119.466 151.357 1.00 104.91 357 VAL G C 1
ATOM 23007 O O . VAL G 1 146 ? 144.838 118.464 151.862 1.00 108.10 357 VAL G O 1
ATOM 23020 N N . ASP G 1 147 ? 145.622 120.575 152.047 1.00 112.11 358 ASP G N 1
ATOM 23021 C CA . ASP G 1 147 ? 145.450 120.648 153.499 1.00 111.84 358 ASP G CA 1
ATOM 23022 C C . ASP G 1 147 ? 146.037 119.423 154.199 1.00 111.60 358 ASP G C 1
ATOM 23023 O O . ASP G 1 147 ? 145.514 118.955 155.212 1.00 108.09 358 ASP G O 1
ATOM 23032 N N . ASP G 1 148 ? 147.129 118.894 153.649 1.00 105.53 359 ASP G N 1
ATOM 23033 C CA . ASP G 1 148 ? 147.890 117.809 154.258 1.00 99.13 359 ASP G CA 1
ATOM 23034 C C . ASP G 1 148 ? 147.220 116.447 154.114 1.00 98.30 359 ASP G C 1
ATOM 23035 O O . ASP G 1 148 ? 147.461 115.555 154.932 1.00 103.78 359 ASP G O 1
ATOM 23044 N N . GLU G 1 149 ? 146.383 116.267 153.093 1.00 106.38 360 GLU G N 1
ATOM 23045 C CA . GLU G 1 149 ? 145.841 114.949 152.802 1.00 109.98 360 GLU G CA 1
ATOM 23046 C C . GLU G 1 149 ? 146.021 114.647 151.321 1.00 109.31 360 GLU G C 1
ATOM 23047 O O . GLU G 1 149 ? 145.760 115.517 150.482 1.00 110.75 360 GLU G O 1
ATOM 23059 N N . PRO G 1 150 ? 146.471 113.443 150.962 1.00 97.24 361 PRO G N 1
ATOM 23060 C CA . PRO G 1 150 ? 146.780 113.173 149.554 1.00 98.62 361 PRO G CA 1
ATOM 23061 C C . PRO G 1 150 ? 145.599 113.500 148.652 1.00 101.57 361 PRO G C 1
ATOM 23062 O O . PRO G 1 150 ? 144.441 113.445 149.070 1.00 109.70 361 PRO G O 1
ATOM 23073 N N . VAL G 1 151 ? 145.898 113.847 147.399 1.00 104.34 362 VAL G N 1
ATOM 23074 C CA . VAL G 1 151 ? 144.824 114.244 146.495 1.00 107.44 362 VAL G CA 1
ATOM 23075 C C . VAL G 1 151 ? 143.983 113.036 146.107 1.00 110.57 362 VAL G C 1
ATOM 23076 O O . VAL G 1 151 ? 142.768 113.153 145.910 1.00 113.92 362 VAL G O 1
ATOM 23089 N N . GLU G 1 152 ? 144.608 111.862 145.986 1.00 118.79 363 GLU G N 1
ATOM 23090 C CA . GLU G 1 152 ? 143.890 110.688 145.502 1.00 120.25 363 GLU G CA 1
ATOM 23091 C C . GLU G 1 152 ? 142.741 110.316 146.428 1.00 126.00 363 GLU G C 1
ATOM 23092 O O . GLU G 1 152 ? 141.640 109.994 145.965 1.00 129.11 363 GLU G O 1
ATOM 23104 N N . ARG G 1 153 ? 142.975 110.358 147.738 1.00 138.02 364 ARG G N 1
ATOM 23105 C CA . ARG G 1 153 ? 142.011 109.908 148.736 1.00 138.56 364 ARG G CA 1
ATOM 23106 C C . ARG G 1 153 ? 141.414 111.076 149.515 1.00 137.27 364 ARG G C 1
ATOM 23107 O O . ARG G 1 153 ? 141.173 110.982 150.719 1.00 138.36 364 ARG G O 1
ATOM 23128 N N . THR G 1 154 ? 141.164 112.188 148.835 1.00 139.08 365 THR G N 1
ATOM 23129 C CA . THR G 1 154 ? 140.498 113.334 149.432 1.00 139.14 365 THR G CA 1
ATOM 23130 C C . THR G 1 154 ? 139.032 113.364 149.012 1.00 144.44 365 THR G C 1
ATOM 23131 O O . THR G 1 154 ? 138.638 112.779 148.000 1.00 145.36 365 THR G O 1
ATOM 23142 N N . SER G 1 155 ? 138.219 114.055 149.814 1.00 155.93 366 SER G N 1
ATOM 23143 C CA . SER G 1 155 ? 136.795 114.157 149.507 1.00 155.11 366 SER G CA 1
ATOM 23144 C C . SER G 1 155 ? 136.553 114.845 148.171 1.00 153.81 366 SER G C 1
ATOM 23145 O O . SER G 1 155 ? 135.577 114.531 147.479 1.00 151.66 366 SER G O 1
ATOM 23153 N N . SER G 1 156 ? 137.423 115.777 147.791 1.00 146.80 367 SER G N 1
ATOM 23154 C CA . SER G 1 156 ? 137.305 116.527 146.542 1.00 144.59 367 SER G CA 1
ATOM 23155 C C . SER G 1 156 ? 138.246 115.997 145.467 1.00 144.59 367 SER G C 1
ATOM 23156 O O . SER G 1 156 ? 138.781 116.767 144.666 1.00 145.13 367 SER G O 1
ATOM 23164 N N . SER G 1 157 ? 138.465 114.680 145.427 1.00 133.81 368 SER G N 1
ATOM 23165 C CA . SER G 1 157 ? 139.412 114.120 144.468 1.00 132.64 368 SER G CA 1
ATOM 23166 C C . SER G 1 157 ? 138.993 114.421 143.035 1.00 132.17 368 SER G C 1
ATOM 23167 O O . SER G 1 157 ? 139.834 114.749 142.190 1.00 129.98 368 SER G O 1
ATOM 23175 N N . ALA G 1 158 ? 137.697 114.315 142.739 1.00 123.98 369 ALA G N 1
ATOM 23176 C CA . ALA G 1 158 ? 137.215 114.537 141.382 1.00 122.86 369 ALA G CA 1
ATOM 23177 C C . ALA G 1 158 ? 137.407 115.971 140.909 1.00 122.63 369 ALA G C 1
ATOM 23178 O O . ALA G 1 158 ? 137.301 116.223 139.704 1.00 124.86 369 ALA G O 1
ATOM 23185 N N . LEU G 1 159 ? 137.681 116.909 141.811 1.00 120.91 370 LEU G N 1
ATOM 23186 C CA . LEU G 1 159 ? 137.827 118.313 141.453 1.00 121.52 370 LEU G CA 1
ATOM 23187 C C . LEU G 1 159 ? 139.267 118.705 141.147 1.00 123.54 370 LEU G C 1
ATOM 23188 O O . LEU G 1 159 ? 139.517 119.869 140.818 1.00 125.15 370 LEU G O 1
ATOM 23204 N N . TYR G 1 160 ? 140.211 117.773 141.243 1.00 106.14 371 TYR G N 1
ATOM 23205 C CA . TYR G 1 160 ? 141.628 118.058 141.064 1.00 100.64 371 TYR G CA 1
ATOM 23206 C C . TYR G 1 160 ? 142.220 117.121 140.023 1.00 100.78 371 TYR G C 1
ATOM 23207 O O . TYR G 1 160 ? 141.848 115.946 139.952 1.00 107.53 371 TYR G O 1
ATOM 23225 N N . GLN G 1 161 ? 143.142 117.645 139.218 1.00 103.09 372 GLN G N 1
ATOM 23226 C CA . GLN G 1 161 ? 143.864 116.846 138.236 1.00 103.20 372 GLN G CA 1
ATOM 23227 C C . GLN G 1 161 ? 145.350 117.110 138.412 1.00 103.38 372 GLN G C 1
ATOM 23228 O O . GLN G 1 161 ? 145.746 118.240 138.681 1.00 106.09 372 GLN G O 1
ATOM 23242 N N . PHE G 1 162 ? 146.176 116.075 138.277 1.00 99.06 373 PHE G N 1
ATOM 23243 C CA . PHE G 1 162 ? 147.615 116.254 138.410 1.00 100.40 373 PHE G CA 1
ATOM 23244 C C . PHE G 1 162 ? 148.349 115.349 137.435 1.00 102.88 373 PHE G C 1
ATOM 23245 O O . PHE G 1 162 ? 147.897 114.244 137.127 1.00 102.79 373 PHE G O 1
ATOM 23262 N N . ASN G 1 163 ? 149.489 115.830 136.940 1.00 101.01 374 ASN G N 1
ATOM 23263 C CA . ASN G 1 163 ? 150.269 115.066 135.980 1.00 93.13 374 ASN G CA 1
ATOM 23264 C C . ASN G 1 163 ? 151.740 115.416 136.068 1.00 93.24 374 ASN G C 1
ATOM 23265 O O . ASN G 1 163 ? 152.089 116.477 136.568 1.00 94.43 374 ASN G O 1
ATOM 23275 N N . THR G 1 164 ? 152.601 114.532 135.599 1.00 98.99 375 THR G N 1
ATOM 23276 C CA . THR G 1 164 ? 154.044 114.737 135.595 1.00 99.14 375 THR G CA 1
ATOM 23277 C C . THR G 1 164 ? 154.576 114.557 134.182 1.00 98.57 375 THR G C 1
ATOM 23278 O O . THR G 1 164 ? 154.225 113.586 133.504 1.00 107.05 375 THR G O 1
ATOM 23289 N N . THR G 1 165 ? 155.420 115.486 133.741 1.00 92.55 376 THR G N 1
ATOM 23290 C CA . THR G 1 165 ? 155.952 115.461 132.385 1.00 91.91 376 THR G CA 1
ATOM 23291 C C . THR G 1 165 ? 157.127 114.486 132.317 1.00 95.71 376 THR G C 1
ATOM 23292 O O . THR G 1 165 ? 157.428 113.765 133.272 1.00 99.17 376 THR G O 1
ATOM 23303 N N . SER G 1 166 ? 157.806 114.453 131.173 1.00 119.18 377 SER G N 1
ATOM 23304 C CA . SER G 1 166 ? 158.973 113.604 130.998 1.00 117.93 377 SER G CA 1
ATOM 23305 C C . SER G 1 166 ? 160.202 114.272 131.610 1.00 116.40 377 SER G C 1
ATOM 23306 O O . SER G 1 166 ? 160.141 115.384 132.141 1.00 119.86 377 SER G O 1
ATOM 23314 N N . GLN G 1 167 ? 161.338 113.585 131.533 1.00 100.58 378 GLN G N 1
ATOM 23315 C CA . GLN G 1 167 ? 162.588 114.065 132.107 1.00 100.49 378 GLN G CA 1
ATOM 23316 C C . GLN G 1 167 ? 163.479 114.621 131.006 1.00 99.19 378 GLN G C 1
ATOM 23317 O O . GLN G 1 167 ? 163.650 113.986 129.961 1.00 111.78 378 GLN G O 1
ATOM 23331 N N . ILE G 1 168 ? 164.042 115.803 131.240 1.00 93.09 379 ILE G N 1
ATOM 23332 C CA . ILE G 1 168 ? 164.979 116.433 130.317 1.00 101.61 379 ILE G CA 1
ATOM 23333 C C . ILE G 1 168 ? 166.354 116.427 130.969 1.00 103.51 379 ILE G C 1
ATOM 23334 O O . ILE G 1 168 ? 166.534 116.975 132.063 1.00 109.95 379 ILE G O 1
ATOM 23350 N N . GLN G 1 169 ? 167.321 115.802 130.304 1.00 111.80 380 GLN G N 1
ATOM 23351 C CA . GLN G 1 169 ? 168.675 115.662 130.824 1.00 112.93 380 GLN G CA 1
ATOM 23352 C C . GLN G 1 169 ? 169.587 116.652 130.113 1.00 116.38 380 GLN G C 1
ATOM 23353 O O . GLN G 1 169 ? 169.676 116.645 128.881 1.00 118.51 380 GLN G O 1
ATOM 23367 N N . SER G 1 170 ? 170.263 117.500 130.889 1.00 120.85 381 SER G N 1
ATOM 23368 C CA . SER G 1 170 ? 171.209 118.461 130.330 1.00 123.54 381 SER G CA 1
ATOM 23369 C C . SER G 1 170 ? 172.629 117.900 130.328 1.00 126.74 381 SER G C 1
ATOM 23370 O O . SER G 1 170 ? 173.236 117.731 129.266 1.00 129.06 381 SER G O 1
ATOM 23378 N N . GLY G 1 171 ? 173.165 117.609 131.510 1.00 120.41 382 GLY G N 1
ATOM 23379 C CA . GLY G 1 171 ? 174.468 116.986 131.629 1.00 119.77 382 GLY G CA 1
ATOM 23380 C C . GLY G 1 171 ? 174.377 115.606 132.242 1.00 117.14 382 GLY G C 1
ATOM 23381 O O . GLY G 1 171 ? 173.906 114.662 131.602 1.00 113.52 382 GLY G O 1
ATOM 23385 N N . ARG G 1 172 ? 174.832 115.479 133.486 1.00 127.88 383 ARG G N 1
ATOM 23386 C CA . ARG G 1 172 ? 174.718 114.233 134.230 1.00 128.92 383 ARG G CA 1
ATOM 23387 C C . ARG G 1 172 ? 173.454 114.168 135.079 1.00 130.68 383 ARG G C 1
ATOM 23388 O O . ARG G 1 172 ? 173.140 113.100 135.616 1.00 129.12 383 ARG G O 1
ATOM 23409 N N . THR G 1 173 ? 172.711 115.266 135.191 1.00 118.72 384 THR G N 1
ATOM 23410 C CA . THR G 1 173 ? 171.543 115.362 136.055 1.00 115.60 384 THR G CA 1
ATOM 23411 C C . THR G 1 173 ? 170.271 115.420 135.214 1.00 116.84 384 THR G C 1
ATOM 23412 O O . THR G 1 173 ? 170.304 115.351 133.983 1.00 120.15 384 THR G O 1
ATOM 23423 N N . TYR G 1 174 ? 169.134 115.555 135.898 1.00 104.08 385 TYR G N 1
ATOM 23424 C CA . TYR G 1 174 ? 167.828 115.546 135.254 1.00 101.22 385 TYR G CA 1
ATOM 23425 C C . TYR G 1 174 ? 166.958 116.628 135.878 1.00 105.70 385 TYR G C 1
ATOM 23426 O O . TYR G 1 174 ? 167.279 117.184 136.927 1.00 107.17 385 TYR G O 1
ATOM 23444 N N . SER G 1 175 ? 165.810 116.882 135.258 1.00 92.14 386 SER G N 1
ATOM 23445 C CA . SER G 1 175 ? 164.866 117.854 135.788 1.00 82.43 386 SER G CA 1
ATOM 23446 C C . SER G 1 175 ? 163.473 117.465 135.333 1.00 83.56 386 SER G C 1
ATOM 23447 O O . SER G 1 175 ? 163.302 116.777 134.324 1.00 90.72 386 SER G O 1
ATOM 23455 N N . VAL G 1 176 ? 162.467 117.913 136.086 1.00 85.86 387 VAL G N 1
ATOM 23456 C CA . VAL G 1 176 ? 161.084 117.589 135.751 1.00 78.20 387 VAL G CA 1
ATOM 23457 C C . VAL G 1 176 ? 160.165 118.740 136.122 1.00 87.57 387 VAL G C 1
ATOM 23458 O O . VAL G 1 176 ? 160.510 119.613 136.921 1.00 99.15 387 VAL G O 1
ATOM 23471 N N . TYR G 1 177 ? 158.955 118.695 135.564 1.00 80.95 388 TYR G N 1
ATOM 23472 C CA . TYR G 1 177 ? 157.880 119.618 135.890 1.00 81.77 388 TYR G CA 1
ATOM 23473 C C . TYR G 1 177 ? 156.642 118.808 136.235 1.00 84.68 388 TYR G C 1
ATOM 23474 O O . TYR G 1 177 ? 156.245 117.927 135.468 1.00 92.86 388 TYR G O 1
ATOM 23492 N N . SER G 1 178 ? 156.039 119.097 137.382 1.00 78.20 389 SER G N 1
ATOM 23493 C CA . SER G 1 178 ? 154.794 118.482 137.802 1.00 71.61 389 SER G CA 1
ATOM 23494 C C . SER G 1 178 ? 153.712 119.550 137.847 1.00 80.90 389 SER G C 1
ATOM 23495 O O . SER G 1 178 ? 153.990 120.732 138.068 1.00 92.86 389 SER G O 1
ATOM 23503 N N . GLN G 1 179 ? 152.464 119.105 137.724 1.00 78.35 390 GLN G N 1
ATOM 23504 C CA . GLN G 1 179 ? 151.344 119.996 137.484 1.00 84.86 390 GLN G CA 1
ATOM 23505 C C . GLN G 1 179 ? 150.150 119.560 138.315 1.00 83.42 390 GLN G C 1
ATOM 23506 O O . GLN G 1 179 ? 149.911 118.362 138.503 1.00 80.28 390 GLN G O 1
ATOM 23520 N N . LEU G 1 180 ? 149.345 120.551 138.700 1.00 94.43 391 LEU G N 1
ATOM 23521 C CA . LEU G 1 180 ? 148.079 120.325 139.392 1.00 91.41 391 LEU G CA 1
ATOM 23522 C C . LEU G 1 180 ? 147.110 121.417 138.972 1.00 102.05 391 LEU G C 1
ATOM 23523 O O . LEU G 1 180 ? 147.367 122.597 139.207 1.00 104.35 391 LEU G O 1
ATOM 23539 N N . THR G 1 181 ? 145.983 121.022 138.393 1.00 99.91 392 THR G N 1
ATOM 23540 C CA . THR G 1 181 ? 145.012 121.941 137.822 1.00 90.00 392 THR G CA 1
ATOM 23541 C C . THR G 1 181 ? 143.652 121.731 138.470 1.00 95.96 392 THR G C 1
ATOM 23542 O O . THR G 1 181 ? 143.242 120.591 138.734 1.00 96.60 392 THR G O 1
ATOM 23553 N N . PHE G 1 182 ? 142.967 122.844 138.727 1.00 95.46 393 PHE G N 1
ATOM 23554 C CA . PHE G 1 182 ? 141.630 122.811 139.307 1.00 92.97 393 PHE G CA 1
ATOM 23555 C C . PHE G 1 182 ? 140.914 124.107 138.950 1.00 97.61 393 PHE G C 1
ATOM 23556 O O . PHE G 1 182 ? 141.500 125.020 138.370 1.00 105.20 393 PHE G O 1
ATOM 23573 N N . SER G 1 183 ? 139.634 124.175 139.306 1.00 100.44 394 SER G N 1
ATOM 23574 C CA . SER G 1 183 ? 138.808 125.308 138.913 1.00 100.92 394 SER G CA 1
ATOM 23575 C C . SER G 1 183 ? 139.270 126.592 139.594 1.00 99.66 394 SER G C 1
ATOM 23576 O O . SER G 1 183 ? 139.796 126.580 140.709 1.00 102.73 394 SER G O 1
ATOM 23584 N N . ASN G 1 184 ? 139.061 127.715 138.902 1.00 108.26 395 ASN G N 1
ATOM 23585 C CA . ASN G 1 184 ? 139.485 129.009 139.430 1.00 111.57 395 ASN G CA 1
ATOM 23586 C C . ASN G 1 184 ? 138.654 129.417 140.641 1.00 114.78 395 ASN G C 1
ATOM 23587 O O . ASN G 1 184 ? 139.181 130.000 141.597 1.00 117.99 395 ASN G O 1
ATOM 23598 N N . ASP G 1 185 ? 137.351 129.130 140.616 1.00 121.37 396 ASP G N 1
ATOM 23599 C CA . ASP G 1 185 ? 136.507 129.487 141.751 1.00 122.13 396 ASP G CA 1
ATOM 23600 C C . ASP G 1 185 ? 136.978 128.783 143.014 1.00 120.93 396 ASP G C 1
ATOM 23601 O O . ASP G 1 185 ? 137.041 129.392 144.089 1.00 119.82 396 ASP G O 1
ATOM 23610 N N . LEU G 1 186 ? 137.315 127.497 142.906 1.00 108.62 397 LEU G N 1
ATOM 23611 C CA . LEU G 1 186 ? 137.873 126.786 144.049 1.00 102.22 397 LEU G CA 1
ATOM 23612 C C . LEU G 1 186 ? 139.161 127.450 144.516 1.00 106.16 397 LEU G C 1
ATOM 23613 O O . LEU G 1 186 ? 139.426 127.537 145.720 1.00 108.86 397 LEU G O 1
ATOM 23629 N N . TRP G 1 187 ? 139.973 127.934 143.573 1.00 104.37 398 TRP G N 1
ATOM 23630 C CA . TRP G 1 187 ? 141.209 128.614 143.938 1.00 102.60 398 TRP G CA 1
ATOM 23631 C C . TRP G 1 187 ? 140.931 129.891 144.717 1.00 103.10 398 TRP G C 1
ATOM 23632 O O . TRP G 1 187 ? 141.708 130.257 145.605 1.00 100.65 398 TRP G O 1
ATOM 23653 N N . LYS G 1 188 ? 139.835 130.579 144.403 1.00 120.02 399 LYS G N 1
ATOM 23654 C CA . LYS G 1 188 ? 139.543 131.880 144.991 1.00 120.79 399 LYS G CA 1
ATOM 23655 C C . LYS G 1 188 ? 138.549 131.820 146.144 1.00 122.61 399 LYS G C 1
ATOM 23656 O O . LYS G 1 188 ? 138.238 132.865 146.722 1.00 124.11 399 LYS G O 1
ATOM 23675 N N . ASN G 1 189 ? 138.041 130.635 146.498 1.00 128.01 400 ASN G N 1
ATOM 23676 C CA . ASN G 1 189 ? 136.996 130.545 147.512 1.00 126.23 400 ASN G CA 1
ATOM 23677 C C . ASN G 1 189 ? 137.198 129.359 148.450 1.00 128.72 400 ASN G C 1
ATOM 23678 O O . ASN G 1 189 ? 136.219 128.763 148.911 1.00 130.35 400 ASN G O 1
ATOM 23689 N N . GLU G 1 190 ? 138.442 128.998 148.743 1.00 128.49 401 GLU G N 1
ATOM 23690 C CA . GLU G 1 190 ? 138.688 127.890 149.663 1.00 126.11 401 GLU G CA 1
ATOM 23691 C C . GLU G 1 190 ? 139.659 128.233 150.781 1.00 127.42 401 GLU G C 1
ATOM 23692 O O . GLU G 1 190 ? 139.454 127.797 151.915 1.00 130.26 401 GLU G O 1
ATOM 23704 N N . GLU G 1 191 ? 140.707 129.003 150.495 1.00 137.74 402 GLU G N 1
ATOM 23705 C CA . GLU G 1 191 ? 141.683 129.404 151.505 1.00 139.84 402 GLU G CA 1
ATOM 23706 C C . GLU G 1 191 ? 142.291 128.174 152.185 1.00 136.65 402 GLU G C 1
ATOM 23707 O O . GLU G 1 191 ? 142.168 127.969 153.394 1.00 135.82 402 GLU G O 1
ATOM 23719 N N . VAL G 1 192 ? 142.956 127.353 151.375 1.00 109.41 403 VAL G N 1
ATOM 23720 C CA . VAL G 1 192 ? 143.667 126.178 151.866 1.00 103.00 403 VAL G CA 1
ATOM 23721 C C . VAL G 1 192 ? 145.124 126.283 151.444 1.00 109.89 403 VAL G C 1
ATOM 23722 O O . VAL G 1 192 ? 145.511 127.224 150.742 1.00 114.57 403 VAL G O 1
ATOM 23735 N N . VAL G 1 193 ? 145.941 125.322 151.865 1.00 104.22 404 VAL G N 1
ATOM 23736 C CA . VAL G 1 193 ? 147.374 125.325 151.596 1.00 97.56 404 VAL G CA 1
ATOM 23737 C C . VAL G 1 193 ? 147.716 124.044 150.849 1.00 93.79 404 VAL G C 1
ATOM 23738 O O . VAL G 1 193 ? 147.443 122.941 151.337 1.00 90.11 404 VAL G O 1
ATOM 23751 N N . TYR G 1 194 ? 148.304 124.192 149.667 1.00 89.74 405 TYR G N 1
ATOM 23752 C CA . TYR G 1 194 ? 148.699 123.068 148.832 1.00 87.93 405 TYR G CA 1
ATOM 23753 C C . TYR G 1 194 ? 150.189 122.809 149.001 1.00 86.36 405 TYR G C 1
ATOM 23754 O O . TYR G 1 194 ? 150.930 123.644 149.521 1.00 93.64 405 TYR G O 1
ATOM 23772 N N . SER G 1 195 ? 150.637 121.645 148.534 1.00 77.93 406 SER G N 1
ATOM 23773 C CA . SER G 1 195 ? 152.049 121.329 148.707 1.00 72.96 406 SER G CA 1
ATOM 23774 C C . SER G 1 195 ? 152.476 120.208 147.771 1.00 80.60 406 SER G C 1
ATOM 23775 O O . SER G 1 195 ? 151.765 119.215 147.616 1.00 84.53 406 SER G O 1
ATOM 23783 N N . CYS G 1 196 ? 153.649 120.376 147.160 1.00 93.85 407 CYS G N 1
ATOM 23784 C CA . CYS G 1 196 ? 154.236 119.350 146.305 1.00 89.05 407 CYS G CA 1
ATOM 23785 C C . CYS G 1 196 ? 155.345 118.641 147.071 1.00 87.99 407 CYS G C 1
ATOM 23786 O O . CYS G 1 196 ? 156.230 119.288 147.646 1.00 101.07 407 CYS G O 1
ATOM 23793 N N . VAL G 1 197 ? 155.269 117.311 147.094 1.00 87.97 408 VAL G N 1
ATOM 23794 C CA . VAL G 1 197 ? 156.190 116.447 147.823 1.00 86.50 408 VAL G CA 1
ATOM 23795 C C . VAL G 1 197 ? 156.957 115.613 146.810 1.00 88.90 408 VAL G C 1
ATOM 23796 O O . VAL G 1 197 ? 156.350 114.924 145.983 1.00 95.15 408 VAL G O 1
ATOM 23809 N N . VAL G 1 198 ? 158.283 115.658 146.875 1.00 82.17 409 VAL G N 1
ATOM 23810 C CA . VAL G 1 198 ? 159.135 114.911 145.960 1.00 84.34 409 VAL G CA 1
ATOM 23811 C C . VAL G 1 198 ? 159.879 113.842 146.748 1.00 83.52 409 VAL G C 1
ATOM 23812 O O . VAL G 1 198 ? 160.522 114.135 147.765 1.00 84.25 409 VAL G O 1
ATOM 23825 N N . TYR G 1 199 ? 159.765 112.603 146.280 1.00 91.44 410 TYR G N 1
ATOM 23826 C CA . TYR G 1 199 ? 160.469 111.455 146.830 1.00 89.31 410 TYR G CA 1
ATOM 23827 C C . TYR G 1 199 ? 161.693 111.200 145.967 1.00 94.11 410 TYR G C 1
ATOM 23828 O O . TYR G 1 199 ? 161.575 111.031 144.745 1.00 108.52 410 TYR G O 1
ATOM 23846 N N . HIS G 1 200 ? 162.856 111.157 146.610 1.00 95.04 411 HIS G N 1
ATOM 23847 C CA . HIS G 1 200 ? 164.125 110.937 145.939 1.00 100.72 411 HIS G CA 1
ATOM 23848 C C . HIS G 1 200 ? 165.046 110.215 146.911 1.00 103.00 411 HIS G C 1
ATOM 23849 O O . HIS G 1 200 ? 164.754 110.101 148.103 1.00 102.81 411 HIS G O 1
ATOM 23863 N N . GLU G 1 201 ? 166.172 109.730 146.393 1.00 122.51 412 GLU G N 1
ATOM 23864 C CA . GLU G 1 201 ? 167.049 108.880 147.185 1.00 121.43 412 GLU G CA 1
ATOM 23865 C C . GLU G 1 201 ? 168.072 109.669 147.985 1.00 118.53 412 GLU G C 1
ATOM 23866 O O . GLU G 1 201 ? 168.530 109.188 149.027 1.00 122.28 412 GLU G O 1
ATOM 23878 N N . SER G 1 202 ? 168.447 110.866 147.532 1.00 108.97 413 SER G N 1
ATOM 23879 C CA . SER G 1 202 ? 169.464 111.624 148.247 1.00 109.76 413 SER G CA 1
ATOM 23880 C C . SER G 1 202 ? 169.017 111.979 149.657 1.00 111.14 413 SER G C 1
ATOM 23881 O O . SER G 1 202 ? 169.857 112.331 150.493 1.00 115.28 413 SER G O 1
ATOM 23889 N N . MET G 1 203 ? 167.718 111.897 149.938 1.00 108.69 414 MET G N 1
ATOM 23890 C CA . MET G 1 203 ? 167.155 112.310 151.214 1.00 110.16 414 MET G CA 1
ATOM 23891 C C . MET G 1 203 ? 166.871 111.127 152.131 1.00 113.82 414 MET G C 1
ATOM 23892 O O . MET G 1 203 ? 166.156 111.283 153.125 1.00 115.47 414 MET G O 1
ATOM 23906 N N . ILE G 1 204 ? 167.417 109.949 151.821 1.00 117.02 415 ILE G N 1
ATOM 23907 C CA . ILE G 1 204 ? 167.153 108.767 152.637 1.00 114.61 415 ILE G CA 1
ATOM 23908 C C . ILE G 1 204 ? 167.629 108.980 154.066 1.00 114.83 415 ILE G C 1
ATOM 23909 O O . ILE G 1 204 ? 167.123 108.345 154.999 1.00 117.20 415 ILE G O 1
ATOM 23925 N N . LYS G 1 205 ? 168.606 109.865 154.264 1.00 118.87 416 LYS G N 1
ATOM 23926 C CA . LYS G 1 205 ? 169.132 110.094 155.604 1.00 119.46 416 LYS G CA 1
ATOM 23927 C C . LYS G 1 205 ? 168.070 110.679 156.526 1.00 118.67 416 LYS G C 1
ATOM 23928 O O . LYS G 1 205 ? 167.975 110.290 157.696 1.00 116.48 416 LYS G O 1
ATOM 23947 N N . SER G 1 206 ? 167.264 111.614 156.024 1.00 126.80 417 SER G N 1
ATOM 23948 C CA . SER G 1 206 ? 166.319 112.349 156.862 1.00 124.84 417 SER G CA 1
ATOM 23949 C C . SER G 1 206 ? 165.032 112.591 156.087 1.00 125.39 417 SER G C 1
ATOM 23950 O O . SER G 1 206 ? 165.021 113.348 155.112 1.00 128.10 417 SER G O 1
ATOM 23958 N N . THR G 1 207 ? 163.951 111.949 156.530 1.00 103.92 418 THR G N 1
ATOM 23959 C CA . THR G 1 207 ? 162.590 112.223 156.076 1.00 100.71 418 THR G CA 1
ATOM 23960 C C . THR G 1 207 ? 162.300 111.687 154.678 1.00 101.95 418 THR G C 1
ATOM 23961 O O . THR G 1 207 ? 161.136 111.617 154.275 1.00 105.28 418 THR G O 1
ATOM 23972 N N . ASN G 1 208 ? 163.330 111.279 153.941 1.00 106.77 419 ASN G N 1
ATOM 23973 C CA . ASN G 1 208 ? 163.137 110.580 152.676 1.00 100.90 419 ASN G CA 1
ATOM 23974 C C . ASN G 1 208 ? 162.421 111.407 151.610 1.00 103.71 419 ASN G C 1
ATOM 23975 O O . ASN G 1 208 ? 162.135 110.883 150.530 1.00 110.15 419 ASN G O 1
ATOM 23986 N N . ILE G 1 209 ? 162.122 112.683 151.872 1.00 100.01 420 ILE G N 1
ATOM 23987 C CA . ILE G 1 209 ? 161.356 113.493 150.929 1.00 94.55 420 ILE G CA 1
ATOM 23988 C C . ILE G 1 209 ? 161.712 114.962 151.101 1.00 92.93 420 ILE G C 1
ATOM 23989 O O . ILE G 1 209 ? 162.257 115.380 152.124 1.00 95.97 420 ILE G O 1
ATOM 24005 N N . ILE G 1 210 ? 161.386 115.749 150.077 1.00 77.87 421 ILE G N 1
ATOM 24006 C CA . ILE G 1 210 ? 161.447 117.205 150.128 1.00 72.92 421 ILE G CA 1
ATOM 24007 C C . ILE G 1 210 ? 160.045 117.719 149.844 1.00 75.26 421 ILE G C 1
ATOM 24008 O O . ILE G 1 210 ? 159.257 117.056 149.166 1.00 90.17 421 ILE G O 1
ATOM 24024 N N . MET G 1 211 ? 159.718 118.887 150.386 1.00 83.52 422 MET G N 1
ATOM 24025 C CA . MET G 1 211 ? 158.339 119.352 150.345 1.00 78.10 422 MET G CA 1
ATOM 24026 C C . MET G 1 211 ? 158.290 120.868 150.259 1.00 78.70 422 MET G C 1
ATOM 24027 O O . MET G 1 211 ? 159.034 121.560 150.957 1.00 84.50 422 MET G O 1
ATOM 24041 N N . ARG G 1 212 ? 157.405 121.373 149.400 1.00 77.63 423 ARG G N 1
ATOM 24042 C CA . ARG G 1 212 ? 157.175 122.805 149.273 1.00 79.05 423 ARG G CA 1
ATOM 24043 C C . ARG G 1 212 ? 155.686 123.080 149.411 1.00 80.71 423 ARG G C 1
ATOM 24044 O O . ARG G 1 212 ? 154.854 122.249 149.039 1.00 89.78 423 ARG G O 1
ATOM 24065 N N . THR G 1 213 ? 155.357 124.267 149.921 1.00 77.84 424 THR G N 1
ATOM 24066 C CA . THR G 1 213 ? 153.983 124.641 150.223 1.00 83.18 424 THR G CA 1
ATOM 24067 C C . THR G 1 213 ? 153.640 125.967 149.559 1.00 86.31 424 THR G C 1
ATOM 24068 O O . THR G 1 213 ? 154.517 126.774 149.241 1.00 92.37 424 THR G O 1
ATOM 24079 N N . ILE G 1 214 ? 152.341 126.184 149.357 1.00 95.01 425 ILE G N 1
ATOM 24080 C CA . ILE G 1 214 ? 151.847 127.394 148.710 1.00 93.79 425 ILE G CA 1
ATOM 24081 C C . ILE G 1 214 ? 150.448 127.693 149.226 1.00 99.69 425 ILE G C 1
ATOM 24082 O O . ILE G 1 214 ? 149.665 126.785 149.521 1.00 109.97 425 ILE G O 1
ATOM 24098 N N . ASP G 1 215 ? 150.138 128.985 149.325 1.00 113.67 426 ASP G N 1
ATOM 24099 C CA . ASP G 1 215 ? 148.827 129.455 149.746 1.00 112.20 426 ASP G CA 1
ATOM 24100 C C . ASP G 1 215 ? 148.518 130.751 149.012 1.00 120.43 426 ASP G C 1
ATOM 24101 O O . ASP G 1 215 ? 149.411 131.574 148.794 1.00 128.82 426 ASP G O 1
ATOM 24110 N N . ARG G 1 216 ? 147.251 130.928 148.635 1.00 119.77 427 ARG G N 1
ATOM 24111 C CA . ARG G 1 216 ? 146.871 132.093 147.841 1.00 119.91 427 ARG G CA 1
ATOM 24112 C C . ARG G 1 216 ? 147.041 133.387 148.629 1.00 120.52 427 ARG G C 1
ATOM 24113 O O . ARG G 1 216 ? 147.661 134.341 148.148 1.00 122.68 427 ARG G O 1
ATOM 24134 N N . THR G 1 217 ? 146.492 133.440 149.844 1.00 139.28 428 THR G N 1
ATOM 24135 C CA . THR G 1 217 ? 146.510 134.684 150.608 1.00 141.81 428 THR G CA 1
ATOM 24136 C C . THR G 1 217 ? 147.895 134.979 151.171 1.00 142.07 428 THR G C 1
ATOM 24137 O O . THR G 1 217 ? 148.356 136.126 151.130 1.00 143.89 428 THR G O 1
ATOM 24148 N N . SER G 1 218 ? 148.572 133.961 151.705 1.00 135.57 429 SER G N 1
ATOM 24149 C CA . SER G 1 218 ? 149.879 134.184 152.315 1.00 136.66 429 SER G CA 1
ATOM 24150 C C . SER G 1 218 ? 150.895 134.680 151.294 1.00 139.66 429 SER G C 1
ATOM 24151 O O . SER G 1 218 ? 151.700 135.569 151.593 1.00 135.87 429 SER G O 1
ATOM 24159 N N . ASN G 1 219 ? 150.876 134.121 150.087 1.00 146.32 430 ASN G N 1
ATOM 24160 C CA . ASN G 1 219 ? 151.776 134.534 149.014 1.00 146.80 430 ASN G CA 1
ATOM 24161 C C . ASN G 1 219 ? 151.047 135.528 148.117 1.00 147.27 430 ASN G C 1
ATOM 24162 O O . ASN G 1 219 ? 150.275 135.139 147.237 1.00 143.53 430 ASN G O 1
ATOM 24173 N N . GLN G 1 220 ? 151.294 136.816 148.344 1.00 153.41 431 GLN G N 1
ATOM 24174 C CA . GLN G 1 220 ? 150.643 137.883 147.583 1.00 154.85 431 GLN G CA 1
ATOM 24175 C C . GLN G 1 220 ? 151.550 139.102 147.576 1.00 154.93 431 GLN G C 1
ATOM 24176 O O . GLN G 1 220 ? 151.385 140.030 148.377 1.00 156.35 431 GLN G O 1
ATOM 24190 N N . PRO G 1 221 ? 152.537 139.131 146.686 1.00 144.26 432 PRO G N 1
ATOM 24191 C CA . PRO G 1 221 ? 153.336 140.347 146.509 1.00 143.56 432 PRO G CA 1
ATOM 24192 C C . PRO G 1 221 ? 152.500 141.467 145.908 1.00 143.81 432 PRO G C 1
ATOM 24193 O O . PRO G 1 221 ? 151.383 141.267 145.428 1.00 138.78 432 PRO G O 1
ATOM 24204 N N . ASN G 1 222 ? 153.064 142.671 145.941 1.00 131.39 433 ASN G N 1
ATOM 24205 C CA . ASN G 1 222 ? 152.396 143.811 145.334 1.00 127.46 433 ASN G CA 1
ATOM 24206 C C . ASN G 1 222 ? 152.378 143.621 143.825 1.00 124.55 433 ASN G C 1
ATOM 24207 O O . ASN G 1 222 ? 153.384 143.232 143.226 1.00 124.40 433 ASN G O 1
ATOM 24218 N N . LEU G 1 223 ? 151.236 143.894 143.200 1.00 109.39 434 LEU G N 1
ATOM 24219 C CA . LEU G 1 223 ? 151.175 143.792 141.751 1.00 112.78 434 LEU G CA 1
ATOM 24220 C C . LEU G 1 223 ? 150.228 144.828 141.170 1.00 110.44 434 LEU G C 1
ATOM 24221 O O . LEU G 1 223 ? 149.296 145.290 141.832 1.00 115.05 434 LEU G O 1
ATOM 24237 N N . VAL G 1 224 ? 150.491 145.180 139.915 1.00 98.15 435 VAL G N 1
ATOM 24238 C CA . VAL G 1 224 ? 149.658 146.074 139.124 1.00 96.56 435 VAL G CA 1
ATOM 24239 C C . VAL G 1 224 ? 149.322 145.346 137.832 1.00 96.72 435 VAL G C 1
ATOM 24240 O O . VAL G 1 224 ? 150.208 144.760 137.200 1.00 102.45 435 VAL G O 1
ATOM 24253 N N . ASN G 1 225 ? 148.052 145.373 137.442 1.00 111.63 436 ASN G N 1
ATOM 24254 C CA . ASN G 1 225 ? 147.590 144.668 136.253 1.00 111.58 436 ASN G CA 1
ATOM 24255 C C . ASN G 1 225 ? 146.743 145.637 135.447 1.00 111.36 436 ASN G C 1
ATOM 24256 O O . ASN G 1 225 ? 145.752 146.170 135.953 1.00 117.94 436 ASN G O 1
ATOM 24267 N N . LEU G 1 226 ? 147.138 145.862 134.197 1.00 99.49 437 LEU G N 1
ATOM 24268 C CA . LEU G 1 226 ? 146.453 146.800 133.323 1.00 104.15 437 LEU G CA 1
ATOM 24269 C C . LEU G 1 226 ? 146.436 146.262 131.901 1.00 103.46 437 LEU G C 1
ATOM 24270 O O . LEU G 1 226 ? 147.349 145.550 131.478 1.00 106.80 437 LEU G O 1
ATOM 24286 N N . SER G 1 227 ? 145.382 146.615 131.170 1.00 111.31 438 SER G N 1
ATOM 24287 C CA . SER G 1 227 ? 145.221 146.215 129.782 1.00 108.34 438 SER G CA 1
ATOM 24288 C C . SER G 1 227 ? 144.738 147.429 129.007 1.00 109.44 438 SER G C 1
ATOM 24289 O O . SER G 1 227 ? 144.236 148.393 129.586 1.00 118.44 438 SER G O 1
ATOM 24297 N N . LEU G 1 228 ? 144.890 147.383 127.683 1.00 99.77 439 LEU G N 1
ATOM 24298 C CA . LEU G 1 228 ? 144.522 148.537 126.868 1.00 103.33 439 LEU G CA 1
ATOM 24299 C C . LEU G 1 228 ? 144.223 148.074 125.443 1.00 102.67 439 LEU G C 1
ATOM 24300 O O . LEU G 1 228 ? 145.147 147.772 124.685 1.00 107.44 439 LEU G O 1
ATOM 24316 N N . ASN G 1 229 ? 142.941 148.025 125.097 1.00 114.33 440 ASN G N 1
ATOM 24317 C CA . ASN G 1 229 ? 142.525 147.705 123.742 1.00 114.50 440 ASN G CA 1
ATOM 24318 C C . ASN G 1 229 ? 142.313 149.012 122.991 1.00 114.92 440 ASN G C 1
ATOM 24319 O O . ASN G 1 229 ? 141.809 149.985 123.557 1.00 122.81 440 ASN G O 1
ATOM 24330 N N . VAL G 1 230 ? 142.700 149.038 121.720 1.00 108.09 441 VAL G N 1
ATOM 24331 C CA . VAL G 1 230 ? 142.500 150.233 120.902 1.00 109.30 441 VAL G CA 1
ATOM 24332 C C . VAL G 1 230 ? 141.700 149.897 119.649 1.00 112.82 441 VAL G C 1
ATOM 24333 O O . VAL G 1 230 ? 142.240 149.972 118.537 1.00 116.41 441 VAL G O 1
ATOM 24346 N N . PRO G 1 231 ? 140.428 149.543 119.813 1.00 126.41 442 PRO G N 1
ATOM 24347 C CA . PRO G 1 231 ? 139.672 149.125 118.633 1.00 126.33 442 PRO G CA 1
ATOM 24348 C C . PRO G 1 231 ? 139.724 150.168 117.535 1.00 129.10 442 PRO G C 1
ATOM 24349 O O . PRO G 1 231 ? 139.085 151.205 117.662 1.00 132.41 442 PRO G O 1
ATOM 24360 N N . GLN G 1 232 ? 140.467 149.898 116.470 1.00 122.76 443 GLN G N 1
ATOM 24361 C CA . GLN G 1 232 ? 140.604 150.856 115.384 1.00 121.36 443 GLN G CA 1
ATOM 24362 C C . GLN G 1 232 ? 139.386 150.797 114.496 1.00 124.67 443 GLN G C 1
ATOM 24363 O O . GLN G 1 232 ? 139.465 150.348 113.356 1.00 125.24 443 GLN G O 1
ATOM 24377 N N . ARG G 1 233 ? 138.257 151.266 115.005 1.00 148.78 444 ARG G N 1
ATOM 24378 C CA . ARG G 1 233 ? 137.013 151.208 114.254 1.00 149.21 444 ARG G CA 1
ATOM 24379 C C . ARG G 1 233 ? 136.925 152.318 113.224 1.00 151.79 444 ARG G C 1
ATOM 24380 O O . ARG G 1 233 ? 136.820 153.490 113.581 1.00 149.37 444 ARG G O 1
ATOM 24401 N N . CYS G 1 234 ? 136.951 151.957 111.944 1.00 169.76 445 CYS G N 1
ATOM 24402 C CA . CYS G 1 234 ? 136.868 152.961 110.893 1.00 169.85 445 CYS G CA 1
ATOM 24403 C C . CYS G 1 234 ? 137.738 154.163 111.223 1.00 168.67 445 CYS G C 1
ATOM 24404 O O . CYS G 1 234 ? 138.942 154.026 111.423 1.00 167.89 445 CYS G O 1
ATOM 24412 N N . THR H 1 14 ? 162.520 101.440 109.169 1.00 265.62 225 THR H N 1
ATOM 24413 C CA . THR H 1 14 ? 162.206 102.653 108.425 1.00 265.18 225 THR H CA 1
ATOM 24414 C C . THR H 1 14 ? 161.560 103.695 109.333 1.00 265.29 225 THR H C 1
ATOM 24415 O O . THR H 1 14 ? 160.590 103.404 110.032 1.00 265.08 225 THR H O 1
ATOM 24425 N N . ILE H 1 15 ? 162.105 104.909 109.316 1.00 268.52 226 ILE H N 1
ATOM 24426 C CA . ILE H 1 15 ? 161.655 105.992 110.181 1.00 268.62 226 ILE H CA 1
ATOM 24427 C C . ILE H 1 15 ? 161.360 107.213 109.323 1.00 268.54 226 ILE H C 1
ATOM 24428 O O . ILE H 1 15 ? 162.072 107.488 108.351 1.00 268.76 226 ILE H O 1
ATOM 24444 N N . ILE H 1 16 ? 160.307 107.946 109.685 1.00 257.68 227 ILE H N 1
ATOM 24445 C CA . ILE H 1 16 ? 159.890 109.139 108.964 1.00 257.05 227 ILE H CA 1
ATOM 24446 C C . ILE H 1 16 ? 159.998 110.332 109.906 1.00 257.07 227 ILE H C 1
ATOM 24447 O O . ILE H 1 16 ? 160.002 110.190 111.131 1.00 256.69 227 ILE H O 1
ATOM 24463 N N . GLU H 1 17 ? 160.088 111.522 109.314 1.00 249.66 228 GLU H N 1
ATOM 24464 C CA . GLU H 1 17 ? 160.243 112.756 110.064 1.00 248.15 228 GLU H CA 1
ATOM 24465 C C . GLU H 1 17 ? 159.139 113.735 109.684 1.00 247.09 228 GLU H C 1
ATOM 24466 O O . GLU H 1 17 ? 158.960 114.021 108.492 1.00 247.12 228 GLU H O 1
ATOM 24478 N N . PRO H 1 18 ? 158.386 114.273 110.645 1.00 227.95 229 PRO H N 1
ATOM 24479 C CA . PRO H 1 18 ? 157.310 115.206 110.291 1.00 227.39 229 PRO H CA 1
ATOM 24480 C C . PRO H 1 18 ? 157.855 116.475 109.653 1.00 226.25 229 PRO H C 1
ATOM 24481 O O . PRO H 1 18 ? 158.958 116.931 109.962 1.00 224.87 229 PRO H O 1
ATOM 24492 N N . SER H 1 19 ? 157.060 117.044 108.750 1.00 213.60 230 SER H N 1
ATOM 24493 C CA . SER H 1 19 ? 157.463 118.263 108.064 1.00 213.02 230 SER H CA 1
ATOM 24494 C C . SER H 1 19 ? 157.652 119.402 109.058 1.00 213.09 230 SER H C 1
ATOM 24495 O O . SER H 1 19 ? 156.933 119.507 110.055 1.00 213.74 230 SER H O 1
ATOM 24503 N N . LEU H 1 20 ? 158.632 120.259 108.779 1.00 195.13 231 LEU H N 1
ATOM 24504 C CA . LEU H 1 20 ? 158.919 121.385 109.657 1.00 192.95 231 LEU H CA 1
ATOM 24505 C C . LEU H 1 20 ? 157.735 122.344 109.703 1.00 193.73 231 LEU H C 1
ATOM 24506 O O . LEU H 1 20 ? 157.168 122.701 108.667 1.00 193.39 231 LEU H O 1
ATOM 24522 N N . GLU H 1 21 ? 157.364 122.763 110.915 1.00 182.83 232 GLU H N 1
ATOM 24523 C CA . GLU H 1 21 ? 156.252 123.696 111.063 1.00 181.68 232 GLU H CA 1
ATOM 24524 C C . GLU H 1 21 ? 156.622 125.079 110.542 1.00 182.04 232 GLU H C 1
ATOM 24525 O O . GLU H 1 21 ? 155.810 125.738 109.879 1.00 184.32 232 GLU H O 1
ATOM 24537 N N . ASP H 1 22 ? 157.840 125.538 110.833 1.00 178.87 233 ASP H N 1
ATOM 24538 C CA . ASP H 1 22 ? 158.241 126.868 110.391 1.00 181.42 233 ASP H CA 1
ATOM 24539 C C . ASP H 1 22 ? 158.192 126.959 108.873 1.00 182.89 233 ASP H C 1
ATOM 24540 O O . ASP H 1 22 ? 157.693 127.944 108.316 1.00 180.27 233 ASP H O 1
ATOM 24549 N N . MET H 1 23 ? 158.710 125.939 108.188 1.00 207.68 234 MET H N 1
ATOM 24550 C CA . MET H 1 23 ? 158.653 125.925 106.732 1.00 208.20 234 MET H CA 1
ATOM 24551 C C . MET H 1 23 ? 157.203 125.908 106.265 1.00 209.20 234 MET H C 1
ATOM 24552 O O . MET H 1 23 ? 156.820 126.666 105.367 1.00 209.66 234 MET H O 1
ATOM 24566 N N . LEU H 1 24 ? 156.371 125.073 106.896 1.00 205.48 235 LEU H N 1
ATOM 24567 C CA . LEU H 1 24 ? 154.965 124.972 106.523 1.00 204.08 235 LEU H CA 1
ATOM 24568 C C . LEU H 1 24 ? 154.196 126.256 106.793 1.00 203.84 235 LEU H C 1
ATOM 24569 O O . LEU H 1 24 ? 153.073 126.400 106.297 1.00 203.29 235 LEU H O 1
ATOM 24585 N N . MET H 1 25 ? 154.763 127.182 107.558 1.00 187.39 236 MET H N 1
ATOM 24586 C CA . MET H 1 25 ? 154.217 128.536 107.621 1.00 186.29 236 MET H CA 1
ATOM 24587 C C . MET H 1 25 ? 154.500 129.343 106.352 1.00 186.91 236 MET H C 1
ATOM 24588 O O . MET H 1 25 ? 154.199 130.545 106.320 1.00 185.43 236 MET H O 1
ATOM 24602 N N . ASN H 1 26 ? 155.067 128.709 105.325 1.00 199.95 237 ASN H N 1
ATOM 24603 C CA . ASN H 1 26 ? 155.114 129.256 103.976 1.00 198.08 237 ASN H CA 1
ATOM 24604 C C . ASN H 1 26 ? 154.280 128.437 102.997 1.00 197.94 237 ASN H C 1
ATOM 24605 O O . ASN H 1 26 ? 154.403 128.622 101.782 1.00 197.89 237 ASN H O 1
ATOM 24616 N N . LYS H 1 27 ? 153.445 127.529 103.504 1.00 203.27 238 LYS H N 1
ATOM 24617 C CA . LYS H 1 27 ? 152.562 126.674 102.716 1.00 203.42 238 LYS H CA 1
ATOM 24618 C C . LYS H 1 27 ? 153.309 125.633 101.888 1.00 204.18 238 LYS H C 1
ATOM 24619 O O . LYS H 1 27 ? 152.762 125.112 100.911 1.00 204.41 238 LYS H O 1
ATOM 24638 N N . LYS H 1 28 ? 154.548 125.310 102.252 1.00 204.79 239 LYS H N 1
ATOM 24639 C CA . LYS H 1 28 ? 155.291 124.257 101.575 1.00 204.44 239 LYS H CA 1
ATOM 24640 C C . LYS H 1 28 ? 156.174 123.557 102.596 1.00 205.13 239 LYS H C 1
ATOM 24641 O O . LYS H 1 28 ? 156.482 124.109 103.655 1.00 206.30 239 LYS H O 1
ATOM 24660 N N . ALA H 1 29 ? 156.580 122.334 102.273 1.00 215.15 240 ALA H N 1
ATOM 24661 C CA . ALA H 1 29 ? 157.508 121.604 103.133 1.00 215.71 240 ALA H CA 1
ATOM 24662 C C . ALA H 1 29 ? 157.902 120.307 102.438 1.00 216.13 240 ALA H C 1
ATOM 24663 O O . ALA H 1 29 ? 157.425 119.994 101.342 1.00 216.44 240 ALA H O 1
ATOM 24670 N N . GLN H 1 30 ? 158.767 119.543 103.102 1.00 233.59 241 GLN H N 1
ATOM 24671 C CA . GLN H 1 30 ? 159.300 118.298 102.568 1.00 234.43 241 GLN H CA 1
ATOM 24672 C C . GLN H 1 30 ? 159.189 117.216 103.631 1.00 235.06 241 GLN H C 1
ATOM 24673 O O . GLN H 1 30 ? 159.571 117.427 104.786 1.00 234.82 241 GLN H O 1
ATOM 24687 N N . LEU H 1 31 ? 158.618 116.081 103.242 1.00 243.85 242 LEU H N 1
ATOM 24688 C CA . LEU H 1 31 ? 158.473 114.909 104.096 1.00 243.84 242 LEU H CA 1
ATOM 24689 C C . LEU H 1 31 ? 159.534 113.901 103.677 1.00 244.40 242 LEU H C 1
ATOM 24690 O O . LEU H 1 31 ? 159.502 113.389 102.549 1.00 244.64 242 LEU H O 1
ATOM 24706 N N . VAL H 1 32 ? 160.534 113.717 104.531 1.00 249.06 243 VAL H N 1
ATOM 24707 C CA . VAL H 1 32 ? 161.642 112.817 104.242 1.00 249.34 243 VAL H CA 1
ATOM 24708 C C . VAL H 1 32 ? 161.335 111.456 104.854 1.00 250.02 243 VAL H C 1
ATOM 24709 O O . VAL H 1 32 ? 160.721 111.348 105.921 1.00 249.15 243 VAL H O 1
ATOM 24722 N N . CYS H 1 33 ? 161.772 110.407 104.165 1.00 273.92 244 CYS H N 1
ATOM 24723 C CA . CYS H 1 33 ? 161.574 109.021 104.572 1.00 274.32 244 CYS H CA 1
ATOM 24724 C C . CYS H 1 33 ? 162.939 108.352 104.642 1.00 274.69 244 CYS H C 1
ATOM 24725 O O . CYS H 1 33 ? 163.611 108.196 103.614 1.00 274.39 244 CYS H O 1
ATOM 24732 N N . ASP H 1 34 ? 163.351 107.984 105.851 1.00 278.96 245 ASP H N 1
ATOM 24733 C CA . ASP H 1 34 ? 164.609 107.297 106.090 1.00 279.08 245 ASP H CA 1
ATOM 24734 C C . ASP H 1 34 ? 164.349 105.811 106.303 1.00 279.60 245 ASP H C 1
ATOM 24735 O O . ASP H 1 34 ? 163.279 105.410 106.768 1.00 279.37 245 ASP H O 1
ATOM 24744 N N . VAL H 1 35 ? 165.342 104.996 105.958 1.00 282.50 246 VAL H N 1
ATOM 24745 C CA . VAL H 1 35 ? 165.241 103.542 106.024 1.00 281.88 246 VAL H CA 1
ATOM 24746 C C . VAL H 1 35 ? 166.154 103.049 107.137 1.00 281.10 246 VAL H C 1
ATOM 24747 O O . VAL H 1 35 ? 167.317 103.460 107.224 1.00 280.52 246 VAL H O 1
ATOM 24760 N N . ASN H 1 36 ? 165.623 102.166 107.987 1.00 282.37 247 ASN H N 1
ATOM 24761 C CA . ASN H 1 36 ? 166.370 101.618 109.110 1.00 282.83 247 ASN H CA 1
ATOM 24762 C C . ASN H 1 36 ? 166.774 100.164 108.923 1.00 283.92 247 ASN H C 1
ATOM 24763 O O . ASN H 1 36 ? 167.668 99.696 109.635 1.00 284.30 247 ASN H O 1
ATOM 24774 N N . GLU H 1 37 ? 166.149 99.442 107.994 1.00 293.23 248 GLU H N 1
ATOM 24775 C CA . GLU H 1 37 ? 166.491 98.045 107.765 1.00 293.53 248 GLU H CA 1
ATOM 24776 C C . GLU H 1 37 ? 167.822 97.969 107.026 1.00 294.28 248 GLU H C 1
ATOM 24777 O O . GLU H 1 37 ? 167.875 97.556 105.864 1.00 294.21 248 GLU H O 1
ATOM 24789 N N . LEU H 1 38 ? 168.899 98.376 107.696 1.00 303.32 249 LEU H N 1
ATOM 24790 C CA . LEU H 1 38 ? 170.226 98.402 107.098 1.00 302.64 249 LEU H CA 1
ATOM 24791 C C . LEU H 1 38 ? 171.002 97.106 107.293 1.00 303.37 249 LEU H C 1
ATOM 24792 O O . LEU H 1 38 ? 172.078 96.957 106.703 1.00 303.60 249 LEU H O 1
ATOM 24808 N N . VAL H 1 39 ? 170.497 96.171 108.100 1.00 311.25 250 VAL H N 1
ATOM 24809 C CA . VAL H 1 39 ? 171.210 94.909 108.299 1.00 310.82 250 VAL H CA 1
ATOM 24810 C C . VAL H 1 39 ? 171.379 94.160 106.984 1.00 310.68 250 VAL H C 1
ATOM 24811 O O . VAL H 1 39 ? 172.506 93.734 106.681 1.00 310.69 250 VAL H O 1
ATOM 24824 N N . PRO H 1 40 ? 170.339 93.961 106.167 1.00 303.33 251 PRO H N 1
ATOM 24825 C CA . PRO H 1 40 ? 170.559 93.428 104.818 1.00 302.70 251 PRO H CA 1
ATOM 24826 C C . PRO H 1 40 ? 170.821 94.540 103.815 1.00 302.73 251 PRO H C 1
ATOM 24827 O O . PRO H 1 40 ? 170.878 95.715 104.189 1.00 302.92 251 PRO H O 1
ATOM 24838 N N . GLY H 1 41 ? 170.983 94.187 102.545 1.00 298.98 252 GLY H N 1
ATOM 24839 C CA . GLY H 1 41 ? 171.175 95.179 101.510 1.00 298.85 252 GLY H CA 1
ATOM 24840 C C . GLY H 1 41 ? 169.920 96.006 101.294 1.00 298.72 252 GLY H C 1
ATOM 24841 O O . GLY H 1 41 ? 168.882 95.813 101.928 1.00 298.67 252 GLY H O 1
ATOM 24845 N N . PHE H 1 42 ? 170.027 96.958 100.370 1.00 290.27 253 PHE H N 1
ATOM 24846 C CA . PHE H 1 42 ? 168.905 97.812 100.013 1.00 290.11 253 PHE H CA 1
ATOM 24847 C C . PHE H 1 42 ? 168.892 98.028 98.506 1.00 290.57 253 PHE H C 1
ATOM 24848 O O . PHE H 1 42 ? 169.938 97.993 97.853 1.00 290.37 253 PHE H O 1
ATOM 24865 N N . LEU H 1 43 ? 167.695 98.252 97.959 1.00 299.94 254 LEU H N 1
ATOM 24866 C CA . LEU H 1 43 ? 167.531 98.438 96.520 1.00 299.62 254 LEU H CA 1
ATOM 24867 C C . LEU H 1 43 ? 167.042 99.836 96.167 1.00 299.48 254 LEU H C 1
ATOM 24868 O O . LEU H 1 43 ? 167.747 100.568 95.465 1.00 299.11 254 LEU H O 1
ATOM 24884 N N . SER H 1 44 ? 165.858 100.236 96.629 1.00 292.89 255 SER H N 1
ATOM 24885 C CA . SER H 1 44 ? 165.310 101.533 96.260 1.00 291.97 255 SER H CA 1
ATOM 24886 C C . SER H 1 44 ? 164.173 101.902 97.202 1.00 291.92 255 SER H C 1
ATOM 24887 O O . SER H 1 44 ? 163.529 101.032 97.794 1.00 292.08 255 SER H O 1
ATOM 24895 N N . VAL H 1 45 ? 163.943 103.205 97.328 1.00 278.50 256 VAL H N 1
ATOM 24896 C CA . VAL H 1 45 ? 162.839 103.744 98.106 1.00 277.78 256 VAL H CA 1
ATOM 24897 C C . VAL H 1 45 ? 161.691 104.063 97.157 1.00 276.71 256 VAL H C 1
ATOM 24898 O O . VAL H 1 45 ? 161.865 104.164 95.940 1.00 276.36 256 VAL H O 1
ATOM 24911 N N . LYS H 1 46 ? 160.492 104.225 97.717 1.00 260.49 257 LYS H N 1
ATOM 24912 C CA . LYS H 1 46 ? 159.333 104.569 96.905 1.00 260.24 257 LYS H CA 1
ATOM 24913 C C . LYS H 1 46 ? 158.348 105.359 97.754 1.00 260.32 257 LYS H C 1
ATOM 24914 O O . LYS H 1 46 ? 158.173 105.071 98.940 1.00 260.77 257 LYS H O 1
ATOM 24933 N N . TRP H 1 47 ? 157.705 106.350 97.137 1.00 256.68 258 TRP H N 1
ATOM 24934 C CA . TRP H 1 47 ? 156.661 107.145 97.774 1.00 256.00 258 TRP H CA 1
ATOM 24935 C C . TRP H 1 47 ? 155.380 107.026 96.960 1.00 255.79 258 TRP H C 1
ATOM 24936 O O . TRP H 1 47 ? 155.340 107.445 95.798 1.00 255.57 258 TRP H O 1
ATOM 24957 N N . GLU H 1 48 ? 154.341 106.459 97.566 1.00 253.35 259 GLU H N 1
ATOM 24958 C CA . GLU H 1 48 ? 153.083 106.162 96.899 1.00 253.64 259 GLU H CA 1
ATOM 24959 C C . GLU H 1 48 ? 151.929 106.853 97.624 1.00 254.54 259 GLU H C 1
ATOM 24960 O O . GLU H 1 48 ? 152.090 107.448 98.699 1.00 255.04 259 GLU H O 1
ATOM 24972 N N . ASN H 1 49 ? 150.737 106.670 97.063 1.00 272.14 260 ASN H N 1
ATOM 24973 C CA . ASN H 1 49 ? 149.494 107.184 97.608 1.00 272.97 260 ASN H CA 1
ATOM 24974 C C . ASN H 1 49 ? 148.794 106.090 98.413 1.00 274.33 260 ASN H C 1
ATOM 24975 O O . ASN H 1 49 ? 149.248 104.945 98.485 1.00 274.04 260 ASN H O 1
ATOM 24986 N N . ASP H 1 50 ? 147.669 106.454 99.031 1.00 290.99 261 ASP H N 1
ATOM 24987 C CA . ASP H 1 50 ? 146.870 105.470 99.753 1.00 291.04 261 ASP H CA 1
ATOM 24988 C C . ASP H 1 50 ? 146.394 104.357 98.828 1.00 290.71 261 ASP H C 1
ATOM 24989 O O . ASP H 1 50 ? 146.428 103.177 99.198 1.00 290.31 261 ASP H O 1
ATOM 24998 N N . ASN H 1 51 ? 145.948 104.707 97.624 1.00 278.73 262 ASN H N 1
ATOM 24999 C CA . ASN H 1 51 ? 145.492 103.710 96.665 1.00 277.83 262 ASN H CA 1
ATOM 25000 C C . ASN H 1 51 ? 146.635 102.951 96.002 1.00 277.51 262 ASN H C 1
ATOM 25001 O O . ASN H 1 51 ? 146.371 102.058 95.190 1.00 277.11 262 ASN H O 1
ATOM 25012 N N . GLY H 1 52 ? 147.887 103.276 96.321 1.00 268.97 263 GLY H N 1
ATOM 25013 C CA . GLY H 1 52 ? 149.022 102.652 95.676 1.00 267.56 263 GLY H CA 1
ATOM 25014 C C . GLY H 1 52 ? 149.435 103.268 94.358 1.00 267.63 263 GLY H C 1
ATOM 25015 O O . GLY H 1 52 ? 150.345 102.739 93.707 1.00 266.95 263 GLY H O 1
ATOM 25019 N N . LYS H 1 53 ? 148.804 104.362 93.941 1.00 268.76 264 LYS H N 1
ATOM 25020 C CA . LYS H 1 53 ? 149.140 104.976 92.668 1.00 268.27 264 LYS H CA 1
ATOM 25021 C C . LYS H 1 53 ? 150.555 105.546 92.699 1.00 268.25 264 LYS H C 1
ATOM 25022 O O . LYS H 1 53 ? 151.136 105.794 93.760 1.00 268.35 264 LYS H O 1
ATOM 25041 N N . THR H 1 54 ? 151.109 105.754 91.507 1.00 254.15 265 THR H N 1
ATOM 25042 C CA . THR H 1 54 ? 152.469 106.265 91.370 1.00 253.51 265 THR H CA 1
ATOM 25043 C C . THR H 1 54 ? 152.499 107.734 91.770 1.00 253.57 265 THR H C 1
ATOM 25044 O O . THR H 1 54 ? 152.016 108.597 91.030 1.00 253.24 265 THR H O 1
ATOM 25055 N N . LEU H 1 55 ? 153.066 108.021 92.938 1.00 245.73 266 LEU H N 1
ATOM 25056 C CA . LEU H 1 55 ? 153.175 109.381 93.449 1.00 245.03 266 LEU H CA 1
ATOM 25057 C C . LEU H 1 55 ? 154.600 109.877 93.237 1.00 244.42 266 LEU H C 1
ATOM 25058 O O . LEU H 1 55 ? 155.553 109.279 93.750 1.00 244.11 266 LEU H O 1
ATOM 25074 N N . THR H 1 56 ? 154.741 110.963 92.481 1.00 234.92 267 THR H N 1
ATOM 25075 C CA . THR H 1 56 ? 156.063 111.486 92.162 1.00 235.04 267 THR H CA 1
ATOM 25076 C C . THR H 1 56 ? 156.807 111.864 93.436 1.00 235.60 267 THR H C 1
ATOM 25077 O O . THR H 1 56 ? 156.219 112.377 94.391 1.00 235.62 267 THR H O 1
ATOM 25088 N N . SER H 1 57 ? 158.113 111.610 93.444 1.00 240.89 268 SER H N 1
ATOM 25089 C CA . SER H 1 57 ? 158.946 111.861 94.612 1.00 241.25 268 SER H CA 1
ATOM 25090 C C . SER H 1 57 ? 160.318 112.321 94.132 1.00 240.72 268 SER H C 1
ATOM 25091 O O . SER H 1 57 ? 160.533 112.568 92.941 1.00 239.81 268 SER H O 1
ATOM 25099 N N . ARG H 1 58 ? 161.254 112.437 95.072 1.00 240.04 269 ARG H N 1
ATOM 25100 C CA . ARG H 1 58 ? 162.609 112.874 94.778 1.00 240.01 269 ARG H CA 1
ATOM 25101 C C . ARG H 1 58 ? 163.576 112.025 95.592 1.00 240.32 269 ARG H C 1
ATOM 25102 O O . ARG H 1 58 ? 163.172 111.235 96.450 1.00 240.21 269 ARG H O 1
ATOM 25123 N N . LYS H 1 59 ? 164.866 112.194 95.316 1.00 244.75 270 LYS H N 1
ATOM 25124 C CA . LYS H 1 59 ? 165.922 111.450 95.986 1.00 244.64 270 LYS H CA 1
ATOM 25125 C C . LYS H 1 59 ? 166.836 112.409 96.734 1.00 244.54 270 LYS H C 1
ATOM 25126 O O . LYS H 1 59 ? 167.164 113.489 96.233 1.00 244.06 270 LYS H O 1
ATOM 25145 N N . GLY H 1 60 ? 167.241 112.009 97.931 1.00 246.10 271 GLY H N 1
ATOM 25146 C CA . GLY H 1 60 ? 168.089 112.817 98.784 1.00 246.00 271 GLY H CA 1
ATOM 25147 C C . GLY H 1 60 ? 169.556 112.547 98.541 1.00 246.33 271 GLY H C 1
ATOM 25148 O O . GLY H 1 60 ? 169.965 112.124 97.455 1.00 246.39 271 GLY H O 1
ATOM 25152 N N . VAL H 1 61 ? 170.367 112.798 99.570 1.00 253.39 272 VAL H N 1
ATOM 25153 C CA . VAL H 1 61 ? 171.809 112.605 99.436 1.00 253.71 272 VAL H CA 1
ATOM 25154 C C . VAL H 1 61 ? 172.114 111.138 99.159 1.00 254.50 272 VAL H C 1
ATOM 25155 O O . VAL H 1 61 ? 172.913 110.807 98.275 1.00 254.34 272 VAL H O 1
ATOM 25168 N N . THR H 1 62 ? 171.481 110.241 99.909 1.00 264.83 273 THR H N 1
ATOM 25169 C CA . THR H 1 62 ? 171.674 108.807 99.765 1.00 264.68 273 THR H CA 1
ATOM 25170 C C . THR H 1 62 ? 170.397 108.167 99.232 1.00 264.54 273 THR H C 1
ATOM 25171 O O . THR H 1 62 ? 169.295 108.695 99.408 1.00 264.52 273 THR H O 1
ATOM 25182 N N . ASP H 1 63 ? 170.560 107.018 98.575 1.00 270.05 274 ASP H N 1
ATOM 25183 C CA . ASP H 1 63 ? 169.426 106.318 97.981 1.00 270.25 274 ASP H CA 1
ATOM 25184 C C . ASP H 1 63 ? 168.404 105.858 99.014 1.00 271.19 274 ASP H C 1
ATOM 25185 O O . ASP H 1 63 ? 167.235 105.662 98.663 1.00 270.99 274 ASP H O 1
ATOM 25194 N N . LYS H 1 64 ? 168.807 105.682 100.270 1.00 278.66 275 LYS H N 1
ATOM 25195 C CA . LYS H 1 64 ? 167.891 105.231 101.312 1.00 278.29 275 LYS H CA 1
ATOM 25196 C C . LYS H 1 64 ? 166.988 106.337 101.848 1.00 277.86 275 LYS H C 1
ATOM 25197 O O . LYS H 1 64 ? 166.193 106.073 102.757 1.00 277.55 275 LYS H O 1
ATOM 25216 N N . ILE H 1 65 ? 167.083 107.554 101.318 1.00 270.45 276 ILE H N 1
ATOM 25217 C CA . ILE H 1 65 ? 166.305 108.698 101.786 1.00 269.97 276 ILE H CA 1
ATOM 25218 C C . ILE H 1 65 ? 165.420 109.169 100.640 1.00 269.73 276 ILE H C 1
ATOM 25219 O O . ILE H 1 65 ? 165.920 109.468 99.548 1.00 269.43 276 ILE H O 1
ATOM 25235 N N . ALA H 1 66 ? 164.111 109.238 100.885 1.00 263.34 277 ALA H N 1
ATOM 25236 C CA . ALA H 1 66 ? 163.151 109.704 99.890 1.00 262.67 277 ALA H CA 1
ATOM 25237 C C . ALA H 1 66 ? 162.512 111.004 100.357 1.00 261.97 277 ALA H C 1
ATOM 25238 O O . ALA H 1 66 ? 161.933 111.054 101.442 1.00 262.19 277 ALA H O 1
ATOM 25245 N N . ILE H 1 67 ? 162.581 112.042 99.530 1.00 246.37 278 ILE H N 1
ATOM 25246 C CA . ILE H 1 67 ? 162.001 113.341 99.852 1.00 245.77 278 ILE H CA 1
ATOM 25247 C C . ILE H 1 67 ? 160.735 113.533 99.031 1.00 245.93 278 ILE H C 1
ATOM 25248 O O . ILE H 1 67 ? 160.689 113.170 97.850 1.00 246.66 278 ILE H O 1
ATOM 25264 N N . LEU H 1 68 ? 159.703 114.104 99.657 1.00 245.83 279 LEU H N 1
ATOM 25265 C CA . LEU H 1 68 ? 158.442 114.367 98.969 1.00 245.98 279 LEU H CA 1
ATOM 25266 C C . LEU H 1 68 ? 157.973 115.770 99.322 1.00 245.45 279 LEU H C 1
ATOM 25267 O O . LEU H 1 68 ? 157.828 116.094 100.502 1.00 245.61 279 LEU H O 1
ATOM 25283 N N . ASP H 1 69 ? 157.734 116.601 98.309 1.00 235.29 280 ASP H N 1
ATOM 25284 C CA . ASP H 1 69 ? 157.303 117.975 98.542 1.00 235.80 280 ASP H CA 1
ATOM 25285 C C . ASP H 1 69 ? 155.791 118.030 98.728 1.00 235.71 280 ASP H C 1
ATOM 25286 O O . ASP H 1 69 ? 155.035 117.524 97.893 1.00 235.03 280 ASP H O 1
ATOM 25295 N N . ILE H 1 70 ? 155.350 118.646 99.827 1.00 225.13 281 ILE H N 1
ATOM 25296 C CA . ILE H 1 70 ? 153.936 118.729 100.176 1.00 223.19 281 ILE H CA 1
ATOM 25297 C C . ILE H 1 70 ? 153.548 120.177 100.436 1.00 222.23 281 ILE H C 1
ATOM 25298 O O . ILE H 1 70 ? 154.277 120.922 101.104 1.00 221.39 281 ILE H O 1
ATOM 25314 N N . THR H 1 71 ? 152.393 120.568 99.905 1.00 214.84 282 THR H N 1
ATOM 25315 C CA . THR H 1 71 ? 151.817 121.884 100.117 1.00 214.58 282 THR H CA 1
ATOM 25316 C C . THR H 1 71 ? 150.905 121.856 101.344 1.00 213.80 282 THR H C 1
ATOM 25317 O O . THR H 1 71 ? 150.556 120.797 101.868 1.00 213.62 282 THR H O 1
ATOM 25328 N N . TYR H 1 72 ? 150.518 123.048 101.804 1.00 207.92 283 TYR H N 1
ATOM 25329 C CA . TYR H 1 72 ? 149.676 123.135 102.993 1.00 208.82 283 TYR H CA 1
ATOM 25330 C C . TYR H 1 72 ? 148.319 122.478 102.779 1.00 209.55 283 TYR H C 1
ATOM 25331 O O . TYR H 1 72 ? 147.733 121.949 103.730 1.00 210.43 283 TYR H O 1
ATOM 25349 N N . GLU H 1 73 ? 147.802 122.506 101.550 1.00 218.74 284 GLU H N 1
ATOM 25350 C CA . GLU H 1 73 ? 146.494 121.920 101.276 1.00 219.46 284 GLU H CA 1
ATOM 25351 C C . GLU H 1 73 ? 146.432 120.471 101.749 1.00 219.53 284 GLU H C 1
ATOM 25352 O O . GLU H 1 73 ? 145.601 120.110 102.589 1.00 219.07 284 GLU H O 1
ATOM 25364 N N . ASP H 1 74 ? 147.314 119.626 101.213 1.00 220.32 285 ASP H N 1
ATOM 25365 C CA . ASP H 1 74 ? 147.281 118.207 101.551 1.00 219.64 285 ASP H CA 1
ATOM 25366 C C . ASP H 1 74 ? 147.573 117.989 103.030 1.00 219.37 285 ASP H C 1
ATOM 25367 O O . ASP H 1 74 ? 146.890 117.208 103.703 1.00 219.76 285 ASP H O 1
ATOM 25376 N N . TRP H 1 75 ? 148.592 118.673 103.553 1.00 206.78 286 TRP H N 1
ATOM 25377 C CA . TRP H 1 75 ? 148.991 118.466 104.942 1.00 205.91 286 TRP H CA 1
ATOM 25378 C C . TRP H 1 75 ? 147.840 118.766 105.894 1.00 206.94 286 TRP H C 1
ATOM 25379 O O . TRP H 1 75 ? 147.574 118.001 106.828 1.00 205.08 286 TRP H O 1
ATOM 25400 N N . SER H 1 76 ? 147.141 119.881 105.669 1.00 216.21 287 SER H N 1
ATOM 25401 C CA . SER H 1 76 ? 146.013 120.235 106.524 1.00 215.03 287 SER H CA 1
ATOM 25402 C C . SER H 1 76 ? 144.822 119.315 106.286 1.00 215.51 287 SER H C 1
ATOM 25403 O O . SER H 1 76 ? 144.106 118.963 107.231 1.00 214.98 287 SER H O 1
ATOM 25411 N N . ASN H 1 77 ? 144.592 118.916 105.033 1.00 228.20 288 ASN H N 1
ATOM 25412 C CA . ASN H 1 77 ? 143.421 118.103 104.725 1.00 228.13 288 ASN H CA 1
ATOM 25413 C C . ASN H 1 77 ? 143.484 116.742 105.405 1.00 227.51 288 ASN H C 1
ATOM 25414 O O . ASN H 1 77 ? 142.441 116.130 105.662 1.00 227.52 288 ASN H O 1
ATOM 25425 N N . GLY H 1 78 ? 144.683 116.254 105.706 1.00 211.23 289 GLY H N 1
ATOM 25426 C CA . GLY H 1 78 ? 144.843 114.955 106.321 1.00 209.43 289 GLY H CA 1
ATOM 25427 C C . GLY H 1 78 ? 145.164 113.825 105.371 1.00 212.13 289 GLY H C 1
ATOM 25428 O O . GLY H 1 78 ? 145.091 112.661 105.780 1.00 211.23 289 GLY H O 1
ATOM 25432 N N . THR H 1 79 ? 145.513 114.124 104.121 1.00 235.12 290 THR H N 1
ATOM 25433 C CA . THR H 1 79 ? 145.853 113.073 103.174 1.00 235.20 290 THR H CA 1
ATOM 25434 C C . THR H 1 79 ? 147.028 112.257 103.695 1.00 235.56 290 THR H C 1
ATOM 25435 O O . THR H 1 79 ? 147.968 112.796 104.285 1.00 236.15 290 THR H O 1
ATOM 25446 N N . VAL H 1 80 ? 146.970 110.947 103.472 1.00 236.52 291 VAL H N 1
ATOM 25447 C CA . VAL H 1 80 ? 147.961 110.007 103.984 1.00 236.28 291 VAL H CA 1
ATOM 25448 C C . VAL H 1 80 ? 148.787 109.479 102.821 1.00 236.77 291 VAL H C 1
ATOM 25449 O O . VAL H 1 80 ? 148.235 109.035 101.807 1.00 236.47 291 VAL H O 1
ATOM 25462 N N . PHE H 1 81 ? 150.107 109.537 102.968 1.00 241.06 292 PHE H N 1
ATOM 25463 C CA . PHE H 1 81 ? 151.051 109.030 101.984 1.00 241.19 292 PHE H CA 1
ATOM 25464 C C . PHE H 1 81 ? 151.700 107.766 102.532 1.00 242.55 292 PHE H C 1
ATOM 25465 O O . PHE H 1 81 ? 151.666 107.500 103.739 1.00 242.45 292 PHE H O 1
ATOM 25482 N N . TYR H 1 82 ? 152.304 106.985 101.635 1.00 263.27 293 TYR H N 1
ATOM 25483 C CA . TYR H 1 82 ? 152.909 105.711 102.005 1.00 263.41 293 TYR H CA 1
ATOM 25484 C C . TYR H 1 82 ? 154.343 105.669 101.503 1.00 263.55 293 TYR H C 1
ATOM 25485 O O . TYR H 1 82 ? 154.603 105.975 100.338 1.00 263.25 293 TYR H O 1
ATOM 25503 N N . CYS H 1 83 ? 155.273 105.300 102.376 1.00 266.02 294 CYS H N 1
ATOM 25504 C CA . CYS H 1 83 ? 156.666 105.114 101.985 1.00 265.85 294 CYS H CA 1
ATOM 25505 C C . CYS H 1 83 ? 157.025 103.638 102.059 1.00 265.74 294 CYS H C 1
ATOM 25506 O O . CYS H 1 83 ? 156.824 103.000 103.096 1.00 265.26 294 CYS H O 1
ATOM 25513 N N . ALA H 1 84 ? 157.586 103.106 100.973 1.00 273.30 295 ALA H N 1
ATOM 25514 C CA . ALA H 1 84 ? 157.858 101.681 100.864 1.00 273.02 295 ALA H CA 1
ATOM 25515 C C . ALA H 1 84 ? 159.312 101.431 100.489 1.00 273.35 295 ALA H C 1
ATOM 25516 O O . ALA H 1 84 ? 159.959 102.249 99.826 1.00 273.71 295 ALA H O 1
ATOM 25523 N N . VAL H 1 85 ? 159.807 100.275 100.929 1.00 275.38 296 VAL H N 1
ATOM 25524 C CA . VAL H 1 85 ? 161.157 99.804 100.644 1.00 275.66 296 VAL H CA 1
ATOM 25525 C C . VAL H 1 85 ? 161.049 98.557 99.777 1.00 276.69 296 VAL H C 1
ATOM 25526 O O . VAL H 1 85 ? 160.224 97.676 100.046 1.00 276.19 296 VAL H O 1
ATOM 25539 N N . ASP H 1 86 ? 161.880 98.481 98.737 1.00 294.41 297 ASP H N 1
ATOM 25540 C CA . ASP H 1 86 ? 161.782 97.394 97.769 1.00 294.44 297 ASP H CA 1
ATOM 25541 C C . ASP H 1 86 ? 163.104 96.647 97.634 1.00 294.50 297 ASP H C 1
ATOM 25542 O O . ASP H 1 86 ? 163.576 96.407 96.519 1.00 294.26 297 ASP H O 1
ATOM 25551 N N . HIS H 1 87 ? 163.702 96.271 98.762 1.00 304.28 298 HIS H N 1
ATOM 25552 C CA . HIS H 1 87 ? 164.951 95.520 98.736 1.00 304.14 298 HIS H CA 1
ATOM 25553 C C . HIS H 1 87 ? 164.774 94.195 98.001 1.00 304.17 298 HIS H C 1
ATOM 25554 O O . HIS H 1 87 ? 163.731 93.543 98.100 1.00 304.45 298 HIS H O 1
ATOM 25568 N N . MET H 1 88 ? 165.810 93.804 97.253 1.00 307.92 299 MET H N 1
ATOM 25569 C CA . MET H 1 88 ? 165.758 92.562 96.486 1.00 308.08 299 MET H CA 1
ATOM 25570 C C . MET H 1 88 ? 165.431 91.365 97.372 1.00 308.09 299 MET H C 1
ATOM 25571 O O . MET H 1 88 ? 164.745 90.433 96.936 1.00 308.27 299 MET H O 1
ATOM 25585 N N . GLU H 1 89 ? 165.914 91.364 98.613 1.00 300.11 300 GLU H N 1
ATOM 25586 C CA . GLU H 1 89 ? 165.657 90.248 99.516 1.00 299.68 300 GLU H CA 1
ATOM 25587 C C . GLU H 1 89 ? 164.349 90.393 100.278 1.00 300.09 300 GLU H C 1
ATOM 25588 O O . GLU H 1 89 ? 163.716 89.381 100.603 1.00 299.66 300 GLU H O 1
ATOM 25600 N N . ASN H 1 90 ? 163.925 91.620 100.566 1.00 305.75 301 ASN H N 1
ATOM 25601 C CA . ASN H 1 90 ? 162.700 91.858 101.315 1.00 305.01 301 ASN H CA 1
ATOM 25602 C C . ASN H 1 90 ? 161.471 91.982 100.423 1.00 304.88 301 ASN H C 1
ATOM 25603 O O . ASN H 1 90 ? 160.385 92.273 100.933 1.00 304.45 301 ASN H O 1
ATOM 25614 N N . LEU H 1 91 ? 161.610 91.771 99.112 1.00 304.00 302 LEU H N 1
ATOM 25615 C CA . LEU H 1 91 ? 160.465 91.898 98.218 1.00 303.38 302 LEU H CA 1
ATOM 25616 C C . LEU H 1 91 ? 159.376 90.876 98.517 1.00 303.05 302 LEU H C 1
ATOM 25617 O O . LEU H 1 91 ? 158.238 91.053 98.067 1.00 302.87 302 LEU H O 1
ATOM 25633 N N . GLY H 1 92 ? 159.691 89.812 99.259 1.00 288.59 303 GLY H N 1
ATOM 25634 C CA . GLY H 1 92 ? 158.657 88.860 99.632 1.00 287.61 303 GLY H CA 1
ATOM 25635 C C . GLY H 1 92 ? 157.517 89.512 100.391 1.00 287.99 303 GLY H C 1
ATOM 25636 O O . GLY H 1 92 ? 156.348 89.177 100.184 1.00 287.43 303 GLY H O 1
ATOM 25640 N N . ASP H 1 93 ? 157.841 90.446 101.276 1.00 290.58 304 ASP H N 1
ATOM 25641 C CA . ASP H 1 93 ? 156.867 91.274 101.972 1.00 290.51 304 ASP H CA 1
ATOM 25642 C C . ASP H 1 93 ? 157.077 92.729 101.563 1.00 289.97 304 ASP H C 1
ATOM 25643 O O . ASP H 1 93 ? 157.997 93.059 100.810 1.00 290.13 304 ASP H O 1
ATOM 25652 N N . LEU H 1 94 ? 156.207 93.607 102.056 1.00 274.17 305 LEU H N 1
ATOM 25653 C CA . LEU H 1 94 ? 156.321 95.037 101.784 1.00 273.64 305 LEU H CA 1
ATOM 25654 C C . LEU H 1 94 ? 156.036 95.794 103.073 1.00 273.58 305 LEU H C 1
ATOM 25655 O O . LEU H 1 94 ? 154.913 95.752 103.583 1.00 273.76 305 LEU H O 1
ATOM 25671 N N . VAL H 1 95 ? 157.047 96.483 103.595 1.00 264.00 306 VAL H N 1
ATOM 25672 C CA . VAL H 1 95 ? 156.869 97.329 104.787 1.00 263.82 306 VAL H CA 1
ATOM 25673 C C . VAL H 1 95 ? 156.469 98.701 104.259 1.00 264.69 306 VAL H C 1
ATOM 25674 O O . VAL H 1 95 ? 157.273 99.629 104.141 1.00 264.92 306 VAL H O 1
ATOM 25687 N N . LYS H 1 96 ? 155.184 98.833 103.930 1.00 269.98 307 LYS H N 1
ATOM 25688 C CA . LYS H 1 96 ? 154.665 100.066 103.339 1.00 269.47 307 LYS H CA 1
ATOM 25689 C C . LYS H 1 96 ? 154.196 101.002 104.451 1.00 269.30 307 LYS H C 1
ATOM 25690 O O . LYS H 1 96 ? 153.014 101.077 104.795 1.00 268.86 307 LYS H O 1
ATOM 25709 N N . LYS H 1 97 ? 155.155 101.726 105.026 1.00 263.05 308 LYS H N 1
ATOM 25710 C CA . LYS H 1 97 ? 154.849 102.658 106.098 1.00 262.12 308 LYS H CA 1
ATOM 25711 C C . LYS H 1 97 ? 153.829 103.688 105.616 1.00 262.06 308 LYS H C 1
ATOM 25712 O O . LYS H 1 97 ? 153.661 103.919 104.416 1.00 262.45 308 LYS H O 1
ATOM 25731 N N . ALA H 1 98 ? 153.235 104.395 106.576 1.00 251.04 309 ALA H N 1
ATOM 25732 C CA . ALA H 1 98 ? 152.242 105.419 106.291 1.00 250.40 309 ALA H CA 1
ATOM 25733 C C . ALA H 1 98 ? 152.508 106.652 107.140 1.00 249.39 309 ALA H C 1
ATOM 25734 O O . ALA H 1 98 ? 153.093 106.568 108.223 1.00 248.99 309 ALA H O 1
ATOM 25741 N N . TYR H 1 99 ? 152.069 107.802 106.631 1.00 236.08 310 TYR H N 1
ATOM 25742 C CA . TYR H 1 99 ? 152.123 109.069 107.359 1.00 235.87 310 TYR H CA 1
ATOM 25743 C C . TYR H 1 99 ? 150.686 109.495 107.652 1.00 236.52 310 TYR H C 1
ATOM 25744 O O . TYR H 1 99 ? 150.000 110.042 106.783 1.00 237.15 310 TYR H O 1
ATOM 25762 N N . LYS H 1 100 ? 150.237 109.242 108.882 1.00 215.01 311 LYS H N 1
ATOM 25763 C CA . LYS H 1 100 ? 148.901 109.608 109.343 1.00 214.51 311 LYS H CA 1
ATOM 25764 C C . LYS H 1 100 ? 148.993 110.619 110.476 1.00 212.40 311 LYS H C 1
ATOM 25765 O O . LYS H 1 100 ? 149.518 110.306 111.550 1.00 211.19 311 LYS H O 1
ATOM 25784 N N . ARG H 1 101 ? 148.485 111.826 110.236 1.00 197.51 312 ARG H N 1
ATOM 25785 C CA . ARG H 1 101 ? 148.368 112.856 111.262 1.00 196.62 312 ARG H CA 1
ATOM 25786 C C . ARG H 1 101 ? 146.911 112.957 111.698 1.00 196.74 312 ARG H C 1
ATOM 25787 O O . ARG H 1 101 ? 146.040 113.285 110.886 1.00 196.79 312 ARG H O 1
ATOM 25808 N N . GLU H 1 102 ? 146.648 112.673 112.971 1.00 187.17 313 GLU H N 1
ATOM 25809 C CA . GLU H 1 102 ? 145.298 112.831 113.496 1.00 186.54 313 GLU H CA 1
ATOM 25810 C C . GLU H 1 102 ? 144.898 114.301 113.463 1.00 187.34 313 GLU H C 1
ATOM 25811 O O . GLU H 1 102 ? 145.618 115.165 113.973 1.00 189.04 313 GLU H O 1
ATOM 25823 N N . THR H 1 103 ? 143.736 114.585 112.855 1.00 180.27 314 THR H N 1
ATOM 25824 C CA . THR H 1 103 ? 143.320 115.973 112.673 1.00 179.44 314 THR H CA 1
ATOM 25825 C C . THR H 1 103 ? 141.808 116.166 112.772 1.00 178.12 314 THR H C 1
ATOM 25826 O O . THR H 1 103 ? 141.295 117.157 112.239 1.00 176.27 314 THR H O 1
ATOM 25837 N N . GLY H 1 104 ? 141.081 115.267 113.429 1.00 178.37 315 GLY H N 1
ATOM 25838 C CA . GLY H 1 104 ? 139.638 115.388 113.495 1.00 179.08 315 GLY H CA 1
ATOM 25839 C C . GLY H 1 104 ? 139.141 116.256 114.633 1.00 179.53 315 GLY H C 1
ATOM 25840 O O . GLY H 1 104 ? 138.747 115.750 115.687 1.00 179.61 315 GLY H O 1
ATOM 25844 N N . GLY H 1 105 ? 139.156 117.567 114.427 1.00 164.76 316 GLY H N 1
ATOM 25845 C CA . GLY H 1 105 ? 138.615 118.491 115.407 1.00 161.98 316 GLY H CA 1
ATOM 25846 C C . GLY H 1 105 ? 138.838 119.916 114.951 1.00 162.19 316 GLY H C 1
ATOM 25847 O O . GLY H 1 105 ? 139.513 120.177 113.950 1.00 162.76 316 GLY H O 1
ATOM 25851 N N . VAL H 1 106 ? 138.255 120.841 115.707 1.00 154.51 317 VAL H N 1
ATOM 25852 C CA . VAL H 1 106 ? 138.384 122.268 115.421 1.00 154.28 317 VAL H CA 1
ATOM 25853 C C . VAL H 1 106 ? 139.589 122.830 116.170 1.00 152.57 317 VAL H C 1
ATOM 25854 O O . VAL H 1 106 ? 139.798 122.486 117.342 1.00 151.57 317 VAL H O 1
ATOM 25867 N N . PRO H 1 107 ? 140.403 123.685 115.552 1.00 139.99 318 PRO H N 1
ATOM 25868 C CA . PRO H 1 107 ? 141.533 124.272 116.281 1.00 140.47 318 PRO H CA 1
ATOM 25869 C C . PRO H 1 107 ? 141.059 125.230 117.363 1.00 141.15 318 PRO H C 1
ATOM 25870 O O . PRO H 1 107 ? 139.985 125.828 117.269 1.00 140.14 318 PRO H O 1
ATOM 25881 N N . GLN H 1 108 ? 141.880 125.369 118.404 1.00 142.96 319 GLN H N 1
ATOM 25882 C CA . GLN H 1 108 ? 141.651 126.347 119.459 1.00 143.09 319 GLN H CA 1
ATOM 25883 C C . GLN H 1 108 ? 142.935 127.104 119.771 1.00 140.68 319 GLN H C 1
ATOM 25884 O O . GLN H 1 108 ? 144.021 126.518 119.802 1.00 134.99 319 GLN H O 1
ATOM 25898 N N . ARG H 1 109 ? 142.798 128.405 120.002 1.00 139.49 320 ARG H N 1
ATOM 25899 C CA . ARG H 1 109 ? 143.955 129.256 120.239 1.00 137.32 320 ARG H CA 1
ATOM 25900 C C . ARG H 1 109 ? 144.706 128.780 121.480 1.00 136.19 320 ARG H C 1
ATOM 25901 O O . ARG H 1 109 ? 144.075 128.501 122.508 1.00 134.87 320 ARG H O 1
ATOM 25922 N N . PRO H 1 110 ? 146.033 128.673 121.435 1.00 127.50 321 PRO H N 1
ATOM 25923 C CA . PRO H 1 110 ? 146.787 128.400 122.661 1.00 123.79 321 PRO H CA 1
ATOM 25924 C C . PRO H 1 110 ? 146.972 129.650 123.505 1.00 122.01 321 PRO H C 1
ATOM 25925 O O . PRO H 1 110 ? 147.064 130.769 122.996 1.00 124.94 321 PRO H O 1
ATOM 25936 N N . SER H 1 111 ? 147.028 129.440 124.816 1.00 116.35 322 SER H N 1
ATOM 25937 C CA . SER H 1 111 ? 147.316 130.497 125.775 1.00 115.71 322 SER H CA 1
ATOM 25938 C C . SER H 1 111 ? 148.716 130.285 126.332 1.00 112.95 322 SER H C 1
ATOM 25939 O O . SER H 1 111 ? 149.056 129.178 126.761 1.00 116.97 322 SER H O 1
ATOM 25947 N N . VAL H 1 112 ? 149.521 131.343 126.324 1.00 91.99 323 VAL H N 1
ATOM 25948 C CA . VAL H 1 112 ? 150.937 131.276 126.661 1.00 90.26 323 VAL H CA 1
ATOM 25949 C C . VAL H 1 112 ? 151.164 132.053 127.948 1.00 95.21 323 VAL H C 1
ATOM 25950 O O . VAL H 1 112 ? 150.703 133.193 128.079 1.00 94.77 323 VAL H O 1
ATOM 25963 N N . PHE H 1 113 ? 151.870 131.441 128.897 1.00 104.68 324 PHE H N 1
ATOM 25964 C CA . PHE H 1 113 ? 152.232 132.102 130.142 1.00 102.86 324 PHE H CA 1
ATOM 25965 C C . PHE H 1 113 ? 153.734 132.008 130.359 1.00 103.19 324 PHE H C 1
ATOM 25966 O O . PHE H 1 113 ? 154.384 131.058 129.921 1.00 106.97 324 PHE H O 1
ATOM 25983 N N . LEU H 1 114 ? 154.285 133.018 131.023 1.00 93.41 325 LEU H N 1
ATOM 25984 C CA . LEU H 1 114 ? 155.692 133.043 131.405 1.00 91.95 325 LEU H CA 1
ATOM 25985 C C . LEU H 1 114 ? 155.759 133.000 132.926 1.00 94.22 325 LEU H C 1
ATOM 25986 O O . LEU H 1 114 ? 155.482 134.001 133.594 1.00 101.56 325 LEU H O 1
ATOM 26002 N N . LEU H 1 115 ? 156.125 131.842 133.466 1.00 88.19 326 LEU H N 1
ATOM 26003 C CA . LEU H 1 115 ? 156.123 131.641 134.904 1.00 86.97 326 LEU H CA 1
ATOM 26004 C C . LEU H 1 115 ? 157.306 132.362 135.548 1.00 88.17 326 LEU H C 1
ATOM 26005 O O . LEU H 1 115 ? 158.225 132.839 134.878 1.00 89.62 326 LEU H O 1
ATOM 26021 N N . ALA H 1 116 ? 157.269 132.434 136.875 1.00 91.59 327 ALA H N 1
ATOM 26022 C CA . ALA H 1 116 ? 158.279 133.177 137.607 1.00 97.29 327 ALA H CA 1
ATOM 26023 C C . ALA H 1 116 ? 159.649 132.524 137.419 1.00 100.99 327 ALA H C 1
ATOM 26024 O O . ALA H 1 116 ? 159.752 131.299 137.315 1.00 104.22 327 ALA H O 1
ATOM 26031 N N A PRO H 1 117 ? 160.717 133.317 137.372 0.74 98.08 328 PRO H N 1
ATOM 26032 N N B PRO H 1 117 ? 160.717 133.317 137.372 0.26 98.12 328 PRO H N 1
ATOM 26033 C CA A PRO H 1 117 ? 162.051 132.737 137.195 0.74 98.01 328 PRO H CA 1
ATOM 26034 C CA B PRO H 1 117 ? 162.051 132.737 137.195 0.26 98.07 328 PRO H CA 1
ATOM 26035 C C A PRO H 1 117 ? 162.463 131.891 138.388 0.74 97.74 328 PRO H C 1
ATOM 26036 C C B PRO H 1 117 ? 162.463 131.891 138.388 0.26 98.30 328 PRO H C 1
ATOM 26037 O O A PRO H 1 117 ? 162.049 132.129 139.525 0.74 97.13 328 PRO H O 1
ATOM 26038 O O B PRO H 1 117 ? 162.049 132.129 139.525 0.26 97.96 328 PRO H O 1
ATOM 26059 N N . ALA H 1 118 ? 163.296 130.891 138.112 1.00 103.24 329 ALA H N 1
ATOM 26060 C CA . ALA H 1 118 ? 163.825 129.989 139.132 1.00 99.03 329 ALA H CA 1
ATOM 26061 C C . ALA H 1 118 ? 165.321 130.254 139.246 1.00 104.24 329 ALA H C 1
ATOM 26062 O O . ALA H 1 118 ? 166.095 129.889 138.355 1.00 109.12 329 ALA H O 1
ATOM 26070 N N . GLU H 1 119 ? 165.708 130.937 140.321 1.00 112.29 330 GLU H N 1
ATOM 26071 C CA . GLU H 1 119 ? 167.087 131.334 140.568 1.00 114.91 330 GLU H CA 1
ATOM 26072 C C . GLU H 1 119 ? 167.749 130.356 141.529 1.00 115.07 330 GLU H C 1
ATOM 26073 O O . GLU H 1 119 ? 167.224 130.097 142.616 1.00 117.52 330 GLU H O 1
ATOM 26085 N N . GLN H 1 120 ? 168.899 129.821 141.129 1.00 127.66 331 GLN H N 1
ATOM 26086 C CA . GLN H 1 120 ? 169.679 128.880 141.924 1.00 126.84 331 GLN H CA 1
ATOM 26087 C C . GLN H 1 120 ? 171.036 129.537 142.160 1.00 129.57 331 GLN H C 1
ATOM 26088 O O . GLN H 1 120 ? 171.959 129.400 141.347 1.00 133.12 331 GLN H O 1
ATOM 26102 N N . THR H 1 121 ? 171.117 130.327 143.235 1.00 126.84 332 THR H N 1
ATOM 26103 C CA . THR H 1 121 ? 172.352 131.022 143.574 1.00 128.80 332 THR H CA 1
ATOM 26104 C C . THR H 1 121 ? 173.458 130.062 143.989 1.00 129.74 332 THR H C 1
ATOM 26105 O O . THR H 1 121 ? 174.630 130.452 143.996 1.00 126.08 332 THR H O 1
ATOM 26116 N N . SER H 1 122 ? 173.113 128.819 144.337 1.00 126.47 333 SER H N 1
ATOM 26117 C CA . SER H 1 122 ? 174.140 127.840 144.676 1.00 126.26 333 SER H CA 1
ATOM 26118 C C . SER H 1 122 ? 175.053 127.593 143.486 1.00 125.71 333 SER H C 1
ATOM 26119 O O . SER H 1 122 ? 176.278 127.509 143.634 1.00 124.24 333 SER H O 1
ATOM 26127 N N . ASP H 1 123 ? 174.471 127.475 142.297 1.00 129.86 334 ASP H N 1
ATOM 26128 C CA . ASP H 1 123 ? 175.212 127.282 141.063 1.00 128.56 334 ASP H CA 1
ATOM 26129 C C . ASP H 1 123 ? 175.312 128.565 140.252 1.00 126.58 334 ASP H C 1
ATOM 26130 O O . ASP H 1 123 ? 175.985 128.580 139.218 1.00 129.45 334 ASP H O 1
ATOM 26139 N N . ASN H 1 124 ? 174.660 129.639 140.698 1.00 118.98 335 ASN H N 1
ATOM 26140 C CA . ASN H 1 124 ? 174.673 130.914 139.990 1.00 119.00 335 ASN H CA 1
ATOM 26141 C C . ASN H 1 124 ? 174.033 130.764 138.610 1.00 121.49 335 ASN H C 1
ATOM 26142 O O . ASN H 1 124 ? 174.632 131.068 137.578 1.00 124.97 335 ASN H O 1
ATOM 26153 N N . THR H 1 125 ? 172.790 130.284 138.609 1.00 116.55 336 THR H N 1
ATOM 26154 C CA . THR H 1 125 ? 172.059 130.080 137.365 1.00 115.54 336 THR H CA 1
ATOM 26155 C C . THR H 1 125 ? 170.610 130.498 137.550 1.00 116.26 336 THR H C 1
ATOM 26156 O O . THR H 1 125 ? 170.113 130.600 138.671 1.00 120.01 336 THR H O 1
ATOM 26167 N N . VAL H 1 126 ? 169.946 130.799 136.438 1.00 107.37 337 VAL H N 1
ATOM 26168 C CA . VAL H 1 126 ? 168.535 131.158 136.451 1.00 98.35 337 VAL H CA 1
ATOM 26169 C C . VAL H 1 126 ? 167.863 130.515 135.249 1.00 101.97 337 VAL H C 1
ATOM 26170 O O . VAL H 1 126 ? 168.436 130.464 134.152 1.00 105.68 337 VAL H O 1
ATOM 26183 N N . THR H 1 127 ? 166.641 130.023 135.462 1.00 94.99 338 THR H N 1
ATOM 26184 C CA . THR H 1 127 ? 165.859 129.380 134.415 1.00 97.19 338 THR H CA 1
ATOM 26185 C C . THR H 1 127 ? 164.503 130.059 134.296 1.00 96.08 338 THR H C 1
ATOM 26186 O O . THR H 1 127 ? 163.816 130.269 135.301 1.00 95.84 338 THR H O 1
ATOM 26197 N N . LEU H 1 128 ? 164.133 130.404 133.066 1.00 91.24 339 LEU H N 1
ATOM 26198 C CA . LEU H 1 128 ? 162.824 130.942 132.732 1.00 83.76 339 LEU H CA 1
ATOM 26199 C C . LEU H 1 128 ? 161.982 129.852 132.084 1.00 89.16 339 LEU H C 1
ATOM 26200 O O . LEU H 1 128 ? 162.487 129.070 131.272 1.00 95.31 339 LEU H O 1
ATOM 26216 N N . THR H 1 129 ? 160.698 129.813 132.435 1.00 88.30 340 THR H N 1
ATOM 26217 C CA . THR H 1 129 ? 159.780 128.783 131.969 1.00 88.38 340 THR H CA 1
ATOM 26218 C C . THR H 1 129 ? 158.694 129.413 131.110 1.00 91.59 340 THR H C 1
ATOM 26219 O O . THR H 1 129 ? 158.154 130.469 131.450 1.00 98.13 340 THR H O 1
ATOM 26230 N N . CYS H 1 130 ? 158.382 128.756 129.996 1.00 96.90 341 CYS H N 1
ATOM 26231 C CA . CYS H 1 130 ? 157.299 129.143 129.107 1.00 98.59 341 CYS H CA 1
ATOM 26232 C C . CYS H 1 130 ? 156.296 127.996 129.113 1.00 98.83 341 CYS H C 1
ATOM 26233 O O . CYS H 1 130 ? 156.677 126.840 128.898 1.00 101.10 341 CYS H O 1
ATOM 26240 N N . TYR H 1 131 ? 155.024 128.310 129.361 1.00 92.34 342 TYR H N 1
ATOM 26241 C CA . TYR H 1 131 ? 153.971 127.312 129.531 1.00 87.81 342 TYR H CA 1
ATOM 26242 C C . TYR H 1 131 ? 152.838 127.502 128.532 1.00 92.81 342 TYR H C 1
ATOM 26243 O O . TYR H 1 131 ? 152.161 128.537 128.551 1.00 92.36 342 TYR H O 1
ATOM 26261 N N . VAL H 1 132 ? 152.638 126.548 127.622 1.00 102.14 343 VAL H N 1
ATOM 26262 C CA . VAL H 1 132 ? 151.551 126.626 126.646 1.00 97.40 343 VAL H CA 1
ATOM 26263 C C . VAL H 1 132 ? 150.419 125.808 127.206 1.00 102.12 343 VAL H C 1
ATOM 26264 O O . VAL H 1 132 ? 150.592 124.617 127.416 1.00 100.29 343 VAL H O 1
ATOM 26277 N N . LYS H 1 133 ? 149.253 126.407 127.420 1.00 115.45 344 LYS H N 1
ATOM 26278 C CA . LYS H 1 133 ? 148.174 125.699 128.121 1.00 113.91 344 LYS H CA 1
ATOM 26279 C C . LYS H 1 133 ? 147.185 124.866 127.321 1.00 118.20 344 LYS H C 1
ATOM 26280 O O . LYS H 1 133 ? 146.762 123.837 127.814 1.00 121.71 344 LYS H O 1
ATOM 26299 N N . ASP H 1 134 ? 146.759 125.291 126.142 1.00 125.59 345 ASP H N 1
ATOM 26300 C CA . ASP H 1 134 ? 145.738 124.507 125.439 1.00 127.85 345 ASP H CA 1
ATOM 26301 C C . ASP H 1 134 ? 145.738 124.677 123.944 1.00 127.70 345 ASP H C 1
ATOM 26302 O O . ASP H 1 134 ? 145.265 125.683 123.434 1.00 129.21 345 ASP H O 1
ATOM 26311 N N . PHE H 1 135 ? 146.225 123.673 123.238 1.00 122.49 346 PHE H N 1
ATOM 26312 C CA . PHE H 1 135 ? 146.259 123.725 121.796 1.00 121.97 346 PHE H CA 1
ATOM 26313 C C . PHE H 1 135 ? 145.745 122.400 121.306 1.00 123.90 346 PHE H C 1
ATOM 26314 O O . PHE H 1 135 ? 146.220 121.360 121.750 1.00 126.27 346 PHE H O 1
ATOM 26331 N N . TYR H 1 136 ? 144.773 122.411 120.402 1.00 143.20 347 TYR H N 1
ATOM 26332 C CA . TYR H 1 136 ? 144.182 121.143 119.984 1.00 145.07 347 TYR H CA 1
ATOM 26333 C C . TYR H 1 136 ? 145.095 120.399 119.015 1.00 146.74 347 TYR H C 1
ATOM 26334 O O . TYR H 1 136 ? 145.421 119.232 119.265 1.00 149.49 347 TYR H O 1
ATOM 26352 N N . PRO H 1 137 ? 145.511 121.002 117.902 1.00 137.51 348 PRO H N 1
ATOM 26353 C CA . PRO H 1 137 ? 146.488 120.322 117.043 1.00 138.86 348 PRO H CA 1
ATOM 26354 C C . PRO H 1 137 ? 147.719 119.956 117.856 1.00 140.74 348 PRO H C 1
ATOM 26355 O O . PRO H 1 137 ? 148.279 120.790 118.570 1.00 140.04 348 PRO H O 1
ATOM 26366 N N . LYS H 1 138 ? 148.152 118.704 117.736 1.00 138.87 349 LYS H N 1
ATOM 26367 C CA . LYS H 1 138 ? 149.249 118.214 118.567 1.00 135.97 349 LYS H CA 1
ATOM 26368 C C . LYS H 1 138 ? 150.598 118.421 117.903 1.00 138.32 349 LYS H C 1
ATOM 26369 O O . LYS H 1 138 ? 151.509 117.598 118.027 1.00 138.11 349 LYS H O 1
ATOM 26388 N N . ASP H 1 139 ? 150.740 119.541 117.196 1.00 148.57 350 ASP H N 1
ATOM 26389 C CA . ASP H 1 139 ? 152.000 119.963 116.602 1.00 149.01 350 ASP H CA 1
ATOM 26390 C C . ASP H 1 139 ? 152.182 121.432 116.943 1.00 147.10 350 ASP H C 1
ATOM 26391 O O . ASP H 1 139 ? 151.321 122.255 116.619 1.00 146.66 350 ASP H O 1
ATOM 26400 N N . VAL H 1 140 ? 153.296 121.759 117.592 1.00 119.74 351 VAL H N 1
ATOM 26401 C CA . VAL H 1 140 ? 153.556 123.118 118.048 1.00 115.98 351 VAL H CA 1
ATOM 26402 C C . VAL H 1 140 ? 155.060 123.334 118.063 1.00 115.17 351 VAL H C 1
ATOM 26403 O O . VAL H 1 140 ? 155.837 122.387 118.206 1.00 116.73 351 VAL H O 1
ATOM 26416 N N . LEU H 1 141 ? 155.471 124.591 117.915 1.00 121.24 352 LEU H N 1
ATOM 26417 C CA . LEU H 1 141 ? 156.881 124.946 117.957 1.00 121.61 352 LEU H CA 1
ATOM 26418 C C . LEU H 1 141 ? 157.049 126.157 118.858 1.00 119.47 352 LEU H C 1
ATOM 26419 O O . LEU H 1 141 ? 156.263 127.103 118.787 1.00 124.06 352 LEU H O 1
ATOM 26435 N N . VAL H 1 142 ? 158.067 126.122 119.712 1.00 112.58 353 VAL H N 1
ATOM 26436 C CA . VAL H 1 142 ? 158.342 127.202 120.652 1.00 112.93 353 VAL H CA 1
ATOM 26437 C C . VAL H 1 142 ? 159.796 127.613 120.492 1.00 112.22 353 VAL H C 1
ATOM 26438 O O . VAL H 1 142 ? 160.687 126.758 120.463 1.00 117.31 353 VAL H O 1
ATOM 26451 N N . ALA H 1 143 ? 160.035 128.917 120.392 1.00 102.40 354 ALA H N 1
ATOM 26452 C CA . ALA H 1 143 ? 161.380 129.450 120.262 1.00 100.81 354 ALA H CA 1
ATOM 26453 C C . ALA H 1 143 ? 161.574 130.611 121.224 1.00 102.38 354 ALA H C 1
ATOM 26454 O O . ALA H 1 143 ? 160.631 131.341 121.552 1.00 113.18 354 ALA H O 1
ATOM 26461 N N . TRP H 1 144 ? 162.817 130.771 121.664 1.00 88.37 355 TRP H N 1
ATOM 26462 C CA . TRP H 1 144 ? 163.220 131.821 122.585 1.00 91.17 355 TRP H CA 1
ATOM 26463 C C . TRP H 1 144 ? 164.095 132.819 121.849 1.00 91.35 355 TRP H C 1
ATOM 26464 O O . TRP H 1 144 ? 164.898 132.435 120.994 1.00 101.54 355 TRP H O 1
ATOM 26485 N N . LEU H 1 145 ? 163.941 134.100 122.172 1.00 105.61 356 LEU H N 1
ATOM 26486 C CA . LEU H 1 145 ? 164.756 135.107 121.504 1.00 106.04 356 LEU H CA 1
ATOM 26487 C C . LEU H 1 145 ? 165.062 136.257 122.449 1.00 104.67 356 LEU H C 1
ATOM 26488 O O . LEU H 1 145 ? 164.215 136.667 123.246 1.00 108.80 356 LEU H O 1
ATOM 26504 N N . VAL H 1 146 ? 166.285 136.773 122.346 1.00 113.39 357 VAL H N 1
ATOM 26505 C CA . VAL H 1 146 ? 166.782 137.841 123.203 1.00 118.77 357 VAL H CA 1
ATOM 26506 C C . VAL H 1 146 ? 167.065 139.057 122.334 1.00 123.71 357 VAL H C 1
ATOM 26507 O O . VAL H 1 146 ? 167.742 138.946 121.305 1.00 128.00 357 VAL H O 1
ATOM 26520 N N . ASP H 1 147 ? 166.551 140.213 122.749 1.00 124.91 358 ASP H N 1
ATOM 26521 C CA . ASP H 1 147 ? 166.724 141.457 122.003 1.00 123.26 358 ASP H CA 1
ATOM 26522 C C . ASP H 1 147 ? 166.304 141.282 120.546 1.00 121.97 358 ASP H C 1
ATOM 26523 O O . ASP H 1 147 ? 166.987 141.721 119.620 1.00 120.48 358 ASP H O 1
ATOM 26532 N N . ASP H 1 148 ? 165.161 140.628 120.344 1.00 143.46 359 ASP H N 1
ATOM 26533 C CA . ASP H 1 148 ? 164.595 140.428 119.012 1.00 145.68 359 ASP H CA 1
ATOM 26534 C C . ASP H 1 148 ? 165.551 139.674 118.091 1.00 146.32 359 ASP H C 1
ATOM 26535 O O . ASP H 1 148 ? 165.502 139.834 116.869 1.00 146.22 359 ASP H O 1
ATOM 26544 N N . GLU H 1 149 ? 166.423 138.844 118.661 1.00 151.83 360 GLU H N 1
ATOM 26545 C CA . GLU H 1 149 ? 167.342 138.034 117.876 1.00 152.13 360 GLU H CA 1
ATOM 26546 C C . GLU H 1 149 ? 167.215 136.576 118.306 1.00 149.76 360 GLU H C 1
ATOM 26547 O O . GLU H 1 149 ? 167.163 136.292 119.515 1.00 150.27 360 GLU H O 1
ATOM 26559 N N . PRO H 1 150 ? 167.143 135.630 117.368 1.00 137.81 361 PRO H N 1
ATOM 26560 C CA . PRO H 1 150 ? 166.992 134.224 117.760 1.00 138.40 36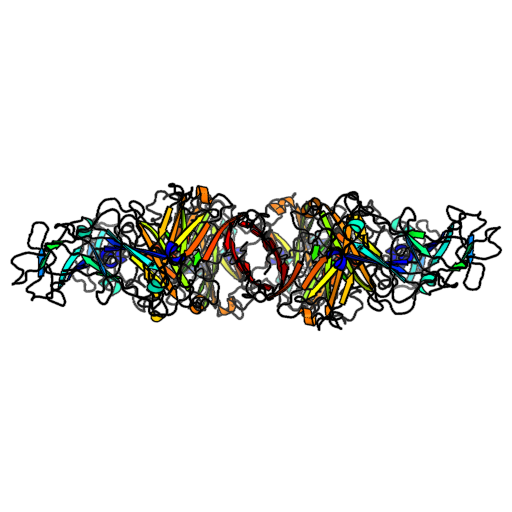1 PRO H CA 1
ATOM 26561 C C . PRO H 1 150 ? 168.145 133.765 118.638 1.00 140.90 361 PRO H C 1
ATOM 26562 O O . PRO H 1 150 ? 169.288 134.200 118.482 1.00 143.07 361 PRO H O 1
ATOM 26573 N N . VAL H 1 151 ? 167.828 132.871 119.577 1.00 132.36 362 VAL H N 1
ATOM 26574 C CA . VAL H 1 151 ? 168.850 132.354 120.481 1.00 129.34 362 VAL H CA 1
ATOM 26575 C C . VAL H 1 151 ? 169.958 131.666 119.699 1.00 135.18 362 VAL H C 1
ATOM 26576 O O . VAL H 1 151 ? 171.105 131.603 120.158 1.00 138.79 362 VAL H O 1
ATOM 26589 N N . GLU H 1 152 ? 169.645 131.141 118.517 1.00 155.25 363 GLU H N 1
ATOM 26590 C CA . GLU H 1 152 ? 170.632 130.488 117.669 1.00 156.65 363 GLU H CA 1
ATOM 26591 C C . GLU H 1 152 ? 171.276 131.452 116.680 1.00 159.69 363 GLU H C 1
ATOM 26592 O O . GLU H 1 152 ? 171.926 131.006 115.729 1.00 159.85 363 GLU H O 1
ATOM 26604 N N . ARG H 1 153 ? 171.110 132.757 116.886 1.00 188.27 364 ARG H N 1
ATOM 26605 C CA . ARG H 1 153 ? 171.684 133.793 116.033 1.00 188.30 364 ARG H CA 1
ATOM 26606 C C . ARG H 1 153 ? 172.546 134.682 116.921 1.00 189.42 364 ARG H C 1
ATOM 26607 O O . ARG H 1 153 ? 172.023 135.385 117.792 1.00 189.28 364 ARG H O 1
ATOM 26628 N N . THR H 1 154 ? 173.865 134.619 116.724 1.00 203.69 365 THR H N 1
ATOM 26629 C CA . THR H 1 154 ? 174.843 135.431 117.457 1.00 204.59 365 THR H CA 1
ATOM 26630 C C . THR H 1 154 ? 174.649 135.341 118.972 1.00 203.60 365 THR H C 1
ATOM 26631 O O . THR H 1 154 ? 175.175 136.171 119.721 1.00 201.92 365 THR H O 1
ATOM 26642 N N . SER H 1 155 ? 173.895 134.340 119.439 1.00 192.04 366 SER H N 1
ATOM 26643 C CA . SER H 1 155 ? 173.718 134.110 120.868 1.00 191.25 366 SER H CA 1
ATOM 26644 C C . SER H 1 155 ? 173.672 132.621 121.197 1.00 190.51 366 SER H C 1
ATOM 26645 O O . SER H 1 155 ? 173.164 132.247 122.260 1.00 188.11 366 SER H O 1
ATOM 26653 N N . SER H 1 156 ? 174.192 131.766 120.320 1.00 186.71 367 SER H N 1
ATOM 26654 C CA . SER H 1 156 ? 174.054 130.323 120.463 1.00 186.62 367 SER H CA 1
ATOM 26655 C C . SER H 1 156 ? 175.182 129.695 121.267 1.00 186.33 367 SER H C 1
ATOM 26656 O O . SER H 1 156 ? 175.201 128.470 121.425 1.00 186.56 367 SER H O 1
ATOM 26664 N N . SER H 1 157 ? 176.116 130.492 121.776 1.00 166.69 368 SER H N 1
ATOM 26665 C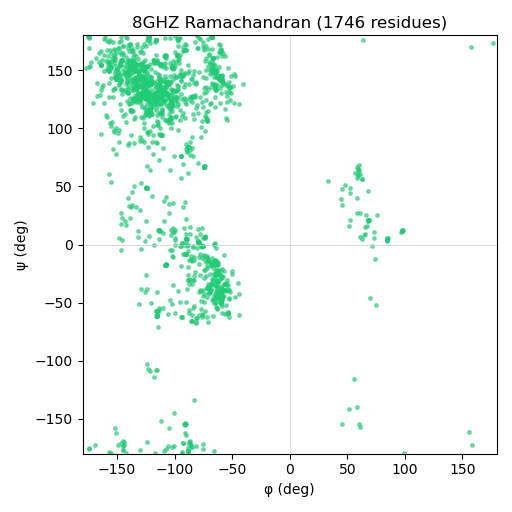 CA . SER H 1 157 ? 177.200 129.954 122.578 1.00 165.45 368 SER H CA 1
ATOM 26666 C C . SER H 1 157 ? 176.646 129.410 123.894 1.00 164.26 368 SER H C 1
ATOM 26667 O O . SER H 1 157 ? 175.447 129.480 124.177 1.00 162.77 368 SER H O 1
ATOM 26675 N N . ALA H 1 158 ? 177.542 128.861 124.716 1.00 157.22 369 ALA H N 1
ATOM 26676 C CA . ALA H 1 158 ? 177.161 128.381 126.039 1.00 155.94 369 ALA H CA 1
ATOM 26677 C C . ALA H 1 158 ? 176.515 129.463 126.895 1.00 155.14 369 ALA H C 1
ATOM 26678 O O . ALA H 1 158 ? 175.995 129.147 127.971 1.00 155.23 369 ALA H O 1
ATOM 26685 N N . LEU H 1 159 ? 176.542 130.722 126.451 1.00 131.63 370 LEU H N 1
ATOM 26686 C CA . LEU H 1 159 ? 175.897 131.796 127.199 1.00 130.15 370 LEU H CA 1
ATOM 26687 C C . LEU H 1 159 ? 174.450 131.458 127.537 1.00 131.13 370 LEU H C 1
ATOM 26688 O O . LEU H 1 159 ? 173.986 131.729 128.650 1.00 131.62 370 LEU H O 1
ATOM 26704 N N . TYR H 1 160 ? 173.721 130.864 126.593 1.00 113.71 371 TYR H N 1
ATOM 26705 C CA . TYR H 1 160 ? 172.312 130.543 126.775 1.00 109.06 371 TYR H CA 1
ATOM 26706 C C . TYR H 1 160 ? 172.060 129.098 126.374 1.00 105.53 371 TYR H C 1
ATOM 26707 O O . TYR H 1 160 ? 172.687 128.580 125.446 1.00 110.33 371 TYR H O 1
ATOM 26725 N N . GLN H 1 161 ? 171.136 128.446 127.079 1.00 100.39 372 GLN H N 1
ATOM 26726 C CA . GLN H 1 161 ? 170.739 127.089 126.726 1.00 98.31 372 GLN H CA 1
ATOM 26727 C C . GLN H 1 161 ? 169.227 126.976 126.807 1.00 100.36 372 GLN H C 1
ATOM 26728 O O . GLN H 1 161 ? 168.611 127.541 127.708 1.00 103.27 372 GLN H O 1
ATOM 26742 N N . PHE H 1 162 ? 168.621 126.280 125.850 1.00 100.41 373 PHE H N 1
ATOM 26743 C CA . PHE H 1 162 ? 167.172 126.152 125.809 1.00 104.10 373 PHE H CA 1
ATOM 26744 C C . PHE H 1 162 ? 166.777 124.709 125.536 1.00 104.52 373 PHE H C 1
ATOM 26745 O O . PHE H 1 162 ? 167.491 123.972 124.852 1.00 111.48 373 PHE H O 1
ATOM 26762 N N . ASN H 1 163 ? 165.619 124.321 126.058 1.00 103.54 374 ASN H N 1
ATOM 26763 C CA . ASN H 1 163 ? 165.109 122.986 125.818 1.00 100.61 374 ASN H CA 1
ATOM 26764 C C . ASN H 1 163 ? 163.598 122.978 125.923 1.00 104.94 374 ASN H C 1
ATOM 26765 O O . ASN H 1 163 ? 163.000 123.981 126.291 1.00 111.45 374 ASN H O 1
ATOM 26775 N N . THR H 1 164 ? 162.977 121.860 125.612 1.00 103.19 375 THR H N 1
ATOM 26776 C CA . THR H 1 164 ? 161.530 121.703 125.608 1.00 100.83 375 THR H CA 1
ATOM 26777 C C . THR H 1 164 ? 161.179 120.315 126.121 1.00 97.77 375 THR H C 1
ATOM 26778 O O . THR H 1 164 ? 161.913 119.350 125.894 1.00 100.79 375 THR H O 1
ATOM 26789 N N . THR H 1 165 ? 160.047 120.221 126.813 1.00 96.65 376 THR H N 1
ATOM 26790 C CA . THR H 1 165 ? 159.596 118.962 127.385 1.00 98.01 376 THR H CA 1
ATOM 26791 C C . THR H 1 165 ? 158.666 118.246 126.406 1.00 100.24 376 THR H C 1
ATOM 26792 O O . THR H 1 165 ? 158.519 118.642 125.247 1.00 101.87 376 THR H O 1
ATOM 26803 N N . SER H 1 166 ? 158.025 117.178 126.872 1.00 107.82 377 SER H N 1
ATOM 26804 C CA . SER H 1 166 ? 157.076 116.424 126.068 1.00 111.99 377 SER H CA 1
ATOM 26805 C C . SER H 1 166 ? 155.686 117.048 126.191 1.00 113.81 377 SER H C 1
ATOM 26806 O O . SER H 1 166 ? 155.515 118.133 126.752 1.00 113.61 377 SER H O 1
ATOM 26814 N N . GLN H 1 167 ? 154.676 116.361 125.665 1.00 120.47 378 GLN H N 1
ATOM 26815 C CA . GLN H 1 167 ? 153.304 116.847 125.654 1.00 118.88 378 GLN H CA 1
ATOM 26816 C C . GLN H 1 167 ? 152.464 116.062 126.650 1.00 119.45 378 GLN H C 1
ATOM 26817 O O . GLN H 1 167 ? 152.574 114.835 126.738 1.00 122.46 378 GLN H O 1
ATOM 26831 N N . ILE H 1 168 ? 151.629 116.775 127.401 1.00 105.70 379 ILE H N 1
ATOM 26832 C CA . ILE H 1 168 ? 150.696 116.174 128.347 1.00 107.70 379 ILE H CA 1
ATOM 26833 C C . ILE H 1 168 ? 149.290 116.614 127.970 1.00 111.46 379 ILE H C 1
ATOM 26834 O O . ILE H 1 168 ? 149.037 117.810 127.787 1.00 115.50 379 ILE H O 1
ATOM 26850 N N . GLN H 1 169 ? 148.381 115.649 127.843 1.00 128.63 380 GLN H N 1
ATOM 26851 C CA . GLN H 1 169 ? 146.994 115.910 127.480 1.00 129.93 380 GLN H CA 1
ATOM 26852 C C . GLN H 1 169 ? 146.067 115.402 128.571 1.00 130.10 380 GLN H C 1
ATOM 26853 O O . GLN H 1 169 ? 146.220 114.273 129.047 1.00 127.51 380 GLN H O 1
ATOM 26867 N N . SER H 1 170 ? 145.108 116.239 128.963 1.00 140.73 381 SER H N 1
ATOM 26868 C CA . SER H 1 170 ? 144.083 115.830 129.915 1.00 143.62 381 SER H CA 1
ATOM 26869 C C . SER H 1 170 ? 142.900 115.191 129.192 1.00 145.29 381 SER H C 1
ATOM 26870 O O . SER H 1 170 ? 142.531 114.048 129.479 1.00 145.28 381 SER H O 1
ATOM 26878 N N . GLY H 1 171 ? 142.302 115.918 128.251 1.00 144.72 382 GLY H N 1
ATOM 26879 C CA . GLY H 1 171 ? 141.218 115.387 127.449 1.00 143.63 382 GLY H CA 1
ATOM 26880 C C . GLY H 1 171 ? 141.505 115.445 125.963 1.00 143.70 382 GLY H C 1
ATOM 26881 O O . GLY H 1 171 ? 142.321 114.679 125.442 1.00 141.44 382 GLY H O 1
ATOM 26885 N N . ARG H 1 172 ? 140.829 116.359 125.271 1.00 149.14 383 ARG H N 1
ATOM 26886 C CA . ARG H 1 172 ? 141.042 116.594 123.850 1.00 149.50 383 ARG H CA 1
ATOM 26887 C C . ARG H 1 172 ? 142.182 117.566 123.571 1.00 150.15 383 ARG H C 1
ATOM 26888 O O . ARG H 1 172 ? 142.632 117.655 122.424 1.00 152.49 383 ARG H O 1
ATOM 26909 N N . THR H 1 173 ? 142.666 118.277 124.582 1.00 133.91 384 THR H N 1
ATOM 26910 C CA . THR H 1 173 ? 143.649 119.333 124.415 1.00 131.30 384 THR H CA 1
ATOM 26911 C C . THR H 1 173 ? 145.040 118.822 124.786 1.00 132.35 384 THR H C 1
ATOM 26912 O O . THR H 1 173 ? 145.246 117.635 125.047 1.00 133.05 384 THR H O 1
ATOM 26923 N N . TYR H 1 174 ? 146.010 119.733 124.806 1.00 122.05 385 TYR H N 1
ATOM 26924 C CA . TYR H 1 174 ? 147.396 119.403 125.100 1.00 116.44 385 TYR H CA 1
ATOM 26925 C C . TYR H 1 174 ? 148.018 120.577 125.842 1.00 116.42 385 TYR H C 1
ATOM 26926 O O . TYR H 1 174 ? 147.385 121.615 126.040 1.00 123.93 385 TYR H O 1
ATOM 26944 N N . SER H 1 175 ? 149.264 120.402 126.269 1.00 105.62 386 SER H N 1
ATOM 26945 C CA . SER H 1 175 ? 150.020 121.483 126.887 1.00 107.58 386 SER H CA 1
ATOM 26946 C C . SER H 1 175 ? 151.481 121.069 126.923 1.00 108.09 386 SER H C 1
ATOM 26947 O O . SER H 1 175 ? 151.801 119.879 126.876 1.00 108.03 386 SER H O 1
ATOM 26955 N N . VAL H 1 176 ? 152.366 122.061 127.008 1.00 97.14 387 VAL H N 1
ATOM 26956 C CA . VAL H 1 176 ? 153.802 121.810 126.982 1.00 89.10 387 VAL H CA 1
ATOM 26957 C C . VAL H 1 176 ? 154.507 122.849 127.849 1.00 91.13 387 VAL H C 1
ATOM 26958 O O . VAL H 1 176 ? 153.946 123.896 128.194 1.00 95.55 387 VAL H O 1
ATOM 26971 N N . TYR H 1 177 ? 155.773 122.567 128.157 1.00 83.55 388 TYR H N 1
ATOM 26972 C CA . TYR H 1 177 ? 156.641 123.441 128.929 1.00 79.15 388 TYR H CA 1
ATOM 26973 C C . TYR H 1 177 ? 157.989 123.525 128.233 1.00 84.29 388 TYR H C 1
ATOM 26974 O O . TYR H 1 177 ? 158.471 122.532 127.680 1.00 90.62 388 TYR H O 1
ATOM 26992 N N . SER H 1 178 ? 158.596 124.707 128.260 1.00 96.06 389 SER H N 1
ATOM 26993 C CA . SER H 1 178 ? 159.906 124.917 127.659 1.00 95.44 389 SER H CA 1
ATOM 26994 C C . SER H 1 178 ? 160.710 125.815 128.584 1.00 97.43 389 SER H C 1
ATOM 26995 O O . SER H 1 178 ? 160.145 126.624 129.319 1.00 101.20 389 SER H O 1
ATOM 27003 N N . GLN H 1 179 ? 162.031 125.659 128.568 1.00 91.24 390 GLN H N 1
ATOM 27004 C CA . GLN H 1 179 ? 162.867 126.355 129.533 1.00 87.56 390 GLN H CA 1
ATOM 27005 C C . GLN H 1 179 ? 164.079 126.960 128.847 1.00 95.66 390 GLN H C 1
ATOM 27006 O O . GLN H 1 179 ? 164.590 126.428 127.856 1.00 108.95 390 GLN H O 1
ATOM 27020 N N . LEU H 1 180 ? 164.534 128.083 129.403 1.00 95.00 391 LEU H N 1
ATOM 27021 C CA . LEU H 1 180 ? 165.756 128.752 128.978 1.00 89.39 391 LEU H CA 1
ATOM 27022 C C . LEU H 1 180 ? 166.595 129.038 130.214 1.00 94.37 391 LEU H C 1
ATOM 27023 O O . LEU H 1 180 ? 166.115 129.674 131.153 1.00 102.03 391 LEU H O 1
ATOM 27039 N N . THR H 1 181 ? 167.849 128.606 130.198 1.00 95.71 392 THR H N 1
ATOM 27040 C CA . THR H 1 181 ? 168.733 128.683 131.349 1.00 99.88 392 THR H CA 1
ATOM 27041 C C . THR H 1 181 ? 169.990 129.458 130.988 1.00 97.27 392 THR H C 1
ATOM 27042 O O . THR H 1 181 ? 170.542 129.298 129.889 1.00 101.15 392 THR H O 1
ATOM 27053 N N . PHE H 1 182 ? 170.431 130.302 131.921 1.00 99.84 393 PHE H N 1
ATOM 27054 C CA . PHE H 1 182 ? 171.665 131.056 131.739 1.00 101.34 393 PHE H CA 1
ATOM 27055 C C . PHE H 1 182 ? 172.153 131.548 133.093 1.00 107.88 393 PHE H C 1
ATOM 27056 O O . PHE H 1 182 ? 171.404 131.573 134.071 1.00 117.73 393 PHE H O 1
ATOM 27073 N N . SER H 1 183 ? 173.422 131.945 133.135 1.00 112.18 394 SER H N 1
ATOM 27074 C CA . SER H 1 183 ? 174.003 132.449 134.373 1.00 110.69 394 SER H CA 1
ATOM 27075 C C . SER H 1 183 ? 173.302 133.729 134.809 1.00 105.71 394 SER H C 1
ATOM 27076 O O . SER H 1 183 ? 172.898 134.548 133.981 1.00 107.90 394 SER H O 1
ATOM 27084 N N . ASN H 1 184 ? 173.160 133.901 136.125 1.00 117.92 395 ASN H N 1
ATOM 27085 C CA . ASN H 1 184 ? 172.450 135.059 136.653 1.00 123.53 395 ASN H CA 1
ATOM 27086 C C . ASN H 1 184 ? 173.251 136.349 136.545 1.00 126.72 395 ASN H C 1
ATOM 27087 O O . ASN H 1 184 ? 172.692 137.428 136.779 1.00 130.14 395 ASN H O 1
ATOM 27098 N N . ASP H 1 185 ? 174.534 136.273 136.186 1.00 130.55 396 ASP H N 1
ATOM 27099 C CA . ASP H 1 185 ? 175.295 137.493 135.950 1.00 132.05 396 ASP H CA 1
ATOM 27100 C C . ASP H 1 185 ? 174.653 138.316 134.843 1.00 131.81 396 ASP H C 1
ATOM 27101 O O . ASP H 1 185 ? 174.527 139.540 134.960 1.00 130.54 396 ASP H O 1
ATOM 27110 N N . LEU H 1 186 ? 174.238 137.658 133.760 1.00 115.95 397 LEU H N 1
ATOM 27111 C CA . LEU H 1 186 ? 173.463 138.347 132.736 1.00 116.53 397 LEU H CA 1
ATOM 27112 C C . LEU H 1 186 ? 172.085 138.727 133.258 1.00 117.02 397 LEU H C 1
ATOM 27113 O O . LEU H 1 186 ? 171.541 139.767 132.872 1.00 121.36 397 LEU H O 1
ATOM 27129 N N . TRP H 1 187 ? 171.510 137.899 134.133 1.00 105.43 398 TRP H N 1
ATOM 27130 C CA . TRP H 1 187 ? 170.193 138.188 134.685 1.00 103.38 398 TRP H CA 1
ATOM 27131 C C . TRP H 1 187 ? 170.199 139.452 135.529 1.00 109.99 398 TRP H C 1
ATOM 27132 O O . TRP H 1 187 ? 169.131 140.012 135.799 1.00 113.47 398 TRP H O 1
ATOM 27153 N N . LYS H 1 188 ? 171.375 139.913 135.950 1.00 124.31 399 LYS H N 1
ATOM 27154 C CA . LYS H 1 188 ? 171.480 141.115 136.765 1.00 124.58 399 LYS H CA 1
ATOM 27155 C C . LYS H 1 188 ? 171.526 142.394 135.940 1.00 128.22 399 LYS H C 1
ATOM 27156 O O . LYS H 1 188 ? 171.499 143.484 136.519 1.00 130.18 399 LYS H O 1
ATOM 27175 N N . ASN H 1 189 ? 171.722 142.267 134.630 1.00 134.93 400 ASN H N 1
ATOM 27176 C CA . ASN H 1 189 ? 171.716 143.428 133.757 1.00 135.39 400 ASN H CA 1
ATOM 27177 C C . ASN H 1 189 ? 170.322 143.965 133.835 1.00 139.02 400 ASN H C 1
ATOM 27178 O O . ASN H 1 189 ? 169.377 143.287 133.444 1.00 140.27 400 ASN H O 1
ATOM 27189 N N . GLU H 1 190 ? 170.165 145.186 134.314 1.00 163.34 401 GLU H N 1
ATOM 27190 C CA . GLU H 1 190 ? 168.823 145.716 134.550 1.00 164.29 401 GLU H CA 1
ATOM 27191 C C . GLU H 1 190 ? 167.929 145.940 133.331 1.00 163.63 401 GLU H C 1
ATOM 27192 O O . GLU H 1 190 ? 166.803 146.390 133.507 1.00 163.78 401 GLU H O 1
ATOM 27204 N N . GLU H 1 191 ? 168.378 145.645 132.118 1.00 145.53 402 GLU H N 1
ATOM 27205 C CA . GLU H 1 191 ? 167.478 145.811 130.985 1.00 142.92 402 GLU H CA 1
ATOM 27206 C C . GLU H 1 191 ? 167.754 144.865 129.842 1.00 141.79 402 GLU H C 1
ATOM 27207 O O . GLU H 1 191 ? 168.663 145.097 129.053 1.00 146.05 402 GLU H O 1
ATOM 27219 N N . VAL H 1 192 ? 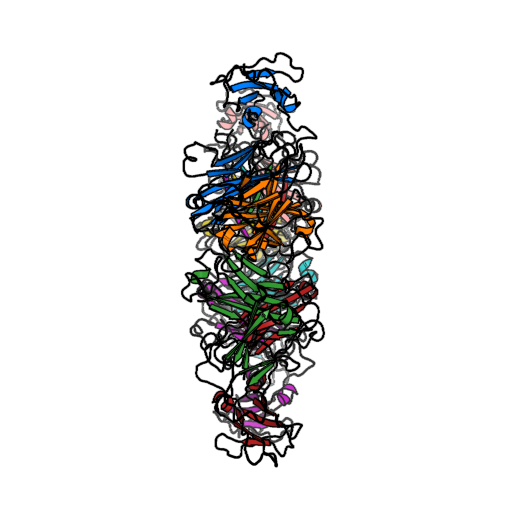166.973 143.802 129.739 1.00 119.49 403 VAL H N 1
ATOM 27220 C CA . VAL H 1 192 ? 167.103 142.884 128.622 1.00 119.54 403 VAL H CA 1
ATOM 27221 C C . VAL H 1 192 ? 165.718 142.343 128.370 1.00 116.51 403 VAL H C 1
ATOM 27222 O O . VAL H 1 192 ? 164.940 142.191 129.302 1.00 122.91 403 VAL H O 1
ATOM 27235 N N . VAL H 1 193 ? 165.398 142.051 127.126 1.00 94.61 404 VAL H N 1
ATOM 27236 C CA . VAL H 1 193 ? 164.068 141.576 126.759 1.00 100.76 404 VAL H CA 1
ATOM 27237 C C . VAL H 1 193 ? 164.196 140.126 126.320 1.00 105.21 404 VAL H C 1
ATOM 27238 O O . VAL H 1 193 ? 164.932 139.824 125.372 1.00 107.36 404 VAL H O 1
ATOM 27251 N N . TYR H 1 194 ? 163.484 139.227 126.997 1.00 98.36 405 TYR H N 1
ATOM 27252 C CA . TYR H 1 194 ? 163.449 137.822 126.607 1.00 94.67 405 TYR H CA 1
ATOM 27253 C C . TYR H 1 194 ? 162.047 137.470 126.134 1.00 94.72 405 TYR H C 1
ATOM 27254 O O . TYR H 1 194 ? 161.065 137.854 126.766 1.00 101.74 405 TYR H O 1
ATOM 27272 N N . SER H 1 195 ? 161.941 136.720 125.038 1.00 96.02 406 SER H N 1
ATOM 27273 C CA . SER H 1 195 ? 160.641 136.492 124.427 1.00 96.93 406 SER H CA 1
ATOM 27274 C C . SER H 1 195 ? 160.427 135.028 124.081 1.00 92.81 406 SER H C 1
ATOM 27275 O O . SER H 1 195 ? 161.363 134.311 123.703 1.00 98.70 406 SER H O 1
ATOM 27283 N N . CYS H 1 196 ? 159.153 134.637 124.142 1.00 105.21 407 CYS H N 1
ATOM 27284 C CA . CYS H 1 196 ? 158.643 133.370 123.634 1.00 109.66 407 CYS H CA 1
ATOM 27285 C C . CYS H 1 196 ? 157.832 133.632 122.377 1.00 119.40 407 CYS H C 1
ATOM 27286 O O . CYS H 1 196 ? 156.955 134.505 122.376 1.00 127.61 407 CYS H O 1
ATOM 27293 N N . VAL H 1 197 ? 158.135 132.890 121.313 1.00 109.17 408 VAL H N 1
ATOM 27294 C CA . VAL H 1 197 ? 157.350 132.897 120.084 1.00 106.57 408 VAL H CA 1
ATOM 27295 C C . VAL H 1 197 ? 156.865 131.474 119.848 1.00 104.79 408 VAL H C 1
ATOM 27296 O O . VAL H 1 197 ? 157.660 130.528 119.892 1.00 111.17 408 VAL H O 1
ATOM 27309 N N . VAL H 1 198 ? 155.565 131.319 119.608 1.00 101.88 409 VAL H N 1
ATOM 27310 C CA . VAL H 1 198 ? 154.944 130.005 119.480 1.00 102.84 409 VAL H CA 1
ATOM 27311 C C . VAL H 1 198 ? 154.234 129.921 118.138 1.00 108.40 409 VAL H C 1
ATOM 27312 O O . VAL H 1 198 ? 153.333 130.718 117.851 1.00 112.42 409 VAL H O 1
ATOM 27325 N N . TYR H 1 199 ? 154.640 128.952 117.323 1.00 120.92 410 TYR H N 1
ATOM 27326 C CA . TYR H 1 199 ? 153.990 128.641 116.059 1.00 117.08 410 TYR H CA 1
ATOM 27327 C C . TYR H 1 199 ? 153.040 127.471 116.270 1.00 118.98 410 TYR H C 1
ATOM 27328 O O . TYR H 1 199 ? 153.420 126.455 116.868 1.00 126.35 410 TYR H O 1
ATOM 27346 N N . HIS H 1 200 ? 151.817 127.611 115.765 1.00 125.57 411 HIS H N 1
ATOM 27347 C CA . HIS H 1 200 ? 150.805 126.575 115.897 1.00 129.26 411 HIS H CA 1
ATOM 27348 C C . HIS H 1 200 ? 149.775 126.756 114.792 1.00 131.42 411 HIS H C 1
ATOM 27349 O O . HIS H 1 200 ? 149.611 127.849 114.244 1.00 132.65 411 HIS H O 1
ATOM 27363 N N . GLU H 1 201 ? 149.083 125.661 114.469 1.00 139.98 412 GLU H N 1
ATOM 27364 C CA . GLU H 1 201 ? 148.123 125.683 113.369 1.00 138.87 412 GLU H CA 1
ATOM 27365 C C . GLU H 1 201 ? 147.023 126.707 113.617 1.00 138.64 412 GLU H C 1
ATOM 27366 O O . GLU H 1 201 ? 146.730 127.544 112.756 1.00 140.78 412 GLU H O 1
ATOM 27378 N N . SER H 1 202 ? 146.402 126.657 114.795 1.00 136.19 413 SER H N 1
ATOM 27379 C CA . SER H 1 202 ? 145.251 127.500 115.100 1.00 135.57 413 SER H CA 1
ATOM 27380 C C . SER H 1 202 ? 145.603 128.983 115.129 1.00 136.32 413 SER H C 1
ATOM 27381 O O . SER H 1 202 ? 144.739 129.821 115.402 1.00 138.35 413 SER H O 1
ATOM 27389 N N . MET H 1 203 ? 146.857 129.319 114.856 1.00 147.08 414 MET H N 1
ATOM 27390 C CA . MET H 1 203 ? 147.283 130.708 114.767 1.00 149.81 414 MET H CA 1
ATOM 27391 C C . MET H 1 203 ? 148.458 130.757 113.796 1.00 150.62 414 MET H C 1
ATOM 27392 O O . MET H 1 203 ? 148.620 129.862 112.960 1.00 151.03 414 MET H O 1
ATOM 27406 N N . ILE H 1 204 ? 149.278 131.801 113.892 1.00 146.83 415 ILE H N 1
ATOM 27407 C CA . ILE H 1 204 ? 150.490 131.879 113.086 1.00 148.24 415 ILE H CA 1
ATOM 27408 C C . ILE H 1 204 ? 151.671 132.237 113.977 1.00 148.55 415 ILE H C 1
ATOM 27409 O O . ILE H 1 204 ? 152.705 131.562 113.952 1.00 148.85 415 ILE H O 1
ATOM 27425 N N . LYS H 1 205 ? 151.529 133.295 114.772 1.00 130.41 416 LYS H N 1
ATOM 27426 C CA . LYS H 1 205 ? 152.576 133.676 115.706 1.00 126.09 416 LYS H CA 1
ATOM 27427 C C . LYS H 1 205 ? 151.955 134.334 116.927 1.00 127.81 416 LYS H C 1
ATOM 27428 O O . LYS H 1 205 ? 150.887 134.946 116.848 1.00 129.14 416 LYS H O 1
ATOM 27447 N N . SER H 1 206 ? 152.642 134.196 118.062 1.00 130.81 417 SER H N 1
ATOM 27448 C CA . SER H 1 206 ? 152.126 134.691 119.337 1.00 129.88 417 SER H CA 1
ATOM 27449 C C . SER H 1 206 ? 153.338 134.938 120.234 1.00 127.02 417 SER H C 1
ATOM 27450 O O . SER H 1 206 ? 153.898 133.989 120.787 1.00 129.15 417 SER H O 1
ATOM 27458 N N . THR H 1 207 ? 153.727 136.200 120.370 1.00 124.62 418 THR H N 1
ATOM 27459 C CA . THR H 1 207 ? 154.908 136.558 121.138 1.00 125.19 418 THR H CA 1
ATOM 27460 C C . THR H 1 207 ? 154.533 136.950 122.562 1.00 120.90 418 THR H C 1
ATOM 27461 O O . THR H 1 207 ? 153.403 137.351 122.846 1.00 124.16 418 THR H O 1
ATOM 27472 N N . ASN H 1 208 ? 155.525 136.874 123.449 1.00 106.28 419 ASN H N 1
ATOM 27473 C CA . ASN H 1 208 ? 155.308 137.138 124.874 1.00 107.28 419 ASN H CA 1
ATOM 27474 C C . ASN H 1 208 ? 156.655 137.477 125.495 1.00 109.87 419 ASN H C 1
ATOM 27475 O O . ASN H 1 208 ? 157.523 136.602 125.573 1.00 119.66 419 ASN H O 1
ATOM 27486 N N . ILE H 1 209 ? 156.849 138.735 125.903 1.00 100.10 420 ILE H N 1
ATOM 27487 C CA . ILE H 1 209 ? 158.167 139.186 126.331 1.00 99.63 420 ILE H CA 1
ATOM 27488 C C . ILE H 1 209 ? 158.130 139.401 127.839 1.00 99.75 420 ILE H C 1
ATOM 27489 O O . ILE H 1 209 ? 157.078 139.677 128.433 1.00 105.53 420 ILE H O 1
ATOM 27505 N N . ILE H 1 210 ? 159.308 139.293 128.448 1.00 102.00 421 ILE H N 1
ATOM 27506 C CA . ILE H 1 210 ? 159.521 139.519 129.871 1.00 106.50 421 ILE H CA 1
ATOM 27507 C C . ILE H 1 210 ? 160.795 140.335 130.038 1.00 107.89 421 ILE H C 1
ATOM 27508 O O . ILE H 1 210 ? 161.776 140.138 129.307 1.00 114.39 421 ILE H O 1
ATOM 27524 N N . MET H 1 211 ? 160.762 141.269 130.992 1.00 108.73 422 MET H N 1
ATOM 27525 C CA . MET H 1 211 ? 161.882 142.155 131.278 1.00 109.49 422 MET H CA 1
ATOM 27526 C C . MET H 1 211 ? 162.132 142.227 132.779 1.00 111.28 422 MET H C 1
ATOM 27527 O O . MET H 1 211 ? 161.264 141.905 133.593 1.00 114.97 422 MET H O 1
ATOM 27541 N N . ARG H 1 212 ? 163.333 142.688 133.132 1.00 119.32 423 ARG H N 1
ATOM 27542 C CA . ARG H 1 212 ? 163.801 142.802 134.517 1.00 118.63 423 ARG H CA 1
ATOM 27543 C C . ARG H 1 212 ? 164.270 144.243 134.720 1.00 118.98 423 ARG H C 1
ATOM 27544 O O . ARG H 1 212 ? 165.449 144.546 134.526 1.00 122.62 423 ARG H O 1
ATOM 27565 N N . THR H 1 213 ? 163.356 145.128 135.114 1.00 126.26 424 THR H N 1
ATOM 27566 C CA . THR H 1 213 ? 163.642 146.556 135.220 1.00 131.56 424 THR H CA 1
ATOM 27567 C C . THR H 1 213 ? 163.712 146.980 136.684 1.00 129.30 424 THR H C 1
ATOM 27568 O O . THR H 1 213 ? 163.551 146.171 137.595 1.00 128.15 424 THR H O 1
ATOM 27579 N N . ILE H 1 214 ? 164.012 148.259 136.907 1.00 132.41 425 ILE H N 1
ATOM 27580 C CA . ILE H 1 214 ? 164.127 148.816 138.250 1.00 132.76 425 ILE H CA 1
ATOM 27581 C C . ILE H 1 214 ? 163.345 150.121 138.314 1.00 133.99 425 ILE H C 1
ATOM 27582 O O . ILE H 1 214 ? 163.401 150.936 137.387 1.00 135.99 425 ILE H O 1
ATOM 27598 N N . ASP H 1 215 ? 162.613 150.314 139.411 1.00 131.61 426 ASP H N 1
ATOM 27599 C CA . ASP H 1 215 ? 161.864 151.549 139.614 1.00 130.21 426 ASP H CA 1
ATOM 27600 C C . ASP H 1 215 ? 162.813 152.742 139.622 1.00 131.97 426 ASP H C 1
ATOM 27601 O O . ASP H 1 215 ? 163.826 152.742 140.327 1.00 132.37 426 ASP H O 1
ATOM 27610 N N . ARG H 1 216 ? 162.477 153.765 138.831 1.00 129.16 427 ARG H N 1
ATOM 27611 C CA . ARG H 1 216 ? 163.396 154.884 138.640 1.00 127.74 427 ARG H CA 1
ATOM 27612 C C . ARG H 1 216 ? 163.444 155.812 139.850 1.00 127.62 427 ARG H C 1
ATOM 27613 O O . ARG H 1 216 ? 164.529 156.225 140.274 1.00 128.90 427 ARG H O 1
ATOM 27634 N N . THR H 1 217 ? 162.286 156.156 140.422 1.00 128.58 428 THR H N 1
ATOM 27635 C CA . THR H 1 217 ? 162.277 157.103 141.535 1.00 130.60 428 THR H CA 1
ATOM 27636 C C . THR H 1 217 ? 162.993 156.538 142.755 1.00 132.42 428 THR H C 1
ATOM 27637 O O . THR H 1 217 ? 163.858 157.196 143.344 1.00 134.04 428 THR H O 1
ATOM 27648 N N . SER H 1 218 ? 162.643 155.319 143.148 1.00 133.91 429 SER H N 1
ATOM 27649 C CA . SER H 1 218 ? 163.281 154.628 144.258 1.00 134.97 429 SER H CA 1
ATOM 27650 C C . SER H 1 218 ? 163.707 153.256 143.771 1.00 133.84 429 SER H C 1
ATOM 27651 O O . SER H 1 218 ? 162.949 152.585 143.066 1.00 135.91 429 SER H O 1
ATOM 27659 N N . ASN H 1 219 ? 164.911 152.833 144.139 1.00 133.77 430 ASN H N 1
ATOM 27660 C CA . ASN H 1 219 ? 165.396 151.555 143.642 1.00 135.38 430 ASN H CA 1
ATOM 27661 C C . ASN H 1 219 ? 164.570 150.431 144.253 1.00 136.54 430 ASN H C 1
ATOM 27662 O O . ASN H 1 219 ? 164.509 150.287 145.477 1.00 137.40 430 ASN H O 1
ATOM 27673 N N . GLN H 1 220 ? 163.942 149.639 143.392 1.00 134.38 431 GLN H N 1
ATOM 27674 C CA . GLN H 1 220 ? 163.059 148.540 143.759 1.00 133.92 431 GLN H CA 1
ATOM 27675 C C . GLN H 1 220 ? 162.892 147.665 142.524 1.00 135.09 431 GLN H C 1
ATOM 27676 O O . GLN H 1 220 ? 162.046 147.969 141.673 1.00 137.95 431 GLN H O 1
ATOM 27690 N N . PRO H 1 221 ? 163.674 146.599 142.365 1.00 133.12 432 PRO H N 1
ATOM 27691 C CA . PRO H 1 221 ? 163.550 145.788 141.149 1.00 133.41 432 PRO H CA 1
ATOM 27692 C C . PRO H 1 221 ? 162.106 145.388 140.881 1.00 134.53 432 PRO H C 1
ATOM 27693 O O . PRO H 1 221 ? 161.323 145.149 141.802 1.00 136.50 432 PRO H O 1
ATOM 27704 N N . ASN H 1 222 ? 161.759 145.319 139.598 1.00 121.31 433 ASN H N 1
ATOM 27705 C CA . ASN H 1 222 ? 160.457 144.860 139.154 1.00 119.11 433 ASN H CA 1
ATOM 27706 C C . ASN H 1 222 ? 160.642 143.896 137.992 1.00 123.82 433 ASN H C 1
ATOM 27707 O O . ASN H 1 222 ? 161.625 143.965 137.243 1.00 130.18 433 ASN H O 1
ATOM 27718 N N . LEU H 1 223 ? 159.652 143.025 137.825 1.00 107.18 434 LEU H N 1
ATOM 27719 C CA . LEU H 1 223 ? 159.656 141.999 136.789 1.00 109.18 434 LEU H CA 1
ATOM 27720 C C . LEU H 1 223 ? 158.445 142.234 135.899 1.00 105.64 434 LEU H C 1
ATOM 27721 O O . LEU H 1 223 ? 157.307 142.048 136.343 1.00 103.94 434 LEU H O 1
ATOM 27737 N N . VAL H 1 224 ? 158.671 142.632 134.653 1.00 105.63 435 VAL H N 1
ATOM 27738 C CA . VAL H 1 224 ? 157.574 143.027 133.793 1.00 103.82 435 VAL H CA 1
ATOM 27739 C C . VAL H 1 224 ? 157.305 141.899 132.809 1.00 108.32 435 VAL H C 1
ATOM 27740 O O . VAL H 1 224 ? 158.200 141.138 132.434 1.00 116.58 435 VAL H O 1
ATOM 27753 N N . ASN H 1 225 ? 156.076 141.864 132.305 1.00 107.60 436 ASN H N 1
ATOM 27754 C CA . ASN H 1 225 ? 155.618 140.797 131.427 1.00 109.67 436 ASN H CA 1
ATOM 27755 C C . ASN H 1 225 ? 154.517 141.354 130.543 1.00 108.34 436 ASN H C 1
ATOM 27756 O O . ASN H 1 225 ? 153.554 141.927 131.059 1.00 113.55 436 ASN H O 1
ATOM 27767 N N . LEU H 1 226 ? 154.645 141.196 129.229 1.00 106.08 437 LEU H N 1
ATOM 27768 C CA . LEU H 1 226 ? 153.648 141.778 128.341 1.00 108.66 437 LEU H CA 1
ATOM 27769 C C . LEU H 1 226 ? 153.603 141.011 127.028 1.00 109.62 437 LEU H C 1
ATOM 27770 O O . LEU H 1 226 ? 154.476 140.196 126.722 1.00 120.72 437 LEU H O 1
ATOM 27786 N N . SER H 1 227 ? 152.527 141.252 126.274 1.00 104.26 438 SER H N 1
ATOM 27787 C CA . SER H 1 227 ? 152.264 140.584 124.996 1.00 112.42 438 SER H CA 1
ATOM 27788 C C . SER H 1 227 ? 151.718 141.631 124.026 1.00 111.48 438 SER H C 1
ATOM 27789 O O . SER H 1 227 ? 150.502 141.808 123.916 1.00 116.17 438 SER H O 1
ATOM 27797 N N . LEU H 1 228 ? 152.615 142.320 123.327 1.00 118.56 439 LEU H N 1
ATOM 27798 C CA . LEU H 1 228 ? 152.207 143.392 122.420 1.00 120.73 439 LEU H CA 1
ATOM 27799 C C . LEU H 1 228 ? 151.662 142.778 121.140 1.00 119.83 439 LEU H C 1
ATOM 27800 O O . LEU H 1 228 ? 152.420 142.353 120.266 1.00 123.90 439 LEU H O 1
ATOM 27816 N N . ASN H 1 229 ? 150.339 142.732 121.027 1.00 117.48 440 ASN H N 1
ATOM 27817 C CA . ASN H 1 229 ? 149.689 142.216 119.831 1.00 117.27 440 ASN H CA 1
ATOM 27818 C C . ASN H 1 229 ? 149.642 143.253 118.716 1.00 123.57 440 ASN H C 1
ATOM 27819 O O . ASN H 1 229 ? 149.136 142.956 117.629 1.00 124.05 440 ASN H O 1
ATOM 27830 N N . VAL H 1 230 ? 150.116 144.459 119.001 1.00 138.60 441 VAL H N 1
ATOM 27831 C CA . VAL H 1 230 ? 150.096 145.516 118.010 1.00 138.54 441 VAL H CA 1
ATOM 27832 C C . VAL H 1 230 ? 150.543 144.973 116.669 1.00 137.30 441 VAL H C 1
ATOM 27833 O O . VAL H 1 230 ? 151.652 144.463 116.543 1.00 138.58 441 VAL H O 1
ATOM 27846 N N . PRO H 1 231 ? 149.681 145.071 115.655 1.00 146.59 442 PRO H N 1
ATOM 27847 C CA . PRO H 1 231 ? 150.153 144.647 114.340 1.00 146.21 442 PRO H CA 1
ATOM 27848 C C . PRO H 1 231 ? 151.364 145.477 113.981 1.00 148.01 442 PRO H C 1
ATOM 27849 O O . PRO H 1 231 ? 152.429 144.912 113.745 1.00 146.80 442 PRO H O 1
ATOM 27860 N N . GLN H 1 232 ? 151.218 146.795 113.932 1.00 165.40 443 GLN H N 1
ATOM 27861 C CA . GLN H 1 232 ? 152.365 147.669 113.685 1.00 165.94 443 GLN H CA 1
ATOM 27862 C C . GLN H 1 232 ? 153.023 147.407 112.331 1.00 166.32 443 GLN H C 1
ATOM 27863 O O . GLN H 1 232 ? 154.037 148.018 111.997 1.00 166.64 443 GLN H O 1
ATOM 27877 N N . ARG H 1 233 ? 152.424 146.547 111.520 1.00 162.77 444 ARG H N 1
ATOM 27878 C CA . ARG H 1 233 ? 153.021 146.207 110.240 1.00 162.25 444 ARG H CA 1
ATOM 27879 C C . ARG H 1 233 ? 153.370 147.466 109.468 1.00 164.79 444 ARG H C 1
ATOM 27880 O O . ARG H 1 233 ? 152.534 148.355 109.319 1.00 163.83 444 ARG H O 1
ATOM 27901 N N . CYS H 1 234 ? 154.598 147.546 108.972 1.00 178.59 445 CYS H N 1
ATOM 27902 C CA . CYS H 1 234 ? 155.028 148.722 108.230 1.00 178.35 445 CYS H CA 1
ATOM 27903 C C . CYS H 1 234 ? 154.561 148.637 106.787 1.00 177.47 445 CYS H C 1
ATOM 27904 O O . CYS H 1 234 ? 155.107 147.871 105.995 1.00 178.44 445 CYS H O 1
#

Organism: Oncorhynchus mykiss (NCBI:txid8022)

B-factor: mean 156.28, std 62.18, range [30.0, 311.25]

Solvent-accessible surface area: 88667 Å² total; per-residue (Å²): 37,99,48,61,96,6,99,30,61,69,5,38,91,108,118,6,83,3,25,3,46,8,94,85,118,136,42,46,48,92,37,20,65,0,19,33,75,121,33,123,125,40,119,52,164,108,30,155,76,64,71,31,1,52,11,107,12,61,76,114,56,18,55,112,18,59,33,16,51,4,0,7,50,6,112,111,36,128,67,115,105,68,65,99,48,32,132,30,110,69,38,69,110,67,77,162,8,51,17,30,14,9,41,9,5,18,22,69,107,67,61,32,1,2,0,4,1,8,2,24,50,0,46,7,108,26,27,59,20,28,12,33,15,57,38,55,54,56,139,117,141,32,28,97,89,83,25,119,111,68,61,15,49,75,17,99,86,77,128,22,28,9,6,1,3,21,5,37,6,38,17,93,38,5,122,67,136,60,26,17,4,11,0,5,0,42,1,39,30,120,22,103,30,37,24,4,2,2,52,2,64,11,106,109,67,126,62,56,5,14,0,40,2,39,16,89,28,21,14,136,102,49,104,37,60,103,12,97,16,47,88,0,17,95,89,129,5,110,0,36,0,39,8,96,84,117,136,41,44,47,76,43,28,67,0,20,34,81,125,34,123,125,32,119,46,161,96,16,140,64,70,64,40,0,55,9,85,5,51,45,114,54,11,52,113,18,61,31,15,50,0,6,8,51,16,118,129,37,108,68,116,110,84,81,30,49,23,143,37,120,71,48,56,120,68,68,87,2,28,6,18,30,11,46,28,37,25,71,97,107,47,120,42,3,8,0,3,1,4,0,11,27,0,28,12,118,46,29,45,12,17,0,9,12,51,7,73,16,5,95,156,14,120,55,48,104,65,13,119,93,63,63,15,50,73,17,95,105,46,124,19,15,10,3,1,1,13,0,31,5,30,9,82,18,26,83,106,75,58,36,34,3,1,0,0,1,26,2,22,34,11,56,164,27,27,24,8,5,3,20,30,24,26,65,86,68,59,94,47,58,41,29,19,29,50,21,53,1,2,3,118,104,32,103,32,64,102,18,90,15,50,103,2,6,96,84,131,3,86,5,41,2,44,9,98,82,120,138,42,44,47,93,44,28,63,1,19,38,77,116,33,116,125,39,116,48,157,95,20,143,71,70,69,32,1,45,10,92,12,59,42,106,55,24,43,109,20,58,21,19,47,4,0,6,48,7,111,113,36,126,68,117,104,83,68,71,46,32,149,43,111,90,48,48,106,62,76,80,1,33,8,37,32,13,55,32,41,32,105,105,73,41,125,56,5,5,0,3,0,5,0,9,38,0,21,12,112,38,29,66,21,32,4,13,14,55,12,59,28,11,133,127,46,114,18,102,82,92,21,113,90,64,73,13,53,71,14,106,66,72,105,23,29,10,6,0,2,17,1,34,6,35,19,94,35,38,97,113,71,80,15,8,1,8,0,1,0,27,2,26,31,12,27,164,32,30,26,7,2,4,21,25,33,71,89,28,42,116,54,48,24,40,6,47,20,47,8,56,3,25,26,135,105,36,85,34,59,101,10,88,12,48,90,1,18,78,94,134,9,70,1,40,0,40,8,88,85,120,138,40,44,49,79,43,21,65,2,19,34,76,120,32,124,125,43,120,58,143,94,25,155,72,72,70,32,0,22,6,85,3,57,41,119,54,7,46,111,12,52,22,10,49,2,0,6,49,16,117,128,37,108,67,117,102,90,65,64,46,31,121,33,120,62,66,43,104,76,74,98,3,42,4,30,35,10,57,48,4,69,23,71,105,90,53,28,0,1,0,3,0,5,0,18,52,0,29,13,94,43,28,55,11,21,2,12,13,66,22,52,8,3,79,155,64,42,34,124,88,78,14,126,91,62,50,17,68,67,20,101,94,44,118,19,28,8,3,0,1,18,1,34,6,44,1,97,34,5,96,86,76,78,29,57,4,9,0,2,0,21,1,17,32,13,36,179,28,20,25,11,7,21,67,67,22,58,56,70,47,152,118,58,49,99,22,33,8,49,8,90,6,33,40,100,94,33,91,38,78,100,10,90,14,47,90,0,10,94,97,118,6,63,1,41,0,48,7,90,84,117,137,41,44,43,83,45,26,67,2,22,33,73,120,34,124,125,43,120,54,148,110,35,154,71,65,70,31,1,24,5,72,3,66,45,122,60,5,46,109,20,54,30,10,45,2,0,9,50,7,104,125,39,126,68,116,106,85,70,72,46,26,149,38,113,68,54,48,118,64,74,96,5,44,5,30,31,10,55,45,4,76,23,79,116,81,65,18,0,1,0,2,1,7,1,17,46,0,21,11,104,44,29,53,14,28,4,16,18,64,23,67,20,5,89,138,34,124,35,38,94,81,19,116,95,64,54,14,54,64,16,107,98,48,123,21,17,5,4,0,2,19,0,38,9,37,8,82,35,10,94,107,70,98,33,62,4,10,0,1,0,25,0,16,35,16,30,187,44,13,43,9,6,19,65,77,24,46,88,90,68,136,112,51,55,79,29,33,2,41,11,79,1,26,42,126,78,32,101,26,60,102,13,92,15,52,86,2,15,80,88,142,10,98,2,39,0,45,9,98,83,119,138,41,41,48,95,44,28,63,1,19,44,80,138,32,134,89,36,116,46,146,92,20,146,72,69,67,33,0,36,12,90,10,71,48,118,43,14,52,99,19,56,20,17,49,2,1,7,51,3,133,122,35,126,68,116,106,83,71,70,46,30,146,41,139,76,50,64,105,75,68,85,1,33,8,38,33,12,61,28,42,28,92,103,66,49,122,38,2,5,0,3,0,6,0,12,28,0,37,21,84,41,30,66,15,25,2,9,19,50,11,69,16,3,90,142,37,116,41,59,102,91,14,107,68,75,54,14,51,70,21,99,96,47,107,20,31,10,9,0,0,17,0,29,8,43,13,103,41,42,102,96,53,82,19,7,3,6,0,1,0,25,1,26,20,8,40,177,24,17,32,6,1,3,24,23,33,72,88,29,41,122,52,47,29,57,8,60,20,40,16,50,4,31,48,142,99,47,107,40,67,104,13,103,18,54,74,1,19,85,84,102,2,87,3,32,0,40,8,96,83,117,138,41,45,41,84,45,27,69,0,23,35,80,123,30,123,123,32,119,52,143,122,16,141,67,67,66,40,0,49,9,45,9,57,45,114,43,19,48,110,19,67,32,16,52,0,6,8,50,9,105,124,38,126,67,116,110,83,79,30,49,28,144,36,119,71,59,47,113,65,70,90,5,29,5,23,32,11,44,31,41,21,100,71,107,46,119,41,3,6,0,4,0,1,0,18,27,0,18,15,116,41,27,63,14,24,2,10,12,52,11,64,21,5,104,164,18,123,38,37,99,97,18,109,87,66,60,12,50,65,19,100,108,46,112,21,13,8,3,1,1,14,0,31,7,40,14,86,18,33,88,108,80,59,24,27,4,4,0,1,1,35,1,20,27,7,39,158,15,23,38,6,4,2,15,26,20,30,62,76,98,63,72,44,52,55,31,29,29,41,9,51,0,14,9,113,92,34,105,46,61,102,11,109,17,62,66,5,36,90,116,118,6,81,2,27,2,44,10,98,86,122,138,40,44,48,77,36,18,64,0,19,33,78,120,33,125,126,42,118,49,159,109,24,156,72,59,65,36,0,47,9,105,13,69,84,120,48,20,57,100,20,57,30,16,52,4,0,8,51,17,120,125,36,109,67,118,105,77,66,89,52,26,134,31,137,49,72,38,107,84,55,136,12,42,22,20,14,11,42,10,4,19,32,57,109,85,59,30,0,0,1,1,0,8,1,13,44,0,31,13,85,31,31,56,12,34,3,31,8,65,60,47,77,9,112,146,104,9,66,78,93,103,22,105,84,62,54,16,46,72,19,94,103,56,111,34,32,12,5,1,2,18,0,30,9,44,14,92,40,3,98,74,52,76,23,16,2,3,0,10,4,32,2,48,20,67,102,102,21,53,20,18,3,2,40,0,41,12,117,98,68,113,83,47,7,22,0,37,4,38,18,89,11,25,5,158,113

Foldseek 3Di:
DDKDDWDLVVLVVQKTKIKDADDPVPDDFDAKAKAFPVRDHDDWDDDPDRRMTIHMGGNVCVQVFGKIWMWTCGPVCVVDIPTDMDGFDHDDDWDQWDKDWDDKDADVVVQKIKIKIKTDWIQGQDKDKFKAKPNQGDPNVANPPFKDKDWDHWDDDDRIIMTMIMMMGGCVVVPDAKIWMWMFMRDPVRNRWIKIWIWHADDVDGDIDIDIDTDPPPDDD/DAWDDWDQVVLLVQKTKTKGADDPVPDPFDAKAKAFPVRDHDDWDDDPDRRMTIHMGGNVCVQVFGKIWMWTCGPVCVVDIPTDMDGADDDDDWDDKDKDKDAWPDDPPDWKTKIKIKIWFTQRPDKDKFKDWANHGLVPDPPNPFKDKDWDDWDDDDNGIMIMIMMMGTVCVLPPDWGKMKMKMADDNCSVPPSIDMDIDHDVPPPDDDDDDDDDDPPPD/DDWDDWDLVCLLVFKTKTKAADDPVPDDFDAKAKAFPVRHHDDWDDDPDRRMIIHMGTNVCVQVFGKMWMWTCGPVCVVDIPTDIDGADRDDQWDAWDKDWDAWDDDPPDFKTKIKIKTWFTLRPDKDKFKDWAHDGPVDDPDPPQKDKDWDDWADDDSTIITMIMIMGTCVCVVPPQGKMKMWMQDCNPSVPPSIDMDMDGRNDDDPDDDDDDDDDPPPD/DDWDDWALVVCLVQKTKTKAADDPVPDDFDAKAKAFPVRDHDDWDDDPDRRMTIHMDGPVCVQVFGKIWMWTCGPVCVVDIPTHIDTADNPDDWDDWDKDWDDWDADPVQQKIKTKIKTDWIQHQDKDKFKDWAHDGPVPDPCVPFKDKDWDHWDDDDRTTMIMIMMMGGNVVLVVQPIKMKMKMADPVCSVDPRIDMDIDTSDDPDDDDDDDDDDDDDDD/DDWDDWAPVVCLVQKTKTKAADDPVPDDFDAKAKAFPVRDHDDWDADDDRRMTIHMDGNVCVQVFGKIWMWTCGPVCVVDIPTHIDGADHDDDKDAWDKDKDDKDADPPVQKIKTKIKTDFIQHQDKDKFKDWAHDTLCDDPCVVFKDKDWDHWDDDDRTIITMIMMMGGNCCQVPHFIKMKMKMADDNPSPPDRIDMDIDHNPDDDDDDDDDDDDDDDDD/DDWDDWALVVLLVQKTKTKAADDPVPDDFDAKAKAFPVRHHDDWDADPDRRMTIHMGGNVCVQVFGKMWMWTCGPVCVVDIPTDMDGQDDDDAWDAWDKDKDAWPDDPPDFKTKIKIKTWFTQSQRKDKFKDFANHGCCPDPDNVQKDKDKDDWDDDDNGTMIMIMIMGTPVVVPPPQHKMKMWMADDNPSVPPRIDMDIDGRNDDDPDDDDDDDDDDPDD/DAWDDWDVVVLLVQKTKTKGADDPVPDPFDAKAKAFPVRDHDDWDDDPDRRMTIHMGGNVVVLVFGKIWMWTCGPVCVVDIPTDIDGADDDDDWDAWDKDKDFWPDDDPPFKTKIKIKTGFIQGPDKDKFKDWLRHGLCPDPCVVQKDKDWDDWDDDDRGIMTMIMMMGTVVCLVPPFIKMKMKMADDVCSVDPRIDMDMDTDVVDDDDDDDDDDDDPPDD/DDWDDWDLVVCLVQKTKTKDADDPVPDDFDAKAKAFPVRDHDDWDADPDRRMIIHMGGNVCVQVFGKIWMWTCGPVCVVDIPTHMDGFDHPDDWDDWDKDKDDWDADVVVQKIKIKIKTDWTQRQDKDKFKDKPPHGCVGVNVPVQKDKDWDHWDDDDRTIMTMIMMMHGCVVVPPQWIKMKMWMQDDNDGIWMKIKGWHADDVDGDIDIDIDTPPPPPPD

Sequence (1768 aa):
TIIEPSLEDMLMNKKAQLVCDVNELVPGFLSVKWENDNGKTLTSRKGVTDKIAILDITYEDWSNGTVFYCAVDHMENLGDLVKKAYKRETGGVPQRPSVFLLAPAEQTSDNTVTLTCYVKDFYPKDVLVAWLVDDEPVERTSSSALYQFNTTSQIQSGRTYSVYSQLTFSNDLWKNEEVVYSCVVYHESMIKSTNIIMRTIDRTSNQPNLVNLSLNVPQRCTIIEPSLEDMLMNKKAQLVCDVNELVPGFLSVKWENDNGKTLTSRKGVTDKIAILDITYEDWSNGTVFYCAVDHMENLGDLVKKAYKRETGGVPQRPSVFLLAPAEQTSDNTVTLTCYVKDFYPKDVLVAWLVDDEPVERTSSSALYQFNTTSQIQSGRTYSVYSQLTFSNDLWKNEEVVYSCVVYHESMIKSTNIIMRTIDRTSNQPNLVNLSLNVPQRCTIIEPSLEDMLMNKKAQLVCDVNELVPGFLSVKWENDNGKTLTSRKGVTDKIAILDITYEDWSNGTVFYCAVDHMENLGDLVKKAYKRETGGVPQRPSVFLLAPAEQTSDNTVTLTCYVKDFYPKDVLVAWLVDDEPVERTSSSALYQFNTTSQIQSGRTYSVYSQLTFSNDLWKNEEVVYSCVVYHESMIKSTNIIMRTIDRTSNQPNLVNLSLNVPQRCTIIEPSLEDMLMNKKAQLVCDVNELVPGFLSVKWENDNGKTLTSRKGVTDKIAILDITYEDWSNGTVFYCAVDHMENLGDLVKKAYKRETGGVPQRPSVFLLAPAEQTSDNTVTLTCYVKDFYPKDVLVAWLVDDEPVERTSSSALYQFNTTSQIQSGRTYSVYSQLTFSNDLWKNEEVVYSCVVYHESMIKSTNIIMRTIDRTSNQPNLVNLSLNVPQRCTIIEPSLEDMLMNKKAQLVCDVNELVPGFLSVKWENDNGKTLTSRKGVTDKIAILDITYEDWSNGTVFYCAVDHMENLGDLVKKAYKRETGGVPQRPSVFLLAPAEQTSDNTVTLTCYVKDFYPKDVLVAWLVDDEPVERTSSSALYQFNTTSQIQSGRTYSVYSQLTFSNDLWKNEEVVYSCVVYHESMIKSTNIIMRTIDRTSNQPNLVNLSLNVPQRCTIIEPSLEDMLMNKKAQLVCDVNELVPGFLSVKWENDNGKTLTSRKGVTDKIAILDITYEDWSNGTVFYCAVDHMENLGDLVKKAYKRETGGVPQRPSVFLLAPPAEQTSDNTVTLTCYVKDFYPKDVLVAWLVDDEPVERTSSSALYQFNTTSQIQSGRTYSVYSQLTFSNDLWKNEEVVYSCVVYHESMIKSTNIIMRTIDRTSNQPNLVNLSLNVPQRCTIIEPSLEDMLMNKKAQLVCDVNELVPGFLSVKWENDNGKTLTSRKGVTDKIAILDITYEDWSNGTVFYCAVDHMENLGDLVKKAYKRETGGVPQRPSVFLLAPAEQTSDNTVTLTCYVKDFYPKDVLVAWLVDDEPVERTSSSALYQFNTTSQIQSGRTYSVYSQLTFSNDLWKNEEVVYSCVVYHESMIKSTNIIMRTIDRTSNQPNLVNLSLNVPQRCTIIEPSLEDMLMNKKAQLVCDVNELVPGFLSVKWENDNGKTLTSRKGVTDKIAILDITYEDWSNGTVFYCAVDHMENLGDLVKKAYKRETGGVPQRPSVFLLAPPAEQTSDNTVTLTCYVKDFYPKDVLVAWLVDDEPVERTSSSALYQFNTTSQIQSGRTYSVYSQLTFSNDLWKNEEVVYSCVVYHESMIKSTNIIMRTIDRTSNQPNLVNLSLNVPQRC